Protein 5U97 (pdb70)

Foldseek 3Di:
DQDFDQAEDALCCFFLNPAPQDFFKDFQFDKDFFDPQPFFFKWKFWFFGANGHASEPPAFRLLGAIKMWIWGDHRRTTMIGIGTAPAPQNVVCVVVVGHFQHHDQQQLGGNDHDPFSDSLGFAWDFADQWIWRFDQQAATFTAHPPRRHTPGGDQLVVPNPFRGWAREWAQDQAQRKTWTKHACRVHQFAQWIWTWMAGNVSHIADTEIAGHPFSFDFRYWAAAPWKTKTWGFQWGADNVCSNVPHDRTAHDQPAFRWMWIFTPPDTYRVLIATAGEHHWGFAYWQAWYQDPVRKIWTWGWIKNFDPVLVRYHPVSDGDDPPDIFTFTWIFIGDSPDPHRYGDGTDGLDDFRWHQKYWQSLQHNHDGFKIKTFGDDPPPQLAPCVQAVVNPRDNDDWGQWMWMAGNVVRDIAIAGPGRQKTWARKEDDACDLPGDTQFHKIWIKMQGSVLSWIWIFIAGSVHRHDTSMIRTGNHRDRHGHYMYIQGPVDPRRHHHHD/DQDFDQAEDALCCFFLNPAPQDFFKDFQFDKDFFDPQPFFFKWKFWFFGANGHASEPPAFRLLGAIKMWIWGDHRRTTMIGIGTAPAPQNVVCVVVVGHFQHHDQQQLGGNDHDPFSDSLGFAWDFFDQWIWRFDQQAATWTAHPPRRHTPGGDQLVVPNPFRGWAREWAQDQPQRKTWTKHACRVHQFAQWIWTWIAGNVSHIADTEIAGHPFRFDFRYWAAAPWKTKTWGFQWGADNVCSNVPHHRTAHDQPAFGWMWIFTRPDTYRVLIATAGEGHWGFAYWQAWYADPVRKIWTWGWIWNFDQQLVRYHPVSDGDDPPPIFTFTWIFIGDSPDPHRYGDHTDGLDDFRWHQKYWQSLQHNHDGFKIKTFGDDPPPQLAPCVQAVVNPRDNDDWGQWMWMAGNVVRDIAIAGPGRQKTWARKEDDACDLVGDTQFHKIWIKMQGSVLSWIWIFIAGSVHRHDTSMIRTGNHRDRHGHYMYIQGPVDPRRHHHHD/DPDDQDFDQAEDALCCFFLNPAPLDFFKDFFFDKDFWDPQPFFFKWKFWFFGANGHASEPCAFRLLGAIKMWIWGDHRRTTMIGIGTAPAPQNVVCVVVVGHFQHHDQQQLGGNDHDPFSDSLGFAWDFAQQWIWRFDQQAATFTAHNPRRHTPGGDQLVVPNPFRGWAREWAQDQPQRKTWTKHACRPHQFAQKIWTWMAGNVSHIADTEIAGHPFSFDFRYWAAAPWKTKTWGFQWGADNVCSNVVHHRTAHDQPAFGWMWIFTPPDTYRVLIATAGEHHWGFAYWQAWYADPVRKIWTWGWIKNFDQQLVRYHPVSDGDDPPPIFTFTWIFIGDSPDPHRYGYGTDGLDDFRWHQKYWQSLQHNHDGFKIKTFGDDPPPQLAPCVQAVVNPRDNDHWGQWMWMAGNVVRDIAIAGVGRQKTWARKEDDACDLVGDTQFHKIWIWMQGSVLSWIWIFIAGSVHRHDTSMIRTGNHRDRHGHYMYIQGPVDPRRHHHHD/DQDFDQAEDALCCFFLNPAPLDFFKDFQFDKDFFDPQPFFFKWKFWFFGANGHASEPCAFRLLGAIKMWIWGDHRRTTMIGIGTAPAPQNVVCVVVVGHFQHHDPQQLGGNDHDPFSDSLGFEWDFFQQWIWRFDQQAATFTAHPPRRHTPGGDQLVVPNQFRGWAREWAQDQPQRKTWTKHACRPHQFAQWIWTWIAGNVSHIADTEIAGHPFSFDFRYWAAAPFKTKTWGFQWGADNVCSNVPHDRTAHDQPAFGWMWIFTPPDTYRVLIATAGEHHWGFAYWQAWYADPVRKIWTWGWIKNFDPPLVRYHPVSDGDDPPPIFTFTWIFIGDSPDPHRYGDGTDGLDDFRWHQKYWQSLQHNHDGFKIKTFGDDPPPFLAPCVQAVVNPRDNDDWGQWMWMAGNVVSDIAIAGPGHQKTWARKEDDACDLVGDTQFHKIWIKMQGSVLSFIWIFIAGSVHRHDTSMIRTGNHRDRHGHDMYIQGPVDPRRGHHHD

Secondary structure (DSSP, 8-state):
-----SS--SGGGSGGGS----EEEE-S-EEEE---TT--EEEEEEEE--SS--SSTT--GGGSPEEEEEEEEETTEEEEEEEE---HHHHHHHHHTS----STT-GGG-SS--S------SEEEEETTEEEEE-TTS--EEE-TTT--EEEE--TTTT--SS---S--EE-TTT-PEEEEEESTTSTT--EEEEEEE-TTS-EEEEEEEE-SS-EE----EE-SSEEEEEPEEEE--HHHHHTT--S-EE-TTS-EEEEEEESSS--GGG-EEEEEPS-EEEEEEEEEE-TTS-EEEEEEEESS-S-TTS--TTS--PPTT---EEEEEEEE-TT----B-PPPEES--S-EEEEE--GGGTTS---EEEEEE---STTSS-HHHHHHHH-SSS----EEEEEETTT--EEEE---TTEEE---EEEESSTTPPTT-EEEEEEEEETTTTEEEEEEEETTEEEEEEEEEE-SS-------EEEEETT-TTSSPPP-/-----SS--SGGGSGGGS----EEEE-S-EEEE---TT--EEEEEEEE--SS--SSTT--GGGSPEEEEEEEEETTEEEEEEEE---HHHHHHHHHTS----STT-GGG-SS--S------SEEEEETTEEEEE-TTSPPEEE-TTT--EEEE--TTTT--SS---S--EE-TTT-PEEEEEESTTSTT--EEEEEEE-TTS-EEEEEEEE-SS-EE----EE-SSEEEEEPEEEE--HHHHHTT--S-EE-TTS-EEEEEEESSS--GGG-EEEEEPS-EEEEEEEEEE-TTS-EEEEEEEESS-S-TTS--TTS--PPTT---EEEEEEEE-TT----B-PPPEES--S-EEEEE--GGGTTS---EEEEEE---STTSS-HHHHHHHH-SSS----EEEEEETTT--EEEE---TTEEE---EEEESSTTPPTT-EEEEEEEEETTTTEEEEEEEETTEEEEEEEEEE-SS-------EEEEETT-TTSSPPP-/--PPSP--SS--SGGGSGGGS----EEEE-S-EEEE---TT--EEEEEEEE--SS--SSTT--GGGSPEEEEEEEEETTEEEEEEEE---HHHHHHHHHTS----STT-GGG-SS--S------SEEEEETTEEEEE-TTSPPEEE-TTT--EEEE--TTTT--SS---S--EE-TTT-PEEEEEESTTSTT--EEEEEEE-TTS-EEEEEEEE-SS-EE----EE-SSEEEEEPEEEE--HHHHHTT--S-EE-TTS-EEEEEEESSS--GGG-EEEEEPS-EEEEEEEEEE-TTS-EEEEEEEESS-S-TTS--TTS--PPTT---EEEEEEEE-TT----B-PPPEES--S-EEEEE--GGGTTS---EEEEEE---STTSS-HHHHHHHH-SSS----EEEEEETTT--EEEE---TTEEE---EEEESSTTPPTT-EEEEEEEEETTTTEEEEEEEETTEEEEEEEEEE-SS-------EEEEETT-TTSSPPP-/-----SS--SGGGSGGGS----EEEE-S-EEEE---TT--EEEEEEEE--SS--SSTT--GGGSPEEEEEEEEETTEEEEEEEE---HHHHHHHHHTS----STT-GGG-SS--S------SEEEEETTEEEEE-TTSPPEEE-TTT--EEEE--TTTT--SS---S--EE-TTT-PEEEEEESTTSTT--EEEEEEE-TTS-EEEEEEEE-SS-EE----EE-SSEEEEEPEEEE--HHHHHTT--S-EE-TTS-EEEEEEESSS--GGG-EEEEEPS-EEEEEEEEEE-TTS-EEEEEEEESS-S-TTS--TTS--PPTT---EEEEEEEE-TT----B-PPPEES--S-EEEEE--GGGTTS---EEEEEE---STTSS-HHHHHHHH-SSS----EEEEEETTT--EEEE---TTEEE---EEEESSTTPPTT-EEEEEEEEETTTTEEEEEEEETTEEEEEEEEEE-SS-------EEEEETT-TTSSPPP-

Radius of gyration: 38.87 Å; Cα contacts (8 Å, |Δi|>4): 5636; chains: 4; bounding box: 102×114×96 Å

Structure (mmCIF, N/CA/C/O backbone):
data_5U97
#
_entry.id   5U97
#
_cell.length_a   101.050
_cell.length_b   101.050
_cell.length_c   448.184
_cell.angle_alpha   90.00
_cell.angle_beta   90.00
_cell.angle_gamma   120.00
#
_symmetry.space_group_name_H-M   'P 32 2 1'
#
loop_
_entity.id
_entity.type
_entity.pdbx_description
1 polymer 'Carotenoid oxygenase 1'
2 non-polymer 'COBALT (II) ION'
3 non-polymer PICEATANNOL
4 non-polymer 'BENZOIC ACID'
5 non-polymer 'DIMETHYL SULFOXIDE'
6 water water
#
loop_
_atom_site.group_PDB
_atom_site.id
_atom_site.type_symbol
_atom_site.label_atom_id
_atom_site.label_alt_id
_atom_site.label_comp_id
_atom_site.label_asym_id
_atom_site.label_entity_id
_atom_site.label_seq_id
_atom_site.pdbx_PDB_ins_code
_atom_site.Cartn_x
_atom_site.Cartn_y
_atom_site.Cartn_z
_atom_site.occupancy
_atom_site.B_iso_or_equiv
_atom_site.auth_seq_id
_atom_site.auth_comp_id
_atom_site.auth_asym_id
_atom_site.auth_atom_id
_atom_site.pdbx_PDB_model_num
ATOM 1 N N . LEU A 1 30 ? 9.239 63.756 15.062 1.00 70.01 30 LEU A N 1
ATOM 2 C CA . LEU A 1 30 ? 8.602 64.764 15.955 1.00 67.63 30 LEU A CA 1
ATOM 3 C C . LEU A 1 30 ? 9.654 65.329 16.910 1.00 65.06 30 LEU A C 1
ATOM 4 O O . LEU A 1 30 ? 10.672 64.683 17.151 1.00 60.61 30 LEU A O 1
ATOM 9 N N . PRO A 1 31 ? 9.458 66.546 17.478 1.00 66.69 31 PRO A N 1
ATOM 10 C CA . PRO A 1 31 ? 10.305 67.026 18.575 1.00 68.86 31 PRO A CA 1
ATOM 11 C C . PRO A 1 31 ? 10.331 66.001 19.709 1.00 68.78 31 PRO A C 1
ATOM 12 O O . PRO A 1 31 ? 9.295 65.427 20.047 1.00 65.49 31 PRO A O 1
ATOM 16 N N . PRO A 1 32 ? 11.502 65.730 20.335 1.00 70.81 32 PRO A N 1
ATOM 17 C CA . PRO A 1 32 ? 11.603 64.658 21.327 1.00 67.94 32 PRO A CA 1
ATOM 18 C C . PRO A 1 32 ? 10.698 64.941 22.528 1.00 61.68 32 PRO A C 1
ATOM 19 O O . PRO A 1 32 ? 10.547 66.093 22.939 1.00 57.40 32 PRO A O 1
ATOM 23 N N . ALA A 1 33 ? 10.073 63.877 23.051 1.00 54.48 33 ALA A N 1
ATOM 24 C CA . ALA A 1 33 ? 9.228 63.963 24.233 1.00 51.16 33 ALA A CA 1
ATOM 25 C C . ALA A 1 33 ? 10.075 63.690 25.473 1.00 40.78 33 ALA A C 1
ATOM 26 O O . ALA A 1 33 ? 10.500 62.557 25.679 1.00 39.67 33 ALA A O 1
ATOM 28 N N . PRO A 1 34 ? 10.374 64.697 26.328 1.00 36.51 34 PRO A N 1
ATOM 29 C CA . PRO A 1 34 ? 11.179 64.457 27.529 1.00 34.94 34 PRO A CA 1
ATOM 30 C C . PRO A 1 34 ? 10.384 63.599 28.518 1.00 29.24 34 PRO A C 1
ATOM 31 O O . PRO A 1 34 ? 9.146 63.606 28.499 1.00 27.38 34 PRO A O 1
ATOM 35 N N . ARG A 1 35 ? 11.100 62.828 29.347 1.00 26.59 35 ARG A N 1
ATOM 36 C CA . ARG A 1 35 ? 10.457 61.853 30.221 1.00 26.80 35 ARG A CA 1
ATOM 37 C C . ARG A 1 35 ? 10.482 62.315 31.683 1.00 24.80 35 ARG A C 1
ATOM 38 O O . ARG A 1 35 ? 9.964 61.626 32.560 1.00 24.28 35 ARG A O 1
ATOM 46 N N . TYR A 1 36 ? 11.065 63.489 31.947 1.00 24.11 36 TYR A N 1
ATOM 47 C CA . TYR A 1 36 ? 10.946 64.135 33.244 1.00 25.51 36 TYR A CA 1
ATOM 48 C C . TYR A 1 36 ? 10.954 65.641 33.021 1.00 26.11 36 TYR A C 1
ATOM 49 O O . TYR A 1 36 ? 11.354 66.104 31.952 1.00 25.61 36 TYR A O 1
ATOM 58 N N . PHE A 1 37 ? 10.458 66.382 34.022 1.00 26.35 37 PHE A N 1
ATOM 59 C CA . PHE A 1 37 ? 10.329 67.829 33.921 1.00 25.49 37 PHE A CA 1
ATOM 60 C C . PHE A 1 37 ? 11.694 68.484 34.124 1.00 26.95 37 PHE A C 1
ATOM 61 O O . PHE A 1 37 ? 12.460 68.068 34.989 1.00 27.30 37 PHE A O 1
ATOM 69 N N . GLN A 1 38 ? 11.962 69.522 33.324 1.00 30.20 38 GLN A N 1
ATOM 70 C CA . GLN A 1 38 ? 13.194 70.294 33.382 1.00 34.47 38 GLN A CA 1
ATOM 71 C C . GLN A 1 38 ? 12.870 71.772 33.184 1.00 31.30 38 GLN A C 1
ATOM 72 O O . GLN A 1 38 ? 11.894 72.106 32.516 1.00 31.51 38 GLN A O 1
ATOM 78 N N . GLY A 1 39 ? 13.713 72.636 33.763 1.00 30.79 39 GLY A N 1
ATOM 79 C CA . GLY A 1 39 ? 13.558 74.076 33.658 1.00 31.15 39 GLY A CA 1
ATOM 80 C C . GLY A 1 39 ? 12.911 74.665 34.913 1.00 33.30 39 GLY A C 1
ATOM 81 O O . GLY A 1 39 ? 12.271 73.949 35.690 1.00 30.87 39 GLY A O 1
ATOM 82 N N . GLU A 1 40 ? 13.065 75.985 35.076 1.00 32.43 40 GLU A N 1
ATOM 83 C CA . GLU A 1 40 ? 12.647 76.690 36.279 1.00 33.00 40 GLU A CA 1
ATOM 84 C C . GLU A 1 40 ? 11.131 76.622 36.480 1.00 29.57 40 GLU A C 1
ATOM 85 O O . GLU A 1 40 ? 10.664 76.570 37.618 1.00 27.01 40 GLU A O 1
ATOM 91 N N . ASN A 1 41 ? 10.364 76.611 35.384 1.00 27.62 41 ASN A N 1
ATOM 92 C CA . ASN A 1 41 ? 8.911 76.672 35.477 1.00 29.35 41 ASN A CA 1
ATOM 93 C C . ASN A 1 41 ? 8.309 75.370 36.017 1.00 26.29 41 ASN A C 1
ATOM 94 O O . ASN A 1 41 ? 7.112 75.342 36.298 1.00 25.28 41 ASN A O 1
ATOM 99 N N . THR A 1 42 ? 9.120 74.308 36.146 1.00 24.93 42 THR A N 1
ATOM 100 C CA . THR A 1 42 ? 8.659 73.053 36.723 1.00 25.12 42 THR A CA 1
ATOM 101 C C . THR A 1 42 ? 9.623 72.556 37.802 1.00 25.11 42 THR A C 1
ATOM 102 O O . THR A 1 42 ? 9.639 71.365 38.108 1.00 26.71 42 THR A O 1
ATOM 106 N N . ALA A 1 43 ? 10.395 73.470 38.415 1.00 25.77 43 ALA A N 1
ATOM 107 C CA . ALA A 1 43 ? 11.337 73.114 39.470 1.00 25.08 43 ALA A CA 1
ATOM 108 C C . ALA A 1 43 ? 10.767 73.458 40.846 1.00 24.02 43 ALA A C 1
ATOM 109 O O . ALA A 1 43 ? 9.937 74.363 40.979 1.00 24.79 43 ALA A O 1
ATOM 111 N N . GLY A 1 44 ? 11.255 72.756 41.872 1.00 23.88 44 GLY A N 1
ATOM 112 C CA . GLY A 1 44 ? 10.893 73.074 43.247 1.00 24.90 44 GLY A CA 1
ATOM 113 C C . GLY A 1 44 ? 9.386 72.946 43.479 1.00 23.42 44 GLY A C 1
ATOM 114 O O . GLY A 1 44 ? 8.772 71.965 43.075 1.00 22.07 44 GLY A O 1
ATOM 115 N N . PHE A 1 45 ? 8.788 73.973 44.081 1.00 24.07 45 PHE A N 1
ATOM 116 C CA . PHE A 1 45 ? 7.372 73.953 44.418 1.00 23.21 45 PHE A CA 1
ATOM 117 C C . PHE A 1 45 ? 6.523 73.960 43.142 1.00 23.26 45 PHE A C 1
ATOM 118 O O . PHE A 1 45 ? 5.345 73.619 43.182 1.00 23.25 45 PHE A O 1
ATOM 126 N N . MET A 1 46 ? 7.134 74.323 42.007 1.00 22.84 46 MET A N 1
ATOM 127 C CA . MET A 1 46 ? 6.439 74.343 40.725 1.00 23.52 46 MET A CA 1
ATOM 128 C C . MET A 1 46 ? 6.492 72.976 40.036 1.00 22.29 46 MET A C 1
ATOM 129 O O . MET A 1 46 ? 5.900 72.811 38.978 1.00 21.09 46 MET A O 1
ATOM 134 N N . ARG A 1 47 ? 7.184 71.991 40.618 1.00 21.28 47 ARG A N 1
ATOM 135 C CA . ARG A 1 47 ? 7.225 70.663 40.033 1.00 21.27 47 ARG A CA 1
ATOM 136 C C . ARG A 1 47 ? 5.826 70.058 40.024 1.00 20.66 47 ARG A C 1
ATOM 137 O O . ARG A 1 47 ? 5.176 69.957 41.067 1.00 19.84 47 ARG A O 1
ATOM 145 N N . PRO A 1 48 ? 5.300 69.663 38.843 1.00 20.72 48 PRO A N 1
ATOM 146 C CA . PRO A 1 48 ? 3.993 69.011 38.772 1.00 20.17 48 PRO A CA 1
ATOM 147 C C . PRO A 1 48 ? 3.960 67.729 39.594 1.00 20.43 48 PRO A C 1
ATOM 148 O O . PRO A 1 48 ? 4.931 66.983 39.635 1.00 20.31 48 PRO A O 1
ATOM 152 N N . VAL A 1 49 ? 2.825 67.507 40.253 1.00 21.65 49 VAL A N 1
ATOM 153 C CA . VAL A 1 49 ? 2.564 66.301 41.016 1.00 21.36 49 VAL A CA 1
ATOM 154 C C . VAL A 1 49 ? 1.709 65.375 40.153 1.00 21.28 49 VAL A C 1
ATOM 155 O O . VAL A 1 49 ? 2.034 64.194 39.991 1.00 18.71 49 VAL A O 1
ATOM 159 N N . ARG A 1 50 ? 0.613 65.933 39.616 1.00 19.58 50 ARG A N 1
ATOM 160 C CA . ARG A 1 50 ? -0.207 65.298 38.582 1.00 20.07 50 ARG A CA 1
ATOM 161 C C . ARG A 1 50 ? -1.084 64.188 39.159 1.00 18.76 50 ARG A C 1
ATOM 162 O O . ARG A 1 50 ? -1.478 63.262 38.444 1.00 18.80 50 ARG A O 1
ATOM 170 N N . PHE A 1 51 ? -1.436 64.319 40.442 1.00 19.01 51 PHE A N 1
ATOM 171 C CA A PHE A 1 51 ? -2.288 63.337 41.094 0.50 20.02 51 PHE A CA 1
ATOM 172 C CA B PHE A 1 51 ? -2.287 63.350 41.107 0.50 19.51 51 PHE A CA 1
ATOM 173 C C . PHE A 1 51 ? -3.750 63.698 40.845 1.00 19.73 51 PHE A C 1
ATOM 174 O O . PHE A 1 51 ? -4.104 64.872 40.757 1.00 20.61 51 PHE A O 1
ATOM 189 N N . GLU A 1 52 ? -4.573 62.659 40.688 1.00 18.08 52 GLU A N 1
ATOM 190 C CA . GLU A 1 52 ? -6.016 62.771 40.686 1.00 20.16 52 GLU A CA 1
ATOM 191 C C . GLU A 1 52 ? -6.557 61.744 41.672 1.00 20.20 52 GLU A C 1
ATOM 192 O O . GLU A 1 52 ? -6.122 60.592 41.656 1.00 19.90 52 GLU A O 1
ATOM 198 N N . GLY A 1 53 ? -7.545 62.128 42.471 1.00 20.85 53 GLY A N 1
ATOM 199 C CA . GLY A 1 53 ? -8.143 61.195 43.415 1.00 21.45 53 GLY A CA 1
ATOM 200 C C . GLY A 1 53 ? -8.691 61.907 44.643 1.00 21.22 53 GLY A C 1
ATOM 201 O O . GLY A 1 53 ? -9.191 63.022 44.542 1.00 20.84 53 GLY A O 1
ATOM 202 N N . ASP A 1 54 ? -8.596 61.235 45.791 1.00 20.80 54 ASP A N 1
ATOM 203 C CA . ASP A 1 54 ? -9.239 61.679 47.012 1.00 20.86 54 ASP A CA 1
ATOM 204 C C . ASP A 1 54 ? -8.262 61.585 48.178 1.00 20.78 54 ASP A C 1
ATOM 205 O O . ASP A 1 54 ? -7.434 60.677 48.219 1.00 20.82 54 ASP A O 1
ATOM 210 N N . ILE A 1 55 ? -8.338 62.586 49.065 1.00 18.72 55 ILE A N 1
ATOM 211 C CA . ILE A 1 55 ? -7.787 62.519 50.405 1.00 18.53 55 ILE A CA 1
ATOM 212 C C . ILE A 1 55 ? -8.873 63.013 51.356 1.00 19.58 55 ILE A C 1
ATOM 213 O O . ILE A 1 55 ? -9.156 64.204 51.401 1.00 19.27 55 ILE A O 1
ATOM 218 N N . THR A 1 56 ? -9.485 62.092 52.115 1.00 19.88 56 THR A N 1
ATOM 219 C CA . THR A 1 56 ? -10.579 62.443 53.006 1.00 20.62 56 THR A CA 1
ATOM 220 C C . THR A 1 56 ? -10.037 62.761 54.393 1.00 20.79 56 THR A C 1
ATOM 221 O O . THR A 1 56 ? -8.906 62.408 54.720 1.00 21.94 56 THR A O 1
ATOM 225 N N . ASN A 1 57 ? -10.860 63.447 55.194 1.00 21.43 57 ASN A N 1
ATOM 226 C CA . ASN A 1 57 ? -10.556 63.690 56.594 1.00 20.46 57 ASN A CA 1
ATOM 227 C C . ASN A 1 57 ? -9.176 64.331 56.742 1.00 20.95 57 ASN A C 1
ATOM 228 O O . ASN A 1 57 ? -8.323 63.819 57.466 1.00 19.52 57 ASN A O 1
ATOM 233 N N . LEU A 1 58 ? -8.980 65.483 56.089 1.00 21.01 58 LEU A N 1
ATOM 234 C CA . LEU A 1 58 ? -7.703 66.183 56.131 1.00 19.99 58 LEU A CA 1
ATOM 235 C C . LEU A 1 58 ? -7.363 66.546 57.571 1.00 21.70 58 LEU A C 1
ATOM 236 O O . LEU A 1 58 ? -8.237 66.847 58.376 1.00 23.18 58 LEU A O 1
ATOM 241 N N . GLU A 1 59 ? -6.064 66.520 57.868 1.00 21.37 59 GLU A N 1
ATOM 242 C CA . GLU A 1 59 ? -5.546 66.919 59.163 1.00 21.49 59 GLU A CA 1
ATOM 243 C C . GLU A 1 59 ? -5.834 68.398 59.372 1.00 21.25 59 GLU A C 1
ATOM 244 O O . GLU A 1 59 ? -5.692 69.205 58.458 1.00 23.46 59 GLU A O 1
ATOM 250 N N . VAL A 1 60 ? -6.216 68.744 60.602 1.00 20.68 60 VAL A N 1
ATOM 251 C CA . VAL A 1 60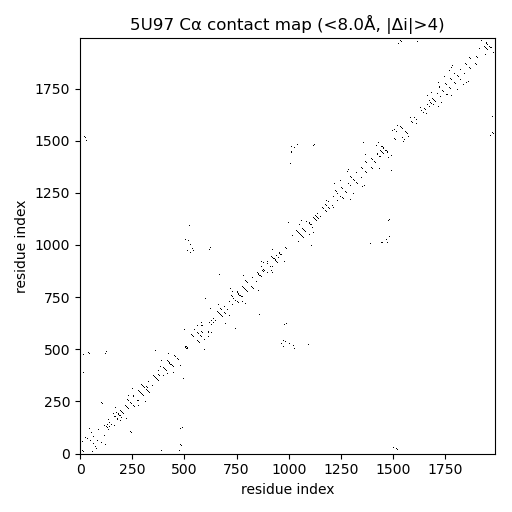 ? -6.594 70.096 60.963 1.00 21.36 60 VAL A CA 1
ATOM 252 C C . VAL A 1 60 ? -5.902 70.472 62.267 1.00 23.09 60 VAL A C 1
ATOM 253 O O . VAL A 1 60 ? -6.044 69.764 63.258 1.00 23.51 60 VAL A O 1
ATOM 257 N N . VAL A 1 61 ? -5.161 71.579 62.237 1.00 24.53 61 VAL A N 1
ATOM 258 C CA . VAL A 1 61 ? -4.720 72.284 63.428 1.00 26.49 61 VAL A CA 1
ATOM 259 C C . VAL A 1 61 ? -5.715 73.412 63.698 1.00 27.06 61 VAL A C 1
ATOM 260 O O . VAL A 1 61 ? -6.132 74.114 62.774 1.00 25.96 61 VAL A O 1
ATOM 264 N N . GLY A 1 62 ? -6.096 73.581 64.973 1.00 25.80 62 GLY A N 1
ATOM 265 C CA . GLY A 1 62 ? -7.164 74.508 65.317 1.00 26.24 62 GLY A CA 1
ATOM 266 C C . GLY A 1 62 ? -8.521 73.849 65.096 1.00 25.80 62 GLY A C 1
ATOM 267 O O . GLY A 1 62 ? -8.663 72.644 65.285 1.00 27.13 62 GLY A O 1
ATOM 268 N N . GLU A 1 63 ? -9.503 74.634 64.662 1.00 26.82 63 GLU A N 1
ATOM 269 C CA . GLU A 1 63 ? -10.871 74.153 64.585 1.00 30.83 63 GLU A CA 1
ATOM 270 C C . GLU A 1 63 ? -11.605 74.886 63.462 1.00 28.29 63 GLU A C 1
ATOM 271 O O . GLU A 1 63 ? -11.714 76.106 63.480 1.00 26.11 63 GLU A O 1
ATOM 277 N N . ILE A 1 64 ? -12.089 74.127 62.478 1.00 27.88 64 ILE A N 1
ATOM 278 C CA . ILE A 1 64 ? -12.901 74.680 61.406 1.00 26.99 64 ILE A CA 1
ATOM 279 C C . ILE A 1 64 ? -14.287 74.959 61.977 1.00 26.44 64 ILE A C 1
ATOM 280 O O . ILE A 1 64 ? -14.939 74.025 62.448 1.00 25.52 64 ILE A O 1
ATOM 285 N N . PRO A 1 65 ? -14.807 76.205 61.895 1.00 27.53 65 PRO A N 1
ATOM 286 C CA . PRO A 1 65 ? -16.157 76.499 62.371 1.00 28.78 65 PRO A CA 1
ATOM 287 C C . PRO A 1 65 ? -17.156 75.488 61.811 1.00 27.76 65 PRO A C 1
ATOM 288 O O . PRO A 1 65 ? -17.204 75.265 60.601 1.00 26.21 65 PRO A O 1
ATOM 292 N N . LYS A 1 66 ? -17.962 74.906 62.706 1.00 27.77 66 LYS A N 1
ATOM 293 C CA . LYS A 1 66 ? -18.830 73.792 62.362 1.00 30.75 66 LYS A CA 1
ATOM 294 C C . LYS A 1 66 ? -19.996 74.231 61.479 1.00 27.84 66 LYS A C 1
ATOM 295 O O . LYS A 1 66 ? -20.631 73.386 60.848 1.00 28.75 66 LYS A O 1
ATOM 301 N N . SER A 1 67 ? -20.283 75.537 61.442 1.00 27.97 67 SER A N 1
ATOM 302 C CA . SER A 1 67 ? -21.385 76.053 60.644 1.00 29.54 67 SER A CA 1
ATOM 303 C C . SER A 1 67 ? -21.010 76.222 59.168 1.00 28.06 67 SER A C 1
ATOM 304 O O . SER A 1 67 ? -21.896 76.430 58.344 1.00 27.71 67 SER A O 1
ATOM 307 N N . ILE A 1 68 ? -19.713 76.150 58.830 1.00 26.05 68 ILE A N 1
ATOM 308 C CA . ILE A 1 68 ? -19.301 76.249 57.436 1.00 23.37 68 ILE A CA 1
ATOM 309 C C . ILE A 1 68 ? -19.736 74.981 56.711 1.00 23.47 68 ILE A C 1
ATOM 310 O O . ILE A 1 68 ? -19.395 73.880 57.124 1.00 24.41 68 ILE A O 1
ATOM 315 N N . GLU A 1 69 ? -20.482 75.152 55.618 1.00 22.70 69 GLU A N 1
ATOM 316 C CA . GLU A 1 69 ? -20.924 74.030 54.812 1.00 24.60 69 GLU A CA 1
ATOM 317 C C . GLU A 1 69 ? -20.923 74.436 53.341 1.00 23.00 69 GLU A C 1
ATOM 318 O O . GLU A 1 69 ? -21.626 75.365 52.950 1.00 21.81 69 GLU A O 1
ATOM 324 N N . GLY A 1 70 ? -20.137 73.707 52.540 1.00 22.36 70 GLY A N 1
ATOM 325 C CA . GLY A 1 70 ? -20.007 73.990 51.121 1.00 22.19 70 GLY A CA 1
ATOM 326 C C . GLY A 1 70 ? -18.651 73.534 50.595 1.00 22.11 70 GLY A C 1
ATOM 327 O O . GLY A 1 70 ? -17.978 72.751 51.259 1.00 21.87 70 GLY A O 1
ATOM 328 N N . THR A 1 71 ? -18.273 74.047 49.414 1.00 21.06 71 THR A N 1
ATOM 329 C CA . THR A 1 71 ? -17.105 73.555 48.700 1.00 21.30 71 THR A CA 1
ATOM 330 C C . THR A 1 71 ? -16.295 74.719 48.148 1.00 21.25 71 THR A C 1
ATOM 331 O O . THR A 1 71 ? -16.848 75.624 47.527 1.00 21.67 71 THR A O 1
ATOM 335 N N . PHE A 1 72 ? -14.985 74.674 48.414 1.00 20.24 72 PHE A N 1
ATOM 336 C CA . PHE A 1 72 ? -14.011 75.542 47.780 1.00 19.77 72 PHE A CA 1
ATOM 337 C C . PHE A 1 72 ? -13.436 74.804 46.575 1.00 20.74 72 PHE A C 1
ATOM 338 O O . PHE A 1 72 ? -12.774 73.778 46.736 1.00 20.05 72 PHE A O 1
ATOM 346 N N . TYR A 1 73 ? -13.729 75.311 45.371 1.00 19.90 73 TYR A N 1
ATOM 347 C CA . TYR A 1 73 ? -13.146 74.784 44.151 1.00 19.78 73 TYR A CA 1
ATOM 348 C C . TYR A 1 73 ? -12.043 75.728 43.685 1.00 20.58 73 TYR A C 1
ATOM 349 O O . TYR A 1 73 ? -12.238 76.943 43.712 1.00 19.24 73 TYR A O 1
ATOM 358 N N . ARG A 1 74 ? -10.896 75.166 43.276 1.00 19.65 74 ARG A N 1
ATOM 359 C CA . ARG A 1 74 ? -9.860 75.964 42.638 1.00 21.43 74 ARG A CA 1
ATOM 360 C C . ARG A 1 74 ? -9.222 75.168 41.506 1.00 20.42 74 ARG A C 1
ATOM 361 O O . ARG A 1 74 ? -9.285 73.939 41.478 1.00 18.31 74 ARG A O 1
ATOM 369 N N . VAL A 1 75 ? -8.638 75.902 40.553 1.00 19.67 75 VAL A N 1
ATOM 370 C CA . VAL A 1 75 ? -7.980 75.292 39.411 1.00 19.51 75 VAL A CA 1
ATOM 371 C C . VAL A 1 75 ? -6.520 75.746 39.389 1.00 19.78 75 VAL A C 1
ATOM 372 O O . VAL A 1 75 ? -6.200 76.912 39.639 1.00 20.08 75 VAL A O 1
ATOM 376 N N . MET A 1 76 ? -5.640 74.798 39.072 1.00 19.43 76 MET A N 1
ATOM 377 C CA . MET A 1 76 ? -4.245 75.114 38.815 1.00 20.04 76 MET A CA 1
ATOM 378 C C . MET A 1 76 ? -3.862 74.613 37.426 1.00 19.45 76 MET A C 1
ATOM 379 O O . MET A 1 76 ? -4.284 73.545 36.996 1.00 18.72 76 MET A O 1
ATOM 384 N N . PRO A 1 77 ? -3.002 75.352 36.701 1.00 18.94 77 PRO A N 1
ATOM 385 C CA . PRO A 1 77 ? -2.265 74.765 35.588 1.00 19.65 77 PRO A CA 1
ATOM 386 C C . PRO A 1 77 ? -1.313 73.718 36.154 1.00 19.14 77 PRO A C 1
ATOM 387 O O . PRO A 1 77 ? -0.585 74.000 37.102 1.00 20.58 77 PRO A O 1
ATOM 391 N N . GLU A 1 78 ? -1.315 72.527 35.558 1.00 18.75 78 GLU A N 1
ATOM 392 C CA . GLU A 1 78 ? -0.420 71.464 35.996 1.00 20.18 78 GLU A CA 1
ATOM 393 C C . GLU A 1 78 ? -0.140 70.531 34.827 1.00 19.35 78 GLU A C 1
ATOM 394 O O . GLU A 1 78 ? -0.904 69.598 34.593 1.00 18.66 78 GLU A O 1
ATOM 400 N N . PRO A 1 79 ? 0.951 70.750 34.063 1.00 18.27 79 PRO A N 1
ATOM 401 C CA . PRO A 1 79 ? 1.243 69.925 32.891 1.00 19.12 79 PRO A CA 1
ATOM 402 C C . PRO A 1 79 ? 1.198 68.434 33.217 1.00 19.35 79 PRO A C 1
ATOM 403 O O . PRO A 1 79 ? 1.869 67.983 34.140 1.00 16.91 79 PRO A O 1
ATOM 407 N N . HIS A 1 80 ? 0.392 67.690 32.456 1.00 19.67 80 HIS A N 1
ATOM 408 C CA . HIS A 1 80 ? 0.251 66.259 32.661 1.00 21.58 80 HIS A CA 1
ATOM 409 C C . HIS A 1 80 ? 1.448 65.503 32.081 1.00 22.87 80 HIS A C 1
ATOM 410 O O . HIS A 1 80 ? 1.788 64.426 32.550 1.00 22.15 80 HIS A O 1
ATOM 417 N N . LEU A 1 81 ? 2.067 66.074 31.044 1.00 25.04 81 LEU A N 1
ATOM 418 C CA . LEU A 1 81 ? 3.227 65.497 30.378 1.00 25.96 81 LEU A CA 1
ATOM 419 C C . LEU A 1 81 ? 4.270 66.589 30.144 1.00 25.56 81 LEU A C 1
ATOM 420 O O . LEU A 1 81 ? 3.921 67.740 29.919 1.00 24.81 81 LEU A O 1
ATOM 425 N N . PRO A 1 82 ? 5.581 66.280 30.194 1.00 25.08 82 PRO A N 1
ATOM 426 C CA . PRO A 1 82 ? 6.602 67.281 29.889 1.00 24.59 82 PRO A CA 1
ATOM 427 C C . PRO A 1 82 ? 6.413 67.868 28.490 1.00 23.94 82 PRO A C 1
ATOM 428 O O . PRO A 1 82 ? 6.200 67.139 27.524 1.00 24.95 82 PRO A O 1
ATOM 432 N N . SER A 1 83 ? 6.458 69.200 28.418 1.00 24.58 83 SER A N 1
ATOM 433 C CA . SER A 1 83 ? 6.284 69.957 27.190 1.00 26.26 83 SER A CA 1
ATOM 434 C C . SER A 1 83 ? 7.492 69.759 26.275 1.00 25.06 83 SER A C 1
ATOM 435 O O . SER A 1 83 ? 8.609 69.594 26.764 1.00 25.70 83 SER A O 1
ATOM 438 N N . PHE A 1 84 ? 7.260 69.808 24.956 1.00 25.66 84 PHE A N 1
ATOM 439 C CA . PHE A 1 84 ? 8.349 69.889 23.994 1.00 28.67 84 PHE A CA 1
ATOM 440 C C . PHE A 1 84 ? 8.734 71.346 23.741 1.00 28.85 84 PHE A C 1
ATOM 441 O O . PHE A 1 84 ? 9.698 71.607 23.040 1.00 31.13 84 PHE A O 1
ATOM 449 N N . ILE A 1 85 ? 8.001 72.294 24.333 1.00 29.83 85 ILE A N 1
ATOM 450 C CA . ILE A 1 85 ? 8.342 73.709 24.288 1.00 29.90 85 ILE A CA 1
ATOM 451 C C . ILE A 1 85 ? 9.181 74.063 25.515 1.00 33.82 85 ILE A C 1
ATOM 452 O O . ILE A 1 85 ? 8.694 73.968 26.638 1.00 34.99 85 ILE A O 1
ATOM 457 N N . PRO A 1 86 ? 10.433 74.550 25.378 1.00 35.44 86 PRO A N 1
ATOM 458 C CA . PRO A 1 86 ? 11.219 74.933 26.554 1.00 35.07 86 PRO A CA 1
ATOM 459 C C . PRO A 1 86 ? 10.647 76.184 27.223 1.00 34.01 86 PRO A C 1
ATOM 460 O O . PRO A 1 86 ? 10.142 77.084 26.556 1.00 32.60 86 PRO A O 1
ATOM 464 N N . ASN A 1 87 ? 10.698 76.215 28.558 1.00 34.70 87 ASN A N 1
ATOM 465 C CA . ASN A 1 87 ? 10.204 77.339 29.347 1.00 37.08 87 ASN A CA 1
ATOM 466 C C . ASN A 1 87 ? 8.765 77.690 28.959 1.00 32.35 87 ASN A C 1
ATOM 467 O O . ASN A 1 87 ? 8.406 78.863 28.877 1.00 28.34 87 ASN A O 1
ATOM 472 N N . ASP A 1 88 ? 7.942 76.653 28.751 1.00 29.77 88 ASP A N 1
ATOM 473 C CA . ASP A 1 88 ? 6.535 76.826 28.435 1.00 27.56 88 ASP A CA 1
ATOM 474 C C . ASP A 1 88 ? 5.907 77.628 29.572 1.00 26.27 88 ASP A C 1
ATOM 475 O O . ASP A 1 88 ? 6.094 77.280 30.731 1.00 25.04 88 ASP A O 1
ATOM 480 N N . PRO A 1 89 ? 5.196 78.743 29.300 1.00 26.45 89 PRO A N 1
ATOM 481 C CA . PRO A 1 89 ? 4.579 79.525 30.367 1.00 26.49 89 PRO A CA 1
ATOM 482 C C . PRO A 1 89 ? 3.583 78.738 31.223 1.00 24.53 89 PRO A C 1
ATOM 483 O O . PRO A 1 89 ? 2.889 77.825 30.757 1.00 22.32 89 PRO A O 1
ATOM 487 N N . TRP A 1 90 ? 3.511 79.160 32.483 1.00 23.25 90 TRP A N 1
ATOM 488 C CA . TRP A 1 90 ? 2.610 78.613 33.482 1.00 24.05 90 TRP A CA 1
ATOM 489 C C . TRP A 1 90 ? 1.181 78.524 32.957 1.00 22.04 90 TRP A C 1
ATOM 490 O O . TRP A 1 90 ? 0.512 77.522 33.197 1.00 20.15 90 TRP A O 1
ATOM 501 N N . PHE A 1 91 ? 0.742 79.537 32.193 1.00 21.98 91 PHE A N 1
ATOM 502 C CA . PHE A 1 91 ? -0.632 79.605 31.705 1.00 21.42 91 PHE A CA 1
ATOM 503 C C . PHE A 1 91 ? -0.956 78.493 30.708 1.00 19.68 91 PHE A C 1
ATOM 504 O O . PHE A 1 91 ? -2.118 78.339 30.345 1.00 18.38 91 PHE A O 1
ATOM 512 N N . ASN A 1 92 ? 0.038 77.736 30.235 1.00 19.11 92 ASN A N 1
ATOM 513 C CA . ASN A 1 92 ? -0.231 76.744 29.210 1.00 19.43 92 ASN A CA 1
ATOM 514 C C . ASN A 1 92 ? -0.404 75.336 29.795 1.00 20.05 92 ASN A C 1
ATOM 515 O O . ASN A 1 92 ? -0.461 74.377 29.031 1.00 19.25 92 ASN A O 1
ATOM 520 N N . GLY A 1 93 ? -0.514 75.208 31.127 1.00 20.19 93 GLY A N 1
ATOM 521 C CA . GLY A 1 93 ? -0.584 73.907 31.780 1.00 19.37 93 GLY A CA 1
ATOM 522 C C . GLY A 1 93 ? -2.015 73.380 31.909 1.00 19.02 93 GLY A C 1
ATOM 523 O O . GLY A 1 93 ? -2.956 74.136 32.169 1.00 19.47 93 GLY A O 1
ATOM 524 N N . ASP A 1 94 ? -2.159 72.060 31.748 1.00 19.14 94 ASP A N 1
ATOM 525 C CA . ASP A 1 94 ? -3.442 71.375 31.867 1.00 18.11 94 ASP A CA 1
ATOM 526 C C . ASP A 1 94 ? -4.124 71.742 33.181 1.00 17.38 94 ASP A C 1
ATOM 527 O O . ASP A 1 94 ? -3.509 71.707 34.242 1.00 14.94 94 ASP A O 1
ATOM 532 N N . GLY A 1 95 ? -5.415 72.070 33.095 1.00 17.63 95 GLY A N 1
ATOM 533 C CA . GLY A 1 95 ? -6.189 72.439 34.263 1.00 17.48 95 GLY A CA 1
ATOM 534 C C . GLY A 1 95 ? -6.516 71.222 35.133 1.00 17.48 95 GLY A C 1
ATOM 535 O O . GLY A 1 95 ? -7.058 70.223 34.644 1.00 17.34 95 GLY A O 1
ATOM 536 N N . ASN A 1 96 ? -6.164 71.332 36.421 1.00 17.39 96 ASN A N 1
ATOM 537 C CA . ASN A 1 96 ? -6.488 70.328 37.425 1.00 18.00 96 ASN A CA 1
ATOM 538 C C . ASN A 1 96 ? -7.344 70.991 38.506 1.00 17.89 96 ASN A C 1
ATOM 539 O O . ASN A 1 96 ? -6.957 72.032 39.043 1.00 18.19 96 ASN A O 1
ATOM 544 N N . ILE A 1 97 ? -8.506 70.384 38.800 1.00 17.97 97 ILE A N 1
ATOM 545 C CA . ILE A 1 97 ? -9.504 70.953 39.695 1.00 18.43 97 ILE A CA 1
ATOM 546 C C . ILE A 1 97 ? -9.376 70.330 41.087 1.00 19.58 97 ILE A C 1
ATOM 547 O O . ILE A 1 97 ? -9.391 69.110 41.206 1.00 17.81 97 ILE A O 1
ATOM 552 N N . SER A 1 98 ? -9.275 71.182 42.114 1.00 18.36 98 SER A N 1
ATOM 553 C CA . SER A 1 98 ? -9.368 70.771 43.514 1.00 20.24 98 SER A CA 1
ATOM 554 C C . SER A 1 98 ? -10.732 71.171 44.064 1.00 20.69 98 SER A C 1
ATOM 555 O O . SER A 1 98 ? -11.183 72.285 43.830 1.00 22.57 98 SER A O 1
ATOM 558 N N . GLY A 1 99 ? -11.372 70.265 44.809 1.00 20.28 99 GLY A N 1
ATOM 559 C CA . GLY A 1 99 ? -12.539 70.602 45.610 1.00 20.48 99 GLY A CA 1
ATOM 560 C C . GLY A 1 99 ? -12.299 70.259 47.081 1.00 19.10 99 GLY A C 1
ATOM 561 O O . GLY A 1 99 ? -11.921 69.129 47.390 1.00 17.24 99 GLY A O 1
ATOM 562 N N . PHE A 1 100 ? -12.481 71.255 47.951 1.00 18.12 100 PHE A N 1
ATOM 563 C CA . PHE A 1 100 ? -12.436 71.055 49.393 1.00 19.42 100 PHE A CA 1
ATOM 564 C C . PHE A 1 100 ? -13.860 71.120 49.935 1.00 19.78 100 PHE A C 1
ATOM 565 O O . PHE A 1 100 ? -14.460 72.189 49.936 1.00 20.02 100 PHE A O 1
ATOM 573 N N . TYR A 1 101 ? -14.379 69.955 50.353 1.00 18.22 101 TYR A N 1
ATOM 574 C CA . TYR A 1 101 ? -15.772 69.784 50.739 1.00 18.44 101 TYR A CA 1
ATOM 575 C C . TYR A 1 101 ? -15.861 69.854 52.266 1.00 20.11 101 TYR A C 1
ATOM 576 O O . TYR A 1 101 ? -15.289 68.999 52.949 1.00 18.42 101 TYR A O 1
ATOM 585 N N . PHE A 1 102 ? -16.557 70.879 52.784 1.00 20.71 102 PHE A N 1
ATOM 586 C CA . PHE A 1 102 ? -16.624 71.155 54.210 1.00 21.37 102 PHE A CA 1
ATOM 587 C C . PHE A 1 102 ? -17.997 70.821 54.784 1.00 22.64 102 PHE A C 1
ATOM 588 O O . PHE A 1 102 ? -19.016 71.200 54.223 1.00 22.50 102 PHE A O 1
ATOM 596 N N . LYS A 1 103 ? -18.010 70.140 55.932 1.00 24.05 103 LYS A N 1
ATOM 597 C CA . LYS A 1 103 ? -19.236 69.928 56.688 1.00 26.85 103 LYS A CA 1
ATOM 598 C C . LYS A 1 103 ? -18.907 69.544 58.130 1.00 24.94 103 LYS A C 1
ATOM 599 O O . LYS A 1 103 ? -18.068 68.677 58.367 1.00 19.36 103 LYS A O 1
ATOM 605 N N . ASP A 1 104 ? -19.598 70.207 59.074 1.00 24.78 104 ASP A N 1
ATOM 606 C CA . ASP A 1 104 ? -19.510 69.911 60.501 1.00 26.65 104 ASP A CA 1
ATOM 607 C C . ASP A 1 104 ? -18.058 69.880 60.979 1.00 25.89 104 ASP A C 1
ATOM 608 O O . ASP A 1 104 ? -17.693 69.064 61.822 1.00 27.32 104 ASP A O 1
ATOM 613 N N . GLY A 1 105 ? -17.229 70.791 60.463 1.00 23.49 105 GLY A N 1
ATOM 614 C CA . GLY A 1 105 ? -15.861 70.920 60.930 1.00 22.67 105 GLY A CA 1
ATOM 615 C C . GLY A 1 105 ? -14.904 69.894 60.321 1.00 22.39 105 GLY A C 1
ATOM 616 O O . GLY A 1 105 ? -13.735 69.862 60.703 1.00 21.66 105 GLY A O 1
ATOM 617 N N . HIS A 1 106 ? -15.392 69.088 59.366 1.00 22.40 106 HIS A N 1
ATOM 618 C CA . HIS A 1 106 ? -14.578 68.099 58.667 1.00 23.82 106 HIS A CA 1
ATOM 619 C C . HIS A 1 106 ? -14.389 68.566 57.220 1.00 21.07 106 HIS A C 1
ATOM 620 O O . HIS A 1 106 ? -15.240 69.279 56.692 1.00 19.64 106 HIS A O 1
ATOM 627 N N . VAL A 1 107 ? -13.277 68.160 56.591 1.00 20.86 107 VAL A N 1
ATOM 628 C CA . VAL A 1 107 ? -13.015 68.546 55.206 1.00 19.78 107 VAL A CA 1
ATOM 629 C C . VAL A 1 107 ? -12.334 67.409 54.445 1.00 19.96 107 VAL A C 1
ATOM 630 O O . VAL A 1 107 ? -11.430 66.758 54.963 1.00 21.18 107 VAL A O 1
ATOM 634 N N . ASP A 1 108 ? -12.810 67.181 53.216 1.00 20.47 108 ASP A N 1
ATOM 635 C CA . ASP A 1 108 ? -12.281 66.196 52.291 1.00 20.97 108 ASP A CA 1
ATOM 636 C C . ASP A 1 108 ? -11.799 66.901 51.023 1.00 20.05 108 ASP A C 1
ATOM 637 O O . ASP A 1 108 ? -12.412 67.879 50.605 1.00 20.60 108 ASP A O 1
ATOM 642 N N . LEU A 1 109 ? -10.726 66.375 50.419 1.00 21.17 109 LEU A N 1
ATOM 643 C CA . LEU A 1 109 ? -10.224 66.842 49.130 1.00 21.05 109 LEU A CA 1
ATOM 644 C C . LEU A 1 109 ? -10.548 65.821 48.038 1.00 21.05 109 LEU A C 1
ATOM 645 O O . LEU A 1 109 ? -10.323 64.618 48.199 1.00 19.55 109 LEU A O 1
ATOM 650 N N . LYS A 1 110 ? -11.090 66.336 46.927 1.00 19.90 110 LYS A N 1
ATOM 651 C CA . LYS A 1 110 ? -11.195 65.604 45.685 1.00 19.89 110 LYS A CA 1
ATOM 652 C C . LYS A 1 110 ? -10.465 66.403 44.610 1.00 19.74 110 LYS A C 1
ATOM 653 O O . LYS A 1 110 ? -10.582 67.624 44.560 1.00 18.66 110 LYS A O 1
ATOM 659 N N A GLN A 1 111 ? -9.731 65.695 43.744 0.50 19.43 111 GLN A N 1
ATOM 660 N N B GLN A 1 111 ? -9.732 65.693 43.744 0.50 19.52 111 GLN A N 1
ATOM 661 C CA A GLN A 1 111 ? -8.875 66.319 42.751 0.50 20.10 111 GLN A CA 1
ATOM 662 C CA B GLN A 1 111 ? -8.877 66.316 42.750 0.50 20.25 111 GLN A CA 1
ATOM 663 C C A GLN A 1 111 ? -9.002 65.565 41.428 0.50 19.36 111 GLN A C 1
ATOM 664 C C B GLN A 1 111 ? -9.003 65.563 41.428 0.50 19.44 111 GLN A C 1
ATOM 665 O O A GLN A 1 111 ? -8.903 64.342 41.404 0.50 18.48 111 GLN A O 1
ATOM 666 O O B GLN A 1 111 ? -8.904 64.341 41.403 0.50 18.56 111 GLN A O 1
ATOM 677 N N . ARG A 1 112 ? -9.181 66.299 40.324 1.00 19.49 112 ARG A N 1
ATOM 678 C CA . ARG A 1 112 ? -9.278 65.675 39.019 1.00 19.67 112 ARG A CA 1
ATOM 679 C C . ARG A 1 112 ? -8.980 66.656 37.887 1.00 19.04 112 ARG A C 1
ATOM 680 O O . ARG A 1 112 ? -9.463 67.784 37.865 1.00 17.93 112 ARG A O 1
ATOM 688 N N . TYR A 1 113 ? -8.234 66.161 36.899 1.00 17.74 113 TYR A N 1
ATOM 689 C CA . TYR A 1 113 ? -7.958 66.904 35.685 1.00 17.85 113 TYR A CA 1
ATOM 690 C C . TYR A 1 113 ? -9.221 67.072 34.848 1.00 18.39 113 TYR A C 1
ATOM 691 O O . TYR A 1 113 ? -10.039 66.155 34.747 1.00 17.52 113 TYR A O 1
ATOM 700 N N . VAL A 1 114 ? -9.348 68.241 34.205 1.00 18.51 114 VAL A N 1
ATOM 701 C CA . VAL A 1 114 ? -10.379 68.445 33.198 1.00 19.10 114 VAL A CA 1
ATOM 702 C C . VAL A 1 114 ? -10.028 67.592 31.983 1.00 18.60 114 VAL A C 1
ATOM 703 O O . VAL A 1 114 ? -8.896 67.653 31.506 1.00 18.92 114 VAL A O 1
ATOM 707 N N . ARG A 1 115 ? -11.008 66.842 31.466 1.00 18.65 115 ARG A N 1
ATOM 708 C CA . ARG A 1 115 ? -10.796 66.027 30.281 1.00 20.61 115 ARG A CA 1
ATOM 709 C C . ARG A 1 115 ? -10.998 66.872 29.027 1.00 19.96 115 ARG A C 1
ATOM 710 O O . ARG A 1 115 ? -11.970 66.690 28.301 1.00 20.12 115 ARG A O 1
ATOM 718 N N . THR A 1 116 ? -10.059 67.793 28.789 1.00 20.48 116 THR A N 1
ATOM 719 C CA . THR A 1 116 ? -10.026 68.554 27.555 1.00 19.66 116 THR A CA 1
ATOM 720 C C . THR A 1 116 ? -9.605 67.649 26.403 1.00 20.00 116 THR A C 1
ATOM 721 O O . THR A 1 116 ? -9.065 66.552 26.597 1.00 20.41 116 THR A O 1
ATOM 725 N N . GLU A 1 117 ? -9.818 68.147 25.179 1.00 20.05 117 GLU A N 1
ATOM 726 C CA . GLU A 1 117 ? -9.335 67.456 23.999 1.00 20.59 117 GLU A CA 1
ATOM 727 C C . GLU A 1 117 ? -7.822 67.248 24.123 1.00 18.79 117 GLU A C 1
ATOM 728 O O . GLU A 1 117 ? -7.306 66.176 23.825 1.00 19.42 117 GLU A O 1
ATOM 734 N N . LYS A 1 118 ? -7.116 68.290 24.554 1.00 19.87 118 LYS A N 1
ATOM 735 C CA . LYS A 1 118 ? -5.672 68.251 24.724 1.00 20.62 118 LYS A CA 1
ATOM 736 C C . LYS A 1 118 ? -5.280 67.140 25.704 1.00 21.08 118 LYS A C 1
ATOM 737 O O . LYS A 1 118 ? -4.406 66.322 25.414 1.00 19.25 118 LYS A O 1
ATOM 743 N N . PHE A 1 119 ? -5.915 67.137 26.882 1.00 20.87 119 PHE A N 1
ATOM 744 C CA . PHE A 1 119 ? -5.586 66.169 27.914 1.00 22.00 119 PHE A CA 1
ATOM 745 C C . PHE A 1 119 ? -5.760 64.740 27.396 1.00 20.58 119 PHE A C 1
ATOM 746 O O . PHE A 1 119 ? -4.878 63.900 27.551 1.00 19.93 119 PHE A O 1
ATOM 754 N N . VAL A 1 120 ? -6.905 64.478 26.761 1.00 20.55 120 VAL A N 1
ATOM 755 C CA . VAL A 1 120 ? -7.259 63.137 26.327 1.00 20.96 120 VAL A CA 1
ATOM 756 C C . VAL A 1 120 ? -6.322 62.659 25.217 1.00 21.81 120 VAL A C 1
ATOM 757 O O . VAL A 1 120 ? -5.826 61.536 25.267 1.00 20.75 120 VAL A O 1
ATOM 761 N N . ARG A 1 121 ? -6.058 63.505 24.219 1.00 21.61 121 ARG A N 1
ATOM 762 C CA . ARG A 1 121 ? -5.234 63.081 23.096 1.00 22.54 121 ARG A CA 1
ATOM 763 C C . ARG A 1 121 ? -3.794 62.863 23.539 1.00 21.62 121 ARG A C 1
ATOM 764 O O . ARG A 1 121 ? -3.147 61.907 23.118 1.00 21.43 121 ARG A O 1
ATOM 772 N N . GLU A 1 122 ? -3.300 63.720 24.432 1.00 21.18 122 GLU A N 1
ATOM 773 C CA . GLU A 1 122 ? -1.950 63.570 24.947 1.00 22.44 122 GLU A CA 1
ATOM 774 C C . GLU A 1 122 ? -1.852 62.335 25.849 1.00 22.92 122 GLU A C 1
ATOM 775 O O . GLU A 1 122 ? -0.837 61.638 25.841 1.00 22.06 122 GLU A O 1
ATOM 781 N N . ALA A 1 123 ? -2.911 62.044 26.600 1.00 22.18 123 ALA A N 1
ATOM 782 C CA . ALA A 1 123 ? -2.927 60.864 27.449 1.00 24.40 123 ALA A CA 1
ATOM 783 C C . ALA A 1 123 ? -2.866 59.594 26.591 1.00 26.24 123 ALA A C 1
ATOM 784 O O . ALA A 1 123 ? -2.163 58.652 26.940 1.00 22.97 123 ALA A O 1
ATOM 786 N N . GLU A 1 124 ? -3.618 59.575 25.482 1.00 28.15 124 GLU A N 1
ATOM 787 C CA . GLU A 1 124 ? -3.621 58.454 24.552 1.00 30.59 124 GLU A CA 1
ATOM 788 C C . GLU A 1 124 ? -2.231 58.262 23.946 1.00 27.08 124 GLU A C 1
ATOM 789 O O . GLU A 1 124 ? -1.783 57.139 23.782 1.00 26.37 124 GLU A O 1
ATOM 795 N N . ALA A 1 125 ? -1.556 59.360 23.597 1.00 23.88 125 ALA A N 1
ATOM 796 C CA . ALA A 1 125 ? -0.268 59.306 22.916 1.00 23.51 125 ALA A CA 1
ATOM 797 C C . ALA A 1 125 ? 0.877 59.121 23.904 1.00 22.42 125 ALA A C 1
ATOM 798 O O . ALA A 1 125 ? 1.984 58.753 23.509 1.00 22.30 125 ALA A O 1
ATOM 800 N N . ARG A 1 126 ? 0.610 59.421 25.185 1.00 22.64 126 ARG A N 1
ATOM 801 C CA . ARG A 1 126 ? 1.604 59.414 26.247 1.00 21.89 126 ARG A CA 1
ATOM 802 C C . ARG A 1 126 ? 2.736 60.387 25.913 1.00 22.18 126 ARG A C 1
ATOM 803 O O . ARG A 1 126 ? 3.890 60.135 26.251 1.00 21.86 126 ARG A O 1
ATOM 811 N N . ARG A 1 127 ? 2.400 61.527 25.294 1.00 22.96 127 ARG A N 1
ATOM 812 C CA . ARG A 1 127 ? 3.381 62.568 25.050 1.00 23.62 127 ARG A CA 1
ATOM 813 C C . ARG A 1 127 ? 2.663 63.872 24.700 1.00 22.03 127 ARG A C 1
ATOM 814 O O . ARG A 1 127 ? 1.484 63.857 24.338 1.00 19.56 127 ARG A O 1
ATOM 822 N N A SER A 1 128 ? 3.391 64.990 24.812 0.50 21.92 128 SER A N 1
ATOM 823 N N B SER A 1 128 ? 3.390 64.988 24.808 0.50 21.95 128 SER A N 1
ATOM 824 C CA A SER A 1 128 ? 2.847 66.300 24.491 0.50 22.70 128 SER A CA 1
ATOM 825 C CA B SER A 1 128 ? 2.850 66.299 24.485 0.50 22.76 128 SER A CA 1
ATOM 826 C C A SER A 1 128 ? 2.655 66.439 22.981 0.50 22.75 128 SER A C 1
ATOM 827 C C B SER A 1 128 ? 2.653 66.437 22.978 0.50 22.78 128 SER A C 1
ATOM 828 O O A SER A 1 128 ? 3.495 66.000 22.201 0.50 23.92 128 SER A O 1
ATOM 829 O O B SER A 1 128 ? 3.494 66.000 22.199 0.50 23.95 128 SER A O 1
ATOM 834 N N . LEU A 1 129 ? 1.538 67.071 22.595 1.00 22.62 129 LEU A N 1
ATOM 835 C CA . LEU A 1 129 ? 1.170 67.267 21.201 1.00 22.63 129 LEU A CA 1
ATOM 836 C C . LEU A 1 129 ? 0.874 68.749 20.937 1.00 23.15 129 LEU A C 1
ATOM 837 O O . LEU A 1 129 ? 1.215 69.275 19.877 1.00 23.22 129 LEU A O 1
ATOM 842 N N . LEU A 1 130 ? 0.211 69.411 21.887 1.00 21.96 130 LEU A N 1
ATOM 843 C CA . LEU A 1 130 ? -0.055 70.833 21.788 1.00 22.00 130 LEU A CA 1
ATOM 844 C C . LEU A 1 130 ? 1.239 71.596 22.055 1.00 22.80 130 LEU A C 1
ATOM 845 O O . LEU A 1 130 ? 1.995 71.254 22.961 1.00 21.28 130 LEU A O 1
ATOM 850 N N . GLY A 1 131 ? 1.469 72.651 21.262 1.00 23.20 131 GLY A N 1
ATOM 851 C CA . GLY A 1 131 ? 2.732 73.380 21.275 1.00 22.99 131 GLY A CA 1
ATOM 852 C C . GLY A 1 131 ? 2.675 74.655 22.112 1.00 22.80 131 GLY A C 1
ATOM 853 O O . GLY A 1 131 ? 2.297 74.621 23.281 1.00 21.75 131 GLY A O 1
ATOM 854 N N . LYS A 1 132 ? 3.071 75.776 21.495 1.00 23.35 132 LYS A N 1
ATOM 855 C CA . LYS A 1 132 ? 3.214 77.046 22.192 1.00 23.24 132 LYS A CA 1
ATOM 856 C C . LYS A 1 132 ? 1.843 77.576 22.579 1.00 21.63 132 LYS A C 1
ATOM 857 O O . LYS A 1 132 ? 0.847 77.302 21.912 1.00 22.31 132 LYS A O 1
ATOM 863 N N . TYR A 1 133 ? 1.833 78.359 23.657 1.00 23.07 133 TYR A N 1
ATOM 864 C CA . TYR A 1 133 ? 0.643 79.019 24.158 1.00 22.87 133 TYR A CA 1
ATOM 865 C C . TYR A 1 133 ? -0.069 79.734 23.010 1.00 24.77 133 TYR A C 1
ATOM 866 O O . TYR A 1 133 ? 0.514 80.602 22.359 1.00 26.25 133 TYR A O 1
ATOM 875 N N . ARG A 1 134 ? -1.328 79.346 22.775 1.00 22.70 134 ARG A N 1
ATOM 876 C CA . ARG A 1 134 ? -2.210 79.984 21.807 1.00 24.80 134 ARG A CA 1
ATOM 877 C C . ARG A 1 134 ? -1.559 80.143 20.434 1.00 24.92 134 ARG A C 1
ATOM 878 O O . ARG A 1 134 ? -1.835 81.120 19.743 1.00 25.07 134 ARG A O 1
ATOM 886 N N . ASN A 1 135 ? -0.765 79.153 20.014 1.00 24.85 135 ASN A N 1
ATOM 887 C CA . ASN A 1 135 ? -0.214 79.150 18.665 1.00 23.38 135 ASN A CA 1
ATOM 888 C C . ASN A 1 135 ? -0.393 77.776 18.028 1.00 22.35 135 ASN A C 1
ATOM 889 O O . ASN A 1 135 ? 0.512 76.945 18.083 1.00 22.96 135 ASN A O 1
ATOM 894 N N . ARG A 1 136 ? -1.526 77.598 17.342 1.00 21.78 136 ARG A N 1
ATOM 895 C CA . ARG A 1 136 ? -1.880 76.319 16.740 1.00 23.98 136 ARG A CA 1
ATOM 896 C C . ARG A 1 136 ? -0.892 75.894 15.650 1.00 24.56 136 ARG A C 1
ATOM 897 O O . ARG A 1 136 ? -0.820 74.720 15.319 1.00 20.54 136 ARG A O 1
ATOM 905 N N . TYR A 1 137 ? -0.100 76.826 15.107 1.00 26.60 137 TYR A N 1
ATOM 906 C CA . TYR A 1 137 ? 0.832 76.489 14.029 1.00 26.13 137 TYR A CA 1
ATOM 907 C C . TYR A 1 137 ? 2.028 75.702 14.567 1.00 27.56 137 TYR A C 1
ATOM 908 O O . TYR A 1 137 ? 2.808 75.179 13.776 1.00 24.89 137 TYR A O 1
ATOM 917 N N . THR A 1 138 ? 2.158 75.593 15.903 1.00 24.71 138 THR A N 1
ATOM 918 C CA . THR A 1 138 ? 3.233 74.821 16.503 1.00 24.16 138 THR A CA 1
ATOM 919 C C . THR A 1 138 ? 2.750 73.471 17.050 1.00 24.21 138 THR A C 1
ATOM 920 O O . THR A 1 138 ? 3.548 72.733 17.613 1.00 22.87 138 THR A O 1
ATOM 924 N N . ASP A 1 139 ? 1.467 73.139 16.870 1.00 21.40 139 ASP A N 1
ATOM 925 C CA . ASP A 1 139 ? 0.907 71.881 17.351 1.00 22.56 139 ASP A CA 1
ATOM 926 C C . ASP A 1 139 ? 1.328 70.725 16.442 1.00 24.66 139 ASP A C 1
ATOM 927 O O . ASP A 1 139 ? 1.514 70.902 15.240 1.00 26.35 139 ASP A O 1
ATOM 932 N N . LEU A 1 140 ? 1.461 69.527 17.017 1.00 24.85 140 LEU A N 1
ATOM 933 C CA . LEU A 1 140 ? 1.915 68.360 16.273 1.00 26.35 140 LEU A CA 1
ATOM 934 C C . LEU A 1 140 ? 0.745 67.639 15.615 1.00 26.97 140 LEU A C 1
ATOM 935 O O . LEU A 1 140 ? 0.961 66.834 14.719 1.00 27.85 140 LEU A O 1
ATOM 940 N N . VAL A 1 141 ? -0.478 67.903 16.088 1.00 25.62 141 VAL A N 1
ATOM 941 C CA . VAL A 1 141 ? -1.699 67.423 15.463 1.00 26.75 141 VAL A CA 1
ATOM 942 C C . VAL A 1 141 ? -2.661 68.606 15.443 1.00 25.65 141 VAL A C 1
ATOM 943 O O . VAL A 1 141 ? -2.466 69.578 16.166 1.00 27.25 141 VAL A O 1
ATOM 947 N N . GLU A 1 142 ? -3.719 68.495 14.644 1.00 26.25 142 GLU A N 1
ATOM 948 C CA . GLU A 1 142 ? -4.712 69.548 14.538 1.00 28.39 142 GLU A CA 1
ATOM 949 C C . GLU A 1 142 ? -5.761 69.350 15.632 1.00 26.71 142 GLU A C 1
ATOM 950 O O . GLU A 1 142 ? -6.492 68.360 15.632 1.00 24.94 142 GLU A O 1
ATOM 956 N N . PHE A 1 143 ? -5.834 70.326 16.539 1.00 24.54 143 PHE A N 1
ATOM 957 C CA . PHE A 1 143 ? -6.827 70.334 17.596 1.00 26.90 143 PHE A CA 1
ATOM 958 C C . PHE A 1 143 ? -8.051 71.119 17.140 1.00 27.56 143 PHE A C 1
ATOM 959 O O . PHE A 1 143 ? -7.908 72.165 16.499 1.00 26.83 143 PHE A O 1
ATOM 967 N N . LYS A 1 144 ? -9.238 70.629 17.514 1.00 25.24 144 LYS A N 1
ATOM 968 C CA . LYS A 1 144 ? -10.469 71.387 17.379 1.00 28.92 144 LYS A CA 1
ATOM 969 C C . LYS A 1 144 ? -10.571 72.401 18.524 1.00 27.37 144 LYS A C 1
ATOM 970 O O . LYS A 1 144 ? -10.856 73.575 18.300 1.00 27.86 144 LYS A O 1
ATOM 976 N N . ILE A 1 145 ? -10.329 71.943 19.760 1.00 24.53 145 ILE A N 1
ATOM 977 C CA . ILE A 1 145 ? -10.349 72.793 20.945 1.00 23.26 145 ILE A CA 1
ATOM 978 C C . ILE A 1 145 ? -8.968 72.722 21.594 1.00 22.25 145 ILE A C 1
ATOM 979 O O . ILE A 1 145 ? -8.472 71.623 21.852 1.00 20.32 145 ILE A O 1
ATOM 984 N N . ARG A 1 146 ? -8.365 73.885 21.885 1.00 20.72 146 ARG A N 1
ATOM 985 C CA . ARG A 1 146 ? -7.017 73.923 22.438 1.00 21.87 146 ARG A CA 1
ATOM 986 C C . ARG A 1 146 ? -7.025 74.246 23.939 1.00 21.11 146 ARG A C 1
ATOM 987 O O . ARG A 1 146 ? -5.957 74.410 24.530 1.00 21.48 146 ARG A O 1
ATOM 995 N N . SER A 1 147 ? -8.216 74.321 24.548 1.00 20.47 147 SER A N 1
ATOM 996 C CA . SER A 1 147 ? -8.367 74.675 25.955 1.00 20.35 147 SER A CA 1
ATOM 997 C C . SER A 1 147 ? -7.552 73.769 26.878 1.00 18.46 147 SER A C 1
ATOM 998 O O . SER A 1 147 ? -7.548 72.555 26.726 1.00 18.93 147 SER A O 1
ATOM 1001 N N . THR A 1 148 ? -6.891 74.395 27.860 1.00 18.85 148 THR A N 1
ATOM 1002 C CA . THR A 1 148 ? -6.385 73.718 29.047 1.00 18.38 148 THR A CA 1
ATOM 1003 C C . THR A 1 148 ? -7.359 73.843 30.224 1.00 18.49 148 THR A C 1
ATOM 1004 O O . THR A 1 148 ? -7.098 73.280 31.292 1.00 16.82 148 THR A O 1
ATOM 1008 N N . ALA A 1 149 ? -8.442 74.618 30.048 1.00 18.13 149 ALA A N 1
ATOM 1009 C CA . ALA A 1 149 ? -9.483 74.788 31.059 1.00 19.38 149 ALA A CA 1
ATOM 1010 C C . ALA A 1 149 ? -8.889 75.054 32.440 1.00 19.64 149 ALA A C 1
ATOM 1011 O O . ALA A 1 149 ? -9.330 74.457 33.431 1.00 20.05 149 ALA A O 1
ATOM 1013 N N . ASN A 1 150 ? -7.914 75.984 32.514 1.00 17.86 150 ASN A N 1
ATOM 1014 C CA . ASN A 1 150 ? -7.022 76.018 33.660 1.00 18.15 150 ASN A CA 1
ATOM 1015 C C . ASN A 1 150 ? -7.085 77.318 34.450 1.00 17.65 150 ASN A C 1
ATOM 1016 O O . ASN A 1 150 ? -6.263 77.509 35.337 1.00 18.87 150 ASN A O 1
ATOM 1021 N N . THR A 1 151 ? -8.054 78.198 34.176 1.00 17.71 151 THR A N 1
ATOM 1022 C CA . THR A 1 151 ? -7.957 79.569 34.657 1.00 17.33 151 THR A CA 1
ATOM 1023 C C . THR A 1 151 ? -8.981 79.870 35.747 1.00 17.17 151 THR A C 1
ATOM 1024 O O . THR A 1 151 ? -8.636 80.533 36.721 1.00 17.20 151 THR A O 1
ATOM 1028 N N . ASN A 1 152 ? -10.232 79.433 35.566 1.00 16.82 152 ASN A N 1
ATOM 1029 C CA . ASN A 1 152 ? -11.253 79.618 36.579 1.00 18.88 152 ASN A CA 1
ATOM 1030 C C . ASN A 1 152 ? -12.194 78.409 36.571 1.00 19.13 152 ASN A C 1
ATOM 1031 O O . ASN A 1 152 ? -12.244 77.640 35.600 1.00 20.15 152 ASN A O 1
ATOM 1036 N N . ILE A 1 153 ? -12.899 78.247 37.695 1.00 18.57 153 ILE A N 1
ATOM 1037 C CA . ILE A 1 153 ? -13.829 77.145 37.882 1.00 19.43 153 ILE A CA 1
ATOM 1038 C C . ILE A 1 153 ? -15.028 77.702 38.649 1.00 19.85 153 ILE A C 1
ATOM 1039 O O . ILE A 1 153 ? -14.921 78.086 39.813 1.00 21.11 153 ILE A O 1
ATOM 1044 N N . VAL A 1 154 ? -16.150 77.843 37.939 1.00 20.09 154 VAL A N 1
ATOM 1045 C CA . VAL A 1 154 ? -17.311 78.532 38.469 1.00 20.20 154 VAL A CA 1
ATOM 1046 C C . VAL A 1 154 ? -18.483 77.556 38.498 1.00 20.38 154 VAL A C 1
ATOM 1047 O O . VAL A 1 154 ? -18.478 76.543 37.811 1.00 21.31 154 VAL A O 1
ATOM 1051 N N . TYR A 1 155 ? -19.502 77.904 39.278 1.00 20.90 155 TYR A N 1
ATOM 1052 C CA . TYR A 1 155 ? -20.720 77.114 39.384 1.00 21.48 155 TYR A CA 1
ATOM 1053 C C . TYR A 1 155 ? -21.838 77.771 38.578 1.00 19.62 155 TYR A C 1
ATOM 1054 O O . TYR A 1 155 ? -22.088 78.957 38.740 1.00 21.32 155 TYR A O 1
ATOM 1063 N N . TRP A 1 156 ? -22.545 76.978 37.762 1.00 20.81 156 TRP A N 1
ATOM 1064 C CA . TRP A 1 156 ? -23.679 77.478 36.997 1.00 22.74 156 TRP A CA 1
ATOM 1065 C C . TRP A 1 156 ? -24.684 76.363 36.739 1.00 22.22 156 TRP A C 1
ATOM 1066 O O . TRP A 1 156 ? -24.344 75.363 36.108 1.00 19.81 156 TRP A O 1
ATOM 1077 N N . ARG A 1 157 ? -25.928 76.581 37.203 1.00 22.66 157 ARG A N 1
ATOM 1078 C CA . ARG A 1 157 ? -27.055 75.696 36.935 1.00 23.46 157 ARG A CA 1
ATOM 1079 C C . ARG A 1 157 ? -26.655 74.230 37.093 1.00 22.16 157 ARG A C 1
ATOM 1080 O O . ARG A 1 157 ? -26.863 73.423 36.190 1.00 22.06 157 ARG A O 1
ATOM 1088 N N . GLY A 1 158 ? -26.098 73.891 38.267 1.00 23.45 158 GLY A N 1
ATOM 1089 C CA . GLY A 1 158 ? -25.910 72.501 38.654 1.00 24.30 158 GLY A CA 1
ATOM 1090 C C . GLY A 1 158 ? -24.637 71.859 38.105 1.00 24.68 158 GLY A C 1
ATOM 1091 O O . GLY A 1 158 ? -24.442 70.662 38.301 1.00 26.14 158 GLY A O 1
ATOM 1092 N N . GLN A 1 159 ? -23.787 72.650 37.416 1.00 24.50 159 GLN A N 1
ATOM 1093 C CA . GLN A 1 159 ? -22.538 72.162 36.855 1.00 22.48 159 GLN A CA 1
ATOM 1094 C C . GLN A 1 159 ? -21.409 73.092 37.273 1.00 19.78 159 GLN A C 1
ATOM 1095 O O . GLN A 1 159 ? -21.643 74.247 37.602 1.00 19.97 159 GLN A O 1
ATOM 1101 N N . LEU A 1 160 ? -20.180 72.575 37.250 1.00 19.55 160 LEU A N 1
ATOM 1102 C CA . LEU A 1 160 ? -19.003 73.426 37.232 1.00 21.27 160 LEU A CA 1
ATOM 1103 C C . LEU A 1 160 ? -18.684 73.745 35.777 1.00 21.73 160 LEU A C 1
ATOM 1104 O O . LEU A 1 160 ? -18.891 72.910 34.897 1.00 21.41 160 LEU A O 1
ATOM 1109 N N . LEU A 1 161 ? -18.145 74.946 35.558 1.00 21.24 161 LEU A N 1
ATOM 1110 C CA . LEU A 1 161 ? -17.627 75.339 34.261 1.00 20.43 161 LEU A CA 1
ATOM 1111 C C . LEU A 1 161 ? -16.155 75.686 34.437 1.00 18.96 161 LEU A C 1
ATOM 1112 O O . LEU A 1 161 ? -15.826 76.592 35.203 1.00 18.61 161 LEU A O 1
ATOM 1117 N N . ALA A 1 162 ? -15.295 74.923 33.753 1.00 18.24 162 ALA A N 1
ATOM 1118 C CA . ALA A 1 162 ? -13.859 75.129 33.788 1.00 19.12 162 ALA A CA 1
ATOM 1119 C C . ALA A 1 162 ? -13.474 76.001 32.596 1.00 18.47 162 ALA A C 1
ATOM 1120 O O . ALA A 1 162 ? -13.691 75.606 31.443 1.00 17.88 162 ALA A O 1
ATOM 1122 N N . LEU A 1 163 ? -12.914 77.178 32.906 1.00 18.22 163 LEU A N 1
ATOM 1123 C CA . LEU A 1 163 ? -12.841 78.286 31.957 1.00 18.93 163 LEU A CA 1
ATOM 1124 C C . LEU A 1 163 ? -11.415 78.533 31.483 1.00 18.74 163 LEU A C 1
ATOM 1125 O O . LEU A 1 163 ? -10.453 78.417 32.249 1.00 16.43 163 LEU A O 1
ATOM 1130 N N . LYS A 1 164 ? -11.324 78.937 30.208 1.00 19.87 164 LYS A N 1
ATOM 1131 C CA . LYS A 1 164 ? -10.083 79.318 29.548 1.00 21.92 164 LYS A CA 1
ATOM 1132 C C . LYS A 1 164 ? -10.442 80.240 28.375 1.00 20.64 164 LYS A C 1
ATOM 1133 O O . LYS A 1 164 ? -11.239 79.871 27.525 1.00 19.66 164 LYS A O 1
ATOM 1139 N N . GLU A 1 165 ? -9.861 81.445 28.344 1.00 21.39 165 GLU A N 1
ATOM 1140 C CA . GLU A 1 165 ? -10.383 82.558 27.559 1.00 20.99 165 GLU A CA 1
ATOM 1141 C C . GLU A 1 165 ? -10.216 82.381 26.044 1.00 20.08 165 GLU A C 1
ATOM 1142 O O . GLU A 1 165 ? -10.719 83.217 25.296 1.00 20.02 165 GLU A O 1
ATOM 1148 N N . ASP A 1 166 ? -9.521 81.328 25.584 1.00 21.41 166 ASP A N 1
ATOM 1149 C CA . ASP A 1 166 ? -9.380 81.040 24.160 1.00 21.21 166 ASP A CA 1
ATOM 1150 C C . ASP A 1 166 ? -10.425 80.021 23.696 1.00 21.01 166 ASP A C 1
ATOM 1151 O O . ASP A 1 166 ? -10.376 79.553 22.563 1.00 20.16 166 ASP A O 1
ATOM 1156 N N . SER A 1 167 ? -11.379 79.656 24.564 1.00 21.82 167 SER A N 1
ATOM 1157 C CA . SER A 1 167 ? -12.175 78.456 24.341 1.00 20.86 167 SER A CA 1
ATOM 1158 C C . SER A 1 167 ? -13.563 78.596 24.951 1.00 20.08 167 SER A C 1
ATOM 1159 O O . SER A 1 167 ? -13.796 79.443 25.814 1.00 19.81 167 SER A O 1
ATOM 1162 N N . PRO A 1 168 ? -14.520 77.725 24.569 1.00 20.86 168 PRO A N 1
ATOM 1163 C CA . PRO A 1 168 ? -15.738 77.556 25.357 1.00 22.17 168 PRO A CA 1
ATOM 1164 C C . PRO A 1 168 ? -15.415 76.890 26.693 1.00 21.59 168 PRO A C 1
ATOM 1165 O O . PRO A 1 168 ? -14.333 76.322 26.855 1.00 20.32 168 PRO A O 1
ATOM 1169 N N . PRO A 1 169 ? -16.341 76.929 27.677 1.00 22.38 169 PRO A N 1
ATOM 1170 C CA . PRO A 1 169 ? -16.145 76.224 28.941 1.00 22.65 169 PRO A CA 1
ATOM 1171 C C . PRO A 1 169 ? -16.186 74.708 28.755 1.00 21.21 169 PRO A C 1
ATOM 1172 O O . PRO A 1 169 ? -16.764 74.214 27.781 1.00 20.28 169 PRO A O 1
ATOM 1176 N N . TYR A 1 170 ? -15.568 73.989 29.703 1.00 20.82 170 TYR A N 1
ATOM 1177 C CA . TYR A 1 170 ? -15.808 72.565 29.873 1.00 20.67 170 TYR A CA 1
ATOM 1178 C C . TYR A 1 170 ? -16.701 72.372 31.098 1.00 21.41 170 TYR A C 1
ATOM 1179 O O . TYR A 1 170 ? -16.429 72.942 32.161 1.00 19.72 170 TYR A O 1
ATOM 1188 N N . ALA A 1 171 ? -17.796 71.616 30.925 1.00 20.87 171 ALA A N 1
ATOM 1189 C CA . ALA A 1 171 ? -18.736 71.372 32.012 1.00 20.58 171 ALA A CA 1
ATOM 1190 C C . ALA A 1 171 ? -18.291 70.141 32.804 1.00 19.90 171 ALA A C 1
ATOM 1191 O O . ALA A 1 171 ? -17.812 69.170 32.223 1.00 21.48 171 ALA A O 1
ATOM 1193 N N . MET A 1 172 ? -18.454 70.206 34.133 1.00 20.92 172 MET A N 1
ATOM 1194 C CA . MET A 1 172 ? -18.002 69.164 35.044 1.00 21.86 172 MET A CA 1
ATOM 1195 C C . MET A 1 172 ? -19.041 68.951 36.146 1.00 21.31 172 MET A C 1
ATOM 1196 O O . MET A 1 172 ? -19.821 69.843 36.457 1.00 21.10 172 MET A O 1
ATOM 1201 N N . ASP A 1 173 ? -19.014 67.759 36.756 1.00 22.59 173 ASP A N 1
ATOM 1202 C CA . ASP A 1 173 ? -19.904 67.410 37.853 1.00 22.23 173 ASP A CA 1
ATOM 1203 C C . ASP A 1 173 ? -19.344 67.968 39.166 1.00 21.62 173 ASP A C 1
ATOM 1204 O O . ASP A 1 173 ? -18.217 67.658 39.537 1.00 22.30 173 ASP A O 1
ATOM 1209 N N . PRO A 1 174 ? -20.088 68.792 39.935 1.00 20.65 174 PRO A N 1
ATOM 1210 C CA . PRO A 1 174 ? -19.578 69.346 41.187 1.00 21.03 174 PRO A CA 1
ATOM 1211 C C . PRO A 1 174 ? -19.232 68.333 42.285 1.00 21.49 174 PRO A C 1
ATOM 1212 O O . PRO A 1 174 ? -18.396 68.629 43.139 1.00 22.38 174 PRO A O 1
ATOM 1216 N N A GLU A 1 175 ? -19.864 67.152 42.244 0.50 22.77 175 GLU A N 1
ATOM 1217 N N B GLU A 1 175 ? -19.867 67.151 42.245 0.50 22.78 175 GLU A N 1
ATOM 1218 C CA A GLU A 1 175 ? -19.692 66.146 43.282 0.50 23.72 175 GLU A CA 1
ATOM 1219 C CA B GLU A 1 175 ? -19.694 66.138 43.279 0.50 23.77 175 GLU A CA 1
ATOM 1220 C C A GLU A 1 175 ? -18.517 65.224 42.943 0.50 22.58 175 GLU A C 1
ATOM 1221 C C B GLU A 1 175 ? -18.515 65.224 42.942 0.50 22.61 175 GLU A C 1
ATOM 1222 O O A GLU A 1 175 ? -17.718 64.918 43.823 0.50 21.87 175 GLU A O 1
ATOM 1223 O O B GLU A 1 175 ? -17.716 64.918 43.823 0.50 21.89 175 GLU A O 1
ATOM 1234 N N . THR A 1 176 ? -18.412 64.785 41.678 1.00 23.44 176 THR A N 1
ATOM 1235 C CA . THR A 1 176 ? -17.422 63.787 41.282 1.00 22.61 176 THR A CA 1
ATOM 1236 C C . THR A 1 176 ? -16.237 64.384 40.526 1.00 21.75 176 THR A C 1
ATOM 1237 O O . THR A 1 176 ? -15.226 63.708 40.368 1.00 20.94 176 THR A O 1
ATOM 1241 N N . LEU A 1 177 ? -16.392 65.612 40.011 1.00 21.36 177 LEU A N 1
ATOM 1242 C CA . LEU A 1 177 ? -15.421 66.274 39.146 1.00 20.73 177 LEU A CA 1
ATOM 1243 C C . LEU A 1 177 ? -15.204 65.518 37.833 1.00 20.41 177 LEU A C 1
ATOM 1244 O O . LEU A 1 177 ? -14.207 65.744 37.160 1.00 23.18 177 LEU A O 1
ATOM 1249 N N . GLU A 1 178 ? -16.160 64.674 37.443 1.00 23.14 178 GLU A N 1
ATOM 1250 C CA . GLU A 1 178 ? -16.196 64.091 36.107 1.00 25.14 178 GLU A CA 1
ATOM 1251 C C . GLU A 1 178 ? -16.372 65.224 35.092 1.00 21.48 178 GLU A C 1
ATOM 1252 O O . GLU A 1 178 ? -17.084 66.177 35.360 1.00 21.35 178 GLU A O 1
ATOM 1258 N N . THR A 1 179 ? -15.731 65.097 33.930 1.00 20.55 179 THR A N 1
ATOM 1259 C CA . THR A 1 179 ? -15.909 66.041 32.842 1.00 20.69 179 THR A CA 1
ATOM 1260 C C . THR A 1 179 ? -17.035 65.561 31.924 1.00 20.81 179 THR A C 1
ATOM 1261 O O . THR A 1 179 ? -16.965 64.447 31.415 1.00 19.98 179 THR A O 1
ATOM 1265 N N . PHE A 1 180 ? -18.035 66.417 31.677 1.00 20.82 180 PHE A N 1
ATOM 1266 C CA . PHE A 1 180 ? -19.109 66.099 30.750 1.00 23.63 180 PHE A CA 1
ATOM 1267 C C . PHE A 1 180 ? -18.672 66.397 29.315 1.00 23.10 180 PHE A C 1
ATOM 1268 O O . PHE A 1 180 ? -18.980 65.638 28.404 1.00 23.28 180 PHE A O 1
ATOM 1276 N N . GLY A 1 181 ? -17.953 67.511 29.123 1.00 23.61 181 GLY A N 1
ATOM 1277 C CA . GLY A 1 181 ? -17.429 67.869 27.815 1.00 24.93 181 GLY A CA 1
ATOM 1278 C C . GLY A 1 181 ? -17.536 69.367 27.559 1.00 23.76 181 GLY A C 1
ATOM 1279 O O . GLY A 1 181 ? -17.911 70.127 28.448 1.00 20.85 181 GLY A O 1
ATOM 1280 N N . VAL A 1 182 ? -17.218 69.767 26.326 1.00 24.22 182 VAL A N 1
ATOM 1281 C CA . VAL A 1 182 ? -17.372 71.150 25.906 1.00 25.35 182 VAL A CA 1
ATOM 1282 C C . VAL A 1 182 ? -18.823 71.563 26.113 1.00 26.40 182 VAL A C 1
ATOM 1283 O O . VAL A 1 182 ? -19.730 70.815 25.768 1.00 24.23 182 VAL A O 1
ATOM 1287 N N . TYR A 1 183 ? -19.021 72.761 26.671 1.00 26.70 183 TYR A N 1
ATOM 1288 C CA . TYR A 1 183 ? -20.350 73.249 26.994 1.00 28.22 183 TYR A CA 1
ATOM 1289 C C . TYR A 1 183 ? -20.702 74.431 26.095 1.00 30.01 183 TYR A C 1
ATOM 1290 O O . TYR A 1 183 ? -19.973 75.424 26.072 1.00 27.63 183 TYR A O 1
ATOM 1299 N N . ASP A 1 184 ? -21.851 74.340 25.409 1.00 29.10 184 ASP A N 1
ATOM 1300 C CA . ASP A 1 184 ? -22.269 75.387 24.491 1.00 29.96 184 ASP A CA 1
ATOM 1301 C C . ASP A 1 184 ? -23.642 75.950 24.861 1.00 29.81 184 ASP A C 1
ATOM 1302 O O . ASP A 1 184 ? -24.300 76.558 24.014 1.00 28.89 184 ASP A O 1
ATOM 1307 N N . PHE A 1 185 ? -24.058 75.784 26.125 1.00 28.23 185 PHE A N 1
ATOM 1308 C CA . PHE A 1 185 ? -25.286 76.380 26.631 1.00 27.14 185 PHE A CA 1
ATOM 1309 C C . PHE A 1 185 ? -26.476 75.999 25.740 1.00 28.29 185 PHE A C 1
ATOM 1310 O O . PHE A 1 185 ? -27.201 76.871 25.256 1.00 28.31 185 PHE A O 1
ATOM 1318 N N . ASP A 1 186 ? -26.663 74.689 25.529 1.00 29.17 186 ASP A N 1
ATOM 1319 C CA . ASP A 1 186 ? -27.781 74.146 24.764 1.00 34.09 186 ASP A CA 1
ATOM 1320 C C . ASP A 1 186 ? -27.807 74.756 23.364 1.00 35.55 186 ASP A C 1
ATOM 1321 O O . ASP A 1 186 ? -28.865 75.140 22.869 1.00 32.36 186 ASP A O 1
ATOM 1326 N N . GLY A 1 187 ? -26.624 74.885 22.757 1.00 33.03 187 GLY A N 1
ATOM 1327 C CA . GLY A 1 187 ? -26.501 75.387 21.399 1.00 32.35 187 GLY A CA 1
ATOM 1328 C C . GLY A 1 187 ? -26.621 76.910 21.277 1.00 30.22 187 GLY A C 1
ATOM 1329 O O . GLY A 1 187 ? -26.650 77.416 20.165 1.00 30.27 187 GLY A O 1
ATOM 1330 N N . GLN A 1 188 ? -26.645 77.650 22.392 1.00 28.18 188 GLN A N 1
ATOM 1331 C CA . GLN A 1 188 ? -26.876 79.085 22.338 1.00 28.74 188 GLN A CA 1
ATOM 1332 C C . GLN A 1 188 ? -25.571 79.882 22.304 1.00 28.04 188 GLN A C 1
ATOM 1333 O O . GLN A 1 188 ? -25.589 81.071 21.998 1.00 28.81 188 GLN A O 1
ATOM 1339 N N . LEU A 1 189 ? -24.448 79.260 22.677 1.00 26.42 189 LEU A N 1
ATOM 1340 C CA . LEU A 1 189 ? -23.200 80.000 22.822 1.00 25.42 189 LEU A CA 1
ATOM 1341 C C . LEU A 1 189 ? -22.870 80.664 21.488 1.00 24.64 189 LEU A C 1
ATOM 1342 O O . LEU A 1 189 ? -22.721 79.978 20.479 1.00 24.89 189 LEU A O 1
ATOM 1347 N N . PRO A 1 190 ? -22.810 82.009 21.413 1.00 25.44 190 PRO A N 1
ATOM 1348 C CA . PRO A 1 190 ? -22.601 82.682 20.128 1.00 27.93 190 PRO A CA 1
ATOM 1349 C C . PRO A 1 190 ? -21.144 82.904 19.721 1.00 30.80 190 PRO A C 1
ATOM 1350 O O . PRO A 1 190 ? -20.883 83.290 18.590 1.00 35.73 190 PRO A O 1
ATOM 1354 N N . SER A 1 191 ? -20.215 82.605 20.631 1.00 29.29 191 SER A N 1
ATOM 1355 C CA . SER A 1 191 ? -18.820 83.004 20.546 1.00 28.44 191 SER A CA 1
ATOM 1356 C C . SER A 1 191 ? -17.937 81.756 20.560 1.00 28.66 191 SER A C 1
ATOM 1357 O O . SER A 1 191 ? -18.289 80.743 21.149 1.00 27.66 191 SER A O 1
ATOM 1360 N N . LEU A 1 192 ? -16.777 81.815 19.912 1.00 28.25 192 LEU A N 1
ATOM 1361 C CA . LEU A 1 192 ? -15.804 80.736 20.016 1.00 27.28 192 LEU A CA 1
ATOM 1362 C C . LEU A 1 192 ? -15.126 80.766 21.384 1.00 25.05 192 LEU A C 1
ATOM 1363 O O . LEU A 1 192 ? -14.467 79.794 21.736 1.00 25.46 192 LEU A O 1
ATOM 1368 N N . THR A 1 193 ? -15.235 81.897 22.091 1.00 23.85 193 THR A N 1
ATOM 1369 C CA . THR A 1 193 ? -14.475 82.124 23.308 1.00 24.00 193 THR A CA 1
ATOM 1370 C C . THR A 1 193 ? -15.398 82.541 24.450 1.00 23.23 193 THR A C 1
ATOM 1371 O O . THR A 1 193 ? -16.396 83.227 24.242 1.00 22.59 193 THR A O 1
ATOM 1375 N N . PHE A 1 194 ? -15.033 82.098 25.657 1.00 21.90 194 PHE A N 1
ATOM 1376 C CA . PHE A 1 194 ? -15.751 82.420 26.872 1.00 21.44 194 PHE A CA 1
ATOM 1377 C C . PHE A 1 194 ? -14.732 82.841 27.930 1.00 21.18 194 PHE A C 1
ATOM 1378 O O . PHE A 1 194 ? -13.815 82.075 28.261 1.00 19.79 194 PHE A O 1
ATOM 1386 N N . THR A 1 195 ? -14.916 84.060 28.454 1.00 19.16 195 THR A N 1
ATOM 1387 C CA . THR A 1 195 ? -14.005 84.663 29.408 1.00 20.31 195 THR A CA 1
ATOM 1388 C C . THR A 1 195 ? -13.831 83.774 30.637 1.00 21.93 195 THR A C 1
ATOM 1389 O O . THR A 1 195 ? -14.753 83.065 31.029 1.00 21.42 195 THR A O 1
ATOM 1393 N N . ALA A 1 196 ? -12.670 83.897 31.286 1.00 22.04 196 ALA A N 1
ATOM 1394 C CA . ALA A 1 196 ? -12.452 83.266 32.573 1.00 22.18 196 ALA A CA 1
ATOM 1395 C C . ALA A 1 196 ? -13.114 84.055 33.702 1.00 22.53 196 ALA A C 1
ATOM 1396 O O . ALA A 1 196 ? -13.094 83.601 34.839 1.00 20.72 196 ALA A O 1
ATOM 1398 N N . HIS A 1 197 ? -13.698 85.227 33.415 1.00 21.40 197 HIS A N 1
ATOM 1399 C CA . HIS A 1 197 ? -14.206 86.099 34.466 1.00 21.80 197 HIS A CA 1
ATOM 1400 C C . HIS A 1 197 ? -15.637 86.556 34.194 1.00 22.01 197 HIS A C 1
ATOM 1401 O O . HIS A 1 197 ? -15.925 87.754 34.188 1.00 24.38 197 HIS A O 1
ATOM 1408 N N . PRO A 1 198 ? -16.613 85.634 34.074 1.00 21.64 198 PRO A N 1
ATOM 1409 C CA . PRO A 1 198 ? -18.017 86.044 34.036 1.00 23.24 198 PRO A CA 1
ATOM 1410 C C . PRO A 1 198 ? -18.389 86.643 35.392 1.00 24.29 198 PRO A C 1
ATOM 1411 O O . PRO A 1 198 ? -17.743 86.355 36.392 1.00 23.61 198 PRO A O 1
ATOM 1415 N N . LYS A 1 199 ? -19.406 87.502 35.417 1.00 25.06 199 LYS A N 1
ATOM 1416 C CA . LYS A 1 199 ? -19.894 88.066 36.665 1.00 24.42 199 LYS A CA 1
ATOM 1417 C C . LYS A 1 199 ? -21.308 87.551 36.935 1.00 22.93 199 LYS A C 1
ATOM 1418 O O . LYS A 1 199 ? -22.104 87.351 36.013 1.00 23.46 199 LYS A O 1
ATOM 1424 N N . PHE A 1 200 ? -21.595 87.321 38.219 1.00 22.38 200 PHE A N 1
ATOM 1425 C CA . PHE A 1 200 ? -22.899 86.843 38.645 1.00 23.91 200 PHE A CA 1
ATOM 1426 C C . PHE A 1 200 ? -23.635 87.992 39.323 1.00 24.93 200 PHE A C 1
ATOM 1427 O O . PHE A 1 200 ? -23.219 88.468 40.375 1.00 26.68 200 PHE A O 1
ATOM 1435 N N . ASP A 1 201 ? -24.708 88.458 38.677 1.00 28.21 201 ASP A N 1
ATOM 1436 C CA . ASP A 1 201 ? -25.511 89.539 39.218 1.00 27.76 201 ASP A CA 1
ATOM 1437 C C . ASP A 1 201 ? -26.354 88.961 40.349 1.00 24.97 201 ASP A C 1
ATOM 1438 O O . ASP A 1 201 ? -27.197 88.104 40.099 1.00 24.97 201 ASP A O 1
ATOM 1443 N N . PRO A 1 202 ? -26.152 89.397 41.612 1.00 25.33 202 PRO A N 1
ATOM 1444 C CA . PRO A 1 202 ? -26.854 88.793 42.741 1.00 27.37 202 PRO A CA 1
ATOM 1445 C C . PRO A 1 202 ? -28.347 89.140 42.776 1.00 29.68 202 PRO A C 1
ATOM 1446 O O . PRO A 1 202 ? -29.113 88.451 43.436 1.00 27.93 202 PRO A O 1
ATOM 1450 N N . VAL A 1 203 ? -28.763 90.186 42.053 1.00 30.24 203 VAL A N 1
ATOM 1451 C CA . VAL A 1 203 ? -30.159 90.604 42.043 1.00 30.88 203 VAL A CA 1
ATOM 1452 C C . VAL A 1 203 ? -30.895 89.898 40.909 1.00 31.22 203 VAL A C 1
ATOM 1453 O O . VAL A 1 203 ? -31.935 89.284 41.133 1.00 30.20 203 VAL A O 1
ATOM 1457 N N . THR A 1 204 ? -30.363 89.972 39.686 1.00 31.61 204 THR A N 1
ATOM 1458 C CA . THR A 1 204 ? -31.056 89.424 38.530 1.00 32.14 204 THR A CA 1
ATOM 1459 C C . THR A 1 204 ? -30.789 87.926 38.376 1.00 30.52 204 THR A C 1
ATOM 1460 O O . THR A 1 204 ? -31.526 87.243 37.659 1.00 30.79 204 THR A O 1
ATOM 1464 N N . ARG A 1 205 ? -29.721 87.433 39.025 1.00 28.76 205 ARG A N 1
ATOM 1465 C CA . ARG A 1 205 ? -29.294 86.042 38.944 1.00 29.63 205 ARG A CA 1
ATOM 1466 C C . ARG A 1 205 ? -28.773 85.709 37.542 1.00 29.60 205 ARG A C 1
ATOM 1467 O O . ARG A 1 205 ? -28.639 84.534 37.194 1.00 32.32 205 ARG A O 1
ATOM 1475 N N . GLU A 1 206 ? -28.431 86.740 36.751 1.00 29.07 206 GLU A N 1
ATOM 1476 C CA . GLU A 1 206 ? -27.839 86.546 35.440 1.00 27.27 206 GLU A CA 1
ATOM 1477 C C . GLU A 1 206 ? -26.349 86.211 35.558 1.00 24.70 206 GLU A C 1
ATOM 1478 O O . GLU A 1 206 ? -25.657 86.706 36.452 1.00 25.06 206 GLU A O 1
ATOM 1484 N N . MET A 1 207 ? -25.864 85.378 34.628 1.00 23.74 207 MET A N 1
ATOM 1485 C CA . MET A 1 207 ? -24.435 85.253 34.381 1.00 25.54 207 MET A CA 1
ATOM 1486 C C . MET A 1 207 ? -24.076 86.128 33.177 1.00 23.19 207 MET A C 1
ATOM 1487 O O . MET A 1 207 ? -24.579 85.905 32.077 1.00 23.25 207 MET A O 1
ATOM 1492 N N . VAL A 1 208 ? -23.227 87.129 33.418 1.00 23.02 208 VAL A N 1
ATOM 1493 C CA . VAL A 1 208 ? -22.860 88.121 32.420 1.00 23.92 208 VAL A CA 1
ATOM 1494 C C . VAL A 1 208 ? -21.463 87.782 31.899 1.00 22.78 208 VAL A C 1
ATOM 1495 O O . VAL A 1 208 ? -20.530 87.637 32.683 1.00 20.57 208 VAL A O 1
ATOM 1499 N N . CYS A 1 209 ? -21.346 87.666 30.569 1.00 24.59 209 CYS A N 1
ATOM 1500 C CA . CYS A 1 209 ? -20.216 87.009 29.928 1.00 26.50 209 CYS A CA 1
ATOM 1501 C C . CYS A 1 209 ? -19.702 87.828 28.742 1.00 26.77 209 CYS A C 1
ATOM 1502 O O . CYS A 1 209 ? -20.374 88.721 28.234 1.00 25.67 209 CYS A O 1
ATOM 1505 N N . PHE A 1 210 ? -18.511 87.459 28.275 1.00 25.86 210 PHE A N 1
ATOM 1506 C CA . PHE A 1 210 ? -18.046 87.874 26.967 1.00 25.44 210 PHE A CA 1
ATOM 1507 C C . PHE A 1 210 ? -16.961 86.918 26.502 1.00 25.03 210 PHE A C 1
ATOM 1508 O O . PHE A 1 210 ? -16.516 86.056 27.263 1.00 21.43 210 PHE A O 1
ATOM 1516 N N . GLY A 1 211 ? -16.559 87.082 25.241 1.00 23.85 211 GLY A N 1
ATOM 1517 C CA . GLY A 1 211 ? -15.322 86.512 24.741 1.00 24.63 211 GLY A CA 1
ATOM 1518 C C . GLY A 1 211 ? -14.642 87.490 23.785 1.00 25.05 211 GLY A C 1
ATOM 1519 O O . GLY A 1 211 ? -15.337 88.177 23.039 1.00 24.71 211 GLY A O 1
ATOM 1520 N N . TYR A 1 212 ? -13.300 87.577 23.846 1.00 24.15 212 TYR A N 1
ATOM 1521 C CA . TYR A 1 212 ? -12.541 88.331 22.857 1.00 23.32 212 TYR A CA 1
ATOM 1522 C C . TYR A 1 212 ? -11.863 87.338 21.912 1.00 24.89 212 TYR A C 1
ATOM 1523 O O . TYR A 1 212 ? -11.857 86.125 22.168 1.00 24.13 212 TYR A O 1
ATOM 1532 N N . GLU A 1 213 ? -11.316 87.857 20.799 1.00 23.47 213 GLU A N 1
ATOM 1533 C CA . GLU A 1 213 ? -10.935 87.021 19.676 1.00 21.79 213 GLU A CA 1
ATOM 1534 C C . GLU A 1 213 ? -12.080 86.055 19.381 1.00 21.18 213 GLU A C 1
ATOM 1535 O O . GLU A 1 213 ? -11.865 84.876 19.103 1.00 21.61 213 GLU A O 1
ATOM 1541 N N . ALA A 1 214 ? -13.306 86.586 19.393 1.00 23.56 214 ALA A N 1
ATOM 1542 C CA . ALA A 1 214 ? -14.512 85.772 19.431 1.00 24.60 214 ALA A CA 1
ATOM 1543 C C . ALA A 1 214 ? -14.775 85.068 18.102 1.00 26.78 214 ALA A C 1
ATOM 1544 O O . ALA A 1 214 ? -15.610 84.161 18.051 1.00 26.73 214 ALA A O 1
ATOM 1546 N N . LYS A 1 215 ? -14.063 85.459 17.026 1.00 29.06 215 LYS A N 1
ATOM 1547 C CA . LYS A 1 215 ? -14.184 84.763 15.749 1.00 29.29 215 LYS A CA 1
ATOM 1548 C C . LYS A 1 215 ? -12.884 84.053 15.372 1.00 28.88 215 LYS A C 1
ATOM 1549 O O . LYS A 1 215 ? -12.718 83.630 14.237 1.00 28.85 215 LYS A O 1
ATOM 1555 N N . GLY A 1 216 ? -11.965 83.889 16.334 1.00 27.78 216 GLY A N 1
ATOM 1556 C CA . GLY A 1 216 ? -10.750 83.124 16.116 1.00 24.33 216 GLY A CA 1
ATOM 1557 C C . GLY A 1 216 ? -9.493 83.978 16.255 1.00 22.55 216 GLY A C 1
ATOM 1558 O O . GLY A 1 216 ? -9.570 85.163 16.564 1.00 21.86 216 GLY A O 1
ATOM 1559 N N . ASP A 1 217 ? -8.349 83.331 16.014 1.00 23.78 217 ASP A N 1
ATOM 1560 C CA . ASP A 1 217 ? -7.030 83.913 16.221 1.00 23.67 217 ASP A CA 1
ATOM 1561 C C . ASP A 1 217 ? -6.922 85.266 15.524 1.00 25.24 217 ASP A C 1
ATOM 1562 O O . ASP A 1 217 ? -7.164 85.370 14.319 1.00 25.24 217 ASP A O 1
ATOM 1567 N N . GLY A 1 218 ? -6.538 86.287 16.304 1.00 25.33 218 GLY A N 1
ATOM 1568 C CA . GLY A 1 218 ? -6.183 87.585 15.758 1.00 26.10 218 GLY A CA 1
ATOM 1569 C C . GLY A 1 218 ? -7.388 88.466 15.431 1.00 27.71 218 GLY A C 1
ATOM 1570 O O . GLY A 1 218 ? -7.194 89.597 14.995 1.00 30.32 218 GLY A O 1
ATOM 1571 N N . THR A 1 219 ? -8.617 87.966 15.638 1.00 26.14 219 THR A N 1
ATOM 1572 C CA . THR A 1 219 ? -9.812 88.740 15.347 1.00 24.93 219 THR A CA 1
ATOM 1573 C C . THR A 1 219 ? -10.025 89.782 16.436 1.00 25.46 219 THR A C 1
ATOM 1574 O O . THR A 1 219 ? -9.696 89.548 17.598 1.00 24.04 219 THR A O 1
ATOM 1578 N N . ARG A 1 220 ? -10.571 90.939 16.038 1.00 25.97 220 ARG A N 1
ATOM 1579 C CA . ARG A 1 220 ? -10.818 92.050 16.945 1.00 26.11 220 ARG A CA 1
ATOM 1580 C C . ARG A 1 220 ? -12.263 91.996 17.447 1.00 24.66 220 ARG A C 1
ATOM 1581 O O . ARG A 1 220 ? -12.727 92.897 18.144 1.00 24.45 220 ARG A O 1
ATOM 1589 N N . ASP A 1 221 ? -12.960 90.900 17.124 1.00 27.81 221 ASP A N 1
ATOM 1590 C CA . ASP A 1 221 ? -14.348 90.718 17.511 1.00 28.24 221 ASP A CA 1
ATOM 1591 C C . ASP A 1 221 ? -14.454 90.397 19.000 1.00 29.18 221 ASP A C 1
ATOM 1592 O O . ASP A 1 221 ? -13.774 89.501 19.503 1.00 28.15 221 ASP A O 1
ATOM 1597 N N . ILE A 1 222 ? -15.321 91.149 19.679 1.00 28.18 222 ILE A N 1
ATOM 1598 C CA . ILE A 1 222 ? -15.745 90.871 21.039 1.00 29.45 222 ILE A CA 1
ATOM 1599 C C . ILE A 1 222 ? -17.223 90.526 20.981 1.00 31.34 222 ILE A C 1
ATOM 1600 O O . ILE A 1 222 ? -18.010 91.296 20.431 1.00 35.15 222 ILE A O 1
ATOM 1605 N N . CYS A 1 223 ? -17.591 89.367 21.542 1.00 29.04 223 CYS A N 1
ATOM 1606 C CA . CYS A 1 223 ? -18.993 89.041 21.716 1.00 27.83 223 CYS A CA 1
ATOM 1607 C C . CYS A 1 223 ? -19.354 89.203 23.189 1.00 27.43 223 CYS A C 1
ATOM 1608 O O . CYS A 1 223 ? -18.774 88.527 24.030 1.00 27.51 223 CYS A O 1
ATOM 1611 N N . TYR A 1 224 ? -20.277 90.129 23.477 1.00 25.90 224 TYR A N 1
ATOM 1612 C CA . TYR A 1 224 ? -20.850 90.313 24.799 1.00 24.91 224 TYR A CA 1
ATOM 1613 C C . TYR A 1 224 ? -22.170 89.549 24.855 1.00 26.58 224 TYR A C 1
ATOM 1614 O O . TYR A 1 224 ? -23.033 89.717 23.989 1.00 25.29 224 TYR A O 1
ATOM 1623 N N . TYR A 1 225 ? -22.325 88.700 25.881 1.00 27.66 225 TYR A N 1
ATOM 1624 C CA . TYR A 1 225 ? -23.540 87.902 26.000 1.00 26.83 225 TYR A CA 1
ATOM 1625 C C . TYR A 1 225 ? -23.814 87.570 27.462 1.00 26.91 225 TYR A C 1
ATOM 1626 O O . TYR A 1 225 ? -22.916 87.615 28.313 1.00 22.90 225 TYR A O 1
ATOM 1635 N N . SER A 1 226 ? -25.086 87.247 27.735 1.00 25.34 226 SER A N 1
ATOM 1636 C CA . SER A 1 226 ? -25.522 86.989 29.095 1.00 26.78 226 SER A CA 1
ATOM 1637 C C . SER A 1 226 ? -26.569 85.880 29.084 1.00 26.96 226 SER A C 1
ATOM 1638 O O . SER A 1 226 ? -27.212 85.633 28.067 1.00 26.22 226 SER A O 1
ATOM 1641 N N . PHE A 1 227 ? -26.724 85.221 30.235 1.00 26.95 227 PHE A N 1
ATOM 1642 C CA . PHE A 1 227 ? -27.705 84.164 30.397 1.00 26.90 227 PHE A CA 1
ATOM 1643 C C . PHE A 1 227 ? -28.545 84.467 31.630 1.00 26.52 227 PHE A C 1
ATOM 1644 O O . PHE A 1 227 ? -28.008 84.845 32.669 1.00 27.40 227 PHE A O 1
ATOM 1652 N N . GLY A 1 228 ? -29.867 84.324 31.483 1.00 27.20 228 GLY A N 1
ATOM 1653 C CA . GLY A 1 228 ? -30.769 84.446 32.608 1.00 27.73 228 GLY A CA 1
ATOM 1654 C C . GLY A 1 228 ? -30.630 83.222 33.507 1.00 28.01 228 GLY A C 1
ATOM 1655 O O . GLY A 1 228 ? -30.054 82.218 33.093 1.00 27.29 228 GLY A O 1
ATOM 1656 N N . PRO A 1 229 ? -31.184 83.246 34.738 1.00 30.69 229 PRO A N 1
ATOM 1657 C CA . PRO A 1 229 ? -31.056 82.113 35.659 1.00 31.72 229 PRO A CA 1
ATOM 1658 C C . PRO A 1 229 ? -31.682 80.809 35.160 1.00 32.42 229 PRO A C 1
ATOM 1659 O O . PRO A 1 229 ? -31.326 79.732 35.642 1.00 32.60 229 PRO A O 1
ATOM 1663 N N . ASP A 1 230 ? -32.577 80.910 34.166 1.00 30.03 230 ASP A N 1
ATOM 1664 C CA . ASP A 1 230 ? -33.223 79.748 33.582 1.00 31.05 230 ASP A CA 1
ATOM 1665 C C . ASP A 1 230 ? -32.370 79.127 32.475 1.00 29.16 230 ASP A C 1
ATOM 1666 O O . ASP A 1 230 ? -32.783 78.153 31.843 1.00 27.90 230 ASP A O 1
ATOM 1671 N N . GLY A 1 231 ? -31.213 79.735 32.175 1.00 32.24 231 GLY A N 1
ATOM 1672 C CA . GLY A 1 231 ? -30.304 79.190 31.179 1.00 31.03 231 GLY A CA 1
ATOM 1673 C C . GLY A 1 231 ? -30.502 79.784 29.783 1.00 31.10 231 GLY A C 1
ATOM 1674 O O . GLY A 1 231 ? -29.736 79.460 28.884 1.00 30.47 231 GLY A O 1
ATOM 1675 N N . LYS A 1 232 ? -31.514 80.646 29.595 1.00 29.74 232 LYS A N 1
ATOM 1676 C CA . LYS A 1 232 ? -31.777 81.207 28.276 1.00 33.01 232 LYS A CA 1
ATOM 1677 C C . LYS A 1 232 ? -30.856 82.399 28.031 1.00 28.18 232 LYS A C 1
ATOM 1678 O O . LYS A 1 232 ? -30.663 83.236 28.917 1.00 26.79 232 LYS A O 1
ATOM 1684 N N . ILE A 1 233 ? -30.299 82.470 26.817 1.00 30.53 233 ILE A N 1
ATOM 1685 C CA . ILE A 1 233 ? -29.444 83.591 26.460 1.00 32.88 233 ILE A CA 1
ATOM 1686 C C . ILE A 1 233 ? -30.312 84.847 26.434 1.00 31.47 233 ILE A C 1
ATOM 1687 O O . ILE A 1 233 ? -31.471 84.789 26.031 1.00 30.84 233 ILE A O 1
ATOM 1692 N N . ALA A 1 234 ? -29.744 85.960 26.905 1.00 31.38 234 ALA A N 1
ATOM 1693 C CA . ALA A 1 234 ? -30.439 87.232 26.953 1.00 34.32 234 ALA A CA 1
ATOM 1694 C C . ALA A 1 234 ? -29.754 88.206 25.991 1.00 32.64 234 ALA A C 1
ATOM 1695 O O . ALA A 1 234 ? -30.156 88.305 24.839 1.00 32.98 234 ALA A O 1
ATOM 1697 N N . GLU A 1 235 ? -28.684 88.873 26.435 1.00 32.34 235 GLU A N 1
ATOM 1698 C CA . GLU A 1 235 ? -27.925 89.757 25.561 1.00 32.88 235 GLU A CA 1
ATOM 1699 C C . GLU A 1 235 ? -27.055 88.955 24.590 1.00 32.89 235 GLU A C 1
ATOM 1700 O O . GLU A 1 235 ? -26.579 87.873 24.914 1.00 32.53 235 GLU A O 1
ATOM 1706 N N . THR A 1 236 ? -26.890 89.494 23.378 1.00 30.66 236 THR A N 1
ATOM 1707 C CA . THR A 1 236 ? -25.805 89.126 22.486 1.00 33.85 236 THR A CA 1
ATOM 1708 C C . THR A 1 236 ? -25.472 90.330 21.601 1.00 35.42 236 THR A C 1
ATOM 1709 O O . THR A 1 236 ? -26.280 90.726 20.769 1.00 34.73 236 THR A O 1
ATOM 1713 N N . VAL A 1 237 ? -24.293 90.921 21.821 1.00 33.69 237 VAL A N 1
ATOM 1714 C CA . VAL A 1 237 ? -23.858 92.084 21.068 1.00 32.82 237 VAL A CA 1
ATOM 1715 C C . VAL A 1 237 ? -22.446 91.825 20.549 1.00 31.54 237 VAL A C 1
ATOM 1716 O O . VAL A 1 237 ? -21.562 91.455 21.321 1.00 30.03 237 VAL A O 1
ATOM 1720 N N . TRP A 1 238 ? -22.262 92.021 19.238 1.00 31.01 238 TRP A N 1
ATOM 1721 C CA . TRP A 1 238 ? -20.957 91.952 18.599 1.00 30.30 238 TRP A CA 1
ATOM 1722 C C . TRP A 1 238 ? -20.356 93.351 18.492 1.00 32.46 238 TRP A C 1
ATOM 1723 O O . TRP A 1 238 ? -21.000 94.261 17.978 1.00 31.91 238 TRP A O 1
ATOM 1734 N N . LEU A 1 239 ? -19.137 93.523 19.007 1.00 31.87 239 LEU A N 1
ATOM 1735 C CA . LEU A 1 239 ? -18.437 94.788 18.875 1.00 33.46 239 LEU A CA 1
ATOM 1736 C C . LEU A 1 239 ? -16.995 94.523 18.456 1.00 34.64 239 LEU A C 1
ATOM 1737 O O . LEU A 1 239 ? -16.587 93.377 18.253 1.00 28.66 239 LEU A O 1
ATOM 1742 N N . VAL A 1 240 ? -16.274 95.622 18.226 1.00 33.98 240 VAL A N 1
ATOM 1743 C CA . VAL A 1 240 ? -14.982 95.582 17.574 1.00 32.80 240 VAL A CA 1
ATOM 1744 C C . VAL A 1 240 ? -14.000 96.331 18.465 1.00 31.19 240 VAL A C 1
ATOM 1745 O O . VAL A 1 240 ? -14.236 97.479 18.859 1.00 35.81 240 VAL A O 1
ATOM 1749 N N A SER A 1 241 ? -12.897 95.646 18.774 0.50 30.32 241 SER A N 1
ATOM 1750 N N B SER A 1 241 ? -12.898 95.648 18.773 0.50 29.28 241 SER A N 1
ATOM 1751 C CA A SER A 1 241 ? -11.822 96.191 19.578 0.50 30.11 241 SER A CA 1
ATOM 1752 C CA B SER A 1 241 ? -11.817 96.184 19.573 0.50 28.32 241 SER A CA 1
ATOM 1753 C C A SER A 1 241 ? -10.919 97.034 18.670 0.50 29.55 241 SER A C 1
ATOM 1754 C C B SER A 1 241 ? -10.920 97.035 18.669 0.50 28.56 241 SER A C 1
ATOM 1755 O O A SER A 1 241 ? -10.717 96.676 17.514 0.50 28.45 241 SER A O 1
ATOM 1756 O O B SER A 1 241 ? -10.717 96.678 17.513 0.50 27.60 241 SER A O 1
ATOM 1761 N N . PRO A 1 242 ? -10.359 98.181 19.124 1.00 29.29 242 PRO A N 1
ATOM 1762 C CA . PRO A 1 242 ? -9.461 98.970 18.271 1.00 32.89 242 PRO A CA 1
ATOM 1763 C C . PRO A 1 242 ? -8.188 98.218 17.871 1.00 34.03 242 PRO A C 1
ATOM 1764 O O . PRO A 1 242 ? -7.646 98.427 16.786 1.00 34.90 242 PRO A O 1
ATOM 1768 N N . VAL A 1 243 ? -7.717 97.327 18.752 1.00 32.35 243 VAL A N 1
ATOM 1769 C CA . VAL A 1 243 ? -6.612 96.431 18.457 1.00 31.79 243 VAL A CA 1
ATOM 1770 C C . VAL A 1 243 ? -7.025 95.030 18.895 1.00 32.20 243 VAL A C 1
ATOM 1771 O O . VAL A 1 243 ? -7.943 94.881 19.703 1.00 30.16 243 VAL A O 1
ATOM 1775 N N . CYS A 1 244 ? -6.332 94.011 18.371 1.00 29.03 244 CYS A N 1
ATOM 1776 C CA . CYS A 1 244 ? -6.507 92.663 18.888 1.00 29.35 244 CYS A CA 1
ATOM 1777 C C . CYS A 1 244 ? -5.674 92.508 20.152 1.00 26.28 244 CYS A C 1
ATOM 1778 O O . CYS A 1 244 ? -4.530 92.058 20.093 1.00 25.62 244 CYS A O 1
ATOM 1781 N N . GLY A 1 245 ? -6.258 92.938 21.273 1.00 24.33 245 GLY A N 1
ATOM 1782 C CA . GLY A 1 245 ? -5.565 93.000 22.551 1.00 24.18 245 GLY A CA 1
ATOM 1783 C C . GLY A 1 245 ? -6.182 92.032 23.560 1.00 24.90 245 GLY A C 1
ATOM 1784 O O . GLY A 1 245 ? -7.348 91.670 23.428 1.00 24.45 245 GLY A O 1
ATOM 1785 N N . MET A 1 246 ? -5.403 91.651 24.576 1.00 25.76 246 MET A N 1
ATOM 1786 C CA . MET A 1 246 ? -5.860 90.702 25.580 1.00 26.45 246 MET A CA 1
ATOM 1787 C C . MET A 1 246 ? -6.845 91.388 26.531 1.00 26.03 246 MET A C 1
ATOM 1788 O O . MET A 1 246 ? -6.502 92.377 27.173 1.00 28.25 246 MET A O 1
ATOM 1793 N N . ILE A 1 247 ? -8.065 90.855 26.622 1.00 24.23 247 ILE A N 1
ATOM 1794 C CA . ILE A 1 247 ? -9.074 91.308 27.575 1.00 24.14 247 ILE A CA 1
ATOM 1795 C C . ILE A 1 247 ? -9.326 90.186 28.583 1.00 23.19 247 ILE A C 1
ATOM 1796 O O . ILE A 1 247 ? -10.242 89.376 28.405 1.00 21.61 247 ILE A O 1
ATOM 1801 N N . HIS A 1 248 ? -8.491 90.136 29.622 1.00 23.87 248 HIS A N 1
ATOM 1802 C CA . HIS A 1 248 ? -8.511 89.029 30.569 1.00 23.84 248 HIS A CA 1
ATOM 1803 C C . HIS A 1 248 ? -9.732 89.090 31.490 1.00 24.09 248 HIS A C 1
ATOM 1804 O O . HIS A 1 248 ? -10.335 88.062 31.808 1.00 23.11 248 HIS A O 1
ATOM 1811 N N . ASP A 1 249 ? -10.073 90.300 31.947 1.00 25.92 249 ASP A N 1
ATOM 1812 C CA . ASP A 1 249 ? -11.152 90.495 32.905 1.00 25.01 249 ASP A CA 1
ATOM 1813 C C . ASP A 1 249 ? -12.052 91.599 32.362 1.00 26.84 249 ASP A C 1
ATOM 1814 O O . ASP A 1 249 ? -11.684 92.285 31.410 1.00 27.16 249 ASP A O 1
ATOM 1819 N N . PHE A 1 250 ? -13.257 91.734 32.932 1.00 28.18 250 PHE A N 1
ATOM 1820 C CA . PHE A 1 250 ? -14.132 92.844 32.597 1.00 26.52 250 PHE A CA 1
ATOM 1821 C C . PHE A 1 250 ? -14.929 93.218 33.837 1.00 28.70 250 PHE A C 1
ATOM 1822 O O . PHE A 1 250 ? -14.740 92.626 34.901 1.00 27.65 250 PHE A O 1
ATOM 1830 N N . ALA A 1 251 ? -15.754 94.262 33.699 1.00 29.33 251 ALA A N 1
ATOM 1831 C CA . ALA A 1 251 ? -16.544 94.769 34.800 1.00 29.15 251 ALA A CA 1
ATOM 1832 C C . ALA A 1 251 ? -17.989 94.938 34.352 1.00 30.10 251 ALA A C 1
ATOM 1833 O O . ALA A 1 251 ? -18.264 95.152 33.168 1.00 30.53 251 ALA A O 1
ATOM 1835 N N . VAL A 1 252 ? -18.897 94.828 35.327 1.00 27.89 252 VAL A N 1
ATOM 1836 C CA . VAL A 1 252 ? -20.323 94.918 35.080 1.00 26.86 252 VAL A CA 1
ATOM 1837 C C . VAL A 1 252 ? -20.931 95.784 36.177 1.00 27.59 252 VAL A C 1
ATOM 1838 O O . VAL A 1 252 ? -20.647 95.581 37.355 1.00 24.92 252 VAL A O 1
ATOM 1842 N N . THR A 1 253 ? -21.731 96.770 35.754 1.00 28.47 253 THR A N 1
ATOM 1843 C CA . THR A 1 253 ? -22.523 97.597 36.652 1.00 28.96 253 THR A CA 1
ATOM 1844 C C . THR A 1 253 ? -23.994 97.393 36.312 1.00 29.33 253 THR A C 1
ATOM 1845 O O . THR A 1 253 ? -24.334 96.577 35.453 1.00 31.31 253 THR A O 1
ATOM 1849 N N . GLU A 1 254 ? -24.863 98.156 36.981 1.00 33.84 254 GLU A N 1
ATOM 1850 C CA . GLU A 1 254 ? -26.292 98.030 36.765 1.00 35.30 254 GLU A CA 1
ATOM 1851 C C . GLU A 1 254 ? -26.617 98.232 35.285 1.00 34.32 254 GLU A C 1
ATOM 1852 O O . GLU A 1 254 ? -27.420 97.481 34.739 1.00 30.51 254 GLU A O 1
ATOM 1858 N N . ASN A 1 255 ? -25.990 99.234 34.642 1.00 36.11 255 ASN A N 1
ATOM 1859 C CA . ASN A 1 255 ? -26.400 99.661 33.307 1.00 36.38 255 ASN A CA 1
ATOM 1860 C C . ASN A 1 255 ? -25.278 99.583 32.265 1.00 36.92 255 ASN A C 1
ATOM 1861 O O . ASN A 1 255 ? -25.523 99.886 31.099 1.00 37.75 255 ASN A O 1
ATOM 1866 N N . PHE A 1 256 ? -24.066 99.152 32.649 1.00 34.93 256 PHE A N 1
ATOM 1867 C CA . PHE A 1 256 ? -22.949 99.139 31.714 1.00 36.49 256 PHE A CA 1
ATOM 1868 C C . PHE A 1 256 ? -22.117 97.860 31.855 1.00 34.78 256 PHE A C 1
ATOM 1869 O O . PHE A 1 256 ? -22.104 97.229 32.910 1.00 34.59 256 PHE A O 1
ATOM 1877 N N . VAL A 1 257 ? -21.435 97.488 30.766 1.00 33.23 257 VAL A N 1
ATOM 1878 C CA . VAL A 1 257 ? -20.343 96.524 30.824 1.00 32.48 257 VAL A CA 1
ATOM 1879 C C . VAL A 1 257 ? -19.081 97.207 30.299 1.00 31.63 257 VAL A C 1
ATOM 1880 O O . VAL A 1 257 ? -19.159 98.047 29.400 1.00 32.95 257 VAL A O 1
ATOM 1884 N N . ILE A 1 258 ? -17.930 96.849 30.886 1.00 30.32 258 ILE A N 1
ATOM 1885 C CA . ILE A 1 258 ? -16.692 97.591 30.716 1.00 29.97 258 ILE A CA 1
ATOM 1886 C C . ILE A 1 258 ? -15.552 96.621 30.391 1.00 31.04 258 ILE A C 1
ATOM 1887 O O . ILE A 1 258 ? -15.365 95.646 31.114 1.00 30.40 258 ILE A O 1
ATOM 1892 N N . PHE A 1 259 ? -14.774 96.927 29.333 1.00 28.53 259 PHE A N 1
ATOM 1893 C CA . PHE A 1 259 ? -13.754 96.035 28.795 1.00 29.17 259 PHE A CA 1
ATOM 1894 C C . PHE A 1 259 ? -12.382 96.708 28.808 1.00 28.26 259 PHE A C 1
ATOM 1895 O O . PHE A 1 259 ? -12.036 97.460 27.891 1.00 27.87 259 PHE A O 1
ATOM 1903 N N . PRO A 1 260 ? -11.543 96.444 29.832 1.00 27.27 260 PRO A N 1
ATOM 1904 C CA . PRO A 1 260 ? -10.181 96.972 29.863 1.00 29.43 260 PRO A CA 1
ATOM 1905 C C . PRO A 1 260 ? -9.220 96.076 29.083 1.00 30.87 260 PRO A C 1
ATOM 1906 O O . PRO A 1 260 ? -9.165 94.871 29.326 1.00 29.66 260 PRO A O 1
ATOM 1910 N N . ILE A 1 261 ? -8.465 96.680 28.149 1.00 29.15 261 ILE A N 1
ATOM 1911 C CA . ILE A 1 261 ? -7.594 95.939 27.254 1.00 27.92 261 ILE A CA 1
ATOM 1912 C C . ILE A 1 261 ? -6.144 96.058 27.720 1.00 27.37 261 ILE A C 1
ATOM 1913 O O . ILE A 1 261 ? -5.599 97.149 27.804 1.00 28.61 261 ILE A O 1
ATOM 1918 N N . ILE A 1 262 ? -5.516 94.902 27.973 1.00 25.88 262 ILE A N 1
ATOM 1919 C CA . ILE A 1 262 ? -4.094 94.818 28.240 1.00 24.98 262 ILE A CA 1
ATOM 1920 C C . ILE A 1 262 ? -3.359 95.077 26.927 1.00 24.50 262 ILE A C 1
ATOM 1921 O O . ILE A 1 262 ? -3.686 94.459 25.915 1.00 23.86 262 ILE A O 1
ATOM 1926 N N . PRO A 1 263 ? -2.365 95.999 26.898 1.00 25.95 263 PRO A N 1
ATOM 1927 C CA . PRO A 1 263 ? -1.582 96.256 25.681 1.00 28.43 263 PRO A CA 1
ATOM 1928 C C . PRO A 1 263 ? -0.696 95.126 25.146 1.00 27.34 263 PRO A C 1
ATOM 1929 O O . PRO A 1 263 ? 0.355 95.403 24.575 1.00 26.08 263 PRO A O 1
ATOM 1933 N N . LEU A 1 264 ? -1.127 93.869 25.303 1.00 24.41 264 LEU A N 1
ATOM 1934 C CA . LEU A 1 264 ? -0.569 92.749 24.563 1.00 24.57 264 LEU A CA 1
ATOM 1935 C C . LEU A 1 264 ? -1.396 92.579 23.297 1.00 24.87 264 LEU A C 1
ATOM 1936 O O . LEU A 1 264 ? -2.622 92.519 23.364 1.00 24.21 264 LEU A O 1
ATOM 1941 N N . VAL A 1 265 ? -0.724 92.491 22.150 1.00 25.57 265 VAL A N 1
ATOM 1942 C CA . VAL A 1 265 ? -1.414 92.495 20.872 1.00 26.98 265 VAL A CA 1
ATOM 1943 C C . VAL A 1 265 ? -0.990 91.274 20.061 1.00 25.50 265 VAL A C 1
ATOM 1944 O O . VAL A 1 265 ? 0.160 90.834 20.135 1.00 24.71 265 VAL A O 1
ATOM 1948 N N . CYS A 1 266 ? -1.950 90.750 19.287 1.00 24.08 266 CYS A N 1
ATOM 1949 C CA . CYS A 1 266 ? -1.778 89.527 18.523 1.00 26.04 266 CYS A CA 1
ATOM 1950 C C . CYS A 1 266 ? -1.656 89.823 17.029 1.00 27.44 266 CYS A C 1
ATOM 1951 O O . CYS A 1 266 ? -2.487 90.547 16.482 1.00 28.33 266 CYS A O 1
ATOM 1954 N N . ASP A 1 267 ? -0.637 89.214 16.399 1.00 27.21 267 ASP A N 1
ATOM 1955 C CA . ASP A 1 267 ? -0.441 89.240 14.954 1.00 26.42 267 ASP A CA 1
ATOM 1956 C C . ASP A 1 267 ? -0.315 87.802 14.465 1.00 25.63 267 ASP A C 1
ATOM 1957 O O . ASP A 1 267 ? 0.635 87.102 14.813 1.00 25.93 267 ASP A O 1
ATOM 1962 N N . VAL A 1 268 ? -1.264 87.364 13.632 1.00 25.10 268 VAL A N 1
ATOM 1963 C CA . VAL A 1 268 ? -1.297 85.973 13.213 1.00 25.39 268 VAL A CA 1
ATOM 1964 C C . VAL A 1 268 ? -0.117 85.660 12.289 1.00 26.51 268 VAL A C 1
ATOM 1965 O O . VAL A 1 268 ? 0.356 84.528 12.253 1.00 23.34 268 VAL A O 1
ATOM 1969 N N . GLU A 1 269 ? 0.373 86.651 11.542 1.00 26.11 269 GLU A N 1
ATOM 1970 C CA . GLU A 1 269 ? 1.507 86.420 10.651 1.00 27.41 269 GLU A CA 1
ATOM 1971 C C . GLU A 1 269 ? 2.747 86.062 11.469 1.00 25.40 269 GLU A C 1
ATOM 1972 O O . GLU A 1 269 ? 3.518 85.193 11.070 1.00 27.04 269 GLU A O 1
ATOM 1978 N N . ARG A 1 270 ? 2.923 86.715 12.618 1.00 24.64 270 ARG A N 1
ATOM 1979 C CA . ARG A 1 270 ? 4.005 86.385 13.531 1.00 26.31 270 ARG A CA 1
ATOM 1980 C C . ARG A 1 270 ? 3.865 84.932 14.003 1.00 26.43 270 ARG A C 1
ATOM 1981 O O . ARG A 1 270 ? 4.843 84.190 14.037 1.00 25.34 270 ARG A O 1
ATOM 1989 N N . MET A 1 271 ? 2.637 84.534 14.354 1.00 26.41 271 MET A N 1
ATOM 1990 C CA . MET A 1 271 ? 2.341 83.194 14.837 1.00 26.01 271 MET A CA 1
ATOM 1991 C C . MET A 1 271 ? 2.681 82.138 13.779 1.00 25.96 271 MET A C 1
ATOM 1992 O O . MET A 1 271 ? 3.270 81.108 14.100 1.00 22.70 271 MET A O 1
ATOM 1997 N N . LYS A 1 272 ? 2.330 82.391 12.513 1.00 27.09 272 LYS A N 1
ATOM 1998 C CA . LYS A 1 272 ? 2.587 81.439 11.438 1.00 28.23 272 LYS A CA 1
ATOM 1999 C C . LYS A 1 272 ? 4.086 81.180 11.263 1.00 27.95 272 LYS A C 1
ATOM 2000 O O . LYS A 1 272 ? 4.460 80.108 10.809 1.00 30.52 272 LYS A O 1
ATOM 2006 N N . GLN A 1 273 ? 4.943 82.129 11.658 1.00 28.02 273 GLN A N 1
ATOM 2007 C CA . GLN A 1 273 ? 6.383 81.935 11.604 1.00 32.63 273 GLN A CA 1
ATOM 2008 C C . GLN A 1 273 ? 6.932 81.373 12.916 1.00 32.10 273 GLN A C 1
ATOM 2009 O O . GLN A 1 273 ? 8.148 81.330 13.100 1.00 28.29 273 GLN A O 1
ATOM 2015 N N . GLY A 1 274 ? 6.044 80.971 13.836 1.00 30.34 274 GLY A N 1
ATOM 2016 C CA . GLY A 1 274 ? 6.455 80.297 15.058 1.00 27.91 274 GLY A CA 1
ATOM 2017 C C . GLY A 1 274 ? 6.571 81.233 16.264 1.00 26.12 274 GLY A C 1
ATOM 2018 O O . GLY A 1 274 ? 7.013 80.809 17.332 1.00 25.38 274 GLY A O 1
ATOM 2019 N N . GLY A 1 275 ? 6.126 82.487 16.118 1.00 27.87 275 GLY A N 1
ATOM 2020 C CA . GLY A 1 275 ? 6.271 83.487 17.166 1.00 27.36 275 GLY A CA 1
ATOM 2021 C C . GLY A 1 275 ? 5.113 83.449 18.168 1.00 26.74 275 GLY A C 1
ATOM 2022 O O . GLY A 1 275 ? 4.207 82.622 18.076 1.00 24.43 275 GLY A O 1
ATOM 2023 N N . ASP A 1 276 ? 5.173 84.376 19.126 1.00 25.87 276 ASP A N 1
ATOM 2024 C CA . ASP A 1 276 ? 4.271 84.424 20.263 1.00 26.71 276 ASP A CA 1
ATOM 2025 C C . ASP A 1 276 ? 2.918 84.977 19.834 1.00 25.99 276 ASP A C 1
ATOM 2026 O O . ASP A 1 276 ? 2.836 85.860 18.977 1.00 25.39 276 ASP A O 1
ATOM 2031 N N . HIS A 1 277 ? 1.850 84.446 20.455 1.00 25.44 277 HIS A N 1
ATOM 2032 C CA . HIS A 1 277 ? 0.510 84.983 20.268 1.00 24.30 277 HIS A CA 1
ATOM 2033 C C . HIS A 1 277 ? 0.463 86.446 20.709 1.00 23.99 277 HIS A C 1
ATOM 2034 O O . HIS A 1 277 ? -0.196 87.256 20.062 1.00 24.55 277 HIS A O 1
ATOM 2041 N N . TRP A 1 278 ? 1.171 86.776 21.805 1.00 22.99 278 TRP A N 1
ATOM 2042 C CA . TRP A 1 278 ? 1.072 88.086 22.433 1.00 22.84 278 TRP A CA 1
ATOM 2043 C C . TRP A 1 278 ? 2.416 88.814 22.356 1.00 25.21 278 TRP A C 1
ATOM 2044 O O . TRP A 1 278 ? 3.470 88.211 22.556 1.00 24.07 278 TRP A O 1
ATOM 2055 N N . GLN A 1 279 ? 2.348 90.124 22.090 1.00 25.69 279 GLN A N 1
ATOM 2056 C CA . GLN A 1 279 ? 3.512 91.001 22.054 1.00 27.09 279 GLN A CA 1
ATOM 2057 C C . GLN A 1 279 ? 3.103 92.365 22.603 1.00 23.38 279 GLN A C 1
ATOM 2058 O O . GLN A 1 279 ? 2.149 92.964 22.120 1.00 23.78 279 GLN A O 1
ATOM 2064 N N . TRP A 1 280 ? 3.835 92.866 23.595 1.00 25.08 280 TRP A N 1
ATOM 2065 C CA . TRP A 1 280 ? 3.520 94.156 24.193 1.00 26.34 280 TRP A CA 1
ATOM 2066 C C . TRP A 1 280 ? 3.652 95.266 23.148 1.00 26.40 280 TRP A C 1
ATOM 2067 O O . TRP A 1 280 ? 4.480 95.166 22.246 1.00 22.54 280 TRP A O 1
ATOM 2078 N N . ASP A 1 281 ? 2.824 96.305 23.281 1.00 27.18 281 ASP A N 1
ATOM 2079 C CA . ASP A 1 281 ? 2.887 97.486 22.435 1.00 29.15 281 ASP A CA 1
ATOM 2080 C C . ASP A 1 281 ? 2.902 98.724 23.327 1.00 29.37 281 ASP A C 1
ATOM 2081 O O . ASP A 1 281 ? 1.875 99.079 23.890 1.00 28.83 281 ASP A O 1
ATOM 2086 N N . TYR A 1 282 ? 4.074 99.368 23.441 1.00 28.12 282 TYR A N 1
ATOM 2087 C CA . TYR A 1 282 ? 4.258 100.523 24.309 1.00 28.86 282 TYR A CA 1
ATOM 2088 C C . TYR A 1 282 ? 3.586 101.778 23.740 1.00 29.16 282 TYR A C 1
ATOM 2089 O O . TYR A 1 282 ? 3.468 102.764 24.454 1.00 28.60 282 TYR A O 1
ATOM 2098 N N . SER A 1 283 ? 3.129 101.740 22.478 1.00 31.10 283 SER A N 1
ATOM 2099 C CA . SER A 1 283 ? 2.661 102.943 21.805 1.00 33.47 283 SER A CA 1
ATOM 2100 C C . SER A 1 283 ? 1.169 103.186 22.031 1.00 34.50 283 SER A C 1
ATOM 2101 O O . SER A 1 283 ? 0.675 104.245 21.674 1.00 34.68 283 SER A O 1
ATOM 2104 N N . ILE A 1 284 ? 0.441 102.235 22.630 1.00 33.37 284 ILE A N 1
ATOM 2105 C CA . ILE A 1 284 ? -1.006 102.359 22.735 1.00 32.98 284 ILE A CA 1
ATOM 2106 C C . ILE A 1 284 ? -1.407 102.657 24.174 1.00 32.60 284 ILE A C 1
ATOM 2107 O O . ILE A 1 284 ? -0.675 102.374 25.120 1.00 35.46 284 ILE A O 1
ATOM 2112 N N . PRO A 1 285 ? -2.597 103.258 24.382 1.00 32.87 285 PRO A N 1
ATOM 2113 C CA . PRO A 1 285 ? -3.148 103.413 25.725 1.00 33.23 285 PRO A CA 1
ATOM 2114 C C . PRO A 1 285 ? -3.621 102.074 26.283 1.00 30.97 285 PRO A C 1
ATOM 2115 O O . PRO A 1 285 ? -3.599 101.057 25.578 1.00 28.83 285 PRO A O 1
ATOM 2119 N N . MET A 1 286 ? -4.047 102.092 27.552 1.00 29.45 286 MET A N 1
ATOM 2120 C CA . MET A 1 286 ? -4.880 101.016 28.065 1.00 29.14 286 MET A CA 1
ATOM 2121 C C . MET A 1 286 ? -6.332 101.372 27.750 1.00 28.93 286 MET A C 1
ATOM 2122 O O . MET A 1 286 ? -6.947 102.159 28.459 1.00 30.94 286 MET A O 1
ATOM 2127 N N . TYR A 1 287 ? -6.855 100.825 26.653 1.00 29.39 287 TYR A N 1
ATOM 2128 C CA . TYR A 1 287 ? -8.237 101.056 26.265 1.00 32.12 287 TYR A CA 1
ATOM 2129 C C . TYR A 1 287 ? -9.190 100.513 27.334 1.00 35.40 287 TYR A C 1
ATOM 2130 O O . TYR A 1 287 ? -8.932 99.477 27.949 1.00 32.81 287 TYR A O 1
ATOM 2139 N N . ILE A 1 288 ? -10.284 101.246 27.563 1.00 33.07 288 ILE A N 1
ATOM 2140 C CA . ILE A 1 288 ? -11.374 100.805 28.418 1.00 34.49 288 ILE A CA 1
ATOM 2141 C C . ILE A 1 288 ? -12.680 101.054 27.669 1.00 34.13 288 ILE A C 1
ATOM 2142 O O . ILE A 1 288 ? -13.149 102.190 27.602 1.00 36.86 288 ILE A O 1
ATOM 2147 N N . GLY A 1 289 ? -13.248 99.988 27.099 1.00 31.70 289 GLY A N 1
ATOM 2148 C CA . GLY A 1 289 ? -14.512 100.076 26.387 1.00 32.21 289 GLY A CA 1
ATOM 2149 C C . GLY A 1 289 ? -15.693 100.091 27.359 1.00 35.09 289 GLY A C 1
ATOM 2150 O O . GLY A 1 289 ? -15.717 99.330 28.333 1.00 32.02 289 GLY A O 1
ATOM 2151 N N . VAL A 1 290 ? -16.672 100.969 27.088 1.00 34.73 290 VAL A N 1
ATOM 2152 C CA . VAL A 1 290 ? -17.909 100.995 27.847 1.00 33.72 290 VAL A CA 1
ATOM 2153 C C . VAL A 1 290 ? -19.068 100.800 26.873 1.00 34.15 290 VAL A C 1
ATOM 2154 O O . VAL A 1 290 ? -19.171 101.502 25.868 1.00 35.86 290 VAL A O 1
ATOM 2158 N N . LEU A 1 291 ? -19.930 99.830 27.193 1.00 32.07 291 LEU A N 1
ATOM 2159 C CA . LEU A 1 291 ? -21.094 99.500 26.393 1.00 32.92 291 LEU A CA 1
ATOM 2160 C C . LEU A 1 291 ? -22.321 99.478 27.305 1.00 35.22 291 LEU A C 1
ATOM 2161 O O . LEU A 1 291 ? -22.241 98.988 28.426 1.00 33.52 291 LEU A O 1
ATOM 2166 N N . PRO A 1 292 ? -23.484 100.014 26.873 1.00 35.52 292 PRO A N 1
ATOM 2167 C CA . PRO A 1 292 ? -24.731 99.808 27.609 1.00 36.67 292 PRO A CA 1
ATOM 2168 C C . PRO A 1 292 ? -24.992 98.314 27.790 1.00 32.34 292 PRO A C 1
ATOM 2169 O O . PRO A 1 292 ? -24.835 97.532 26.858 1.00 31.10 292 PRO A O 1
ATOM 2173 N N . ARG A 1 293 ? -25.415 97.944 28.999 1.00 34.81 293 ARG A N 1
ATOM 2174 C CA . ARG A 1 293 ? -25.546 96.548 29.384 1.00 33.57 293 ARG A CA 1
ATOM 2175 C C . ARG A 1 293 ? -26.734 95.886 28.681 1.00 33.39 293 ARG A C 1
ATOM 2176 O O . ARG A 1 293 ? -26.687 94.688 28.409 1.00 29.60 293 ARG A O 1
ATOM 2184 N N . ARG A 1 294 ? -27.791 96.656 28.376 1.00 32.17 294 ARG A N 1
ATOM 2185 C CA . ARG A 1 294 ? -28.992 96.076 27.790 1.00 35.14 294 ARG A CA 1
ATOM 2186 C C . ARG A 1 294 ? -29.382 96.812 26.509 1.00 36.98 294 ARG A C 1
ATOM 2187 O O . ARG A 1 294 ? -29.424 98.034 26.483 1.00 39.18 294 ARG A O 1
ATOM 2195 N N . GLY A 1 295 ? -29.638 96.045 25.445 1.00 39.38 295 GLY A N 1
ATOM 2196 C CA . GLY A 1 295 ? -30.292 96.551 24.250 1.00 42.34 295 GLY A CA 1
ATOM 2197 C C . GLY A 1 295 ? -29.361 97.317 23.308 1.00 45.64 295 GLY A C 1
ATOM 2198 O O . GLY A 1 295 ? -29.842 97.965 22.382 1.00 47.11 295 GLY A O 1
ATOM 2199 N N . ALA A 1 296 ? -28.038 97.219 23.508 1.00 42.53 296 ALA A N 1
ATOM 2200 C CA . ALA A 1 296 ? -27.088 98.008 22.737 1.00 41.43 296 ALA A CA 1
ATOM 2201 C C . ALA A 1 296 ? -26.821 97.381 21.370 1.00 39.21 296 ALA A C 1
ATOM 2202 O O . ALA A 1 296 ? -27.060 96.193 21.151 1.00 35.09 296 ALA A O 1
ATOM 2204 N N . GLN A 1 297 ? -26.287 98.215 20.469 1.00 39.76 297 GLN A N 1
ATOM 2205 C CA . GLN A 1 297 ? -25.629 97.769 19.253 1.00 39.75 297 GLN A CA 1
ATOM 2206 C C . GLN A 1 297 ? -24.124 97.876 19.449 1.00 34.41 297 GLN A C 1
ATOM 2207 O O . GLN A 1 297 ? -23.669 98.628 20.310 1.00 28.68 297 GLN A O 1
ATOM 2213 N N . GLY A 1 298 ? -23.369 97.176 18.587 1.00 37.00 298 GLY A N 1
ATOM 2214 C CA . GLY A 1 298 ? -21.910 97.200 18.623 1.00 36.52 298 GLY A CA 1
ATOM 2215 C C . GLY A 1 298 ? -21.323 98.612 18.565 1.00 37.68 298 GLY A C 1
ATOM 2216 O O . GLY A 1 298 ? -20.309 98.889 19.203 1.00 36.44 298 GLY A O 1
ATOM 2217 N N . SER A 1 299 ? -21.966 99.506 17.802 1.00 40.35 299 SER A N 1
ATOM 2218 C CA . SER A 1 299 ? -21.428 100.842 17.577 1.00 41.63 299 SER A CA 1
ATOM 2219 C C . SER A 1 299 ? -21.657 101.752 18.782 1.00 39.43 299 SER A C 1
ATOM 2220 O O . SER A 1 299 ? -21.186 102.879 18.774 1.00 40.38 299 SER A O 1
ATOM 2223 N N . ASP A 1 300 ? -22.341 101.264 19.827 1.00 39.98 300 ASP A N 1
ATOM 2224 C CA . ASP A 1 300 ? -22.604 102.066 21.015 1.00 38.33 300 ASP A CA 1
ATOM 2225 C C . ASP A 1 300 ? -21.412 102.053 21.971 1.00 36.77 300 ASP A C 1
ATOM 2226 O O . ASP A 1 300 ? -21.376 102.837 22.926 1.00 34.81 300 ASP A O 1
ATOM 2231 N N . VAL A 1 301 ? -20.437 101.164 21.733 1.00 34.68 301 VAL A N 1
ATOM 2232 C CA . VAL A 1 301 ? -19.271 101.102 22.593 1.00 35.79 301 VAL A CA 1
ATOM 2233 C C . VAL A 1 301 ? -18.484 102.405 22.448 1.00 35.72 301 VAL A C 1
ATOM 2234 O O . VAL A 1 301 ? -18.381 102.949 21.351 1.00 37.46 301 VAL A O 1
ATOM 2238 N N . LYS A 1 302 ? -17.926 102.882 23.567 1.00 36.23 302 LYS A N 1
ATOM 2239 C CA . LYS A 1 302 ? -16.969 103.975 23.569 1.00 39.10 302 LYS A CA 1
ATOM 2240 C C . LYS A 1 302 ? -15.638 103.469 24.107 1.00 35.64 302 LYS A C 1
ATOM 2241 O O . LYS A 1 302 ? -15.589 102.932 25.209 1.00 35.70 302 LYS A O 1
ATOM 2247 N N . TRP A 1 303 ? -14.572 103.676 23.325 1.00 34.81 303 TRP A N 1
ATOM 2248 C CA . TRP A 1 303 ? -13.236 103.245 23.693 1.00 34.40 303 TRP A CA 1
ATOM 2249 C C . TRP A 1 303 ? -12.481 104.393 24.356 1.00 35.92 303 TRP A C 1
ATOM 2250 O O . TRP A 1 303 ? -11.752 105.129 23.695 1.00 42.05 303 TRP A O 1
ATOM 2261 N N . PHE A 1 304 ? -12.668 104.519 25.674 1.00 33.16 304 PHE A N 1
ATOM 2262 C CA . PHE A 1 304 ? -11.880 105.422 26.494 1.00 33.88 304 PHE A CA 1
ATOM 2263 C C . PHE A 1 304 ? -10.428 104.958 26.499 1.00 35.32 304 PHE A C 1
ATOM 2264 O O . PHE A 1 304 ? -10.133 103.794 26.237 1.00 35.92 304 PHE A O 1
ATOM 2272 N N . GLU A 1 305 ? -9.527 105.900 26.781 1.00 35.18 305 GLU A N 1
ATOM 2273 C CA . GLU A 1 305 ? -8.096 105.689 26.657 1.00 34.65 305 GLU A CA 1
ATOM 2274 C C . GLU A 1 305 ? -7.441 106.061 27.978 1.00 34.13 305 GLU A C 1
ATOM 2275 O O . GLU A 1 305 ? -7.230 107.237 28.262 1.00 37.36 305 GLU A O 1
ATOM 2281 N N . ALA A 1 306 ? -7.179 105.048 28.808 1.00 30.99 306 ALA A N 1
ATOM 2282 C CA . ALA A 1 306 ? -6.483 105.263 30.061 1.00 30.22 306 ALA A CA 1
ATOM 2283 C C . ALA A 1 306 ? -4.993 105.352 29.768 1.00 28.18 306 ALA A C 1
ATOM 2284 O O . ALA A 1 306 ? -4.532 104.862 28.737 1.00 31.63 306 ALA A O 1
ATOM 2286 N N . PRO A 1 307 ? -4.199 105.985 30.653 1.00 30.00 307 PRO A N 1
ATOM 2287 C CA . PRO A 1 307 ? -2.748 105.991 30.506 1.00 30.59 307 PRO A CA 1
ATOM 2288 C C . PRO A 1 307 ? -2.218 104.568 30.338 1.00 31.91 307 PRO A C 1
ATOM 2289 O O . PRO A 1 307 ? -2.716 103.624 30.959 1.00 32.58 307 PRO A O 1
ATOM 2293 N N . HIS A 1 308 ? -1.194 104.450 29.494 1.00 31.59 308 HIS A N 1
ATOM 2294 C CA . HIS A 1 308 ? -0.581 103.179 29.180 1.00 29.58 308 HIS A CA 1
ATOM 2295 C C . HIS A 1 308 ? -0.281 102.409 30.464 1.00 30.21 308 HIS A C 1
ATOM 2296 O O . HIS A 1 308 ? 0.282 102.944 31.420 1.00 28.07 308 HIS A O 1
ATOM 2303 N N . GLY A 1 309 ? -0.642 101.126 30.456 1.00 29.63 309 GLY A N 1
ATOM 2304 C CA . GLY A 1 309 ? -0.452 100.279 31.624 1.00 31.22 309 GLY A CA 1
ATOM 2305 C C . GLY A 1 309 ? -1.139 98.922 31.462 1.00 28.94 309 GLY A C 1
ATOM 2306 O O . GLY A 1 309 ? -1.785 98.661 30.446 1.00 27.87 309 GLY A O 1
ATOM 2307 N N . PHE A 1 310 ? -0.978 98.087 32.494 1.00 28.40 310 PHE A N 1
ATOM 2308 C CA . PHE A 1 310 ? -1.479 96.722 32.490 1.00 26.89 310 PHE A CA 1
ATOM 2309 C C . PHE A 1 310 ? -2.824 96.667 33.222 1.00 25.10 310 PHE A C 1
ATOM 2310 O O . PHE A 1 310 ? -2.909 97.059 34.379 1.00 24.20 310 PHE A O 1
ATOM 2318 N N . ALA A 1 311 ? -3.863 96.178 32.530 1.00 26.29 311 ALA A N 1
ATOM 2319 C CA . ALA A 1 311 ? -5.170 95.957 33.135 1.00 27.08 311 ALA A CA 1
ATOM 2320 C C . ALA A 1 311 ? -5.152 94.660 33.945 1.00 26.97 311 ALA A C 1
ATOM 2321 O O . ALA A 1 311 ? -5.288 93.584 33.379 1.00 28.24 311 ALA A O 1
ATOM 2323 N N . GLY A 1 312 ? -4.959 94.789 35.264 1.00 25.37 312 GLY A N 1
ATOM 2324 C CA . GLY A 1 312 ? -5.051 93.663 36.185 1.00 25.79 312 GLY A CA 1
ATOM 2325 C C . GLY A 1 312 ? -6.508 93.319 36.519 1.00 24.37 312 GLY A C 1
ATOM 2326 O O . GLY A 1 312 ? -7.426 93.824 35.896 1.00 22.51 312 GLY A O 1
ATOM 2327 N N . HIS A 1 313 ? -6.706 92.458 37.525 1.00 25.05 313 HIS A N 1
ATOM 2328 C CA . HIS A 1 313 ? -8.023 91.938 37.850 1.00 23.95 313 HIS A CA 1
ATOM 2329 C C . HIS A 1 313 ? -8.931 93.032 38.405 1.00 25.66 313 HIS A C 1
ATOM 2330 O O . HIS A 1 313 ? -8.495 93.917 39.144 1.00 23.93 313 HIS A O 1
ATOM 2337 N N . VAL A 1 314 ? -10.210 92.922 38.055 1.00 25.98 314 VAL A N 1
ATOM 2338 C CA . VAL A 1 314 ? -11.243 93.827 38.525 1.00 26.74 314 VAL A CA 1
ATOM 2339 C C . VAL A 1 314 ? -11.738 93.361 39.894 1.00 26.13 314 VAL A C 1
ATOM 2340 O O . VAL A 1 314 ? -12.156 92.215 40.047 1.00 27.11 314 VAL A O 1
ATOM 2344 N N . ALA A 1 315 ? -11.697 94.255 40.885 1.00 24.53 315 ALA A N 1
ATOM 2345 C CA . ALA A 1 315 ? -12.329 93.988 42.167 1.00 26.39 315 ALA A CA 1
ATOM 2346 C C . ALA A 1 315 ? -13.844 93.977 41.975 1.00 26.97 315 ALA A C 1
ATOM 2347 O O . ALA A 1 315 ? -14.514 92.970 42.236 1.00 25.68 315 ALA A O 1
ATOM 2349 N N . ASN A 1 316 ? -14.349 95.101 41.452 1.00 26.47 316 ASN A N 1
ATOM 2350 C CA . ASN A 1 316 ? -15.767 95.311 41.207 1.00 26.27 316 ASN A CA 1
ATOM 2351 C C . ASN A 1 316 ? -15.931 96.690 40.570 1.00 28.46 316 ASN A C 1
ATOM 2352 O O . ASN A 1 316 ? -15.053 97.543 40.709 1.00 30.98 316 ASN A O 1
ATOM 2357 N N . ALA A 1 317 ? -17.033 96.885 39.845 1.00 29.54 317 ALA A N 1
ATOM 2358 C CA . ALA A 1 317 ? -17.418 98.206 39.374 1.00 31.37 317 ALA A CA 1
ATOM 2359 C C . ALA A 1 317 ? -18.866 98.478 39.762 1.00 34.30 317 ALA A C 1
ATOM 23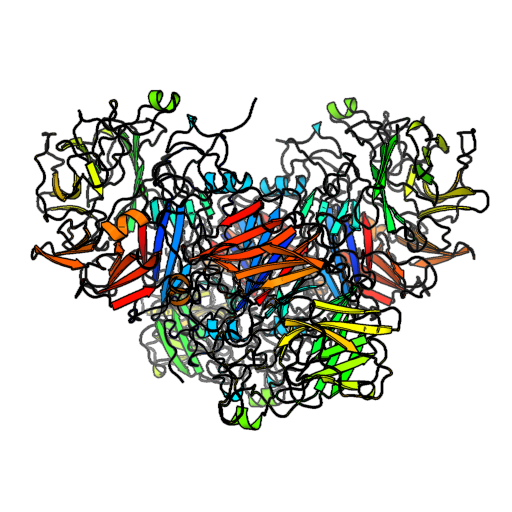60 O O . ALA A 1 317 ? -19.661 97.550 39.934 1.00 33.34 317 ALA A O 1
ATOM 2362 N N . PHE A 1 318 ? -19.189 99.768 39.886 1.00 34.74 318 PHE A N 1
ATOM 2363 C CA . PHE A 1 318 ? -20.539 100.197 40.215 1.00 34.60 318 PHE A CA 1
ATOM 2364 C C . PHE A 1 318 ? -20.739 101.633 39.732 1.00 35.19 318 PHE A C 1
ATOM 2365 O O . PHE A 1 318 ? -19.765 102.369 39.568 1.00 33.79 318 PHE A O 1
ATOM 2373 N N . GLU A 1 319 ? -22.010 102.008 39.528 1.00 36.66 319 GLU A N 1
ATOM 2374 C CA . GLU A 1 319 ? -22.386 103.382 39.228 1.00 38.46 319 GLU A CA 1
ATOM 2375 C C . GLU A 1 319 ? -22.673 104.122 40.531 1.00 40.25 319 GLU A C 1
ATOM 2376 O O . GLU A 1 319 ? -23.364 103.597 41.404 1.00 40.29 319 GLU A O 1
ATOM 2382 N N . ASP A 1 320 ? -22.100 105.328 40.665 1.00 42.51 320 ASP A N 1
ATOM 2383 C CA . ASP A 1 320 ? -22.298 106.161 41.843 1.00 47.63 320 ASP A CA 1
ATOM 2384 C C . ASP A 1 320 ? -23.567 106.996 41.644 1.00 51.75 320 ASP A C 1
ATOM 2385 O O . ASP A 1 320 ? -24.349 106.742 40.722 1.00 46.24 320 ASP A O 1
ATOM 2390 N N . ASP A 1 321 ? -23.742 108.002 42.510 1.00 59.13 321 ASP A N 1
ATOM 2391 C CA . ASP A 1 321 ? -24.929 108.848 42.533 1.00 64.93 321 ASP A CA 1
ATOM 2392 C C . ASP A 1 321 ? -25.088 109.641 41.236 1.00 64.39 321 ASP A C 1
ATOM 2393 O O . ASP A 1 321 ? -26.214 109.902 40.826 1.00 68.45 321 ASP A O 1
ATOM 2398 N N . LYS A 1 322 ? -23.971 110.026 40.602 1.00 59.00 322 LYS A N 1
ATOM 2399 C CA . LYS A 1 322 ? -23.986 110.845 39.394 1.00 56.01 322 LYS A CA 1
ATOM 2400 C C . LYS A 1 322 ? -24.118 109.982 38.138 1.00 53.13 322 LYS A C 1
ATOM 2401 O O . LYS A 1 322 ? -24.156 110.518 37.032 1.00 51.16 322 LYS A O 1
ATOM 2407 N N . GLY A 1 323 ? -24.154 108.647 38.293 1.00 52.02 323 GLY A N 1
ATOM 2408 C CA . GLY A 1 323 ? -24.222 107.743 37.156 1.00 48.63 323 GLY A CA 1
ATOM 2409 C C . GLY A 1 323 ? -22.853 107.486 36.527 1.00 45.27 323 GLY A C 1
ATOM 2410 O O . GLY A 1 323 ? -22.771 106.912 35.450 1.00 47.92 323 GLY A O 1
ATOM 2411 N N . HIS A 1 324 ? -21.781 107.912 37.206 1.00 46.43 324 HIS A N 1
ATOM 2412 C CA . HIS A 1 324 ? -20.418 107.654 36.769 1.00 48.36 324 HIS A CA 1
ATOM 2413 C C . HIS A 1 324 ? -19.986 106.264 37.233 1.00 43.44 324 HIS A C 1
ATOM 2414 O O . HIS A 1 324 ? -20.323 105.846 38.342 1.00 38.41 324 HIS A O 1
ATOM 2421 N N . ILE A 1 325 ? -19.207 105.577 36.389 1.00 37.80 325 ILE A N 1
ATOM 2422 C CA . ILE A 1 325 ? -18.699 104.252 36.711 1.00 35.28 325 ILE A CA 1
ATOM 2423 C C . ILE A 1 325 ? -17.435 104.396 37.552 1.00 35.22 325 ILE A C 1
ATOM 2424 O O . ILE A 1 325 ? -16.476 105.050 37.133 1.00 33.50 325 ILE A O 1
ATOM 2429 N N . GLN A 1 326 ? -17.462 103.781 38.739 1.00 35.26 326 GLN A N 1
ATOM 2430 C CA . GLN A 1 326 ? -16.281 103.608 39.562 1.00 37.20 326 GLN A CA 1
ATOM 2431 C C . GLN A 1 326 ? -15.745 102.203 39.289 1.00 37.61 326 GLN A C 1
ATOM 2432 O O . GLN A 1 326 ? -16.379 101.219 39.658 1.00 35.37 326 GLN A O 1
ATOM 2438 N N . LEU A 1 327 ? -14.584 102.126 38.626 1.00 31.55 327 LEU A N 1
ATOM 2439 C CA . LEU A 1 327 ? -13.970 100.861 38.263 1.00 28.88 327 LEU A CA 1
ATOM 2440 C C . LEU A 1 327 ? -12.755 100.651 39.154 1.00 29.98 327 LEU A C 1
ATOM 2441 O O . LEU A 1 327 ? -11.785 101.397 39.056 1.00 29.49 327 LEU A O 1
ATOM 2446 N N . GLN A 1 328 ? -12.828 99.642 40.039 1.00 30.17 328 GLN A N 1
ATOM 2447 C CA . GLN A 1 328 ? -11.739 99.359 40.955 1.00 33.02 328 GLN A CA 1
ATOM 2448 C C . GLN A 1 328 ? -11.051 98.071 40.507 1.00 32.66 328 GLN A C 1
ATOM 2449 O O . GLN A 1 328 ? -11.702 97.034 40.376 1.00 28.76 328 GLN A O 1
ATOM 2455 N N . MET A 1 329 ? -9.739 98.172 40.253 1.00 31.56 329 MET A N 1
ATOM 2456 C CA . MET A 1 329 ? -8.977 97.108 39.622 1.00 30.18 329 MET A CA 1
ATOM 2457 C C . MET A 1 329 ? -7.496 97.284 39.937 1.00 30.33 329 MET A C 1
ATOM 2458 O O . MET A 1 329 ? -7.031 98.386 40.238 1.00 29.48 329 MET A O 1
ATOM 2463 N N . ALA A 1 330 ? -6.760 96.172 39.842 1.00 28.09 330 ALA A N 1
ATOM 2464 C CA . ALA A 1 330 ? -5.315 96.215 39.897 1.00 27.84 330 ALA A CA 1
ATOM 2465 C C . ALA A 1 330 ? -4.804 96.811 38.585 1.00 26.80 330 ALA A C 1
ATOM 2466 O O . ALA A 1 330 ? -5.331 96.507 37.516 1.00 26.46 330 ALA A O 1
ATOM 2468 N N . TYR A 1 331 ? -3.762 97.645 38.686 1.00 26.59 331 TYR A N 1
ATOM 2469 C CA . TYR A 1 331 ? -3.272 98.418 37.556 1.00 26.81 331 TYR A CA 1
ATOM 2470 C C . TYR A 1 331 ? -1.772 98.636 37.723 1.00 26.81 331 TYR A C 1
ATOM 2471 O O . TYR A 1 331 ? -1.331 99.097 38.775 1.00 26.20 331 TYR A O 1
ATOM 2480 N N . ALA A 1 332 ? -0.996 98.257 36.699 1.00 26.76 332 ALA A N 1
ATOM 2481 C CA . ALA A 1 332 ? 0.438 98.466 36.715 1.00 28.19 332 ALA A CA 1
ATOM 2482 C C . ALA A 1 332 ? 0.819 99.398 35.564 1.00 29.38 332 ALA A C 1
ATOM 2483 O O . ALA A 1 332 ? 0.064 99.536 34.604 1.00 29.29 332 ALA A O 1
ATOM 2485 N N . LYS A 1 333 ? 2.026 99.978 35.664 1.00 30.51 333 LYS A N 1
ATOM 2486 C CA . LYS A 1 333 ? 2.530 100.911 34.667 1.00 31.99 333 LYS A CA 1
ATOM 2487 C C . LYS A 1 333 ? 3.427 100.221 33.642 1.00 31.10 333 LYS A C 1
ATOM 2488 O O . LYS A 1 333 ? 3.943 100.892 32.749 1.00 32.38 333 LYS A O 1
ATOM 2494 N N . ASP A 1 334 ? 3.611 98.896 33.760 1.00 28.81 334 ASP A N 1
ATOM 2495 C CA . ASP A 1 334 ? 4.409 98.162 32.793 1.00 28.23 334 ASP A CA 1
ATOM 2496 C C . ASP A 1 334 ? 3.867 96.739 32.659 1.00 30.24 334 ASP A C 1
ATOM 2497 O O . ASP A 1 334 ? 2.892 96.370 33.317 1.00 27.34 334 ASP A O 1
ATOM 2502 N N . ASN A 1 335 ? 4.512 95.958 31.782 1.00 27.37 335 ASN A N 1
ATOM 2503 C CA . ASN A 1 335 ? 4.040 94.656 31.347 1.00 24.95 335 ASN A CA 1
ATOM 2504 C C . ASN A 1 335 ? 4.298 93.603 32.425 1.00 26.27 335 ASN A C 1
ATOM 2505 O O . ASN A 1 335 ? 5.419 93.148 32.615 1.00 23.64 335 ASN A O 1
ATOM 2510 N N . VAL A 1 336 ? 3.228 93.193 33.106 1.00 26.16 336 VAL A N 1
ATOM 2511 C CA . VAL A 1 336 ? 3.300 92.175 34.140 1.00 26.82 336 VAL A CA 1
ATOM 2512 C C . VAL A 1 336 ? 3.697 90.833 33.522 1.00 24.33 336 VAL A C 1
ATOM 2513 O O . VAL A 1 336 ? 4.400 90.047 34.161 1.00 25.50 336 VAL A O 1
ATOM 2517 N N . PHE A 1 337 ? 3.260 90.582 32.278 1.00 24.39 337 PHE A N 1
ATOM 2518 C CA . PHE A 1 337 ? 3.613 89.362 31.567 1.00 24.77 337 PHE A CA 1
ATOM 2519 C C . PHE A 1 337 ? 4.894 89.600 30.760 1.00 25.61 337 PHE A C 1
ATOM 2520 O O . PHE A 1 337 ? 4.886 89.610 29.527 1.00 24.79 337 PHE A O 1
ATOM 2528 N N . PHE A 1 338 ? 6.002 89.724 31.498 1.00 27.67 338 PHE A N 1
ATOM 2529 C CA . PHE A 1 338 ? 7.284 90.198 30.991 1.00 29.02 338 PHE A CA 1
ATOM 2530 C C . PHE A 1 338 ? 7.942 89.216 30.019 1.00 27.14 338 PHE A C 1
ATOM 2531 O O . PHE A 1 338 ? 8.857 89.603 29.296 1.00 27.75 338 PHE A O 1
ATOM 2539 N N . TRP A 1 339 ? 7.495 87.956 30.013 1.00 24.53 339 TRP A N 1
ATOM 2540 C CA . TRP A 1 339 ? 7.986 86.947 29.086 1.00 25.74 339 TRP A CA 1
ATOM 2541 C C . TRP A 1 339 ? 7.422 87.171 27.681 1.00 24.56 339 TRP A C 1
ATOM 2542 O O . TRP A 1 339 ? 7.848 86.507 26.743 1.00 23.54 339 TRP A O 1
ATOM 2553 N N . TRP A 1 340 ? 6.449 88.081 27.534 1.00 25.38 340 TRP A N 1
ATOM 2554 C CA . TRP A 1 340 ? 5.959 88.487 26.222 1.00 24.04 340 TRP A CA 1
ATOM 2555 C C . TRP A 1 340 ? 6.265 89.970 25.990 1.00 24.81 340 TRP A C 1
ATOM 2556 O O . TRP A 1 340 ? 5.374 90.814 26.077 1.00 22.76 340 TRP A O 1
ATOM 2567 N N . PRO A 1 341 ? 7.536 90.325 25.690 1.00 24.27 341 PRO A N 1
ATOM 2568 C CA . PRO A 1 341 ? 7.943 91.734 25.568 1.00 25.11 341 PRO A CA 1
ATOM 2569 C C . PRO A 1 341 ? 7.499 92.353 24.243 1.00 26.63 341 PRO A C 1
ATOM 2570 O O . PRO A 1 341 ? 6.718 91.753 23.501 1.00 26.79 341 PRO A O 1
ATOM 2574 N N . ASP A 1 342 ? 7.980 93.573 23.958 1.00 27.15 342 ASP A N 1
ATOM 2575 C CA . ASP A 1 342 ? 7.596 94.251 22.735 1.00 25.82 342 ASP A CA 1
ATOM 2576 C C . ASP A 1 342 ? 8.427 93.698 21.576 1.00 25.60 342 ASP A C 1
ATOM 2577 O O . ASP A 1 342 ? 9.214 92.767 21.748 1.00 23.90 342 ASP A O 1
ATOM 2582 N N . ALA A 1 343 ? 8.237 94.287 20.391 1.00 25.79 343 ALA A N 1
ATOM 2583 C CA . ALA A 1 343 ? 8.826 93.783 19.162 1.00 28.56 343 ALA A CA 1
ATOM 2584 C C . ALA A 1 343 ? 10.358 93.826 19.222 1.00 29.31 343 ALA A C 1
ATOM 2585 O O . ALA A 1 343 ? 11.014 93.034 18.562 1.00 31.97 343 ALA A O 1
ATOM 2587 N N . ASN A 1 344 ? 10.934 94.727 20.028 1.00 28.28 344 ASN A N 1
ATOM 2588 C CA . ASN A 1 344 ? 12.382 94.850 20.147 1.00 27.69 344 ASN A CA 1
ATOM 2589 C C . ASN A 1 344 ? 12.894 94.158 21.407 1.00 29.25 344 ASN A C 1
ATOM 2590 O O . ASN A 1 344 ? 14.050 94.353 21.790 1.00 29.52 344 ASN A O 1
ATOM 2595 N N . GLY A 1 345 ? 12.039 93.349 22.051 1.00 27.99 345 GLY A N 1
ATOM 2596 C CA . GLY A 1 345 ? 12.435 92.602 23.232 1.00 27.08 345 GLY A CA 1
ATOM 2597 C C . GLY A 1 345 ? 12.466 93.463 24.492 1.00 28.83 345 GLY A C 1
ATOM 2598 O O . GLY A 1 345 ? 13.049 93.062 25.498 1.00 28.13 345 GLY A O 1
ATOM 2599 N N . LYS A 1 346 ? 11.822 94.641 24.443 1.00 29.92 346 LYS A N 1
ATOM 2600 C CA . LYS A 1 346 ? 11.822 95.585 25.555 1.00 29.13 346 LYS A CA 1
ATOM 2601 C C . LYS A 1 346 ? 10.715 95.231 26.545 1.00 28.91 346 LYS A C 1
ATOM 2602 O O . LYS A 1 346 ? 9.578 94.979 26.156 1.00 25.39 346 LYS A O 1
ATOM 2608 N N . GLY A 1 347 ? 11.080 95.249 27.833 1.00 29.76 347 GLY A N 1
ATOM 2609 C CA . GLY A 1 347 ? 10.179 94.836 28.883 1.00 28.58 347 GLY A CA 1
ATOM 2610 C C . GLY A 1 347 ? 10.885 94.697 30.223 1.00 28.86 347 GLY A C 1
ATOM 2611 O O . GLY A 1 347 ? 12.108 94.688 30.301 1.00 28.44 347 GLY A O 1
ATOM 2612 N N . PRO A 1 348 ? 10.107 94.566 31.319 1.00 30.93 348 PRO A N 1
ATOM 2613 C CA . PRO A 1 348 ? 10.664 94.470 32.665 1.00 32.09 348 PRO A CA 1
ATOM 2614 C C . PRO A 1 348 ? 11.298 93.111 32.965 1.00 32.17 348 PRO A C 1
ATOM 2615 O O . PRO A 1 348 ? 11.186 92.160 32.190 1.00 27.92 348 PRO A O 1
ATOM 2619 N N . ARG A 1 349 ? 11.950 93.051 34.130 1.00 38.90 349 ARG A N 1
ATOM 2620 C CA . ARG A 1 349 ? 12.570 91.835 34.627 1.00 41.06 349 ARG A CA 1
ATOM 2621 C C . ARG A 1 349 ? 11.617 91.159 35.604 1.00 40.29 349 ARG A C 1
ATOM 2622 O O . ARG A 1 349 ? 10.668 91.780 36.076 1.00 38.57 349 ARG A O 1
ATOM 2630 N N . PRO A 1 350 ? 11.847 89.872 35.947 1.00 38.02 350 PRO A N 1
ATOM 2631 C CA . PRO A 1 350 ? 11.030 89.190 36.950 1.00 39.13 350 PRO A CA 1
ATOM 2632 C C . PRO A 1 350 ? 11.032 89.951 38.272 1.00 36.15 350 PRO A C 1
ATOM 2633 O O . PRO A 1 350 ? 12.086 90.380 38.727 1.00 34.39 350 PRO A O 1
ATOM 2637 N N . GLY A 1 351 ? 9.838 90.153 38.845 1.00 37.46 351 GLY A N 1
ATOM 2638 C CA . GLY A 1 351 ? 9.697 90.704 40.186 1.00 37.54 351 GLY A CA 1
ATOM 2639 C C . GLY A 1 351 ? 9.758 92.233 40.237 1.00 36.46 351 GLY A C 1
ATOM 2640 O O . GLY A 1 351 ? 9.751 92.806 41.320 1.00 37.31 351 GLY A O 1
ATOM 2641 N N . GLU A 1 352 ? 9.788 92.895 39.077 1.00 36.50 352 GLU A N 1
ATOM 2642 C CA . GLU A 1 352 ? 10.021 94.330 39.013 1.00 39.07 352 GLU A CA 1
ATOM 2643 C C . GLU A 1 352 ? 8.701 95.103 39.079 1.00 35.02 352 GLU A C 1
ATOM 2644 O O . GLU A 1 352 ? 8.620 96.125 39.752 1.00 36.27 352 GLU A O 1
ATOM 2650 N N . VAL A 1 353 ? 7.678 94.631 38.364 1.00 30.66 353 VAL A N 1
ATOM 2651 C CA . VAL A 1 353 ? 6.465 95.405 38.157 1.00 29.91 353 VAL A CA 1
ATOM 2652 C C . VAL A 1 353 ? 5.532 95.217 39.346 1.00 31.61 353 VAL A C 1
ATOM 2653 O O . VAL A 1 353 ? 5.190 94.087 39.680 1.00 29.75 353 VAL A O 1
ATOM 2657 N N . GLU A 1 354 ? 5.104 96.334 39.949 1.00 31.55 354 GLU A N 1
ATOM 2658 C CA . GLU A 1 354 ? 4.080 96.321 40.982 1.00 32.06 354 GLU A CA 1
ATOM 2659 C C . GLU A 1 354 ? 2.747 96.719 40.358 1.00 32.25 354 GLU A C 1
ATOM 2660 O O . GLU A 1 354 ? 2.705 97.566 39.469 1.00 30.12 354 GLU A O 1
ATOM 2666 N N . ALA A 1 355 ? 1.660 96.101 40.837 1.00 30.25 355 ALA A N 1
ATOM 2667 C CA . ALA A 1 355 ? 0.323 96.555 40.496 1.00 27.76 355 ALA A CA 1
ATOM 2668 C C . ALA A 1 355 ? -0.320 97.144 41.749 1.00 27.29 355 ALA A C 1
ATOM 2669 O O . ALA A 1 355 ? -0.082 96.682 42.865 1.00 28.01 355 ALA A O 1
ATOM 2671 N N . HIS A 1 356 ? -1.144 98.168 41.548 1.00 28.46 356 HIS A N 1
ATOM 2672 C CA . HIS A 1 356 ? -1.713 98.932 42.640 1.00 26.98 356 HIS A CA 1
ATOM 2673 C C . HIS A 1 356 ? -3.224 98.971 42.452 1.00 29.33 356 HIS A C 1
ATOM 2674 O O . HIS A 1 356 ? -3.735 98.834 41.333 1.00 29.40 356 HIS A O 1
ATOM 2681 N N . PHE A 1 357 ? -3.922 99.165 43.577 1.00 30.36 357 PHE A N 1
ATOM 2682 C CA . PHE A 1 357 ? -5.371 99.100 43.599 1.00 30.79 357 PHE A CA 1
ATOM 2683 C C . PHE A 1 357 ? -5.928 100.445 43.146 1.00 32.01 357 PHE A C 1
ATOM 2684 O O . PHE A 1 357 ? -5.983 101.387 43.929 1.00 32.16 357 PHE A O 1
ATOM 2692 N N . ALA A 1 358 ? -6.366 100.501 41.882 1.00 31.75 358 ALA A N 1
ATOM 2693 C CA . ALA A 1 358 ? -6.700 101.752 41.227 1.00 31.72 358 ALA A CA 1
ATOM 2694 C C . ALA A 1 358 ? -8.209 101.943 41.162 1.00 33.23 358 ALA A C 1
ATOM 2695 O O . ALA A 1 358 ? -8.968 100.977 41.094 1.00 30.37 358 ALA A O 1
ATOM 2697 N N . ASN A 1 359 ? -8.615 103.222 41.162 1.00 33.64 359 ASN A N 1
ATOM 2698 C CA . ASN A 1 359 ? -9.988 103.605 40.904 1.00 33.89 359 ASN A CA 1
ATOM 2699 C C . ASN A 1 359 ? -10.016 104.479 39.651 1.00 34.42 359 ASN A C 1
ATOM 2700 O O . ASN A 1 359 ? -9.426 105.557 39.638 1.00 31.85 359 ASN A O 1
ATOM 2705 N N . PHE A 1 360 ? -10.682 103.985 38.601 1.00 34.69 360 PHE A N 1
ATOM 2706 C CA . PHE A 1 360 ? -10.923 104.748 37.388 1.00 37.30 360 PHE A CA 1
ATOM 2707 C C . PHE A 1 360 ? -12.362 105.248 37.392 1.00 38.05 360 PHE A C 1
ATOM 2708 O O . PHE A 1 360 ? -13.272 104.498 37.726 1.00 37.44 360 PHE A O 1
ATOM 2716 N N . VAL A 1 361 ? -12.548 106.518 37.011 1.00 38.69 361 VAL A N 1
ATOM 2717 C CA . VAL A 1 361 ? -13.870 107.105 36.876 1.00 38.88 361 VAL A CA 1
ATOM 2718 C C . VAL A 1 361 ? -14.171 107.226 35.387 1.00 38.87 361 VAL A C 1
ATOM 2719 O O . VAL A 1 361 ? -13.389 107.814 34.642 1.00 42.57 361 VAL A O 1
ATOM 2723 N N . LEU A 1 362 ? -15.313 106.672 34.964 1.00 37.05 362 LEU A N 1
ATOM 2724 C CA . LEU A 1 362 ? -15.728 106.755 33.576 1.00 38.63 362 LEU A CA 1
ATOM 2725 C C . LEU A 1 362 ? -17.139 107.325 33.503 1.00 40.32 362 LEU A C 1
ATOM 2726 O O . LEU A 1 362 ? -17.994 106.997 34.327 1.00 42.55 362 LEU A O 1
ATOM 2731 N N . ASP A 1 363 ? -17.357 108.180 32.501 1.00 40.29 363 ASP A N 1
ATOM 2732 C CA . ASP A 1 363 ? -18.659 108.751 32.219 1.00 43.23 363 ASP A CA 1
ATOM 2733 C C . ASP A 1 363 ? -19.026 108.383 30.787 1.00 39.98 363 ASP A C 1
ATOM 2734 O O . ASP A 1 363 ? -18.424 108.905 29.849 1.00 37.74 363 ASP A O 1
ATOM 2739 N N . TYR A 1 364 ? -20.016 107.496 30.623 1.00 40.17 364 TYR A N 1
ATOM 2740 C CA . TYR A 1 364 ? -20.408 107.027 29.304 1.00 39.90 364 TYR A CA 1
ATOM 2741 C C . TYR A 1 364 ? -20.848 108.196 28.421 1.00 43.33 364 TYR A C 1
ATOM 2742 O O . TYR A 1 364 ? -20.671 108.131 27.204 1.00 40.83 364 TYR A O 1
ATOM 2751 N N . GLN A 1 365 ? -21.414 109.252 29.032 1.00 46.00 365 GLN A N 1
ATOM 2752 C CA . GLN A 1 365 ? -21.939 110.393 28.291 1.00 49.14 365 GLN A CA 1
ATOM 2753 C C . GLN A 1 365 ? -20.819 111.308 27.796 1.00 48.78 365 GLN A C 1
ATOM 2754 O O . GLN A 1 365 ? -21.056 112.109 26.896 1.00 54.22 365 GLN A O 1
ATOM 2760 N N . SER A 1 366 ? -19.618 111.207 28.382 1.00 50.94 366 SER A N 1
ATOM 2761 C CA . SER A 1 366 ? -18.499 112.050 27.984 1.00 55.37 366 SER A CA 1
ATOM 2762 C C . SER A 1 366 ? -18.036 111.703 26.569 1.00 55.97 366 SER A C 1
ATOM 2763 O O . SER A 1 366 ? -18.027 110.535 26.190 1.00 61.15 366 SER A O 1
ATOM 2766 N N . ASP A 1 367 ? -17.666 112.730 25.794 1.00 55.45 367 ASP A N 1
ATOM 2767 C CA . ASP A 1 367 ? -17.103 112.547 24.466 1.00 59.64 367 ASP A CA 1
ATOM 2768 C C . ASP A 1 367 ? -15.585 112.690 24.514 1.00 54.46 367 ASP A C 1
ATOM 2769 O O . ASP A 1 367 ? -14.925 112.556 23.487 1.00 55.53 367 ASP A O 1
ATOM 2774 N N . LYS A 1 368 ? -15.035 112.942 25.705 1.00 50.53 368 LYS A N 1
ATOM 2775 C CA . LYS A 1 368 ? -13.594 112.966 25.893 1.00 56.19 368 LYS A CA 1
ATOM 2776 C C . LYS A 1 368 ? -13.087 111.543 26.149 1.00 54.68 368 LYS A C 1
ATOM 2777 O O . LYS A 1 368 ? -13.437 110.924 27.154 1.00 51.07 368 LYS A O 1
ATOM 2783 N N . LEU A 1 369 ? -12.242 111.027 25.242 1.00 54.61 369 LEU A N 1
ATOM 2784 C CA . LEU A 1 369 ? -11.795 109.642 25.306 1.00 52.10 369 LEU A CA 1
ATOM 2785 C C . LEU A 1 369 ? -10.637 109.472 26.294 1.00 51.92 369 LEU A C 1
ATOM 2786 O O . LEU A 1 369 ? -10.643 108.518 27.071 1.00 55.38 369 LEU A O 1
ATOM 2791 N N . PRO A 1 370 ? -9.600 110.343 26.313 1.00 48.77 370 PRO A N 1
ATOM 2792 C CA . PRO A 1 370 ? -8.522 110.214 27.298 1.00 48.02 370 PRO A CA 1
ATOM 2793 C C . PRO A 1 370 ? -9.020 110.326 28.737 1.00 45.93 370 PRO A C 1
ATOM 2794 O O . PRO A 1 370 ? -9.833 111.188 29.041 1.00 47.57 370 PRO A O 1
ATOM 2798 N N . LEU A 1 371 ? -8.527 109.434 29.607 1.00 44.63 371 LEU A N 1
ATOM 2799 C CA . LEU A 1 371 ? -8.866 109.423 31.024 1.00 42.19 371 LEU A CA 1
ATOM 2800 C C . LEU A 1 371 ? -7.675 109.921 31.838 1.00 41.53 371 LEU A C 1
ATOM 2801 O O . LEU A 1 371 ? -6.533 109.763 31.421 1.00 40.69 371 LEU A O 1
ATOM 2806 N N . ALA A 1 372 ? -7.951 110.495 33.012 1.00 39.05 372 ALA A N 1
ATOM 2807 C CA . ALA A 1 372 ? -6.894 110.889 33.933 1.00 42.89 372 ALA A CA 1
ATOM 2808 C C . ALA A 1 372 ? -6.269 109.650 34.572 1.00 44.19 372 ALA A C 1
ATOM 2809 O O . ALA A 1 372 ? -6.877 108.584 34.595 1.00 46.91 372 ALA A O 1
ATOM 2811 N N . GLU A 1 373 ? -5.051 109.816 35.099 1.00 41.93 373 GLU A N 1
ATOM 2812 C CA . GLU A 1 373 ? -4.443 108.835 35.977 1.00 43.25 373 GLU A CA 1
ATOM 2813 C C . GLU A 1 373 ? -5.473 108.457 37.043 1.00 43.55 373 GLU A C 1
ATOM 2814 O O . GLU A 1 373 ? -6.252 109.296 37.479 1.00 43.91 373 GLU A O 1
ATOM 2820 N N . PRO A 1 374 ? -5.551 107.180 37.475 1.00 41.79 374 PRO A N 1
ATOM 2821 C CA . PRO A 1 374 ? -6.488 106.793 38.528 1.00 38.50 374 PRO A CA 1
ATOM 2822 C C . PRO A 1 374 ? -6.005 107.252 39.898 1.00 36.71 374 PRO A C 1
ATOM 2823 O O . PRO A 1 374 ? -4.836 107.579 40.064 1.00 35.91 374 PRO A O 1
ATOM 2827 N N . THR A 1 375 ? -6.912 107.269 40.876 1.00 34.49 375 THR A N 1
ATOM 2828 C CA . THR A 1 375 ? -6.529 107.340 42.277 1.00 37.76 375 THR A CA 1
ATOM 2829 C C . THR A 1 375 ? -6.251 105.919 42.767 1.00 37.96 375 THR A C 1
ATOM 2830 O O . THR A 1 375 ? -6.691 104.958 42.139 1.00 36.50 375 THR A O 1
ATOM 2834 N N . TYR A 1 376 ? -5.514 105.809 43.879 1.00 37.82 376 TYR A N 1
ATOM 2835 C CA . TYR A 1 376 ? -5.113 104.528 44.441 1.00 38.54 376 TYR A CA 1
ATOM 2836 C C . TYR A 1 376 ? -5.681 104.387 45.852 1.00 40.81 376 TYR A C 1
ATOM 2837 O O . TYR A 1 376 ? -5.620 105.320 46.644 1.00 41.33 376 TYR A O 1
ATOM 2846 N N . LEU A 1 377 ? -6.207 103.197 46.168 1.00 40.29 377 LEU A N 1
ATOM 2847 C CA . LEU A 1 377 ? -6.958 102.979 47.392 1.00 37.95 377 LEU A CA 1
ATOM 2848 C C . LEU A 1 377 ? -6.034 102.555 48.528 1.00 37.51 377 LEU A C 1
ATOM 2849 O O . LEU A 1 377 ? -6.363 102.776 49.689 1.00 40.56 377 LEU A O 1
ATOM 2854 N N . VAL A 1 378 ? -4.904 101.921 48.199 1.00 36.40 378 VAL A N 1
ATOM 2855 C CA . VAL A 1 378 ? -3.895 101.516 49.172 1.00 35.43 378 VAL A CA 1
ATOM 2856 C C . VAL A 1 378 ? -2.540 101.604 48.480 1.00 32.41 378 VAL A C 1
ATOM 2857 O O . VAL A 1 378 ? -2.503 101.757 47.263 1.00 34.89 378 VAL A O 1
ATOM 2861 N N . ASP A 1 379 ? -1.451 101.464 49.246 1.00 33.70 379 ASP A N 1
ATOM 2862 C CA . ASP A 1 379 ? -0.099 101.548 48.715 1.00 38.65 379 ASP A CA 1
ATOM 2863 C C . ASP A 1 379 ? 0.457 100.180 48.309 1.00 37.09 379 ASP A C 1
ATOM 2864 O O . ASP A 1 379 ? 1.443 100.118 47.583 1.00 38.20 379 ASP A O 1
ATOM 2869 N N . ASP A 1 380 ? -0.148 99.091 48.796 1.00 35.26 380 ASP A N 1
ATOM 2870 C CA . ASP A 1 380 ? 0.446 97.768 48.668 1.00 34.64 380 ASP A CA 1
ATOM 2871 C C . ASP A 1 380 ? 0.570 97.369 47.200 1.00 31.75 380 ASP A C 1
ATOM 2872 O O . ASP A 1 380 ? -0.285 97.689 46.382 1.00 31.06 380 ASP A O 1
ATOM 2877 N N . ASP A 1 381 ? 1.649 96.645 46.882 1.00 31.49 381 ASP A N 1
ATOM 2878 C CA . ASP A 1 381 ? 1.711 95.848 45.665 1.00 29.50 381 ASP A CA 1
ATOM 2879 C C . ASP A 1 381 ? 0.713 94.699 45.815 1.00 27.50 381 ASP A C 1
ATOM 2880 O O . ASP A 1 381 ? 0.857 93.876 46.722 1.00 27.17 381 ASP A O 1
ATOM 2885 N N . MET A 1 382 ? -0.310 94.663 44.952 1.00 26.20 382 MET A N 1
ATOM 2886 C CA . MET A 1 382 ? -1.445 93.786 45.198 1.00 27.31 382 MET A CA 1
ATOM 2887 C C . MET A 1 382 ? -1.963 93.179 43.896 1.00 26.11 382 MET A C 1
ATOM 2888 O O . MET A 1 382 ? -1.570 93.590 42.808 1.00 25.39 382 MET A O 1
ATOM 2893 N N . GLU A 1 383 ? -2.842 92.183 44.049 1.00 24.21 383 GLU A N 1
ATOM 2894 C CA . GLU A 1 383 ? -3.574 91.565 42.949 1.00 23.63 383 GLU A CA 1
ATOM 2895 C C . GLU A 1 383 ? -4.633 90.613 43.520 1.00 22.05 383 GLU A C 1
ATOM 2896 O O . GLU A 1 383 ? -4.770 90.480 44.740 1.00 22.29 383 GLU A O 1
ATOM 2902 N N A PHE A 1 384 ? -5.398 89.993 42.613 0.50 22.90 384 PHE A N 1
ATOM 2903 N N B PHE A 1 384 ? -5.397 89.993 42.612 0.50 22.69 384 PHE A N 1
ATOM 2904 C CA A PHE A 1 384 ? -6.366 88.954 42.936 0.50 24.14 384 PHE A CA 1
ATOM 2905 C CA B PHE A 1 384 ? -6.361 88.951 42.935 0.50 23.76 384 PHE A CA 1
ATOM 2906 C C A PHE A 1 384 ? -7.387 89.463 43.951 0.50 25.04 384 PHE A C 1
ATOM 2907 C C B PHE A 1 384 ? -7.385 89.462 43.950 0.50 24.82 384 PHE A C 1
ATOM 2908 O O A PHE A 1 384 ? -7.606 88.835 44.989 0.50 26.42 384 PHE A O 1
ATOM 2909 O O B PHE A 1 384 ? -7.606 88.835 44.988 0.50 26.21 384 PHE A O 1
ATOM 2924 N N . PRO A 1 385 ? -8.062 90.602 43.680 1.00 25.27 385 PRO A N 1
ATOM 2925 C CA . PRO A 1 385 ? -9.047 91.145 44.613 1.00 26.02 385 PRO A CA 1
ATOM 2926 C C . PRO A 1 385 ? -10.368 90.384 44.583 1.00 23.39 385 PRO A C 1
ATOM 2927 O O . PRO A 1 385 ? -10.852 90.014 43.507 1.00 21.43 385 PRO A O 1
ATOM 2931 N N . ARG A 1 386 ? -10.929 90.171 45.778 1.00 23.88 386 ARG A N 1
ATOM 2932 C CA . ARG A 1 386 ? -12.259 89.610 45.942 1.00 23.39 386 ARG A CA 1
ATOM 2933 C C . ARG A 1 386 ? -13.115 90.557 46.771 1.00 23.45 386 ARG A C 1
ATOM 2934 O O . ARG A 1 386 ? -12.616 91.223 47.676 1.00 26.02 386 ARG A O 1
ATOM 2942 N N . ILE A 1 387 ? -14.407 90.578 46.462 1.00 25.40 387 ILE A N 1
ATOM 2943 C CA . ILE A 1 387 ? -15.394 91.281 47.263 1.00 27.42 387 ILE A CA 1
ATOM 2944 C C . ILE A 1 387 ? -16.409 90.270 47.786 1.00 26.03 387 ILE A C 1
ATOM 2945 O O . ILE A 1 387 ? -16.366 89.091 47.445 1.00 26.26 387 ILE A O 1
ATOM 2950 N N . ASP A 1 388 ? -17.339 90.769 48.594 1.00 26.81 388 ASP A N 1
ATOM 2951 C CA . ASP A 1 388 ? -18.543 90.039 48.945 1.00 26.76 388 ASP A CA 1
ATOM 2952 C C . ASP A 1 388 ? -19.461 90.053 47.727 1.00 26.83 388 ASP A C 1
ATOM 2953 O O . ASP A 1 388 ? -20.040 91.082 47.394 1.00 27.29 388 ASP A O 1
ATOM 2958 N N . ASP A 1 389 ? -19.599 88.902 47.060 1.00 25.93 389 ASP A N 1
ATOM 2959 C CA . ASP A 1 389 ? -20.236 88.870 45.751 1.00 26.55 389 ASP A CA 1
ATOM 2960 C C . ASP A 1 389 ? -21.751 89.076 45.865 1.00 25.14 389 ASP A C 1
ATOM 2961 O O . ASP A 1 389 ? -22.444 89.175 44.857 1.00 23.06 389 ASP A O 1
ATOM 2966 N N . ARG A 1 390 ? -22.257 89.201 47.094 1.00 26.75 390 ARG A N 1
ATOM 2967 C CA . ARG A 1 390 ? -23.637 89.613 47.299 1.00 30.03 390 ARG A CA 1
ATOM 2968 C C . ARG A 1 390 ? -23.865 91.073 46.885 1.00 29.21 390 ARG A C 1
ATOM 2969 O O . ARG A 1 390 ? -25.015 91.489 46.794 1.00 26.64 390 ARG A O 1
ATOM 2977 N N . VAL A 1 391 ? -22.795 91.857 46.650 1.00 31.21 391 VAL A N 1
ATOM 2978 C CA . VAL A 1 391 ? -22.958 93.225 46.164 1.00 33.66 391 VAL A CA 1
ATOM 2979 C C . VAL A 1 391 ? -22.265 93.428 44.814 1.00 32.50 391 VAL A C 1
ATOM 2980 O O . VAL A 1 391 ? -22.091 94.572 44.390 1.00 31.48 391 VAL A O 1
ATOM 2984 N N . ALA A 1 392 ? -21.895 92.338 44.125 1.00 30.36 392 ALA A N 1
ATOM 2985 C CA . ALA A 1 392 ? -21.269 92.446 42.810 1.00 31.09 392 ALA A CA 1
ATOM 2986 C C . ALA A 1 392 ? -22.154 93.270 41.872 1.00 32.00 392 ALA A C 1
ATOM 2987 O O . ALA A 1 392 ? -23.372 93.075 41.833 1.00 31.26 392 ALA A O 1
ATOM 2989 N N . THR A 1 393 ? -21.515 94.202 41.144 1.00 31.34 393 THR A N 1
ATOM 2990 C CA . THR A 1 393 ? -22.152 95.117 40.199 1.00 32.75 393 THR A CA 1
ATOM 2991 C C . THR A 1 393 ? -22.797 96.318 40.895 1.00 35.25 393 THR A C 1
ATOM 2992 O O . THR A 1 393 ? -23.296 97.211 40.203 1.00 35.34 393 THR A O 1
ATOM 2996 N N . ARG A 1 394 ? -22.777 96.343 42.238 1.00 36.43 394 ARG A N 1
ATOM 2997 C CA . ARG A 1 394 ? -23.290 97.458 43.016 1.00 39.52 394 ARG A CA 1
ATOM 2998 C C . ARG A 1 394 ? -22.167 97.978 43.903 1.00 36.28 394 ARG A C 1
ATOM 2999 O O . ARG A 1 394 ? -21.068 97.433 43.902 1.00 35.04 394 ARG A O 1
ATOM 3007 N N . LYS A 1 395 ? -22.452 99.035 44.667 1.00 35.04 395 LYS A N 1
ATOM 3008 C CA . LYS A 1 395 ? -21.471 99.621 45.562 1.00 37.12 395 LYS A CA 1
ATOM 3009 C C . LYS A 1 395 ? -21.011 98.562 46.568 1.00 37.33 395 LYS A C 1
ATOM 3010 O O . LYS A 1 395 ? -21.830 97.976 47.269 1.00 41.97 395 LYS A O 1
ATOM 3016 N N . HIS A 1 396 ? -19.692 98.362 46.653 1.00 33.78 396 HIS A N 1
ATOM 3017 C CA . HIS A 1 396 ? -19.085 97.490 47.646 1.00 33.57 396 HIS A CA 1
ATOM 3018 C C . HIS A 1 396 ? -18.234 98.352 48.570 1.00 33.58 396 HIS A C 1
ATOM 3019 O O . HIS A 1 396 ? -17.785 99.415 48.150 1.00 35.66 396 HIS A O 1
ATOM 3026 N N . LYS A 1 397 ? -17.994 97.883 49.805 1.00 31.06 397 LYS A N 1
ATOM 3027 C CA . LYS A 1 397 ? -17.176 98.637 50.743 1.00 34.61 397 LYS A CA 1
ATOM 3028 C C . LYS A 1 397 ? -16.148 97.743 51.434 1.00 33.89 397 LYS A C 1
ATOM 3029 O O . LYS A 1 397 ? -15.486 98.178 52.378 1.00 34.16 397 LYS A O 1
ATOM 3035 N N . HIS A 1 398 ? -15.989 96.507 50.940 1.00 29.95 398 HIS A N 1
ATOM 3036 C CA . HIS A 1 398 ? -14.976 95.593 51.447 1.00 29.65 398 HIS A CA 1
ATOM 3037 C C . HIS A 1 398 ? -14.265 94.939 50.262 1.00 27.50 398 HIS A C 1
ATOM 3038 O O . HIS A 1 398 ? -14.925 94.463 49.349 1.00 27.74 398 HIS A O 1
ATOM 3045 N N . THR A 1 399 ? -12.927 94.935 50.290 1.00 29.32 399 THR A N 1
ATOM 3046 C CA . THR A 1 399 ? -12.130 94.169 49.344 1.00 28.45 399 THR A CA 1
ATOM 3047 C C . THR A 1 399 ? -11.073 93.365 50.094 1.00 27.32 399 THR A C 1
ATOM 3048 O O . THR A 1 399 ? -10.439 93.876 51.014 1.00 30.60 399 THR A O 1
ATOM 3052 N N . PHE A 1 400 ? -10.908 92.104 49.675 1.00 25.51 400 PHE A N 1
ATOM 3053 C CA . PHE A 1 400 ? -9.850 91.224 50.143 1.00 26.05 400 PHE A CA 1
ATOM 3054 C C . PHE A 1 400 ? -8.906 90.957 48.967 1.00 25.98 400 PHE A C 1
ATOM 3055 O O . PHE A 1 400 ? -9.375 90.717 47.854 1.00 26.39 400 PHE A O 1
ATOM 3063 N N . PHE A 1 401 ? -7.585 91.017 49.198 1.00 23.79 401 PHE A N 1
ATOM 3064 C CA . PHE A 1 401 ? -6.665 90.866 48.085 1.00 24.08 401 PHE A CA 1
ATOM 3065 C C . PHE A 1 401 ? -5.309 90.330 48.546 1.00 23.81 401 PHE A C 1
ATOM 3066 O O . PHE A 1 401 ? -4.948 90.398 49.728 1.00 23.77 401 PHE A O 1
ATOM 3074 N N . CYS A 1 402 ? -4.585 89.754 47.584 1.00 23.46 402 CYS A N 1
ATOM 3075 C CA . CYS A 1 402 ? -3.202 89.348 47.785 1.00 24.16 402 CYS A CA 1
ATOM 3076 C C . CYS A 1 402 ? -2.299 90.575 47.818 1.00 23.14 402 CYS A C 1
ATOM 3077 O O . CYS A 1 402 ? -2.557 91.538 47.109 1.00 24.09 402 CYS A O 1
ATOM 3080 N N . ILE A 1 403 ? -1.248 90.506 48.641 1.00 24.22 403 ILE A N 1
ATOM 3081 C CA . ILE A 1 403 ? -0.220 91.534 48.689 1.00 26.93 403 ILE A CA 1
ATOM 3082 C C . ILE A 1 403 ? 1.149 90.867 48.595 1.00 27.30 403 ILE A C 1
ATOM 3083 O O . ILE A 1 403 ? 1.310 89.698 48.972 1.00 25.57 403 ILE A O 1
ATOM 3088 N N . PHE A 1 404 ? 2.112 91.629 48.063 1.00 28.26 404 PHE A N 1
ATOM 3089 C CA . PHE A 1 404 ? 3.514 91.253 48.089 1.00 31.06 404 PHE A CA 1
ATOM 3090 C C . PHE A 1 404 ? 4.305 92.386 48.731 1.00 34.18 404 PHE A C 1
ATOM 3091 O O . PHE A 1 404 ? 4.476 93.460 48.139 1.00 30.77 404 PHE A O 1
ATOM 3099 N N . ASP A 1 405 ? 4.776 92.122 49.954 1.00 35.59 405 ASP A N 1
ATOM 3100 C CA . ASP A 1 405 ? 5.490 93.103 50.746 1.00 38.35 405 ASP A CA 1
ATOM 3101 C C . ASP A 1 405 ? 6.984 92.789 50.691 1.00 38.66 405 ASP A C 1
ATOM 3102 O O . ASP A 1 405 ? 7.400 91.718 51.130 1.00 33.21 405 ASP A O 1
ATOM 3107 N N . ARG A 1 406 ? 7.777 93.734 50.156 1.00 41.88 406 ARG A N 1
ATOM 3108 C CA . ARG A 1 406 ? 9.213 93.544 49.985 1.00 43.33 406 ARG A CA 1
ATOM 3109 C C . ARG A 1 406 ? 9.993 93.969 51.231 1.00 41.06 406 ARG A C 1
ATOM 3110 O O . ARG A 1 406 ? 11.196 93.735 51.300 1.00 41.50 406 ARG A O 1
ATOM 3118 N N . LYS A 1 407 ? 9.310 94.570 52.210 1.00 45.47 407 LYS A N 1
ATOM 3119 C CA . LYS A 1 407 ? 9.922 94.951 53.475 1.00 48.79 407 LYS A CA 1
ATOM 3120 C C . LYS A 1 407 ? 10.781 93.799 54.006 1.00 48.82 407 LYS A C 1
ATOM 3121 O O . LYS A 1 407 ? 10.313 92.661 54.097 1.00 44.58 407 LYS A O 1
ATOM 3127 N N . PRO A 1 408 ? 12.063 94.044 54.374 1.00 49.17 408 PRO A N 1
ATOM 3128 C CA . PRO A 1 408 ? 12.946 92.985 54.862 1.00 49.72 408 PRO A CA 1
ATOM 3129 C C . PRO A 1 408 ? 12.321 92.144 55.978 1.00 47.75 408 PRO A C 1
ATOM 3130 O O . PRO A 1 408 ? 11.773 92.682 56.937 1.00 46.75 408 PRO A O 1
ATOM 3134 N N . GLY A 1 409 ? 12.367 90.818 55.807 1.00 47.66 409 GLY A N 1
ATOM 3135 C CA . GLY A 1 409 ? 11.951 89.890 56.846 1.00 46.64 409 GLY A CA 1
ATOM 3136 C C . GLY A 1 409 ? 10.588 89.253 56.577 1.00 44.97 409 GLY A C 1
ATOM 3137 O O . GLY A 1 409 ? 10.327 88.149 57.060 1.00 43.10 409 GLY A O 1
ATOM 3138 N N . VAL A 1 410 ? 9.715 89.933 55.826 1.00 42.44 410 VAL A N 1
ATOM 3139 C CA . VAL A 1 410 ? 8.356 89.438 55.646 1.00 40.91 410 VAL A CA 1
ATOM 3140 C C . VAL A 1 410 ? 8.390 88.085 54.925 1.00 38.93 410 VAL A C 1
ATOM 3141 O O . VAL A 1 410 ? 7.705 87.142 55.336 1.00 39.48 410 VAL A O 1
ATOM 3145 N N . THR A 1 411 ? 9.194 87.998 53.854 1.00 35.22 411 THR A N 1
ATOM 3146 C CA . THR A 1 411 ? 9.533 86.733 53.229 1.00 32.97 411 THR A CA 1
ATOM 3147 C C . THR A 1 411 ? 11.036 86.489 53.362 1.00 33.43 411 THR A C 1
ATOM 3148 O O . THR A 1 411 ? 11.847 87.370 53.081 1.00 36.33 411 THR A O 1
ATOM 3152 N N . ASP A 1 412 ? 11.384 85.264 53.764 1.00 32.16 412 ASP A N 1
ATOM 3153 C CA . ASP A 1 412 ? 12.756 84.798 53.832 1.00 31.03 412 ASP A CA 1
ATOM 3154 C C . ASP A 1 412 ? 13.189 84.324 52.442 1.00 32.40 412 ASP A C 1
ATOM 3155 O O . ASP A 1 412 ? 13.193 83.128 52.165 1.00 31.03 412 ASP A O 1
ATOM 3160 N N . PHE A 1 413 ? 13.589 85.271 51.582 1.00 33.71 413 PHE A N 1
ATOM 3161 C CA . PHE A 1 413 ? 13.899 84.986 50.186 1.00 33.84 413 PHE A CA 1
ATOM 3162 C C . PHE A 1 413 ? 15.049 83.992 50.041 1.00 35.26 413 PHE A C 1
ATOM 3163 O O . PHE A 1 413 ? 15.013 83.144 49.150 1.00 37.30 413 PHE A O 1
ATOM 3171 N N . GLU A 1 414 ? 16.076 84.118 50.892 1.00 35.55 414 GLU A N 1
ATOM 3172 C CA . GLU A 1 414 ? 17.223 83.219 50.875 1.00 36.56 414 GLU A CA 1
ATOM 3173 C C . GLU A 1 414 ? 16.765 81.762 50.958 1.00 34.47 414 GLU A C 1
ATOM 3174 O O . GLU A 1 414 ? 17.331 80.894 50.295 1.00 32.09 414 GLU A O 1
ATOM 3180 N N . PHE A 1 415 ? 15.754 81.498 51.795 1.00 32.91 415 PHE A N 1
ATOM 3181 C CA . PHE A 1 415 ? 15.231 80.153 51.973 1.00 32.55 415 PHE A CA 1
ATOM 3182 C C . PHE A 1 415 ? 14.234 79.795 50.864 1.00 30.00 415 PHE A C 1
ATOM 3183 O O . PHE A 1 415 ? 14.280 78.687 50.336 1.00 31.10 415 PHE A O 1
ATOM 3191 N N . VAL A 1 416 ? 13.318 80.718 50.536 1.00 28.90 416 VAL A N 1
ATOM 3192 C CA . VAL A 1 416 ? 12.171 80.407 49.690 1.00 29.24 416 VAL A CA 1
ATOM 3193 C C . VAL A 1 416 ? 12.576 80.297 48.220 1.00 29.96 416 VAL A C 1
ATOM 3194 O O . VAL A 1 416 ? 12.203 79.330 47.563 1.00 26.37 416 VAL A O 1
ATOM 3198 N N . MET A 1 417 ? 13.330 81.275 47.696 1.00 32.46 417 MET A N 1
ATOM 3199 C CA . MET A 1 417 ? 13.521 81.389 46.254 1.00 33.73 417 MET A CA 1
ATOM 3200 C C . MET A 1 417 ? 14.203 80.148 45.663 1.00 32.81 417 MET A C 1
ATOM 3201 O O . MET A 1 417 ? 13.791 79.686 44.605 1.00 33.79 417 MET A O 1
ATOM 3206 N N . PRO A 1 418 ? 15.245 79.550 46.281 1.00 33.28 418 PRO A N 1
ATOM 3207 C CA . PRO A 1 418 ? 15.828 78.320 45.743 1.00 34.19 418 PRO A CA 1
ATOM 3208 C C . PRO A 1 418 ? 14.859 77.134 45.665 1.00 33.84 418 PRO A C 1
ATOM 3209 O O . PRO A 1 418 ? 15.115 76.185 44.933 1.00 32.95 418 PRO A O 1
ATOM 3213 N N . ARG A 1 419 ? 13.754 77.185 46.423 1.00 33.35 419 ARG A N 1
ATOM 3214 C CA . ARG A 1 419 ? 12.783 76.099 46.468 1.00 32.72 419 ARG A CA 1
ATOM 3215 C C . ARG A 1 419 ? 11.533 76.404 45.647 1.00 30.90 419 ARG A C 1
ATOM 3216 O O . ARG A 1 419 ? 10.647 75.554 45.555 1.00 31.48 419 ARG A O 1
ATOM 3224 N N . ALA A 1 420 ? 11.450 77.614 45.076 1.00 28.59 420 ALA A N 1
ATOM 3225 C CA . ALA A 1 420 ? 10.182 78.148 44.606 1.00 29.56 420 ALA A CA 1
ATOM 3226 C C . ALA A 1 420 ? 9.902 77.764 43.155 1.00 30.96 420 ALA A C 1
ATOM 3227 O O . ALA A 1 420 ? 8.740 77.651 42.766 1.00 32.17 420 ALA A O 1
ATOM 3229 N N . GLY A 1 421 ? 10.956 77.591 42.349 1.00 30.08 421 GLY A N 1
ATOM 3230 C CA . GLY A 1 421 ? 10.801 77.530 40.904 1.00 31.37 421 GLY A CA 1
ATOM 3231 C C . GLY A 1 421 ? 10.352 78.881 40.355 1.00 30.81 421 GLY A C 1
ATOM 3232 O O . GLY A 1 421 ? 10.410 79.877 41.063 1.00 36.16 421 GLY A O 1
ATOM 3233 N N . GLY A 1 422 ? 9.909 78.914 39.099 1.00 29.06 422 GLY A N 1
ATOM 3234 C CA . GLY A 1 422 ? 9.541 80.173 38.471 1.00 28.83 422 GLY A CA 1
ATOM 3235 C C . GLY A 1 422 ? 8.229 80.085 37.703 1.00 29.23 422 GLY A C 1
ATOM 3236 O O . GLY A 1 422 ? 7.643 79.009 37.580 1.00 29.66 422 GLY A O 1
ATOM 3237 N N . GLY A 1 423 ? 7.770 81.248 37.228 1.00 27.64 423 GLY A N 1
ATOM 3238 C CA . GLY A 1 423 ? 6.707 81.319 36.238 1.00 27.48 423 GLY A CA 1
ATOM 3239 C C . GLY A 1 423 ? 5.353 81.739 36.805 1.00 27.94 423 GLY A C 1
ATOM 3240 O O . GLY A 1 423 ? 4.431 81.954 36.035 1.00 28.47 423 GLY A O 1
ATOM 3241 N N . ALA A 1 424 ? 5.258 81.876 38.136 1.00 27.89 424 ALA A N 1
ATOM 3242 C CA . ALA A 1 424 ? 4.015 82.257 38.792 1.00 29.24 424 ALA A CA 1
ATOM 3243 C C . ALA A 1 424 ? 4.231 83.474 39.692 1.00 27.57 424 ALA A C 1
ATOM 3244 O O . ALA A 1 424 ? 5.322 83.695 40.212 1.00 28.79 424 ALA A O 1
ATOM 3246 N N . PRO A 1 425 ? 3.179 84.284 39.943 1.00 27.02 425 PRO A N 1
ATOM 3247 C CA . PRO A 1 425 ? 3.294 85.467 40.792 1.00 28.26 425 PRO A CA 1
ATOM 3248 C C . PRO A 1 425 ? 3.396 85.074 42.258 1.00 29.24 425 PRO A C 1
ATOM 3249 O O . PRO A 1 425 ? 2.972 83.986 42.629 1.00 28.11 425 PRO A O 1
ATOM 3253 N N . MET A 1 426 ? 3.972 85.964 43.070 1.00 27.36 426 MET A N 1
ATOM 3254 C CA . MET A 1 426 ? 4.171 85.696 44.479 1.00 28.46 426 MET A CA 1
ATOM 3255 C C . MET A 1 426 ? 3.321 86.642 45.329 1.00 28.62 426 MET A C 1
ATOM 3256 O O . MET A 1 426 ? 3.200 87.842 45.038 1.00 28.36 426 MET A O 1
ATOM 3261 N N . SER A 1 427 ? 2.732 86.051 46.375 1.00 27.16 427 SER A N 1
ATOM 3262 C CA . SER A 1 427 ? 1.914 86.745 47.351 1.00 27.79 427 SER A CA 1
ATOM 3263 C C . SER A 1 427 ? 2.340 86.288 48.743 1.00 27.97 427 SER A C 1
ATOM 3264 O O . SER A 1 427 ? 2.361 85.086 49.006 1.00 27.43 427 SER A O 1
ATOM 3267 N N . ASN A 1 428 ? 2.733 87.235 49.613 1.00 25.53 428 ASN A N 1
ATOM 3268 C CA . ASN A 1 428 ? 3.167 86.864 50.953 1.00 26.86 428 ASN A CA 1
ATOM 3269 C C . ASN A 1 428 ? 2.187 87.374 52.009 1.00 26.32 428 ASN A C 1
ATOM 3270 O O . ASN A 1 428 ? 2.495 87.346 53.199 1.00 28.94 428 ASN A O 1
ATOM 3275 N N . GLY A 1 429 ? 0.976 87.736 51.586 1.00 25.68 429 GLY A N 1
ATOM 3276 C CA . GLY A 1 429 ? -0.081 88.021 52.534 1.00 27.34 429 GLY A CA 1
ATOM 3277 C C . GLY A 1 429 ? -1.423 88.262 51.855 1.00 26.16 429 GLY A C 1
ATOM 3278 O O . GLY A 1 429 ? -1.513 88.270 50.623 1.00 29.24 429 GLY A O 1
ATOM 3279 N N . LEU A 1 430 ? -2.455 88.412 52.694 1.00 26.29 430 LEU A N 1
ATOM 3280 C CA . LEU A 1 430 ? -3.743 88.948 52.282 1.00 26.94 430 LEU A CA 1
ATOM 3281 C C . LEU A 1 430 ? -3.987 90.257 53.020 1.00 27.74 430 LEU A C 1
ATOM 3282 O O . LEU A 1 430 ? -3.505 90.437 54.140 1.00 25.86 430 LEU A O 1
ATOM 3287 N N . ALA A 1 431 ? -4.800 91.122 52.401 1.00 28.64 431 ALA A N 1
ATOM 3288 C CA . ALA A 1 431 ? -5.247 92.342 53.048 1.00 27.31 431 ALA A CA 1
ATOM 3289 C C . ALA A 1 431 ? -6.760 92.459 52.928 1.00 28.03 431 ALA A C 1
ATOM 3290 O O . ALA A 1 431 ? -7.336 92.009 51.941 1.00 26.64 431 ALA A O 1
ATOM 3292 N N . HIS A 1 432 ? -7.373 93.055 53.957 1.00 29.01 432 HIS A N 1
ATOM 3293 C CA . HIS A 1 432 ? -8.772 93.442 53.934 1.00 30.37 432 HIS A CA 1
ATOM 3294 C C . HIS A 1 432 ? -8.845 94.957 54.078 1.00 31.70 432 HIS A C 1
ATOM 3295 O O . HIS A 1 432 ? -8.402 95.495 55.088 1.00 32.31 432 HIS A O 1
ATOM 3302 N N . LEU A 1 433 ? -9.374 95.624 53.049 1.00 33.46 433 LEU A N 1
ATOM 3303 C CA . LEU A 1 433 ? -9.660 97.050 53.094 1.00 33.04 433 LEU A CA 1
ATOM 3304 C C . LEU A 1 433 ? -11.144 97.259 53.372 1.00 30.62 433 LEU A C 1
ATOM 3305 O O . LEU A 1 433 ? -11.990 96.733 52.659 1.00 26.02 433 LEU A O 1
ATOM 3310 N N . ASN A 1 434 ? -11.428 98.028 54.426 1.00 31.88 434 ASN A N 1
ATOM 3311 C CA . ASN A 1 434 ? -12.739 98.614 54.655 1.00 34.51 434 ASN A CA 1
ATOM 3312 C C . ASN A 1 434 ? -12.743 99.978 53.966 1.00 34.21 434 ASN A C 1
ATOM 3313 O O . ASN A 1 434 ? -11.958 100.845 54.347 1.00 33.77 434 ASN A O 1
ATOM 3318 N N . HIS A 1 435 ? -13.599 100.146 52.947 1.00 35.71 435 HIS A N 1
ATOM 3319 C CA . HIS A 1 435 ? -13.561 101.321 52.087 1.00 38.50 435 HIS A CA 1
ATOM 3320 C C . HIS A 1 435 ? -14.165 102.549 52.776 1.00 42.79 435 HIS A C 1
ATOM 3321 O O . HIS A 1 435 ? -13.826 103.669 52.411 1.00 44.86 435 HIS A O 1
ATOM 3328 N N . GLU A 1 436 ? -15.070 102.349 53.746 1.00 47.75 436 GLU A N 1
ATOM 3329 C CA . GLU A 1 436 ? -15.658 103.454 54.491 1.00 50.40 436 GLU A CA 1
ATOM 3330 C C . GLU A 1 436 ? -14.646 104.021 55.484 1.00 51.08 436 GLU A C 1
ATOM 3331 O O . GLU A 1 436 ? -14.391 105.218 55.475 1.00 51.15 436 GLU A O 1
ATOM 3337 N N . THR A 1 437 ? -14.084 103.158 56.338 1.00 49.33 437 THR A N 1
ATOM 3338 C CA . THR A 1 437 ? -13.227 103.596 57.430 1.00 48.65 437 THR A CA 1
ATOM 3339 C C . THR A 1 437 ? -11.781 103.784 56.970 1.00 47.61 437 THR A C 1
ATOM 3340 O O . THR A 1 437 ? -11.029 104.527 57.595 1.00 47.54 437 THR A O 1
ATOM 3344 N N . GLY A 1 438 ? -11.375 103.077 55.908 1.00 44.47 438 GLY A N 1
ATOM 3345 C CA . GLY A 1 438 ? -9.993 103.096 55.454 1.00 40.89 438 GLY A CA 1
ATOM 3346 C C . GLY A 1 438 ? -9.093 102.133 56.232 1.00 39.53 438 GLY A C 1
ATOM 3347 O O . GLY A 1 438 ? -7.896 102.061 55.962 1.00 39.88 438 GLY A O 1
ATOM 3348 N N . ASP A 1 439 ? -9.661 101.381 57.183 1.00 40.31 439 ASP A N 1
ATOM 3349 C CA . ASP A 1 439 ? -8.890 100.421 57.960 1.00 44.24 439 ASP A CA 1
ATOM 3350 C C . ASP A 1 439 ? -8.455 99.248 57.080 1.00 43.86 439 ASP A C 1
ATOM 3351 O O . ASP A 1 439 ? -9.217 98.773 56.236 1.00 37.97 439 ASP A O 1
ATOM 3356 N N . ILE A 1 440 ? -7.217 98.790 57.314 1.00 42.81 440 ILE A N 1
ATOM 3357 C CA . ILE A 1 440 ? -6.651 97.649 56.618 1.00 42.45 440 ILE A CA 1
ATOM 3358 C C . ILE A 1 440 ? -6.171 96.654 57.671 1.00 41.68 440 ILE A C 1
ATOM 3359 O O . ILE A 1 440 ? -5.478 97.050 58.606 1.00 40.93 440 ILE A O 1
ATOM 3364 N N . GLN A 1 441 ? -6.560 95.383 57.522 1.00 37.66 441 GLN A N 1
ATOM 3365 C CA . GLN A 1 441 ? -5.933 94.295 58.251 1.00 40.16 441 GLN A CA 1
ATOM 3366 C C . GLN A 1 441 ? -5.105 93.455 57.288 1.00 36.86 441 GLN A C 1
ATOM 3367 O O . GLN A 1 441 ? -5.535 93.213 56.167 1.00 37.51 441 GLN A O 1
ATOM 3373 N N . ARG A 1 442 ? -3.956 92.973 57.758 1.00 35.84 442 ARG A N 1
ATOM 3374 C CA . ARG A 1 442 ? -3.055 92.193 56.929 1.00 35.71 442 ARG A CA 1
ATOM 3375 C C . ARG A 1 442 ? -2.808 90.837 57.582 1.00 35.10 442 ARG A C 1
ATOM 3376 O O . ARG A 1 442 ? -2.430 90.763 58.747 1.00 40.00 442 ARG A O 1
ATOM 3384 N N . TYR A 1 443 ? -3.028 89.768 56.806 1.00 30.57 443 TYR A N 1
ATOM 3385 C CA . TYR A 1 443 ? -2.696 88.413 57.210 1.00 28.48 443 TYR A CA 1
ATOM 3386 C C . TYR A 1 443 ? -1.345 88.037 56.615 1.00 28.52 443 TYR A C 1
ATOM 3387 O O . TYR A 1 443 ? -1.189 88.065 55.397 1.00 29.14 443 TYR A O 1
ATOM 3396 N N . LEU A 1 444 ? -0.375 87.717 57.488 1.00 28.49 444 LEU A N 1
ATOM 3397 C CA . LEU A 1 444 ? 0.928 87.230 57.072 1.00 32.72 444 LEU A CA 1
ATOM 3398 C C . LEU A 1 444 ? 1.053 85.771 57.502 1.00 33.10 444 LEU A C 1
ATOM 3399 O O . LEU A 1 444 ? 1.230 85.498 58.688 1.00 32.58 444 LEU A O 1
ATOM 3404 N N . PRO A 1 445 ? 0.978 84.786 56.577 1.00 29.88 445 PRO A N 1
ATOM 3405 C CA . PRO A 1 445 ? 1.100 83.381 56.960 1.00 28.07 445 PRO A CA 1
ATOM 3406 C C . PRO A 1 445 ? 2.452 83.010 57.557 1.00 27.48 445 PRO A C 1
ATOM 3407 O O . PRO A 1 445 ? 2.536 82.048 58.307 1.00 28.22 445 PRO A O 1
ATOM 3411 N N . GLY A 1 446 ? 3.503 83.764 57.212 1.00 30.14 446 GLY A N 1
ATOM 3412 C CA . GLY A 1 446 ? 4.813 83.557 57.812 1.00 30.63 446 GLY A CA 1
ATOM 3413 C C . GLY A 1 446 ? 5.945 83.726 56.803 1.00 30.43 446 GLY A C 1
ATOM 3414 O O . GLY A 1 446 ? 5.702 83.798 55.597 1.00 31.28 446 GLY A O 1
ATOM 3415 N N . PRO A 1 447 ? 7.214 83.786 57.270 1.00 31.99 447 PRO A N 1
ATOM 3416 C CA . PRO A 1 447 ? 8.343 84.110 56.397 1.00 32.29 447 PRO A CA 1
ATOM 3417 C C . PRO A 1 447 ? 8.653 83.073 55.317 1.00 30.86 447 PRO A C 1
ATOM 3418 O O . PRO A 1 447 ? 9.329 83.409 54.348 1.00 30.80 447 PRO A O 1
ATOM 3422 N N . ARG A 1 448 ? 8.186 81.828 55.489 1.00 29.62 448 ARG A N 1
ATOM 3423 C CA . ARG A 1 448 ? 8.509 80.760 54.553 1.00 29.04 448 ARG A CA 1
ATOM 3424 C C . ARG A 1 448 ? 7.237 80.167 53.945 1.00 27.05 448 ARG A C 1
ATOM 3425 O O . ARG A 1 448 ? 7.230 79.016 53.508 1.00 23.90 448 ARG A O 1
ATOM 3433 N N . LYS A 1 449 ? 6.187 80.993 53.866 1.00 24.41 449 LYS A N 1
ATOM 3434 C CA . LYS A 1 449 ? 4.933 80.618 53.232 1.00 25.61 449 LYS A CA 1
ATOM 3435 C C . LYS A 1 449 ? 4.476 81.724 52.284 1.00 23.36 449 LYS A C 1
ATOM 3436 O O . LYS A 1 449 ? 4.718 82.893 52.542 1.00 25.74 449 LYS A O 1
ATOM 3442 N N . LEU A 1 450 ? 3.801 81.337 51.197 1.00 23.81 450 LEU A N 1
ATOM 3443 C CA . LEU A 1 450 ? 3.171 82.268 50.274 1.00 22.78 450 LEU A CA 1
ATOM 3444 C C . LEU A 1 450 ? 1.716 81.834 50.072 1.00 23.38 450 LEU A C 1
ATOM 3445 O O . LEU A 1 450 ? 1.341 80.733 50.480 1.00 24.18 450 LEU A O 1
ATOM 3450 N N . THR A 1 451 ? 0.897 82.710 49.479 1.00 22.60 451 THR A N 1
ATOM 3451 C CA . THR A 1 451 ? -0.538 82.484 49.376 1.00 24.06 451 THR A CA 1
ATOM 3452 C C . THR A 1 451 ? -0.984 82.436 47.919 1.00 25.42 451 THR A C 1
ATOM 3453 O O . THR A 1 451 ? -0.315 82.962 47.033 1.00 26.69 451 THR A O 1
ATOM 3457 N N . GLY A 1 452 ? -2.148 81.808 47.703 1.00 24.86 452 GLY A N 1
ATOM 3458 C CA . GLY A 1 452 ? -2.906 81.960 46.476 1.00 23.70 452 GLY A CA 1
ATOM 3459 C C . GLY A 1 452 ? -4.004 83.011 46.632 1.00 24.29 452 GLY A C 1
ATOM 3460 O O . GLY A 1 452 ? -3.995 83.802 47.572 1.00 24.47 452 GLY A O 1
ATOM 3461 N N . GLU A 1 453 ? -4.958 82.989 45.697 1.00 24.15 453 GLU A N 1
ATOM 3462 C CA . GLU A 1 453 ? -6.131 83.845 45.738 1.00 24.40 453 GLU A CA 1
ATOM 3463 C C . GLU A 1 453 ? -7.068 83.343 46.835 1.00 23.78 453 GLU A C 1
ATOM 3464 O O . GLU A 1 453 ? -7.307 82.142 46.956 1.00 21.17 453 GLU A O 1
ATOM 3470 N N . CYS A 1 454 ? -7.628 84.276 47.610 1.00 23.57 454 CYS A N 1
ATOM 3471 C CA . CYS A 1 454 ? -8.540 83.920 48.684 1.00 22.59 454 CYS A CA 1
ATOM 3472 C C . CYS A 1 454 ? -9.968 83.798 48.145 1.00 22.24 454 CYS A C 1
ATOM 3473 O O . CYS A 1 454 ? -10.258 84.174 47.001 1.00 21.72 454 CYS A O 1
ATOM 3476 N N . ILE A 1 455 ? -10.833 83.198 48.974 1.00 21.96 455 ILE A N 1
ATOM 3477 C CA . ILE A 1 455 ? -12.280 83.263 48.815 1.00 22.28 455 ILE A CA 1
ATOM 3478 C C . ILE A 1 455 ? -12.879 83.866 50.083 1.00 24.20 455 ILE A C 1
ATOM 3479 O O . ILE A 1 455 ? -12.312 83.750 51.179 1.00 23.38 455 ILE A O 1
ATOM 3484 N N . PHE A 1 456 ? -14.053 84.484 49.900 1.00 25.90 456 PHE A N 1
ATOM 3485 C CA . PHE A 1 456 ? -14.843 84.999 51.004 1.00 26.58 456 PHE A CA 1
ATOM 3486 C C . PHE A 1 456 ? -16.116 84.172 51.152 1.00 24.95 456 PHE A C 1
ATOM 3487 O O . PHE A 1 456 ? -16.780 83.876 50.162 1.00 25.48 456 PHE A O 1
ATOM 3495 N N . ILE A 1 457 ? -16.451 83.853 52.411 1.00 24.51 457 ILE A N 1
ATOM 3496 C CA . ILE A 1 457 ? -17.640 83.085 52.744 1.00 24.02 457 ILE A CA 1
ATOM 3497 C C . ILE A 1 457 ? -18.487 83.901 53.715 1.00 23.69 457 ILE A C 1
ATOM 3498 O O . ILE A 1 457 ? -18.047 84.177 54.827 1.00 24.04 457 ILE A O 1
ATOM 3503 N N . PRO A 1 458 ? -19.730 84.289 53.355 1.00 26.39 458 PRO A N 1
ATOM 3504 C CA . PRO A 1 458 ? -20.629 84.936 54.319 1.00 27.64 458 PRO A CA 1
ATOM 3505 C C . PRO A 1 458 ? -20.807 84.065 55.561 1.00 27.36 458 PRO A C 1
ATOM 3506 O O . PRO A 1 458 ? -20.964 82.850 55.437 1.00 28.05 458 PRO A O 1
ATOM 3510 N N . ARG A 1 459 ? -20.777 84.686 56.749 1.00 29.48 459 ARG A N 1
ATOM 3511 C CA . ARG A 1 459 ? -20.949 83.962 58.004 1.00 30.71 459 ARG A CA 1
ATOM 3512 C C . ARG A 1 459 ? -22.239 83.138 57.982 1.00 30.97 459 ARG A C 1
ATOM 3513 O O . ARG A 1 459 ? -22.256 81.999 58.433 1.00 32.46 459 ARG A O 1
ATOM 3521 N N . ASN A 1 460 ? -23.307 83.738 57.457 1.00 30.93 460 ASN A N 1
ATOM 3522 C CA . ASN A 1 460 ? -24.610 83.110 57.311 1.00 33.16 460 ASN A CA 1
ATOM 3523 C C . ASN A 1 460 ? -25.412 84.012 56.384 1.00 33.54 460 ASN A C 1
ATOM 3524 O O . ASN A 1 460 ? -24.897 85.040 55.959 1.00 33.11 460 ASN A O 1
ATOM 3529 N N . SER A 1 461 ? -26.666 83.661 56.093 1.00 37.21 461 SER A N 1
ATOM 3530 C CA . SER A 1 461 ? -27.440 84.425 55.124 1.00 40.55 461 SER A CA 1
ATOM 3531 C C . SER A 1 461 ? -27.829 85.810 55.654 1.00 39.52 461 SER A C 1
ATOM 3532 O O . SER A 1 461 ? -28.237 86.658 54.869 1.00 40.33 461 SER A O 1
ATOM 3535 N N . GLU A 1 462 ? -27.684 86.061 56.965 1.00 45.94 462 GLU A N 1
ATOM 3536 C CA . GLU A 1 462 ? -28.033 87.352 57.541 1.00 49.35 462 GLU A CA 1
ATOM 3537 C C . GLU A 1 462 ? -26.805 88.225 57.756 1.00 45.96 462 GLU A C 1
ATOM 3538 O O . GLU A 1 462 ? -26.930 89.347 58.244 1.00 43.15 462 GLU A O 1
ATOM 3544 N N . ALA A 1 463 ? -25.619 87.717 57.398 1.00 38.59 463 ALA A N 1
ATOM 3545 C CA . ALA A 1 463 ? -24.377 88.413 57.680 1.00 35.42 463 ALA A CA 1
ATOM 3546 C C . ALA A 1 463 ? -24.308 89.737 56.915 1.00 30.55 463 ALA A C 1
ATOM 3547 O O . ALA A 1 463 ? -24.718 89.841 55.759 1.00 31.18 463 ALA A O 1
ATOM 3549 N N . ALA A 1 464 ? -23.747 90.744 57.581 1.00 30.40 464 ALA A N 1
ATOM 3550 C CA . ALA A 1 464 ? -23.443 92.018 56.953 1.00 30.89 464 ALA A CA 1
ATOM 3551 C C . ALA A 1 464 ? -22.363 91.810 55.890 1.00 29.62 464 ALA A C 1
ATOM 3552 O O . ALA A 1 464 ? -21.660 90.800 55.883 1.00 27.12 464 ALA A O 1
ATOM 3554 N N . GLU A 1 465 ? -22.252 92.782 54.985 1.00 29.75 465 GLU A N 1
ATOM 3555 C CA . GLU A 1 465 ? -21.282 92.723 53.906 1.00 31.80 465 GLU A CA 1
ATOM 3556 C C . GLU A 1 465 ? -19.884 92.515 54.482 1.00 30.93 465 GLU A C 1
ATOM 3557 O O . GLU A 1 465 ? -19.472 93.211 55.403 1.00 29.06 465 GLU A O 1
ATOM 3563 N N . GLY A 1 466 ? -19.160 91.537 53.934 1.00 31.40 466 GLY A N 1
ATOM 3564 C CA . GLY A 1 466 ? -17.769 91.337 54.306 1.00 30.54 466 GLY A CA 1
ATOM 3565 C C . GLY A 1 466 ? -17.587 90.668 55.666 1.00 30.24 466 GLY A C 1
ATOM 3566 O O . GLY A 1 466 ? -16.463 90.576 56.159 1.00 33.34 466 GLY A O 1
ATOM 3567 N N . ASP A 1 467 ? -18.678 90.175 56.261 1.00 30.02 467 ASP A N 1
ATOM 3568 C CA . ASP A 1 467 ? -18.596 89.516 57.553 1.00 29.20 467 ASP A CA 1
ATOM 3569 C C . ASP A 1 467 ? -18.710 88.005 57.370 1.00 27.68 467 ASP A C 1
ATOM 3570 O O . ASP A 1 467 ? -19.725 87.506 56.890 1.00 29.14 467 ASP A O 1
ATOM 3575 N N . GLY A 1 468 ? -17.668 87.282 57.790 1.00 28.02 468 GLY A N 1
ATOM 3576 C CA . GLY A 1 468 ? -17.656 85.833 57.679 1.00 26.96 468 GLY A CA 1
ATOM 3577 C C . GLY A 1 468 ? -16.238 85.269 57.732 1.00 25.77 468 GLY A C 1
ATOM 3578 O O . GLY A 1 468 ? -15.461 85.614 58.623 1.00 23.59 468 GLY A O 1
ATOM 3579 N N . TYR A 1 469 ? -15.924 84.396 56.765 1.00 25.12 469 TYR A N 1
ATOM 3580 C CA . TYR A 1 469 ? -14.651 83.693 56.758 1.00 25.22 469 TYR A CA 1
ATOM 3581 C C . TYR A 1 469 ? -13.915 83.945 55.451 1.00 22.98 469 TYR A C 1
ATOM 3582 O O . TYR A 1 469 ? -14.536 84.151 54.415 1.00 23.42 469 TYR A O 1
ATOM 3591 N N . VAL A 1 470 ? -12.583 83.922 55.536 1.00 23.76 470 VAL A N 1
ATOM 3592 C CA . VAL A 1 470 ? -11.731 83.913 54.360 1.00 24.16 470 VAL A CA 1
ATOM 3593 C C . VAL A 1 470 ? -10.908 82.624 54.383 1.00 22.17 470 VAL A C 1
ATOM 3594 O O . VAL A 1 470 ? -10.414 82.225 55.438 1.00 22.62 470 VAL A O 1
ATOM 3598 N N . MET A 1 471 ? -10.802 81.970 53.220 1.00 21.00 471 MET A N 1
ATOM 3599 C CA . MET A 1 471 ? -9.924 80.826 53.067 1.00 21.80 471 MET A CA 1
ATOM 3600 C C . MET A 1 471 ? -8.885 81.125 51.993 1.00 21.27 471 MET A C 1
ATOM 3601 O O . MET A 1 471 ? -9.165 81.842 51.033 1.00 20.40 471 MET A O 1
ATOM 3606 N N . VAL A 1 472 ? -7.692 80.548 52.162 1.00 23.64 472 VAL A N 1
ATOM 3607 C CA . VAL A 1 472 ? -6.624 80.739 51.199 1.00 22.70 472 VAL A CA 1
ATOM 3608 C C . VAL A 1 472 ? -5.661 79.557 51.276 1.00 24.03 472 VAL A C 1
ATOM 3609 O O . VAL A 1 472 ? -5.327 79.072 52.357 1.00 22.85 472 VAL A O 1
ATOM 3613 N N . LEU A 1 473 ? -5.221 79.102 50.105 1.00 22.34 473 LEU A N 1
ATOM 3614 C CA . LEU A 1 473 ? -4.243 78.034 50.032 1.00 22.50 473 LEU A CA 1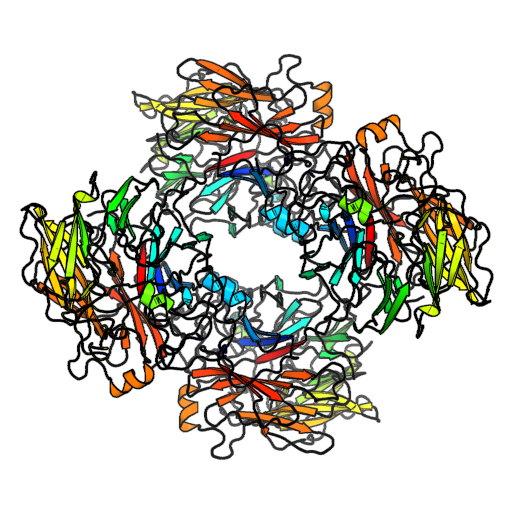
ATOM 3615 C C . LEU A 1 473 ? -2.849 78.617 50.234 1.00 21.36 473 LEU A C 1
ATOM 3616 O O . LEU A 1 473 ? -2.509 79.637 49.632 1.00 22.78 473 LEU A O 1
ATOM 3621 N N . LEU A 1 474 ? -2.062 77.958 51.091 1.00 20.49 474 LEU A N 1
ATOM 3622 C CA . LEU A 1 474 ? -0.695 78.360 51.374 1.00 21.24 474 LEU A CA 1
ATOM 3623 C C . LEU A 1 474 ? 0.276 77.367 50.753 1.00 21.44 474 LEU A C 1
ATOM 3624 O O . LEU A 1 474 ? 0.046 76.157 50.784 1.00 20.96 474 LEU A O 1
ATOM 3629 N N . ALA A 1 475 ? 1.389 77.907 50.248 1.00 21.70 475 ALA A N 1
ATOM 3630 C CA . ALA A 1 475 ? 2.555 77.102 49.923 1.00 21.87 475 ALA A CA 1
ATOM 3631 C C . ALA A 1 475 ? 3.523 77.205 51.092 1.00 21.43 475 ALA A C 1
ATOM 3632 O O . ALA A 1 475 ? 3.969 78.298 51.428 1.00 21.69 475 ALA A O 1
ATOM 3634 N N . ASN A 1 476 ? 3.818 76.061 51.729 1.00 21.85 476 ASN A N 1
ATOM 3635 C CA . ASN A 1 476 ? 4.747 76.023 52.845 1.00 23.53 476 ASN A CA 1
ATOM 3636 C C . ASN A 1 476 ? 6.083 75.482 52.346 1.00 25.15 476 ASN A C 1
ATOM 3637 O O . ASN A 1 476 ? 6.214 74.288 52.089 1.00 26.14 476 ASN A O 1
ATOM 3642 N N . TYR A 1 477 ? 7.074 76.373 52.221 1.00 26.61 477 TYR A N 1
ATOM 3643 C CA . TYR A 1 477 ? 8.337 76.014 51.594 1.00 28.12 477 TYR A CA 1
ATOM 3644 C C . TYR A 1 477 ? 9.225 75.230 52.559 1.00 29.25 477 TYR A C 1
ATOM 3645 O O . TYR A 1 477 ? 10.140 74.551 52.104 1.00 29.54 477 TYR A O 1
ATOM 3654 N N . GLU A 1 478 ? 8.942 75.285 53.870 1.00 30.22 478 GLU A N 1
ATOM 3655 C CA . GLU A 1 478 ? 9.693 74.492 54.834 1.00 32.42 478 GLU A CA 1
ATOM 3656 C C . GLU A 1 478 ? 9.374 73.012 54.669 1.00 32.22 478 GLU A C 1
ATOM 3657 O O . GLU A 1 478 ? 10.290 72.192 54.633 1.00 30.96 478 GLU A O 1
ATOM 3663 N N . ASP A 1 479 ? 8.071 72.698 54.580 1.00 31.66 479 ASP A N 1
ATOM 3664 C CA . ASP A 1 479 ? 7.575 71.330 54.499 1.00 30.69 479 ASP A CA 1
ATOM 3665 C C . ASP A 1 479 ? 7.470 70.873 53.046 1.00 29.50 479 ASP A C 1
ATOM 3666 O O . ASP A 1 479 ? 7.307 69.685 52.797 1.00 28.69 479 ASP A O 1
ATOM 3671 N N . MET A 1 480 ? 7.506 71.831 52.107 1.00 27.94 480 MET A N 1
ATOM 3672 C CA . MET A 1 480 ? 7.185 71.596 50.706 1.00 27.56 480 MET A CA 1
ATOM 3673 C C . MET A 1 480 ? 5.833 70.882 50.618 1.00 27.64 480 MET A C 1
ATOM 3674 O O . MET A 1 480 ? 5.674 69.918 49.879 1.00 28.96 480 MET A O 1
ATOM 3679 N N . CYS A 1 481 ? 4.869 71.410 51.379 1.00 26.26 481 CYS A N 1
ATOM 3680 C CA . CYS A 1 481 ? 3.495 70.941 51.408 1.00 26.17 481 CYS A CA 1
ATOM 3681 C C . CYS A 1 481 ? 2.575 72.145 51.248 1.00 23.34 481 CYS A C 1
ATOM 3682 O O . CYS A 1 481 ? 3.004 73.283 51.442 1.00 26.50 481 CYS A O 1
ATOM 3685 N N . SER A 1 482 ? 1.315 71.876 50.905 1.00 21.04 482 SER A N 1
ATOM 3686 C CA . SER A 1 482 ? 0.293 72.904 50.861 1.00 21.41 482 SER A CA 1
ATOM 3687 C C . SER A 1 482 ? -0.544 72.864 52.140 1.00 21.95 482 SER A C 1
ATOM 3688 O O . SER A 1 482 ? -0.618 71.835 52.806 1.00 21.34 482 SER A O 1
ATOM 3691 N N . GLU A 1 483 ? -1.154 74.005 52.467 1.00 22.03 483 GLU A N 1
ATOM 3692 C CA . GLU A 1 483 ? -2.022 74.140 53.623 1.00 21.88 483 GLU A CA 1
ATOM 3693 C C . GLU A 1 483 ? -3.220 74.983 53.207 1.00 23.09 483 GLU A C 1
ATOM 3694 O O . GLU A 1 483 ? -3.092 75.821 52.319 1.00 23.67 483 GLU A O 1
ATOM 3700 N N . LEU A 1 484 ? -4.375 74.779 53.851 1.00 21.51 484 LEU A N 1
ATOM 3701 C CA . LEU A 1 484 ? -5.520 75.635 53.605 1.00 21.87 484 LEU A CA 1
ATOM 3702 C C . LEU A 1 484 ? -5.870 76.361 54.903 1.00 23.42 484 LEU A C 1
ATOM 3703 O O . LEU A 1 484 ? -6.243 75.725 55.895 1.00 24.85 484 LEU A O 1
ATOM 3708 N N . ALA A 1 485 ? -5.698 77.690 54.892 1.00 22.83 485 ALA A N 1
ATOM 3709 C CA . ALA A 1 485 ? -5.935 78.518 56.066 1.00 22.81 485 ALA A CA 1
ATOM 3710 C C . ALA A 1 485 ? -7.375 79.015 56.076 1.00 21.24 485 ALA A C 1
ATOM 3711 O O . ALA A 1 485 ? -7.906 79.401 55.044 1.00 23.02 485 ALA A O 1
ATOM 3713 N N . VAL A 1 486 ? -7.974 79.017 57.273 1.00 23.32 486 VAL A N 1
ATOM 3714 C CA . VAL A 1 486 ? -9.302 79.559 57.500 1.00 22.41 486 VAL A CA 1
ATOM 3715 C C . VAL A 1 486 ? -9.195 80.715 58.488 1.00 24.37 486 VAL A C 1
ATOM 3716 O O . VAL A 1 486 ? -8.688 80.535 59.593 1.00 24.15 486 VAL A O 1
ATOM 3720 N N . LEU A 1 487 ? -9.692 81.880 58.060 1.00 25.50 487 LEU A N 1
ATOM 3721 C CA . LEU A 1 487 ? -9.620 83.116 58.815 1.00 25.78 487 LEU A CA 1
ATOM 3722 C C . LEU A 1 487 ? -11.039 83.620 59.071 1.00 25.11 487 LEU A C 1
ATOM 3723 O O . LEU A 1 487 ? -11.936 83.418 58.248 1.00 22.65 487 LEU A O 1
ATOM 3728 N N . ASP A 1 488 ? -11.206 84.290 60.217 1.00 25.92 488 ASP A N 1
ATOM 3729 C CA . ASP A 1 488 ? -12.419 85.033 60.522 1.00 26.49 488 ASP A CA 1
ATOM 3730 C C . ASP A 1 488 ? -12.175 86.506 60.202 1.00 26.10 488 ASP A C 1
ATOM 3731 O O . ASP A 1 488 ? -11.149 87.072 60.601 1.00 26.82 488 ASP A O 1
ATOM 3736 N N . THR A 1 489 ? -13.124 87.132 59.497 1.00 27.13 489 THR A N 1
ATOM 3737 C CA . THR A 1 489 ? -12.955 88.511 59.071 1.00 30.08 489 THR A CA 1
ATOM 3738 C C . THR A 1 489 ? -12.894 89.473 60.259 1.00 32.82 489 THR A C 1
ATOM 3739 O O . THR A 1 489 ? -12.430 90.595 60.093 1.00 33.08 489 THR A O 1
ATOM 3743 N N . LYS A 1 490 ? -13.352 89.043 61.445 1.00 35.33 490 LYS A N 1
ATOM 3744 C CA . LYS A 1 490 ? -13.241 89.850 62.649 1.00 38.51 490 LYS A CA 1
ATOM 3745 C C . LYS A 1 490 ? -11.781 90.043 63.046 1.00 38.18 490 LYS A C 1
ATOM 3746 O O . LYS A 1 490 ? -11.460 91.028 63.704 1.00 36.68 490 LYS A O 1
ATOM 3752 N N . ASP A 1 491 ? -10.901 89.103 62.675 1.00 36.78 491 ASP A N 1
ATOM 3753 C CA . ASP A 1 491 ? -9.474 89.273 62.916 1.00 34.54 491 ASP A CA 1
ATOM 3754 C C . ASP A 1 491 ? -8.682 88.480 61.884 1.00 32.56 491 ASP A C 1
ATOM 3755 O O . ASP A 1 491 ? -8.345 87.326 62.112 1.00 29.30 491 ASP A O 1
ATOM 3760 N N . LEU A 1 492 ? -8.331 89.146 60.784 1.00 32.72 492 LEU A N 1
ATOM 3761 C CA . LEU A 1 492 ? -7.714 88.485 59.647 1.00 33.19 492 LEU A CA 1
ATOM 3762 C C . LEU A 1 492 ? -6.295 88.028 59.985 1.00 34.12 492 LEU A C 1
ATOM 3763 O O . LEU A 1 492 ? -5.780 87.159 59.291 1.00 34.76 492 LEU A O 1
ATOM 3768 N N . THR A 1 493 ? -5.686 88.560 61.061 1.00 32.70 493 THR A N 1
ATOM 3769 C CA . THR A 1 493 ? -4.315 88.214 61.414 1.00 33.23 493 THR A CA 1
ATOM 3770 C C . THR A 1 493 ? -4.225 86.808 62.011 1.00 35.29 493 THR A C 1
ATOM 3771 O O . THR A 1 493 ? -3.133 86.253 62.093 1.00 37.79 493 THR A O 1
ATOM 3775 N N . ASN A 1 494 ? -5.361 86.228 62.420 1.00 34.19 494 ASN A N 1
ATOM 3776 C CA . ASN A 1 494 ? -5.363 84.980 63.169 1.00 36.81 494 ASN A CA 1
ATOM 3777 C C . ASN A 1 494 ? -5.976 83.840 62.351 1.00 33.83 494 ASN A C 1
ATOM 3778 O O . ASN A 1 494 ? -7.094 83.949 61.857 1.00 36.38 494 ASN A O 1
ATOM 3783 N N . GLU A 1 495 ? -5.254 82.718 62.266 1.00 32.16 495 GLU A N 1
ATOM 3784 C CA . GLU A 1 495 ? -5.795 81.498 61.684 1.00 29.22 495 GLU A CA 1
ATOM 3785 C C . GLU A 1 495 ? -6.685 80.797 62.708 1.00 29.12 495 GLU A C 1
ATOM 3786 O O . GLU A 1 495 ? -6.229 80.414 63.775 1.00 28.42 495 GLU A O 1
ATOM 3792 N N . VAL A 1 496 ? -7.957 80.620 62.357 1.00 28.07 496 VAL A N 1
ATOM 3793 C CA . VAL A 1 496 ? -8.877 79.838 63.168 1.00 29.48 496 VAL A CA 1
ATOM 3794 C C . VAL A 1 496 ? -8.600 78.345 62.964 1.00 28.39 496 VAL A C 1
ATOM 3795 O O . VAL A 1 496 ? -8.714 77.541 63.888 1.00 26.23 496 VAL A O 1
ATOM 3799 N N . ALA A 1 497 ? -8.218 77.979 61.737 1.00 25.41 497 ALA A N 1
ATOM 3800 C CA . ALA A 1 497 ? -7.842 76.609 61.433 1.00 24.85 497 ALA A CA 1
ATOM 3801 C C . ALA A 1 497 ? -6.770 76.610 60.350 1.00 24.76 497 ALA A C 1
ATOM 3802 O O . ALA A 1 497 ? -6.731 77.506 59.507 1.00 24.68 497 ALA A O 1
ATOM 3804 N N . LEU A 1 498 ? -5.916 75.590 60.391 1.00 23.71 498 LEU A N 1
ATOM 3805 C CA . LEU A 1 498 ? -4.922 75.384 59.357 1.00 23.32 498 LEU A CA 1
ATOM 3806 C C . LEU A 1 498 ? -4.983 73.921 58.940 1.00 23.01 498 LEU A C 1
ATOM 3807 O O . LEU A 1 498 ? -4.685 73.027 59.735 1.00 25.12 498 LEU A O 1
ATOM 3812 N N . ILE A 1 499 ? -5.462 73.690 57.715 1.00 21.03 499 ILE A N 1
ATOM 3813 C CA . ILE A 1 499 ? -5.641 72.356 57.171 1.00 21.27 499 ILE A CA 1
ATOM 3814 C C . ILE A 1 499 ? -4.347 71.965 56.466 1.00 23.22 499 ILE A C 1
ATOM 3815 O O . ILE A 1 499 ? -3.892 72.675 55.571 1.00 24.33 499 ILE A O 1
ATOM 3820 N N . LYS A 1 500 ? -3.775 70.835 56.881 1.00 24.96 500 LYS A N 1
ATOM 3821 C CA . LYS A 1 500 ? -2.410 70.469 56.538 1.00 26.35 500 LYS A CA 1
ATOM 3822 C C . LYS A 1 500 ? -2.439 69.339 55.516 1.00 26.09 500 LYS A C 1
ATOM 3823 O O . LYS A 1 500 ? -2.675 68.187 55.889 1.00 27.97 500 LYS A O 1
ATOM 3829 N N . LEU A 1 501 ? -2.160 69.673 54.245 1.00 24.71 501 LEU A N 1
ATOM 3830 C CA . LEU A 1 501 ? -2.109 68.684 53.183 1.00 27.52 501 LEU A CA 1
ATOM 3831 C C . LEU A 1 501 ? -0.731 68.027 53.180 1.00 28.65 501 LEU A C 1
ATOM 3832 O O . LEU A 1 501 ? 0.283 68.680 53.420 1.00 31.07 501 LEU A O 1
ATOM 3837 N N . PRO A 1 502 ? -0.641 66.703 52.935 1.00 27.31 502 PRO A N 1
ATOM 3838 C CA . PRO A 1 502 ? 0.652 66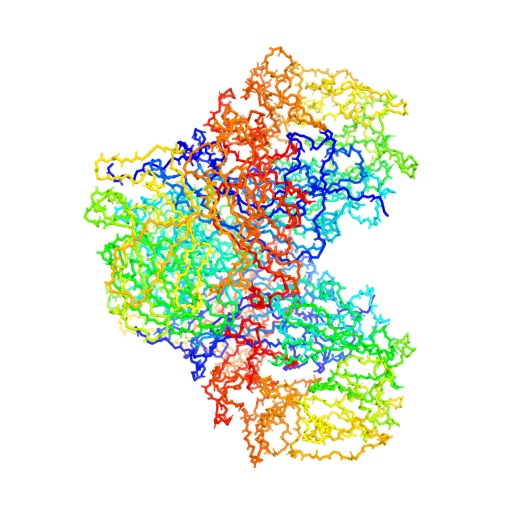.024 52.850 1.00 27.94 502 PRO A CA 1
ATOM 3839 C C . PRO A 1 502 ? 1.216 65.948 51.429 1.00 28.40 502 PRO A C 1
ATOM 3840 O O . PRO A 1 502 ? 2.173 65.221 51.177 1.00 27.67 502 PRO A O 1
ATOM 3844 N N . VAL A 1 503 ? 0.573 66.666 50.508 1.00 27.22 503 VAL A N 1
ATOM 3845 C CA . VAL A 1 503 ? 1.026 66.806 49.137 1.00 29.25 503 VAL A CA 1
ATOM 3846 C C . VAL A 1 503 ? 1.164 68.298 48.840 1.00 28.14 503 VAL A C 1
ATOM 3847 O O . VAL A 1 503 ? 0.721 69.138 49.630 1.00 26.61 503 VAL A O 1
ATOM 3851 N N . ARG A 1 504 ? 1.767 68.602 47.686 1.00 24.15 504 ARG A N 1
ATOM 3852 C CA . ARG A 1 504 ? 1.782 69.947 47.145 1.00 24.14 504 ARG A CA 1
ATOM 3853 C C . ARG A 1 504 ? 0.647 70.115 46.153 1.00 21.81 504 ARG A C 1
ATOM 3854 O O . ARG A 1 504 ? 0.453 69.268 45.297 1.00 23.08 504 ARG A O 1
ATOM 3862 N N . LEU A 1 505 ? -0.081 71.217 46.300 1.00 22.90 505 LEU A N 1
ATOM 3863 C CA . LEU A 1 505 ? -0.907 71.763 45.243 1.00 23.31 505 LEU A CA 1
ATOM 3864 C C . LEU A 1 505 ? -0.123 72.922 44.629 1.00 24.96 505 LEU A C 1
ATOM 3865 O O . LEU A 1 505 ? 0.128 73.934 45.281 1.00 25.20 505 LEU A O 1
ATOM 3870 N N . ARG A 1 506 ? 0.312 72.716 43.386 1.00 22.79 506 ARG A N 1
ATOM 3871 C CA . ARG A 1 506 ? 1.083 73.691 42.630 1.00 23.61 506 ARG A CA 1
ATOM 3872 C C . ARG A 1 506 ? 0.365 75.040 42.627 1.00 22.45 506 ARG A C 1
ATOM 3873 O O . ARG A 1 506 ? -0.864 75.084 42.603 1.00 18.24 506 ARG A O 1
ATOM 3881 N N . PRO A 1 507 ? 1.089 76.182 42.639 1.00 22.93 507 PRO A N 1
ATOM 3882 C CA . PRO A 1 507 ? 0.450 77.494 42.531 1.00 23.47 507 PRO A CA 1
ATOM 3883 C C . PRO A 1 507 ? -0.569 77.525 41.396 1.00 23.67 507 PRO A C 1
ATOM 3884 O O . PRO A 1 507 ? -0.302 77.039 40.292 1.00 23.24 507 PRO A O 1
ATOM 3888 N N . GLY A 1 508 ? -1.750 78.075 41.711 1.00 21.32 508 GLY A N 1
ATOM 3889 C CA . GLY A 1 508 ? -2.900 77.984 40.834 1.00 20.57 508 GLY A CA 1
ATOM 3890 C C . GLY A 1 508 ? -3.432 79.360 40.458 1.00 19.85 508 GLY A C 1
ATOM 3891 O O . GLY A 1 508 ? -2.808 80.378 40.730 1.00 20.03 508 GLY A O 1
ATOM 3892 N N . LEU A 1 509 ? -4.582 79.354 39.796 1.00 18.69 509 LEU A N 1
ATOM 3893 C CA . LEU A 1 509 ? -5.236 80.574 39.379 1.00 18.54 509 LEU A CA 1
ATOM 3894 C C . LEU A 1 509 ? -6.478 80.747 40.244 1.00 17.35 509 LEU A C 1
ATOM 3895 O O . LEU A 1 509 ? -6.344 80.809 41.469 1.00 19.52 509 LEU A O 1
ATOM 3900 N N . HIS A 1 510 ? -7.671 80.770 39.653 1.00 17.87 510 HIS A N 1
ATOM 3901 C CA . HIS A 1 510 ? -8.847 81.264 40.358 1.00 18.75 510 HIS A CA 1
ATOM 3902 C C . HIS A 1 510 ? -9.590 80.128 41.064 1.00 19.09 510 HIS A C 1
ATOM 3903 O O . HIS A 1 510 ? -9.419 78.951 40.740 1.00 17.26 510 HIS A O 1
ATOM 3910 N N . GLY A 1 511 ? -10.403 80.516 42.053 1.00 20.36 511 GLY A N 1
ATOM 3911 C CA . GLY A 1 511 ? -11.246 79.586 42.783 1.00 20.24 511 GLY A CA 1
ATOM 3912 C C . GLY A 1 511 ? -12.492 80.274 43.328 1.00 21.86 511 GLY A C 1
ATOM 3913 O O . GLY A 1 511 ? -12.569 81.506 43.348 1.00 20.71 511 GLY A O 1
ATOM 3914 N N . ASN A 1 512 ? -13.465 79.460 43.751 1.00 21.66 512 ASN A N 1
ATOM 3915 C CA . ASN A 1 512 ? -14.772 79.955 44.140 1.00 22.17 512 ASN A CA 1
ATOM 3916 C C . ASN A 1 512 ? -15.361 79.088 45.251 1.00 22.05 512 ASN A C 1
ATOM 3917 O O . ASN A 1 512 ? -15.106 77.886 45.322 1.00 19.97 512 ASN A O 1
ATOM 3922 N N . TRP A 1 513 ? -16.147 79.750 46.108 1.00 22.00 513 TRP A N 1
ATOM 3923 C CA . TRP A 1 513 ? -16.920 79.095 47.148 1.00 22.48 513 TRP A CA 1
ATOM 3924 C C . TRP A 1 513 ? -18.333 78.852 46.643 1.00 22.89 513 TRP A C 1
ATOM 3925 O O . TRP A 1 513 ? -18.946 79.755 46.072 1.00 20.82 513 TRP A O 1
ATOM 3936 N N . VAL A 1 514 ? -18.822 77.624 46.873 1.00 21.31 514 VAL A N 1
ATOM 3937 C CA . VAL A 1 514 ? -20.195 77.246 46.582 1.00 20.80 514 VAL A CA 1
ATOM 3938 C C . VAL A 1 514 ? -20.822 76.798 47.904 1.00 21.76 514 VAL A C 1
ATOM 3939 O O . VAL A 1 514 ? -20.499 75.731 48.418 1.00 20.46 514 VAL A O 1
ATOM 3943 N N . ASP A 1 515 ? -21.677 77.649 48.474 1.00 22.61 515 ASP A N 1
ATOM 3944 C CA . ASP A 1 515 ? -22.228 77.414 49.798 1.00 23.95 515 ASP A CA 1
ATOM 3945 C C . ASP A 1 515 ? -23.381 76.420 49.701 1.00 22.60 515 ASP A C 1
ATOM 3946 O O . ASP A 1 515 ? -24.193 76.496 48.794 1.00 21.34 515 ASP A O 1
ATOM 3951 N N . LYS A 1 516 ? -23.467 75.500 50.656 1.00 24.29 516 LYS A N 1
ATOM 3952 C CA . LYS A 1 516 ? -24.508 74.481 50.636 1.00 28.21 516 LYS A CA 1
ATOM 3953 C C . LYS A 1 516 ? -25.898 75.101 50.789 1.00 27.21 516 LYS A C 1
ATOM 3954 O O . LYS A 1 516 ? -26.874 74.534 50.313 1.00 26.79 516 LYS A O 1
ATOM 3960 N N . SER A 1 517 ? -25.993 76.275 51.427 1.00 26.17 517 SER A N 1
ATOM 3961 C CA . SER A 1 517 ? -27.288 76.895 51.671 1.00 28.26 517 SER A CA 1
ATOM 3962 C C . SER A 1 517 ? -27.813 77.663 50.450 1.00 27.06 517 SER A C 1
ATOM 3963 O O . SER A 1 517 ? -28.953 78.124 50.460 1.00 25.01 517 SER A O 1
ATOM 3966 N N . ASP A 1 518 ? -27.004 77.793 49.387 1.00 24.44 518 ASP A N 1
ATOM 3967 C CA . ASP A 1 518 ? -27.416 78.498 48.178 1.00 24.22 518 ASP A CA 1
ATOM 3968 C C . ASP A 1 518 ? -27.826 77.480 47.116 1.00 24.38 518 ASP A C 1
ATOM 3969 O O . ASP A 1 518 ? -26.980 76.772 46.551 1.00 23.78 518 ASP A O 1
ATOM 3974 N N . VAL A 1 519 ? -29.130 77.424 46.816 1.00 25.10 519 VAL A N 1
ATOM 3975 C CA . VAL A 1 519 ? -29.651 76.388 45.938 1.00 26.33 519 VAL A CA 1
ATOM 3976 C C . VAL A 1 519 ? -28.989 76.474 44.562 1.00 26.72 519 VAL A C 1
ATOM 3977 O O . VAL A 1 519 ? -28.635 75.442 43.990 1.00 27.27 519 VAL A O 1
ATOM 3981 N N . ASP A 1 520 ? -28.804 77.693 44.037 1.00 24.64 520 ASP A N 1
ATOM 3982 C CA . ASP A 1 520 ? -28.233 77.858 42.705 1.00 25.28 520 ASP A CA 1
ATOM 3983 C C . ASP A 1 520 ? -26.714 78.071 42.759 1.00 24.47 520 ASP A C 1
ATOM 3984 O O . ASP A 1 520 ? -26.107 78.421 41.747 1.00 23.76 520 ASP A O 1
ATOM 3989 N N . GLY A 1 521 ? -26.111 77.903 43.945 1.00 24.47 521 GLY A N 1
ATOM 3990 C CA . GLY A 1 521 ? -24.666 77.938 44.094 1.00 23.06 521 GLY A CA 1
ATOM 3991 C C . GLY A 1 521 ? -24.113 79.335 44.361 1.00 22.10 521 GLY A C 1
ATOM 3992 O O . GLY A 1 521 ? -22.935 79.471 44.679 1.00 23.45 521 GLY A O 1
ATOM 3993 N N . HIS A 1 522 ? -24.967 80.363 44.262 1.00 22.23 522 HIS A N 1
ATOM 3994 C CA . HIS A 1 522 ? -24.536 81.751 44.380 1.00 23.64 522 HIS A CA 1
ATOM 3995 C C . HIS A 1 522 ? -25.261 82.426 45.536 1.00 25.86 522 HIS A C 1
ATOM 3996 O O . HIS A 1 522 ? -26.443 82.171 45.765 1.00 25.67 522 HIS A O 1
ATOM 4003 N N . PRO A 1 523 ? -24.589 83.326 46.286 1.00 27.91 523 PRO A N 1
ATOM 4004 C CA . PRO A 1 523 ? -25.203 83.941 47.466 1.00 31.16 523 PRO A CA 1
ATOM 4005 C C . PRO A 1 523 ? -26.313 84.931 47.122 1.00 30.68 523 PRO A C 1
ATOM 4006 O O . PRO A 1 523 ? -26.363 85.459 46.013 1.00 31.12 523 PRO A O 1
ATOM 4010 N N . ALA A 1 524 ? -27.213 85.147 48.085 1.00 32.99 524 ALA A N 1
ATOM 4011 C CA . ALA A 1 524 ? -28.375 86.007 47.904 1.00 34.57 524 ALA A CA 1
ATOM 4012 C C . ALA A 1 524 ? -27.956 87.468 48.024 1.00 34.24 524 ALA A C 1
ATOM 4013 O O . ALA A 1 524 ? -27.012 87.787 48.740 1.00 34.71 524 ALA A O 1
ATOM 4015 N N . PRO A 1 525 ? -28.680 88.408 47.372 1.00 37.17 525 PRO A N 1
ATOM 4016 C CA . PRO A 1 525 ? -28.315 89.821 47.416 1.00 37.75 525 PRO A CA 1
ATOM 4017 C C . PRO A 1 525 ? -28.476 90.412 48.810 1.00 37.77 525 PRO A C 1
ATOM 4018 O O . PRO A 1 525 ? -29.263 89.914 49.604 1.00 37.74 525 PRO A O 1
ATOM 4022 N N . LEU A 1 526 ? -27.682 91.452 49.094 1.00 43.71 526 LEU A N 1
ATOM 4023 C CA . LEU A 1 526 ? -27.837 92.272 50.287 1.00 48.19 526 LEU A CA 1
ATOM 4024 C C . LEU A 1 526 ? -28.903 93.344 50.015 1.00 51.65 526 LEU A C 1
ATOM 4025 O O . LEU A 1 526 ? -29.525 93.762 50.992 1.00 57.06 526 LEU A O 1
ATOM 4031 N N . LEU B 1 30 ? -35.941 24.762 56.751 1.00 66.46 30 LEU B N 1
ATOM 4032 C CA . LEU B 1 30 ? -36.600 25.991 56.228 1.00 62.54 30 LEU B CA 1
ATOM 4033 C C . LEU B 1 30 ? -37.741 25.594 55.294 1.00 58.51 30 LEU B C 1
ATOM 4034 O O . LEU B 1 30 ? -37.735 24.492 54.751 1.00 57.76 30 LEU B O 1
ATOM 4039 N N . PRO B 1 31 ? -38.760 26.464 55.075 1.00 57.44 31 PRO B N 1
ATOM 4040 C CA . PRO B 1 31 ? -39.740 26.250 54.007 1.00 58.27 31 PRO B CA 1
ATOM 4041 C C . PRO B 1 31 ? -39.031 26.048 52.670 1.00 58.79 31 PRO B C 1
ATOM 4042 O O . PRO B 1 31 ? -38.070 26.756 52.373 1.00 55.76 31 PRO B O 1
ATOM 4046 N N . PRO B 1 32 ? -39.473 25.086 51.821 1.00 64.66 32 PRO B N 1
ATOM 4047 C CA . PRO B 1 32 ? -38.745 24.772 50.589 1.00 63.95 32 PRO B CA 1
ATOM 4048 C C . PRO B 1 32 ? -38.706 25.984 49.655 1.00 58.28 32 PRO B C 1
ATOM 4049 O O . PRO B 1 32 ? -39.678 26.736 49.572 1.00 51.36 32 PRO B O 1
ATOM 4053 N N . ALA B 1 33 ? -37.557 26.177 48.993 1.00 51.18 33 ALA B N 1
ATOM 4054 C CA . ALA B 1 33 ? -37.384 27.243 48.016 1.00 50.32 33 ALA B CA 1
ATOM 4055 C C . ALA B 1 33 ? -37.746 26.716 46.627 1.00 41.84 33 ALA B C 1
ATOM 4056 O O . ALA B 1 33 ? -37.013 25.897 46.083 1.00 44.96 33 ALA B O 1
ATOM 4058 N N . PRO B 1 34 ? -38.877 27.136 46.012 1.00 37.19 34 PRO B N 1
ATOM 4059 C CA . PRO B 1 34 ? -39.238 26.652 44.674 1.00 34.83 34 PRO B CA 1
ATOM 4060 C C . PRO B 1 34 ? -38.243 27.197 43.648 1.00 30.95 34 PRO B C 1
ATOM 4061 O O . PRO B 1 34 ? -37.648 28.258 43.860 1.00 29.39 34 PRO B O 1
ATOM 4065 N N . ARG B 1 35 ? -38.044 26.447 42.555 1.00 29.79 35 ARG B N 1
ATOM 4066 C CA . ARG B 1 35 ? -37.017 26.786 41.580 1.00 29.31 35 ARG B CA 1
ATOM 4067 C C . ARG B 1 35 ? -37.626 27.349 40.294 1.00 27.68 35 ARG B C 1
ATOM 4068 O O . ARG B 1 35 ? -36.882 27.752 39.400 1.00 26.49 35 ARG B O 1
ATOM 4076 N N . TYR B 1 36 ? -38.961 27.438 40.229 1.00 27.05 36 TYR B N 1
ATOM 4077 C CA . TYR B 1 36 ? -39.628 28.179 39.169 1.00 28.03 36 TYR B CA 1
ATOM 4078 C C . TYR B 1 36 ? -40.894 28.805 39.745 1.00 27.95 36 TYR B C 1
ATOM 4079 O O . TYR B 1 36 ? -41.346 28.395 40.814 1.00 24.97 36 TYR B O 1
ATOM 4088 N N . PHE B 1 37 ? -41.415 29.821 39.044 1.00 24.47 37 PHE B N 1
ATOM 4089 C CA . PHE B 1 37 ? -42.576 30.564 39.506 1.00 27.74 37 PHE B CA 1
ATOM 4090 C C . PHE B 1 37 ? -43.848 29.757 39.256 1.00 30.41 37 PHE B C 1
ATOM 4091 O O . PHE B 1 37 ? -43.981 29.135 38.204 1.00 28.50 37 PHE B O 1
ATOM 4099 N N . GLN B 1 38 ? -44.769 29.802 40.227 1.00 32.74 38 GLN B N 1
ATOM 4100 C CA . GLN B 1 38 ? -46.052 29.111 40.154 1.00 35.92 38 GLN B CA 1
ATOM 4101 C C . GLN B 1 38 ? -47.147 30.004 40.727 1.00 32.36 38 GLN B C 1
ATOM 4102 O O . GLN B 1 38 ? -46.875 30.810 41.615 1.00 29.76 38 GLN B O 1
ATOM 4108 N N . GLY B 1 39 ? -48.378 29.827 40.231 1.00 31.41 39 GLY B N 1
ATOM 4109 C CA . GLY B 1 39 ? -49.530 30.571 40.716 1.00 31.03 39 GLY B CA 1
ATOM 4110 C C . GLY B 1 39 ? -49.891 31.734 39.796 1.00 31.96 39 GLY B C 1
ATOM 4111 O O . GLY B 1 39 ? -49.074 32.161 38.989 1.00 30.44 39 GLY B O 1
ATOM 4112 N N . GLU B 1 40 ? -51.116 32.247 39.948 1.00 33.34 40 GLU B N 1
ATOM 4113 C CA . GLU B 1 40 ? -51.678 33.233 39.032 1.00 37.25 40 GLU B CA 1
ATOM 4114 C C . GLU B 1 40 ? -50.901 34.554 39.078 1.00 32.33 40 GLU B C 1
ATOM 4115 O O . GLU B 1 40 ? -50.784 35.230 38.061 1.00 28.86 40 GLU B O 1
ATOM 4121 N N . ASN B 1 41 ? -50.355 34.914 40.244 1.00 28.32 41 ASN B N 1
ATOM 4122 C CA . ASN B 1 41 ? -49.698 36.201 40.410 1.00 29.79 41 ASN B CA 1
ATOM 4123 C C . ASN B 1 41 ? -48.356 36.262 39.674 1.00 28.06 41 ASN B C 1
ATOM 4124 O O . ASN B 1 41 ? -47.779 37.343 39.581 1.00 26.24 41 ASN B O 1
ATOM 4129 N N . THR B 1 42 ? -47.864 35.121 39.162 1.00 27.73 42 THR B N 1
ATOM 4130 C CA . THR B 1 42 ? -46.643 35.088 38.371 1.00 27.83 42 THR B CA 1
ATOM 4131 C C . THR B 1 42 ? -46.851 34.328 37.059 1.00 28.48 42 THR B C 1
ATOM 4132 O O . THR B 1 42 ? -45.881 33.853 36.466 1.00 30.67 42 THR B O 1
ATOM 4136 N N . ALA B 1 43 ? -48.102 34.247 36.578 1.00 28.31 43 ALA B N 1
ATOM 4137 C CA . ALA B 1 43 ? -48.409 33.567 35.322 1.00 27.89 43 ALA B CA 1
ATOM 4138 C C . ALA B 1 43 ? -48.622 34.575 34.192 1.00 26.82 43 ALA B C 1
ATOM 4139 O O . ALA B 1 43 ? -48.999 35.723 34.427 1.00 25.09 43 ALA B O 1
ATOM 4141 N N . GLY B 1 44 ? -48.424 34.111 32.949 1.00 24.16 44 GLY B N 1
ATOM 4142 C CA . GLY B 1 44 ? -48.669 34.918 31.772 1.00 24.34 44 GLY B CA 1
ATOM 4143 C C . GLY B 1 44 ? -47.841 36.200 31.778 1.00 26.38 44 GLY B C 1
ATOM 4144 O O . GLY B 1 44 ? -46.636 36.160 32.036 1.00 25.52 44 GLY B O 1
ATOM 4145 N N . PHE B 1 45 ? -48.512 37.339 31.553 1.00 25.38 45 PHE B N 1
ATOM 4146 C CA . PHE B 1 45 ? -47.838 38.620 31.455 1.00 25.62 45 PHE B CA 1
ATOM 4147 C C . PHE B 1 45 ? -47.246 39.012 32.814 1.00 27.30 45 PHE B C 1
ATOM 4148 O O . PHE B 1 45 ? -46.369 39.874 32.873 1.00 26.74 45 PHE B O 1
ATOM 4156 N N . MET B 1 46 ? -47.706 38.356 33.894 1.00 24.14 46 MET B N 1
ATOM 4157 C CA . MET B 1 46 ? -47.199 38.620 35.232 1.00 24.56 46 MET B CA 1
ATOM 4158 C C . MET B 1 46 ? -45.955 37.778 35.543 1.00 23.23 46 MET B C 1
ATOM 4159 O O . MET B 1 46 ? -45.379 37.917 36.617 1.00 26.67 46 MET B O 1
ATOM 4164 N N . ARG B 1 47 ? -45.533 36.899 34.633 1.00 24.14 47 ARG B N 1
ATOM 4165 C CA . ARG B 1 47 ? -44.332 36.111 34.866 1.00 24.94 47 ARG B CA 1
ATOM 4166 C C . ARG B 1 47 ? -43.115 37.035 34.956 1.00 25.09 47 ARG B C 1
ATOM 4167 O O . ARG B 1 47 ? -42.850 37.816 34.045 1.00 22.99 47 ARG B O 1
ATOM 4175 N N . PRO B 1 48 ? -42.356 36.994 36.074 1.00 23.44 48 PRO B N 1
ATOM 4176 C CA . PRO B 1 48 ? -41.138 37.792 36.196 1.00 24.61 48 PRO B CA 1
ATOM 4177 C C . PRO B 1 48 ? -40.127 37.455 35.104 1.00 23.64 48 PRO B C 1
ATOM 4178 O O . PRO B 1 48 ? -39.969 36.296 34.730 1.00 23.39 48 PRO B O 1
ATOM 4182 N N . VAL B 1 49 ? -39.467 38.495 34.600 1.00 23.42 49 VAL B N 1
ATOM 4183 C CA . VAL B 1 49 ? -38.409 38.357 33.614 1.00 22.64 49 VAL B CA 1
ATOM 4184 C C . VAL B 1 49 ? -37.068 38.434 34.342 1.00 21.28 49 VAL B C 1
ATOM 4185 O O . VAL B 1 49 ? -36.218 37.574 34.153 1.00 22.18 49 VAL B O 1
ATOM 4189 N N . ARG B 1 50 ? -36.913 39.473 35.171 1.00 20.90 50 ARG B N 1
ATOM 4190 C CA . ARG B 1 50 ? -35.828 39.616 36.134 1.00 22.56 50 ARG B CA 1
ATOM 4191 C C . ARG B 1 50 ? -34.511 39.986 35.448 1.00 22.39 50 ARG B C 1
ATOM 4192 O O . ARG B 1 50 ? -33.424 39.696 35.958 1.00 21.75 50 ARG B O 1
ATOM 4200 N N A PHE B 1 51 ? -34.617 40.674 34.304 0.50 23.66 51 PHE B N 1
ATOM 4201 N N B PHE B 1 51 ? -34.616 40.667 34.306 0.50 24.00 51 PHE B N 1
ATOM 4202 C CA A PHE B 1 51 ? -33.443 41.120 33.573 0.50 22.76 51 PHE B CA 1
ATOM 4203 C CA B PHE B 1 51 ? -33.454 41.127 33.569 0.50 23.34 51 PHE B CA 1
ATOM 4204 C C A PHE B 1 51 ? -32.983 42.458 34.142 0.50 22.06 51 PHE B C 1
ATOM 4205 C C B PHE B 1 51 ? -32.982 42.456 34.148 0.50 22.34 51 PHE B C 1
ATOM 4206 O O A PHE B 1 51 ? -33.796 43.277 34.575 0.50 22.33 51 PHE B O 1
ATOM 4207 O O B PHE B 1 51 ? -33.795 43.277 34.574 0.50 22.60 51 PHE B O 1
ATOM 4222 N N . GLU B 1 52 ? -31.657 42.633 34.171 1.00 21.28 52 GLU B N 1
ATOM 4223 C CA . GLU B 1 52 ? -31.024 43.911 34.441 1.00 22.10 52 GLU B CA 1
ATOM 4224 C C . GLU B 1 52 ? -30.011 44.171 33.331 1.00 21.32 52 GLU B C 1
ATOM 4225 O O . GLU B 1 52 ? -29.265 43.272 32.975 1.00 20.65 52 GLU B O 1
ATOM 4231 N N . GLY B 1 53 ? -29.966 45.400 32.820 1.00 21.46 53 GLY B N 1
ATOM 4232 C CA . GLY B 1 53 ? -28.990 45.750 31.801 1.00 22.68 53 GLY B CA 1
ATOM 4233 C C . GLY B 1 53 ? -29.506 46.868 30.895 1.00 22.77 53 GLY B C 1
ATOM 4234 O O . GLY B 1 53 ? -30.179 47.779 31.362 1.00 24.78 53 GLY B O 1
ATOM 4235 N N . ASP B 1 54 ? -29.185 46.775 29.604 1.00 23.10 54 ASP B N 1
ATOM 4236 C CA . ASP B 1 54 ? -29.415 47.845 28.649 1.00 23.66 54 ASP B CA 1
ATOM 4237 C C . ASP B 1 54 ? -30.000 47.270 27.367 1.00 22.46 54 ASP B C 1
ATOM 4238 O O . ASP B 1 54 ? -29.631 46.166 26.950 1.00 22.14 54 ASP B O 1
ATOM 4243 N N . ILE B 1 55 ? -30.935 48.026 26.777 1.00 21.21 55 ILE B N 1
ATOM 4244 C CA . ILE B 1 55 ? -31.323 47.875 25.385 1.00 23.37 55 ILE B CA 1
ATOM 4245 C C . ILE B 1 55 ? -31.317 49.266 24.756 1.00 23.34 55 ILE B C 1
ATOM 4246 O O . ILE B 1 55 ? -32.192 50.074 25.056 1.00 23.13 55 ILE B O 1
ATOM 4251 N N . THR B 1 56 ? -30.322 49.547 23.906 1.00 23.01 56 THR B N 1
ATOM 4252 C CA . THR B 1 56 ? -30.199 50.873 23.307 1.00 23.40 56 THR B CA 1
ATOM 4253 C C . THR B 1 56 ? -30.939 50.916 21.976 1.00 23.03 56 THR B C 1
ATOM 4254 O O . THR B 1 56 ? -31.244 49.880 21.395 1.00 22.34 56 THR B O 1
ATOM 4258 N N . ASN B 1 57 ? -31.239 52.139 21.520 1.00 23.67 57 ASN B N 1
ATOM 4259 C CA . ASN B 1 57 ? -31.789 52.366 20.193 1.00 22.80 57 ASN B CA 1
ATOM 4260 C C . ASN B 1 57 ? -33.048 51.522 19.997 1.00 23.21 57 ASN B C 1
ATOM 4261 O O . ASN B 1 57 ? -33.149 50.762 19.039 1.00 21.78 57 ASN B O 1
ATOM 4266 N N . LEU B 1 58 ? -34.032 51.706 20.887 1.00 22.85 58 LEU B N 1
ATOM 4267 C CA . LEU B 1 58 ? -35.277 50.960 20.820 1.00 23.64 58 LEU B CA 1
ATOM 4268 C C . LEU B 1 58 ? -35.955 51.214 19.478 1.00 24.06 58 LEU B C 1
ATOM 4269 O O . LEU B 1 58 ? -35.886 52.319 18.938 1.00 26.30 58 LEU B O 1
ATOM 4274 N N . GLU B 1 59 ? -36.625 50.180 18.977 1.00 23.75 59 GLU B N 1
ATOM 4275 C CA . GLU B 1 59 ? -37.410 50.270 17.760 1.00 23.46 59 GLU B CA 1
ATOM 4276 C C . GLU B 1 59 ? -38.539 51.276 17.960 1.00 25.75 59 GLU B C 1
ATOM 4277 O O . GLU B 1 59 ? -39.178 51.302 19.016 1.00 26.96 59 GLU B O 1
ATOM 4283 N N . VAL B 1 60 ? -38.787 52.085 16.924 1.00 26.15 60 VAL B N 1
ATOM 4284 C CA . VAL B 1 60 ? -39.803 53.117 16.971 1.00 26.24 60 VAL B CA 1
ATOM 4285 C C . VAL B 1 60 ? -40.650 53.043 15.705 1.00 27.36 60 VAL B C 1
ATOM 4286 O O . VAL B 1 60 ? -40.104 53.113 14.610 1.00 24.91 60 VAL B O 1
ATOM 4290 N N . VAL B 1 61 ? -41.970 52.907 15.885 1.00 26.70 61 VAL B N 1
ATOM 4291 C CA . VAL B 1 61 ? -42.952 53.168 14.851 1.00 27.91 61 VAL B CA 1
ATOM 4292 C C . VAL B 1 61 ? -43.458 54.597 15.030 1.00 28.15 61 VAL B C 1
ATOM 4293 O O . VAL B 1 61 ? -43.726 55.027 16.145 1.00 28.26 61 VAL B O 1
ATOM 4297 N N . GLY B 1 62 ? -43.585 55.336 13.924 1.00 27.76 62 GLY B N 1
ATOM 4298 C CA . GLY B 1 62 ? -43.858 56.757 13.981 1.00 28.95 62 GLY B CA 1
ATOM 4299 C C . GLY B 1 62 ? -42.584 57.545 14.265 1.00 31.06 62 GLY B C 1
ATOM 4300 O O . GLY B 1 62 ? -41.493 57.153 13.846 1.00 33.44 62 GLY B O 1
ATOM 4301 N N . GLU B 1 63 ? -42.727 58.638 15.018 1.00 31.00 63 GLU B N 1
ATOM 4302 C CA . GLU B 1 63 ? -41.622 59.552 15.219 1.00 33.04 63 GLU B CA 1
ATOM 4303 C C . GLU B 1 63 ? -41.738 60.197 16.597 1.00 30.51 63 GLU B C 1
ATOM 4304 O O . GLU B 1 63 ? -42.735 60.848 16.891 1.00 28.10 63 GLU B O 1
ATOM 4310 N N . ILE B 1 64 ? -40.716 59.997 17.435 1.00 28.35 64 ILE B N 1
ATOM 4311 C CA . ILE B 1 64 ? -40.650 60.667 18.725 1.00 27.23 64 ILE B CA 1
ATOM 4312 C C . ILE B 1 64 ? -40.273 62.119 18.475 1.00 26.52 64 ILE B C 1
ATOM 4313 O O . ILE B 1 64 ? -39.212 62.369 17.919 1.00 29.22 64 ILE B O 1
ATOM 4318 N N . PRO B 1 65 ? -41.069 63.112 18.936 1.00 27.94 65 PRO B N 1
ATOM 4319 C CA . PRO B 1 65 ? -40.701 64.518 18.779 1.00 28.41 65 PRO B CA 1
ATOM 4320 C C . PRO B 1 65 ? -39.263 64.766 19.234 1.00 30.26 65 PRO B C 1
ATOM 4321 O O . PRO B 1 65 ? -38.878 64.385 20.334 1.00 26.76 65 PRO B O 1
ATOM 4325 N N . LYS B 1 66 ? -38.484 65.416 18.366 1.00 30.72 66 LYS B N 1
ATOM 4326 C CA . LYS B 1 66 ? -37.047 65.543 18.542 1.00 34.47 66 LYS B CA 1
ATOM 4327 C C . LYS B 1 66 ? -36.702 66.502 19.680 1.00 29.92 66 LYS B C 1
ATOM 4328 O O . LYS B 1 66 ? -35.574 66.488 20.166 1.00 28.95 66 LYS B O 1
ATOM 4334 N N . SER B 1 67 ? -37.657 67.349 20.084 1.00 27.77 67 SER B N 1
ATOM 4335 C CA . SER B 1 67 ? -37.422 68.315 21.143 1.00 29.64 67 SER B CA 1
ATOM 4336 C C . SER B 1 67 ? -37.558 67.689 22.536 1.00 28.78 67 SER B C 1
ATOM 4337 O O . SER B 1 67 ? -37.178 68.325 23.513 1.00 30.29 67 SER B O 1
ATOM 4340 N N . ILE B 1 68 ? -38.116 66.474 22.642 1.00 26.04 68 ILE B N 1
ATOM 4341 C CA . ILE B 1 68 ? -38.211 65.810 23.938 1.00 24.79 68 ILE B CA 1
ATOM 4342 C C . ILE B 1 68 ? -36.810 65.408 24.394 1.00 23.59 68 ILE B C 1
ATOM 4343 O O . ILE B 1 68 ? -36.092 64.723 23.670 1.00 24.81 68 ILE B O 1
ATOM 4348 N N . GLU B 1 69 ? -36.429 65.850 25.593 1.00 23.32 69 GLU B N 1
ATOM 4349 C CA . GLU B 1 69 ? -35.157 65.478 26.174 1.00 22.15 69 GLU B CA 1
ATOM 4350 C C . GLU B 1 69 ? -35.308 65.284 27.684 1.00 21.88 69 GLU B C 1
ATOM 4351 O O . GLU B 1 69 ? -35.692 66.200 28.407 1.00 22.10 69 GLU B O 1
ATOM 4357 N N . GLY B 1 70 ? -34.967 64.076 28.142 1.00 20.24 70 GLY B N 1
ATOM 4358 C CA . GLY B 1 70 ? -35.081 63.716 29.545 1.00 21.09 70 GLY B CA 1
ATOM 4359 C C . GLY B 1 70 ? -35.295 62.215 29.699 1.00 20.87 70 GLY B C 1
ATOM 4360 O O . GLY B 1 70 ? -35.056 61.458 28.753 1.00 20.49 70 GLY B O 1
ATOM 4361 N N . THR B 1 71 ? -35.770 61.817 30.891 1.00 20.93 71 THR B N 1
ATOM 4362 C CA . THR B 1 71 ? -35.842 60.415 31.252 1.00 20.25 71 THR B CA 1
ATOM 4363 C C . THR B 1 71 ? -37.170 60.107 31.933 1.00 19.63 71 THR B C 1
ATOM 4364 O O . THR B 1 71 ? -37.584 60.824 32.839 1.00 20.27 71 THR B O 1
ATOM 4368 N N . PHE B 1 72 ? -37.815 59.045 31.456 1.00 18.57 72 PHE B N 1
ATOM 4369 C CA . PHE B 1 72 ? -38.961 58.442 32.112 1.00 20.66 72 PHE B CA 1
ATOM 4370 C C . PHE B 1 72 ? -38.456 57.297 32.986 1.00 19.56 72 PHE B C 1
ATOM 4371 O O . PHE B 1 72 ? -37.928 56.307 32.476 1.00 18.50 72 PHE B O 1
ATOM 4379 N N . TYR B 1 73 ? -38.595 57.460 34.309 1.00 19.39 73 TYR B N 1
ATOM 4380 C CA . TYR B 1 73 ? -38.285 56.398 35.249 1.00 20.14 73 TYR B CA 1
ATOM 4381 C C . TYR B 1 73 ? -39.583 55.761 35.731 1.00 19.81 73 TYR B C 1
ATOM 4382 O O . TYR B 1 73 ? -40.532 56.485 36.036 1.00 18.97 73 TYR B O 1
ATOM 4391 N N . ARG B 1 74 ? -39.619 54.425 35.793 1.00 20.92 74 ARG B N 1
ATOM 4392 C CA . ARG B 1 74 ? -40.734 53.733 36.429 1.00 21.80 74 ARG B CA 1
ATOM 4393 C C . ARG B 1 74 ? -40.212 52.532 37.208 1.00 21.92 74 ARG B C 1
ATOM 4394 O O . ARG B 1 74 ? -39.139 52.007 36.931 1.00 20.25 74 ARG B O 1
ATOM 4402 N N . VAL B 1 75 ? -40.999 52.126 38.208 1.00 21.71 75 VAL B N 1
ATOM 4403 C CA . VAL B 1 75 ? -40.654 50.992 39.043 1.00 19.80 75 VAL B CA 1
ATOM 4404 C C . VAL B 1 75 ? -41.764 49.949 38.938 1.00 19.69 75 VAL B C 1
ATOM 4405 O O . VAL B 1 75 ? -42.954 50.277 38.904 1.00 19.76 75 VAL B O 1
ATOM 4409 N N . MET B 1 76 ? -41.343 48.684 38.872 1.00 19.98 76 MET B N 1
ATOM 4410 C CA . MET B 1 76 ? -42.267 47.572 38.963 1.00 19.37 76 MET B CA 1
ATOM 4411 C C . MET B 1 76 ? -41.839 46.656 40.105 1.00 19.40 76 MET B C 1
ATOM 4412 O O . MET B 1 76 ? -40.649 46.417 40.332 1.00 17.64 76 MET B O 1
ATOM 4417 N N . PRO B 1 77 ? -42.807 46.060 40.823 1.00 19.45 77 PRO B N 1
ATOM 4418 C CA . PRO B 1 77 ? -42.518 44.880 41.635 1.00 19.72 77 PRO B CA 1
ATOM 4419 C C . PRO B 1 77 ? -42.173 43.741 40.688 1.00 19.80 77 PRO B C 1
ATOM 4420 O O . PRO B 1 77 ? -42.897 43.501 39.718 1.00 21.90 77 PRO B O 1
ATOM 4424 N N . GLU B 1 78 ? -41.059 43.054 40.960 1.00 19.78 78 GLU B N 1
ATOM 4425 C CA . GLU B 1 78 ? -40.660 41.925 40.141 1.00 20.74 78 GLU B CA 1
ATOM 4426 C C . GLU B 1 78 ? -39.833 40.965 40.985 1.00 20.11 78 GLU B C 1
ATOM 4427 O O . GLU B 1 78 ? -38.624 41.131 41.098 1.00 21.45 78 GLU B O 1
ATOM 4433 N N . PRO B 1 79 ? -40.457 39.933 41.594 1.00 22.68 79 PRO B N 1
ATOM 4434 C CA . PRO B 1 79 ? -39.735 38.998 42.450 1.00 21.46 79 PRO B CA 1
ATOM 4435 C C . PRO B 1 79 ? -38.479 38.456 41.774 1.00 23.18 79 PRO B C 1
ATOM 4436 O O . PRO B 1 79 ? -38.555 37.905 40.684 1.00 20.62 79 PRO B O 1
ATOM 4440 N N . HIS B 1 80 ? -37.333 38.611 42.442 1.00 22.66 80 HIS B N 1
ATOM 4441 C CA . HIS B 1 80 ? -36.069 38.130 41.920 1.00 23.42 80 HIS B CA 1
ATOM 4442 C C . HIS B 1 80 ? -35.939 36.620 42.120 1.00 23.89 80 HIS B C 1
ATOM 4443 O O . HIS B 1 80 ? -35.248 35.955 41.351 1.00 23.84 80 HIS B O 1
ATOM 4450 N N . LEU B 1 81 ? -36.599 36.096 43.163 1.00 24.55 81 LEU B N 1
ATOM 4451 C CA . LEU B 1 81 ? -36.586 34.672 43.477 1.00 26.22 81 LEU B CA 1
ATOM 4452 C C . LEU B 1 81 ? -38.004 34.200 43.783 1.00 24.74 81 LEU B C 1
ATOM 4453 O O . LEU B 1 81 ? -38.797 34.951 44.329 1.00 24.83 81 LEU B O 1
ATOM 4458 N N . PRO B 1 82 ? -38.383 32.952 43.449 1.00 25.71 82 PRO B N 1
ATOM 4459 C CA . PRO B 1 82 ? -39.709 32.448 43.812 1.00 27.07 82 PRO B CA 1
ATOM 4460 C C . PRO B 1 82 ? -39.936 32.496 45.325 1.00 26.37 82 PRO B C 1
ATOM 4461 O O . PRO B 1 82 ? -39.073 32.108 46.110 1.00 27.84 82 PRO B O 1
ATOM 4465 N N . SER B 1 83 ? -41.100 33.022 45.710 1.00 27.14 83 SER B N 1
ATOM 4466 C CA . SER B 1 83 ? -41.474 33.203 47.105 1.00 28.56 83 SER B CA 1
ATOM 4467 C C . SER B 1 83 ? -41.785 31.854 47.743 1.00 27.38 83 SER B C 1
ATOM 4468 O O . SER B 1 83 ? -42.292 30.960 47.067 1.00 25.40 83 SER B O 1
ATOM 4471 N N . PHE B 1 84 ? -41.512 31.736 49.054 1.00 29.00 84 PHE B N 1
ATOM 4472 C CA . PHE B 1 84 ? -41.980 30.587 49.821 1.00 29.60 84 PHE B CA 1
ATOM 4473 C C . PHE B 1 84 ? -43.386 30.857 50.367 1.00 28.71 84 PHE B C 1
ATOM 4474 O O . PHE B 1 84 ? -43.991 29.971 50.950 1.00 31.92 84 PHE B O 1
ATOM 4482 N N . ILE B 1 85 ? -43.909 32.067 50.150 1.00 27.37 85 ILE B N 1
ATOM 4483 C CA . ILE B 1 85 ? -45.284 32.407 50.477 1.00 29.24 85 ILE B CA 1
ATOM 4484 C C . ILE B 1 85 ? -46.161 32.158 49.251 1.00 31.42 85 ILE B C 1
ATOM 4485 O O . ILE B 1 85 ? -45.986 32.818 48.229 1.00 30.10 85 ILE B O 1
ATOM 4490 N N . PRO B 1 86 ? -47.182 31.272 49.311 1.00 33.43 86 PRO B N 1
ATOM 4491 C CA . PRO B 1 86 ? -48.065 31.066 48.165 1.00 32.46 86 PRO B CA 1
ATOM 4492 C C . PRO B 1 86 ? -48.928 32.301 47.889 1.00 32.41 86 PRO B C 1
ATOM 4493 O O . PRO B 1 86 ? -49.364 32.976 48.814 1.00 30.32 86 PRO B O 1
ATOM 4497 N N . ASN B 1 87 ? -49.144 32.607 46.603 1.00 33.02 87 ASN B N 1
ATOM 4498 C CA . ASN B 1 87 ? -49.968 33.735 46.187 1.00 35.22 87 ASN B CA 1
ATOM 4499 C C . ASN B 1 87 ? -49.522 35.028 46.877 1.00 31.52 87 ASN B C 1
ATOM 4500 O O . ASN B 1 87 ? -50.350 35.837 47.302 1.00 31.92 87 ASN B O 1
ATOM 4505 N N . ASP B 1 88 ? -48.201 35.219 46.964 1.00 29.36 88 ASP B N 1
ATOM 4506 C CA . ASP B 1 88 ? -47.620 36.422 47.532 1.00 27.32 88 ASP B CA 1
ATOM 4507 C C . ASP B 1 88 ? -48.167 37.613 46.744 1.00 25.61 88 ASP B C 1
ATOM 4508 O O . ASP B 1 88 ? -48.131 37.601 45.519 1.00 25.94 88 ASP B O 1
ATOM 4513 N N . PRO B 1 89 ? -48.741 38.646 47.392 1.00 23.05 89 PRO B N 1
ATOM 4514 C CA . PRO B 1 89 ? -49.259 39.806 46.668 1.00 23.42 89 PRO B CA 1
ATOM 4515 C C . PRO B 1 89 ? -48.226 40.533 45.806 1.00 21.82 89 PRO B C 1
ATOM 4516 O O . PRO B 1 89 ? -47.045 40.608 46.134 1.00 19.39 89 PRO B O 1
ATOM 4520 N N . TRP B 1 90 ? -48.726 41.096 44.711 1.00 22.09 90 TRP B N 1
ATOM 4521 C CA . TRP B 1 90 ? -47.964 41.901 43.771 1.00 22.00 90 TRP B CA 1
ATOM 4522 C C . TRP B 1 90 ? -47.107 42.942 44.487 1.00 21.31 90 TRP B C 1
ATOM 4523 O O . TRP B 1 90 ? -45.955 43.135 44.123 1.00 22.11 90 TRP B O 1
ATOM 4534 N N . PHE B 1 91 ? -47.649 43.576 45.537 1.00 21.96 91 PHE B N 1
ATOM 4535 C CA . PHE B 1 91 ? -46.964 44.646 46.252 1.00 21.45 91 PHE B CA 1
ATOM 4536 C C . PHE B 1 91 ? -45.713 44.163 46.986 1.00 19.52 91 PHE B C 1
ATOM 4537 O O . PHE B 1 91 ? -44.954 44.990 47.482 1.00 19.31 91 PHE B O 1
ATOM 4545 N N . ASN B 1 92 ? -45.487 42.850 47.081 1.00 20.13 92 ASN B N 1
ATOM 4546 C CA . ASN B 1 92 ? -44.360 42.359 47.860 1.00 21.20 92 ASN B CA 1
ATOM 4547 C C . ASN B 1 92 ? -43.157 42.017 46.979 1.00 21.56 92 ASN B C 1
ATOM 4548 O O . ASN B 1 92 ? -42.211 41.403 47.464 1.00 22.22 92 ASN B O 1
ATOM 4553 N N . GLY B 1 93 ? -43.175 42.412 45.695 1.00 20.46 93 GLY B N 1
ATOM 4554 C CA . GLY B 1 93 ? -42.111 42.076 44.758 1.00 19.55 93 GLY B CA 1
ATOM 4555 C C . GLY B 1 93 ? -40.948 43.072 44.760 1.00 17.83 93 GLY B C 1
ATOM 4556 O O . GLY B 1 93 ? -41.164 44.277 44.854 1.00 17.82 93 GLY B O 1
ATOM 4557 N N . ASP B 1 94 ? -39.715 42.553 44.633 1.00 17.93 94 ASP B N 1
ATOM 4558 C CA . ASP B 1 94 ? -38.510 43.371 44.560 1.00 18.61 94 ASP B CA 1
ATOM 4559 C C . ASP B 1 94 ? -38.650 44.464 43.498 1.00 18.46 94 ASP B C 1
ATOM 4560 O O . ASP B 1 94 ? -39.074 44.206 42.370 1.00 18.49 94 ASP B O 1
ATOM 4565 N N . GLY B 1 95 ? -38.281 45.686 43.871 1.00 18.43 95 GLY B N 1
ATOM 4566 C CA . GLY B 1 95 ? -38.372 46.829 42.978 1.00 19.64 95 GLY B CA 1
ATOM 4567 C C . GLY B 1 95 ? -37.293 46.800 41.900 1.00 19.50 95 GLY B C 1
ATOM 4568 O O . GLY B 1 95 ? -36.101 46.674 42.205 1.00 17.98 95 GLY B O 1
ATOM 4569 N N . ASN B 1 96 ? -37.740 46.877 40.638 1.00 19.42 96 ASN B N 1
ATOM 4570 C CA . ASN B 1 96 ? -36.861 46.947 39.479 1.00 19.56 96 ASN B CA 1
ATOM 4571 C C . ASN B 1 96 ? -37.154 48.259 38.744 1.00 19.28 96 ASN B C 1
ATOM 4572 O O . ASN B 1 96 ? -38.310 48.546 38.439 1.00 20.08 96 ASN B O 1
ATOM 4577 N N . ILE B 1 97 ? -36.102 49.057 38.501 1.00 18.07 97 ILE B N 1
ATOM 4578 C CA . ILE B 1 97 ? -36.223 50.396 37.943 1.00 17.52 97 ILE B CA 1
ATOM 4579 C C . ILE B 1 97 ? -35.934 50.353 36.442 1.00 17.97 97 ILE B C 1
ATOM 4580 O O . ILE B 1 97 ? -34.887 49.843 36.029 1.00 15.58 97 ILE B O 1
ATOM 4585 N N . SER B 1 98 ? -36.862 50.912 35.647 1.00 19.19 98 SER B N 1
ATOM 4586 C CA . SER B 1 98 ? -36.648 51.175 34.225 1.00 18.96 98 SER B CA 1
ATOM 4587 C C . SER B 1 98 ? -36.390 52.664 34.021 1.00 19.43 98 SER B C 1
ATOM 4588 O O . SER B 1 98 ? -37.072 53.502 34.612 1.00 19.35 98 SER B O 1
ATOM 4591 N N . GLY B 1 99 ? -35.389 52.989 33.196 1.00 19.46 99 GLY B N 1
ATOM 4592 C CA . GLY B 1 99 ? -35.183 54.347 32.722 1.00 19.63 99 GLY B CA 1
ATOM 4593 C C . GLY B 1 99 ? -35.203 54.385 31.192 1.00 19.14 99 GLY B C 1
ATOM 4594 O O . GLY B 1 99 ? -34.469 53.623 30.551 1.00 18.14 99 GLY B O 1
ATOM 4595 N N . PHE B 1 100 ? -36.080 55.237 30.636 1.00 19.27 100 PHE B N 1
ATOM 4596 C CA . PHE B 1 100 ? -36.131 55.474 29.201 1.00 20.00 100 PHE B CA 1
ATOM 4597 C C . PHE B 1 100 ? -35.554 56.856 28.929 1.00 20.68 100 PHE B C 1
ATOM 4598 O O . PHE B 1 100 ? -36.162 57.863 29.296 1.00 20.28 100 PHE B O 1
ATOM 4606 N N . TYR B 1 101 ? -34.359 56.874 28.322 1.00 21.75 101 TYR B N 1
ATOM 4607 C CA . TYR B 1 101 ? -33.563 58.080 28.143 1.00 22.36 101 TYR B CA 1
ATOM 4608 C C . TYR B 1 101 ? -33.785 58.589 26.718 1.00 21.54 101 TYR B C 1
ATOM 4609 O O . TYR B 1 101 ? -33.452 57.884 25.765 1.00 20.29 101 TYR B O 1
ATOM 4618 N N . PHE B 1 102 ? -34.362 59.794 26.598 1.00 22.65 102 PHE B N 1
ATOM 4619 C CA . PHE B 1 102 ? -34.765 60.352 25.313 1.00 21.47 102 PHE B CA 1
ATOM 4620 C C . PHE B 1 102 ? -33.866 61.516 24.909 1.00 22.08 102 PHE B C 1
ATOM 4621 O O . PHE B 1 102 ? -33.605 62.412 25.708 1.00 23.15 102 PHE B O 1
ATOM 4629 N N . LYS B 1 103 ? -33.434 61.509 23.643 1.00 24.68 103 LYS B N 1
ATOM 4630 C CA . LYS B 1 103 ? -32.737 62.646 23.057 1.00 25.00 103 LYS B CA 1
ATOM 4631 C C . LYS B 1 103 ? -32.774 62.567 21.535 1.00 23.38 103 LYS B C 1
ATOM 4632 O O . LYS B 1 103 ? -32.499 61.514 20.946 1.00 21.97 103 LYS B O 1
ATOM 4638 N N . ASP B 1 104 ? -33.124 63.705 20.916 1.00 25.72 104 ASP B N 1
ATOM 4639 C CA . ASP B 1 104 ? -33.108 63.885 19.465 1.00 26.41 104 ASP B CA 1
ATOM 4640 C C . ASP B 1 104 ? -33.890 62.778 18.755 1.00 26.02 104 ASP B C 1
ATOM 4641 O O . ASP B 1 104 ? -33.487 62.296 17.693 1.00 28.43 104 ASP B O 1
ATOM 4646 N N . GLY B 1 105 ? -35.011 62.366 19.348 1.00 24.64 105 GLY B N 1
ATOM 4647 C CA . GLY B 1 105 ? -35.896 61.394 18.732 1.00 22.36 105 GLY B CA 1
ATOM 4648 C C . GLY B 1 105 ? -35.427 59.949 18.888 1.00 21.81 105 GLY B C 1
ATOM 4649 O O . GLY B 1 105 ? -36.054 59.061 18.317 1.00 22.68 105 GLY B O 1
ATOM 4650 N N . HIS B 1 106 ? -34.351 59.723 19.663 1.00 22.75 106 HIS B N 1
ATOM 4651 C CA . HIS B 1 106 ? -33.847 58.387 19.949 1.00 22.97 106 HIS B CA 1
ATOM 4652 C C . HIS B 1 106 ? -34.099 58.061 21.426 1.00 20.88 106 HIS B C 1
ATOM 4653 O O . HIS B 1 106 ? -34.185 58.966 22.248 1.00 21.61 106 HIS B O 1
ATOM 4660 N N . VAL B 1 107 ? -34.179 56.770 21.762 1.00 19.39 107 VAL B N 1
ATOM 4661 C CA . VAL B 1 107 ? -34.475 56.349 23.126 1.00 20.26 107 VAL B CA 1
ATOM 4662 C C . VAL B 1 107 ? -33.747 55.044 23.440 1.00 21.33 107 VAL B C 1
ATOM 4663 O O . VAL B 1 107 ? -33.735 54.114 22.633 1.00 21.52 107 VAL B O 1
ATOM 4667 N N . ASP B 1 108 ? -33.137 55.017 24.636 1.00 22.65 108 ASP B N 1
ATOM 4668 C CA . ASP B 1 108 ? -32.435 53.871 25.183 1.00 23.01 108 ASP B CA 1
ATOM 4669 C C . ASP B 1 108 ? -33.101 53.460 26.501 1.00 22.85 108 ASP B C 1
ATOM 4670 O O . ASP B 1 108 ? -33.581 54.321 27.242 1.00 23.09 108 ASP B O 1
ATOM 4675 N N . LEU B 1 109 ? -33.101 52.150 26.788 1.00 21.84 109 LEU B N 1
ATOM 4676 C CA . LEU B 1 109 ? -33.579 51.605 28.054 1.00 21.41 109 LEU B CA 1
ATOM 4677 C C . LEU B 1 109 ? -32.401 51.126 28.905 1.00 21.32 109 LEU B C 1
ATOM 4678 O O . LEU B 1 109 ? -31.526 50.418 28.420 1.00 23.02 109 LEU B O 1
ATOM 4683 N N . LYS B 1 110 ? -32.408 51.531 30.180 1.00 20.40 110 LYS B N 1
ATOM 4684 C CA . LYS B 1 110 ? -31.566 50.960 31.209 1.00 21.22 110 LYS B CA 1
ATOM 4685 C C . LYS B 1 110 ? -32.468 50.415 32.317 1.00 20.69 110 LYS B C 1
ATOM 4686 O O . LYS B 1 110 ? -33.465 51.051 32.670 1.00 20.10 110 LYS B O 1
ATOM 4692 N N A GLN B 1 111 ? -32.104 49.245 32.851 0.50 19.15 111 GLN B N 1
ATOM 4693 N N B GLN B 1 111 ? -32.100 49.245 32.853 0.50 19.37 111 GLN B N 1
ATOM 4694 C CA A GLN B 1 111 ? -32.950 48.529 33.792 0.50 20.58 111 GLN B CA 1
ATOM 4695 C CA B GLN B 1 111 ? -32.946 48.529 33.792 0.50 21.01 111 GLN B CA 1
ATOM 4696 C C A GLN B 1 111 ? -32.086 47.923 34.897 0.50 19.54 111 GLN B C 1
ATOM 4697 C C B GLN B 1 111 ? -32.085 47.922 34.898 0.50 19.75 111 GLN B C 1
ATOM 4698 O O A GLN B 1 111 ? -31.093 47.254 34.612 0.50 19.90 111 GLN B O 1
ATOM 4699 O O B GLN B 1 111 ? -31.097 47.247 34.612 0.50 20.10 111 GLN B O 1
ATOM 4710 N N . ARG B 1 112 ? -32.469 48.158 36.158 1.00 19.08 112 ARG B N 1
ATOM 4711 C CA . ARG B 1 112 ? -31.708 47.627 37.277 1.00 19.16 112 ARG B CA 1
ATOM 4712 C C . ARG B 1 112 ? -32.542 47.533 38.552 1.00 18.84 112 ARG B C 1
ATOM 4713 O O . ARG B 1 112 ? -33.275 48.456 38.926 1.00 16.05 112 ARG B O 1
ATOM 4721 N N . TYR B 1 113 ? -32.352 46.415 39.250 1.00 18.78 113 TYR B N 1
ATOM 4722 C CA . TYR B 1 113 ? -32.961 46.207 40.555 1.00 19.14 113 TYR B CA 1
ATOM 4723 C C . TYR B 1 113 ? -32.366 47.144 41.600 1.00 18.19 113 TYR B C 1
ATOM 4724 O O . TYR B 1 113 ? -31.169 47.399 41.604 1.00 19.65 113 TYR B O 1
ATOM 4733 N N . VAL B 1 114 ? -33.208 47.616 42.516 1.00 19.17 114 VAL B N 1
ATOM 4734 C CA . VAL B 1 114 ? -32.752 48.324 43.698 1.00 19.83 114 VAL B CA 1
ATOM 4735 C C . VAL B 1 114 ? -32.042 47.316 44.602 1.00 20.20 114 VAL B C 1
ATOM 4736 O O . VAL B 1 114 ? -32.590 46.266 44.896 1.00 19.39 114 VAL B O 1
ATOM 4740 N N . ARG B 1 115 ? -30.841 47.668 45.079 1.00 20.85 115 ARG B N 1
ATOM 4741 C CA . ARG B 1 115 ? -30.094 46.798 45.978 1.00 20.82 115 ARG B CA 1
ATOM 4742 C C . ARG B 1 115 ? -30.538 47.037 47.418 1.00 20.66 115 ARG B C 1
ATOM 4743 O O . ARG B 1 115 ? -29.797 47.592 48.230 1.00 20.48 115 ARG B O 1
ATOM 4751 N N . THR B 1 116 ? -31.753 46.596 47.726 1.00 20.96 116 THR B N 1
ATOM 4752 C CA . THR B 1 116 ? -32.260 46.613 49.091 1.00 20.83 116 THR B CA 1
ATOM 4753 C C . THR B 1 116 ? -31.547 45.556 49.927 1.00 20.52 116 THR B C 1
ATOM 4754 O O . THR B 1 116 ? -30.901 44.650 49.395 1.00 19.95 116 THR B O 1
ATOM 4758 N N . GLU B 1 117 ? -31.709 45.652 51.250 1.00 20.06 117 GLU B N 1
ATOM 4759 C CA . GLU B 1 117 ? -31.205 44.616 52.143 1.00 21.61 117 GLU B CA 1
ATOM 4760 C C . GLU B 1 117 ? -31.784 43.267 51.725 1.00 20.78 117 GLU B C 1
ATOM 4761 O O . GLU B 1 117 ? -31.066 42.279 51.655 1.00 21.69 117 GLU B O 1
ATOM 4767 N N . LYS B 1 118 ? -33.088 43.244 51.439 1.00 21.16 118 LYS B N 1
ATOM 4768 C CA . LYS B 1 118 ? -33.777 42.030 51.024 1.00 21.13 118 LYS B CA 1
ATOM 4769 C C . LYS B 1 118 ? -33.147 41.457 49.754 1.00 22.19 118 LYS B C 1
ATOM 4770 O O . LYS B 1 118 ? -32.835 40.271 49.671 1.00 20.67 118 LYS B O 1
ATOM 4776 N N . PHE B 1 119 ? -32.989 42.302 48.732 1.00 21.94 119 PHE B N 1
ATOM 4777 C CA . PHE B 1 119 ? -32.461 41.848 47.452 1.00 20.79 119 PHE B CA 1
ATOM 4778 C C . PHE B 1 119 ? -31.068 41.238 47.628 1.00 19.82 119 PHE B C 1
ATOM 4779 O O . PHE B 1 119 ? -30.787 40.155 47.127 1.00 20.33 119 PHE B O 1
ATOM 4787 N N . VAL B 1 120 ? -30.200 41.938 48.359 1.00 21.33 120 VAL B N 1
ATOM 4788 C CA . VAL B 1 120 ? -28.811 41.532 48.515 1.00 22.38 120 VAL B CA 1
ATOM 4789 C C . VAL B 1 120 ? -28.713 40.228 49.305 1.00 20.96 120 VAL B C 1
ATOM 4790 O O . VAL B 1 120 ? -28.008 39.314 48.888 1.00 20.95 120 VAL B O 1
ATOM 4794 N N . ARG B 1 121 ? -29.432 40.124 50.427 1.00 21.50 121 ARG B N 1
ATOM 4795 C CA . ARG B 1 121 ? -29.322 38.938 51.262 1.00 22.56 121 ARG B CA 1
ATOM 4796 C C . ARG B 1 121 ? -29.906 37.723 50.547 1.00 22.07 121 ARG B C 1
ATOM 4797 O O . ARG B 1 121 ? -29.344 36.630 50.621 1.00 22.46 121 ARG B O 1
ATOM 4805 N N . GLU B 1 122 ? -31.014 37.913 49.827 1.00 22.05 122 GLU B N 1
ATOM 4806 C CA . GLU B 1 122 ? -31.613 36.820 49.074 1.00 22.90 122 GLU B CA 1
ATOM 4807 C C . GLU B 1 122 ? -30.720 36.417 47.896 1.00 22.63 122 GLU B C 1
ATOM 4808 O O . GLU B 1 122 ? -30.619 35.241 47.566 1.00 22.89 122 GLU B O 1
ATOM 4814 N N . ALA B 1 123 ? -30.045 37.388 47.280 1.00 24.36 123 ALA B N 1
ATOM 4815 C CA . ALA B 1 123 ? -29.136 37.086 46.184 1.00 25.25 123 ALA B CA 1
ATOM 4816 C C . ALA B 1 123 ? -27.954 36.259 46.686 1.00 26.17 123 ALA B C 1
ATOM 4817 O O . ALA B 1 123 ? -27.518 35.334 46.002 1.00 25.52 123 ALA B O 1
ATOM 4819 N N . GLU B 1 124 ? -27.432 36.605 47.870 1.00 26.94 124 GLU B N 1
ATOM 4820 C CA . GLU B 1 124 ? -26.337 35.872 48.495 1.00 28.49 124 GLU B CA 1
ATOM 4821 C C . GLU B 1 124 ? -26.763 34.433 48.781 1.00 26.57 124 GLU B C 1
ATOM 4822 O O . GLU B 1 124 ? -25.982 33.511 48.570 1.00 26.74 124 GLU B O 1
ATOM 4828 N N . ALA B 1 125 ? -27.998 34.249 49.268 1.00 25.06 125 ALA B N 1
ATOM 4829 C CA . ALA B 1 125 ? -28.485 32.943 49.681 1.00 24.20 125 ALA B CA 1
ATOM 4830 C C . ALA B 1 125 ? -29.016 32.146 48.492 1.00 24.82 125 ALA B C 1
ATOM 4831 O O . ALA B 1 125 ? -29.187 30.933 48.592 1.00 22.35 125 ALA B O 1
ATOM 4833 N N . ARG B 1 126 ? -29.323 32.849 47.390 1.00 25.94 126 ARG B N 1
ATOM 4834 C CA . ARG B 1 126 ? -29.960 32.272 46.214 1.00 26.35 126 ARG B CA 1
ATOM 4835 C C . ARG B 1 126 ? -31.310 31.655 46.582 1.00 25.42 126 ARG B C 1
ATOM 4836 O O . ARG B 1 126 ? -31.705 30.644 46.011 1.00 25.27 126 ARG B O 1
ATOM 4844 N N . ARG B 1 127 ? -32.038 32.284 47.513 1.00 27.43 127 ARG B N 1
ATOM 4845 C CA . ARG B 1 127 ? -33.390 31.850 47.832 1.00 28.01 127 ARG B CA 1
ATOM 4846 C C . ARG B 1 127 ? -34.116 32.949 48.598 1.00 24.97 127 ARG B C 1
ATOM 4847 O O . ARG B 1 127 ? -33.481 33.848 49.134 1.00 25.61 127 ARG B O 1
ATOM 4855 N N . SER B 1 128 ? -35.451 32.855 48.644 1.00 24.40 128 SER B N 1
ATOM 4856 C CA . SER B 1 128 ? -36.272 33.818 49.367 1.00 26.41 128 SER B CA 1
ATOM 4857 C C . SER B 1 128 ? -36.087 33.655 50.874 1.00 24.01 128 SER B C 1
ATOM 4858 O O . SER B 1 128 ? -36.019 32.533 51.375 1.00 25.00 128 SER B O 1
ATOM 4861 N N . LEU B 1 129 ? -36.033 34.790 51.574 1.00 23.18 129 LEU B N 1
ATOM 4862 C CA . LEU B 1 129 ? -35.836 34.836 53.014 1.00 23.56 129 LEU B CA 1
ATOM 4863 C C . LEU B 1 129 ? -36.924 35.685 53.676 1.00 25.23 129 LEU B C 1
ATOM 4864 O O . LEU B 1 129 ? -37.402 35.352 54.764 1.00 23.30 129 LEU B O 1
ATOM 4869 N N . LEU B 1 130 ? -37.275 36.811 53.039 1.00 23.55 130 LEU B N 1
ATOM 4870 C CA . LEU B 1 130 ? -38.352 37.653 53.526 1.00 23.97 130 LEU B CA 1
ATOM 4871 C C . LEU B 1 130 ? -39.687 36.968 53.244 1.00 22.58 130 LEU B C 1
ATOM 4872 O O . LEU B 1 130 ? -39.888 36.406 52.173 1.00 24.89 130 LEU B O 1
ATOM 4877 N N . GLY B 1 131 ? -40.599 37.037 54.216 1.00 23.49 131 GLY B N 1
ATOM 4878 C CA . GLY B 1 131 ? -41.850 36.298 54.175 1.00 23.38 131 GLY B CA 1
ATOM 4879 C C . GLY B 1 131 ? -43.021 37.148 53.681 1.00 26.54 131 GLY B C 1
ATOM 4880 O O . GLY B 1 131 ? -42.950 37.769 52.610 1.00 22.74 131 GLY B O 1
ATOM 4881 N N . LYS B 1 132 ? -44.107 37.144 54.469 1.00 24.90 132 LYS B N 1
ATOM 4882 C CA . LYS B 1 132 ? -45.356 37.772 54.080 1.00 25.27 132 LYS B CA 1
ATOM 4883 C C . LYS B 1 132 ? -45.200 39.286 54.064 1.00 23.51 132 LYS B C 1
ATOM 4884 O O . LYS B 1 132 ? -44.378 39.845 54.791 1.00 22.60 132 LYS B O 1
ATOM 4890 N N . TYR B 1 133 ? -46.026 39.925 53.231 1.00 22.18 133 TYR B N 1
ATOM 4891 C CA . TYR B 1 133 ? -46.050 41.370 53.102 1.00 21.37 133 TYR B CA 1
ATOM 4892 C C . TYR B 1 133 ? -46.150 42.013 54.485 1.00 22.85 133 TYR B C 1
ATOM 4893 O O . TYR B 1 133 ? -47.095 41.749 55.219 1.00 24.32 133 TYR B O 1
ATOM 4902 N N . ARG B 1 134 ? -45.157 42.844 54.825 1.00 20.91 134 ARG B N 1
ATOM 4903 C CA . ARG B 1 134 ? -45.132 43.636 56.044 1.00 22.72 134 ARG B CA 1
ATOM 4904 C C . ARG B 1 134 ? -45.416 42.802 57.295 1.00 23.11 134 ARG B C 1
ATOM 4905 O O . ARG B 1 134 ? -46.041 43.301 58.235 1.00 21.64 134 ARG B O 1
ATOM 4913 N N . ASN B 1 135 ? -44.914 41.562 57.326 1.00 21.60 135 ASN B N 1
ATOM 4914 C CA . ASN B 1 135 ? -45.024 40.737 58.524 1.00 21.85 135 ASN B CA 1
ATOM 4915 C C . ASN B 1 135 ? -43.675 40.095 58.837 1.00 20.35 135 ASN B C 1
ATOM 4916 O O . ASN B 1 135 ? -43.403 38.965 58.424 1.00 22.31 135 ASN B O 1
ATOM 4921 N N . ARG B 1 136 ? -42.883 40.800 59.654 1.00 18.96 136 ARG B N 1
ATOM 4922 C CA . ARG B 1 136 ? -41.538 40.380 59.994 1.00 21.04 136 ARG B CA 1
ATOM 4923 C C . ARG B 1 136 ? -41.518 39.051 60.757 1.00 22.89 136 ARG B C 1
ATOM 4924 O O . ARG B 1 136 ? -40.485 38.378 60.779 1.00 22.37 136 ARG B O 1
ATOM 4932 N N . TYR B 1 137 ? -42.648 38.645 61.353 1.00 23.71 137 TYR B N 1
ATOM 4933 C CA . TYR B 1 137 ? -42.673 37.417 62.146 1.00 25.01 137 TYR B CA 1
ATOM 4934 C C . TYR B 1 137 ? -42.625 36.185 61.250 1.00 26.40 137 TYR B C 1
ATOM 4935 O O . TYR B 1 137 ? -42.450 35.081 61.750 1.00 27.08 137 TYR B O 1
ATOM 4944 N N . THR B 1 138 ? -42.768 36.370 59.930 1.00 27.10 138 THR B N 1
ATOM 4945 C CA . THR B 1 138 ? -42.714 35.265 58.986 1.00 25.96 138 THR B CA 1
ATOM 4946 C C . THR B 1 138 ? -41.384 35.217 58.226 1.00 23.88 138 THR B C 1
ATOM 4947 O O . THR B 1 138 ? -41.219 34.348 57.385 1.00 26.37 138 THR B O 1
ATOM 4951 N N . ASP B 1 139 ? -40.442 36.117 58.525 1.00 22.91 139 ASP B N 1
ATOM 4952 C CA . ASP B 1 139 ? -39.148 36.150 57.856 1.00 22.89 139 ASP B CA 1
ATOM 4953 C C . ASP B 1 139 ? -38.247 35.032 58.385 1.00 25.92 139 ASP B C 1
ATOM 4954 O O . ASP B 1 139 ? -38.305 34.688 59.564 1.00 24.03 139 ASP B O 1
ATOM 4959 N N . LEU B 1 140 ? -37.368 34.514 57.525 1.00 26.32 140 LEU B N 1
ATOM 4960 C CA . LEU B 1 140 ? -36.498 33.404 57.886 1.00 27.83 140 LEU B CA 1
ATOM 4961 C C . LEU B 1 140 ? -35.198 33.903 58.512 1.00 27.18 140 LEU B C 1
ATOM 4962 O O . LEU B 1 140 ? -34.489 33.120 59.126 1.00 27.14 140 LEU B O 1
ATOM 4967 N N . VAL B 1 141 ? -34.872 35.183 58.306 1.00 25.45 141 VAL B N 1
ATOM 4968 C CA . VAL B 1 141 ? -33.780 35.851 58.994 1.00 26.85 141 VAL B CA 1
ATOM 4969 C C . VAL B 1 141 ? -34.306 37.197 59.464 1.00 25.37 141 VAL B C 1
ATOM 4970 O O . VAL B 1 141 ? -35.340 37.649 58.987 1.00 26.17 141 VAL B O 1
ATOM 4974 N N . GLU B 1 142 ? -33.579 37.843 60.373 1.00 26.51 142 GLU B N 1
ATOM 4975 C CA . GLU B 1 142 ? -33.991 39.126 60.916 1.00 29.41 142 GLU B CA 1
ATOM 4976 C C . GLU B 1 142 ? -33.498 40.240 59.997 1.00 27.20 142 GLU B C 1
ATOM 4977 O O . GLU B 1 142 ? -32.290 40.433 59.854 1.00 26.68 142 GLU B O 1
ATOM 4983 N N . PHE B 1 143 ? -34.443 40.972 59.399 1.00 25.93 143 PHE B N 1
ATOM 4984 C CA . PHE B 1 143 ? -34.115 42.110 58.556 1.00 26.37 143 PHE B CA 1
ATOM 4985 C C . PHE B 1 143 ? -34.133 43.390 59.381 1.00 25.92 143 PHE B C 1
ATOM 4986 O O . PHE B 1 143 ? -34.991 43.560 60.235 1.00 28.55 143 PHE B O 1
ATOM 4994 N N . LYS B 1 144 ? -33.192 44.292 59.092 1.00 26.05 144 LYS B N 1
ATOM 4995 C CA . LYS B 1 144 ? -33.212 45.640 59.625 1.00 27.86 144 LYS B CA 1
ATOM 4996 C C . LYS B 1 144 ? -34.171 46.487 58.796 1.00 26.93 144 LYS B C 1
ATOM 4997 O O . LYS B 1 144 ? -35.015 47.184 59.346 1.00 26.26 144 LYS B O 1
ATOM 5003 N N . ILE B 1 145 ? -34.043 46.416 57.463 1.00 24.45 145 ILE B N 1
ATOM 5004 C CA . ILE B 1 145 ? -34.909 47.135 56.538 1.00 24.10 145 ILE B CA 1
ATOM 5005 C C . ILE B 1 145 ? -35.599 46.107 55.649 1.00 22.98 145 ILE B C 1
ATOM 5006 O O . ILE B 1 145 ? -34.921 45.269 55.057 1.00 21.66 145 ILE B O 1
ATOM 5011 N N . ARG B 1 146 ? -36.930 46.178 55.538 1.00 20.83 146 ARG B N 1
ATOM 5012 C CA . ARG B 1 146 ? -37.686 45.176 54.800 1.00 21.17 146 ARG B CA 1
ATOM 5013 C C . ARG B 1 146 ? -38.145 45.697 53.428 1.00 21.22 146 ARG B C 1
ATOM 5014 O O . ARG B 1 146 ? -38.867 44.996 52.721 1.00 21.19 146 ARG B O 1
ATOM 5022 N N . SER B 1 147 ? -37.709 46.905 53.048 1.00 21.18 147 SER B N 1
ATOM 5023 C CA . SER B 1 147 ? -38.119 47.552 51.809 1.00 20.84 147 SER B CA 1
ATOM 5024 C C . SER B 1 147 ? -37.867 46.683 50.582 1.00 21.89 147 SER B C 1
ATOM 5025 O O . SER B 1 147 ? -36.801 46.097 50.439 1.00 21.12 147 SER B O 1
ATOM 5028 N N . THR B 1 148 ? -38.858 46.656 49.683 1.00 22.74 148 THR B N 1
ATOM 5029 C CA . THR B 1 148 ? -38.684 46.223 48.303 1.00 20.94 148 THR B CA 1
ATOM 5030 C C . THR B 1 148 ? -38.474 47.416 47.365 1.00 21.26 148 THR B C 1
ATOM 5031 O O . THR B 1 148 ? -38.247 47.211 46.172 1.00 22.30 148 THR B O 1
ATOM 5035 N N . ALA B 1 149 ? -38.585 48.643 47.892 1.00 20.43 149 ALA B N 1
ATOM 5036 C CA . ALA B 1 149 ? -38.355 49.877 47.144 1.00 20.90 149 ALA B CA 1
ATOM 5037 C C . ALA B 1 149 ? -39.067 49.854 45.789 1.00 21.49 149 ALA B C 1
ATOM 5038 O O . ALA B 1 149 ? -38.473 50.214 44.766 1.00 22.99 149 ALA B O 1
ATOM 5040 N N . ASN B 1 150 ? -40.348 49.457 45.780 1.00 19.20 150 ASN B N 1
ATOM 5041 C CA . ASN B 1 150 ? -40.971 49.001 44.549 1.00 18.65 150 ASN B CA 1
ATOM 5042 C C . ASN B 1 150 ? -42.177 49.847 44.127 1.00 16.67 150 ASN B C 1
ATOM 5043 O O . ASN B 1 150 ? -42.869 49.465 43.188 1.00 17.22 150 ASN B O 1
ATOM 5048 N N . THR B 1 151 ? -42.426 50.987 44.773 1.00 18.51 151 THR B N 1
ATOM 5049 C CA . THR B 1 151 ? -43.713 51.660 44.622 1.00 18.22 151 THR B CA 1
ATOM 5050 C C . THR B 1 151 ? -43.605 52.958 43.820 1.00 18.37 151 THR B C 1
ATOM 5051 O O . THR B 1 151 ? -44.471 53.224 42.992 1.00 19.25 151 THR B O 1
ATOM 5055 N N . ASN B 1 152 ? -42.594 53.790 44.098 1.00 18.30 152 ASN B N 1
ATOM 5056 C CA . ASN B 1 152 ? -42.380 55.012 43.339 1.00 18.31 152 ASN B CA 1
ATOM 5057 C C . ASN B 1 152 ? -40.876 55.267 43.213 1.00 19.40 152 ASN B C 1
ATOM 5058 O O . ASN B 1 152 ? -40.068 54.720 43.959 1.00 18.93 152 ASN B O 1
ATOM 5063 N N . ILE B 1 153 ? -40.520 56.102 42.231 1.00 19.13 153 ILE B N 1
ATOM 5064 C CA . ILE B 1 153 ? -39.137 56.429 41.925 1.00 18.61 153 ILE B CA 1
ATOM 5065 C C . ILE B 1 153 ? -39.122 57.904 41.524 1.00 18.89 153 ILE B C 1
ATOM 5066 O O . ILE B 1 153 ? -39.659 58.282 40.487 1.00 21.35 153 ILE B O 1
ATOM 5071 N N . VAL B 1 154 ? -38.589 58.743 42.412 1.00 18.16 154 VAL B N 1
ATOM 5072 C CA . VAL B 1 154 ? -38.679 60.184 42.265 1.00 18.94 154 VAL B CA 1
ATOM 5073 C C . VAL B 1 154 ? -37.262 60.754 42.201 1.00 19.59 154 VAL B C 1
ATOM 5074 O O . VAL B 1 154 ? -36.300 60.099 42.598 1.00 19.50 154 VAL B O 1
ATOM 5078 N N . TYR B 1 155 ? -37.162 61.997 41.725 1.00 20.31 155 TYR B N 1
ATOM 5079 C CA . TYR B 1 155 ? -35.898 62.704 41.655 1.00 20.52 155 TYR B CA 1
ATOM 5080 C C . TYR B 1 155 ? -35.798 63.723 42.789 1.00 20.14 155 TYR B C 1
ATOM 5081 O O . TYR B 1 155 ? -36.709 64.522 42.972 1.00 20.53 155 TYR B O 1
ATOM 5090 N N . TRP B 1 156 ? -34.661 63.745 43.497 1.00 19.08 156 TRP B N 1
ATOM 5091 C CA . TRP B 1 156 ? -34.415 64.732 44.543 1.00 20.26 156 TRP B CA 1
ATOM 5092 C C . TRP B 1 156 ? -32.920 65.029 44.676 1.00 19.64 156 TRP B C 1
ATOM 5093 O O . TRP B 1 156 ? -32.126 64.142 44.981 1.00 20.11 156 TRP B O 1
ATOM 5104 N N . ARG B 1 157 ? -32.572 66.302 44.468 1.00 21.49 157 ARG B N 1
ATOM 5105 C CA . ARG B 1 157 ? -31.236 66.839 44.681 1.00 23.53 157 ARG B CA 1
ATOM 5106 C C . ARG B 1 157 ? -30.170 65.907 44.104 1.00 22.72 157 ARG B C 1
ATOM 5107 O O . ARG B 1 157 ? -29.235 65.532 44.793 1.00 22.33 157 ARG B O 1
ATOM 5115 N N . GLY B 1 158 ? -30.311 65.543 42.829 1.00 25.17 158 GLY B N 1
ATOM 5116 C CA . GLY B 1 158 ? -29.250 64.855 42.104 1.00 27.71 158 GLY B CA 1
ATOM 5117 C C . GLY B 1 158 ? -29.265 63.334 42.253 1.00 29.14 158 GLY B C 1
ATOM 5118 O O . GLY B 1 158 ? -28.375 62.675 41.711 1.00 31.97 158 GLY B O 1
ATOM 5119 N N . GLN B 1 159 ? -30.256 62.787 42.980 1.00 27.02 159 GLN B N 1
ATOM 5120 C CA . GLN B 1 159 ? -30.387 61.344 43.151 1.00 26.34 159 GLN B CA 1
ATOM 5121 C C . GLN B 1 159 ? -31.808 60.907 42.804 1.00 22.18 159 GLN B C 1
ATOM 5122 O O . GLN B 1 159 ? -32.731 61.718 42.832 1.00 23.22 159 GLN B O 1
ATOM 5128 N N . LEU B 1 160 ? -31.969 59.621 42.494 1.00 20.13 160 LEU B N 1
ATOM 5129 C CA . LEU B 1 160 ? -33.284 58.999 42.506 1.00 19.37 160 LEU B CA 1
ATOM 5130 C C . LEU B 1 160 ? -33.537 58.471 43.910 1.00 19.80 160 LEU B C 1
ATOM 5131 O O . LEU B 1 160 ? -32.606 58.030 44.585 1.00 20.45 160 LEU B O 1
ATOM 5136 N N . LEU B 1 161 ? -34.800 58.514 44.331 1.00 18.86 161 LEU B N 1
ATOM 5137 C CA . LEU B 1 161 ? -35.225 57.899 45.577 1.00 19.75 161 LEU B CA 1
ATOM 5138 C C . LEU B 1 161 ? -36.281 56.851 45.246 1.00 18.30 161 LEU B C 1
ATOM 5139 O O . LEU B 1 161 ? -37.317 57.187 44.684 1.00 19.02 161 LEU B O 1
ATOM 5144 N N . ALA B 1 162 ? -35.965 55.588 45.550 1.00 17.67 162 ALA B N 1
ATOM 5145 C CA . ALA B 1 162 ? -36.867 54.470 45.334 1.00 17.97 162 ALA B CA 1
ATOM 5146 C C . ALA B 1 162 ? -37.652 54.226 46.622 1.00 18.65 162 ALA B C 1
ATOM 5147 O O . ALA B 1 162 ? -37.055 53.940 47.662 1.00 18.41 162 ALA B O 1
ATOM 5149 N N . LEU B 1 163 ? -38.977 54.374 46.529 1.00 18.37 163 LEU B N 1
ATOM 5150 C CA . LEU B 1 163 ? -39.835 54.562 47.688 1.00 19.38 163 LEU B CA 1
ATOM 5151 C C . LEU B 1 163 ? -40.685 53.324 47.970 1.00 18.66 163 LEU B C 1
ATOM 5152 O O . LEU B 1 163 ? -41.164 52.649 47.054 1.00 18.18 163 LEU B O 1
ATOM 5157 N N . LYS B 1 164 ? -40.892 53.089 49.272 1.00 19.57 164 LYS B N 1
ATOM 5158 C CA . LYS B 1 164 ? -41.749 52.030 49.784 1.00 19.63 164 LYS B CA 1
ATOM 5159 C C . LYS B 1 164 ? -42.208 52.439 51.188 1.00 19.11 164 LYS B C 1
ATOM 5160 O O . LYS B 1 164 ? -41.379 52.729 52.050 1.00 19.47 164 LYS B O 1
ATOM 5166 N N . GLU B 1 165 ? -43.527 52.477 51.407 1.00 17.66 165 GLU B N 1
ATOM 5167 C CA . GLU B 1 165 ? -44.117 53.226 52.505 1.00 19.45 165 GLU B CA 1
ATOM 5168 C C . GLU B 1 165 ? -43.869 52.596 53.885 1.00 21.03 165 GLU B C 1
ATOM 5169 O O . GLU B 1 165 ? -44.227 53.221 54.885 1.00 21.52 165 GLU B O 1
ATOM 5175 N N . ASP B 1 166 ? -43.235 51.412 53.950 1.00 21.53 166 ASP B N 1
ATOM 5176 C CA . ASP B 1 166 ? -42.876 50.792 55.225 1.00 22.76 166 ASP B CA 1
ATOM 5177 C C . ASP B 1 166 ? -41.424 51.091 55.609 1.00 22.88 166 ASP B C 1
ATOM 5178 O O . ASP B 1 166 ? -40.910 50.535 56.579 1.00 20.88 166 ASP B O 1
ATOM 5183 N N . SER B 1 167 ? -40.752 51.973 54.858 1.00 20.59 167 SER B N 1
ATOM 5184 C CA . SER B 1 167 ? -39.300 52.055 54.929 1.00 20.35 167 SER B CA 1
ATOM 5185 C C . SER B 1 167 ? -38.824 53.472 54.614 1.00 20.41 167 SER B C 1
ATOM 5186 O O . SER B 1 167 ? -39.548 54.263 54.026 1.00 20.30 167 SER B O 1
ATOM 5189 N N . PRO B 1 168 ? -37.554 53.803 54.916 1.00 19.88 168 PRO B N 1
ATOM 5190 C CA . PRO B 1 168 ? -36.905 54.954 54.309 1.00 20.37 168 PRO B CA 1
ATOM 5191 C C . PRO B 1 168 ? -36.678 54.715 52.816 1.00 19.57 168 PRO B C 1
ATOM 5192 O O . PRO B 1 168 ? -36.751 53.576 52.347 1.00 19.97 168 PRO B O 1
ATOM 5196 N N . PRO B 1 169 ? -36.373 55.773 52.039 1.00 19.30 169 PRO B N 1
ATOM 5197 C CA . PRO B 1 169 ? -36.034 55.617 50.625 1.00 20.93 169 PRO B CA 1
ATOM 5198 C C . PRO B 1 169 ? -34.701 54.901 50.436 1.00 20.25 169 PRO B C 1
ATOM 5199 O O . PRO B 1 169 ? -33.864 54.910 51.342 1.00 20.12 169 PRO B O 1
ATOM 5203 N N . TYR B 1 170 ? -34.515 54.304 49.251 1.00 20.50 170 TYR B N 1
ATOM 5204 C CA . TYR B 1 170 ? -33.196 53.917 48.771 1.00 19.39 170 TYR B CA 1
ATOM 5205 C C . TYR B 1 170 ? -32.745 54.920 47.711 1.00 20.85 170 TYR B C 1
ATOM 5206 O O . TYR B 1 170 ? -33.505 55.224 46.802 1.00 20.62 170 TYR B O 1
ATOM 5215 N N . ALA B 1 171 ? -31.530 55.464 47.868 1.00 19.54 171 ALA B N 1
ATOM 5216 C CA . ALA B 1 171 ? -30.985 56.431 46.927 1.00 20.26 171 ALA B CA 1
ATOM 5217 C C . ALA B 1 171 ? -30.265 55.704 45.792 1.00 19.37 171 ALA B C 1
ATOM 5218 O O . ALA B 1 171 ? -29.587 54.698 46.032 1.00 19.34 171 ALA B O 1
ATOM 5220 N N . MET B 1 172 ? -30.412 56.239 44.571 1.00 17.85 172 MET B N 1
ATOM 5221 C CA . MET B 1 172 ? -29.876 55.630 43.363 1.00 18.78 172 MET B CA 1
ATOM 5222 C C . MET B 1 172 ? -29.314 56.704 42.427 1.00 19.69 172 MET B C 1
ATOM 5223 O O . MET B 1 172 ? -29.713 57.858 42.482 1.00 21.09 172 MET B O 1
ATOM 5228 N N . ASP B 1 173 ? -28.380 56.302 41.559 1.00 21.25 173 ASP B N 1
ATOM 5229 C CA . ASP B 1 173 ? -27.766 57.178 40.572 1.00 21.16 173 ASP B CA 1
ATOM 5230 C C . ASP B 1 173 ? -28.679 57.309 39.357 1.00 18.92 173 ASP B C 1
ATOM 5231 O O . ASP B 1 173 ? -29.021 56.310 38.743 1.00 18.07 173 ASP B O 1
ATOM 5236 N N . PRO B 1 174 ? -29.119 58.526 38.951 1.00 19.87 174 PRO B N 1
ATOM 5237 C CA . PRO B 1 174 ? -30.021 58.663 37.799 1.00 21.33 174 PRO B CA 1
ATOM 5238 C C . PRO B 1 174 ? -29.465 58.191 36.451 1.00 21.85 174 PRO B C 1
ATOM 5239 O O . PRO B 1 174 ? -30.247 57.840 35.564 1.00 22.63 174 PRO B O 1
ATOM 5243 N N . GLU B 1 175 ? -28.127 58.189 36.309 1.00 22.30 175 GLU B N 1
ATOM 5244 C CA . GLU B 1 175 ? -27.485 57.847 35.047 1.00 24.88 175 GLU B CA 1
ATOM 5245 C C . GLU B 1 175 ? -27.243 56.337 34.947 1.00 24.02 175 GLU B C 1
ATOM 5246 O O . GLU B 1 175 ? -27.493 55.745 33.899 1.00 26.34 175 GLU B O 1
ATOM 5252 N N . THR B 1 176 ? -26.746 55.713 36.026 1.00 22.29 176 THR B N 1
ATOM 5253 C CA . THR B 1 176 ? -26.343 54.311 35.998 1.00 23.01 176 THR B CA 1
ATOM 5254 C C . THR B 1 176 ? -27.341 53.382 36.684 1.00 22.36 176 THR B C 1
ATOM 5255 O O . THR B 1 176 ? -27.243 52.166 36.505 1.00 21.53 176 THR B O 1
ATOM 5259 N N . LEU B 1 177 ? -28.252 53.950 37.500 1.00 21.94 177 LEU B N 1
ATOM 5260 C CA . LEU B 1 177 ? -29.193 53.188 38.310 1.00 22.53 177 LEU B CA 1
ATOM 5261 C C . LEU B 1 177 ? -28.492 52.315 39.358 1.00 23.32 177 LEU B C 1
ATOM 5262 O O . LEU B 1 177 ? -29.106 51.385 39.888 1.00 22.67 177 LEU B O 1
ATOM 5267 N N A GLU B 1 178 ? -27.231 52.644 39.683 0.50 23.13 178 GLU B N 1
ATOM 5268 N N B GLU B 1 178 ? -27.235 52.646 39.686 0.50 23.42 178 GLU B N 1
ATOM 5269 C CA A GLU B 1 178 ? -26.535 52.085 40.831 0.50 23.28 178 GLU B CA 1
ATOM 5270 C CA B GLU B 1 178 ? -26.554 52.047 40.820 0.50 23.74 178 GLU B CA 1
ATOM 5271 C C A GLU B 1 178 ? -27.306 52.462 42.094 0.50 22.09 178 GLU B C 1
ATOM 5272 C C B GLU B 1 178 ? -27.298 52.459 42.092 0.50 22.33 178 GLU B C 1
ATOM 5273 O O A GLU B 1 178 ? -27.824 53.567 42.188 0.50 20.17 178 GLU B O 1
ATOM 5274 O O B GLU B 1 178 ? -27.818 53.566 42.182 0.50 20.35 178 GLU B O 1
ATOM 5285 N N . THR B 1 179 ? -27.353 51.548 43.068 1.00 21.57 179 THR B N 1
ATOM 5286 C CA . THR B 1 179 ? -27.923 51.844 44.373 1.00 21.50 179 THR B CA 1
ATOM 5287 C C . THR B 1 179 ? -26.832 52.354 45.311 1.00 23.31 179 THR B C 1
ATOM 5288 O O . THR B 1 179 ? -25.835 51.671 45.502 1.00 22.80 179 THR B O 1
ATOM 5292 N N . PHE B 1 180 ? -27.045 53.517 45.934 1.00 23.16 180 PHE B N 1
ATOM 5293 C CA . PHE B 1 180 ? -26.112 54.045 46.921 1.00 24.85 180 PHE B CA 1
ATOM 5294 C C . PHE B 1 180 ? -26.383 53.422 48.289 1.00 26.11 180 PHE B C 1
ATOM 5295 O O . PHE B 1 180 ? -25.447 53.110 49.024 1.00 24.98 180 PHE B O 1
ATOM 5303 N N . GLY B 1 181 ? -27.668 53.256 48.629 1.00 26.08 181 GLY B N 1
ATOM 5304 C CA . GLY B 1 181 ? -28.058 52.638 49.885 1.00 26.26 181 GLY B CA 1
ATOM 5305 C C . GLY B 1 181 ? -29.264 53.333 50.497 1.00 26.42 181 GLY B C 1
ATOM 5306 O O . GLY B 1 181 ? -29.860 54.217 49.882 1.00 22.35 181 GLY B O 1
ATOM 5307 N N . VAL B 1 182 ? -29.605 52.925 51.729 1.00 24.38 182 VAL B N 1
ATOM 5308 C CA . VAL B 1 182 ? -30.666 53.564 52.485 1.00 26.16 182 VAL B CA 1
ATOM 5309 C C . VAL B 1 182 ? -30.337 55.046 52.604 1.00 24.48 182 VAL B C 1
ATOM 5310 O O . VAL B 1 182 ? -29.191 55.410 52.887 1.00 23.52 182 VAL B O 1
ATOM 5314 N N . TYR B 1 183 ? -31.345 55.895 52.391 1.00 24.00 183 TYR B N 1
ATOM 5315 C CA . TYR B 1 183 ? -31.167 57.334 52.436 1.00 24.00 183 TYR B CA 1
ATOM 5316 C C . TYR B 1 183 ? -31.876 57.921 53.653 1.00 25.27 183 TYR B C 1
ATOM 5317 O O . TYR B 1 183 ? -33.082 57.737 53.814 1.00 22.88 183 TYR B O 1
ATOM 5326 N N . ASP B 1 184 ? -31.137 58.680 54.476 1.00 25.56 184 ASP B N 1
ATOM 5327 C CA . ASP B 1 184 ? -31.695 59.254 55.690 1.00 26.12 184 ASP B CA 1
ATOM 5328 C C . ASP B 1 184 ? -31.566 60.777 55.708 1.00 23.43 184 ASP B C 1
ATOM 5329 O O . ASP B 1 184 ? -31.654 61.380 56.778 1.00 20.56 184 ASP B O 1
ATOM 5334 N N . PHE B 1 185 ? -31.394 61.395 54.530 1.00 23.30 185 PHE B N 1
ATOM 5335 C CA . PHE B 1 185 ? -31.364 62.848 54.403 1.00 23.90 185 PHE B CA 1
ATOM 5336 C C . PHE B 1 185 ? -30.323 63.450 55.351 1.00 25.81 185 PHE B C 1
ATOM 5337 O O . PHE B 1 185 ? -30.637 64.333 56.155 1.00 24.64 185 PHE B O 1
ATOM 5345 N N . ASP B 1 186 ? -29.081 62.959 55.251 1.00 27.30 186 ASP B N 1
ATOM 5346 C CA . ASP B 1 186 ? -27.949 63.461 56.026 1.00 30.15 186 ASP B CA 1
ATOM 5347 C C . ASP B 1 186 ? -28.263 63.381 57.520 1.00 28.64 186 ASP B C 1
ATOM 5348 O O . ASP B 1 186 ? -28.008 64.320 58.266 1.00 30.88 186 ASP B O 1
ATOM 5353 N N . GLY B 1 187 ? -28.879 62.276 57.934 1.00 29.75 187 GLY B N 1
ATOM 5354 C CA . GLY B 1 187 ? -29.181 62.028 59.334 1.00 29.62 187 GLY B CA 1
ATOM 5355 C C . GLY B 1 187 ? -30.411 62.772 59.854 1.00 27.80 187 GLY B C 1
ATOM 5356 O O . GLY B 1 187 ? -30.670 62.735 61.048 1.00 25.52 187 GLY B O 1
ATOM 5357 N N . GLN B 1 188 ? -31.195 63.419 58.978 1.00 26.87 188 GLN B N 1
ATOM 5358 C CA . GLN B 1 188 ? -32.303 64.245 59.433 1.00 26.33 188 GLN B CA 1
ATOM 5359 C C . GLN B 1 188 ? -33.627 63.477 59.466 1.00 25.17 188 GLN B C 1
ATOM 5360 O O . GLN B 1 188 ? -34.593 63.952 60.052 1.00 23.93 188 GLN B O 1
ATOM 5366 N N . LEU B 1 189 ? -33.707 62.337 58.779 1.00 24.41 189 LEU B N 1
ATOM 5367 C CA . LEU B 1 189 ? -34.990 61.668 58.603 1.00 23.39 189 LEU B CA 1
ATOM 5368 C C . LEU B 1 189 ? -35.558 61.333 59.984 1.00 25.72 189 LEU B C 1
ATOM 5369 O O . LEU B 1 189 ? -34.927 60.610 60.743 1.00 23.51 189 LEU B O 1
ATOM 5374 N N . PRO B 1 190 ? -36.729 61.878 60.378 1.00 24.72 190 PRO B N 1
ATOM 5375 C CA . PRO B 1 190 ? -37.251 61.665 61.725 1.00 24.62 190 PRO B CA 1
ATOM 5376 C C . PRO B 1 190 ? -38.130 60.437 61.937 1.00 25.04 190 PRO B C 1
ATOM 5377 O O . PRO B 1 190 ? -38.483 60.119 63.079 1.00 25.67 190 PRO B O 1
ATOM 5381 N N . SER B 1 191 ? -38.454 59.741 60.842 1.00 24.45 191 SER B N 1
ATOM 5382 C CA . SER B 1 191 ? -39.479 58.711 60.806 1.00 24.58 191 SER B CA 1
ATOM 5383 C C . SER B 1 191 ? -38.863 57.379 60.369 1.00 25.06 191 SER B C 1
ATOM 5384 O O . SER B 1 191 ? -37.894 57.371 59.616 1.00 23.17 191 SER B O 1
ATOM 5387 N N . LEU B 1 192 ? -39.446 56.255 60.820 1.00 26.01 192 LEU B N 1
ATOM 5388 C CA . LEU B 1 192 ? -39.049 54.944 60.328 1.00 25.21 192 LEU B CA 1
ATOM 5389 C C . LEU B 1 192 ? -39.528 54.746 58.885 1.00 24.38 192 LEU B C 1
ATOM 5390 O O . LEU B 1 192 ? -39.034 53.861 58.177 1.00 23.88 192 LEU B O 1
ATOM 5395 N N . THR B 1 193 ? -40.523 55.553 58.470 1.00 22.46 193 THR B N 1
ATOM 5396 C CA . THR B 1 193 ? -41.240 55.324 57.228 1.00 21.04 193 THR B CA 1
ATOM 5397 C C . THR B 1 193 ? -41.290 56.598 56.390 1.00 19.05 193 THR B C 1
ATOM 5398 O O . THR B 1 193 ? -41.370 57.703 56.918 1.00 19.05 193 THR B O 1
ATOM 5402 N N . PHE B 1 194 ? -41.291 56.407 55.065 1.00 19.50 194 PHE B N 1
ATOM 5403 C CA . PHE B 1 194 ? -41.319 57.499 54.100 1.00 18.96 194 PHE B CA 1
ATOM 5404 C C . PHE B 1 194 ? -42.314 57.122 53.009 1.00 18.80 194 PHE B C 1
ATOM 5405 O O . PHE B 1 194 ? -42.159 56.095 52.364 1.00 18.10 194 PHE B O 1
ATOM 5413 N N . THR B 1 195 ? -43.341 57.961 52.829 1.00 17.87 195 THR B N 1
ATOM 5414 C CA . THR B 1 195 ? -44.424 57.716 51.900 1.00 17.17 195 THR B CA 1
ATOM 5415 C C . THR B 1 195 ? -43.894 57.510 50.486 1.00 18.08 195 THR B C 1
ATOM 5416 O O . THR B 1 195 ? -42.868 58.075 50.106 1.00 18.30 195 THR B O 1
ATOM 5420 N N . ALA B 1 196 ? -44.648 56.756 49.687 1.00 17.57 196 ALA B N 1
ATOM 5421 C CA . ALA B 1 196 ? -44.371 56.636 48.270 1.00 18.22 196 ALA B CA 1
ATOM 5422 C C . ALA B 1 196 ? -44.878 57.853 47.497 1.00 18.34 196 ALA B C 1
ATOM 5423 O O . ALA B 1 196 ? -44.651 57.931 46.290 1.00 19.11 196 ALA B O 1
ATOM 5425 N N . HIS B 1 197 ? -45.566 58.792 48.157 1.00 18.49 197 HIS B N 1
ATOM 5426 C CA . HIS B 1 197 ? -46.195 59.901 47.453 1.00 19.77 197 HIS B CA 1
ATOM 5427 C C . HIS B 1 197 ? -45.844 61.250 48.074 1.00 21.01 197 HIS B C 1
ATOM 5428 O O . HIS B 1 197 ? -46.719 62.039 48.417 1.00 21.79 197 HIS B O 1
ATOM 5435 N N . PRO B 1 198 ? -44.550 61.631 48.147 1.00 20.63 198 PRO B N 1
ATOM 5436 C CA . PRO B 1 198 ? -44.201 62.997 48.504 1.00 19.81 198 PRO B CA 1
ATOM 5437 C C . PRO B 1 198 ? -44.698 63.941 47.408 1.00 19.79 198 PRO B C 1
ATOM 5438 O O . PRO B 1 198 ? -44.904 63.521 46.274 1.00 20.83 198 PRO B O 1
ATOM 5442 N N . LYS B 1 199 ? -44.926 65.204 47.762 1.00 19.69 199 LYS B N 1
ATOM 5443 C CA . LYS B 1 199 ? -45.335 66.196 46.793 1.00 21.37 199 LYS B CA 1
ATOM 5444 C C . LYS B 1 199 ? -44.233 67.235 46.643 1.00 21.00 199 LYS B C 1
ATOM 5445 O O . LYS B 1 199 ? -43.575 67.600 47.614 1.00 21.45 199 LYS B O 1
ATOM 5451 N N . PHE B 1 200 ? -44.073 67.718 45.409 1.00 21.71 200 PHE B N 1
ATOM 5452 C CA . PHE B 1 200 ? -43.071 68.719 45.089 1.00 22.49 200 PHE B CA 1
ATOM 5453 C C . PHE B 1 200 ? -43.778 70.045 44.841 1.00 21.49 200 PHE B C 1
ATOM 5454 O O . PHE B 1 200 ? -44.539 70.180 43.895 1.00 22.66 200 PHE B O 1
ATOM 5462 N N . ASP B 1 201 ? -43.543 71.004 45.736 1.00 22.78 201 ASP B N 1
ATOM 5463 C CA . ASP B 1 201 ? -44.153 72.324 45.626 1.00 23.22 201 ASP B CA 1
ATOM 5464 C C . ASP B 1 201 ? -43.396 73.076 44.539 1.00 22.99 201 ASP B C 1
ATOM 5465 O O . ASP B 1 201 ? -42.208 73.336 44.691 1.00 24.73 201 ASP B O 1
ATOM 5470 N N . PRO B 1 202 ? -44.046 73.433 43.412 1.00 24.34 202 PRO B N 1
ATOM 5471 C CA . PRO B 1 202 ? -43.344 74.065 42.297 1.00 23.30 202 PRO B CA 1
ATOM 5472 C C . PRO B 1 202 ? -42.911 75.502 42.586 1.00 24.17 202 PRO B C 1
ATOM 5473 O O . PRO B 1 202 ? -42.034 76.016 41.903 1.00 25.43 202 PRO B O 1
ATOM 5477 N N . VAL B 1 203 ? -43.490 76.136 43.609 1.00 24.56 203 VAL B N 1
ATOM 5478 C CA . VAL B 1 203 ? -43.129 77.506 43.953 1.00 26.18 203 VAL B CA 1
ATOM 5479 C C . VAL B 1 203 ? -41.996 77.501 44.976 1.00 24.81 203 VAL B C 1
ATOM 5480 O O . VAL B 1 203 ? -40.980 78.153 44.776 1.00 23.76 203 VAL B O 1
ATOM 5484 N N . THR B 1 204 ? -42.164 76.765 46.077 1.00 25.41 204 THR B N 1
ATOM 5485 C CA . THR B 1 204 ? -41.194 76.798 47.163 1.00 24.90 204 THR B CA 1
ATOM 5486 C C . THR B 1 204 ? -40.032 75.839 46.899 1.00 24.21 204 THR B C 1
ATOM 5487 O O . THR B 1 204 ? -38.987 75.973 47.517 1.00 23.68 204 THR B O 1
ATOM 5491 N N . ARG B 1 205 ? -40.238 74.870 46.000 1.00 23.29 205 ARG B N 1
ATOM 5492 C CA . ARG B 1 205 ? -39.262 73.838 45.669 1.00 24.83 205 ARG B CA 1
ATOM 5493 C C . ARG B 1 205 ? -39.056 72.886 46.856 1.00 25.35 205 ARG B C 1
ATOM 5494 O O . ARG B 1 205 ? -38.071 72.148 46.902 1.00 25.26 205 ARG B O 1
ATOM 5502 N N . GLU B 1 206 ? -40.007 72.866 47.799 1.00 24.96 206 GLU B N 1
ATOM 5503 C CA . GLU B 1 206 ? -39.966 71.940 48.921 1.00 23.87 206 GLU B CA 1
ATOM 5504 C C . GLU B 1 206 ? -40.442 70.553 48.487 1.00 23.04 206 GLU B C 1
ATOM 5505 O O . GLU B 1 206 ? -41.321 70.427 47.633 1.00 21.63 206 GLU B O 1
ATOM 5511 N N . MET B 1 207 ? -39.853 69.515 49.107 1.00 20.97 207 MET B N 1
ATOM 5512 C CA . MET B 1 207 ? -40.418 68.182 49.060 1.00 20.66 207 MET B CA 1
ATOM 5513 C C . MET B 1 207 ? -41.183 67.951 50.362 1.00 20.65 207 MET B C 1
ATOM 5514 O O . MET B 1 207 ? -40.605 67.991 51.447 1.00 19.17 207 MET B O 1
ATOM 5519 N N . VAL B 1 208 ? -42.500 67.740 50.229 1.00 20.65 208 VAL B N 1
ATOM 5520 C CA . VAL B 1 208 ? -43.396 67.617 51.373 1.00 20.27 208 VAL B CA 1
ATOM 5521 C C . VAL B 1 208 ? -43.724 66.136 51.554 1.00 20.18 208 VAL B C 1
ATOM 5522 O O . VAL B 1 208 ? -44.152 65.477 50.610 1.00 18.44 208 VAL B O 1
ATOM 5526 N N . CYS B 1 209 ? -43.527 65.638 52.783 1.00 20.07 209 CYS B N 1
ATOM 5527 C CA . CYS B 1 209 ? -43.438 64.205 53.036 1.00 20.56 209 CYS B CA 1
ATOM 5528 C C . CYS B 1 209 ? -44.239 63.815 54.275 1.00 20.97 209 CYS B C 1
ATOM 5529 O O . CYS B 1 209 ? -44.598 64.657 55.089 1.00 18.29 209 CYS B O 1
ATOM 5532 N N . PHE B 1 210 ? -44.435 62.504 54.440 1.00 20.35 210 PHE B N 1
ATOM 5533 C CA . PHE B 1 210 ? -44.867 61.960 55.715 1.00 22.21 210 PHE B CA 1
ATOM 5534 C C . PHE B 1 210 ? -44.539 60.475 55.744 1.00 22.43 210 PHE B C 1
ATOM 5535 O O . PHE B 1 210 ? -44.136 59.897 54.739 1.00 23.09 210 PHE B O 1
ATOM 5543 N N . GLY B 1 211 ? -44.720 59.878 56.923 1.00 21.76 211 GLY B N 1
ATOM 5544 C CA . GLY B 1 211 ? -44.765 58.435 57.062 1.00 21.52 211 GLY B CA 1
ATOM 5545 C C . GLY B 1 211 ? -45.817 58.042 58.097 1.00 21.52 211 GLY B C 1
ATOM 5546 O O . GLY B 1 211 ? -45.968 58.745 59.092 1.00 21.99 211 GLY B O 1
ATOM 5547 N N . TYR B 1 212 ? -46.557 56.957 57.830 1.00 21.64 212 TYR B N 1
ATOM 5548 C CA . TYR B 1 212 ? -47.464 56.400 58.821 1.00 22.51 212 TYR B CA 1
ATOM 5549 C C . TYR B 1 212 ? -46.841 55.122 59.387 1.00 22.84 212 TYR B C 1
ATOM 5550 O O . TYR B 1 212 ? -45.827 54.629 58.884 1.00 21.75 212 TYR B O 1
ATOM 5559 N N . GLU B 1 213 ? -47.439 54.608 60.469 1.00 22.27 213 GLU B N 1
ATOM 5560 C CA . GLU B 1 213 ? -46.799 53.612 61.312 1.00 20.96 213 GLU B CA 1
ATOM 5561 C C . GLU B 1 213 ? -45.365 54.068 61.599 1.00 21.16 213 GLU B C 1
ATOM 5562 O O . GLU B 1 213 ? -44.426 53.271 61.589 1.00 21.85 213 GLU B O 1
ATOM 5568 N N . ALA B 1 214 ? -45.217 55.359 61.904 1.00 20.40 214 ALA B N 1
ATOM 5569 C CA . ALA B 1 214 ? -43.926 56.020 61.896 1.00 21.39 214 ALA B CA 1
ATOM 5570 C C . ALA B 1 214 ? -43.066 55.609 63.090 1.00 23.04 214 ALA B C 1
ATOM 5571 O O . ALA B 1 214 ? -41.864 55.880 63.062 1.00 22.94 214 ALA B O 1
ATOM 5573 N N . LYS B 1 215 ? -43.656 54.931 64.086 1.00 23.37 215 LYS B N 1
ATOM 5574 C CA . LYS B 1 215 ? -42.890 54.400 65.201 1.00 25.17 215 LYS B CA 1
ATOM 5575 C C . LYS B 1 215 ? -42.913 52.877 65.232 1.00 23.66 215 LYS B C 1
ATOM 5576 O O . LYS B 1 215 ? -42.548 52.280 66.240 1.00 24.42 215 LYS B O 1
ATOM 5582 N N . GLY B 1 216 ? -43.301 52.237 64.130 1.00 21.92 216 GLY B N 1
ATOM 5583 C CA . GLY B 1 216 ? -43.209 50.795 64.055 1.00 20.69 216 GLY B CA 1
ATOM 5584 C C . GLY B 1 216 ? -44.550 50.152 63.764 1.00 21.94 216 GLY B C 1
ATOM 5585 O O . GLY B 1 216 ? -45.572 50.838 63.684 1.00 21.35 216 GLY B O 1
ATOM 5586 N N . ASP B 1 217 ? -44.508 48.821 63.649 1.00 22.29 217 ASP B N 1
ATOM 5587 C CA . ASP B 1 217 ? -45.653 48.005 63.284 1.00 22.82 217 ASP B CA 1
ATOM 5588 C C . ASP B 1 217 ? -46.844 48.340 64.179 1.00 23.18 217 ASP B C 1
ATOM 5589 O O . ASP B 1 217 ? -46.745 48.290 65.403 1.00 22.10 217 ASP B O 1
ATOM 5594 N N . GLY B 1 218 ? -47.975 48.666 63.552 1.00 22.94 218 GLY B N 1
ATOM 5595 C CA . GLY B 1 218 ? -49.249 48.817 64.233 1.00 22.99 218 GLY B CA 1
ATOM 5596 C C . GLY B 1 218 ? -49.412 50.150 64.959 1.00 22.63 218 GLY B C 1
ATOM 5597 O O . GLY B 1 218 ? -50.438 50.360 65.597 1.00 23.84 218 GLY B O 1
ATOM 5598 N N . THR B 1 219 ? -48.412 51.038 64.886 1.00 22.81 219 THR B N 1
ATOM 5599 C CA . THR B 1 219 ? -48.485 52.315 65.577 1.00 23.65 219 THR B CA 1
ATOM 5600 C C . THR B 1 219 ? -49.396 53.260 64.803 1.00 23.39 219 THR B C 1
ATOM 5601 O O . THR B 1 219 ? -49.461 53.209 63.578 1.00 21.16 219 THR B O 1
ATOM 5605 N N . ARG B 1 220 ? -50.074 54.139 65.550 1.00 22.80 220 ARG B N 1
ATOM 5606 C CA . ARG B 1 220 ? -50.976 55.125 64.985 1.00 22.79 220 ARG B CA 1
ATOM 5607 C C . ARG B 1 220 ? -50.237 56.442 64.762 1.00 20.72 220 ARG B C 1
ATOM 5608 O O . ARG B 1 220 ? -50.834 57.415 64.341 1.00 21.98 220 ARG B O 1
ATOM 5616 N N . ASP B 1 221 ? -48.919 56.445 64.957 1.00 21.63 221 ASP B N 1
ATOM 5617 C CA . ASP B 1 221 ? -48.101 57.630 64.798 1.00 21.32 221 ASP B CA 1
ATOM 5618 C C . ASP B 1 221 ? -47.903 57.958 63.316 1.00 22.74 221 ASP B C 1
ATOM 5619 O O . ASP B 1 221 ? -47.526 57.096 62.517 1.00 22.85 221 ASP B O 1
ATOM 5624 N N . ILE B 1 222 ? -48.184 59.218 62.975 1.00 23.14 222 ILE B N 1
ATOM 5625 C CA . ILE B 1 222 ? -47.860 59.801 61.683 1.00 22.48 222 ILE B CA 1
ATOM 5626 C C . ILE B 1 222 ? -46.814 60.877 61.931 1.00 21.89 222 ILE B C 1
ATOM 5627 O O . ILE B 1 222 ? -47.024 61.756 62.765 1.00 21.47 222 ILE B O 1
ATOM 5632 N N . CYS B 1 223 ? -45.702 60.815 61.191 1.00 21.13 223 CYS B N 1
ATOM 5633 C CA . CYS B 1 223 ? -44.744 61.905 61.191 1.00 20.84 223 CYS B CA 1
ATOM 5634 C C . CYS B 1 223 ? -44.880 62.671 59.878 1.00 19.80 223 CYS B C 1
ATOM 5635 O O . CYS B 1 223 ? -44.697 62.088 58.813 1.00 19.79 223 CYS B O 1
ATOM 5638 N N . TYR B 1 224 ? -45.245 63.952 59.982 1.00 18.74 224 TYR B N 1
ATOM 5639 C CA . TYR B 1 224 ? -45.295 64.868 58.854 1.00 20.68 224 TYR B CA 1
ATOM 5640 C C . TYR B 1 224 ? -43.992 65.664 58.826 1.00 21.75 224 TYR B C 1
ATOM 5641 O O . TYR B 1 224 ? -43.600 66.241 59.835 1.00 20.94 224 TYR B O 1
ATOM 5650 N N . TYR B 1 225 ? -43.321 65.681 57.668 1.00 22.03 225 TYR B N 1
ATOM 5651 C CA . TYR B 1 225 ? -42.044 66.376 57.566 1.00 20.90 225 TYR B CA 1
ATOM 5652 C C . TYR B 1 225 ? -41.806 66.848 56.136 1.00 21.86 225 TYR B C 1
ATOM 5653 O O . TYR B 1 225 ? -42.390 66.335 55.188 1.00 23.74 225 TYR B O 1
ATOM 5662 N N . SER B 1 226 ? -40.934 67.843 55.999 1.00 23.11 226 SER B N 1
ATOM 5663 C CA . SER B 1 226 ? -40.672 68.465 54.714 1.00 24.70 226 SER B CA 1
ATOM 5664 C C . SER B 1 226 ? -39.199 68.855 54.631 1.00 23.12 226 SER B C 1
ATOM 5665 O O . SER B 1 226 ? -38.537 69.015 55.651 1.00 20.99 226 SER B O 1
ATOM 5668 N N . PHE B 1 227 ? -38.706 69.002 53.401 1.00 23.62 227 PHE B N 1
ATOM 5669 C CA . PHE B 1 227 ? -37.333 69.415 53.159 1.00 21.55 227 PHE B CA 1
ATOM 5670 C C . PHE B 1 227 ? -37.342 70.597 52.199 1.00 21.34 227 PHE B C 1
ATOM 5671 O O . PHE B 1 227 ? -38.054 70.575 51.198 1.00 21.07 227 PHE B O 1
ATOM 5679 N N . GLY B 1 228 ? -36.563 71.628 52.540 1.00 22.52 228 GLY B N 1
ATOM 5680 C CA . GLY B 1 228 ? -36.340 72.753 51.652 1.00 22.06 228 GLY B CA 1
ATOM 5681 C C . GLY B 1 228 ? -35.479 72.323 50.467 1.00 21.84 228 GLY B C 1
ATOM 5682 O O . GLY B 1 228 ? -34.848 71.269 50.504 1.00 21.16 228 GLY B O 1
ATOM 5683 N N . PRO B 1 229 ? -35.400 73.129 49.388 1.00 24.97 229 PRO B N 1
ATOM 5684 C CA . PRO B 1 229 ? -34.602 72.759 48.212 1.00 24.59 229 PRO B CA 1
ATOM 5685 C C . PRO B 1 229 ? -33.102 72.611 48.477 1.00 24.62 229 PRO B C 1
ATOM 5686 O O . PRO B 1 229 ? -32.396 71.998 47.685 1.00 26.65 229 PRO B O 1
ATOM 5690 N N . ASP B 1 230 ? -32.625 73.137 49.614 1.00 24.55 230 ASP B N 1
ATOM 5691 C CA . ASP B 1 230 ? -31.229 73.002 49.998 1.00 27.16 230 ASP B CA 1
ATOM 5692 C C . ASP B 1 230 ? -30.973 71.686 50.736 1.00 28.33 230 ASP B C 1
ATOM 5693 O O . ASP B 1 230 ? -29.844 71.425 51.147 1.00 26.13 230 ASP B O 1
ATOM 5698 N N . GLY B 1 231 ? -32.023 70.883 50.958 1.00 27.25 231 GLY B N 1
ATOM 5699 C CA . GLY B 1 231 ? -31.874 69.590 51.609 1.00 26.10 231 GLY B CA 1
ATOM 5700 C C . GLY B 1 231 ? -32.096 69.631 53.123 1.00 25.58 231 GLY B C 1
ATOM 5701 O O . GLY B 1 231 ? -32.108 68.582 53.763 1.00 25.38 231 GLY B O 1
ATOM 5702 N N . LYS B 1 232 ? -32.296 70.823 53.694 1.00 24.16 232 LYS B N 1
ATOM 5703 C CA . LYS B 1 232 ? -32.476 70.944 55.137 1.00 27.64 232 LYS B CA 1
ATOM 5704 C C . LYS B 1 232 ? -33.931 70.648 55.502 1.00 25.48 232 LYS B C 1
ATOM 5705 O O . LYS B 1 232 ? -34.855 71.098 54.828 1.00 24.80 232 LYS B O 1
ATOM 5711 N N . ILE B 1 233 ? -34.120 69.888 56.586 1.00 26.44 233 ILE B N 1
ATOM 5712 C CA . ILE B 1 233 ? -35.462 69.583 57.063 1.00 26.69 233 ILE B CA 1
ATOM 5713 C C . ILE B 1 233 ? -36.115 70.881 57.524 1.00 25.80 233 ILE B C 1
ATOM 5714 O O . ILE B 1 233 ? -35.447 71.747 58.076 1.00 23.19 233 ILE B O 1
ATOM 5719 N N . ALA B 1 234 ? -37.415 71.011 57.250 1.00 24.37 234 ALA B N 1
ATOM 5720 C CA . ALA B 1 234 ? -38.178 72.187 57.632 1.00 25.04 234 ALA B CA 1
ATOM 5721 C C . ALA B 1 234 ? -39.225 71.784 58.675 1.00 26.19 234 ALA B C 1
ATOM 5722 O O . ALA B 1 234 ? -38.981 71.899 59.865 1.00 27.66 234 ALA B O 1
ATOM 5724 N N . GLU B 1 235 ? -40.376 71.274 58.233 1.00 25.28 235 GLU B N 1
ATOM 5725 C CA . GLU B 1 235 ? -41.398 70.799 59.153 1.00 26.45 235 GLU B CA 1
ATOM 5726 C C . GLU B 1 235 ? -41.006 69.453 59.759 1.00 26.13 235 GLU B C 1
ATOM 5727 O O . GLU B 1 235 ? -40.354 68.635 59.112 1.00 23.50 235 GLU B O 1
ATOM 5733 N N . THR B 1 236 ? -41.401 69.248 61.025 1.00 23.71 236 THR B N 1
ATOM 5734 C CA . THR B 1 236 ? -41.532 67.922 61.602 1.00 23.39 236 THR B CA 1
ATOM 5735 C C . THR B 1 236 ? -42.620 67.972 62.673 1.00 25.02 236 THR B C 1
ATOM 5736 O O . THR B 1 236 ? -42.447 68.622 63.696 1.00 26.37 236 THR B O 1
ATOM 5740 N N . VAL B 1 237 ? -43.743 67.295 62.413 1.00 25.44 237 VAL B N 1
ATOM 5741 C CA . VAL B 1 237 ? -44.866 67.269 63.333 1.00 26.38 237 VAL B CA 1
ATOM 5742 C C . VAL B 1 237 ? -45.293 65.816 63.527 1.00 24.60 237 VAL B C 1
ATOM 5743 O O . VAL B 1 237 ? -45.499 65.094 62.559 1.00 23.55 237 VAL B O 1
ATOM 5747 N N . TRP B 1 238 ? -45.414 65.407 64.795 1.00 23.98 238 TRP B N 1
ATOM 5748 C CA . TRP B 1 238 ? -45.911 64.091 65.164 1.00 24.61 238 TRP B CA 1
ATOM 5749 C C . TRP B 1 238 ? -47.400 64.188 65.486 1.00 25.58 238 TRP B C 1
ATOM 5750 O O . TRP B 1 238 ? -47.791 65.005 66.311 1.00 26.63 238 TRP B O 1
ATOM 5761 N N . LEU B 1 239 ? -48.223 63.374 64.822 1.00 24.19 239 LEU B N 1
ATOM 5762 C CA . LEU B 1 239 ? -49.644 63.335 65.113 1.00 23.91 239 LEU B CA 1
ATOM 5763 C C . LEU B 1 239 ? -50.102 61.883 65.183 1.00 23.99 239 LEU B C 1
ATOM 5764 O O . LEU B 1 239 ? -49.306 60.957 65.029 1.00 23.08 239 LEU B O 1
ATOM 5769 N N . VAL B 1 240 ? -51.392 61.701 65.482 1.00 26.15 240 VAL B N 1
ATOM 5770 C CA . VAL B 1 240 ? -51.937 60.396 65.786 1.00 27.48 240 VAL B CA 1
ATOM 5771 C C . VAL B 1 240 ? -53.149 60.166 64.894 1.00 26.23 240 VAL B C 1
ATOM 5772 O O . VAL B 1 240 ? -54.048 60.984 64.841 1.00 29.33 240 VAL B O 1
ATOM 5776 N N . SER B 1 241 ? -53.139 59.030 64.205 1.00 23.85 241 SER B N 1
ATOM 5777 C CA . SER B 1 241 ? -54.235 58.534 63.395 1.00 26.08 241 SER B CA 1
ATOM 5778 C C . SER B 1 241 ? -55.328 57.941 64.295 1.00 25.11 241 SER B C 1
ATOM 5779 O O . SER B 1 241 ? -55.016 57.305 65.291 1.00 25.27 241 SER B O 1
ATOM 5782 N N . PRO B 1 242 ? -56.637 58.110 64.010 1.00 23.94 242 PRO B N 1
ATOM 5783 C CA . PRO B 1 242 ? -57.677 57.518 64.862 1.00 23.92 242 PRO B CA 1
ATOM 5784 C C . PRO B 1 242 ? -57.672 55.989 64.869 1.00 24.12 242 PRO B C 1
ATOM 5785 O O . PRO B 1 242 ? -58.011 55.374 65.886 1.00 21.22 242 PRO B O 1
ATOM 5789 N N . VAL B 1 243 ? -57.251 55.387 63.752 1.00 23.17 243 VAL B N 1
ATOM 5790 C CA . VAL B 1 243 ? -56.998 53.953 63.687 1.00 23.74 243 VAL B CA 1
ATOM 5791 C C . VAL B 1 243 ? -55.639 53.739 63.026 1.00 24.42 243 VAL B C 1
ATOM 5792 O O . VAL B 1 243 ? -55.131 54.656 62.377 1.00 24.37 243 VAL B O 1
ATOM 5796 N N . CYS B 1 244 ? -55.056 52.542 63.193 1.00 23.67 244 CYS B N 1
ATOM 5797 C CA . CYS B 1 244 ? -53.855 52.211 62.450 1.00 23.85 244 CYS B CA 1
ATOM 5798 C C . CYS B 1 244 ? -54.264 51.748 61.061 1.00 21.38 244 CYS B C 1
ATOM 5799 O O . CYS B 1 244 ? -54.384 50.546 60.811 1.00 21.91 244 CYS B O 1
ATOM 5802 N N . GLY B 1 245 ? -54.462 52.736 60.183 1.00 21.21 245 GLY B N 1
ATOM 5803 C CA . GLY B 1 245 ? -54.954 52.492 58.846 1.00 21.56 245 GLY B CA 1
ATOM 5804 C C . GLY B 1 245 ? -53.915 52.855 57.794 1.00 21.32 245 GLY B C 1
ATOM 5805 O O . GLY B 1 245 ? -53.014 53.643 58.057 1.00 21.53 245 GLY B O 1
ATOM 5806 N N . MET B 1 246 ? -54.069 52.278 56.599 1.00 21.28 246 MET B N 1
ATOM 5807 C CA . MET B 1 246 ? -53.129 52.521 55.511 1.00 21.51 246 MET B CA 1
ATOM 5808 C C . MET B 1 246 ? -53.374 53.922 54.941 1.00 21.24 246 MET B C 1
ATOM 5809 O O . MET B 1 246 ? -54.477 54.234 54.502 1.00 20.41 246 MET B O 1
ATOM 5814 N N . ILE B 1 247 ? -52.324 54.761 54.976 1.00 19.98 247 ILE B N 1
ATOM 5815 C CA . ILE B 1 247 ? -52.355 56.081 54.357 1.00 20.86 247 ILE B CA 1
ATOM 5816 C C . ILE B 1 247 ? -51.378 56.068 53.178 1.00 21.45 247 ILE B C 1
ATOM 5817 O O . ILE B 1 247 ? -50.208 56.436 53.319 1.00 22.39 247 ILE B O 1
ATOM 5822 N N . HIS B 1 248 ? -51.875 55.612 52.028 1.00 20.04 248 HIS B N 1
ATOM 5823 C CA . HIS B 1 248 ? -51.028 55.367 50.872 1.00 19.81 248 HIS B CA 1
ATOM 5824 C C . HIS B 1 248 ? -50.613 56.679 50.202 1.00 20.29 248 HIS B C 1
ATOM 5825 O O . HIS B 1 248 ? -49.470 56.813 49.770 1.00 19.43 248 HIS B O 1
ATOM 5832 N N . ASP B 1 249 ? -51.551 57.629 50.109 1.00 21.08 249 ASP B N 1
ATOM 5833 C CA . ASP B 1 249 ? -51.304 58.889 49.429 1.00 21.43 249 ASP B CA 1
ATOM 5834 C C . ASP B 1 249 ? -51.728 60.015 50.367 1.00 22.26 249 ASP B C 1
ATOM 5835 O O . ASP B 1 249 ? -52.358 59.771 51.388 1.00 24.49 249 ASP B O 1
ATOM 5840 N N . PHE B 1 250 ? -51.305 61.247 50.064 1.00 22.69 250 PHE B N 1
ATOM 5841 C CA . PHE B 1 250 ? -51.790 62.407 50.790 1.00 20.48 250 PHE B CA 1
ATOM 5842 C C . PHE B 1 250 ? -51.870 63.585 49.824 1.00 19.89 250 PHE B C 1
ATOM 5843 O O . PHE B 1 250 ? -51.580 63.435 48.644 1.00 18.64 250 PHE B O 1
ATOM 5851 N N . ALA B 1 251 ? -52.331 64.723 50.333 1.00 20.34 251 ALA B N 1
ATOM 5852 C CA . ALA B 1 251 ? -52.518 65.918 49.529 1.00 21.02 251 ALA B CA 1
ATOM 5853 C C . ALA B 1 251 ? -51.907 67.110 50.254 1.00 21.68 251 ALA B C 1
ATOM 5854 O O . ALA B 1 251 ? -51.807 67.128 51.485 1.00 19.57 251 ALA B O 1
ATOM 5856 N N . VAL B 1 252 ? -51.478 68.100 49.464 1.00 21.25 252 VAL B N 1
ATOM 5857 C CA . VAL B 1 252 ? -50.820 69.285 49.983 1.00 20.94 252 VAL B CA 1
ATOM 5858 C C . VAL B 1 252 ? -51.393 70.493 49.249 1.00 21.75 252 VAL B C 1
ATOM 5859 O O . VAL B 1 252 ? -51.517 70.469 48.027 1.00 23.92 252 VAL B O 1
ATOM 5863 N N . THR B 1 253 ? -51.774 71.515 50.023 1.00 22.83 253 THR B N 1
ATOM 5864 C CA . THR B 1 253 ? -52.207 72.801 49.499 1.00 23.92 253 THR B CA 1
ATOM 5865 C C . THR B 1 253 ? -51.258 73.870 50.023 1.00 24.64 253 THR B C 1
ATOM 5866 O O . THR B 1 253 ? -50.275 73.558 50.694 1.00 25.05 253 THR B O 1
ATOM 5870 N N . GLU B 1 254 ? -51.572 75.134 49.720 1.00 25.61 254 GLU B N 1
ATOM 5871 C CA . GLU B 1 254 ? -50.729 76.239 50.130 1.00 26.02 254 GLU B CA 1
ATOM 5872 C C . GLU B 1 254 ? -50.542 76.223 51.643 1.00 24.52 254 GLU B C 1
ATOM 5873 O O . GLU B 1 254 ? -49.429 76.428 52.100 1.00 24.04 254 GLU B O 1
ATOM 5879 N N . ASN B 1 255 ? -51.623 75.967 52.405 1.00 25.07 255 ASN B N 1
ATOM 5880 C CA . ASN B 1 255 ? -51.600 76.147 53.851 1.00 25.98 255 ASN B CA 1
ATOM 5881 C C . ASN B 1 255 ? -51.955 74.874 54.634 1.00 26.20 255 ASN B C 1
ATOM 5882 O O . ASN B 1 255 ? -51.954 74.910 55.870 1.00 26.06 255 ASN B O 1
ATOM 5887 N N . PHE B 1 256 ? -52.245 73.754 53.955 1.00 24.39 256 PHE B N 1
ATOM 5888 C CA . PHE B 1 256 ? -52.671 72.545 54.650 1.00 23.60 256 PHE B CA 1
ATOM 5889 C C . PHE B 1 256 ? -52.012 71.297 54.067 1.00 23.34 256 PHE B C 1
ATOM 5890 O O . PHE B 1 256 ? -51.610 71.278 52.908 1.00 24.52 256 PHE B O 1
ATOM 5898 N N . VAL B 1 257 ? -51.912 70.250 54.890 1.00 23.43 257 VAL B N 1
ATOM 5899 C CA . VAL B 1 257 ? -51.652 68.900 54.407 1.00 23.83 257 VAL B CA 1
ATOM 5900 C C . VAL B 1 257 ? -52.811 68.004 54.847 1.00 23.62 257 VAL B C 1
ATOM 5901 O O . VAL B 1 257 ? -53.385 68.219 55.915 1.00 23.94 257 VAL B O 1
ATOM 5905 N N . ILE B 1 258 ? -53.138 67.009 54.005 1.00 23.49 258 ILE B N 1
ATOM 5906 C CA . ILE B 1 258 ? -54.378 66.256 54.115 1.00 24.02 258 ILE B CA 1
ATOM 5907 C C . ILE B 1 258 ? -54.079 64.761 53.994 1.00 25.67 258 ILE B C 1
ATOM 5908 O O . ILE B 1 258 ? -53.414 64.351 53.050 1.00 25.98 258 ILE B O 1
ATOM 5913 N N . PHE B 1 259 ? -54.607 63.950 54.929 1.00 24.60 259 PHE B N 1
ATOM 5914 C CA . PHE B 1 259 ? -54.266 62.535 55.059 1.00 23.98 259 PHE B CA 1
ATOM 5915 C C . PHE B 1 259 ? -55.524 61.669 54.958 1.00 23.72 259 PHE B C 1
ATOM 5916 O O . PHE B 1 259 ? -56.249 61.495 55.933 1.00 21.42 259 PHE B O 1
ATOM 5924 N N . PRO B 1 260 ? -55.836 61.111 53.772 1.00 23.79 260 PRO B N 1
ATOM 5925 C CA . PRO B 1 260 ? -56.980 60.219 53.618 1.00 23.10 260 PRO B CA 1
ATOM 5926 C C . PRO B 1 260 ? -56.601 58.778 53.971 1.00 23.05 260 PRO B C 1
ATOM 5927 O O . PRO B 1 260 ? -55.601 58.259 53.460 1.00 25.50 260 PRO B O 1
ATOM 5931 N N . ILE B 1 261 ? -57.382 58.152 54.869 1.00 21.99 261 ILE B N 1
ATOM 5932 C CA . ILE B 1 261 ? -57.044 56.832 55.394 1.00 22.37 261 ILE B CA 1
ATOM 5933 C C . ILE B 1 261 ? -57.905 55.752 54.743 1.00 22.36 261 ILE B C 1
ATOM 5934 O O . ILE B 1 261 ? -59.131 55.800 54.832 1.00 23.10 261 ILE B O 1
ATOM 5939 N N . ILE B 1 262 ? -57.238 54.765 54.133 1.00 22.71 262 ILE B N 1
ATOM 5940 C CA . ILE B 1 262 ? -57.895 53.570 53.626 1.00 22.90 262 ILE B CA 1
ATOM 5941 C C . ILE B 1 262 ? -58.309 52.704 54.815 1.00 22.77 262 ILE B C 1
ATOM 5942 O O . ILE B 1 262 ? -57.485 52.431 55.676 1.00 21.53 262 ILE B O 1
ATOM 5947 N N . PRO B 1 263 ? -59.576 52.246 54.900 1.00 23.19 263 PRO B N 1
ATOM 5948 C CA . PRO B 1 263 ? -60.014 51.335 55.963 1.00 24.59 263 PRO B CA 1
ATOM 5949 C C . PRO B 1 263 ? -59.410 49.930 56.032 1.00 24.28 263 PRO B C 1
ATOM 5950 O O . PRO B 1 263 ? -60.088 48.983 56.423 1.00 25.02 263 PRO B O 1
ATOM 5954 N N . LEU B 1 264 ? -58.135 49.791 55.658 1.00 25.40 264 LEU B N 1
ATOM 5955 C CA . LEU B 1 264 ? -57.341 48.618 55.997 1.00 25.08 264 LEU B CA 1
ATOM 5956 C C . LEU B 1 264 ? -56.650 48.907 57.321 1.00 24.61 264 LEU B C 1
ATOM 5957 O O . LEU B 1 264 ? -56.030 49.961 57.472 1.00 22.78 264 LEU B O 1
ATOM 5962 N N . VAL B 1 265 ? -56.760 47.975 58.271 1.00 24.93 265 VAL B N 1
ATOM 5963 C CA . VAL B 1 265 ? -56.292 48.224 59.625 1.00 24.21 265 VAL B CA 1
ATOM 5964 C C . VAL B 1 265 ? -55.320 47.126 60.046 1.00 24.73 265 VAL B C 1
ATOM 5965 O O . VAL B 1 265 ? -55.484 45.964 59.665 1.00 23.09 265 VAL B O 1
ATOM 5969 N N . CYS B 1 266 ? -54.316 47.528 60.839 1.00 24.50 266 CYS B N 1
ATOM 5970 C CA . CYS B 1 266 ? -53.241 46.646 61.262 1.00 26.92 266 CYS B CA 1
ATOM 5971 C C . CYS B 1 266 ? -53.371 46.285 62.741 1.00 29.47 266 CYS B C 1
ATOM 5972 O O . CYS B 1 266 ? -53.517 47.181 63.572 1.00 30.57 266 CYS B O 1
ATOM 5975 N N . ASP B 1 267 ? -53.265 44.977 63.033 1.00 31.80 267 ASP B N 1
ATOM 5976 C CA . ASP B 1 267 ? -53.205 44.440 64.387 1.00 36.71 267 ASP B CA 1
ATOM 5977 C C . ASP B 1 267 ? -51.953 43.565 64.512 1.00 32.95 267 ASP B C 1
ATOM 5978 O O . ASP B 1 267 ? -51.846 42.535 63.852 1.00 31.10 267 ASP B O 1
ATOM 5983 N N . VAL B 1 268 ? -51.030 43.949 65.392 1.00 32.43 268 VAL B N 1
ATOM 5984 C CA . VAL B 1 268 ? -49.760 43.250 65.512 1.00 35.95 268 VAL B CA 1
ATOM 5985 C C . VAL B 1 268 ? -49.965 41.853 66.102 1.00 36.87 268 VAL B C 1
ATOM 5986 O O . VAL B 1 268 ? -49.196 40.945 65.783 1.00 32.84 268 VAL B O 1
ATOM 5990 N N . GLU B 1 269 ? -50.996 41.671 66.948 1.00 39.76 269 GLU B N 1
ATOM 5991 C CA . GLU B 1 269 ? -51.265 40.359 67.527 1.00 40.41 269 GLU B CA 1
ATOM 5992 C C . GLU B 1 269 ? -51.613 39.367 66.419 1.00 36.83 269 GLU B C 1
ATOM 5993 O O . GLU B 1 269 ? -51.194 38.213 66.473 1.00 38.22 269 GLU B O 1
ATOM 5999 N N . ARG B 1 270 ? -52.382 39.821 65.424 1.00 35.81 270 ARG B N 1
ATOM 6000 C CA . ARG B 1 270 ? -52.734 38.986 64.288 1.00 33.79 270 ARG B CA 1
ATOM 6001 C C . ARG B 1 270 ? -51.461 38.588 63.541 1.00 34.66 270 ARG B C 1
ATOM 6002 O O . ARG B 1 270 ? -51.299 37.430 63.159 1.00 34.02 270 ARG B O 1
ATOM 6010 N N . MET B 1 271 ? -50.551 39.555 63.355 1.00 32.80 271 MET B N 1
ATOM 6011 C CA . MET B 1 271 ? -49.307 39.332 62.635 1.00 32.39 271 MET B CA 1
ATOM 6012 C C . MET B 1 271 ? -48.447 38.284 63.349 1.00 33.70 271 MET B C 1
ATOM 6013 O O . MET B 1 271 ? -47.882 37.406 62.695 1.00 26.99 271 MET B O 1
ATOM 6018 N N . LYS B 1 272 ? -48.356 38.360 64.688 1.00 34.68 272 LYS B N 1
ATOM 6019 C CA . LYS B 1 272 ? -47.538 37.423 65.455 1.00 37.23 272 LYS B CA 1
ATOM 6020 C C . LYS B 1 272 ? -48.024 35.982 65.283 1.00 36.02 272 LYS B C 1
ATOM 6021 O O . LYS B 1 272 ? -47.234 35.057 65.409 1.00 40.62 272 LYS B O 1
ATOM 6027 N N . GLN B 1 273 ? -49.303 35.782 64.963 1.00 35.99 273 GLN B N 1
ATOM 6028 C CA . GLN B 1 273 ? -49.835 34.450 64.711 1.00 40.97 273 GLN B CA 1
ATOM 6029 C C . GLN B 1 273 ? -49.764 34.080 63.229 1.00 39.71 273 GLN B C 1
ATOM 6030 O O . GLN B 1 273 ? -50.353 33.076 62.823 1.00 35.68 273 GLN B O 1
ATOM 6036 N N . GLY B 1 274 ? -49.094 34.912 62.417 1.00 34.44 274 GLY B N 1
ATOM 6037 C CA . GLY B 1 274 ? -48.848 34.593 61.019 1.00 33.02 274 GLY B CA 1
ATOM 6038 C C . GLY B 1 274 ? -49.862 35.216 60.057 1.00 29.55 274 GLY B C 1
ATOM 6039 O O . GLY B 1 274 ? -49.878 34.874 58.876 1.00 27.20 274 GLY B O 1
ATOM 6040 N N . GLY B 1 275 ? -50.710 36.126 60.559 1.00 27.75 275 GLY B N 1
ATOM 6041 C CA . GLY B 1 275 ? -51.760 36.719 59.747 1.00 28.00 275 GLY B CA 1
ATOM 6042 C C . GLY B 1 275 ? -51.273 37.940 58.955 1.00 28.43 275 GLY B C 1
ATOM 6043 O O . GLY B 1 275 ? -50.098 38.314 59.029 1.00 27.01 275 GLY B O 1
ATOM 6044 N N . ASP B 1 276 ? -52.213 38.569 58.236 1.00 27.58 276 ASP B N 1
ATOM 6045 C CA . ASP B 1 276 ? -51.912 39.663 57.333 1.00 27.76 276 ASP B CA 1
ATOM 6046 C C . ASP B 1 276 ? -51.677 40.952 58.119 1.00 27.61 276 ASP B C 1
ATOM 6047 O O . ASP B 1 276 ? -52.301 41.186 59.153 1.00 28.79 276 ASP B O 1
ATOM 6052 N N . HIS B 1 277 ? -50.779 41.798 57.603 1.00 23.14 277 HIS B N 1
ATOM 6053 C CA . HIS B 1 277 ? -50.591 43.136 58.141 1.00 22.25 277 HIS B CA 1
ATOM 6054 C C . HIS B 1 277 ? -51.887 43.944 58.048 1.00 22.64 277 HIS B C 1
ATOM 6055 O O . HIS B 1 277 ? -52.204 44.690 58.974 1.00 23.75 277 HIS B O 1
ATOM 6062 N N . TRP B 1 278 ? -52.635 43.776 56.948 1.00 22.52 278 TRP B N 1
ATOM 6063 C CA . TRP B 1 278 ? -53.804 44.602 56.667 1.00 22.35 278 TRP B CA 1
ATOM 6064 C C . TRP B 1 278 ? -55.070 43.745 56.661 1.00 22.21 278 TRP B C 1
ATOM 6065 O O . TRP B 1 278 ? -55.067 42.642 56.110 1.00 21.85 278 TRP B O 1
ATOM 6076 N N . GLN B 1 279 ? -56.145 44.307 57.233 1.00 22.08 279 GLN B N 1
ATOM 6077 C CA . GLN B 1 279 ? -57.453 43.671 57.247 1.00 24.84 279 GLN B CA 1
ATOM 6078 C C . GLN B 1 279 ? -58.524 44.751 57.113 1.00 21.32 279 GLN B C 1
ATOM 6079 O O . GLN B 1 279 ? -58.538 45.703 57.883 1.00 22.69 279 GLN B O 1
ATOM 6085 N N . TRP B 1 280 ? -59.441 44.586 56.160 1.00 21.78 280 TRP B N 1
ATOM 6086 C CA . TRP B 1 280 ? -60.486 45.573 55.947 1.00 25.33 280 TRP B CA 1
ATOM 6087 C C . TRP B 1 280 ? -61.386 45.663 57.183 1.00 27.54 280 TRP B C 1
ATOM 6088 O O . TRP B 1 280 ? -61.612 44.659 57.854 1.00 24.86 280 TRP B O 1
ATOM 6099 N N . ASP B 1 281 ? -61.878 46.886 57.456 1.00 26.14 281 ASP B N 1
ATOM 6100 C CA . ASP B 1 281 ? -62.791 47.149 58.553 1.00 27.34 281 ASP B CA 1
ATOM 6101 C C . ASP B 1 281 ? -63.987 47.927 58.013 1.00 27.65 281 ASP B C 1
ATOM 6102 O O . ASP B 1 281 ? -63.883 49.125 57.736 1.00 25.74 281 ASP B O 1
ATOM 6107 N N . TYR B 1 282 ? -65.130 47.232 57.900 1.00 26.05 282 TYR B N 1
ATOM 6108 C CA . TYR B 1 282 ? -66.341 47.801 57.330 1.00 26.18 282 TYR B CA 1
ATOM 6109 C C . TYR B 1 282 ? -67.017 48.777 58.301 1.00 27.59 282 TYR B C 1
ATOM 6110 O O . TYR B 1 282 ? -67.933 49.472 57.897 1.00 30.83 282 TYR B O 1
ATOM 6119 N N . SER B 1 283 ? -66.560 48.871 59.560 1.00 27.98 283 SER B N 1
ATOM 6120 C CA . SER B 1 283 ? -67.263 49.644 60.573 1.00 27.68 283 SER B CA 1
ATOM 6121 C C . SER B 1 283 ? -66.800 51.102 60.636 1.00 28.20 283 SER B C 1
ATOM 6122 O O . SER B 1 283 ? -67.391 51.883 61.377 1.00 28.65 283 SER B O 1
ATOM 6125 N N . ILE B 1 284 ? -65.734 51.479 59.923 1.00 27.44 284 ILE B N 1
ATOM 6126 C CA . ILE B 1 284 ? -65.166 52.815 60.110 1.00 26.46 284 ILE B CA 1
ATOM 6127 C C . ILE B 1 284 ? -65.429 53.684 58.883 1.00 24.41 284 ILE B C 1
ATOM 6128 O O . ILE B 1 284 ? -65.623 53.185 57.781 1.00 26.19 284 ILE B O 1
ATOM 6133 N N . PRO B 1 285 ? -65.440 55.024 59.045 1.00 24.48 285 PRO B N 1
ATOM 6134 C CA . PRO B 1 285 ? -65.486 55.940 57.907 1.00 25.52 285 PRO B CA 1
ATOM 6135 C C . PRO B 1 285 ? -64.153 55.955 57.162 1.00 26.09 285 PRO B C 1
ATOM 6136 O O . PRO B 1 285 ? -63.198 55.295 57.568 1.00 23.48 285 PRO B O 1
ATOM 6140 N N . MET B 1 286 ? -64.112 56.690 56.052 1.00 26.10 286 MET B N 1
ATOM 6141 C CA . MET B 1 286 ? -62.853 57.044 55.424 1.00 25.60 286 MET B CA 1
ATOM 6142 C C . MET B 1 286 ? -62.413 58.362 56.048 1.00 24.06 286 MET B C 1
ATOM 6143 O O . MET B 1 286 ? -62.877 59.431 55.665 1.00 25.88 286 MET B O 1
ATOM 6148 N N . TYR B 1 287 ? -61.516 58.266 57.032 1.00 22.70 287 TYR B N 1
ATOM 6149 C CA . TYR B 1 287 ? -60.994 59.444 57.698 1.00 23.91 287 TYR B CA 1
ATOM 6150 C C . TYR B 1 287 ? -60.192 60.300 56.714 1.00 22.93 287 TYR B C 1
ATOM 6151 O O . TYR B 1 287 ? -59.509 59.770 55.844 1.00 22.45 287 TYR B O 1
ATOM 6160 N N . ILE B 1 288 ? -60.309 61.621 56.866 1.00 24.45 288 ILE B N 1
ATOM 6161 C CA . ILE B 1 288 ? -59.507 62.583 56.120 1.00 24.30 288 ILE B CA 1
ATOM 6162 C C . ILE B 1 288 ? -58.990 63.624 57.104 1.00 24.15 288 ILE B C 1
ATOM 6163 O O . ILE B 1 288 ? -59.722 64.521 57.526 1.00 23.91 288 ILE B O 1
ATOM 6168 N N . GLY B 1 289 ? -57.717 63.488 57.479 1.00 23.85 289 GLY B N 1
ATOM 6169 C CA . GLY B 1 289 ? -57.097 64.412 58.409 1.00 22.72 289 GLY B CA 1
ATOM 6170 C C . GLY B 1 289 ? -56.616 65.674 57.712 1.00 22.80 289 GLY B C 1
ATOM 6171 O O . GLY B 1 289 ? -56.066 65.603 56.621 1.00 23.88 289 GLY B O 1
ATOM 6172 N N . VAL B 1 290 ? -56.823 66.816 58.364 1.00 22.68 290 VAL B N 1
ATOM 6173 C CA . VAL B 1 290 ? -56.336 68.094 57.876 1.00 22.86 290 VAL B CA 1
ATOM 6174 C C . VAL B 1 290 ? -55.470 68.729 58.958 1.00 23.26 290 VAL B C 1
ATOM 6175 O O . VAL B 1 290 ? -55.901 68.867 60.103 1.00 25.53 290 VAL B O 1
ATOM 6179 N N . LEU B 1 291 ? -54.240 69.098 58.578 1.00 22.30 291 LEU B N 1
ATOM 6180 C CA . LEU B 1 291 ? -53.276 69.702 59.479 1.00 22.23 291 LEU B CA 1
ATOM 6181 C C . LEU B 1 291 ? -52.734 70.974 58.828 1.00 24.55 291 LEU B C 1
ATOM 6182 O O . LEU B 1 291 ? -52.471 70.984 57.624 1.00 24.55 291 LEU B O 1
ATOM 6187 N N . PRO B 1 292 ? -52.561 72.085 59.575 1.00 24.69 292 PRO B N 1
ATOM 6188 C CA . PRO B 1 292 ? -51.858 73.250 59.047 1.00 24.63 292 PRO B CA 1
ATOM 6189 C C . PRO B 1 292 ? -50.464 72.844 58.569 1.00 25.78 292 PRO B C 1
ATOM 6190 O O . PRO B 1 292 ? -49.757 72.091 59.251 1.00 21.99 292 PRO B O 1
ATOM 6194 N N . ARG B 1 293 ? -50.085 73.365 57.390 1.00 24.20 293 ARG B N 1
ATOM 6195 C CA . ARG B 1 293 ? -48.877 72.938 56.718 1.00 24.50 293 ARG B CA 1
ATOM 6196 C C . ARG B 1 293 ? -47.623 73.436 57.442 1.00 23.60 293 ARG B C 1
ATOM 6197 O O . ARG B 1 293 ? -46.594 72.765 57.394 1.00 22.41 293 ARG B O 1
ATOM 6205 N N . ARG B 1 294 ? -47.704 74.595 58.103 1.00 24.31 294 ARG B N 1
ATOM 6206 C CA . ARG B 1 294 ? -46.531 75.201 58.717 1.00 27.89 294 ARG B CA 1
ATOM 6207 C C . ARG B 1 294 ? -46.790 75.535 60.186 1.00 28.60 294 ARG B C 1
ATOM 6208 O O . ARG B 1 294 ? -47.795 76.149 60.518 1.00 27.85 294 ARG B O 1
ATOM 6216 N N . GLY B 1 295 ? -45.867 75.105 61.051 1.00 27.28 295 GLY B N 1
ATOM 6217 C CA . GLY B 1 295 ? -45.817 75.531 62.440 1.00 29.66 295 GLY B CA 1
ATOM 6218 C C . GLY B 1 295 ? -46.850 74.855 63.347 1.00 30.92 295 GLY B C 1
ATOM 6219 O O . GLY B 1 295 ? -47.049 75.311 64.466 1.00 30.06 295 GLY B O 1
ATOM 6220 N N . ALA B 1 296 ? -47.476 73.762 62.895 1.00 30.73 296 ALA B N 1
ATOM 6221 C CA . ALA B 1 296 ? -48.540 73.119 63.657 1.00 31.97 296 ALA B CA 1
ATOM 6222 C C . ALA B 1 296 ? -47.982 72.222 64.763 1.00 31.69 296 ALA B C 1
ATOM 6223 O O . ALA B 1 296 ? -46.821 71.828 64.743 1.00 29.06 296 ALA B O 1
ATOM 6225 N N . GLN B 1 297 ? -48.854 71.919 65.732 1.00 31.01 297 GLN B N 1
ATOM 6226 C CA . GLN B 1 297 ? -48.662 70.840 66.685 1.00 33.19 297 GLN B CA 1
ATOM 6227 C C . GLN B 1 297 ? -49.542 69.666 66.269 1.00 28.57 297 GLN B C 1
ATOM 6228 O O . GLN B 1 297 ? -50.514 69.851 65.548 1.00 24.74 297 GLN B O 1
ATOM 6234 N N . GLY B 1 298 ? -49.225 68.481 66.795 1.00 28.91 298 GLY B N 1
ATOM 6235 C CA . GLY B 1 298 ? -49.975 67.271 66.499 1.00 30.92 298 GLY B CA 1
ATOM 6236 C C . GLY B 1 298 ? -51.470 67.388 66.810 1.00 28.02 298 GLY B C 1
ATOM 6237 O O . GLY B 1 298 ? -52.296 66.821 66.101 1.00 29.67 298 GLY B O 1
ATOM 6238 N N . SER B 1 299 ? -51.818 68.137 67.862 1.00 30.34 299 SER B N 1
ATOM 6239 C CA . SER B 1 299 ? -53.208 68.243 68.292 1.00 30.76 299 SER B CA 1
ATOM 6240 C C . SER B 1 299 ? -54.006 69.186 67.392 1.00 30.48 299 SER B C 1
ATOM 6241 O O . SER B 1 299 ? -55.206 69.321 67.579 1.00 31.40 299 SER B O 1
ATOM 6244 N N . ASP B 1 300 ? -53.363 69.813 66.394 1.00 28.94 300 ASP B N 1
ATOM 6245 C CA . ASP B 1 300 ? -54.059 70.722 65.489 1.00 28.64 300 ASP B CA 1
ATOM 6246 C C . ASP B 1 300 ? -54.750 69.958 64.361 1.00 27.41 300 ASP B C 1
ATOM 6247 O O . ASP B 1 300 ? -55.550 70.532 63.620 1.00 28.99 300 ASP B O 1
ATOM 6252 N N . VAL B 1 301 ? -54.455 68.663 64.215 1.00 25.04 301 VAL B N 1
ATOM 6253 C CA . VAL B 1 301 ? -55.086 67.883 63.162 1.00 25.24 301 VAL B CA 1
ATOM 6254 C C . VAL B 1 301 ? -56.579 67.758 63.465 1.00 25.00 301 VAL B C 1
ATOM 6255 O O . VAL B 1 301 ? -56.968 67.628 64.626 1.00 25.37 301 VAL B O 1
ATOM 6259 N N . LYS B 1 302 ? -57.403 67.794 62.411 1.00 25.83 302 LYS B N 1
ATOM 6260 C CA . LYS B 1 302 ? -58.823 67.499 62.504 1.00 25.25 302 LYS B CA 1
ATOM 6261 C C . LYS B 1 302 ? -59.136 66.296 61.629 1.00 24.29 302 LYS B C 1
ATOM 6262 O O . LYS B 1 302 ? -58.835 66.303 60.437 1.00 24.75 302 LYS B O 1
ATOM 6268 N N . TRP B 1 303 ? -59.761 65.276 62.226 1.00 24.30 303 TRP B N 1
ATOM 6269 C CA . TRP B 1 303 ? -60.085 64.040 61.528 1.00 25.06 303 TRP B CA 1
ATOM 6270 C C . TRP B 1 303 ? -61.528 64.077 61.045 1.00 25.33 303 TRP B C 1
ATOM 6271 O O . TRP B 1 303 ? -62.437 63.599 61.727 1.00 27.04 303 TRP B O 1
ATOM 6282 N N . PHE B 1 304 ? -61.706 64.646 59.845 1.00 25.90 304 PHE B N 1
ATOM 6283 C CA . PHE B 1 304 ? -62.980 64.615 59.150 1.00 25.67 304 PHE B CA 1
ATOM 6284 C C . PHE B 1 304 ? -63.307 63.169 58.774 1.00 25.04 304 PHE B C 1
ATOM 6285 O O . PHE B 1 304 ? -62.421 62.314 58.689 1.00 23.89 304 PHE B O 1
ATOM 6293 N N . GLU B 1 305 ? -64.607 62.912 58.588 1.00 25.52 305 GLU B N 1
ATOM 6294 C CA . GLU B 1 305 ? -65.117 61.569 58.381 1.00 26.89 305 GLU B CA 1
ATOM 6295 C C . GLU B 1 305 ? -65.925 61.542 57.093 1.00 26.37 305 GLU B C 1
ATOM 6296 O O . GLU B 1 305 ? -67.065 61.998 57.051 1.00 25.78 305 GLU B O 1
ATOM 6302 N N . ALA B 1 306 ? -65.292 61.037 56.031 1.00 24.71 306 ALA B N 1
ATOM 6303 C CA . ALA B 1 306 ? -65.992 60.833 54.780 1.00 25.14 306 ALA B CA 1
ATOM 6304 C C . ALA B 1 306 ? -66.752 59.515 54.879 1.00 24.63 306 ALA B C 1
ATOM 6305 O O . ALA B 1 306 ? -66.421 58.649 55.680 1.00 25.29 306 ALA B O 1
ATOM 6307 N N . PRO B 1 307 ? -67.798 59.318 54.059 1.00 25.21 307 PRO B N 1
ATOM 6308 C CA . PRO B 1 307 ? -68.474 58.024 53.982 1.00 24.74 307 PRO B CA 1
ATOM 6309 C C . PRO B 1 307 ? -67.483 56.904 53.699 1.00 26.99 307 PRO B C 1
ATOM 6310 O O . PRO B 1 307 ? -66.517 57.087 52.959 1.00 28.16 307 PRO B O 1
ATOM 6314 N N . HIS B 1 308 ? -67.737 55.742 54.297 1.00 25.31 308 HIS B N 1
ATOM 6315 C CA . HIS B 1 308 ? -66.893 54.570 54.145 1.00 23.95 308 HIS B CA 1
ATOM 6316 C C . HIS B 1 308 ? -66.553 54.349 52.683 1.00 24.89 308 HIS B C 1
ATOM 6317 O O . HIS B 1 308 ? -67.420 54.374 51.803 1.00 24.82 308 HIS B O 1
ATOM 6324 N N . GLY B 1 309 ? -65.262 54.107 52.445 1.00 25.37 309 GLY B N 1
ATOM 6325 C CA . GLY B 1 309 ? -64.771 53.857 51.111 1.00 23.84 309 GLY B CA 1
ATOM 6326 C C . GLY B 1 309 ? -63.247 53.759 51.083 1.00 24.84 309 GLY B C 1
ATOM 6327 O O . GLY B 1 309 ? -62.572 53.925 52.101 1.00 20.99 309 GLY B O 1
ATOM 6328 N N . PHE B 1 310 ? -62.728 53.526 49.880 1.00 25.94 310 PHE B N 1
ATOM 6329 C CA . PHE B 1 310 ? -61.307 53.344 49.638 1.00 26.02 310 PHE B CA 1
ATOM 6330 C C . PHE B 1 310 ? -60.708 54.667 49.158 1.00 25.61 310 PHE B C 1
ATOM 6331 O O . PHE B 1 310 ? -61.159 55.229 48.161 1.00 23.83 310 PHE B O 1
ATOM 6339 N N . ALA B 1 311 ? -59.686 55.154 49.877 1.00 24.85 311 ALA B N 1
ATOM 6340 C CA . ALA B 1 311 ? -58.954 56.346 49.482 1.00 24.95 311 ALA B CA 1
ATOM 6341 C C . ALA B 1 311 ? -57.944 55.979 48.393 1.00 24.52 311 ALA B C 1
ATOM 6342 O O . ALA B 1 311 ? -56.863 55.467 48.692 1.00 26.33 311 ALA B O 1
ATOM 6344 N N . GLY B 1 312 ? -58.325 56.223 47.137 1.00 23.88 312 GLY B N 1
ATOM 6345 C CA . GLY B 1 312 ? -57.437 56.039 46.003 1.00 24.45 312 GLY B CA 1
ATOM 6346 C C . GLY B 1 312 ? -56.464 57.208 45.856 1.00 22.75 312 GLY B C 1
ATOM 6347 O O . GLY B 1 312 ? -56.376 58.069 46.730 1.00 23.43 312 GLY B O 1
ATOM 6348 N N . HIS B 1 313 ? -55.774 57.253 44.712 1.00 22.78 313 HIS B N 1
ATOM 6349 C CA . HIS B 1 313 ? -54.715 58.224 44.496 1.00 21.69 313 HIS B CA 1
ATOM 6350 C C . HIS B 1 313 ? -55.271 59.637 44.386 1.00 22.18 313 HIS B C 1
ATOM 6351 O O . HIS B 1 313 ? -56.349 59.866 43.839 1.00 24.46 313 HIS B O 1
ATOM 6358 N N . VAL B 1 314 ? -54.493 60.581 44.910 1.00 22.34 314 VAL B N 1
ATOM 6359 C CA . VAL B 1 314 ? -54.815 61.997 44.857 1.00 23.62 314 VAL B CA 1
ATOM 6360 C C . VAL B 1 314 ? -54.354 62.565 43.514 1.00 23.18 314 VAL B C 1
ATOM 6361 O O . VAL B 1 314 ? -53.181 62.422 43.144 1.00 21.18 314 VAL B O 1
ATOM 6365 N N . ALA B 1 315 ? -55.277 63.211 42.789 1.00 21.91 315 ALA B N 1
ATOM 6366 C CA . ALA B 1 315 ? -54.896 63.967 41.605 1.00 23.37 315 ALA B CA 1
ATOM 6367 C C . ALA B 1 315 ? -54.099 65.192 42.046 1.00 22.85 315 ALA B C 1
ATOM 6368 O O . ALA B 1 315 ? -52.938 65.361 41.661 1.00 23.19 315 ALA B O 1
ATOM 6370 N N . ASN B 1 316 ? -54.728 65.985 42.923 1.00 21.80 316 ASN B N 1
ATOM 6371 C CA . ASN B 1 316 ? -54.193 67.228 43.439 1.00 22.62 316 ASN B CA 1
ATOM 6372 C C . ASN B 1 316 ? -55.221 67.820 44.408 1.00 22.14 316 ASN B C 1
ATOM 6373 O O . ASN B 1 316 ? -56.407 67.501 44.335 1.00 21.68 316 ASN B O 1
ATOM 6378 N N . ALA B 1 317 ? -54.753 68.661 45.330 1.00 21.70 317 ALA B N 1
ATOM 6379 C CA . ALA B 1 317 ? -55.633 69.463 46.164 1.00 24.60 317 ALA B CA 1
ATOM 6380 C C . ALA B 1 317 ? -55.192 70.918 46.109 1.00 24.42 317 ALA B C 1
ATOM 6381 O O . ALA B 1 317 ? -54.027 71.210 45.850 1.00 27.82 317 ALA B O 1
ATOM 6383 N N . PHE B 1 318 ? -56.145 71.816 46.369 1.00 25.62 318 PHE B N 1
ATOM 6384 C CA . PHE B 1 318 ? -55.886 73.247 46.387 1.00 26.08 318 PHE B CA 1
ATOM 6385 C C . PHE B 1 318 ? -56.950 73.952 47.228 1.00 26.25 318 PHE B C 1
ATOM 6386 O O . PHE B 1 318 ? -58.040 73.419 47.409 1.00 27.30 318 PHE B O 1
ATOM 6394 N N . GLU B 1 319 ? -56.612 75.145 47.722 1.00 25.90 319 GLU B N 1
ATOM 6395 C CA . GLU B 1 319 ? -57.553 76.016 48.409 1.00 28.05 319 GLU B CA 1
ATOM 6396 C C . GLU B 1 319 ? -58.214 76.952 47.401 1.00 29.04 319 GLU B C 1
ATOM 6397 O O . GLU B 1 319 ? -57.536 77.540 46.563 1.00 28.57 319 GLU B O 1
ATOM 6403 N N . ASP B 1 320 ? -59.546 77.066 47.483 1.00 31.56 320 ASP B N 1
ATOM 6404 C CA . ASP B 1 320 ? -60.323 77.948 46.624 1.00 31.58 320 ASP B CA 1
ATOM 6405 C C . ASP B 1 320 ? -60.355 79.344 47.242 1.00 32.17 320 ASP B C 1
ATOM 6406 O O . ASP B 1 320 ? -59.610 79.629 48.175 1.00 29.13 320 ASP B O 1
ATOM 6411 N N . ASP B 1 321 ? -61.242 80.198 46.708 1.00 41.71 321 ASP B N 1
ATOM 6412 C CA . ASP B 1 321 ? -61.341 81.603 47.082 1.00 48.21 321 ASP B CA 1
ATOM 6413 C C . ASP B 1 321 ? -61.741 81.766 48.546 1.00 46.58 321 ASP B C 1
ATOM 6414 O O . ASP B 1 321 ? -61.326 82.730 49.177 1.00 45.19 321 ASP B O 1
ATOM 6419 N N . LYS B 1 322 ? -62.547 80.837 49.086 1.00 47.93 322 LYS B N 1
ATOM 6420 C CA . LYS B 1 322 ? -63.020 80.931 50.465 1.00 47.17 322 LYS B CA 1
ATOM 6421 C C . LYS B 1 322 ? -62.053 80.274 51.447 1.00 45.30 322 LYS B C 1
ATOM 6422 O O . LYS B 1 322 ? -62.321 80.255 52.644 1.00 47.08 322 LYS B O 1
ATOM 6428 N N . GLY B 1 323 ? -60.949 79.716 50.950 1.00 42.66 323 GLY B N 1
ATOM 6429 C CA . GLY B 1 323 ? -59.989 79.038 51.810 1.00 40.46 323 GLY B CA 1
ATOM 6430 C C . GLY B 1 323 ? -60.379 77.590 52.106 1.00 36.85 323 GLY B C 1
ATOM 6431 O O . GLY B 1 323 ? -59.758 76.955 52.953 1.00 34.25 323 GLY B O 1
ATOM 6432 N N . HIS B 1 324 ? -61.390 77.077 51.395 1.00 34.92 324 HIS B N 1
ATOM 6433 C CA . HIS B 1 324 ? -61.810 75.688 51.521 1.00 34.72 324 HIS B CA 1
ATOM 6434 C C . HIS B 1 324 ? -60.933 74.802 50.639 1.00 31.13 324 HIS B C 1
ATOM 6435 O O . HIS B 1 324 ? -60.556 75.190 49.543 1.00 30.86 324 HIS B O 1
ATOM 6442 N N . ILE B 1 325 ? -60.643 73.590 51.113 1.00 28.60 325 ILE B N 1
ATOM 6443 C CA . ILE B 1 325 ? -59.826 72.638 50.380 1.00 26.27 325 ILE B CA 1
ATOM 6444 C C . ILE B 1 325 ? -60.700 71.867 49.397 1.00 26.75 325 ILE B C 1
ATOM 6445 O O . ILE B 1 325 ? -61.690 71.249 49.786 1.00 26.07 325 ILE B O 1
ATOM 6450 N N . GLN B 1 326 ? -60.322 71.930 48.117 1.00 25.75 326 GLN B N 1
ATOM 6451 C CA . GLN B 1 326 ? -60.861 71.053 47.093 1.00 26.07 326 GLN B CA 1
ATOM 6452 C C . GLN B 1 326 ? -59.895 69.878 46.913 1.00 26.46 326 GLN B C 1
ATOM 6453 O O . GLN B 1 326 ? -58.777 70.061 46.431 1.00 28.72 326 GLN B O 1
ATOM 6459 N N . LEU B 1 327 ? -60.315 68.685 47.340 1.00 25.48 327 LEU B N 1
ATOM 6460 C CA . LEU B 1 327 ? -59.494 67.485 47.272 1.00 25.74 327 LEU B CA 1
ATOM 6461 C C . LEU B 1 327 ? -60.035 66.585 46.169 1.00 24.85 327 LEU B C 1
ATOM 6462 O O . LEU B 1 327 ? -61.144 66.077 46.292 1.00 24.76 327 LEU B O 1
ATOM 6467 N N . GLN B 1 328 ? -59.247 66.410 45.097 1.00 24.63 328 GLN B N 1
ATOM 6468 C CA . GLN B 1 328 ? -59.651 65.596 43.968 1.00 22.96 328 GLN B CA 1
ATOM 6469 C C . GLN B 1 328 ? -58.828 64.311 43.967 1.00 23.49 328 GLN B C 1
ATOM 6470 O O . GLN B 1 328 ? -57.594 64.360 43.941 1.00 22.19 328 GLN B O 1
ATOM 6476 N N . MET B 1 329 ? -59.534 63.172 44.007 1.00 22.06 329 MET B N 1
ATOM 6477 C CA . MET B 1 329 ? -58.907 61.871 44.206 1.00 24.07 329 MET B CA 1
ATOM 6478 C C . MET B 1 329 ? -59.835 60.772 43.701 1.00 24.44 329 MET B C 1
ATOM 6479 O O . MET B 1 329 ? -61.050 60.959 43.612 1.00 24.56 329 MET B O 1
ATOM 6484 N N . ALA B 1 330 ? -59.236 59.623 43.386 1.00 25.56 330 ALA B N 1
ATOM 6485 C CA . ALA B 1 330 ? -59.982 58.408 43.118 1.00 24.53 330 ALA B CA 1
ATOM 6486 C C . ALA B 1 330 ? -60.566 57.894 44.429 1.00 26.28 330 ALA B C 1
ATOM 6487 O O . ALA B 1 330 ? -59.902 57.929 45.462 1.00 23.66 330 ALA B O 1
ATOM 6489 N N . TYR B 1 331 ? -61.819 57.420 44.370 1.00 25.99 331 TYR B N 1
ATOM 6490 C CA . TYR B 1 331 ? -62.568 57.049 45.563 1.00 25.58 331 TYR B CA 1
ATOM 6491 C C . TYR B 1 331 ? -63.520 55.912 45.205 1.00 26.38 331 TYR B C 1
ATOM 6492 O O . TYR B 1 331 ? -64.286 56.027 44.254 1.00 24.55 331 TYR B O 1
ATOM 6501 N N . ALA B 1 332 ? -63.419 54.799 45.936 1.00 25.42 332 ALA B N 1
ATOM 6502 C CA . ALA B 1 332 ? -64.294 53.654 45.729 1.00 27.34 332 ALA B CA 1
ATOM 6503 C C . ALA B 1 332 ? -65.115 53.411 46.990 1.00 29.09 332 ALA B C 1
ATOM 6504 O O . ALA B 1 332 ? -64.766 53.918 48.049 1.00 31.37 332 ALA B O 1
ATOM 6506 N N . LYS B 1 333 ? -66.199 52.634 46.869 1.00 31.42 333 LYS B N 1
ATOM 6507 C CA . LYS B 1 333 ? -67.119 52.390 47.976 1.00 32.04 333 LYS B CA 1
ATOM 6508 C C . LYS B 1 333 ? -66.812 51.056 48.657 1.00 31.10 333 LYS B C 1
ATOM 6509 O O . LYS B 1 333 ? -67.498 50.704 49.604 1.00 30.05 333 LYS B O 1
ATOM 6515 N N . ASP B 1 334 ? -65.790 50.322 48.194 1.00 32.03 334 ASP B N 1
ATOM 6516 C CA . ASP B 1 334 ? -65.450 49.020 48.761 1.00 31.51 334 ASP B CA 1
ATOM 6517 C C . ASP B 1 334 ? -63.945 48.783 48.571 1.00 30.77 334 ASP B C 1
ATOM 6518 O O . ASP B 1 334 ? -63.236 49.632 48.024 1.00 29.06 334 ASP B O 1
ATOM 6523 N N . ASN B 1 335 ? -63.474 47.618 49.027 1.00 28.40 335 ASN B N 1
ATOM 6524 C CA . ASN B 1 335 ? -62.062 47.326 49.191 1.00 28.80 335 ASN B CA 1
ATOM 6525 C C . ASN B 1 335 ? -61.424 46.956 47.854 1.00 27.21 335 ASN B C 1
ATOM 6526 O O . ASN B 1 335 ? -61.591 45.846 47.356 1.00 26.82 335 ASN B O 1
ATOM 6531 N N . VAL B 1 336 ? -60.633 47.888 47.319 1.00 26.24 336 VAL B N 1
ATOM 6532 C CA . VAL B 1 336 ? -59.918 47.680 46.072 1.00 26.45 336 VAL B CA 1
ATOM 6533 C C . VAL B 1 336 ? -58.857 46.592 46.261 1.00 26.15 336 VAL B C 1
ATOM 6534 O O . VAL B 1 336 ? -58.576 45.837 45.333 1.00 25.73 336 VAL B O 1
ATOM 6538 N N . PHE B 1 337 ? -58.271 46.507 47.462 1.00 25.00 337 PHE B N 1
ATOM 6539 C CA . PHE B 1 337 ? -57.274 45.488 47.769 1.00 25.13 337 PHE B CA 1
ATOM 6540 C C . PHE B 1 337 ? -57.982 44.265 48.355 1.00 27.58 337 PHE B C 1
ATOM 6541 O O . PHE B 1 337 ? -57.815 43.934 49.533 1.00 27.13 337 PHE B O 1
ATOM 6549 N N . PHE B 1 338 ? -58.714 43.570 47.477 1.00 28.79 338 PHE B N 1
ATOM 6550 C CA . PHE B 1 338 ? -59.666 42.527 47.841 1.00 32.63 338 PHE B CA 1
ATOM 6551 C C . PHE B 1 338 ? -58.985 41.274 48.402 1.00 32.46 338 PHE B C 1
ATOM 6552 O O . PHE B 1 338 ? -59.650 40.451 49.023 1.00 31.83 338 PHE B O 1
ATOM 6560 N N . TRP B 1 339 ? -57.674 41.120 48.171 1.00 32.17 339 TRP B N 1
ATOM 6561 C CA . TRP B 1 339 ? -56.900 40.009 48.719 1.00 30.55 339 TRP B CA 1
ATOM 6562 C C . TRP B 1 339 ? -56.641 40.200 50.216 1.00 28.91 339 TRP B C 1
ATOM 6563 O O . TRP B 1 339 ? -56.137 39.289 50.864 1.00 30.66 339 TRP B O 1
ATOM 6574 N N . TRP B 1 340 ? -56.958 41.388 50.762 1.00 27.63 340 TRP B N 1
ATOM 6575 C CA . TRP B 1 340 ? -56.915 41.621 52.196 1.00 28.35 340 TRP B CA 1
ATOM 6576 C C . TRP B 1 340 ? -58.320 41.923 52.716 1.00 28.48 340 TRP B C 1
ATOM 6577 O O . TRP B 1 340 ? -58.660 43.073 53.003 1.00 26.91 340 TRP B O 1
ATOM 6588 N N . PRO B 1 341 ? -59.167 40.880 52.869 1.00 29.58 341 PRO B N 1
ATOM 6589 C CA . PRO B 1 341 ? -60.569 41.060 53.247 1.00 29.72 341 PRO B CA 1
ATOM 6590 C C . PRO B 1 341 ? -60.750 41.369 54.728 1.00 28.17 341 PRO B C 1
ATOM 6591 O O . PRO B 1 341 ? -59.781 41.623 55.441 1.00 24.38 341 PRO B O 1
ATOM 6595 N N . ASP B 1 342 ? -62.009 41.367 55.184 1.00 30.15 342 ASP B N 1
ATOM 6596 C CA . ASP B 1 342 ? -62.300 41.693 56.569 1.00 30.98 342 ASP B CA 1
ATOM 6597 C C . ASP B 1 342 ? -62.032 40.463 57.440 1.00 32.36 342 ASP B C 1
ATOM 6598 O O . ASP B 1 342 ? -61.534 39.447 56.961 1.00 32.21 342 ASP B O 1
ATOM 6603 N N . ALA B 1 343 ? -62.347 40.589 58.734 1.00 35.96 343 ALA B N 1
ATOM 6604 C CA . ALA B 1 343 ? -62.015 39.591 59.738 1.00 39.34 343 ALA B CA 1
ATOM 6605 C C . ALA B 1 343 ? -62.660 38.243 59.428 1.00 39.57 343 ALA B C 1
ATOM 6606 O O . ALA B 1 343 ? -62.114 37.213 59.803 1.00 42.84 343 ALA B O 1
ATOM 6608 N N . ASN B 1 344 ? -63.803 38.253 58.733 1.00 37.72 344 ASN B N 1
ATOM 6609 C CA . ASN B 1 344 ? -64.522 37.028 58.413 1.00 40.27 344 ASN B CA 1
ATOM 6610 C C . ASN B 1 344 ? -64.237 36.589 56.978 1.00 38.38 344 ASN B C 1
ATOM 6611 O O . ASN B 1 344 ? -64.921 35.711 56.462 1.00 40.29 344 ASN B O 1
ATOM 6616 N N . GLY B 1 345 ? -63.231 37.190 56.331 1.00 35.81 345 GLY B N 1
ATOM 6617 C CA . GLY B 1 345 ? -62.874 36.818 54.972 1.00 34.84 345 GLY B CA 1
ATOM 6618 C C . GLY B 1 345 ? -63.814 37.418 53.923 1.00 37.49 345 GLY B C 1
ATOM 6619 O O . GLY B 1 345 ? -63.792 36.985 52.774 1.00 36.52 345 GLY B O 1
ATOM 6620 N N . LYS B 1 346 ? -64.604 38.431 54.308 1.00 38.03 346 LYS B N 1
ATOM 6621 C CA . LYS B 1 346 ? -65.590 39.022 53.413 1.00 41.41 346 LYS B CA 1
ATOM 6622 C C . LYS B 1 346 ? -64.951 40.140 52.590 1.00 37.71 346 LYS B C 1
ATOM 6623 O O . LYS B 1 346 ? -64.244 40.993 53.120 1.00 35.11 346 LYS B O 1
ATOM 6629 N N . GLY B 1 347 ? -65.230 40.155 51.291 1.00 37.17 347 GLY B N 1
ATOM 6630 C CA . GLY B 1 347 ? -64.892 41.303 50.462 1.00 36.23 347 GLY B CA 1
ATOM 6631 C C . GLY B 1 347 ? -65.219 41.059 48.997 1.00 34.97 347 GLY B C 1
ATOM 6632 O O . GLY B 1 347 ? -65.802 40.033 48.645 1.00 33.39 347 GLY B O 1
ATOM 6633 N N . PRO B 1 348 ? -64.861 42.009 48.105 1.00 33.83 348 PRO B N 1
ATOM 6634 C CA . PRO B 1 348 ? -65.207 41.906 46.690 1.00 33.55 348 PRO B CA 1
ATOM 6635 C C . PRO B 1 348 ? -64.378 40.885 45.917 1.00 36.89 348 PRO B C 1
ATOM 6636 O O . PRO B 1 348 ? -63.392 40.353 46.436 1.00 36.40 348 PRO B O 1
ATOM 6640 N N A ARG B 1 349 ? -64.808 40.627 44.674 0.50 37.34 349 ARG B N 1
ATOM 6641 N N B ARG B 1 349 ? -64.800 40.635 44.673 0.50 37.98 349 ARG B N 1
ATOM 6642 C CA A ARG B 1 349 ? -64.111 39.769 43.734 0.50 38.81 349 ARG B CA 1
ATOM 6643 C CA B ARG B 1 349 ? -64.086 39.768 43.755 0.50 39.88 349 ARG B CA 1
ATOM 6644 C C A ARG B 1 349 ? -63.152 40.603 42.884 0.50 38.01 349 ARG B C 1
ATOM 6645 C C B ARG B 1 349 ? -63.158 40.601 42.877 0.50 38.62 349 ARG B C 1
ATOM 6646 O O A ARG B 1 349 ? -63.314 41.819 42.785 0.50 38.59 349 ARG B O 1
ATOM 6647 O O B ARG B 1 349 ? -63.322 41.815 42.781 0.50 39.11 349 ARG B O 1
ATOM 6662 N N . PRO B 1 350 ? -62.171 39.975 42.193 1.00 37.98 350 PRO B N 1
ATOM 6663 C CA . PRO B 1 350 ? -61.348 40.686 41.219 1.00 37.84 350 PRO B CA 1
ATOM 6664 C C . PRO B 1 350 ? -62.208 41.367 40.158 1.00 37.82 350 PRO B C 1
ATOM 6665 O O . PRO B 1 350 ? -63.127 40.752 39.634 1.00 38.22 350 PRO B O 1
ATOM 6669 N N . GLY B 1 351 ? -61.930 42.647 39.886 1.00 38.37 351 GLY B N 1
ATOM 6670 C CA . GLY B 1 351 ? -62.568 43.383 38.802 1.00 38.68 351 GLY B CA 1
ATOM 6671 C C . GLY B 1 351 ? -63.957 43.932 39.146 1.00 38.50 351 GLY B C 1
ATOM 6672 O O . GLY B 1 351 ? -64.646 44.442 38.273 1.00 38.45 351 GLY B O 1
ATOM 6673 N N . GLU B 1 352 ? -64.364 43.856 40.414 1.00 38.37 352 GLU B N 1
ATOM 6674 C CA . GLU B 1 352 ? -65.709 44.246 40.812 1.00 40.66 352 GLU B CA 1
ATOM 6675 C C . GLU B 1 352 ? -65.754 45.726 41.203 1.00 38.41 352 GLU B C 1
ATOM 6676 O O . GLU B 1 352 ? -66.698 46.432 40.853 1.00 38.96 352 GLU B O 1
ATOM 6682 N N . VAL B 1 353 ? -64.753 46.188 41.958 1.00 32.07 353 VAL B N 1
ATOM 6683 C CA . VAL B 1 353 ? -64.819 47.501 42.580 1.00 31.64 353 VAL B CA 1
ATOM 6684 C C . VAL B 1 353 ? -64.358 48.562 41.583 1.00 32.62 353 VAL B C 1
ATOM 6685 O O . VAL B 1 353 ? -63.262 48.458 41.037 1.00 32.02 353 VAL B O 1
ATOM 6689 N N . GLU B 1 354 ? -65.201 49.581 41.376 1.00 30.89 354 GLU B N 1
ATOM 6690 C CA . GLU B 1 354 ? -64.861 50.725 40.551 1.00 32.44 354 GLU B CA 1
ATOM 6691 C C . GLU B 1 354 ? -64.482 51.895 41.454 1.00 31.73 354 GLU B C 1
ATOM 6692 O O . GLU B 1 354 ? -65.067 52.064 42.518 1.00 34.41 354 GLU B O 1
ATOM 6698 N N . ALA B 1 355 ? -63.505 52.700 41.017 1.00 27.54 355 ALA B N 1
ATOM 6699 C CA . ALA B 1 355 ? -63.184 53.942 41.692 1.00 26.59 355 ALA B CA 1
ATOM 6700 C C . ALA B 1 355 ? -63.546 55.095 40.764 1.00 26.38 355 ALA B C 1
ATOM 6701 O O . ALA B 1 355 ? -63.413 54.987 39.546 1.00 23.98 355 ALA B O 1
ATOM 6703 N N . HIS B 1 356 ? -63.977 56.209 41.359 1.00 26.47 356 HIS B N 1
ATOM 6704 C CA . HIS B 1 356 ? -64.479 57.341 40.608 1.00 26.12 356 HIS B CA 1
ATOM 6705 C C . HIS B 1 356 ? -63.725 58.589 41.040 1.00 27.17 356 HIS B C 1
ATOM 6706 O O . HIS B 1 356 ? -63.207 58.662 42.154 1.00 26.52 356 HIS B O 1
ATOM 6713 N N . PHE B 1 357 ? -63.680 59.559 40.129 1.00 27.17 357 PHE B N 1
ATOM 6714 C CA . PHE B 1 357 ? -62.920 60.774 40.325 1.00 27.43 357 PHE B CA 1
ATOM 6715 C C . PHE B 1 357 ? -63.744 61.741 41.172 1.00 27.11 357 PHE B C 1
ATOM 6716 O O . PHE B 1 357 ? -64.621 62.429 40.662 1.00 26.83 357 PHE B O 1
ATOM 6724 N N . ALA B 1 358 ? -63.410 61.813 42.464 1.00 27.85 358 ALA B N 1
ATOM 6725 C CA . ALA B 1 358 ? -64.232 62.485 43.450 1.00 26.60 358 ALA B CA 1
ATOM 6726 C C . ALA B 1 358 ? -63.640 63.839 43.805 1.00 27.38 358 ALA B C 1
ATOM 6727 O O . ALA B 1 358 ? -62.422 64.023 43.776 1.00 25.71 358 ALA B O 1
ATOM 6729 N N . ASN B 1 359 ? -64.529 64.771 44.165 1.00 26.58 359 ASN B N 1
ATOM 6730 C CA . ASN B 1 359 ? -64.146 66.051 44.736 1.00 27.62 359 ASN B CA 1
ATOM 6731 C C . ASN B 1 359 ? -64.736 66.144 46.146 1.00 27.79 359 ASN B C 1
ATOM 6732 O O . ASN B 1 359 ? -65.947 66.126 46.308 1.00 26.34 359 ASN B O 1
ATOM 6737 N N . PHE B 1 360 ? -63.862 66.210 47.155 1.00 27.12 360 PHE B N 1
ATOM 6738 C CA . PHE B 1 360 ? -64.260 66.453 48.531 1.00 27.02 360 PHE B CA 1
ATOM 6739 C C . PHE B 1 360 ? -63.962 67.910 48.883 1.00 27.13 360 PHE B C 1
ATOM 6740 O O . PHE B 1 360 ? -62.896 68.426 48.539 1.00 27.97 360 PHE B O 1
ATOM 6748 N N . VAL B 1 361 ? -64.907 68.562 49.572 1.00 26.82 361 VAL B N 1
ATOM 6749 C CA . VAL B 1 361 ? -64.715 69.912 50.078 1.00 27.95 361 VAL B CA 1
ATOM 6750 C C . VAL B 1 361 ? -64.479 69.825 51.580 1.00 27.84 361 VAL B C 1
ATOM 6751 O O . VAL B 1 361 ? -65.280 69.230 52.292 1.00 26.15 361 VAL B O 1
ATOM 6755 N N . LEU B 1 362 ? -63.382 70.422 52.051 1.00 27.61 362 LEU B N 1
ATOM 6756 C CA . LEU B 1 362 ? -63.059 70.425 53.468 1.00 29.19 362 LEU B CA 1
ATOM 6757 C C . LEU B 1 362 ? -62.820 71.857 53.924 1.00 29.01 362 LEU B C 1
ATOM 6758 O O . LEU B 1 362 ? -62.172 72.638 53.231 1.00 30.72 362 LEU B O 1
ATOM 6763 N N . ASP B 1 363 ? -63.324 72.166 55.119 1.00 28.71 363 ASP B N 1
ATOM 6764 C CA . ASP B 1 363 ? -63.136 73.461 55.748 1.00 32.78 363 ASP B CA 1
ATOM 6765 C C . ASP B 1 363 ? -62.458 73.232 57.090 1.00 32.54 363 ASP B C 1
ATOM 6766 O O . ASP B 1 363 ? -63.076 72.698 58.002 1.00 32.34 363 ASP B O 1
ATOM 6771 N N . TYR B 1 364 ? -61.188 73.634 57.200 1.00 32.53 364 TYR B N 1
ATOM 6772 C CA . TYR B 1 364 ? -60.420 73.398 58.411 1.00 31.85 364 TYR B CA 1
ATOM 6773 C C . TYR B 1 364 ? -61.085 74.069 59.619 1.00 34.01 364 TYR B C 1
ATOM 6774 O O . TYR B 1 364 ? -60.967 73.567 60.733 1.00 31.65 364 TYR B O 1
ATOM 6783 N N . GLN B 1 365 ? -61.790 75.185 59.387 1.00 35.42 365 GLN B N 1
ATOM 6784 C CA . GLN B 1 365 ? -62.414 75.946 60.465 1.00 38.26 365 GLN B CA 1
ATOM 6785 C C . GLN B 1 365 ? -63.708 75.280 60.944 1.00 36.46 365 GLN B C 1
ATOM 6786 O O . GLN B 1 365 ? -64.196 75.609 62.021 1.00 38.43 365 GLN B O 1
ATOM 6792 N N . SER B 1 366 ? -64.281 74.367 60.151 1.00 36.20 366 SER B N 1
ATOM 6793 C CA . SER B 1 366 ? -65.517 73.687 60.515 1.00 39.84 366 SER B CA 1
ATOM 6794 C C . SER B 1 366 ? -65.275 72.756 61.703 1.00 43.61 366 SER B C 1
ATOM 6795 O O . SER B 1 366 ? -64.227 72.117 61.793 1.00 43.39 366 SER B O 1
ATOM 6798 N N . ASP B 1 367 ? -66.258 72.696 62.615 1.00 44.86 367 ASP B N 1
ATOM 6799 C CA . ASP B 1 367 ? -66.217 71.789 63.750 1.00 44.47 367 ASP B CA 1
ATOM 6800 C C . ASP B 1 367 ? -67.089 70.568 63.469 1.00 40.92 367 ASP B C 1
ATOM 6801 O O . ASP B 1 367 ? -67.176 69.671 64.303 1.00 41.35 367 ASP B O 1
ATOM 6806 N N . LYS B 1 368 ? -67.719 70.524 62.290 1.00 38.50 368 LYS B N 1
ATOM 6807 C CA . LYS B 1 368 ? -68.480 69.360 61.867 1.00 42.18 368 LYS B CA 1
ATOM 6808 C C . LYS B 1 368 ? -67.542 68.347 61.201 1.00 41.53 368 LYS B C 1
ATOM 6809 O O . LYS B 1 368 ? -66.962 68.631 60.160 1.00 40.52 368 LYS B O 1
ATOM 6815 N N . LEU B 1 369 ? -67.423 67.151 61.785 1.00 40.29 369 LEU B N 1
ATOM 6816 C CA . LEU B 1 369 ? -66.478 66.148 61.307 1.00 38.81 369 LEU B CA 1
ATOM 6817 C C . LEU B 1 369 ? -67.036 65.362 60.120 1.00 37.66 369 LEU B C 1
ATOM 6818 O O . LEU B 1 369 ? -66.308 65.126 59.152 1.00 33.64 369 LEU B O 1
ATOM 6823 N N . PRO B 1 370 ? -68.309 64.896 60.125 1.00 37.31 370 PRO B N 1
ATOM 6824 C CA . PRO B 1 370 ? -68.852 64.184 58.964 1.00 35.71 370 PRO B CA 1
ATOM 6825 C C . PRO B 1 370 ? -68.870 65.060 57.711 1.00 38.17 370 PRO B C 1
ATOM 6826 O O . PRO B 1 370 ? -69.237 66.234 57.779 1.00 38.75 370 PRO B O 1
ATOM 6830 N N . LEU B 1 371 ? -68.456 64.475 56.578 1.00 37.45 371 LEU B N 1
ATOM 6831 C CA . LEU B 1 371 ? -68.460 65.158 55.294 1.00 37.29 371 LEU B CA 1
ATOM 6832 C C . LEU B 1 371 ? -69.588 64.587 54.437 1.00 36.35 371 LEU B C 1
ATOM 6833 O O . LEU B 1 371 ? -69.923 63.402 54.551 1.00 37.58 371 LEU B O 1
ATOM 6838 N N . ALA B 1 372 ? -70.112 65.434 53.544 1.00 39.39 372 ALA B N 1
ATOM 6839 C CA . ALA B 1 372 ? -71.082 65.016 52.544 1.00 42.36 372 ALA B CA 1
ATOM 6840 C C . ALA B 1 372 ? -70.432 64.084 51.529 1.00 41.65 372 ALA B C 1
ATOM 6841 O O . ALA B 1 372 ? -69.206 64.120 51.350 1.00 41.19 372 ALA B O 1
ATOM 6843 N N . GLU B 1 373 ? -71.272 63.281 50.854 1.00 39.32 373 GLU B N 1
ATOM 6844 C CA . GLU B 1 373 ? -70.824 62.487 49.719 1.00 43.05 373 GLU B CA 1
ATOM 6845 C C . GLU B 1 373 ? -70.087 63.444 48.780 1.00 38.21 373 GLU B C 1
ATOM 6846 O O . GLU B 1 373 ? -70.449 64.622 48.679 1.00 30.40 373 GLU B O 1
ATOM 6852 N N . PRO B 1 374 ? -68.998 63.007 48.106 1.00 36.63 374 PRO B N 1
ATOM 6853 C CA . PRO B 1 374 ? -68.306 63.892 47.171 1.00 33.78 374 PRO B CA 1
ATOM 6854 C C . PRO B 1 374 ? -69.112 64.056 45.887 1.00 32.51 374 PRO B C 1
ATOM 6855 O O . PRO B 1 374 ? -70.002 63.259 45.613 1.00 32.90 374 PRO B O 1
ATOM 6859 N N . THR B 1 375 ? -68.793 65.099 45.113 1.00 30.38 375 THR B N 1
ATOM 6860 C CA . THR B 1 375 ? -69.235 65.180 43.730 1.00 30.54 375 THR B CA 1
ATOM 6861 C C . THR B 1 375 ? -68.224 64.427 42.874 1.00 32.93 375 THR B C 1
ATOM 6862 O O . THR B 1 375 ? -67.097 64.194 43.316 1.00 34.31 375 THR B O 1
ATOM 6866 N N . TYR B 1 376 ? -68.647 64.043 41.662 1.00 33.32 376 TYR B N 1
ATOM 6867 C CA . TYR B 1 376 ? -67.820 63.265 40.752 1.00 33.27 376 TYR B CA 1
ATOM 6868 C C . TYR B 1 376 ? -67.584 64.060 39.468 1.00 34.06 376 TYR B C 1
ATOM 6869 O O . TYR B 1 376 ? -68.513 64.637 38.914 1.00 33.83 376 TYR B O 1
ATOM 6878 N N . LEU B 1 377 ? -66.332 64.066 38.998 1.00 34.16 377 LEU B N 1
ATOM 6879 C CA . LEU B 1 377 ? -65.912 64.933 37.909 1.00 36.21 377 LEU B CA 1
ATOM 6880 C C . LEU B 1 377 ? -66.142 64.272 36.551 1.00 34.72 377 LEU B C 1
ATOM 6881 O O . LEU B 1 377 ? -66.268 64.976 35.558 1.00 34.75 377 LEU B O 1
ATOM 6886 N N . VAL B 1 378 ? -66.147 62.932 36.514 1.00 32.13 378 VAL B N 1
ATOM 6887 C CA . VAL B 1 378 ? -66.451 62.152 35.323 1.00 30.93 378 VAL B CA 1
ATOM 6888 C C . VAL B 1 378 ? -67.120 60.863 35.790 1.00 30.15 378 VAL B C 1
ATOM 6889 O O . VAL B 1 378 ? -67.134 60.591 36.978 1.00 29.21 378 VAL B O 1
ATOM 6893 N N . ASP B 1 379 ? -67.630 60.066 34.851 1.00 31.28 379 ASP B N 1
ATOM 6894 C CA . ASP B 1 379 ? -68.328 58.821 35.147 1.00 35.17 379 ASP B CA 1
ATOM 6895 C C . ASP B 1 379 ? -67.378 57.618 35.144 1.00 32.75 379 ASP B C 1
ATOM 6896 O O . ASP B 1 379 ? -67.718 56.574 35.681 1.00 27.30 379 ASP B O 1
ATOM 6901 N N . ASP B 1 380 ? -66.209 57.752 34.501 1.00 32.33 380 ASP B N 1
ATOM 6902 C CA . ASP B 1 380 ? -65.367 56.604 34.198 1.00 32.92 380 ASP B CA 1
ATOM 6903 C C . ASP B 1 380 ? -64.895 55.922 35.484 1.00 32.67 380 ASP B C 1
ATOM 6904 O O . ASP B 1 380 ? -64.624 56.582 36.490 1.00 31.16 380 ASP B O 1
ATOM 6909 N N . ASP B 1 381 ? -64.784 54.591 35.422 1.00 29.27 381 ASP B N 1
ATOM 6910 C CA . ASP B 1 381 ? -63.965 53.844 36.359 1.00 30.63 381 ASP B CA 1
ATOM 6911 C C . ASP B 1 381 ? -62.500 54.217 36.107 1.00 29.80 381 ASP B C 1
ATOM 6912 O O . ASP B 1 381 ? -61.985 53.960 35.024 1.00 30.30 381 ASP B O 1
ATOM 6917 N N . MET B 1 382 ? -61.835 54.816 37.099 1.00 27.39 382 MET B N 1
ATOM 6918 C CA . MET B 1 382 ? -60.542 55.431 36.859 1.00 26.58 382 MET B CA 1
ATOM 6919 C C . MET B 1 382 ? -59.597 55.231 38.038 1.00 26.51 382 MET B C 1
ATOM 6920 O O . MET B 1 382 ? -60.003 54.795 39.104 1.00 26.53 382 MET B O 1
ATOM 6925 N N . GLU B 1 383 ? -58.321 55.569 37.803 1.00 26.36 383 GLU B N 1
ATOM 6926 C CA . GLU B 1 383 ? -57.283 55.614 38.829 1.00 25.46 383 GLU B CA 1
ATOM 6927 C C . GLU B 1 383 ? -56.011 56.231 38.230 1.00 25.43 383 GLU B C 1
ATOM 6928 O O . GLU B 1 383 ? -55.985 56.618 37.057 1.00 25.10 383 GLU B O 1
ATOM 6934 N N A PHE B 1 384 ? -54.984 56.364 39.077 0.50 25.06 384 PHE B N 1
ATOM 6935 N N B PHE B 1 384 ? -54.980 56.358 39.074 0.50 24.14 384 PHE B N 1
ATOM 6936 C CA A PHE B 1 384 ? -53.653 56.806 38.685 0.50 25.31 384 PHE B CA 1
ATOM 6937 C CA B PHE B 1 384 ? -53.652 56.805 38.680 0.50 23.74 384 PHE B CA 1
ATOM 6938 C C A PHE B 1 384 ? -53.715 58.173 38.004 0.50 23.76 384 PHE B C 1
ATOM 6939 C C B PHE B 1 384 ? -53.716 58.174 38.003 0.50 22.93 384 PHE B C 1
ATOM 6940 O O A PHE B 1 384 ? -53.193 58.344 36.903 0.50 23.76 384 PHE B O 1
ATOM 6941 O O B PHE B 1 384 ? -53.191 58.346 36.904 0.50 23.01 384 PHE B O 1
ATOM 6956 N N . PRO B 1 385 ? -54.329 59.195 38.642 1.00 22.32 385 PRO B N 1
ATOM 6957 C CA . PRO B 1 385 ? -54.416 60.523 38.047 1.00 22.15 385 PRO B CA 1
ATOM 6958 C C . PRO B 1 385 ? -53.105 61.295 38.116 1.00 21.97 385 PRO B C 1
ATOM 6959 O O . PRO B 1 385 ? -52.423 61.262 39.141 1.00 21.87 385 PRO B O 1
ATOM 6963 N N . ARG B 1 386 ? -52.779 61.977 37.008 1.00 20.59 386 ARG B N 1
ATOM 6964 C CA . ARG B 1 386 ? -51.654 62.893 36.939 1.00 21.48 386 ARG B CA 1
ATOM 6965 C C . ARG B 1 386 ? -52.144 64.275 36.522 1.00 22.01 386 ARG B C 1
ATOM 6966 O O . ARG B 1 386 ? -53.088 64.401 35.739 1.00 20.74 386 ARG B O 1
ATOM 6974 N N . ILE B 1 387 ? -51.483 65.300 37.062 1.00 21.52 387 ILE B N 1
ATOM 6975 C CA . ILE B 1 387 ? -51.698 66.668 36.637 1.00 22.91 387 ILE B CA 1
ATOM 6976 C C . ILE B 1 387 ? -50.405 67.215 36.046 1.00 23.23 387 ILE B C 1
ATOM 6977 O O . ILE B 1 387 ? -49.375 66.554 36.043 1.00 22.54 387 ILE B O 1
ATOM 6982 N N . ASP B 1 388 ? -50.485 68.456 35.574 1.00 24.20 388 ASP B N 1
ATOM 6983 C CA . ASP B 1 388 ? -49.305 69.235 35.256 1.00 23.90 388 ASP B CA 1
ATOM 6984 C C . ASP B 1 388 ? -48.700 69.697 36.575 1.00 22.30 388 ASP B C 1
ATOM 6985 O O . ASP B 1 388 ? -49.260 70.576 37.235 1.00 21.95 388 ASP B O 1
ATOM 6990 N N . ASP B 1 389 ? -47.559 69.109 36.957 1.00 22.10 389 ASP B N 1
ATOM 6991 C CA . ASP B 1 389 ? -47.053 69.285 38.313 1.00 23.17 389 ASP B CA 1
ATOM 6992 C C . ASP B 1 389 ? -46.488 70.691 38.511 1.00 22.72 389 ASP B C 1
ATOM 6993 O O . ASP B 1 389 ? -46.105 71.054 39.619 1.00 21.44 389 ASP B O 1
ATOM 6998 N N . ARG B 1 390 ? -46.493 71.502 37.451 1.00 23.34 390 ARG B N 1
ATOM 6999 C CA . ARG B 1 390 ? -46.185 72.916 37.576 1.00 23.99 390 ARG B CA 1
ATOM 7000 C C . ARG B 1 390 ? -47.269 73.666 38.363 1.00 23.58 390 ARG B C 1
ATOM 7001 O O . ARG B 1 390 ? -47.036 74.812 38.736 1.00 24.64 390 ARG B O 1
ATOM 7009 N N . VAL B 1 391 ? -48.448 73.061 38.590 1.00 23.77 391 VAL B N 1
ATOM 7010 C CA . VAL B 1 391 ? -49.469 73.694 39.422 1.00 26.23 391 VAL B CA 1
ATOM 7011 C C . VAL B 1 391 ? -49.816 72.839 40.647 1.00 25.70 391 VAL B C 1
ATOM 7012 O O . VAL B 1 391 ? -50.826 73.104 41.300 1.00 26.95 391 VAL B O 1
ATOM 7016 N N . ALA B 1 392 ? -48.983 71.847 40.981 1.00 24.02 392 ALA B N 1
ATOM 7017 C CA . ALA B 1 392 ? -49.214 71.016 42.157 1.00 23.84 392 ALA B CA 1
ATOM 7018 C C . ALA B 1 392 ? -49.368 71.894 43.399 1.00 24.52 392 ALA B C 1
ATOM 7019 O O . ALA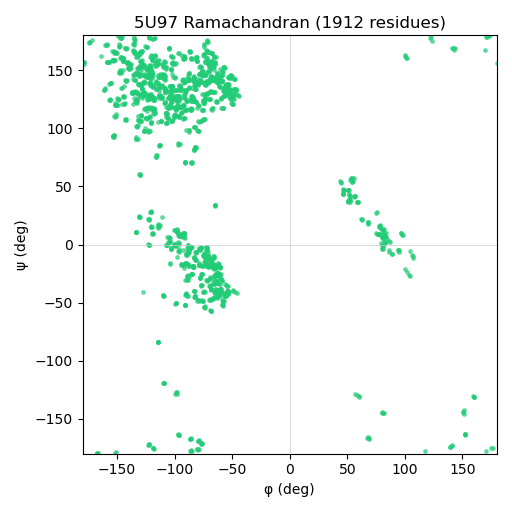 B 1 392 ? -48.598 72.828 43.599 1.00 23.48 392 ALA B O 1
ATOM 7021 N N . THR B 1 393 ? -50.385 71.584 44.213 1.00 25.20 393 THR B N 1
ATOM 7022 C CA . THR B 1 393 ? -50.732 72.286 45.447 1.00 26.08 393 THR B CA 1
ATOM 7023 C C . THR B 1 393 ? -51.528 73.567 45.179 1.00 27.76 393 THR B C 1
ATOM 7024 O O . THR B 1 393 ? -51.944 74.217 46.138 1.00 26.39 393 THR B O 1
ATOM 7028 N N . ARG B 1 394 ? -51.726 73.921 43.900 1.00 27.08 394 ARG B N 1
ATOM 7029 C CA . ARG B 1 394 ? -52.521 75.077 43.508 1.00 30.90 394 ARG B CA 1
ATOM 7030 C C . ARG B 1 394 ? -53.648 74.602 42.597 1.00 29.09 394 ARG B C 1
ATOM 7031 O O . ARG B 1 394 ? -53.729 73.418 42.270 1.00 27.20 394 ARG B O 1
ATOM 7039 N N . LYS B 1 395 ? -54.511 75.532 42.182 1.00 27.42 395 LYS B N 1
ATOM 7040 C CA . LYS B 1 395 ? -55.626 75.193 41.313 1.00 29.77 395 LYS B CA 1
ATOM 7041 C C . LYS B 1 395 ? -55.109 74.599 40.001 1.00 27.59 395 LYS B C 1
ATOM 7042 O O . LYS B 1 395 ? -54.295 75.224 39.323 1.00 28.33 395 LYS B O 1
ATOM 7048 N N . HIS B 1 396 ? -55.585 73.397 39.656 1.00 25.48 396 HIS B N 1
ATOM 7049 C CA . HIS B 1 396 ? -55.254 72.745 38.399 1.00 24.92 396 HIS B CA 1
ATOM 7050 C C . HIS B 1 396 ? -56.532 72.641 37.578 1.00 27.54 396 HIS B C 1
ATOM 7051 O O . HIS B 1 396 ? -57.616 72.610 38.160 1.00 27.95 396 HIS B O 1
ATOM 7058 N N . LYS B 1 397 ? -56.403 72.554 36.246 1.00 27.60 397 LYS B N 1
ATOM 7059 C CA . LYS B 1 397 ? -57.576 72.444 35.392 1.00 30.92 397 LYS B CA 1
ATOM 7060 C C . LYS B 1 397 ? -57.410 71.352 34.334 1.00 29.17 397 LYS B C 1
ATOM 7061 O O . LYS B 1 397 ? -58.231 71.240 33.424 1.00 26.23 397 LYS B O 1
ATOM 7067 N N . HIS B 1 398 ? -56.367 70.526 34.479 1.00 27.63 398 HIS B N 1
ATOM 7068 C CA . HIS B 1 398 ? -56.153 69.388 33.602 1.00 26.45 398 HIS B CA 1
ATOM 7069 C C . HIS B 1 398 ? -55.783 68.175 34.454 1.00 25.52 398 HIS B C 1
ATOM 7070 O O . HIS B 1 398 ? -54.906 68.275 35.311 1.00 26.34 398 HIS B O 1
ATOM 7077 N N . THR B 1 399 ? -56.450 67.046 34.201 1.00 23.41 399 THR B N 1
ATOM 7078 C CA . THR B 1 399 ? -56.061 65.770 34.780 1.00 23.96 399 THR B CA 1
ATOM 7079 C C . THR B 1 399 ? -56.013 64.699 33.697 1.00 24.87 399 THR B C 1
ATOM 7080 O O . THR B 1 399 ? -56.886 64.640 32.830 1.00 26.29 399 THR B O 1
ATOM 7084 N N . PHE B 1 400 ? -54.967 63.867 33.769 1.00 25.86 400 PHE B N 1
ATOM 7085 C CA . PHE B 1 400 ? -54.808 62.692 32.929 1.00 23.78 400 PHE B CA 1
ATOM 7086 C C . PHE B 1 400 ? -54.896 61.471 33.831 1.00 24.17 400 PHE B C 1
ATOM 7087 O O . PHE B 1 400 ? -54.303 61.463 34.909 1.00 25.70 400 PHE B O 1
ATOM 7095 N N . PHE B 1 401 ? -55.635 60.441 33.408 1.00 22.77 401 PHE B N 1
ATOM 7096 C CA . PHE B 1 401 ? -55.822 59.296 34.284 1.00 22.15 401 PHE B CA 1
ATOM 7097 C C . PHE B 1 401 ? -56.085 58.030 33.483 1.00 21.15 401 PHE B C 1
ATOM 7098 O O . PHE B 1 401 ? -56.473 58.075 32.309 1.00 21.69 401 PHE B O 1
ATOM 7106 N N . CYS B 1 402 ? -55.827 56.894 34.138 1.00 20.77 402 CYS B N 1
ATOM 7107 C CA . CYS B 1 402 ? -56.191 55.590 33.616 1.00 21.30 402 CYS B CA 1
ATOM 7108 C C . CYS B 1 402 ? -57.702 55.403 33.729 1.00 21.21 402 CYS B C 1
ATOM 7109 O O . CYS B 1 402 ? -58.301 55.869 34.692 1.00 20.15 402 CYS B O 1
ATOM 7112 N N . ILE B 1 403 ? -58.284 54.697 32.755 1.00 21.72 403 ILE B N 1
ATOM 7113 C CA . ILE B 1 403 ? -59.680 54.303 32.786 1.00 23.49 403 ILE B CA 1
ATOM 7114 C C . ILE B 1 403 ? -59.778 52.807 32.502 1.00 26.25 403 ILE B C 1
ATOM 7115 O O . ILE B 1 403 ? -58.904 52.228 31.850 1.00 26.34 403 ILE B O 1
ATOM 7120 N N . PHE B 1 404 ? -60.843 52.195 33.029 1.00 27.73 404 PHE B N 1
ATOM 7121 C CA . PHE B 1 404 ? -61.214 50.831 32.689 1.00 29.92 404 PHE B CA 1
ATOM 7122 C C . PHE B 1 404 ? -62.665 50.829 32.215 1.00 31.29 404 PHE B C 1
ATOM 7123 O O . PHE B 1 404 ? -63.583 51.036 32.999 1.00 30.57 404 PHE B O 1
ATOM 7131 N N . ASP B 1 405 ? -62.846 50.623 30.910 1.00 35.10 405 ASP B N 1
ATOM 7132 C CA . ASP B 1 405 ? -64.150 50.675 30.274 1.00 38.25 405 ASP B CA 1
ATOM 7133 C C . ASP B 1 405 ? -64.617 49.245 30.009 1.00 37.38 405 ASP B C 1
ATOM 7134 O O . ASP B 1 405 ? -63.975 48.524 29.250 1.00 37.33 405 ASP B O 1
ATOM 7139 N N . ARG B 1 406 ? -65.744 48.862 30.625 1.00 39.81 406 ARG B N 1
ATOM 7140 C CA . ARG B 1 406 ? -66.258 47.502 30.546 1.00 40.52 406 ARG B CA 1
ATOM 7141 C C . ARG B 1 406 ? -67.196 47.332 29.348 1.00 45.24 406 ARG B C 1
ATOM 7142 O O . ARG B 1 406 ? -67.620 46.213 29.065 1.00 42.36 406 ARG B O 1
ATOM 7150 N N . LYS B 1 407 ? -67.512 48.431 28.645 1.00 44.88 407 LYS B N 1
ATOM 7151 C CA . LYS B 1 407 ? -68.299 48.378 27.423 1.00 48.73 407 LYS B CA 1
ATOM 7152 C C . LYS B 1 407 ? -67.793 47.245 26.528 1.00 48.81 407 LYS B C 1
ATOM 7153 O O . LYS B 1 407 ? -66.595 47.161 26.246 1.00 45.97 407 LYS B O 1
ATOM 7159 N N . PRO B 1 408 ? -68.679 46.333 26.047 1.00 51.07 408 PRO B N 1
ATOM 7160 C CA . PRO B 1 408 ? -68.248 45.201 25.223 1.00 47.03 408 PRO B CA 1
ATOM 7161 C C . PRO B 1 408 ? -67.391 45.628 24.033 1.00 44.38 408 PRO B C 1
ATOM 7162 O O . PRO B 1 408 ? -67.743 46.560 23.309 1.00 41.29 408 PRO B O 1
ATOM 7166 N N . GLY B 1 409 ? -66.239 44.968 23.871 1.00 42.12 409 GLY B N 1
ATOM 7167 C CA . GLY B 1 409 ? -65.396 45.173 22.705 1.00 42.58 409 GLY B CA 1
ATOM 7168 C C . GLY B 1 409 ? -64.160 46.027 22.989 1.00 41.07 409 GLY B C 1
ATOM 7169 O O . GLY B 1 409 ? -63.150 45.892 22.302 1.00 38.03 409 GLY B O 1
ATOM 7170 N N . VAL B 1 410 ? -64.218 46.900 24.001 1.00 37.87 410 VAL B N 1
ATOM 7171 C CA . VAL B 1 410 ? -63.097 47.788 24.268 1.00 37.70 410 VAL B CA 1
ATOM 7172 C C . VAL B 1 410 ? -61.867 46.964 24.661 1.00 35.79 410 VAL B C 1
ATOM 7173 O O . VAL B 1 410 ? -60.768 47.224 24.167 1.00 36.28 410 VAL B O 1
ATOM 7177 N N . THR B 1 411 ? -62.059 45.970 25.539 1.00 34.51 411 THR B N 1
ATOM 7178 C CA . THR B 1 411 ? -61.059 44.941 25.776 1.00 33.71 411 THR B CA 1
ATOM 7179 C C . THR B 1 411 ? -61.606 43.582 25.343 1.00 34.22 411 THR B C 1
ATOM 7180 O O . THR B 1 411 ? -62.724 43.217 25.684 1.00 33.79 411 THR B O 1
ATOM 7184 N N . ASP B 1 412 ? -60.782 42.833 24.607 1.00 33.02 412 ASP B N 1
ATOM 7185 C CA . ASP B 1 412 ? -61.083 41.468 24.207 1.00 33.47 412 ASP B CA 1
ATOM 7186 C C . ASP B 1 412 ? -60.704 40.529 25.355 1.00 32.14 412 ASP B C 1
ATOM 7187 O O . ASP B 1 412 ? -59.641 39.910 25.334 1.00 32.76 412 ASP B O 1
ATOM 7192 N N . PHE B 1 413 ? -61.592 40.413 26.352 1.00 33.12 413 PHE B N 1
ATOM 7193 C CA . PHE B 1 413 ? -61.321 39.665 27.573 1.00 37.74 413 PHE B CA 1
ATOM 7194 C C . PHE B 1 413 ? -61.021 38.191 27.295 1.00 38.26 413 PHE B C 1
ATOM 7195 O O . PHE B 1 413 ? -60.159 37.612 27.945 1.00 36.07 413 PHE B O 1
ATOM 7203 N N . GLU B 1 414 ? -61.751 37.590 26.350 1.00 40.67 414 GLU B N 1
ATOM 7204 C CA . GLU B 1 414 ? -61.553 36.197 25.981 1.00 42.20 414 GLU B CA 1
ATOM 7205 C C . GLU B 1 414 ? -60.096 35.940 25.604 1.00 37.20 414 GLU B C 1
ATOM 7206 O O . GLU B 1 414 ? -59.553 34.896 25.939 1.00 35.40 414 GLU B O 1
ATOM 7212 N N . PHE B 1 415 ? -59.476 36.889 24.896 1.00 35.07 415 PHE B N 1
ATOM 7213 C CA . PHE B 1 415 ? -58.084 36.769 24.488 1.00 33.96 415 PHE B CA 1
ATOM 7214 C C . PHE B 1 415 ? -57.131 37.173 25.620 1.00 32.85 415 PHE B C 1
ATOM 7215 O O . PHE B 1 415 ? -56.137 36.492 25.857 1.00 32.39 415 PHE B O 1
ATOM 7223 N N . VAL B 1 416 ? -57.417 38.291 26.296 1.00 32.19 416 VAL B N 1
ATOM 7224 C CA . VAL B 1 416 ? -56.468 38.905 27.217 1.00 33.52 416 VAL B CA 1
ATOM 7225 C C . VAL B 1 416 ? -56.380 38.128 28.535 1.00 34.45 416 VAL B C 1
ATOM 7226 O O . VAL B 1 416 ? -55.279 37.830 28.996 1.00 34.07 416 VAL B O 1
ATOM 7230 N N . MET B 1 417 ? -57.523 37.791 29.146 1.00 34.40 417 MET B N 1
ATOM 7231 C CA . MET B 1 417 ? -57.524 37.322 30.527 1.00 36.35 417 MET B CA 1
ATOM 7232 C C . MET B 1 417 ? -56.745 36.015 30.683 1.00 34.16 417 MET B C 1
ATOM 7233 O O . MET B 1 417 ? -56.008 35.858 31.652 1.00 35.59 417 MET B O 1
ATOM 7238 N N . PRO B 1 418 ? -56.848 35.019 29.772 1.00 32.16 418 PRO B N 1
ATOM 7239 C CA . PRO B 1 418 ? -56.029 33.810 29.882 1.00 32.21 418 PRO B CA 1
ATOM 7240 C C . PRO B 1 418 ? -54.517 34.058 29.826 1.00 33.62 418 PRO B C 1
ATOM 7241 O O . PRO B 1 418 ? -53.747 33.200 30.243 1.00 28.70 418 PRO B O 1
ATOM 7245 N N . ARG B 1 419 ? -54.096 35.223 29.303 1.00 32.53 419 ARG B N 1
ATOM 7246 C CA . ARG B 1 419 ? -52.684 35.545 29.163 1.00 35.23 419 ARG B CA 1
ATOM 7247 C C . ARG B 1 419 ? -52.197 36.519 30.234 1.00 33.35 419 ARG B C 1
ATOM 7248 O O . ARG B 1 419 ? -51.012 36.857 30.257 1.00 32.51 419 ARG B O 1
ATOM 7256 N N . ALA B 1 420 ? -53.112 36.997 31.086 1.00 33.62 420 ALA B N 1
ATOM 7257 C CA . ALA B 1 420 ? -52.864 38.198 31.873 1.00 33.87 420 ALA B CA 1
ATOM 7258 C C . ALA B 1 420 ? -52.199 37.877 33.213 1.00 33.62 420 ALA B C 1
ATOM 7259 O O . ALA B 1 420 ? -51.461 38.706 33.746 1.00 36.19 420 ALA B O 1
ATOM 7261 N N . GLY B 1 421 ? -52.481 36.699 33.772 1.00 32.81 421 GLY B N 1
ATOM 7262 C CA . GLY B 1 421 ? -52.136 36.423 35.157 1.00 32.86 421 GLY B CA 1
ATOM 7263 C C . GLY B 1 421 ? -53.002 37.267 36.093 1.00 33.83 421 GLY B C 1
ATOM 7264 O O . GLY B 1 421 ? -53.984 37.861 35.655 1.00 36.52 421 GLY B O 1
ATOM 7265 N N . GLY B 1 422 ? -52.632 37.331 37.374 1.00 30.53 422 GLY B N 1
ATOM 7266 C CA . GLY B 1 422 ? -53.446 38.029 38.354 1.00 30.18 422 GLY B CA 1
ATOM 7267 C C . GLY B 1 422 ? -52.613 38.911 39.275 1.00 31.55 422 GLY B C 1
ATOM 7268 O O . GLY B 1 422 ? -51.383 38.900 39.218 1.00 32.71 422 GLY B O 1
ATOM 7269 N N . GLY B 1 423 ? -53.310 39.696 40.102 1.00 31.42 423 GLY B N 1
ATOM 7270 C CA . GLY B 1 423 ? -52.685 40.393 41.213 1.00 29.89 423 GLY B CA 1
ATOM 7271 C C . GLY B 1 423 ? -52.532 41.898 40.982 1.00 30.53 423 GLY B C 1
ATOM 7272 O O . GLY B 1 423 ? -52.172 42.611 41.917 1.00 29.15 423 GLY B O 1
ATOM 7273 N N . ALA B 1 424 ? -52.803 42.367 39.755 1.00 28.01 424 ALA B N 1
ATOM 7274 C CA . ALA B 1 424 ? -52.575 43.759 39.397 1.00 30.85 424 ALA B CA 1
ATOM 7275 C C . ALA B 1 424 ? -53.835 44.363 38.777 1.00 32.46 424 ALA B C 1
ATOM 7276 O O . ALA B 1 424 ? -54.597 43.673 38.106 1.00 33.35 424 ALA B O 1
ATOM 7278 N N . PRO B 1 425 ? -54.056 45.689 38.927 1.00 36.73 425 PRO B N 1
ATOM 7279 C CA . PRO B 1 425 ? -55.240 46.351 38.379 1.00 37.16 425 PRO B CA 1
ATOM 7280 C C . PRO B 1 425 ? -55.140 46.484 36.863 1.00 35.97 425 PRO B C 1
ATOM 7281 O O . PRO B 1 425 ? -54.043 46.452 36.308 1.00 35.86 425 PRO B O 1
ATOM 7285 N N . MET B 1 426 ? -56.294 46.629 36.206 1.00 31.92 426 MET B N 1
ATOM 7286 C CA . MET B 1 426 ? -56.348 46.717 34.757 1.00 32.90 426 MET B CA 1
ATOM 7287 C C . MET B 1 426 ? -56.842 48.099 34.328 1.00 31.59 426 MET B C 1
ATOM 7288 O O . MET B 1 426 ? -57.766 48.668 34.922 1.00 30.67 426 MET B O 1
ATOM 7293 N N . SER B 1 427 ? -56.198 48.615 33.276 1.00 27.54 427 SER B N 1
ATOM 7294 C CA . SER B 1 427 ? -56.526 49.881 32.646 1.00 26.32 427 SER B CA 1
ATOM 7295 C C . SER B 1 427 ? -56.512 49.661 31.134 1.00 26.30 427 SER B C 1
ATOM 7296 O O . SER B 1 427 ? -55.515 49.167 30.600 1.00 24.78 427 SER B O 1
ATOM 7299 N N . ASN B 1 428 ? -57.610 50.013 30.444 1.00 24.60 428 ASN B N 1
ATOM 7300 C CA . ASN B 1 428 ? -57.669 49.823 29.001 1.00 25.44 428 ASN B CA 1
ATOM 7301 C C . ASN B 1 428 ? -57.740 51.166 28.271 1.00 26.45 428 ASN B C 1
ATOM 7302 O O . ASN B 1 428 ? -58.052 51.213 27.083 1.00 26.92 428 ASN B O 1
ATOM 7307 N N . GLY B 1 429 ? -57.377 52.253 28.957 1.00 26.91 429 GLY B N 1
ATOM 7308 C CA . GLY B 1 429 ? -57.229 53.532 28.290 1.00 24.75 429 GLY B CA 1
ATOM 7309 C C . GLY B 1 429 ? -56.679 54.618 29.204 1.00 26.10 429 GLY B C 1
ATOM 7310 O O . GLY B 1 429 ? -56.478 54.380 30.393 1.00 26.29 429 GLY B O 1
ATOM 7311 N N . LEU B 1 430 ? -56.417 55.792 28.608 1.00 24.00 430 LEU B N 1
ATOM 7312 C CA . LEU B 1 430 ? -56.182 57.024 29.341 1.00 27.03 430 LEU B CA 1
ATOM 7313 C C . LEU B 1 430 ? -57.281 58.021 28.994 1.00 29.81 430 LEU B C 1
ATOM 7314 O O . LEU B 1 430 ? -57.835 57.972 27.894 1.00 30.07 430 LEU B O 1
ATOM 7319 N N . ALA B 1 431 ? -57.528 58.958 29.910 1.00 28.36 431 ALA B N 1
ATOM 7320 C CA . ALA B 1 431 ? -58.450 60.052 29.654 1.00 31.70 431 ALA B CA 1
ATOM 7321 C C . ALA B 1 431 ? -57.807 61.367 30.068 1.00 29.87 431 ALA B C 1
ATOM 7322 O O . ALA B 1 431 ? -57.005 61.402 30.999 1.00 31.20 431 ALA B O 1
ATOM 7324 N N . HIS B 1 432 ? -58.138 62.426 29.327 1.00 28.26 432 HIS B N 1
ATOM 7325 C CA . HIS B 1 432 ? -57.740 63.784 29.661 1.00 28.25 432 HIS B CA 1
ATOM 7326 C C . HIS B 1 432 ? -59.011 64.590 29.892 1.00 28.97 432 HIS B C 1
ATOM 7327 O O . HIS B 1 432 ? -59.823 64.736 28.975 1.00 28.76 432 HIS B O 1
ATOM 7334 N N . LEU B 1 433 ? -59.178 65.074 31.128 1.00 29.18 433 LEU B N 1
ATOM 7335 C CA . LEU B 1 433 ? -60.263 65.972 31.479 1.00 31.35 433 LEU B CA 1
ATOM 7336 C C . LEU B 1 433 ? -59.739 67.403 31.515 1.00 29.33 433 LEU B C 1
ATOM 7337 O O . LEU B 1 433 ? -58.770 67.692 32.210 1.00 27.94 433 LEU B O 1
ATOM 7342 N N . ASN B 1 434 ? -60.405 68.277 30.753 1.00 30.93 434 ASN B N 1
ATOM 7343 C CA . ASN B 1 434 ? -60.279 69.718 30.895 1.00 31.97 434 ASN B CA 1
ATOM 7344 C C . ASN B 1 434 ? -61.349 70.162 31.886 1.00 34.27 434 ASN B C 1
ATOM 7345 O O . ASN B 1 434 ? -62.534 69.994 31.608 1.00 34.76 434 ASN B O 1
ATOM 7350 N N . HIS B 1 435 ? -60.932 70.699 33.040 1.00 33.56 435 HIS B N 1
ATOM 7351 C CA . HIS B 1 435 ? -61.847 70.979 34.140 1.00 36.45 435 HIS B CA 1
ATOM 7352 C C . HIS B 1 435 ? -62.679 72.241 33.880 1.00 40.26 435 HIS B C 1
ATOM 7353 O O . HIS B 1 435 ? -63.763 72.378 34.443 1.00 38.41 435 HIS B O 1
ATOM 7360 N N . GLU B 1 436 ? -62.174 73.172 33.057 1.00 41.62 436 GLU B N 1
ATOM 7361 C CA . GLU B 1 436 ? -62.923 74.374 32.712 1.00 46.07 436 GLU B CA 1
ATOM 7362 C C . GLU B 1 436 ? -64.043 74.046 31.730 1.00 45.50 436 GLU B C 1
ATOM 7363 O O . GLU B 1 436 ? -65.188 74.380 31.990 1.00 45.93 436 GLU B O 1
ATOM 7369 N N . THR B 1 437 ? -63.702 73.393 30.615 1.00 46.85 437 THR B N 1
ATOM 7370 C CA . THR B 1 437 ? -64.658 73.145 29.544 1.00 45.77 437 THR B CA 1
ATOM 7371 C C . THR B 1 437 ? -65.483 71.883 29.802 1.00 44.90 437 THR B C 1
ATOM 7372 O O . THR B 1 437 ? -66.578 71.746 29.266 1.00 44.84 437 THR B O 1
ATOM 7376 N N . GLY B 1 438 ? -64.939 70.939 30.580 1.00 43.98 438 GLY B N 1
ATOM 7377 C CA . GLY B 1 438 ? -65.588 69.654 30.799 1.00 40.71 438 GLY B CA 1
ATOM 7378 C C . GLY B 1 438 ? -65.334 68.645 29.675 1.00 37.74 438 GLY B C 1
ATOM 7379 O O . GLY B 1 438 ? -65.837 67.522 29.728 1.00 37.56 438 GLY B O 1
ATOM 7380 N N . ASP B 1 439 ? -64.543 69.027 28.667 1.00 36.33 439 ASP B N 1
ATOM 7381 C CA . ASP B 1 439 ? -64.219 68.134 27.565 1.00 38.91 439 ASP B CA 1
ATOM 7382 C C . ASP B 1 439 ? -63.305 67.003 28.040 1.00 38.06 439 ASP B C 1
ATOM 7383 O O . ASP B 1 439 ? -62.398 67.214 28.846 1.00 30.62 439 ASP B O 1
ATOM 7388 N N . ILE B 1 440 ? -63.558 65.805 27.500 1.00 37.60 440 ILE B N 1
ATOM 7389 C CA . ILE B 1 440 ? -62.767 64.622 27.786 1.00 38.60 440 ILE B CA 1
ATOM 7390 C C . ILE B 1 440 ? -62.310 64.028 26.459 1.00 36.60 440 ILE B C 1
ATOM 7391 O O . ILE B 1 440 ? -63.115 63.892 25.550 1.00 35.69 440 ILE B O 1
ATOM 7396 N N . GLN B 1 441 ? -61.015 63.716 26.346 1.00 34.91 441 GLN B N 1
ATOM 7397 C CA . GLN B 1 441 ? -60.513 62.877 25.265 1.00 36.00 441 GLN B CA 1
ATOM 7398 C C . GLN B 1 441 ? -60.061 61.545 25.854 1.00 31.90 441 GLN B C 1
ATOM 7399 O O . GLN B 1 441 ? -59.468 61.523 26.932 1.00 31.14 441 GLN B O 1
ATOM 7405 N N . ARG B 1 442 ? -60.271 60.457 25.109 1.00 30.66 442 ARG B N 1
ATOM 7406 C CA . ARG B 1 442 ? -59.938 59.126 25.585 1.00 31.62 442 ARG B CA 1
ATOM 7407 C C . ARG B 1 442 ? -59.004 58.445 24.589 1.00 31.61 442 ARG B C 1
ATOM 7408 O O . ARG B 1 442 ? -59.292 58.385 23.396 1.00 32.72 442 ARG B O 1
ATOM 7416 N N . TYR B 1 443 ? -57.891 57.920 25.110 1.00 27.83 443 TYR B N 1
ATOM 7417 C CA . TYR B 1 443 ? -56.946 57.125 24.351 1.00 26.35 443 TYR B CA 1
ATOM 7418 C C . TYR B 1 443 ? -57.226 55.647 24.608 1.00 26.87 443 TYR B C 1
ATOM 7419 O O . TYR B 1 443 ? -57.175 55.212 25.753 1.00 28.34 443 TYR B O 1
ATOM 7428 N N . LEU B 1 444 ? -57.533 54.902 23.542 1.00 27.28 444 LEU B N 1
ATOM 7429 C CA . LEU B 1 444 ? -57.705 53.460 23.597 1.00 31.02 444 LEU B CA 1
ATOM 7430 C C . LEU B 1 444 ? -56.572 52.799 22.824 1.00 29.89 444 LEU B C 1
ATOM 7431 O O . LEU B 1 444 ? -56.557 52.848 21.599 1.00 32.20 444 LEU B O 1
ATOM 7436 N N . PRO B 1 445 ? -55.573 52.171 23.482 1.00 28.60 445 PRO B N 1
ATOM 7437 C CA . PRO B 1 445 ? -54.474 51.533 22.752 1.00 28.27 445 PRO B CA 1
ATOM 7438 C C . PRO B 1 445 ? -54.907 50.372 21.860 1.00 27.50 445 PRO B C 1
ATOM 7439 O O . PRO B 1 445 ? -54.231 50.045 20.888 1.00 26.51 445 PRO B O 1
ATOM 7443 N N . GLY B 1 446 ? -56.024 49.727 22.208 1.00 28.35 446 GLY B N 1
ATOM 7444 C CA . GLY B 1 446 ? -56.571 48.673 21.374 1.00 29.66 446 GLY B CA 1
ATOM 7445 C C . GLY B 1 446 ? -57.163 47.537 22.202 1.00 32.07 446 GLY B C 1
ATOM 7446 O O . GLY B 1 446 ? -56.949 47.467 23.412 1.00 31.78 446 GLY B O 1
ATOM 7447 N N . PRO B 1 447 ? -57.927 46.618 21.569 1.00 31.23 447 PRO B N 1
ATOM 7448 C CA . PRO B 1 447 ? -58.643 45.574 22.296 1.00 31.47 447 PRO B CA 1
ATOM 7449 C C . PRO B 1 447 ? -57.765 44.556 23.027 1.00 30.41 447 PRO B C 1
ATOM 7450 O O . PRO B 1 447 ? -58.257 43.882 23.927 1.00 32.26 447 PRO B O 1
ATOM 7454 N N . ARG B 1 448 ? -56.488 44.426 22.633 1.00 27.60 448 ARG B N 1
ATOM 7455 C CA . ARG B 1 448 ? -55.617 43.422 23.225 1.00 28.01 448 ARG B CA 1
ATOM 7456 C C . ARG B 1 448 ? -54.402 44.069 23.890 1.00 26.79 448 ARG B C 1
ATOM 7457 O O . ARG B 1 448 ? -53.349 43.440 24.013 1.00 27.69 448 ARG B O 1
ATOM 7465 N N . LYS B 1 449 ? -54.581 45.313 24.347 1.00 26.90 449 LYS B N 1
ATOM 7466 C CA . LYS B 1 449 ? -53.540 46.056 25.043 1.00 27.53 449 LYS B CA 1
ATOM 7467 C C . LYS B 1 449 ? -54.123 46.713 26.291 1.00 26.78 449 LYS B C 1
ATOM 7468 O O . LYS B 1 449 ? -55.286 47.117 26.285 1.00 27.37 449 LYS B O 1
ATOM 7474 N N . LEU B 1 450 ? -53.300 46.822 27.346 1.00 24.67 450 LEU B N 1
ATOM 7475 C CA . LEU B 1 450 ? -53.665 47.534 28.561 1.00 24.25 450 LEU B CA 1
ATOM 7476 C C . LEU B 1 450 ? -52.543 48.518 28.902 1.00 25.15 450 LEU B C 1
ATOM 7477 O O . LEU B 1 450 ? -51.461 48.440 28.313 1.00 24.45 450 LEU B O 1
ATOM 7482 N N . THR B 1 451 ? -52.820 49.464 29.816 1.00 25.38 451 THR B N 1
ATOM 7483 C CA . THR B 1 451 ? -51.894 50.549 30.102 1.00 26.41 451 THR B CA 1
ATOM 7484 C C . THR B 1 451 ? -51.437 50.526 31.560 1.00 25.97 451 THR B C 1
ATOM 7485 O O . THR B 1 451 ? -52.114 49.975 32.435 1.00 25.44 451 THR B O 1
ATOM 7489 N N . GLY B 1 452 ? -50.285 51.166 31.796 1.00 23.87 452 GLY B N 1
ATOM 7490 C CA . GLY B 1 452 ? -49.875 51.571 33.130 1.00 22.81 452 GLY B CA 1
ATOM 7491 C C . GLY B 1 452 ? -50.220 53.031 33.399 1.00 23.18 452 GLY B C 1
ATOM 7492 O O . GLY B 1 452 ? -51.034 53.632 32.699 1.00 23.14 452 GLY B O 1
ATOM 7493 N N . GLU B 1 453 ? -49.584 53.590 34.429 1.00 22.47 453 GLU B N 1
ATOM 7494 C CA . GLU B 1 453 ? -49.735 54.986 34.797 1.00 22.62 453 GLU B CA 1
ATOM 7495 C C . GLU B 1 453 ? -48.991 55.848 33.780 1.00 21.69 453 GLU B C 1
ATOM 7496 O O . GLU B 1 453 ? -47.860 55.537 33.421 1.00 21.93 453 GLU B O 1
ATOM 7502 N N . CYS B 1 454 ? -49.614 56.955 33.363 1.00 21.12 454 CYS B N 1
ATOM 7503 C CA . CYS B 1 454 ? -49.003 57.848 32.393 1.00 21.75 454 CYS B CA 1
ATOM 7504 C C . CYS B 1 454 ? -48.116 58.864 33.103 1.00 22.02 454 CYS B C 1
ATOM 7505 O O . CYS B 1 454 ? -48.154 58.994 34.331 1.00 22.83 454 CYS B O 1
ATOM 7508 N N . ILE B 1 455 ? -47.276 59.536 32.305 1.00 22.08 455 ILE B N 1
ATOM 7509 C CA . ILE B 1 455 ? -46.600 60.764 32.698 1.00 22.47 455 ILE B CA 1
ATOM 7510 C C . ILE B 1 455 ? -46.989 61.874 31.724 1.00 22.70 455 ILE B C 1
ATOM 7511 O O . ILE B 1 455 ? -47.325 61.619 30.566 1.00 23.65 455 ILE B O 1
ATOM 7516 N N . PHE B 1 456 ? -46.916 63.107 32.229 1.00 23.47 456 PHE B N 1
ATOM 7517 C CA . PHE B 1 456 ? -47.103 64.308 31.432 1.00 24.68 456 PHE B CA 1
ATOM 7518 C C . PHE B 1 456 ? -45.779 65.051 31.313 1.00 23.81 456 PHE B C 1
ATOM 7519 O O . PHE B 1 456 ? -45.061 65.225 32.305 1.00 24.22 456 PHE B O 1
ATOM 7527 N N . ILE B 1 457 ? -45.497 65.520 30.091 1.00 24.41 457 ILE B N 1
ATOM 7528 C CA . ILE B 1 457 ? -44.286 66.265 29.778 1.00 23.54 457 ILE B CA 1
ATOM 7529 C C . ILE B 1 457 ? -44.689 67.613 29.187 1.00 23.64 457 ILE B C 1
ATOM 7530 O O . ILE B 1 457 ? -45.303 67.655 28.130 1.00 22.50 457 ILE B O 1
ATOM 7535 N N . PRO B 1 458 ? -44.341 68.755 29.819 1.00 24.75 458 PRO B N 1
ATOM 7536 C CA . PRO B 1 458 ? -44.574 70.059 29.198 1.00 24.78 458 PRO B CA 1
ATOM 7537 C C . PRO B 1 458 ? -43.908 70.130 27.823 1.00 25.68 458 PRO B C 1
ATOM 7538 O O . PRO B 1 458 ? -42.776 69.677 27.664 1.00 25.02 458 PRO B O 1
ATOM 7542 N N . ARG B 1 459 ? -44.614 70.699 26.839 1.00 25.10 459 ARG B N 1
ATOM 7543 C CA . ARG B 1 459 ? -44.086 70.851 25.486 1.00 27.36 459 ARG B CA 1
ATOM 7544 C C . ARG B 1 459 ? -42.739 71.571 25.517 1.00 27.48 459 ARG B C 1
ATOM 7545 O O . ARG B 1 459 ? -41.820 71.180 24.809 1.00 29.44 459 ARG B O 1
ATOM 7553 N N . ASN B 1 460 ? -42.650 72.613 26.345 1.00 27.48 460 ASN B N 1
ATOM 7554 C CA . ASN B 1 460 ? -41.439 73.400 26.541 1.00 31.23 460 ASN B CA 1
ATOM 7555 C C . ASN B 1 460 ? -41.685 74.260 27.775 1.00 30.70 460 ASN B C 1
ATOM 7556 O O . ASN B 1 460 ? -42.765 74.188 28.354 1.00 32.38 460 ASN B O 1
ATOM 7561 N N . SER B 1 461 ? -40.719 75.087 28.165 1.00 31.47 461 SER B N 1
ATOM 7562 C CA . SER B 1 461 ? -40.855 75.861 29.389 1.00 34.60 461 SER B CA 1
ATOM 7563 C C . SER B 1 461 ? -41.894 76.980 29.259 1.00 36.54 461 SER B C 1
ATOM 7564 O O . SER B 1 461 ? -42.290 77.550 30.269 1.00 35.53 461 SER B O 1
ATOM 7567 N N . GLU B 1 462 ? -42.370 77.285 28.042 1.00 38.61 462 GLU B N 1
ATOM 7568 C CA . GLU B 1 462 ? -43.381 78.322 27.854 1.00 41.98 462 GLU B CA 1
ATOM 7569 C C . GLU B 1 462 ? -44.780 77.716 27.712 1.00 37.46 462 GLU B C 1
ATOM 7570 O O . GLU B 1 462 ? -45.750 78.453 27.541 1.00 31.66 462 GLU B O 1
ATOM 7576 N N . ALA B 1 463 ? -44.884 76.385 27.763 1.00 31.38 463 ALA B N 1
ATOM 7577 C CA . ALA B 1 463 ? -46.136 75.714 27.459 1.00 30.90 463 ALA B CA 1
ATOM 7578 C C . ALA B 1 463 ? -47.199 76.062 28.499 1.00 29.94 463 ALA B C 1
ATOM 7579 O O . ALA B 1 463 ? -46.928 76.168 29.702 1.00 27.74 463 ALA B O 1
ATOM 7581 N N . ALA B 1 464 ? -48.433 76.219 28.007 1.00 28.70 464 ALA B N 1
ATOM 7582 C CA . ALA B 1 464 ? -49.588 76.391 28.866 1.00 29.23 464 ALA B CA 1
ATOM 7583 C C . ALA B 1 464 ? -49.806 75.108 29.672 1.00 29.97 464 ALA B C 1
ATOM 7584 O O . ALA B 1 464 ? -49.296 74.043 29.318 1.00 29.56 464 ALA B O 1
ATOM 7586 N N . GLU B 1 465 ? -50.573 75.225 30.759 1.00 31.06 465 GLU B N 1
ATOM 7587 C CA . GLU B 1 465 ? -50.877 74.093 31.618 1.00 29.41 465 GLU B CA 1
ATOM 7588 C C . GLU B 1 465 ? -51.466 72.959 30.785 1.00 27.77 465 GLU B C 1
ATOM 7589 O O . GLU B 1 465 ? -52.396 73.166 30.011 1.00 26.88 465 GLU B O 1
ATOM 7595 N N . GLY B 1 466 ? -50.912 71.757 30.948 1.00 25.13 466 GLY B N 1
ATOM 7596 C CA . GLY B 1 466 ? -51.489 70.578 30.330 1.00 24.41 466 GLY B CA 1
ATOM 7597 C C . GLY B 1 466 ? -51.189 70.467 28.840 1.00 23.90 466 GLY B C 1
ATOM 7598 O O . GLY B 1 466 ? -51.730 69.591 28.175 1.00 26.41 466 GLY B O 1
ATOM 7599 N N . ASP B 1 467 ? -50.300 71.326 28.325 1.00 25.01 467 ASP B N 1
ATOM 7600 C CA . ASP B 1 467 ? -49.945 71.281 26.915 1.00 24.81 467 ASP B CA 1
ATOM 7601 C C . ASP B 1 467 ? -48.572 70.638 26.747 1.00 23.00 467 ASP B C 1
ATOM 7602 O O . ASP B 1 467 ? -47.569 71.153 27.240 1.00 24.13 467 ASP B O 1
ATOM 7607 N N . GLY B 1 468 ? -48.533 69.528 26.014 1.00 23.21 468 GLY B N 1
ATOM 7608 C CA . GLY B 1 468 ? -47.287 68.827 25.759 1.00 23.25 468 GLY B CA 1
ATOM 7609 C C . GLY B 1 468 ? -47.524 67.383 25.339 1.00 24.72 468 GLY B C 1
ATOM 7610 O O . GLY B 1 468 ? -48.341 67.107 24.453 1.00 25.92 468 GLY B O 1
ATOM 7611 N N . TYR B 1 469 ? -46.798 66.462 25.989 1.00 23.89 469 TYR B N 1
ATOM 7612 C CA . TYR B 1 469 ? -46.835 65.061 25.609 1.00 23.36 469 TYR B CA 1
ATOM 7613 C C . TYR B 1 469 ? -47.239 64.199 26.796 1.00 23.55 469 TYR B C 1
ATOM 7614 O O . TYR B 1 469 ? -46.990 64.555 27.943 1.00 23.48 469 TYR B O 1
ATOM 7623 N N . VAL B 1 470 ? -47.856 63.062 26.486 1.00 23.54 470 VAL B N 1
ATOM 7624 C CA . VAL B 1 470 ? -48.131 62.031 27.465 1.00 24.00 470 VAL B CA 1
ATOM 7625 C C . VAL B 1 470 ? -47.430 60.761 26.996 1.00 24.40 470 VAL B C 1
ATOM 7626 O O . VAL B 1 470 ? -47.473 60.438 25.806 1.00 21.42 470 VAL B O 1
ATOM 7630 N N . MET B 1 471 ? -46.779 60.062 27.941 1.00 23.28 471 MET B N 1
ATOM 7631 C CA . MET B 1 471 ? -46.226 58.747 27.668 1.00 23.81 471 MET B CA 1
ATOM 7632 C C . MET B 1 471 ? -46.877 57.727 28.601 1.00 23.38 471 MET B C 1
ATOM 7633 O O . MET B 1 471 ? -47.232 58.049 29.734 1.00 21.00 471 MET B O 1
ATOM 7638 N N . VAL B 1 472 ? -47.010 56.492 28.112 1.00 22.27 472 VAL B N 1
ATOM 7639 C CA . VAL B 1 472 ? -47.578 55.420 28.909 1.00 23.07 472 VAL B CA 1
ATOM 7640 C C . VAL B 1 472 ? -47.064 54.081 28.389 1.00 23.59 472 VAL B C 1
ATOM 7641 O O . VAL B 1 472 ? -46.964 53.858 27.183 1.00 24.05 472 VAL B O 1
ATOM 7645 N N . LEU B 1 473 ? -46.741 53.184 29.319 1.00 23.33 473 LEU B N 1
ATOM 7646 C CA . LEU B 1 473 ? -46.309 51.849 28.966 1.00 23.42 473 LEU B CA 1
ATOM 7647 C C . LEU B 1 473 ? -47.544 50.987 28.688 1.00 22.89 473 LEU B C 1
ATOM 7648 O O . LEU B 1 473 ? -48.512 51.018 29.452 1.00 21.13 473 LEU B O 1
ATOM 7653 N N . LEU B 1 474 ? -47.480 50.236 27.582 1.00 21.44 474 LEU B N 1
ATOM 7654 C CA . LEU B 1 474 ? -48.548 49.333 27.189 1.00 21.91 474 LEU B CA 1
ATOM 7655 C C . LEU B 1 474 ? -48.100 47.889 27.382 1.00 22.40 474 LEU B C 1
ATOM 7656 O O . LEU B 1 474 ? -46.950 47.535 27.093 1.00 21.87 474 LEU B O 1
ATOM 7661 N N . ALA B 1 475 ? -49.046 47.052 27.814 1.00 23.62 475 ALA B N 1
ATOM 7662 C CA . ALA B 1 475 ? -48.898 45.611 27.726 1.00 23.62 475 ALA B CA 1
ATOM 7663 C C . ALA B 1 475 ? -49.624 45.136 26.473 1.00 24.56 475 ALA B C 1
ATOM 7664 O O . ALA B 1 475 ? -50.828 45.346 26.344 1.00 26.45 475 ALA B O 1
ATOM 7666 N N . ASN B 1 476 ? -48.882 44.519 25.548 1.00 25.10 476 ASN B N 1
ATOM 7667 C CA . ASN B 1 476 ? -49.457 44.006 24.314 1.00 25.60 476 ASN B CA 1
ATOM 7668 C C . ASN B 1 476 ? -49.598 42.494 24.432 1.00 26.00 476 ASN B C 1
ATOM 7669 O O . ASN B 1 476 ? -48.602 41.768 24.371 1.00 26.82 476 ASN B O 1
ATOM 7674 N N . TYR B 1 477 ? -50.841 42.023 24.604 1.00 26.29 477 TYR B N 1
ATOM 7675 C CA . TYR B 1 477 ? -51.074 40.617 24.909 1.00 27.31 477 TYR B CA 1
ATOM 7676 C C . TYR B 1 477 ? -50.970 39.755 23.653 1.00 27.27 477 TYR B C 1
ATOM 7677 O O . TYR B 1 477 ? -50.784 38.551 23.772 1.00 27.83 477 TYR B O 1
ATOM 7686 N N . GLU B 1 478 ? -51.053 40.365 22.460 1.00 30.15 478 GLU B N 1
ATOM 7687 C CA . GLU B 1 478 ? -50.870 39.621 21.218 1.00 31.50 478 GLU B CA 1
ATOM 7688 C C . GLU B 1 478 ? -49.419 39.180 21.069 1.00 31.40 478 GLU B C 1
ATOM 7689 O O . GLU B 1 478 ? -49.165 38.024 20.746 1.00 30.17 478 GLU B O 1
ATOM 7695 N N . ASP B 1 479 ? -48.486 40.117 21.300 1.00 32.24 479 ASP B N 1
ATOM 7696 C CA . ASP B 1 479 ? -47.055 39.888 21.138 1.00 33.89 479 ASP B CA 1
ATOM 7697 C C . ASP B 1 479 ? -46.427 39.395 22.440 1.00 32.76 479 ASP B C 1
ATOM 7698 O O . ASP B 1 479 ? -45.296 38.926 22.427 1.00 30.44 479 ASP B O 1
ATOM 7703 N N . MET B 1 480 ? -47.149 39.554 23.559 1.00 30.66 480 MET B N 1
ATOM 7704 C CA . MET B 1 480 ? -46.608 39.361 24.897 1.00 29.87 480 MET B CA 1
ATOM 7705 C C . MET B 1 480 ? -45.309 40.158 25.035 1.00 29.83 480 MET B C 1
ATOM 7706 O O . MET B 1 480 ? -44.304 39.661 25.541 1.00 28.06 480 MET B O 1
ATOM 7711 N N . CYS B 1 481 ? -45.377 41.418 24.592 1.00 29.93 481 CYS B N 1
ATOM 7712 C CA . CYS B 1 481 ? -44.289 42.377 24.687 1.00 28.44 481 CYS B CA 1
ATOM 7713 C C . CYS B 1 481 ? -44.841 43.670 25.273 1.00 26.94 481 CYS B C 1
ATOM 7714 O O . CYS B 1 481 ? -46.057 43.884 25.284 1.00 28.06 481 CYS B O 1
ATOM 7717 N N . SER B 1 482 ? -43.936 44.533 25.729 1.00 25.33 482 SER B N 1
ATOM 7718 C CA . SER B 1 482 ? -44.305 45.857 26.189 1.00 24.30 482 SER B CA 1
ATOM 7719 C C . SER B 1 482 ? -44.023 46.884 25.090 1.00 23.48 482 SER B C 1
ATOM 7720 O O . SER B 1 482 ? -43.193 46.659 24.214 1.00 21.41 482 SER B O 1
ATOM 7723 N N . GLU B 1 483 ? -44.747 48.005 25.149 1.00 24.63 483 GLU B N 1
ATOM 7724 C CA . GLU B 1 483 ? -44.576 49.115 24.227 1.00 23.46 483 GLU B CA 1
ATOM 7725 C C . GLU B 1 483 ? -44.632 50.406 25.028 1.00 22.72 483 GLU B C 1
ATOM 7726 O O . GLU B 1 483 ? -45.292 50.442 26.057 1.00 25.36 483 GLU B O 1
ATOM 7732 N N . LEU B 1 484 ? -43.963 51.463 24.557 1.00 21.89 484 LEU B N 1
ATOM 7733 C CA . LEU B 1 484 ? -44.094 52.769 25.193 1.00 22.89 484 LEU B CA 1
ATOM 7734 C C . LEU B 1 484 ? -44.714 53.742 24.186 1.00 23.71 484 LEU B C 1
ATOM 7735 O O . LEU B 1 484 ? -44.109 54.043 23.154 1.00 23.59 484 LEU B O 1
ATOM 7740 N N . ALA B 1 485 ? -45.947 54.182 24.475 1.00 23.13 485 ALA B N 1
ATOM 7741 C CA . ALA B 1 485 ? -46.690 55.069 23.590 1.00 23.70 485 ALA B CA 1
ATOM 7742 C C . ALA B 1 485 ? -46.422 56.527 23.947 1.00 24.32 485 ALA B C 1
ATOM 7743 O O . ALA B 1 485 ? -46.340 56.882 25.118 1.00 23.66 485 ALA B O 1
ATOM 7745 N N . VAL B 1 486 ? -46.279 57.352 22.903 1.00 24.37 486 VAL B N 1
ATOM 7746 C CA . VAL B 1 486 ? -46.096 58.786 23.027 1.00 23.77 486 VAL B CA 1
ATOM 7747 C C . VAL B 1 486 ? -47.274 59.483 22.351 1.00 23.41 486 VAL B C 1
ATOM 7748 O O . VAL B 1 486 ? -47.528 59.252 21.168 1.00 25.78 486 VAL B O 1
ATOM 7752 N N . LEU B 1 487 ? -47.955 60.339 23.120 1.00 22.14 487 LEU B N 1
ATOM 7753 C CA . LEU B 1 487 ? -49.147 61.051 22.701 1.00 23.60 487 LEU B CA 1
ATOM 7754 C C . LEU B 1 487 ? -48.895 62.555 22.792 1.00 25.42 487 LEU B C 1
ATOM 7755 O O . LEU B 1 487 ? -48.146 63.020 23.656 1.00 23.56 487 LEU B O 1
ATOM 7760 N N . ASP B 1 488 ? -49.557 63.306 21.899 1.00 26.49 488 ASP B N 1
ATOM 7761 C CA . ASP B 1 488 ? -49.616 64.759 21.985 1.00 27.98 488 ASP B CA 1
ATOM 7762 C C . ASP B 1 488 ? -50.957 65.141 22.612 1.00 27.04 488 ASP B C 1
ATOM 7763 O O . ASP B 1 488 ? -52.008 64.636 22.202 1.00 28.56 488 ASP B O 1
ATOM 7768 N N . THR B 1 489 ? -50.923 66.043 23.597 1.00 27.07 489 THR B N 1
ATOM 7769 C CA . THR B 1 489 ? -52.132 66.406 24.324 1.00 29.97 489 THR B CA 1
ATOM 7770 C C . THR B 1 489 ? -53.139 67.123 23.421 1.00 32.25 489 THR B C 1
ATOM 7771 O O . THR B 1 489 ? -54.304 67.218 23.780 1.00 33.38 489 THR B O 1
ATOM 7775 N N . LYS B 1 490 ? -52.704 67.634 22.263 1.00 33.97 490 LYS B N 1
ATOM 7776 C CA . LYS B 1 490 ? -53.609 68.231 21.293 1.00 36.45 490 LYS B CA 1
ATOM 7777 C C . LYS B 1 490 ? -54.564 67.186 20.724 1.00 34.70 490 LYS B C 1
ATOM 7778 O O . LYS B 1 490 ? -55.652 67.544 20.286 1.00 34.45 490 LYS B O 1
ATOM 7784 N N . ASP B 1 491 ? -54.154 65.910 20.696 1.00 31.97 491 ASP B N 1
ATOM 7785 C CA . ASP B 1 491 ? -55.048 64.842 20.267 1.00 31.32 491 ASP B CA 1
ATOM 7786 C C . ASP B 1 491 ? -54.632 63.528 20.926 1.00 30.40 491 ASP B C 1
ATOM 7787 O O . ASP B 1 491 ? -53.832 62.776 20.377 1.00 25.61 491 ASP B O 1
ATOM 7792 N N . LEU B 1 492 ? -55.251 63.239 22.076 1.00 31.77 492 LEU B N 1
ATOM 7793 C CA . LEU B 1 492 ? -54.836 62.115 22.895 1.00 33.43 492 LEU B CA 1
ATOM 7794 C C . LEU B 1 492 ? -55.183 60.783 22.229 1.00 33.13 492 LEU B C 1
ATOM 7795 O O . LEU B 1 492 ? -54.608 59.765 22.601 1.00 34.19 492 LEU B O 1
ATOM 7800 N N . THR B 1 493 ? -56.079 60.791 21.230 1.00 30.54 493 THR B N 1
ATOM 7801 C CA . THR B 1 493 ? -56.515 59.563 20.578 1.00 32.76 493 THR B CA 1
ATOM 7802 C C . THR B 1 493 ? -55.433 59.009 19.649 1.00 34.93 493 THR B C 1
ATOM 7803 O O . THR B 1 493 ? -55.523 57.853 19.247 1.00 35.16 493 THR B O 1
ATOM 7807 N N . ASN B 1 494 ? -54.420 59.818 19.310 1.00 36.01 494 ASN B N 1
ATOM 7808 C CA . ASN B 1 494 ? -53.452 59.452 18.285 1.00 36.91 494 ASN B CA 1
ATOM 7809 C C . ASN B 1 494 ? -52.063 59.242 18.892 1.00 32.54 494 ASN B C 1
ATOM 7810 O O . ASN B 1 494 ? -51.528 60.117 19.574 1.00 30.22 494 ASN B O 1
ATOM 7815 N N . GLU B 1 495 ? -51.462 58.087 18.590 1.00 29.31 495 GLU B N 1
ATOM 7816 C CA . GLU B 1 495 ? -50.077 57.827 18.937 1.00 31.21 495 GLU B CA 1
ATOM 7817 C C . GLU B 1 495 ? -49.162 58.512 17.927 1.00 31.00 495 GLU B C 1
ATOM 7818 O O . GLU B 1 495 ? -49.208 58.216 16.741 1.00 32.84 495 GLU B O 1
ATOM 7824 N N . VAL B 1 496 ? -48.320 59.414 18.422 1.00 28.83 496 VAL B N 1
ATOM 7825 C CA . VAL B 1 496 ? -47.302 60.051 17.608 1.00 31.55 496 VAL B CA 1
ATOM 7826 C C . VAL B 1 496 ? -46.142 59.078 17.387 1.00 29.85 496 VAL B C 1
ATOM 7827 O O . VAL B 1 496 ? -45.519 59.065 16.327 1.00 28.52 496 VAL B O 1
ATOM 7831 N N . ALA B 1 497 ? -45.852 58.263 18.403 1.00 25.99 497 ALA B N 1
ATOM 7832 C CA . ALA B 1 497 ? -44.819 57.249 18.306 1.00 25.17 497 ALA B CA 1
ATOM 7833 C C . ALA B 1 497 ? -45.205 56.053 19.177 1.00 25.00 497 ALA B C 1
ATOM 7834 O O . ALA B 1 497 ? -45.887 56.197 20.193 1.00 25.16 497 ALA B O 1
ATOM 7836 N N . LEU B 1 498 ? -44.792 54.869 18.737 1.00 24.01 498 LEU B N 1
ATOM 7837 C CA . LEU B 1 498 ? -44.951 53.660 19.516 1.00 25.66 498 LEU B CA 1
ATOM 7838 C C . LEU B 1 498 ? -43.599 52.952 19.576 1.00 26.33 498 LEU B C 1
ATOM 7839 O O . LEU B 1 498 ? -43.086 52.495 18.552 1.00 24.94 498 LEU B O 1
ATOM 7844 N N . ILE B 1 499 ? -43.012 52.930 20.777 1.00 24.00 499 ILE B N 1
ATOM 7845 C CA . ILE B 1 499 ? -41.715 52.320 21.012 1.00 24.00 499 ILE B CA 1
ATOM 7846 C C . ILE B 1 499 ? -41.941 50.856 21.360 1.00 25.97 499 ILE B C 1
ATOM 7847 O O . ILE B 1 499 ? -42.672 50.556 22.303 1.00 25.82 499 ILE B O 1
ATOM 7852 N N . LYS B 1 500 ? -41.308 49.963 20.596 1.00 26.08 500 LYS B N 1
ATOM 7853 C CA . LYS B 1 500 ? -41.627 48.545 20.618 1.00 28.78 500 LYS B CA 1
ATOM 7854 C C . LYS B 1 500 ? -40.508 47.790 21.326 1.00 30.40 500 LYS B C 1
ATOM 7855 O O . LYS B 1 500 ? -39.451 47.573 20.743 1.00 31.14 500 LYS B O 1
ATOM 7861 N N . LEU B 1 501 ? -40.761 47.369 22.573 1.00 31.08 501 LEU B N 1
ATOM 7862 C CA . LEU B 1 501 ? -39.807 46.571 23.331 1.00 32.55 501 LEU B CA 1
ATOM 7863 C C . LEU B 1 501 ? -39.949 45.104 22.931 1.00 33.68 501 LEU B C 1
ATOM 7864 O O . LEU B 1 501 ? -41.047 44.615 22.693 1.00 35.72 501 LEU B O 1
ATOM 7869 N N . PRO B 1 502 ? -38.839 44.350 22.815 1.00 31.90 502 PRO B N 1
ATOM 7870 C CA . PRO B 1 502 ? -38.906 42.920 22.513 1.00 30.70 502 PRO B CA 1
ATOM 7871 C C . PRO B 1 502 ? -38.924 42.034 23.759 1.00 30.43 502 PRO B C 1
ATOM 7872 O O . PRO B 1 502 ? -38.756 40.825 23.667 1.00 29.43 502 PRO B O 1
ATOM 7876 N N . VAL B 1 503 ? -39.083 42.667 24.923 1.00 31.70 503 VAL B N 1
ATOM 7877 C CA . VAL B 1 503 ? -39.223 41.986 26.199 1.00 32.21 503 VAL B CA 1
ATOM 7878 C C . VAL B 1 503 ? -40.519 42.476 26.839 1.00 32.91 503 VAL B C 1
ATOM 7879 O O . VAL B 1 503 ? -41.121 43.451 26.369 1.00 32.38 503 VAL B O 1
ATOM 7883 N N . ARG B 1 504 ? -40.921 41.803 27.925 1.00 30.25 504 ARG B N 1
ATOM 7884 C CA . ARG B 1 504 ? -42.006 42.278 28.765 1.00 28.79 504 ARG B CA 1
ATOM 7885 C C . ARG B 1 504 ? -41.432 43.057 29.936 1.00 26.70 504 ARG B C 1
ATOM 7886 O O . ARG B 1 504 ? -40.487 42.604 30.583 1.00 25.91 504 ARG B O 1
ATOM 7894 N N . LEU B 1 505 ? -42.030 44.223 30.186 1.00 26.02 505 LEU B N 1
ATOM 7895 C CA . LEU B 1 505 ? -41.946 44.882 31.474 1.00 24.90 505 LEU B CA 1
ATOM 7896 C C . LEU B 1 505 ? -43.242 44.564 32.214 1.00 24.51 505 LEU B C 1
ATOM 7897 O O . LEU B 1 505 ? -44.324 44.997 31.816 1.00 22.88 505 LEU B O 1
ATOM 7902 N N . ARG B 1 506 ? -43.104 43.760 33.269 1.00 22.67 506 ARG B N 1
ATOM 7903 C CA . ARG B 1 506 ? -44.202 43.354 34.125 1.00 22.64 506 ARG B CA 1
ATOM 7904 C C . ARG B 1 506 ? -45.007 44.568 34.582 1.00 20.51 506 ARG B C 1
ATOM 7905 O O . ARG B 1 506 ? -44.439 45.634 34.800 1.00 21.18 506 ARG B O 1
ATOM 7913 N N . PRO B 1 507 ? -46.347 44.472 34.742 1.00 22.51 507 PRO B N 1
ATOM 7914 C CA . PRO B 1 507 ? -47.138 45.582 35.272 1.00 23.98 507 PRO B CA 1
ATOM 7915 C C . PRO B 1 507 ? -46.487 46.178 36.514 1.00 22.80 507 PRO B C 1
ATOM 7916 O O . PRO B 1 507 ? -46.050 45.445 37.402 1.00 22.05 507 PRO B O 1
ATOM 7920 N N . GLY B 1 508 ? -46.416 47.509 36.532 1.00 22.59 508 GLY B N 1
ATOM 7921 C CA . GLY B 1 508 ? -45.660 48.239 37.523 1.00 21.63 508 GLY B CA 1
ATOM 7922 C C . GLY B 1 508 ? -46.542 49.215 38.290 1.00 21.04 508 GLY B C 1
ATOM 7923 O O . GLY B 1 508 ? -47.765 49.217 38.165 1.00 19.56 508 GLY B O 1
ATOM 7924 N N . LEU B 1 509 ? -45.881 50.032 39.103 1.00 19.01 509 LEU B N 1
ATOM 7925 C CA . LEU B 1 509 ? -46.548 51.032 39.898 1.00 20.11 509 LEU B CA 1
ATOM 7926 C C . LEU B 1 509 ? -46.183 52.395 39.316 1.00 20.90 509 LEU B C 1
ATOM 7927 O O . LEU B 1 509 ? -46.450 52.619 38.138 1.00 24.08 509 LEU B O 1
ATOM 7932 N N . HIS B 1 510 ? -45.540 53.272 40.088 1.00 20.03 510 HIS B N 1
ATOM 7933 C CA . HIS B 1 510 ? -45.487 54.681 39.727 1.00 19.76 510 HIS B CA 1
ATOM 7934 C C . HIS B 1 510 ? -44.229 54.998 38.915 1.00 18.68 510 HIS B C 1
ATOM 7935 O O . HIS B 1 510 ? -43.254 54.246 38.919 1.00 20.58 510 HIS B O 1
ATOM 7942 N N . GLY B 1 511 ? -44.283 56.123 38.191 1.00 19.17 511 GLY B N 1
ATOM 7943 C CA . GLY B 1 511 ? -43.163 56.602 37.399 1.00 18.86 511 GLY B CA 1
ATOM 7944 C C . GLY B 1 511 ? -43.205 58.118 37.240 1.00 19.35 511 GLY B C 1
ATOM 7945 O O . GLY B 1 511 ? -44.224 58.750 37.530 1.00 18.23 511 GLY B O 1
ATOM 7946 N N . ASN B 1 512 ? -42.073 58.685 36.804 1.00 19.30 512 ASN B N 1
ATOM 7947 C CA . ASN B 1 512 ? -41.904 60.128 36.762 1.00 20.00 512 ASN B CA 1
ATOM 7948 C C . ASN B 1 512 ? -41.020 60.524 35.579 1.00 19.57 512 ASN B C 1
ATOM 7949 O O . ASN B 1 512 ? -40.110 59.788 35.186 1.00 19.30 512 ASN B O 1
ATOM 7954 N N . TRP B 1 513 ? -41.306 61.717 35.055 1.00 19.13 513 TRP B N 1
ATOM 7955 C CA . TRP B 1 513 ? -40.497 62.359 34.042 1.00 20.16 513 TRP B CA 1
ATOM 7956 C C . TRP B 1 513 ? -39.513 63.312 34.705 1.00 19.09 513 TRP B C 1
ATOM 7957 O O . TRP B 1 513 ? -39.907 64.093 35.563 1.00 20.25 513 TRP B O 1
ATOM 7968 N N . VAL B 1 514 ? -38.248 63.233 34.272 1.00 20.30 514 VAL B N 1
ATOM 7969 C CA . VAL B 1 514 ? -37.196 64.141 34.693 1.00 20.65 514 VAL B CA 1
ATOM 7970 C C . VAL B 1 514 ? -36.676 64.830 33.430 1.00 21.96 514 VAL B C 1
ATOM 7971 O O . VAL B 1 514 ? -35.971 64.211 32.629 1.00 20.30 514 VAL B O 1
ATOM 7975 N N . ASP B 1 515 ? -37.060 66.094 33.239 1.00 21.95 515 ASP B N 1
ATOM 7976 C CA . ASP B 1 515 ? -36.757 66.816 32.014 1.00 21.78 515 ASP B CA 1
ATOM 7977 C C . ASP B 1 515 ? -35.320 67.323 32.076 1.00 22.79 515 ASP B C 1
ATOM 7978 O O . ASP B 1 515 ? -34.882 67.817 33.108 1.00 19.82 515 ASP B O 1
ATOM 7983 N N . LYS B 1 516 ? -34.597 67.222 30.947 1.00 26.33 516 LYS B N 1
ATOM 7984 C CA . LYS B 1 516 ? -33.199 67.628 30.899 1.00 28.21 516 LYS B CA 1
ATOM 7985 C C . LYS B 1 516 ? -33.046 69.124 31.178 1.00 25.88 516 LYS B C 1
ATOM 7986 O O . LYS B 1 516 ? -32.005 69.546 31.658 1.00 28.11 516 LYS B O 1
ATOM 7992 N N . SER B 1 517 ? -34.081 69.925 30.908 1.00 26.78 517 SER B N 1
ATOM 7993 C CA . SER B 1 517 ? -33.976 71.371 31.051 1.00 30.27 517 SER B CA 1
ATOM 7994 C C . SER B 1 517 ? -34.161 71.839 32.500 1.00 28.60 517 SER B C 1
ATOM 7995 O O . SER B 1 517 ? -33.973 73.019 32.788 1.00 26.73 517 SER B O 1
ATOM 7998 N N . ASP B 1 518 ? -34.531 70.926 33.416 1.00 27.27 518 ASP B N 1
ATOM 7999 C CA . ASP B 1 518 ? -34.794 71.284 34.805 1.00 25.24 518 ASP B CA 1
ATOM 8000 C C . ASP B 1 518 ? -33.587 70.923 35.672 1.00 23.76 518 ASP B C 1
ATOM 8001 O O . ASP B 1 518 ? -33.336 69.747 35.926 1.00 23.69 518 ASP B O 1
ATOM 8006 N N . VAL B 1 519 ? -32.875 71.940 36.174 1.00 21.74 519 VAL B N 1
ATOM 8007 C CA . VAL B 1 519 ? -31.663 71.725 36.944 1.00 24.16 519 VAL B CA 1
ATOM 8008 C C . VAL B 1 519 ? -31.938 70.829 38.158 1.00 25.70 519 VAL B C 1
ATOM 8009 O O . VAL B 1 519 ? -31.146 69.941 38.452 1.00 26.28 519 VAL B O 1
ATOM 8013 N N . ASP B 1 520 ? -33.054 71.041 38.859 1.00 25.63 520 ASP B N 1
ATOM 8014 C CA . ASP B 1 520 ? -33.335 70.263 40.063 1.00 25.74 520 ASP B CA 1
ATOM 8015 C C . ASP B 1 520 ? -34.263 69.082 39.760 1.00 24.73 520 ASP B C 1
ATOM 8016 O O . ASP B 1 520 ? -34.759 68.436 40.684 1.00 23.69 520 ASP B O 1
ATOM 8021 N N . GLY B 1 521 ? -34.511 68.804 38.472 1.00 22.27 521 GLY B N 1
ATOM 8022 C CA . GLY B 1 521 ? -35.263 67.633 38.048 1.00 20.10 521 GLY B CA 1
ATOM 8023 C C . GLY B 1 521 ? -36.777 67.832 38.023 1.00 20.15 521 GLY B C 1
ATOM 8024 O O . GLY B 1 521 ? -37.491 66.950 37.558 1.00 19.89 521 GLY B O 1
ATOM 8025 N N . HIS B 1 522 ? -37.254 68.984 38.514 1.00 21.87 522 HIS B N 1
ATOM 8026 C CA . HIS B 1 522 ? -38.676 69.266 38.628 1.00 23.33 522 HIS B CA 1
ATOM 8027 C C . HIS B 1 522 ? -39.026 70.503 37.798 1.00 24.58 522 HIS B C 1
ATOM 8028 O O . HIS B 1 522 ? -38.262 71.460 37.756 1.00 23.76 522 HIS B O 1
ATOM 8035 N N . PRO B 1 523 ? -40.210 70.539 37.152 1.00 24.57 523 PRO B N 1
ATOM 8036 C CA . PRO B 1 523 ? -40.569 71.651 36.275 1.00 26.00 523 PRO B CA 1
ATOM 8037 C C . PRO B 1 523 ? -40.853 72.955 37.023 1.00 26.30 523 PRO B C 1
ATOM 8038 O O . PRO B 1 523 ? -41.162 72.941 38.216 1.00 24.69 523 PRO B O 1
ATOM 8042 N N . ALA B 1 524 ? -40.699 74.080 36.309 1.00 26.31 524 ALA B N 1
ATOM 8043 C CA . ALA B 1 524 ? -40.821 75.410 36.887 1.00 28.56 524 ALA B CA 1
ATOM 8044 C C . ALA B 1 524 ? -42.294 75.762 37.080 1.00 27.62 524 ALA B C 1
ATOM 8045 O O . ALA B 1 524 ? -43.136 75.308 36.318 1.00 27.77 524 ALA B O 1
ATOM 8047 N N . PRO B 1 525 ? -42.642 76.637 38.049 1.00 29.92 525 PRO B N 1
ATOM 8048 C CA . PRO B 1 525 ? -44.038 77.006 38.283 1.00 33.01 525 PRO B CA 1
ATOM 8049 C C . PRO B 1 525 ? -44.629 77.783 37.108 1.00 37.71 525 PRO B C 1
ATOM 8050 O O . PRO B 1 525 ? -43.891 78.419 36.352 1.00 41.61 525 PRO B O 1
ATOM 8054 N N . LEU B 1 526 ? -45.955 77.677 36.944 1.00 43.96 526 LEU B N 1
ATOM 8055 C CA . LEU B 1 526 ? -46.696 78.462 35.965 1.00 47.66 526 LEU B CA 1
ATOM 8056 C C . LEU B 1 526 ? -46.991 79.875 36.500 1.00 55.17 526 LEU B C 1
ATOM 8057 O O . LEU B 1 526 ? -47.375 79.989 37.693 1.00 54.52 526 LEU B O 1
ATOM 8063 N N . PRO C 1 27 ? -29.603 65.585 -1.841 1.00 70.79 27 PRO C N 1
ATOM 8064 C CA . PRO C 1 27 ? -28.333 65.641 -2.590 1.00 72.30 27 PRO C CA 1
ATOM 8065 C C . PRO C 1 27 ? -27.283 64.615 -2.146 1.00 71.51 27 PRO C C 1
ATOM 8066 O O . PRO C 1 27 ? -26.946 63.716 -2.915 1.00 73.54 27 PRO C O 1
ATOM 8070 N N . GLU C 1 28 ? -26.787 64.737 -0.904 1.00 71.17 28 GLU C N 1
ATOM 8071 C CA . GLU C 1 28 ? -25.641 63.967 -0.429 1.00 71.08 28 GLU C CA 1
ATOM 8072 C C . GLU C 1 28 ? -26.055 62.944 0.636 1.00 70.83 28 GLU C C 1
ATOM 8073 O O . GLU C 1 28 ? -25.221 62.494 1.420 1.00 68.99 28 GLU C O 1
ATOM 8079 N N . GLU C 1 29 ? -27.333 62.544 0.645 1.00 67.55 29 GLU C N 1
ATOM 8080 C CA . GLU C 1 29 ? -27.890 61.802 1.766 1.00 62.74 29 GLU C CA 1
ATOM 8081 C C . GLU C 1 29 ? -27.552 60.315 1.632 1.00 57.33 29 GLU C C 1
ATOM 8082 O O . GLU C 1 29 ? -27.497 59.780 0.524 1.00 54.74 29 GLU C O 1
ATOM 8088 N N . LEU C 1 30 ? -27.320 59.667 2.786 1.00 49.98 30 LEU C N 1
ATOM 8089 C CA . LEU C 1 30 ? -27.035 58.241 2.880 1.00 46.12 30 LEU C CA 1
ATOM 8090 C C . LEU C 1 30 ? -28.307 57.425 2.622 1.00 41.75 30 LEU C C 1
ATOM 8091 O O . LEU C 1 30 ? -29.405 57.968 2.718 1.00 37.51 30 LEU C O 1
ATOM 8096 N N . PRO C 1 31 ? -28.213 56.110 2.293 1.00 41.20 31 PRO C N 1
ATOM 8097 C CA . PRO C 1 31 ? -29.390 55.237 2.267 1.00 43.36 31 PRO C CA 1
ATOM 8098 C C . PRO C 1 31 ? -30.158 55.311 3.586 1.00 44.05 31 PRO C C 1
ATOM 8099 O O . PRO C 1 31 ? -29.545 55.347 4.651 1.00 41.83 31 PRO C O 1
ATOM 8103 N N . PRO C 1 32 ? -31.509 55.375 3.567 1.00 50.20 32 PRO C N 1
ATOM 8104 C CA . PRO C 1 32 ? -32.276 55.689 4.777 1.00 50.34 32 PRO C CA 1
ATOM 8105 C C . PRO C 1 32 ? -32.082 54.610 5.841 1.00 49.91 32 PRO C C 1
ATOM 8106 O O . PRO C 1 32 ? -32.002 53.426 5.515 1.00 42.74 32 PRO C O 1
ATOM 8110 N N . ALA C 1 33 ? -31.971 55.051 7.103 1.00 49.43 33 ALA C N 1
ATOM 8111 C CA . ALA C 1 33 ? -31.821 54.155 8.240 1.00 46.92 33 ALA C CA 1
ATOM 8112 C C . ALA C 1 33 ? -33.207 53.848 8.806 1.00 39.00 33 ALA C C 1
ATOM 8113 O O . ALA C 1 33 ? -33.832 54.726 9.399 1.00 41.52 33 ALA C O 1
ATOM 8115 N N . PRO C 1 34 ? -33.744 52.616 8.652 1.00 35.43 34 PRO C N 1
ATOM 8116 C CA . PRO C 1 34 ? -35.059 52.291 9.207 1.00 33.86 34 PRO C CA 1
ATOM 8117 C C . PRO C 1 34 ? -34.976 52.269 10.738 1.00 28.92 34 PRO C C 1
ATOM 8118 O O . PRO C 1 34 ? -33.909 52.037 11.307 1.00 26.79 34 PRO C O 1
ATOM 8122 N N . ARG C 1 35 ? -36.102 52.559 11.393 1.00 27.38 35 ARG C N 1
ATOM 8123 C CA . ARG C 1 35 ? -36.127 52.724 12.841 1.00 27.53 35 ARG C CA 1
ATOM 8124 C C . ARG C 1 35 ? -36.792 51.529 13.535 1.00 24.95 35 ARG C C 1
ATOM 8125 O O . ARG C 1 35 ? -36.867 51.494 14.760 1.00 24.45 35 ARG C O 1
ATOM 8133 N N . TYR C 1 36 ? -37.249 50.548 12.751 1.00 25.26 36 TYR C N 1
ATOM 8134 C CA . TYR C 1 36 ? -37.668 49.259 13.275 1.00 26.88 36 TYR C CA 1
ATOM 8135 C C . TYR C 1 36 ? -37.310 48.198 12.241 1.00 25.76 36 TYR C C 1
ATOM 8136 O O . TYR C 1 36 ? -37.056 48.522 11.080 1.00 23.83 36 TYR C O 1
ATOM 8145 N N . PHE C 1 37 ? -37.233 46.947 12.698 1.00 24.13 37 PHE C N 1
ATOM 8146 C CA . PHE C 1 37 ? -36.840 45.827 11.859 1.00 24.88 37 PHE C CA 1
ATOM 8147 C C . PHE C 1 37 ? -38.003 45.425 10.954 1.00 26.73 37 PHE C C 1
ATOM 8148 O O . PHE C 1 37 ? -39.158 45.398 11.388 1.00 25.69 37 PHE C O 1
ATOM 8156 N N . GLN C 1 38 ? -37.662 45.106 9.701 1.00 28.19 38 GLN C N 1
ATOM 8157 C CA . GLN C 1 38 ? -38.603 44.689 8.676 1.00 33.29 38 GLN C CA 1
ATOM 8158 C C . GLN C 1 38 ? -37.971 43.564 7.858 1.00 32.33 38 GLN C C 1
ATOM 8159 O O . GLN C 1 38 ? -36.747 43.514 7.706 1.00 31.55 38 GLN C O 1
ATOM 8165 N N . GLY C 1 39 ? -38.821 42.694 7.301 1.00 30.97 39 GLY C N 1
ATOM 8166 C CA . GLY C 1 39 ? -38.374 41.586 6.471 1.00 29.94 39 GLY C CA 1
ATOM 8167 C C . GLY C 1 39 ? -38.359 40.270 7.244 1.00 31.94 39 GLY C C 1
ATOM 8168 O O . GLY C 1 39 ? -38.315 40.276 8.475 1.00 31.71 39 GLY C O 1
ATOM 8169 N N . GLU C 1 40 ? -38.369 39.150 6.507 1.00 33.11 40 GLU C N 1
ATOM 8170 C CA . GLU C 1 40 ? -38.504 37.827 7.100 1.00 34.47 40 GLU C CA 1
ATOM 8171 C C . GLU C 1 40 ? -37.319 37.477 8.000 1.00 30.75 40 GLU C C 1
ATOM 8172 O O . GLU C 1 40 ? -37.495 36.775 8.993 1.00 28.51 40 GLU C O 1
ATOM 8178 N N . ASN C 1 41 ? -36.121 37.981 7.675 1.00 28.28 41 ASN C N 1
ATOM 8179 C CA . ASN C 1 41 ? -34.921 37.615 8.406 1.00 30.12 41 ASN C CA 1
ATOM 8180 C C . ASN C 1 41 ? -34.894 38.218 9.812 1.00 28.03 41 ASN C C 1
ATOM 8181 O O . ASN C 1 41 ? -34.025 37.850 10.599 1.00 29.28 41 ASN C O 1
ATOM 8186 N N . THR C 1 42 ? -35.821 39.139 10.120 1.00 29.53 42 THR C N 1
ATOM 8187 C CA . THR C 1 42 ? -35.927 39.729 11.444 1.00 29.80 42 THR C CA 1
ATOM 8188 C C . THR C 1 42 ? -37.368 39.680 11.957 1.00 28.32 42 THR C C 1
ATOM 8189 O O . THR C 1 42 ? -37.728 40.454 12.841 1.00 29.53 42 THR C O 1
ATOM 8193 N N . ALA C 1 43 ? -38.178 38.739 11.441 1.00 27.27 43 ALA C N 1
ATOM 8194 C CA . ALA C 1 43 ? -39.563 38.581 11.870 1.00 25.38 43 ALA C CA 1
ATOM 8195 C C . ALA C 1 43 ? -39.706 37.402 12.831 1.00 24.12 43 ALA C C 1
ATOM 8196 O O . ALA C 1 43 ? -38.921 36.463 12.804 1.00 23.57 43 ALA C O 1
ATOM 8198 N N . GLY C 1 44 ? -40.755 37.446 13.657 1.00 23.63 44 GLY C N 1
ATOM 8199 C CA . GLY C 1 44 ? -41.069 36.372 14.588 1.00 23.18 44 GLY C CA 1
ATOM 8200 C C . GLY C 1 44 ? -39.910 36.068 15.529 1.00 22.53 44 GLY C C 1
ATOM 8201 O O . GLY C 1 44 ? -39.351 36.985 16.125 1.00 22.88 44 GLY C O 1
ATOM 8202 N N . PHE C 1 45 ? -39.527 34.790 15.618 1.00 23.00 45 PHE C N 1
ATOM 8203 C CA . PHE C 1 45 ? -38.493 34.356 16.543 1.00 25.08 45 PHE C CA 1
ATOM 8204 C C . PHE C 1 45 ? -37.136 34.929 16.122 1.00 25.59 45 PHE C C 1
ATOM 8205 O O . PHE C 1 45 ? -36.205 34.963 16.927 1.00 26.36 45 PHE C O 1
ATOM 8213 N N . MET C 1 46 ? -37.037 35.406 14.873 1.00 23.77 46 MET C N 1
ATOM 8214 C CA . MET C 1 46 ? -35.809 36.001 14.369 1.00 23.91 46 MET C CA 1
ATOM 8215 C C . MET C 1 46 ? -35.735 37.494 14.696 1.00 23.98 46 MET C C 1
ATOM 8216 O O . MET C 1 46 ? -34.734 38.132 14.392 1.00 25.69 46 MET C O 1
ATOM 8221 N N . ARG C 1 47 ? -36.773 38.071 15.309 1.00 23.80 47 ARG C N 1
ATOM 8222 C CA . ARG C 1 47 ? -36.730 39.476 15.681 1.00 22.87 47 ARG C CA 1
ATOM 8223 C C . ARG C 1 47 ? -35.628 39.705 16.715 1.00 23.89 47 ARG C C 1
ATOM 8224 O O . ARG C 1 47 ? -35.612 39.074 17.771 1.00 22.21 47 ARG C O 1
ATOM 8232 N N . PRO C 1 48 ? -34.663 40.611 16.435 1.00 23.68 48 PRO C N 1
ATOM 8233 C CA . PRO C 1 48 ? -33.623 40.942 17.407 1.00 22.69 48 PRO C CA 1
ATOM 8234 C C . PRO C 1 48 ? -34.211 41.480 18.703 1.00 21.89 48 PRO C C 1
ATOM 8235 O O . PRO C 1 48 ? -35.184 42.235 18.685 1.00 22.89 48 PRO C O 1
ATOM 8239 N N . VAL C 1 49 ? -33.609 41.055 19.818 1.00 21.73 49 VAL C N 1
ATOM 8240 C CA . VAL C 1 49 ? -33.974 41.540 21.140 1.00 22.32 49 VAL C CA 1
ATOM 8241 C C . VAL C 1 49 ? -32.980 42.628 21.539 1.00 20.03 49 VAL C C 1
ATOM 8242 O O . VAL C 1 49 ? -33.390 43.714 21.947 1.00 21.71 49 VAL C O 1
ATOM 8246 N N . ARG C 1 50 ? -31.689 42.312 21.402 1.00 19.92 50 ARG C N 1
ATOM 8247 C CA . ARG C 1 50 ? -30.587 43.267 21.507 1.00 21.56 50 ARG C CA 1
ATOM 8248 C C . ARG C 1 50 ? -30.314 43.660 22.959 1.00 20.87 50 ARG C C 1
ATOM 8249 O O . ARG C 1 50 ? -29.775 44.735 23.224 1.00 20.93 50 ARG C O 1
ATOM 8257 N N A PHE C 1 51 ? -30.649 42.760 23.892 0.50 21.65 51 PHE C N 1
ATOM 8258 N N B PHE C 1 51 ? -30.655 42.765 23.889 0.50 21.48 51 PHE C N 1
ATOM 8259 C CA A PHE C 1 51 ? -30.414 43.010 25.304 0.50 22.26 51 PHE C CA 1
ATOM 8260 C CA B PHE C 1 51 ? -30.414 42.988 25.304 0.50 21.97 51 PHE C CA 1
ATOM 8261 C C A PHE C 1 51 ? -28.986 42.598 25.657 0.50 22.60 51 PHE C C 1
ATOM 8262 C C B PHE C 1 51 ? -28.978 42.598 25.649 0.50 22.45 51 PHE C C 1
ATOM 8263 O O A PHE C 1 51 ? -28.443 41.646 25.092 0.50 23.08 51 PHE C O 1
ATOM 8264 O O B PHE C 1 51 ? -28.433 41.646 25.087 0.50 22.90 51 PHE C O 1
ATOM 8279 N N . GLU C 1 52 ? -28.372 43.379 26.552 1.00 21.28 52 GLU C N 1
ATOM 8280 C CA . GLU C 1 52 ? -27.109 43.041 27.177 1.00 21.86 52 GLU C CA 1
ATOM 8281 C C . GLU C 1 52 ? -27.281 43.218 28.681 1.00 20.22 52 GLU C C 1
ATOM 8282 O O . GLU C 1 52 ? -27.842 44.223 29.113 1.00 20.95 52 GLU C O 1
ATOM 8288 N N . GLY C 1 53 ? -26.760 42.276 29.467 1.00 19.29 53 GLY C N 1
ATOM 8289 C CA . GLY C 1 53 ? -26.849 42.379 30.915 1.00 19.37 53 GLY C CA 1
ATOM 8290 C C . GLY C 1 53 ? -26.887 41.006 31.569 1.00 20.12 53 GLY C C 1
ATOM 8291 O O . GLY C 1 53 ? -26.209 40.085 31.103 1.00 21.45 53 GLY C O 1
ATOM 8292 N N . ASP C 1 54 ? -27.670 40.897 32.654 1.00 21.87 54 ASP C N 1
ATOM 8293 C CA . ASP C 1 54 ? -27.647 39.717 33.504 1.00 23.08 54 ASP C CA 1
ATOM 8294 C C . ASP C 1 54 ? -29.072 39.290 33.823 1.00 23.87 54 ASP C C 1
ATOM 8295 O O . ASP C 1 54 ? -29.954 40.137 34.008 1.00 21.83 54 ASP C O 1
ATOM 8300 N N . ILE C 1 55 ? -29.278 37.966 33.844 1.00 23.43 55 ILE C N 1
ATOM 8301 C CA . ILE C 1 55 ? -30.424 37.345 34.486 1.00 23.73 55 ILE C CA 1
ATOM 8302 C C . ILE C 1 55 ? -29.890 36.221 35.369 1.00 22.36 55 ILE C C 1
ATOM 8303 O O . ILE C 1 55 ? -29.468 35.185 34.860 1.00 20.95 55 ILE C O 1
ATOM 8308 N N . THR C 1 56 ? -29.911 36.438 36.689 1.00 23.16 56 THR C N 1
ATOM 8309 C CA . THR C 1 56 ? -29.378 35.463 37.618 1.00 21.15 56 THR C CA 1
ATOM 8310 C C . THR C 1 56 ? -30.476 34.506 38.060 1.00 22.30 56 THR C C 1
ATOM 8311 O O . THR C 1 56 ? -31.662 34.790 37.914 1.00 21.57 56 THR C O 1
ATOM 8315 N N . ASN C 1 57 ? -30.046 33.348 38.578 1.00 23.24 57 ASN C N 1
ATOM 8316 C CA . ASN C 1 57 ? -30.942 32.395 39.211 1.00 21.61 57 ASN C CA 1
ATOM 8317 C C . ASN C 1 57 ? -32.066 32.012 38.259 1.00 21.90 57 ASN C C 1
ATOM 8318 O O . ASN C 1 57 ? -33.239 32.156 38.593 1.00 20.64 57 ASN C O 1
ATOM 8323 N N . LEU C 1 58 ? -31.696 31.502 37.076 1.00 21.17 58 LEU C N 1
ATOM 8324 C CA . LEU C 1 58 ? -32.686 31.132 36.068 1.00 22.12 58 LEU C CA 1
ATOM 8325 C C . LEU C 1 58 ? -33.642 30.083 36.628 1.00 21.34 58 LEU C C 1
ATOM 8326 O O . LEU C 1 58 ? -33.249 29.233 37.418 1.00 20.90 58 LEU C O 1
ATOM 8331 N N . GLU C 1 59 ? -34.900 30.154 36.196 1.00 22.23 59 GLU C N 1
ATOM 8332 C CA . GLU C 1 59 ? -35.903 29.166 36.557 1.00 23.39 59 GLU C CA 1
ATOM 8333 C C . GLU C 1 59 ? -35.488 27.803 36.012 1.00 25.29 59 GLU C C 1
ATOM 8334 O O . GLU C 1 59 ? -35.018 27.696 34.877 1.00 23.50 59 GLU C O 1
ATOM 8340 N N . VAL C 1 60 ? -35.687 26.763 36.830 1.00 23.21 60 VAL C N 1
ATOM 8341 C CA . VAL C 1 60 ? -35.306 25.411 36.470 1.00 25.41 60 VAL C CA 1
ATOM 8342 C C . VAL C 1 60 ? -36.474 24.483 36.781 1.00 26.26 60 VAL C C 1
ATOM 8343 O O . VAL C 1 60 ? -36.947 24.458 37.916 1.00 27.40 60 VAL C O 1
ATOM 8347 N N . VAL C 1 61 ? -36.917 23.745 35.758 1.00 26.61 61 VAL C N 1
ATOM 8348 C CA . VAL C 1 61 ? -37.775 22.586 35.926 1.00 26.94 61 VAL C CA 1
ATOM 8349 C C . VAL C 1 61 ? -36.875 21.356 35.929 1.00 28.94 61 VAL C C 1
ATOM 8350 O O . VAL C 1 61 ? -35.955 21.261 35.127 1.00 30.73 61 VAL C O 1
ATOM 8354 N N . GLY C 1 62 ? -37.145 20.415 36.842 1.00 28.32 62 GLY C N 1
ATOM 8355 C CA . GLY C 1 62 ? -36.242 19.305 37.070 1.00 27.89 62 GLY C CA 1
ATOM 8356 C C . GLY C 1 62 ? -35.094 19.735 37.980 1.00 29.36 62 GLY C C 1
ATOM 8357 O O . GLY C 1 62 ? -35.269 20.567 38.863 1.00 28.08 62 GLY C O 1
ATOM 8358 N N . GLU C 1 63 ? -33.906 19.186 37.728 1.00 29.38 63 GLU C N 1
ATOM 8359 C CA . GLU C 1 63 ? -32.785 19.373 38.627 1.00 32.92 63 GLU C CA 1
ATOM 8360 C C . GLU C 1 63 ? -31.489 19.314 37.823 1.00 30.25 63 GLU C C 1
ATOM 8361 O O . GLU C 1 63 ? -31.205 18.312 37.181 1.00 26.39 63 GLU C O 1
ATOM 8367 N N . ILE C 1 64 ? -30.713 20.398 37.853 1.00 29.08 64 ILE C N 1
ATOM 8368 C CA . ILE C 1 64 ? -29.400 20.413 37.232 1.00 29.09 64 ILE C CA 1
ATOM 8369 C C . ILE C 1 64 ? -28.448 19.610 38.110 1.00 28.56 64 ILE C C 1
ATOM 8370 O O . ILE C 1 64 ? -28.270 19.956 39.274 1.00 27.48 64 ILE C O 1
ATOM 8375 N N . PRO C 1 65 ? -27.766 18.565 37.584 1.00 28.60 65 PRO C N 1
ATOM 8376 C CA . PRO C 1 65 ? -26.792 17.816 38.374 1.00 28.08 65 PRO C CA 1
ATOM 8377 C C . PRO C 1 65 ? -25.817 18.761 39.075 1.00 28.96 65 PRO C C 1
ATOM 8378 O O . PRO C 1 65 ? -25.228 19.635 38.445 1.00 24.20 65 PRO C O 1
ATOM 8382 N N . LYS C 1 66 ? -25.656 18.564 40.391 1.00 29.30 66 LYS C N 1
ATOM 8383 C CA . LYS C 1 66 ? -24.938 19.501 41.244 1.00 30.70 66 LYS C CA 1
ATOM 8384 C C . LYS C 1 66 ? -23.437 19.468 40.967 1.00 28.21 66 LYS C C 1
ATOM 8385 O O . LYS C 1 66 ? -22.732 20.390 41.361 1.00 29.47 66 LYS C O 1
ATOM 8391 N N . SER C 1 67 ? -22.952 18.407 40.317 1.00 27.40 67 SER C N 1
ATOM 8392 C CA . SER C 1 67 ? -21.533 18.263 40.037 1.00 30.64 67 SER C CA 1
ATOM 8393 C C . SER C 1 67 ? -21.111 19.048 38.791 1.00 30.91 67 SER C C 1
ATOM 8394 O O . SER C 1 67 ? -19.918 19.214 38.562 1.00 29.89 67 SER C O 1
ATOM 8397 N N . ILE C 1 68 ? -22.071 19.520 37.979 1.00 28.74 68 ILE C N 1
ATOM 8398 C CA . ILE C 1 68 ? -21.729 20.313 36.808 1.00 25.66 68 ILE C CA 1
ATOM 8399 C C . ILE C 1 68 ? -21.228 21.672 37.277 1.00 25.20 68 ILE C C 1
ATOM 8400 O O . ILE C 1 68 ? -21.911 22.376 38.032 1.00 24.21 68 ILE C O 1
ATOM 8405 N N . GLU C 1 69 ? -20.024 22.030 36.823 1.00 22.29 69 GLU C N 1
ATOM 8406 C CA . GLU C 1 69 ? -19.443 23.311 37.168 1.00 23.28 69 GLU C CA 1
ATOM 8407 C C . GLU C 1 69 ? -18.631 23.829 35.988 1.00 22.65 69 GLU C C 1
ATOM 8408 O O . GLU C 1 69 ? -17.686 23.181 35.538 1.00 20.78 69 GLU C O 1
ATOM 8414 N N . GLY C 1 70 ? -19.019 25.011 35.505 1.00 23.95 70 GLY C N 1
ATOM 8415 C CA . GLY C 1 70 ? -18.390 25.622 34.352 1.00 23.76 70 GLY C CA 1
ATOM 8416 C C . GLY C 1 70 ? -19.374 26.520 33.615 1.00 23.65 70 GLY C C 1
ATOM 8417 O O . GLY C 1 70 ? -20.423 26.872 34.162 1.00 21.57 70 GLY C O 1
ATOM 8418 N N . THR C 1 71 ? -19.021 26.853 32.369 1.00 21.22 71 THR C N 1
ATOM 8419 C CA . THR C 1 71 ? -19.743 27.866 31.620 1.00 22.08 71 THR C CA 1
ATOM 8420 C C . THR C 1 71 ? -19.963 27.397 30.183 1.00 21.14 71 THR C C 1
ATOM 8421 O O . THR C 1 71 ? -19.037 26.930 29.528 1.00 20.41 71 THR C O 1
ATOM 8425 N N . PHE C 1 72 ? -21.216 27.511 29.742 1.00 21.03 72 PHE C N 1
ATOM 8426 C CA . PHE C 1 72 ? -21.589 27.360 28.348 1.00 20.76 72 PHE C CA 1
ATOM 8427 C C . PHE C 1 72 ? -21.604 28.744 27.705 1.00 21.54 72 PHE C C 1
ATOM 8428 O O . PHE C 1 72 ? -22.412 29.595 28.087 1.00 19.14 72 PHE C O 1
ATOM 8436 N N . TYR C 1 73 ? -20.684 28.970 26.755 1.00 19.36 73 TYR C N 1
ATOM 8437 C CA . TYR C 1 73 ? -20.671 30.196 25.977 1.00 19.59 73 TYR C CA 1
ATOM 8438 C C . TYR C 1 73 ? -21.233 29.905 24.591 1.00 19.48 73 TYR C C 1
ATOM 8439 O O . TYR C 1 73 ? -20.874 28.888 24.005 1.00 20.41 73 TYR C O 1
ATOM 8448 N N . ARG C 1 74 ? -22.116 30.780 24.089 1.00 18.46 74 ARG C N 1
ATOM 8449 C CA . ARG C 1 74 ? -22.553 30.689 22.705 1.00 20.28 74 ARG C CA 1
ATOM 8450 C C . ARG C 1 74 ? -22.682 32.087 22.112 1.00 19.85 74 ARG C C 1
ATOM 8451 O O . ARG C 1 74 ? -22.844 33.069 22.833 1.00 20.71 74 ARG C O 1
ATOM 8459 N N . VAL C 1 75 ? -22.585 32.151 20.780 1.00 18.11 75 VAL C N 1
ATOM 8460 C CA . VAL C 1 75 ? -22.701 33.410 20.067 1.00 18.54 75 VAL C CA 1
ATOM 8461 C C . VAL C 1 75 ? -23.854 33.322 19.078 1.00 19.58 75 VAL C C 1
ATOM 8462 O O . VAL C 1 75 ? -24.054 32.298 18.425 1.00 19.61 75 VAL C O 1
ATOM 8466 N N . MET C 1 76 ? -24.607 34.420 18.987 1.00 20.18 76 MET C N 1
ATOM 8467 C CA . MET C 1 76 ? -25.616 34.569 17.957 1.00 20.08 76 MET C CA 1
ATOM 8468 C C . MET C 1 76 ? -25.335 35.838 17.154 1.00 19.89 76 MET C C 1
ATOM 8469 O O . MET C 1 76 ? -24.934 36.867 17.693 1.00 19.03 76 MET C O 1
ATOM 8474 N N . PRO C 1 77 ? -25.592 35.822 15.834 1.00 20.34 77 PRO C N 1
ATOM 8475 C CA . PRO C 1 77 ? -25.782 37.060 15.090 1.00 20.45 77 PRO C CA 1
ATOM 8476 C C . PRO C 1 77 ? -27.045 37.737 15.610 1.00 19.60 77 PRO C C 1
ATOM 8477 O O . PRO C 1 77 ? -28.092 37.098 15.725 1.00 19.75 77 PRO C O 1
ATOM 8481 N N . GLU C 1 78 ? -26.941 39.032 15.916 1.00 18.61 78 GLU C N 1
ATOM 8482 C CA . GLU C 1 78 ? -28.091 39.792 16.362 1.00 20.25 78 GLU C CA 1
ATOM 8483 C C . GLU C 1 78 ? -27.897 41.258 16.002 1.00 20.68 78 GLU C C 1
ATOM 8484 O O . GLU C 1 78 ? -27.287 42.008 16.759 1.00 21.94 78 GLU C O 1
ATOM 8490 N N . PRO C 1 79 ? -28.422 41.718 14.845 1.00 20.96 79 PRO C N 1
ATOM 8491 C CA . PRO C 1 79 ? -28.240 43.102 14.422 1.00 20.60 79 PRO C CA 1
ATOM 8492 C C . PRO C 1 79 ? -28.606 44.093 15.524 1.00 20.53 79 PRO C C 1
ATOM 8493 O O . PRO C 1 79 ? -29.703 44.047 16.057 1.00 19.47 79 PRO C O 1
ATOM 8497 N N . HIS C 1 80 ? -27.668 44.985 15.857 1.00 20.73 80 HIS C N 1
ATOM 8498 C CA . HIS C 1 80 ? -27.892 45.993 16.878 1.00 21.52 80 HIS C CA 1
ATOM 8499 C C . HIS C 1 80 ? -28.744 47.137 16.336 1.00 22.55 80 HIS C C 1
ATOM 8500 O O . HIS C 1 80 ? -29.453 47.793 17.100 1.00 21.54 80 HIS C O 1
ATOM 8507 N N . LEU C 1 81 ? -28.655 47.378 15.022 1.00 26.13 81 LEU C N 1
ATOM 8508 C CA . LEU C 1 81 ? -29.418 48.429 14.356 1.00 26.21 81 LEU C CA 1
ATOM 8509 C C . LEU C 1 81 ? -30.019 47.893 13.063 1.00 25.24 81 LEU C C 1
ATOM 8510 O O . LEU C 1 81 ? -29.407 47.062 12.408 1.00 26.96 81 LEU C O 1
ATOM 8515 N N . PRO C 1 82 ? -31.218 48.341 12.643 1.00 23.50 82 PRO C N 1
ATOM 8516 C CA . PRO C 1 82 ? -31.774 47.905 11.364 1.00 25.08 82 PRO C CA 1
ATOM 8517 C C . PRO C 1 82 ? -30.828 48.241 10.207 1.00 25.45 82 PRO C C 1
ATOM 8518 O O . PRO C 1 82 ? -30.307 49.355 10.109 1.00 24.83 82 PRO C O 1
ATOM 8522 N N . SER C 1 83 ? -30.605 47.231 9.358 1.00 26.56 83 SER C N 1
ATOM 8523 C CA . SER C 1 83 ? -29.730 47.322 8.203 1.00 28.63 83 SER C CA 1
ATOM 8524 C C . SER C 1 83 ? -30.349 48.221 7.133 1.00 26.61 83 SER C C 1
ATOM 8525 O O . SER C 1 83 ? -31.564 48.262 6.989 1.00 26.00 83 SER C O 1
ATOM 8528 N N . PHE C 1 84 ? -29.496 48.905 6.362 1.00 27.38 84 PHE C N 1
ATOM 8529 C CA . PHE C 1 84 ? -29.928 49.588 5.148 1.00 28.31 84 PHE C CA 1
ATOM 8530 C C . PHE C 1 84 ? -29.883 48.632 3.959 1.00 28.09 84 PHE C C 1
ATOM 8531 O O . PHE C 1 84 ? -30.339 48.998 2.885 1.00 31.17 84 PHE C O 1
ATOM 8539 N N . ILE C 1 85 ? -29.388 47.406 4.164 1.00 27.71 85 ILE C N 1
ATOM 8540 C CA . ILE C 1 85 ? -29.417 46.362 3.153 1.00 31.03 85 ILE C CA 1
ATOM 8541 C C . ILE C 1 85 ? -30.684 45.529 3.341 1.00 33.25 85 ILE C C 1
ATOM 8542 O O . ILE C 1 85 ? -30.847 44.888 4.374 1.00 33.93 85 ILE C O 1
ATOM 8547 N N . PRO C 1 86 ? -31.599 45.443 2.349 1.00 34.72 86 PRO C N 1
ATOM 8548 C CA . PRO C 1 86 ? -32.798 44.616 2.517 1.00 36.90 86 PRO C CA 1
ATOM 8549 C C . PRO C 1 86 ? -32.445 43.127 2.508 1.00 33.94 86 PRO C C 1
ATOM 8550 O O . PRO C 1 86 ? -31.545 42.701 1.795 1.00 32.89 86 PRO C O 1
ATOM 8554 N N . ASN C 1 87 ? -33.125 42.343 3.353 1.00 35.41 87 ASN C N 1
ATOM 8555 C CA . ASN C 1 87 ? -32.891 40.905 3.458 1.00 36.01 87 ASN C CA 1
ATOM 8556 C C . ASN C 1 87 ? -31.404 40.604 3.667 1.00 31.52 87 ASN C C 1
ATOM 8557 O O . ASN C 1 87 ? -30.858 39.655 3.100 1.00 29.13 87 ASN C O 1
ATOM 8562 N N . ASP C 1 88 ? -30.768 41.403 4.529 1.00 28.75 88 ASP C N 1
ATOM 8563 C CA . ASP C 1 88 ? -29.389 41.189 4.929 1.00 27.71 88 ASP C CA 1
ATOM 8564 C C . ASP C 1 88 ? -29.297 39.779 5.511 1.00 24.36 88 ASP C C 1
ATOM 8565 O O . ASP C 1 88 ? -30.109 39.407 6.351 1.00 24.15 88 ASP C O 1
ATOM 8570 N N . PRO C 1 89 ? -28.368 38.919 5.043 1.00 23.28 89 PRO C N 1
ATOM 8571 C CA . PRO C 1 89 ? -28.264 37.557 5.569 1.00 23.29 89 PRO C CA 1
ATOM 8572 C C . PRO C 1 89 ? -27.995 37.475 7.074 1.00 22.76 89 PRO C C 1
ATOM 8573 O O . PRO C 1 89 ? -27.323 38.324 7.649 1.00 21.33 89 PRO C O 1
ATOM 8577 N N . TRP C 1 90 ? -28.517 36.402 7.671 1.00 22.74 90 TRP C N 1
ATOM 8578 C CA . TRP C 1 90 ? -28.336 36.060 9.074 1.00 22.83 90 TRP C CA 1
ATOM 8579 C C . TRP C 1 90 ? -26.869 36.192 9.497 1.00 22.24 90 TRP C C 1
ATOM 8580 O O . TRP C 1 90 ? -26.585 36.729 10.571 1.00 23.82 90 TRP C O 1
ATOM 8591 N N . PHE C 1 91 ? -25.944 35.742 8.638 1.00 21.15 91 PHE C N 1
ATOM 8592 C CA . PHE C 1 91 ? -24.521 35.722 8.958 1.00 20.67 91 PHE C CA 1
ATOM 8593 C C . PHE C 1 91 ? -23.920 37.117 9.128 1.00 19.97 91 PHE C C 1
ATOM 8594 O O . PHE C 1 91 ? -22.772 37.232 9.544 1.00 19.63 91 PHE C O 1
ATOM 8602 N N . ASN C 1 92 ? -24.650 38.175 8.773 1.00 21.36 92 ASN C N 1
ATOM 8603 C CA . ASN C 1 92 ? -24.073 39.509 8.811 1.00 21.45 92 ASN C CA 1
ATOM 8604 C C . ASN C 1 92 ? -24.453 40.262 10.091 1.00 21.69 92 ASN C C 1
ATOM 8605 O O . ASN C 1 92 ? -24.221 41.458 10.172 1.00 21.64 92 ASN C O 1
ATOM 8610 N N . GLY C 1 93 ? -25.029 39.573 11.087 1.00 21.12 93 GLY C N 1
ATOM 8611 C CA . GLY C 1 93 ? -25.488 40.203 12.313 1.00 20.59 93 GLY C CA 1
ATOM 8612 C C . GLY C 1 93 ? -24.405 40.317 13.388 1.00 19.01 93 GLY C C 1
ATOM 8613 O O . GLY C 1 93 ? -23.609 39.403 13.576 1.00 18.34 93 GLY C O 1
ATOM 8614 N N . ASP C 1 94 ? -24.412 41.442 14.109 1.00 20.26 94 ASP C N 1
ATOM 8615 C CA . ASP C 1 94 ? -23.487 41.700 15.210 1.00 20.31 94 ASP C CA 1
ATOM 8616 C C . ASP C 1 94 ? -23.495 40.539 16.203 1.00 18.65 94 ASP C C 1
ATOM 8617 O O . ASP C 1 94 ? -24.551 40.058 16.609 1.00 19.26 94 ASP C O 1
ATOM 8622 N N . GLY C 1 95 ? -22.296 40.095 16.585 1.00 18.58 95 GLY C N 1
ATOM 8623 C CA . GLY C 1 95 ? -22.133 38.984 17.502 1.00 18.73 95 GLY C CA 1
ATOM 8624 C C . GLY C 1 95 ? -22.485 39.377 18.940 1.00 19.18 95 GLY C C 1
ATOM 8625 O O . GLY C 1 95 ? -21.978 40.373 19.461 1.00 18.83 95 GLY C O 1
ATOM 8626 N N . ASN C 1 96 ? -23.404 38.612 19.536 1.00 17.40 96 ASN C N 1
ATOM 8627 C CA . ASN C 1 96 ? -23.813 38.785 20.924 1.00 18.69 96 ASN C CA 1
ATOM 8628 C C . ASN C 1 96 ? -23.506 37.481 21.662 1.00 18.52 96 ASN C C 1
ATOM 8629 O O . ASN C 1 96 ? -23.922 36.409 21.218 1.00 19.04 96 ASN C O 1
ATOM 8634 N N . ILE C 1 97 ? -22.751 37.588 22.767 1.00 18.36 97 ILE C N 1
ATOM 8635 C CA . ILE C 1 97 ? -22.254 36.440 23.515 1.00 19.16 97 ILE C CA 1
ATOM 8636 C C . ILE C 1 97 ? -23.149 36.170 24.720 1.00 19.74 97 ILE C C 1
ATOM 8637 O O . ILE C 1 97 ? -23.417 37.078 25.501 1.00 19.57 97 ILE C O 1
ATOM 8642 N N . SER C 1 98 ? -23.599 34.914 24.847 1.00 21.60 98 SER C N 1
ATOM 8643 C CA . SER C 1 98 ? -24.282 34.414 26.034 1.00 23.61 98 SER C CA 1
ATOM 8644 C C . SER C 1 98 ? -23.322 33.544 26.832 1.00 22.17 98 SER C C 1
ATOM 8645 O O . SER C 1 98 ? -22.630 32.715 26.258 1.00 23.02 98 SER C O 1
ATOM 8648 N N . GLY C 1 99 ? -23.314 33.728 28.156 1.00 21.55 99 GLY C N 1
ATOM 8649 C CA . GLY C 1 99 ? -22.623 32.822 29.060 1.00 20.81 99 GLY C CA 1
ATOM 8650 C C . GLY C 1 99 ? -23.593 32.281 30.104 1.00 20.25 99 GLY C C 1
ATOM 8651 O O . GLY C 1 99 ? -24.267 33.068 30.770 1.00 20.08 99 GLY C O 1
ATOM 8652 N N . PHE C 1 100 ? -23.694 30.948 30.191 1.00 20.57 100 PHE C N 1
ATOM 8653 C CA . PHE C 1 100 ? -24.496 30.288 31.209 1.00 21.22 100 PHE C CA 1
ATOM 8654 C C . PHE C 1 100 ? -23.540 29.671 32.225 1.00 21.99 100 PHE C C 1
ATOM 8655 O O . PHE C 1 100 ? -22.840 28.711 31.906 1.00 23.29 100 PHE C O 1
ATOM 8663 N N . TYR C 1 101 ? -23.510 30.261 33.426 1.00 22.59 101 TYR C N 1
ATOM 8664 C CA . TYR C 1 101 ? -22.537 29.936 34.461 1.00 21.99 101 TYR C CA 1
ATOM 8665 C C . TYR C 1 101 ? -23.205 28.992 35.462 1.00 22.02 101 TYR C C 1
ATOM 8666 O O . TYR C 1 101 ? -24.186 29.376 36.108 1.00 22.61 101 TYR C O 1
ATOM 8675 N N . PHE C 1 102 ? -22.682 27.761 35.555 1.00 22.56 102 PHE C N 1
ATOM 8676 C CA . PHE C 1 102 ? -23.283 26.708 36.366 1.00 24.56 102 PHE C CA 1
ATOM 8677 C C . PHE C 1 102 ? -22.437 26.424 37.608 1.00 24.52 102 PHE C C 1
ATOM 8678 O O . PHE C 1 102 ? -21.217 26.275 37.519 1.00 22.54 102 PHE C O 1
ATOM 8686 N N . LYS C 1 103 ? -23.112 26.307 38.757 1.00 24.73 103 LYS C N 1
ATOM 8687 C CA . LYS C 1 103 ? -22.488 25.795 39.966 1.00 25.37 103 LYS C CA 1
ATOM 8688 C C . LYS C 1 103 ? -23.554 25.311 40.951 1.00 24.07 103 LYS C C 1
ATOM 8689 O O . LYS C 1 103 ? -24.536 26.011 41.196 1.00 23.17 103 LYS C O 1
ATOM 8695 N N . ASP C 1 104 ? -23.326 24.123 41.520 1.00 24.91 104 ASP C N 1
ATOM 8696 C CA . ASP C 1 104 ? -24.142 23.558 42.588 1.00 26.10 104 ASP C CA 1
ATOM 8697 C C . ASP C 1 104 ? -25.624 23.552 42.221 1.00 24.52 104 ASP C C 1
ATOM 8698 O O . ASP C 1 104 ? -26.485 23.788 43.068 1.00 24.34 104 ASP C O 1
ATOM 8703 N N . GLY C 1 105 ? -25.929 23.262 40.953 1.00 23.67 105 GLY C N 1
ATOM 8704 C CA . GLY C 1 105 ? -27.316 23.149 40.531 1.00 23.61 105 GLY C CA 1
ATOM 8705 C C . GLY C 1 105 ? -28.004 24.486 40.254 1.00 22.77 105 GLY C C 1
ATOM 8706 O O . GLY C 1 105 ? -29.200 24.483 39.959 1.00 22.89 105 GLY C O 1
ATOM 8707 N N A HIS C 1 106 ? -27.251 25.593 40.330 0.50 22.28 106 HIS C N 1
ATOM 8708 N N B HIS C 1 106 ? -27.267 25.606 40.360 0.50 23.58 106 HIS C N 1
ATOM 8709 C CA A HIS C 1 106 ? -27.765 26.926 40.030 0.50 21.91 106 HIS C CA 1
ATOM 8710 C CA B HIS C 1 106 ? -27.793 26.926 40.014 0.50 24.13 106 HIS C CA 1
ATOM 8711 C C A HIS C 1 106 ? -27.119 27.425 38.735 0.50 22.42 106 HIS C C 1
ATOM 8712 C C B HIS C 1 106 ? -27.115 27.432 38.739 0.50 23.62 106 HIS C C 1
ATOM 8713 O O A HIS C 1 106 ? -26.013 27.007 38.396 0.50 21.77 106 HIS C O 1
ATOM 8714 O O B HIS C 1 106 ? -26.012 27.006 38.404 0.50 22.84 106 HIS C O 1
ATOM 8727 N N . VAL C 1 107 ? -27.796 28.338 38.025 1.00 24.04 107 VAL C N 1
ATOM 8728 C CA . VAL C 1 107 ? -27.289 28.852 36.757 1.00 23.78 107 VAL C CA 1
ATOM 8729 C C . VAL C 1 107 ? -27.696 30.317 36.584 1.00 21.89 107 VAL C C 1
ATOM 8730 O O . VAL C 1 107 ? -28.837 30.690 36.843 1.00 21.52 107 VAL C O 1
ATOM 8734 N N . ASP C 1 108 ? -26.724 31.128 36.142 1.00 21.76 108 ASP C N 1
ATOM 8735 C CA . ASP C 1 108 ? -26.900 32.538 35.831 1.00 21.45 108 ASP C CA 1
ATOM 8736 C C . ASP C 1 108 ? -26.570 32.774 34.359 1.00 20.63 108 ASP C C 1
ATOM 8737 O O . ASP C 1 108 ? -25.664 32.130 33.828 1.00 22.75 108 ASP C O 1
ATOM 8742 N N . LEU C 1 109 ? -27.278 33.730 33.737 1.00 21.40 109 LEU C N 1
ATOM 8743 C CA . LEU C 1 109 ? -26.988 34.186 32.384 1.00 22.14 109 LEU C CA 1
ATOM 8744 C C . LEU C 1 109 ? -26.345 35.572 32.413 1.00 21.18 109 LEU C C 1
ATOM 8745 O O . LEU C 1 109 ? -26.817 36.483 33.104 1.00 21.70 109 LEU C O 1
ATOM 8750 N N . LYS C 1 110 ? -25.243 35.702 31.661 1.00 20.34 110 LYS C N 1
ATOM 8751 C CA . LYS C 1 110 ? -24.661 36.988 31.328 1.00 20.95 110 LYS C CA 1
ATOM 8752 C C . LYS C 1 110 ? -24.632 37.101 29.806 1.00 21.61 110 LYS C C 1
ATOM 8753 O O . LYS C 1 110 ? -24.322 36.125 29.117 1.00 22.87 110 LYS C O 1
ATOM 8759 N N A GLN C 1 111 ? -24.934 38.303 29.297 0.50 20.75 111 GLN C N 1
ATOM 8760 N N B GLN C 1 111 ? -24.924 38.306 29.301 0.50 21.41 111 GLN C N 1
ATOM 8761 C CA A GLN C 1 111 ? -25.088 38.519 27.869 0.50 19.63 111 GLN C CA 1
ATOM 8762 C CA B GLN C 1 111 ? -25.080 38.523 27.874 0.50 20.71 111 GLN C CA 1
ATOM 8763 C C A GLN C 1 111 ? -24.459 39.858 27.491 0.50 18.93 111 GLN C C 1
ATOM 8764 C C B GLN C 1 111 ? -24.463 39.864 27.490 0.50 19.48 111 GLN C C 1
ATOM 8765 O O A GLN C 1 111 ? -24.737 40.869 28.128 0.50 18.11 111 GLN C O 1
ATOM 8766 O O B GLN C 1 111 ? -24.735 40.876 28.130 0.50 18.60 111 GLN C O 1
ATOM 8777 N N . ARG C 1 112 ? -23.628 39.868 26.445 1.00 18.33 112 ARG C N 1
ATOM 8778 C CA . ARG C 1 112 ? -22.995 41.097 26.009 1.00 19.50 112 ARG C CA 1
ATOM 8779 C C . ARG C 1 112 ? -22.523 41.015 24.559 1.00 18.53 112 ARG C C 1
ATOM 8780 O O . ARG C 1 112 ? -21.901 40.036 24.129 1.00 16.92 112 ARG C O 1
ATOM 8788 N N . TYR C 1 113 ? -22.770 42.110 23.836 1.00 18.93 113 TYR C N 1
ATOM 8789 C CA . TYR C 1 113 ? -22.280 42.263 22.478 1.00 18.80 113 TYR C CA 1
ATOM 8790 C C . TYR C 1 113 ? -20.757 42.382 22.452 1.00 20.13 113 TYR C C 1
ATOM 8791 O O . TYR C 1 113 ? -20.170 43.036 23.307 1.00 19.90 113 TYR C O 1
ATOM 8800 N N . VAL C 1 114 ? -20.140 41.793 21.422 1.00 20.39 114 VAL C N 1
ATOM 8801 C CA . VAL C 1 114 ? -18.734 42.024 21.143 1.00 21.69 114 VAL C CA 1
ATOM 8802 C C . VAL C 1 114 ? -18.585 43.463 20.658 1.00 20.27 114 VAL C C 1
ATOM 8803 O O . VAL C 1 114 ? -19.305 43.876 19.749 1.00 18.96 114 VAL C O 1
ATOM 8807 N N . ARG C 1 115 ? -17.620 44.196 21.230 1.00 19.75 115 ARG C N 1
ATOM 8808 C CA . ARG C 1 115 ? -17.358 45.566 20.826 1.00 20.71 115 ARG C CA 1
ATOM 8809 C C . ARG C 1 115 ? -16.423 45.578 19.621 1.00 22.61 115 ARG C C 1
ATOM 8810 O O . ARG C 1 115 ? -15.254 45.980 19.720 1.00 21.76 115 ARG C O 1
ATOM 8818 N N . THR C 1 116 ? -16.959 45.152 18.478 1.00 20.62 116 THR C N 1
ATOM 8819 C CA . THR C 1 116 ? -16.238 45.245 17.220 1.00 21.52 116 THR C CA 1
ATOM 8820 C C . THR C 1 116 ? -16.174 46.704 16.770 1.00 20.29 116 THR C C 1
ATOM 8821 O O . THR C 1 116 ? -16.912 47.565 17.256 1.00 20.40 116 THR C O 1
ATOM 8825 N N . GLU C 1 117 ? -15.309 46.961 15.781 1.00 21.42 117 GLU C N 1
ATOM 8826 C CA . GLU C 1 117 ? -15.251 48.285 15.176 1.00 22.16 117 GLU C CA 1
ATOM 8827 C C . GLU C 1 117 ? -16.637 48.646 14.634 1.00 21.91 117 GLU C C 1
ATOM 8828 O O . GLU C 1 117 ? -17.113 49.763 14.805 1.00 22.09 117 GLU C O 1
ATOM 8834 N N . LYS C 1 118 ? -17.286 47.685 13.975 1.00 23.61 118 LYS C N 1
ATOM 8835 C CA . LYS C 1 118 ? -18.610 47.880 13.404 1.00 22.49 118 LYS C CA 1
ATOM 8836 C C . LYS C 1 118 ? -19.610 48.273 14.493 1.00 22.94 118 LYS C C 1
ATOM 8837 O O . LYS C 1 118 ? -20.356 49.247 14.349 1.00 24.18 118 LYS C O 1
ATOM 8843 N N . PHE C 1 119 ? -19.656 47.476 15.572 1.00 21.91 119 PHE C N 1
ATOM 8844 C CA . PHE C 1 119 ? -20.605 47.726 16.648 1.00 21.21 119 PHE C CA 1
ATOM 8845 C C . PHE C 1 119 ? -20.429 49.139 17.219 1.00 20.64 119 PHE C C 1
ATOM 8846 O O . PHE C 1 119 ? -21.401 49.875 17.373 1.00 20.57 119 PHE C O 1
ATOM 8854 N N . VAL C 1 120 ? -19.181 49.507 17.519 1.00 20.18 120 VAL C N 1
ATOM 8855 C CA . VAL C 1 120 ? -18.876 50.763 18.181 1.00 21.38 120 VAL C CA 1
ATOM 8856 C C . VAL C 1 120 ? -19.209 51.948 17.276 1.00 20.86 120 VAL C C 1
ATOM 8857 O O . VAL C 1 120 ? -19.845 52.901 17.720 1.00 21.51 120 VAL C O 1
ATOM 8861 N N . ARG C 1 121 ? -18.809 51.891 16.001 1.00 20.66 121 ARG C N 1
ATOM 8862 C CA . ARG C 1 121 ? -19.021 53.024 15.113 1.00 22.36 121 ARG C CA 1
ATOM 8863 C C . ARG C 1 121 ? -20.506 53.205 14.824 1.00 22.71 121 ARG C C 1
ATOM 8864 O O . ARG C 1 121 ? -21.003 54.334 14.784 1.00 21.94 121 ARG C O 1
ATOM 8872 N N . GLU C 1 122 ? -21.232 52.092 14.669 1.00 22.13 122 GLU C N 1
ATOM 8873 C CA . GLU C 1 122 ? -22.660 52.168 14.426 1.00 22.61 122 GLU C CA 1
ATOM 8874 C C . GLU C 1 122 ? -23.390 52.658 15.681 1.00 23.18 122 GLU C C 1
ATOM 8875 O O . GLU C 1 122 ? -24.364 53.405 15.583 1.00 22.62 122 GLU C O 1
ATOM 8881 N N . ALA C 1 123 ? -22.908 52.259 16.864 1.00 24.08 123 ALA C N 1
ATOM 8882 C CA . ALA C 1 123 ? -23.512 52.715 18.105 1.00 23.84 123 ALA C CA 1
ATOM 8883 C C . ALA C 1 123 ? -23.339 54.229 18.256 1.00 25.36 123 ALA C C 1
ATOM 8884 O O . ALA C 1 123 ? -24.265 54.915 18.690 1.00 23.59 123 ALA C O 1
ATOM 8886 N N . GLU C 1 124 ? -22.150 54.740 17.899 1.00 26.91 124 GLU C N 1
ATOM 8887 C CA . GLU C 1 124 ? -21.877 56.170 17.957 1.00 29.19 124 GLU C CA 1
ATOM 8888 C C . GLU C 1 124 ? -22.791 56.932 17.001 1.00 25.29 124 GLU C C 1
ATOM 8889 O O . GLU C 1 124 ? -23.290 57.996 17.344 1.00 24.22 124 GLU C O 1
ATOM 8895 N N . ALA C 1 125 ? -23.008 56.384 15.799 1.00 24.07 125 ALA C N 1
ATOM 8896 C CA . ALA C 1 125 ? -23.789 57.057 14.770 1.00 23.13 125 ALA C CA 1
ATOM 8897 C C . ALA C 1 125 ? -25.289 56.840 14.972 1.00 22.86 125 ALA C C 1
ATOM 8898 O O . ALA C 1 125 ? -26.096 57.558 14.382 1.00 21.24 125 ALA C O 1
ATOM 8900 N N . ARG C 1 126 ? -25.644 55.800 15.746 1.00 23.01 126 ARG C N 1
ATOM 8901 C CA . ARG C 1 126 ? -27.024 55.378 15.943 1.00 22.96 126 ARG C CA 1
ATOM 8902 C C . ARG C 1 126 ? -27.661 55.006 14.603 1.00 23.23 126 ARG C C 1
ATOM 8903 O O . ARG C 1 126 ? -28.851 55.229 14.400 1.00 22.08 126 ARG C O 1
ATOM 8911 N N . ARG C 1 127 ? -26.878 54.394 13.706 1.00 23.62 127 ARG C N 1
ATOM 8912 C CA . ARG C 1 127 ? -27.429 53.858 12.471 1.00 25.60 127 ARG C CA 1
ATOM 8913 C C . ARG C 1 127 ? -26.432 52.882 11.844 1.00 24.09 127 ARG C C 1
ATOM 8914 O O . ARG C 1 127 ? -25.259 52.897 12.185 1.00 22.38 127 ARG C O 1
ATOM 8922 N N A SER C 1 128 ? -26.926 52.050 10.918 0.50 22.62 128 SER C N 1
ATOM 8923 N N B SER C 1 128 ? -26.922 52.051 10.915 0.50 22.99 128 SER C N 1
ATOM 8924 C CA A SER C 1 128 ? -26.091 51.091 10.212 0.50 23.87 128 SER C CA 1
ATOM 8925 C CA B SER C 1 128 ? -26.086 51.090 10.214 0.50 24.55 128 SER C CA 1
ATOM 8926 C C A SER C 1 128 ? -25.157 51.808 9.241 0.50 22.94 128 SER C C 1
ATOM 8927 C C B SER C 1 128 ? -25.157 51.806 9.240 0.50 23.28 128 SER C C 1
ATOM 8928 O O A SER C 1 128 ? -25.564 52.751 8.568 0.50 22.58 128 SER C O 1
ATOM 8929 O O B SER C 1 128 ? -25.564 52.747 8.567 0.50 22.89 128 SER C O 1
ATOM 8934 N N . LEU C 1 129 ? -23.912 51.324 9.171 1.00 24.47 129 LEU C N 1
ATOM 8935 C CA . LEU C 1 129 ? -22.874 51.903 8.328 1.00 24.02 129 LEU C CA 1
ATOM 8936 C C . LEU C 1 129 ? -22.236 50.814 7.461 1.00 23.34 129 LEU C C 1
ATOM 8937 O O . LEU C 1 129 ? -21.901 51.051 6.296 1.00 24.55 129 LEU C O 1
ATOM 8942 N N . LEU C 1 130 ? -22.011 49.634 8.035 1.00 21.34 130 LEU C N 1
ATOM 8943 C CA . LEU C 1 130 ? -21.494 48.504 7.278 1.00 21.32 130 LEU C CA 1
ATOM 8944 C C . LEU C 1 130 ? -22.604 47.962 6.379 1.00 22.37 130 LEU C C 1
ATOM 8945 O O . LEU C 1 130 ? -23.758 47.844 6.804 1.00 23.26 130 LEU C O 1
ATOM 8950 N N . GLY C 1 131 ? -22.238 47.621 5.139 1.00 22.50 131 GLY C N 1
ATOM 8951 C CA . GLY C 1 131 ? -23.202 47.251 4.119 1.00 21.27 131 GLY C CA 1
ATOM 8952 C C . GLY C 1 131 ? -23.351 45.738 3.970 1.00 22.23 131 GLY C C 1
ATOM 8953 O O . GLY C 1 131 ? -23.612 45.019 4.943 1.00 20.58 131 GLY C O 1
ATOM 8954 N N . LYS C 1 132 ? -23.204 45.264 2.729 1.00 22.88 132 LYS C N 1
ATOM 8955 C CA . LYS C 1 132 ? -23.467 43.875 2.389 1.00 23.21 132 LYS C CA 1
ATOM 8956 C C . LYS C 1 132 ? -22.405 42.981 3.003 1.00 22.30 132 LYS C C 1
ATOM 8957 O O . LYS C 1 132 ? -21.264 43.406 3.219 1.00 20.97 132 LYS C O 1
ATOM 8963 N N . TYR C 1 133 ? -22.803 41.727 3.250 1.00 21.03 133 TYR C N 1
ATOM 8964 C CA . TYR C 1 133 ? -21.913 40.724 3.801 1.00 20.20 133 TYR C CA 1
ATOM 8965 C C . TYR C 1 133 ? -20.621 40.677 2.989 1.00 21.51 133 TYR C C 1
ATOM 8966 O O . TYR C 1 133 ? -20.658 40.448 1.779 1.00 22.84 133 TYR C O 1
ATOM 8975 N N . ARG C 1 134 ? -19.486 40.898 3.665 1.00 21.67 134 ARG C N 1
ATOM 8976 C CA . ARG C 1 134 ? -18.152 40.785 3.091 1.00 21.87 134 ARG C CA 1
ATOM 8977 C C . ARG C 1 134 ? -18.011 41.558 1.781 1.00 21.44 134 ARG C C 1
ATOM 8978 O O . ARG C 1 134 ? -17.271 41.126 0.900 1.00 23.14 134 ARG C O 1
ATOM 8986 N N . ASN C 1 135 ? -18.660 42.723 1.676 1.00 20.66 135 ASN C N 1
ATOM 8987 C CA . ASN C 1 135 ? -18.473 43.585 0.519 1.00 21.14 135 ASN C CA 1
ATOM 8988 C C . ASN C 1 135 ? -18.225 45.022 0.967 1.00 20.54 135 ASN C C 1
ATOM 8989 O O . ASN C 1 135 ? -19.161 45.819 1.059 1.00 19.98 135 ASN C O 1
ATOM 8994 N N . ARG C 1 136 ? -16.945 45.361 1.148 1.00 22.06 136 ARG C N 1
ATOM 8995 C CA . ARG C 1 136 ? -16.552 46.661 1.666 1.00 24.56 136 ARG C CA 1
ATOM 8996 C C . ARG C 1 136 ? -16.931 47.791 0.705 1.00 25.13 136 ARG C C 1
ATOM 8997 O O . ARG C 1 136 ? -17.025 48.938 1.147 1.00 24.95 136 ARG C O 1
ATOM 9005 N N . TYR C 1 137 ? -17.188 47.483 -0.580 1.00 26.83 137 TYR C N 1
ATOM 9006 C CA . TYR C 1 137 ? -17.528 48.523 -1.544 1.00 27.17 137 TYR C CA 1
ATOM 9007 C C . TYR C 1 137 ? -18.929 49.082 -1.296 1.00 27.73 137 TYR C C 1
ATOM 9008 O O . TYR C 1 137 ? -19.290 50.095 -1.892 1.00 28.80 137 TYR C O 1
ATOM 9017 N N . THR C 1 138 ? -19.710 48.444 -0.416 1.00 24.38 138 THR C N 1
ATOM 9018 C CA . THR C 1 138 ? -21.048 48.908 -0.097 1.00 25.28 138 THR C CA 1
ATOM 9019 C C . THR C 1 138 ? -21.115 49.591 1.275 1.00 23.33 138 THR C C 1
ATOM 9020 O O . THR C 1 138 ? -22.192 50.004 1.681 1.00 25.49 138 THR C O 1
ATOM 9024 N N . ASP C 1 139 ? -19.984 49.728 1.975 1.00 23.86 139 ASP C N 1
ATOM 9025 C CA . ASP C 1 139 ? -19.953 50.364 3.292 1.00 24.84 139 ASP C CA 1
ATOM 9026 C C . ASP C 1 139 ? -20.066 51.887 3.159 1.00 25.81 139 ASP C C 1
ATOM 9027 O O . ASP C 1 139 ? -19.592 52.471 2.188 1.00 24.74 139 ASP C O 1
ATOM 9032 N N . LEU C 1 140 ? -20.673 52.533 4.162 1.00 25.89 140 LEU C N 1
ATOM 9033 C CA . LEU C 1 140 ? -20.891 53.972 4.136 1.00 26.41 140 LEU C CA 1
ATOM 9034 C C . LEU C 1 140 ? -19.696 54.723 4.715 1.00 24.96 140 LEU C C 1
ATOM 9035 O O . LEU C 1 140 ? -19.580 55.918 4.492 1.00 24.40 140 LEU C O 1
ATOM 9040 N N . VAL C 1 141 ? -18.830 54.025 5.454 1.00 24.89 141 VAL C N 1
ATOM 9041 C CA . VAL C 1 141 ? -17.557 54.560 5.914 1.00 25.09 141 VAL C CA 1
ATOM 9042 C C . VAL C 1 141 ? -16.518 53.475 5.678 1.00 25.97 141 VAL C C 1
ATOM 9043 O O . VAL C 1 141 ? -16.880 52.316 5.476 1.00 26.55 141 VAL C O 1
ATOM 9047 N N . GLU C 1 142 ? -15.233 53.846 5.750 1.00 27.43 142 GLU C N 1
ATOM 9048 C CA . GLU C 1 142 ? -14.165 52.885 5.561 1.00 28.08 142 GLU C CA 1
ATOM 9049 C C . GLU C 1 142 ? -13.845 52.206 6.888 1.00 27.02 142 GLU C C 1
ATOM 9050 O O . GLU C 1 142 ? -13.374 52.859 7.818 1.00 25.91 142 GLU C O 1
ATOM 9056 N N . PHE C 1 143 ? -14.074 50.890 6.945 1.00 25.59 143 PHE C N 1
ATOM 9057 C CA . PHE C 1 143 ? -13.744 50.091 8.112 1.00 26.05 143 PHE C CA 1
ATOM 9058 C C . PHE C 1 143 ? -12.351 49.494 7.950 1.00 27.98 143 PHE C C 1
ATOM 9059 O O . PHE C 1 143 ? -11.986 49.064 6.866 1.00 28.46 143 PHE C O 1
ATOM 9067 N N . LYS C 1 144 ? -11.600 49.450 9.052 1.00 28.86 144 LYS C N 1
ATOM 9068 C CA . LYS C 1 144 ? -10.350 48.716 9.119 1.00 30.26 144 LYS C CA 1
ATOM 9069 C C . LYS C 1 144 ? -10.647 47.234 9.335 1.00 26.70 144 LYS C C 1
ATOM 9070 O O . LYS C 1 144 ? -10.103 46.391 8.642 1.00 23.61 144 LYS C O 1
ATOM 9076 N N . ILE C 1 145 ? -11.523 46.928 10.303 1.00 26.23 145 ILE C N 1
ATOM 9077 C CA . ILE C 1 145 ? -11.939 45.566 10.608 1.00 25.02 145 ILE C CA 1
ATOM 9078 C C . ILE C 1 145 ? -13.452 45.482 10.422 1.00 23.20 145 ILE C C 1
ATOM 9079 O O . ILE C 1 145 ? -14.183 46.305 10.988 1.00 21.76 145 ILE C O 1
ATOM 9084 N N . ARG C 1 146 ? -13.920 44.496 9.637 1.00 21.77 146 ARG C N 1
ATOM 9085 C CA . ARG C 1 146 ? -15.340 44.404 9.315 1.00 21.17 146 ARG C CA 1
ATOM 9086 C C . ARG C 1 146 ? -16.028 43.285 10.107 1.00 21.38 146 ARG C C 1
ATOM 9087 O O . ARG C 1 146 ? -17.208 43.023 9.892 1.00 21.27 146 ARG C O 1
ATOM 9095 N N . SER C 1 147 ? -15.309 42.660 11.047 1.00 21.79 147 SER C N 1
ATOM 9096 C CA . SER C 1 147 ? -15.816 41.545 11.838 1.00 22.57 147 SER C CA 1
ATOM 9097 C C . SER C 1 147 ? -17.111 41.894 12.568 1.00 21.26 147 SER C C 1
ATOM 9098 O O . SER C 1 147 ? -17.222 42.962 13.170 1.00 21.80 147 SER C O 1
ATOM 9101 N N . THR C 1 148 ? -18.066 40.954 12.523 1.00 19.12 148 THR C N 1
ATOM 9102 C CA . THR C 1 148 ? -19.192 40.917 13.446 1.00 19.90 148 THR C CA 1
ATOM 9103 C C . THR C 1 148 ? -18.932 39.962 14.617 1.00 18.78 148 THR C C 1
ATOM 9104 O O . THR C 1 148 ? -19.768 39.854 15.513 1.00 17.82 148 THR C O 1
ATOM 9108 N N . ALA C 1 149 ? -17.792 39.251 14.589 1.00 19.56 149 ALA C N 1
ATOM 9109 C CA . ALA C 1 149 ? -17.369 38.340 15.645 1.00 19.43 149 ALA C CA 1
ATOM 9110 C C . ALA C 1 149 ? -18.518 37.430 16.095 1.00 19.36 149 ALA C C 1
ATOM 9111 O O . ALA C 1 149 ? -18.736 37.255 17.302 1.00 19.47 149 ALA C O 1
ATOM 9113 N N . ASN C 1 150 ? -19.235 36.828 15.130 1.00 18.05 150 ASN C N 1
ATOM 9114 C CA . ASN C 1 150 ? -20.560 36.310 15.426 1.00 18.47 150 ASN C CA 1
ATOM 9115 C C . ASN C 1 150 ? -20.691 34.801 15.204 1.00 18.14 150 ASN C C 1
ATOM 9116 O O . ASN C 1 150 ? -21.799 34.287 15.284 1.00 19.09 150 ASN C O 1
ATOM 9121 N N . THR C 1 151 ? -19.588 34.083 14.975 1.00 18.87 151 THR C N 1
ATOM 9122 C CA . THR C 1 151 ? -19.690 32.726 14.458 1.00 19.98 151 THR C CA 1
ATOM 9123 C C . THR C 1 151 ? -19.288 31.679 15.495 1.00 20.95 151 THR C C 1
ATOM 9124 O O . THR C 1 151 ? -19.949 30.643 15.590 1.00 20.21 151 THR C O 1
ATOM 9128 N N . ASN C 1 152 ? -18.193 31.914 16.235 1.00 20.39 152 ASN C N 1
ATOM 9129 C CA . ASN C 1 152 ? -17.785 31.004 17.296 1.00 19.35 152 ASN C CA 1
ATOM 9130 C C . ASN C 1 152 ? -17.181 31.809 18.447 1.00 19.80 152 ASN C C 1
ATOM 9131 O O . ASN C 1 152 ? -16.802 32.974 18.285 1.00 19.24 152 ASN C O 1
ATOM 9136 N N . ILE C 1 153 ? -17.145 31.176 19.620 1.00 19.62 153 ILE C N 1
ATOM 9137 C CA . ILE C 1 153 ? -16.631 31.775 20.838 1.00 19.38 153 ILE C CA 1
ATOM 9138 C C . ILE C 1 153 ? -15.895 30.672 21.595 1.00 19.76 153 ILE C C 1
ATOM 9139 O O . ILE C 1 153 ? -16.504 29.723 22.088 1.00 21.86 153 ILE C O 1
ATOM 9144 N N . VAL C 1 154 ? -14.565 30.759 21.600 1.00 19.00 154 VAL C N 1
ATOM 9145 C CA . VAL C 1 154 ? -13.723 29.688 22.112 1.00 19.41 154 VAL C CA 1
ATOM 9146 C C . VAL C 1 154 ? -12.889 30.225 23.271 1.00 20.92 154 VAL C C 1
ATOM 9147 O O . VAL C 1 154 ? -12.726 31.438 23.412 1.00 21.41 154 VAL C O 1
ATOM 9151 N N . TYR C 1 155 ? -12.369 29.298 24.084 1.00 20.28 155 TYR C N 1
ATOM 9152 C CA . TYR C 1 155 ? -11.497 29.652 25.193 1.00 21.99 155 TYR C CA 1
ATOM 9153 C C . TYR C 1 155 ? -10.034 29.404 24.834 1.00 21.81 155 TYR C C 1
ATOM 9154 O O . TYR C 1 155 ? -9.692 28.318 24.368 1.00 23.40 155 TYR C O 1
ATOM 9163 N N . TRP C 1 156 ? -9.164 30.384 25.108 1.00 20.82 156 TRP C N 1
ATOM 9164 C CA . TRP C 1 156 ? -7.736 30.227 24.852 1.00 21.31 156 TRP C CA 1
ATOM 9165 C C . TRP C 1 156 ? -6.926 31.089 25.816 1.00 22.64 156 TRP C C 1
ATOM 9166 O O . TRP C 1 156 ? -7.065 32.315 25.824 1.00 19.92 156 TRP C O 1
ATOM 9177 N N . ARG C 1 157 ? -6.068 30.418 26.600 1.00 24.11 157 ARG C N 1
ATOM 9178 C CA . ARG C 1 157 ? -5.110 31.059 27.489 1.00 25.84 157 ARG C CA 1
ATOM 9179 C C . ARG C 1 157 ? -5.747 32.209 28.266 1.00 23.82 157 ARG C C 1
ATOM 9180 O O . ARG C 1 157 ? -5.232 33.323 28.265 1.00 24.39 157 ARG C O 1
ATOM 9188 N N . GLY C 1 158 ? -6.861 31.928 28.951 1.00 24.40 158 GLY C N 1
ATOM 9189 C CA . GLY C 1 158 ? -7.421 32.867 29.917 1.00 23.59 158 GLY C CA 1
ATOM 9190 C C . GLY C 1 158 ? -8.353 33.912 29.308 1.00 23.28 158 GLY C C 1
ATOM 9191 O O . GLY C 1 158 ? -8.845 34.764 30.041 1.00 22.79 158 GLY C O 1
ATOM 9192 N N . GLN C 1 159 ? -8.609 33.827 27.986 1.00 21.90 159 GLN C N 1
ATOM 9193 C CA . GLN C 1 159 ? -9.492 34.762 27.307 1.00 22.91 159 GLN C CA 1
ATOM 9194 C C . GLN C 1 159 ? -10.514 33.984 26.483 1.00 21.32 159 GLN C C 1
ATOM 9195 O O . GLN C 1 159 ? -10.280 32.829 26.128 1.00 23.58 159 GLN C O 1
ATOM 9201 N N . LEU C 1 160 ? -11.637 34.628 26.177 1.00 20.78 160 LEU C N 1
ATOM 9202 C CA . LEU C 1 160 ? -12.499 34.169 25.097 1.00 21.59 160 LEU C CA 1
ATOM 9203 C C . LEU C 1 160 ? -12.014 34.808 23.803 1.00 21.79 160 LEU C C 1
ATOM 9204 O O . LEU C 1 160 ? -11.537 35.948 23.812 1.00 21.37 160 LEU C O 1
ATOM 9209 N N . LEU C 1 161 ? -12.163 34.066 22.704 1.00 20.38 161 LEU C N 1
ATOM 9210 C CA . LEU C 1 161 ? -11.905 34.597 21.376 1.00 20.43 161 LEU C CA 1
ATOM 9211 C C . LEU C 1 161 ? -13.189 34.480 20.561 1.00 20.39 161 LEU C C 1
ATOM 9212 O O . LEU C 1 161 ? -13.698 33.373 20.373 1.00 18.89 161 LEU C O 1
ATOM 9217 N N . ALA C 1 162 ? -13.728 35.635 20.150 1.00 19.44 162 ALA C N 1
ATOM 9218 C CA . ALA C 1 162 ? -14.933 35.712 19.347 1.00 19.75 162 ALA C CA 1
ATOM 9219 C C . ALA C 1 162 ? -14.533 35.763 17.870 1.00 20.58 162 ALA C C 1
ATOM 9220 O O . ALA C 1 162 ? -13.849 36.700 17.443 1.00 20.50 162 ALA C O 1
ATOM 9222 N N . LEU C 1 163 ? -14.966 34.741 17.114 1.00 20.38 163 LEU C N 1
ATOM 9223 C CA . LEU C 1 163 ? -14.386 34.419 15.821 1.00 19.93 163 LEU C CA 1
ATOM 9224 C C . LEU C 1 163 ? -15.335 34.775 14.672 1.00 21.35 163 LEU C C 1
ATOM 9225 O O . LEU C 1 163 ? -16.555 34.592 14.755 1.00 18.69 163 LEU C O 1
ATOM 9230 N N . LYS C 1 164 ? -14.713 35.204 13.570 1.00 21.52 164 LYS C N 1
ATOM 9231 C CA . LYS C 1 164 ? -15.379 35.501 12.315 1.00 21.39 164 LYS C CA 1
ATOM 9232 C C . LYS C 1 164 ? -14.351 35.366 11.193 1.00 20.96 164 LYS C C 1
ATOM 9233 O O . LYS C 1 164 ? -13.302 35.999 11.240 1.00 21.40 164 LYS C O 1
ATOM 9239 N N . GLU C 1 165 ? -14.646 34.536 10.186 1.00 20.28 165 GLU C N 1
ATOM 9240 C CA . GLU C 1 165 ? -13.629 33.990 9.292 1.00 20.71 165 GLU C CA 1
ATOM 9241 C C . GLU C 1 165 ? -13.064 35.021 8.310 1.00 20.10 165 GLU C C 1
ATOM 9242 O O . GLU C 1 165 ? -12.130 34.688 7.590 1.00 20.19 165 GLU C O 1
ATOM 9248 N N . ASP C 1 166 ? -13.593 36.257 8.291 1.00 20.40 166 ASP C N 1
ATOM 9249 C CA . ASP C 1 166 ? -13.060 37.326 7.456 1.00 22.25 166 ASP C CA 1
ATOM 9250 C C . ASP C 1 166 ? -12.093 38.216 8.240 1.00 21.03 166 ASP C C 1
ATOM 9251 O O . ASP C 1 166 ? -11.654 39.245 7.736 1.00 20.24 166 ASP C O 1
ATOM 9256 N N . SER C 1 167 ? -11.760 37.835 9.479 1.00 21.59 167 SER C N 1
ATOM 9257 C CA . SER C 1 167 ? -11.150 38.774 10.411 1.00 22.34 167 SER C CA 1
ATOM 9258 C C . SER C 1 167 ? -10.245 38.048 11.398 1.00 21.64 167 SER C C 1
ATOM 9259 O O . SER C 1 167 ? -10.338 36.840 11.573 1.00 20.89 167 SER C O 1
ATOM 9262 N N . PRO C 1 168 ? -9.367 38.777 12.116 1.00 22.84 168 PRO C N 1
ATOM 9263 C CA . PRO C 1 168 ? -8.762 38.249 13.332 1.00 22.75 168 PRO C CA 1
ATOM 9264 C C . PRO C 1 168 ? -9.813 38.090 14.427 1.00 21.71 168 PRO C C 1
ATOM 9265 O O . PRO C 1 168 ? -10.907 38.633 14.327 1.00 20.13 168 PRO C O 1
ATOM 9269 N N . PRO C 1 169 ? -9.513 37.332 15.502 1.00 23.53 169 PRO C N 1
ATOM 9270 C CA . PRO C 1 169 ? -10.423 37.208 16.638 1.00 22.75 169 PRO C CA 1
ATOM 9271 C C . PRO C 1 169 ? -10.553 38.520 17.405 1.00 23.91 169 PRO C C 1
ATOM 9272 O O . PRO C 1 169 ? -9.665 39.372 17.327 1.00 25.17 169 PRO C O 1
ATOM 9276 N N . TYR C 1 170 ? -11.664 38.668 18.141 1.00 21.58 170 TYR C N 1
ATOM 9277 C CA . TYR C 1 170 ? -11.770 39.648 19.204 1.00 21.35 170 TYR C CA 1
ATOM 9278 C C . TYR C 1 170 ? -11.621 38.941 20.550 1.00 21.47 170 TYR C C 1
ATOM 9279 O O . TYR C 1 170 ? -12.274 37.923 20.788 1.00 20.81 170 TYR C O 1
ATOM 9288 N N . ALA C 1 171 ? -10.722 39.455 21.405 1.00 20.13 171 ALA C N 1
ATOM 9289 C CA . ALA C 1 171 ? -10.496 38.867 22.724 1.00 20.38 171 ALA C CA 1
ATOM 9290 C C . ALA C 1 171 ? -11.475 39.466 23.737 1.00 19.70 171 ALA C C 1
ATOM 9291 O O . ALA C 1 171 ? -11.771 40.658 23.677 1.00 19.78 171 ALA C O 1
ATOM 9293 N N . MET C 1 172 ? -11.960 38.622 24.656 1.00 18.97 172 MET C N 1
ATOM 9294 C CA . MET C 1 172 ? -12.979 39.000 25.630 1.00 21.19 172 MET C CA 1
ATOM 9295 C C . MET C 1 172 ? -12.674 38.361 26.989 1.00 20.31 172 MET C C 1
ATOM 9296 O O . MET C 1 172 ? -12.006 37.335 27.065 1.00 18.71 172 MET C O 1
ATOM 9301 N N . ASP C 1 173 ? -13.197 38.977 28.055 1.00 21.92 173 ASP C N 1
ATOM 9302 C CA . ASP C 1 173 ? -13.044 38.489 29.420 1.00 23.49 173 ASP C CA 1
ATOM 9303 C C . ASP C 1 173 ? -14.076 37.389 29.687 1.00 21.21 173 ASP C C 1
ATOM 9304 O O . ASP C 1 173 ? -15.267 37.624 29.558 1.00 22.12 173 ASP C O 1
ATOM 9309 N N . PRO C 1 174 ? -13.680 36.157 30.075 1.00 23.24 174 PRO C N 1
ATOM 9310 C CA . PRO C 1 174 ? -14.649 35.082 30.324 1.00 22.79 174 PRO C CA 1
ATOM 9311 C C . PRO C 1 174 ? -15.652 35.329 31.455 1.00 23.93 174 PRO C C 1
ATOM 9312 O O . PRO C 1 174 ? -16.728 34.734 31.465 1.00 20.77 174 PRO C O 1
ATOM 9316 N N . GLU C 1 175 ? -15.289 36.191 32.417 1.00 25.48 175 GLU C N 1
ATOM 9317 C CA . GLU C 1 175 ? -16.106 36.437 33.600 1.00 26.52 175 GLU C CA 1
ATOM 9318 C C . GLU C 1 175 ? -17.101 37.565 33.332 1.00 24.89 175 GLU C C 1
ATOM 9319 O O . GLU C 1 175 ? -18.269 37.443 33.703 1.00 25.88 175 GLU C O 1
ATOM 9325 N N . THR C 1 176 ? -16.650 38.663 32.708 1.00 22.65 176 THR C N 1
ATOM 9326 C CA . THR C 1 176 ? -17.478 39.855 32.542 1.00 21.86 176 THR C CA 1
ATOM 9327 C C . THR C 1 176 ? -18.013 40.015 31.116 1.00 21.71 176 THR C C 1
ATOM 9328 O O . THR C 1 176 ? -18.924 40.810 30.904 1.00 20.17 176 THR C O 1
ATOM 9332 N N . LEU C 1 177 ? -17.412 39.303 30.150 1.00 22.17 177 LEU C N 1
ATOM 9333 C CA . LEU C 1 177 ? -17.708 39.434 28.723 1.00 22.14 177 LEU C CA 1
ATOM 9334 C C . LEU C 1 177 ? -17.383 40.841 28.204 1.00 22.75 177 LEU C C 1
ATOM 9335 O O . LEU C 1 177 ? -17.865 41.223 27.135 1.00 24.31 177 LEU C O 1
ATOM 9340 N N . GLU C 1 178 ? -16.504 41.567 28.905 1.00 22.48 178 GLU C N 1
ATOM 9341 C CA . GLU C 1 178 ? -15.885 42.778 28.383 1.00 24.14 178 GLU C CA 1
ATOM 9342 C C . GLU C 1 178 ? -15.073 42.413 27.142 1.00 20.76 178 GLU C C 1
ATOM 9343 O O . GLU C 1 178 ? -14.451 41.362 27.101 1.00 19.80 178 GLU C O 1
ATOM 9349 N N . THR C 1 179 ? -15.071 43.295 26.143 1.00 20.27 179 THR C N 1
ATOM 9350 C CA . THR C 1 179 ? -14.230 43.132 24.967 1.00 20.99 179 THR C CA 1
ATOM 9351 C C . THR C 1 179 ? -12.891 43.840 25.191 1.00 21.36 179 THR C C 1
ATOM 9352 O O . THR C 1 179 ? -12.890 45.028 25.467 1.00 23.19 179 THR C O 1
ATOM 9356 N N . PHE C 1 180 ? -11.775 43.133 25.018 1.00 23.03 180 PHE C N 1
ATOM 9357 C CA . PHE C 1 180 ? -10.448 43.732 25.104 1.00 26.03 180 PHE C CA 1
ATOM 9358 C C . PHE C 1 180 ? -10.079 44.401 23.782 1.00 26.23 180 PHE C C 1
ATOM 9359 O O . PHE C 1 180 ? -9.488 45.470 23.786 1.00 24.95 180 PHE C O 1
ATOM 9367 N N . GLY C 1 181 ? -10.422 43.752 22.658 1.00 25.50 181 GLY C N 1
ATOM 9368 C CA . GLY C 1 181 ? -10.160 44.300 21.343 1.00 24.88 181 GLY C CA 1
ATOM 9369 C C . GLY C 1 181 ? -9.670 43.232 20.368 1.00 24.55 181 GLY C C 1
ATOM 9370 O O . GLY C 1 181 ? -9.652 42.049 20.692 1.00 23.06 181 GLY C O 1
ATOM 9371 N N . VAL C 1 182 ? -9.285 43.673 19.170 1.00 25.91 182 VAL C N 1
ATOM 9372 C CA . VAL C 1 182 ? -8.726 42.785 18.162 1.00 29.13 182 VAL C CA 1
ATOM 9373 C C . VAL C 1 182 ? -7.508 42.079 18.747 1.00 27.92 182 VAL C C 1
ATOM 9374 O O . VAL C 1 182 ? -6.681 42.719 19.385 1.00 27.78 182 VAL C O 1
ATOM 9378 N N . TYR C 1 183 ? -7.414 40.769 18.522 1.00 25.82 183 TYR C N 1
ATOM 9379 C CA . TYR C 1 183 ? -6.355 39.956 19.094 1.00 27.74 183 TYR C CA 1
ATOM 9380 C C . TYR C 1 183 ? -5.415 39.457 17.997 1.00 27.69 183 TYR C C 1
ATOM 9381 O O . TYR C 1 183 ? -5.864 38.803 17.059 1.00 26.52 183 TYR C O 1
ATOM 9390 N N . ASP C 1 184 ? -4.108 39.702 18.157 1.00 27.27 184 ASP C N 1
ATOM 9391 C CA . ASP C 1 184 ? -3.131 39.314 17.149 1.00 28.62 184 ASP C CA 1
ATOM 9392 C C . ASP C 1 184 ? -2.043 38.400 17.719 1.00 27.78 184 ASP C C 1
ATOM 9393 O O . ASP C 1 184 ? -0.963 38.287 17.127 1.00 27.35 184 ASP C O 1
ATOM 9398 N N . PHE C 1 185 ? -2.337 37.733 18.845 1.00 26.65 185 PHE C N 1
ATOM 9399 C CA . PHE C 1 185 ? -1.436 36.752 19.435 1.00 26.44 185 PHE C CA 1
ATOM 9400 C C . PHE C 1 185 ? -0.033 37.353 19.630 1.00 28.95 185 PHE C C 1
ATOM 9401 O O . PHE C 1 185 ? 0.966 36.808 19.141 1.00 28.28 185 PHE C O 1
ATOM 9409 N N . ASP C 1 186 ? 0.023 38.478 20.357 1.00 30.08 186 ASP C N 1
ATOM 9410 C CA . ASP C 1 186 ? 1.271 39.150 20.698 1.00 34.27 186 ASP C CA 1
ATOM 9411 C C . ASP C 1 186 ? 2.064 39.473 19.435 1.00 34.02 186 ASP C C 1
ATOM 9412 O O . ASP C 1 186 ? 3.272 39.270 19.394 1.00 35.43 186 ASP C O 1
ATOM 9417 N N . GLY C 1 187 ? 1.366 39.929 18.394 1.00 35.33 187 GLY C N 1
ATOM 9418 C CA . GLY C 1 187 ? 2.003 40.347 17.158 1.00 34.78 187 GLY C CA 1
ATOM 9419 C C . GLY C 1 187 ? 2.421 39.193 16.242 1.00 34.20 187 GLY C C 1
ATOM 9420 O O . GLY C 1 187 ? 3.066 39.443 15.224 1.00 31.63 187 GLY C O 1
ATOM 9421 N N . GLN C 1 188 ? 2.026 37.949 16.555 1.00 31.19 188 GLN C N 1
ATOM 9422 C CA . GLN C 1 188 ? 2.490 36.802 15.793 1.00 31.31 188 GLN C CA 1
ATOM 9423 C C . GLN C 1 188 ? 1.517 36.428 14.670 1.00 30.69 188 GLN C C 1
ATOM 9424 O O . GLN C 1 188 ? 1.877 35.654 13.785 1.00 30.77 188 GLN C O 1
ATOM 9430 N N . LEU C 1 189 ? 0.272 36.912 14.728 1.00 28.56 189 LEU C N 1
ATOM 9431 C CA . LEU C 1 189 ? -0.740 36.456 13.787 1.00 27.84 189 LEU C CA 1
ATOM 9432 C C . LEU C 1 189 ? -0.266 36.742 12.364 1.00 27.70 189 LEU C C 1
ATOM 9433 O O . LEU C 1 189 ? -0.035 37.890 12.011 1.00 26.38 189 LEU C O 1
ATOM 9438 N N . PRO C 1 190 ? -0.057 35.716 11.512 1.00 30.65 190 PRO C N 1
ATOM 9439 C CA . PRO C 1 190 ? 0.488 35.946 10.169 1.00 29.50 190 PRO C CA 1
ATOM 9440 C C . PRO C 1 190 ? -0.528 36.244 9.069 1.00 30.50 190 PRO C C 1
ATOM 9441 O O . PRO C 1 190 ? -0.142 36.602 7.962 1.00 29.51 190 PRO C O 1
ATOM 9445 N N . SER C 1 191 ? -1.820 36.127 9.401 1.00 29.45 191 SER C N 1
ATOM 9446 C CA . SER C 1 191 ? -2.913 36.103 8.444 1.00 26.83 191 SER C CA 1
ATOM 9447 C C . SER C 1 191 ? -3.878 37.255 8.733 1.00 27.96 191 SER C C 1
ATOM 9448 O O . SER C 1 191 ? -4.019 37.678 9.873 1.00 29.16 191 SER C O 1
ATOM 9451 N N . LEU C 1 192 ? -4.548 37.769 7.697 1.00 26.93 192 LEU C N 1
ATOM 9452 C CA . LEU C 1 192 ? -5.599 38.756 7.884 1.00 26.56 192 LEU C CA 1
ATOM 9453 C C . LEU C 1 192 ? -6.846 38.092 8.467 1.00 22.90 192 LEU C C 1
ATOM 9454 O O . LEU C 1 192 ? -7.725 38.786 8.967 1.00 22.99 192 LEU C O 1
ATOM 9459 N N . THR C 1 193 ? -6.920 36.760 8.367 1.00 23.03 193 THR C N 1
ATOM 9460 C CA . THR C 1 193 ? -8.139 36.021 8.659 1.00 23.20 193 THR C CA 1
ATOM 9461 C C . THR C 1 193 ? -7.833 34.860 9.601 1.00 23.08 193 THR C C 1
ATOM 9462 O O . THR C 1 193 ? -6.774 34.244 9.539 1.00 24.15 193 THR C O 1
ATOM 9466 N N . PHE C 1 194 ? -8.799 34.585 10.482 1.00 23.52 194 PHE C N 1
ATOM 9467 C CA . PHE C 1 194 ? -8.723 33.509 11.455 1.00 22.58 194 PHE C CA 1
ATOM 9468 C C . PHE C 1 194 ? -10.045 32.745 11.424 1.00 21.03 194 PHE C C 1
ATOM 9469 O O . PHE C 1 194 ? -11.106 33.330 11.625 1.00 22.44 194 PHE C O 1
ATOM 9477 N N . THR C 1 195 ? -9.955 31.441 11.162 1.00 21.05 195 THR C N 1
ATOM 9478 C CA . THR C 1 195 ? -11.115 30.579 10.987 1.00 21.24 195 THR C CA 1
ATOM 9479 C C . THR C 1 195 ? -12.005 30.621 12.225 1.00 22.73 195 THR C C 1
ATOM 9480 O O . THR C 1 195 ? -11.524 30.801 13.343 1.00 23.12 195 THR C O 1
ATOM 9484 N N . ALA C 1 196 ? -13.301 30.363 12.019 1.00 22.13 196 ALA C N 1
ATOM 9485 C CA . ALA C 1 196 ? -14.211 30.168 13.132 1.00 22.15 196 ALA C CA 1
ATOM 9486 C C . ALA C 1 196 ? -14.083 28.759 13.719 1.00 21.60 196 ALA C C 1
ATOM 9487 O O . ALA C 1 196 ? -14.730 28.473 14.720 1.00 21.14 196 ALA C O 1
ATOM 9489 N N . HIS C 1 197 ? -13.256 27.887 13.125 1.00 20.87 197 HIS C N 1
ATOM 9490 C CA . HIS C 1 197 ? -13.190 26.500 13.570 1.00 22.12 197 HIS C CA 1
ATOM 9491 C C . HIS C 1 197 ? -11.749 26.035 13.817 1.00 24.52 197 HIS C C 1
ATOM 9492 O O . HIS C 1 197 ? -11.306 25.024 13.271 1.00 23.08 197 HIS C O 1
ATOM 9499 N N . PRO C 1 198 ? -11.005 26.671 14.743 1.00 21.82 198 PRO C N 1
ATOM 9500 C CA . PRO C 1 198 ? -9.722 26.122 15.169 1.00 23.29 198 PRO C CA 1
ATOM 9501 C C . PRO C 1 198 ? -9.968 24.801 15.898 1.00 23.05 198 PRO C C 1
ATOM 9502 O O . PRO C 1 198 ? -11.056 24.575 16.404 1.00 23.12 198 PRO C O 1
ATOM 9506 N N . LYS C 1 199 ? -8.959 23.930 15.920 1.00 22.87 199 LYS C N 1
ATOM 9507 C CA . LYS C 1 199 ? -9.061 22.674 16.641 1.00 24.84 199 LYS C CA 1
ATOM 9508 C C . LYS C 1 199 ? -8.093 22.684 17.818 1.00 24.10 199 LYS C C 1
ATOM 9509 O O . LYS C 1 199 ? -6.988 23.205 17.707 1.00 27.52 199 LYS C O 1
ATOM 9515 N N . PHE C 1 200 ? -8.522 22.067 18.919 1.00 24.41 200 PHE C N 1
ATOM 9516 C CA . PHE C 1 200 ? -7.702 21.948 20.109 1.00 24.66 200 PHE C CA 1
ATOM 9517 C C . PHE C 1 200 ? -7.210 20.507 20.231 1.00 25.32 200 PHE C C 1
ATOM 9518 O O . PHE C 1 200 ? -7.992 19.584 20.421 1.00 26.66 200 PHE C O 1
ATOM 9526 N N . ASP C 1 201 ? -5.898 20.329 20.091 1.00 26.14 201 ASP C N 1
ATOM 9527 C CA . ASP C 1 201 ? -5.291 19.015 20.212 1.00 28.69 201 ASP C CA 1
ATOM 9528 C C . ASP C 1 201 ? -5.226 18.672 21.694 1.00 29.03 201 ASP C C 1
ATOM 9529 O O . ASP C 1 201 ? -4.536 19.354 22.445 1.00 28.01 201 ASP C O 1
ATOM 9534 N N . PRO C 1 202 ? -5.939 17.623 22.164 1.00 28.02 202 PRO C N 1
ATOM 9535 C CA . PRO C 1 202 ? -5.983 17.324 23.596 1.00 27.50 202 PRO C CA 1
ATOM 9536 C C . PRO C 1 202 ? -4.666 16.768 24.139 1.00 29.13 202 PRO C C 1
ATOM 9537 O O . PRO C 1 202 ? -4.445 16.802 25.347 1.00 28.41 202 PRO C O 1
ATOM 9541 N N . VAL C 1 203 ? -3.782 16.282 23.250 1.00 29.81 203 VAL C N 1
ATOM 9542 C CA . VAL C 1 203 ? -2.512 15.719 23.682 1.00 31.11 203 VAL C CA 1
ATOM 9543 C C . VAL C 1 203 ? -1.452 16.816 23.705 1.00 30.92 203 VAL C C 1
ATOM 9544 O O . VAL C 1 203 ? -0.783 17.004 24.719 1.00 33.00 203 VAL C O 1
ATOM 9548 N N . THR C 1 204 ? -1.299 17.548 22.599 1.00 29.59 204 THR C N 1
ATOM 9549 C CA . THR C 1 204 ? -0.225 18.526 22.488 1.00 29.89 204 THR C CA 1
ATOM 9550 C C . THR C 1 204 ? -0.627 19.858 23.121 1.00 29.83 204 THR C C 1
ATOM 9551 O O . THR C 1 204 ? 0.236 20.683 23.406 1.00 29.10 204 THR C O 1
ATOM 9555 N N . ARG C 1 205 ? -1.941 20.068 23.303 1.00 30.58 205 ARG C N 1
ATOM 9556 C CA . ARG C 1 205 ? -2.507 21.299 23.843 1.00 29.88 205 ARG C CA 1
ATOM 9557 C C . ARG C 1 205 ? -2.314 22.458 22.863 1.00 29.17 205 ARG C C 1
ATOM 9558 O O . ARG C 1 205 ? -2.451 23.616 23.254 1.00 29.61 205 ARG C O 1
ATOM 9566 N N . GLU C 1 206 ? -2.055 22.141 21.584 1.00 28.22 206 GLU C N 1
ATOM 9567 C CA . GLU C 1 206 ? -1.951 23.151 20.542 1.00 28.62 206 GLU C CA 1
ATOM 9568 C C . GLU C 1 206 ? -3.336 23.619 20.102 1.00 25.28 206 GLU C C 1
ATOM 9569 O O . GLU C 1 206 ? -4.280 22.834 20.065 1.00 24.90 206 GLU C O 1
ATOM 9575 N N . MET C 1 207 ? -3.431 24.902 19.736 1.00 26.00 207 MET C N 1
ATOM 9576 C CA . MET C 1 207 ? -4.548 25.398 18.954 1.00 25.30 207 MET C CA 1
ATOM 9577 C C . MET C 1 207 ? -4.112 25.453 17.489 1.00 26.30 207 MET C C 1
ATOM 9578 O O . MET C 1 207 ? -3.179 26.173 17.143 1.00 26.01 207 MET C O 1
ATOM 9583 N N . VAL C 1 208 ? -4.793 24.661 16.650 1.00 24.85 208 VAL C N 1
ATOM 9584 C CA . VAL C 1 208 ? -4.445 24.514 15.242 1.00 25.29 208 VAL C CA 1
ATOM 9585 C C . VAL C 1 208 ? -5.436 25.338 14.422 1.00 23.64 208 VAL C C 1
ATOM 9586 O O . VAL C 1 208 ? -6.648 25.177 14.578 1.00 22.16 208 VAL C O 1
ATOM 9590 N N . CYS C 1 209 ? -4.901 26.207 13.555 1.00 22.76 209 CYS C N 1
ATOM 9591 C CA . CYS C 1 209 ? -5.660 27.296 12.962 1.00 24.27 209 CYS C CA 1
ATOM 9592 C C . CYS C 1 209 ? -5.387 27.410 11.465 1.00 25.01 209 CYS C C 1
ATOM 9593 O O . CYS C 1 209 ? -4.417 26.865 10.950 1.00 26.89 209 CYS C O 1
ATOM 9596 N N . PHE C 1 210 ? -6.240 28.179 10.791 1.00 24.48 210 PHE C N 1
ATOM 9597 C CA . PHE C 1 210 ? -5.927 28.675 9.465 1.00 23.93 210 PHE C CA 1
ATOM 9598 C C . PHE C 1 210 ? -6.785 29.902 9.187 1.00 24.00 210 PHE C C 1
ATOM 9599 O O . PHE C 1 210 ? -7.684 30.238 9.964 1.00 23.97 210 PHE C O 1
ATOM 9607 N N . GLY C 1 211 ? -6.486 30.556 8.063 1.00 22.69 211 GLY C N 1
ATOM 9608 C CA . GLY C 1 211 ? -7.390 31.526 7.469 1.00 23.14 211 GLY C CA 1
ATOM 9609 C C . GLY C 1 211 ? -7.335 31.421 5.948 1.00 23.40 211 GLY C C 1
ATOM 9610 O O . GLY C 1 211 ? -6.263 31.174 5.395 1.00 22.63 211 GLY C O 1
ATOM 9611 N N . TYR C 1 212 ? -8.489 31.565 5.285 1.00 23.06 212 TYR C N 1
ATOM 9612 C CA . TYR C 1 212 ? -8.528 31.662 3.833 1.00 23.45 212 TYR C CA 1
ATOM 9613 C C . TYR C 1 212 ? -8.796 33.122 3.453 1.00 23.30 212 TYR C C 1
ATOM 9614 O O . TYR C 1 212 ? -9.115 33.952 4.312 1.00 22.59 212 TYR C O 1
ATOM 9623 N N . GLU C 1 213 ? -8.647 33.431 2.162 1.00 20.62 213 GLU C N 1
ATOM 9624 C CA . GLU C 1 213 ? -8.558 34.807 1.698 1.00 21.96 213 GLU C CA 1
ATOM 9625 C C . GLU C 1 213 ? -7.572 35.563 2.597 1.00 21.67 213 GLU C C 1
ATOM 9626 O O . GLU C 1 213 ? -7.797 36.715 2.953 1.00 21.54 213 GLU C O 1
ATOM 9632 N N . ALA C 1 214 ? -6.450 34.905 2.901 1.00 22.88 214 ALA C N 1
ATOM 9633 C CA . ALA C 1 214 ? -5.568 35.319 3.977 1.00 23.66 214 ALA C CA 1
ATOM 9634 C C . ALA C 1 214 ? -4.780 36.578 3.612 1.00 26.73 214 ALA C C 1
ATOM 9635 O O . ALA C 1 214 ? -4.177 37.179 4.498 1.00 25.61 214 ALA C O 1
ATOM 9637 N N . LYS C 1 215 ? -4.794 36.983 2.330 1.00 27.16 215 LYS C N 1
ATOM 9638 C CA . LYS C 1 215 ? -4.145 38.214 1.909 1.00 29.47 215 LYS C CA 1
ATOM 9639 C C . LYS C 1 215 ? -5.165 39.231 1.405 1.00 30.46 215 LYS C C 1
ATOM 9640 O O . LYS C 1 215 ? -4.783 40.226 0.801 1.00 33.60 215 LYS C O 1
ATOM 9646 N N . GLY C 1 216 ? -6.455 39.023 1.677 1.00 29.80 216 GLY C N 1
ATOM 9647 C CA . GLY C 1 216 ? -7.445 40.025 1.315 1.00 28.21 216 GLY C CA 1
ATOM 9648 C C . GLY C 1 216 ? -8.519 39.473 0.392 1.00 26.90 216 GLY C C 1
ATOM 9649 O O . GLY C 1 216 ? -8.464 38.304 0.001 1.00 27.98 216 GLY C O 1
ATOM 9650 N N . ASP C 1 217 ? -9.483 40.345 0.073 1.00 26.88 217 ASP C N 1
ATOM 9651 C CA . ASP C 1 217 ? -10.656 39.999 -0.718 1.00 28.24 217 ASP C CA 1
ATOM 9652 C C . ASP C 1 217 ? -10.249 39.288 -2.006 1.00 28.83 217 ASP C C 1
ATOM 9653 O O . ASP C 1 217 ? -9.441 39.814 -2.773 1.00 27.16 217 ASP C O 1
ATOM 9658 N N . GLY C 1 218 ? -10.823 38.095 -2.219 1.00 28.59 218 GLY C N 1
ATOM 9659 C CA . GLY C 1 218 ? -10.697 37.397 -3.485 1.00 29.23 218 GLY C CA 1
ATOM 9660 C C . GLY C 1 218 ? -9.377 36.639 -3.645 1.00 29.14 218 GLY C C 1
ATOM 9661 O O . GLY C 1 218 ? -9.178 36.002 -4.674 1.00 27.79 218 GLY C O 1
ATOM 9662 N N . THR C 1 219 ? -8.479 36.709 -2.650 1.00 29.69 219 THR C N 1
ATOM 9663 C CA . THR C 1 219 ? -7.196 36.028 -2.731 1.00 29.15 219 THR C CA 1
ATOM 9664 C C . THR C 1 219 ? -7.393 34.536 -2.490 1.00 28.61 219 THR C C 1
ATOM 9665 O O . THR C 1 219 ? -8.268 34.134 -1.729 1.00 25.92 219 THR C O 1
ATOM 9669 N N . ARG C 1 220 ? -6.551 33.731 -3.152 1.00 30.23 220 ARG C N 1
ATOM 9670 C CA . ARG C 1 220 ? -6.598 32.279 -3.058 1.00 32.23 220 ARG C CA 1
ATOM 9671 C C . ARG C 1 220 ? -5.617 31.794 -1.989 1.00 30.97 220 ARG C C 1
ATOM 9672 O O . ARG C 1 220 ? -5.398 30.602 -1.824 1.00 31.71 220 ARG C O 1
ATOM 9680 N N . ASP C 1 221 ? -5.032 32.729 -1.244 1.00 28.07 221 ASP C N 1
ATOM 9681 C CA . ASP C 1 221 ? -4.040 32.400 -0.233 1.00 29.02 221 ASP C CA 1
ATOM 9682 C C . ASP C 1 221 ? -4.707 31.820 1.008 1.00 29.11 221 ASP C C 1
ATOM 9683 O O . ASP C 1 221 ? -5.654 32.397 1.533 1.00 29.00 221 ASP C O 1
ATOM 9688 N N . ILE C 1 222 ? -4.186 30.672 1.448 1.00 28.95 222 ILE C N 1
ATOM 9689 C CA . ILE C 1 222 ? -4.527 30.067 2.719 1.00 30.20 222 ILE C CA 1
ATOM 9690 C C . ILE C 1 222 ? -3.278 30.118 3.591 1.00 29.79 222 ILE C C 1
ATOM 9691 O O . ILE C 1 222 ? -2.214 29.662 3.170 1.00 28.95 222 ILE C O 1
ATOM 9696 N N . CYS C 1 223 ? -3.419 30.653 4.807 1.00 27.55 223 CYS C N 1
ATOM 9697 C CA . CYS C 1 223 ? -2.353 30.566 5.786 1.00 26.73 223 CYS C CA 1
ATOM 9698 C C . CYS C 1 223 ? -2.738 29.538 6.842 1.00 26.69 223 CYS C C 1
ATOM 9699 O O . CYS C 1 223 ? -3.758 29.706 7.506 1.00 27.20 223 CYS C O 1
ATOM 9702 N N . TYR C 1 224 ? -1.938 28.466 6.944 1.00 25.06 224 TYR C N 1
ATOM 9703 C CA . TYR C 1 224 ? -2.076 27.461 7.984 1.00 26.45 224 TYR C CA 1
ATOM 9704 C C . TYR C 1 224 ? -1.100 27.798 9.110 1.00 27.97 224 TYR C C 1
ATOM 9705 O O . TYR C 1 224 ? 0.085 28.003 8.858 1.00 28.31 224 TYR C O 1
ATOM 9714 N N . TYR C 1 225 ? -1.601 27.864 10.349 1.00 27.92 225 TYR C N 1
ATOM 9715 C CA . TYR C 1 225 ? -0.751 28.230 11.475 1.00 28.54 225 TYR C CA 1
ATOM 9716 C C . TYR C 1 225 ? -1.284 27.619 12.770 1.00 29.75 225 TYR C C 1
ATOM 9717 O O . TYR C 1 225 ? -2.454 27.268 12.874 1.00 29.35 225 TYR C O 1
ATOM 9726 N N . SER C 1 226 ? -0.396 27.502 13.759 1.00 30.46 226 SER C N 1
ATOM 9727 C CA . SER C 1 226 ? -0.730 26.851 15.016 1.00 30.65 226 SER C CA 1
ATOM 9728 C C . SER C 1 226 ? -0.009 27.553 16.164 1.00 30.89 226 SER C C 1
ATOM 9729 O O . SER C 1 226 ? 1.001 28.225 15.948 1.00 29.23 226 SER C O 1
ATOM 9732 N N . PHE C 1 227 ? -0.548 27.388 17.376 1.00 28.53 227 PHE C N 1
ATOM 9733 C CA . PHE C 1 227 ? 0.042 27.964 18.573 1.00 28.32 227 PHE C CA 1
ATOM 9734 C C . PHE C 1 227 ? 0.204 26.866 19.614 1.00 27.34 227 PHE C C 1
ATOM 9735 O O . PHE C 1 227 ? -0.701 26.059 19.813 1.00 27.22 227 PHE C O 1
ATOM 9743 N N . GLY C 1 228 ? 1.382 26.832 20.245 1.00 28.33 228 GLY C N 1
ATOM 9744 C CA . GLY C 1 228 ? 1.627 25.943 21.363 1.00 28.81 228 GLY C CA 1
ATOM 9745 C C . GLY C 1 228 ? 0.857 26.430 22.586 1.00 28.29 228 GLY C C 1
ATOM 9746 O O . GLY C 1 228 ? 0.394 27.564 22.609 1.00 27.01 228 GLY C O 1
ATOM 9747 N N . PRO C 1 229 ? 0.715 25.610 23.646 1.00 29.27 229 PRO C N 1
ATOM 9748 C CA . PRO C 1 229 ? -0.039 26.020 24.836 1.00 30.10 229 PRO C CA 1
ATOM 9749 C C . PRO C 1 229 ? 0.541 27.234 25.567 1.00 30.12 229 PRO C C 1
ATOM 9750 O O . PRO C 1 229 ? -0.157 27.877 26.344 1.00 29.67 229 PRO C O 1
ATOM 9754 N N . ASP C 1 230 ? 1.809 27.569 25.292 1.00 30.53 230 ASP C N 1
ATOM 9755 C CA . ASP C 1 230 ? 2.455 28.725 25.894 1.00 29.71 230 ASP C CA 1
ATOM 9756 C C . ASP C 1 230 ? 2.161 30.000 25.102 1.00 29.23 230 ASP C C 1
ATOM 9757 O O . ASP C 1 230 ? 2.650 31.068 25.455 1.00 27.06 230 ASP C O 1
ATOM 9762 N N . GLY C 1 231 ? 1.418 29.884 23.989 1.00 29.29 231 GLY C N 1
ATOM 9763 C CA . GLY C 1 231 ? 1.042 31.052 23.207 1.00 28.77 231 GLY C CA 1
ATOM 9764 C C . GLY C 1 231 ? 1.995 31.331 22.039 1.00 31.16 231 GLY C C 1
ATOM 9765 O O . GLY C 1 231 ? 1.746 32.245 21.257 1.00 30.16 231 GLY C O 1
ATOM 9766 N N . LYS C 1 232 ? 3.091 30.567 21.916 1.00 32.69 232 LYS C N 1
ATOM 9767 C CA . LYS C 1 232 ? 4.068 30.829 20.865 1.00 34.70 232 LYS C CA 1
ATOM 9768 C C . LYS C 1 232 ? 3.611 30.173 19.565 1.00 31.48 232 LYS C C 1
ATOM 9769 O O . LYS C 1 232 ? 3.147 29.034 19.569 1.00 27.70 232 LYS C O 1
ATOM 9775 N N . ILE C 1 233 ? 3.755 30.903 18.453 1.00 32.01 233 ILE C N 1
ATOM 9776 C CA . ILE C 1 233 ? 3.378 30.370 17.156 1.00 31.85 233 ILE C CA 1
ATOM 9777 C C . ILE C 1 233 ? 4.329 29.224 16.828 1.00 33.67 233 ILE C C 1
ATOM 9778 O O . ILE C 1 233 ? 5.508 29.286 17.164 1.00 31.65 233 ILE C O 1
ATOM 9783 N N . ALA C 1 234 ? 3.789 28.169 16.209 1.00 33.47 234 ALA C N 1
ATOM 9784 C CA . ALA C 1 234 ? 4.568 26.996 15.838 1.00 35.09 234 ALA C CA 1
ATOM 9785 C C . ALA C 1 234 ? 4.605 26.883 14.314 1.00 33.34 234 ALA C C 1
ATOM 9786 O O . ALA C 1 234 ? 5.539 27.379 13.695 1.00 33.95 234 ALA C O 1
ATOM 9788 N N . GLU C 1 235 ? 3.571 26.289 13.701 1.00 33.45 235 GLU C N 1
ATOM 9789 C CA . GLU C 1 235 ? 3.492 26.202 12.247 1.00 32.40 235 GLU C CA 1
ATOM 9790 C C . GLU C 1 235 ? 3.108 27.559 11.649 1.00 32.88 235 GLU C C 1
ATOM 9791 O O . GLU C 1 235 ? 2.376 28.343 12.262 1.00 31.27 235 GLU C O 1
ATOM 9797 N N . THR C 1 236 ? 3.642 27.836 10.453 1.00 31.95 236 THR C N 1
ATOM 9798 C CA . THR C 1 236 ? 3.095 28.841 9.555 1.00 32.78 236 THR C CA 1
ATOM 9799 C C . THR C 1 236 ? 3.446 28.441 8.121 1.00 36.07 236 THR C C 1
ATOM 9800 O O . THR C 1 236 ? 4.619 28.470 7.735 1.00 35.67 236 THR C O 1
ATOM 9804 N N . VAL C 1 237 ? 2.424 28.048 7.347 1.00 32.85 237 VAL C N 1
ATOM 9805 C CA . VAL C 1 237 ? 2.616 27.609 5.976 1.00 31.23 237 VAL C CA 1
ATOM 9806 C C . VAL C 1 237 ? 1.623 28.352 5.089 1.00 32.42 237 VAL C C 1
ATOM 9807 O O . VAL C 1 237 ? 0.427 28.389 5.388 1.00 28.71 237 VAL C O 1
ATOM 9811 N N . TRP C 1 238 ? 2.142 28.947 4.007 1.00 31.51 238 TRP C N 1
ATOM 9812 C CA . TRP C 1 238 ? 1.326 29.616 3.008 1.00 32.16 238 TRP C CA 1
ATOM 9813 C C . TRP C 1 238 ? 1.074 28.671 1.842 1.00 32.18 238 TRP C C 1
ATOM 9814 O O . TRP C 1 238 ? 2.025 28.129 1.283 1.00 31.43 238 TRP C O 1
ATOM 9825 N N . LEU C 1 239 ? -0.198 28.459 1.498 1.00 31.55 239 LEU C N 1
ATOM 9826 C CA . LEU C 1 239 ? -0.540 27.636 0.352 1.00 33.75 239 LEU C CA 1
ATOM 9827 C C . LEU C 1 239 ? -1.621 28.332 -0.468 1.00 33.49 239 LEU C C 1
ATOM 9828 O O . LEU C 1 239 ? -2.063 29.431 -0.135 1.00 34.02 239 LEU C O 1
ATOM 9833 N N . VAL C 1 240 ? -1.982 27.698 -1.589 1.00 34.08 240 VAL C N 1
ATOM 9834 C CA . VAL C 1 240 ? -2.823 28.323 -2.589 1.00 33.93 240 VAL C CA 1
ATOM 9835 C C . VAL C 1 240 ? -3.993 27.389 -2.873 1.00 32.81 240 VAL C C 1
ATOM 9836 O O . VAL C 1 240 ? -3.811 26.209 -3.151 1.00 33.13 240 VAL C O 1
ATOM 9840 N N . SER C 1 241 ? -5.194 27.957 -2.775 1.00 31.87 241 SER C N 1
ATOM 9841 C CA . SER C 1 241 ? -6.444 27.280 -3.067 1.00 31.65 241 SER C CA 1
ATOM 9842 C C . SER C 1 241 ? -6.654 27.245 -4.584 1.00 31.41 241 SER C C 1
ATOM 9843 O O . SER C 1 241 ? -6.325 28.222 -5.260 1.00 28.47 241 SER C O 1
ATOM 9846 N N . PRO C 1 242 ? -7.196 26.162 -5.188 1.00 31.83 242 PRO C N 1
ATOM 9847 C CA . PRO C 1 242 ? -7.429 26.143 -6.636 1.00 33.41 242 PRO C CA 1
ATOM 9848 C C . PRO C 1 242 ? -8.433 27.199 -7.106 1.00 32.26 242 PRO C C 1
ATOM 9849 O O . PRO C 1 242 ? -8.330 27.703 -8.222 1.00 34.49 242 PRO C O 1
ATOM 9853 N N . VAL C 1 243 ? -9.399 27.532 -6.245 1.00 31.27 243 VAL C N 1
ATOM 9854 C CA . VAL C 1 243 ? -10.330 28.622 -6.478 1.00 32.03 243 VAL C CA 1
ATOM 9855 C C . VAL C 1 243 ? -10.404 29.446 -5.196 1.00 31.61 243 VAL C C 1
ATOM 9856 O O . VAL C 1 243 ? -10.028 28.968 -4.128 1.00 29.80 243 VAL C O 1
ATOM 9860 N N . CYS C 1 244 ? -10.898 30.685 -5.305 1.00 30.91 244 CYS C N 1
ATOM 9861 C CA . CYS C 1 244 ? -11.202 31.462 -4.115 1.00 29.98 244 CYS C CA 1
ATOM 9862 C C . CYS C 1 244 ? -12.566 31.029 -3.592 1.00 28.19 244 CYS C C 1
ATOM 9863 O O . CYS C 1 244 ? -13.586 31.633 -3.911 1.00 25.95 244 CYS C O 1
ATOM 9866 N N . GLY C 1 245 ? -12.555 29.942 -2.821 1.00 26.97 245 GLY C N 1
ATOM 9867 C CA . GLY C 1 245 ? -13.757 29.288 -2.336 1.00 25.55 245 GLY C CA 1
ATOM 9868 C C . GLY C 1 245 ? -13.845 29.380 -0.815 1.00 25.15 245 GLY C C 1
ATOM 9869 O O . GLY C 1 245 ? -12.830 29.542 -0.136 1.00 25.81 245 GLY C O 1
ATOM 9870 N N . MET C 1 246 ? -15.067 29.259 -0.286 1.00 23.79 246 MET C N 1
ATOM 9871 C CA . MET C 1 246 ? -15.289 29.377 1.145 1.00 23.25 246 MET C CA 1
ATOM 9872 C C . MET C 1 246 ? -14.813 28.091 1.833 1.00 24.16 246 MET C C 1
ATOM 9873 O O . MET C 1 246 ? -15.283 26.998 1.517 1.00 23.07 246 MET C O 1
ATOM 9878 N N . ILE C 1 247 ? -13.866 28.249 2.773 1.00 23.71 247 ILE C N 1
ATOM 9879 C CA . ILE C 1 247 ? -13.389 27.153 3.606 1.00 23.13 247 ILE C CA 1
ATOM 9880 C C . ILE C 1 247 ? -13.824 27.441 5.042 1.00 24.24 247 ILE C C 1
ATOM 9881 O O . ILE C 1 247 ? -13.080 28.037 5.823 1.00 23.37 247 ILE C O 1
ATOM 9886 N N . HIS C 1 248 ? -15.053 27.026 5.363 1.00 24.05 248 HIS C N 1
ATOM 9887 C CA . HIS C 1 248 ? -15.671 27.374 6.628 1.00 24.11 248 HIS C CA 1
ATOM 9888 C C . HIS C 1 248 ? -15.073 26.563 7.773 1.00 23.85 248 HIS C C 1
ATOM 9889 O O . HIS C 1 248 ? -14.877 27.086 8.858 1.00 24.41 248 HIS C O 1
ATOM 9896 N N . ASP C 1 249 ? -14.821 25.278 7.531 1.00 24.87 249 ASP C N 1
ATOM 9897 C CA . ASP C 1 249 ? -14.352 24.369 8.565 1.00 24.49 249 ASP C CA 1
ATOM 9898 C C . ASP C 1 249 ? -13.139 23.629 8.005 1.00 24.77 249 ASP C C 1
ATOM 9899 O O . ASP C 1 249 ? -12.870 23.690 6.806 1.00 25.65 249 ASP C O 1
ATOM 9904 N N . PHE C 1 250 ? -12.360 22.999 8.885 1.00 24.47 250 PHE C N 1
ATOM 9905 C CA . PHE C 1 250 ? -11.272 22.143 8.448 1.00 24.79 250 PHE C CA 1
ATOM 9906 C C . PHE C 1 250 ? -11.135 20.995 9.441 1.00 26.21 250 PHE C C 1
ATOM 9907 O O . PHE C 1 250 ? -11.900 20.899 10.399 1.00 25.88 250 PHE C O 1
ATOM 9915 N N . ALA C 1 251 ? -10.200 20.095 9.147 1.00 26.39 251 ALA C N 1
ATOM 9916 C CA . ALA C 1 251 ? -9.983 18.917 9.966 1.00 29.33 251 ALA C CA 1
ATOM 9917 C C . ALA C 1 251 ? -8.496 18.782 10.259 1.00 28.79 251 ALA C C 1
ATOM 9918 O O . ALA C 1 251 ? -7.652 19.223 9.483 1.00 29.19 251 ALA C O 1
ATOM 9920 N N . VAL C 1 252 ? -8.203 18.157 11.401 1.00 31.08 252 VAL C N 1
ATOM 9921 C CA . VAL C 1 252 ? -6.841 17.964 11.864 1.00 28.42 252 VAL C CA 1
ATOM 9922 C C . VAL C 1 252 ? -6.726 16.533 12.380 1.00 28.58 252 VAL C C 1
ATOM 9923 O O . VAL C 1 252 ? -7.591 16.071 13.136 1.00 28.70 252 VAL C O 1
ATOM 9927 N N . THR C 1 253 ? -5.671 15.843 11.932 1.00 29.34 253 THR C N 1
ATOM 9928 C CA . THR C 1 253 ? -5.297 14.529 12.428 1.00 28.78 253 THR C CA 1
ATOM 9929 C C . THR C 1 253 ? -3.898 14.627 13.030 1.00 28.67 253 THR C C 1
ATOM 9930 O O . THR C 1 253 ? -3.318 15.709 13.099 1.00 26.96 253 THR C O 1
ATOM 9934 N N . GLU C 1 254 ? -3.351 13.480 13.445 1.00 30.98 254 GLU C N 1
ATOM 9935 C CA . GLU C 1 254 ? -2.041 13.443 14.059 1.00 34.06 254 GLU C CA 1
ATOM 9936 C C . GLU C 1 254 ? -1.007 14.065 13.125 1.00 32.32 254 GLU C C 1
ATOM 9937 O O . GLU C 1 254 ? -0.175 14.837 13.589 1.00 29.69 254 GLU C O 1
ATOM 9943 N N . ASN C 1 255 ? -1.072 13.745 11.822 1.00 32.59 255 ASN C N 1
ATOM 9944 C CA . ASN C 1 255 ? -0.002 14.091 10.891 1.00 33.90 255 ASN C CA 1
ATOM 9945 C C . ASN C 1 255 ? -0.478 14.938 9.704 1.00 34.86 255 ASN C C 1
ATOM 9946 O O . ASN C 1 255 ? 0.350 15.306 8.869 1.00 33.01 255 ASN C O 1
ATOM 9951 N N . PHE C 1 256 ? -1.774 15.284 9.629 1.00 32.68 256 PHE C N 1
ATOM 9952 C CA . PHE C 1 256 ? -2.283 16.028 8.483 1.00 33.55 256 PHE C CA 1
ATOM 9953 C C . PHE C 1 256 ? -3.265 17.120 8.916 1.00 32.68 256 PHE C C 1
ATOM 9954 O O . PHE C 1 256 ? -3.890 17.024 9.968 1.00 30.57 256 PHE C O 1
ATOM 9962 N N . VAL C 1 257 ? -3.396 18.155 8.074 1.00 31.77 257 VAL C N 1
ATOM 9963 C CA . VAL C 1 257 ? -4.515 19.080 8.141 1.00 30.62 257 VAL C CA 1
ATOM 9964 C C . VAL C 1 257 ? -5.237 19.042 6.795 1.00 29.04 257 VAL C C 1
ATOM 9965 O O . VAL C 1 257 ? -4.607 18.859 5.752 1.00 27.18 257 VAL C O 1
ATOM 9969 N N . ILE C 1 258 ? -6.564 19.211 6.836 1.00 28.46 258 ILE C N 1
ATOM 9970 C CA . ILE C 1 258 ? -7.434 18.922 5.705 1.00 28.19 258 ILE C CA 1
ATOM 9971 C C . ILE C 1 258 ? -8.400 20.091 5.504 1.00 28.22 258 ILE C C 1
ATOM 9972 O O . ILE C 1 258 ? -9.060 20.498 6.460 1.00 27.82 258 ILE C O 1
ATOM 9977 N N . PHE C 1 259 ? -8.505 20.589 4.255 1.00 27.48 259 PHE C N 1
ATOM 9978 C CA . PHE C 1 259 ? -9.274 21.785 3.928 1.00 25.88 259 PHE C CA 1
ATOM 9979 C C . PHE C 1 259 ? -10.364 21.469 2.901 1.00 27.17 259 PHE C C 1
ATOM 9980 O O . PHE C 1 259 ? -10.107 21.427 1.699 1.00 26.61 259 PHE C O 1
ATOM 9988 N N . PRO C 1 260 ? -11.620 21.250 3.329 1.00 27.23 260 PRO C N 1
ATOM 9989 C CA . PRO C 1 260 ? -12.732 21.063 2.406 1.00 25.91 260 PRO C CA 1
ATOM 9990 C C . PRO C 1 260 ? -13.316 22.396 1.952 1.00 27.54 260 PRO C C 1
ATOM 9991 O O . PRO C 1 260 ? -13.653 23.239 2.787 1.00 30.14 260 PRO C O 1
ATOM 9995 N N . ILE C 1 261 ? -13.421 22.588 0.625 1.00 26.28 261 ILE C N 1
ATOM 9996 C CA . ILE C 1 261 ? -13.840 23.864 0.054 1.00 25.95 261 ILE C CA 1
ATOM 9997 C C . ILE C 1 261 ? -15.294 23.774 -0.403 1.00 26.77 261 ILE C C 1
ATOM 9998 O O . ILE C 1 261 ? -15.645 22.938 -1.238 1.00 27.37 261 ILE C O 1
ATOM 10003 N N . ILE C 1 262 ? -16.130 24.675 0.137 1.00 24.22 262 ILE C N 1
ATOM 10004 C CA . ILE C 1 262 ? -17.493 24.846 -0.328 1.00 24.24 262 ILE C CA 1
ATOM 10005 C C . ILE C 1 262 ? -17.441 25.514 -1.702 1.00 24.00 262 ILE C C 1
ATOM 10006 O O . ILE C 1 262 ? -16.753 26.519 -1.869 1.00 24.10 262 ILE C O 1
ATOM 10011 N N . PRO C 1 263 ? -18.154 24.982 -2.726 1.00 25.63 263 PRO C N 1
ATOM 10012 C CA . PRO C 1 263 ? -18.222 25.629 -4.044 1.00 25.07 263 PRO C CA 1
ATOM 10013 C C . PRO C 1 263 ? -18.908 27.000 -4.133 1.00 25.23 263 PRO C C 1
ATOM 10014 O O . PRO C 1 263 ? -19.529 27.311 -5.145 1.00 25.29 263 PRO C O 1
ATOM 10018 N N . LEU C 1 264 ? -18.775 27.827 -3.088 1.00 22.86 264 LEU C N 1
ATOM 10019 C CA . LEU C 1 264 ? -19.061 29.252 -3.166 1.00 23.77 264 LEU C CA 1
ATOM 10020 C C . LEU C 1 264 ? -17.769 29.962 -3.528 1.00 22.99 264 LEU C C 1
ATOM 10021 O O . LEU C 1 264 ? -16.755 29.746 -2.875 1.00 23.78 264 LEU C O 1
ATOM 10026 N N . VAL C 1 265 ? -17.815 30.813 -4.561 1.00 23.74 265 VAL C N 1
ATOM 10027 C CA . VAL C 1 265 ? -16.601 31.399 -5.097 1.00 22.77 265 VAL C CA 1
ATOM 10028 C C . VAL C 1 265 ? -16.744 32.915 -5.139 1.00 22.15 265 VAL C C 1
ATOM 10029 O O . VAL C 1 265 ? -17.837 33.439 -5.362 1.00 20.43 265 VAL C O 1
ATOM 10033 N N . CYS C 1 266 ? -15.614 33.601 -4.919 1.00 22.77 266 CYS C N 1
ATOM 10034 C CA . CYS C 1 266 ? -15.562 35.047 -4.825 1.00 23.64 266 CYS C CA 1
ATOM 10035 C C . CYS C 1 266 ? -14.880 35.636 -6.059 1.00 25.28 266 CYS C C 1
ATOM 10036 O O . CYS C 1 266 ? -13.785 35.223 -6.417 1.00 25.85 266 CYS C O 1
ATOM 10039 N N . ASP C 1 267 ? -15.525 36.646 -6.643 1.00 27.72 267 ASP C N 1
ATOM 10040 C CA . ASP C 1 267 ? -14.988 37.483 -7.706 1.00 28.69 267 ASP C CA 1
ATOM 10041 C C . ASP C 1 267 ? -15.088 38.944 -7.270 1.00 27.90 267 ASP C C 1
ATOM 10042 O O . ASP C 1 267 ? -16.192 39.470 -7.082 1.00 27.64 267 ASP C O 1
ATOM 10047 N N . VAL C 1 268 ? -13.935 39.612 -7.116 1.00 26.17 268 VAL C N 1
ATOM 10048 C CA . VAL C 1 268 ? -13.913 40.976 -6.607 1.00 29.75 268 VAL C CA 1
ATOM 10049 C C . VAL C 1 268 ? -14.566 41.937 -7.605 1.00 28.32 268 VAL C C 1
ATOM 10050 O O . VAL C 1 268 ? -15.125 42.949 -7.189 1.00 27.34 268 VAL C O 1
ATOM 10054 N N . GLU C 1 269 ? -14.496 41.635 -8.916 1.00 28.04 269 GLU C N 1
ATOM 10055 C CA . GLU C 1 269 ? -15.112 42.498 -9.911 1.00 30.38 269 GLU C CA 1
ATOM 10056 C C . GLU C 1 269 ? -16.622 42.539 -9.715 1.00 26.56 269 GLU C C 1
ATOM 10057 O O . GLU C 1 269 ? -17.227 43.603 -9.844 1.00 30.16 269 GLU C O 1
ATOM 10063 N N . ARG C 1 270 ? -17.220 41.392 -9.385 1.00 25.30 270 ARG C N 1
ATOM 10064 C CA . ARG C 1 270 ? -18.642 41.354 -9.081 1.00 24.21 270 ARG C CA 1
ATOM 10065 C C . ARG C 1 270 ? -18.950 42.230 -7.860 1.00 24.95 270 ARG C C 1
ATOM 10066 O O . ARG C 1 270 ? -19.928 42.976 -7.854 1.00 24.77 270 ARG C O 1
ATOM 10074 N N . MET C 1 271 ? -18.099 42.148 -6.834 1.00 24.56 271 MET C N 1
ATOM 10075 C CA . MET C 1 271 ? -18.277 42.908 -5.604 1.00 25.44 271 MET C CA 1
ATOM 10076 C C . MET C 1 271 ? -18.222 44.418 -5.876 1.00 27.23 271 MET C C 1
ATOM 10077 O O . MET C 1 271 ? -19.031 45.178 -5.334 1.00 27.09 271 MET C O 1
ATOM 10082 N N . LYS C 1 272 ? -17.289 44.862 -6.731 1.00 28.81 272 LYS C N 1
ATOM 10083 C CA . LYS C 1 272 ? -17.152 46.283 -7.026 1.00 29.67 272 LYS C CA 1
ATOM 10084 C C . LYS C 1 272 ? -18.408 46.839 -7.698 1.00 28.56 272 LYS C C 1
ATOM 10085 O O . LYS C 1 272 ? -18.674 48.030 -7.593 1.00 26.60 272 LYS C O 1
ATOM 10091 N N . GLN C 1 273 ? -19.211 45.986 -8.346 1.00 29.86 273 GLN C N 1
ATOM 10092 C CA . GLN C 1 273 ? -20.462 46.424 -8.943 1.00 30.87 273 GLN C CA 1
ATOM 10093 C C . GLN C 1 273 ? -21.626 46.295 -7.959 1.00 30.47 273 GLN C C 1
ATOM 10094 O O . GLN C 1 273 ? -22.771 46.540 -8.336 1.00 29.84 273 GLN C O 1
ATOM 10100 N N . GLY C 1 274 ? -21.341 45.925 -6.701 1.00 26.77 274 GLY C N 1
ATOM 10101 C CA . GLY C 1 274 ? -22.368 45.853 -5.676 1.00 26.12 274 GLY C CA 1
ATOM 10102 C C . GLY C 1 274 ? -22.917 44.438 -5.477 1.00 25.96 274 GLY C C 1
ATOM 10103 O O . GLY C 1 274 ? -23.901 44.267 -4.766 1.00 28.27 274 GLY C O 1
ATOM 10104 N N . GLY C 1 275 ? -22.274 43.429 -6.079 1.00 25.83 275 GLY C N 1
ATOM 10105 C CA . GLY C 1 275 ? -22.753 42.053 -6.009 1.00 25.59 275 GLY C CA 1
ATOM 10106 C C . GLY C 1 275 ? -22.271 41.324 -4.756 1.00 25.84 275 GLY C C 1
ATOM 10107 O O . GLY C 1 275 ? -21.562 41.894 -3.913 1.00 25.72 275 GLY C O 1
ATOM 10108 N N . ASP C 1 276 ? -22.647 40.041 -4.665 1.00 25.10 276 ASP C N 1
ATOM 10109 C CA . ASP C 1 276 ? -22.382 39.234 -3.484 1.00 24.25 276 ASP C CA 1
ATOM 10110 C C . ASP C 1 276 ? -20.923 38.791 -3.471 1.00 22.89 276 ASP C C 1
ATOM 10111 O O . ASP C 1 276 ? -20.324 38.546 -4.520 1.00 20.86 276 ASP C O 1
ATOM 10116 N N . HIS C 1 277 ? -20.354 38.687 -2.258 1.00 21.35 277 HIS C N 1
ATOM 10117 C CA . HIS C 1 277 ? -19.021 38.128 -2.078 1.00 20.99 277 HIS C CA 1
ATOM 10118 C C . HIS C 1 277 ? -18.986 36.688 -2.582 1.00 20.24 277 HIS C C 1
ATOM 10119 O O . HIS C 1 277 ? -17.997 36.279 -3.177 1.00 20.06 277 HIS C O 1
ATOM 10126 N N . TRP C 1 278 ? -20.069 35.933 -2.352 1.00 21.33 278 TRP C N 1
ATOM 10127 C CA . TRP C 1 278 ? -20.108 34.507 -2.636 1.00 20.99 278 TRP C CA 1
ATOM 10128 C C . TRP C 1 278 ? -21.143 34.217 -3.719 1.00 21.96 278 TRP C C 1
ATOM 10129 O O . TRP C 1 278 ? -22.253 34.737 -3.666 1.00 21.24 278 TRP C O 1
ATOM 10140 N N . GLN C 1 279 ? -20.772 33.319 -4.641 1.00 22.19 279 GLN C N 1
ATOM 10141 C CA . GLN C 1 279 ? -21.656 32.857 -5.696 1.00 23.57 279 GLN C CA 1
ATOM 10142 C C . GLN C 1 279 ? -21.387 31.378 -5.956 1.00 22.74 279 GLN C C 1
ATOM 10143 O O . GLN C 1 279 ? -20.239 30.991 -6.168 1.00 23.46 279 GLN C O 1
ATOM 10149 N N . TRP C 1 280 ? -22.446 30.556 -5.942 1.00 24.93 280 TRP C N 1
ATOM 10150 C CA . TRP C 1 280 ? -22.274 29.127 -6.165 1.00 26.18 280 TRP C CA 1
ATOM 10151 C C . TRP C 1 280 ? -21.726 28.872 -7.570 1.00 27.45 280 TRP C C 1
ATOM 10152 O O . TRP C 1 280 ? -22.038 29.618 -8.493 1.00 26.22 280 TRP C O 1
ATOM 10163 N N . ASP C 1 281 ? -20.904 27.818 -7.699 1.00 28.89 281 ASP C N 1
ATOM 10164 C CA . ASP C 1 281 ? -20.346 27.379 -8.970 1.00 28.61 281 ASP C CA 1
ATOM 10165 C C . ASP C 1 281 ? -20.610 25.877 -9.110 1.00 28.59 281 ASP C C 1
ATOM 10166 O O . ASP C 1 281 ? -19.954 25.062 -8.460 1.00 27.14 281 ASP C O 1
ATOM 10171 N N . TYR C 1 282 ? -21.559 25.527 -9.992 1.00 30.04 282 TYR C N 1
ATOM 10172 C CA . TYR C 1 282 ? -21.974 24.142 -10.182 1.00 32.71 282 TYR C CA 1
ATOM 10173 C C . TYR C 1 282 ? -20.931 23.334 -10.962 1.00 33.24 282 TYR C C 1
ATOM 10174 O O . TYR C 1 282 ? -21.049 22.114 -11.029 1.00 33.18 282 TYR C O 1
ATOM 10183 N N . SER C 1 283 ? -19.901 23.987 -11.521 1.00 33.63 283 SER C N 1
ATOM 10184 C CA . SER C 1 283 ? -18.995 23.323 -12.448 1.00 33.09 283 SER C CA 1
ATOM 10185 C C . SER C 1 283 ? -17.809 22.675 -11.736 1.00 33.33 283 SER C C 1
ATOM 10186 O O . SER C 1 283 ? -17.062 21.944 -12.374 1.00 32.79 283 SER C O 1
ATOM 10189 N N . ILE C 1 284 ? -17.614 22.929 -10.433 1.00 33.10 284 ILE C N 1
ATOM 10190 C CA . ILE C 1 284 ? -16.384 22.492 -9.781 1.00 30.54 284 ILE C CA 1
ATOM 10191 C C . ILE C 1 284 ? -16.681 21.348 -8.819 1.00 28.41 284 ILE C C 1
ATOM 10192 O O . ILE C 1 284 ? -17.806 21.181 -8.360 1.00 29.40 284 ILE C O 1
ATOM 10197 N N . PRO C 1 285 ? -15.657 20.536 -8.479 1.00 29.22 285 PRO C N 1
ATOM 10198 C CA . PRO C 1 285 ? -15.796 19.544 -7.419 1.00 29.63 285 PRO C CA 1
ATOM 10199 C C . PRO C 1 285 ? -15.848 20.209 -6.045 1.00 28.65 285 PRO C C 1
ATOM 10200 O O . PRO C 1 285 ? -15.695 21.425 -5.925 1.00 26.73 285 PRO C O 1
ATOM 10204 N N . MET C 1 286 ? -16.086 19.396 -5.018 1.00 28.02 286 MET C N 1
ATOM 10205 C CA . MET C 1 286 ? -15.796 19.811 -3.656 1.00 28.86 286 MET C CA 1
ATOM 10206 C C . MET C 1 286 ? -14.342 19.439 -3.376 1.00 28.64 286 MET C C 1
ATOM 10207 O O . MET C 1 286 ? -14.030 18.285 -3.087 1.00 30.00 286 MET C O 1
ATOM 10212 N N . TYR C 1 287 ? -13.450 20.425 -3.502 1.00 27.49 287 TYR C N 1
ATOM 10213 C CA . TYR C 1 287 ? -12.035 20.203 -3.251 1.00 29.42 287 TYR C CA 1
ATOM 10214 C C . TYR C 1 287 ? -11.810 19.846 -1.784 1.00 28.82 287 TYR C C 1
ATOM 10215 O O . TYR C 1 287 ? -12.487 20.376 -0.908 1.00 28.35 287 TYR C O 1
ATOM 10224 N N . ILE C 1 288 ? -10.871 18.920 -1.544 1.00 28.47 288 ILE C N 1
ATOM 10225 C CA . ILE C 1 288 ? -10.416 18.587 -0.204 1.00 28.38 288 ILE C CA 1
ATOM 10226 C C . ILE C 1 288 ? -8.890 18.568 -0.212 1.00 28.54 288 ILE C C 1
ATOM 10227 O O . ILE C 1 288 ? -8.279 17.613 -0.691 1.00 29.02 288 ILE C O 1
ATOM 10232 N N . GLY C 1 289 ? -8.285 19.643 0.295 1.00 28.71 289 GLY C N 1
ATOM 10233 C CA . GLY C 1 289 ? -6.836 19.748 0.378 1.00 27.88 289 GLY C CA 1
ATOM 10234 C C . GLY C 1 289 ? -6.281 18.988 1.575 1.00 29.88 289 GLY C C 1
ATOM 10235 O O . GLY C 1 289 ? -6.840 19.054 2.665 1.00 28.76 289 GLY C O 1
ATOM 10236 N N . VAL C 1 290 ? -5.169 18.279 1.362 1.00 31.53 290 VAL C N 1
ATOM 10237 C CA . VAL C 1 290 ? -4.463 17.597 2.435 1.00 30.83 290 VAL C CA 1
ATOM 10238 C C . VAL C 1 290 ? -3.024 18.105 2.464 1.00 31.53 290 VAL C C 1
ATOM 10239 O O . VAL C 1 290 ? -2.342 18.104 1.439 1.00 32.70 290 VAL C O 1
ATOM 10243 N N . LEU C 1 291 ? -2.590 18.547 3.651 1.00 30.41 291 LEU C N 1
ATOM 10244 C CA . LEU C 1 291 ? -1.256 19.081 3.867 1.00 29.97 291 LEU C CA 1
ATOM 10245 C C . LEU C 1 291 ? -0.643 18.373 5.070 1.00 32.50 291 LEU C C 1
ATOM 10246 O O . LEU C 1 291 ? -1.330 18.152 6.064 1.00 30.20 291 LEU C O 1
ATOM 10251 N N . PRO C 1 292 ? 0.653 17.983 5.031 1.00 33.13 292 PRO C N 1
ATOM 10252 C CA . PRO C 1 292 ? 1.337 17.509 6.232 1.00 32.92 292 PRO C CA 1
ATOM 10253 C C . PRO C 1 292 ? 1.246 18.554 7.343 1.00 32.47 292 PRO C C 1
ATOM 10254 O O . PRO C 1 292 ? 1.427 19.746 7.101 1.00 31.94 292 PRO C O 1
ATOM 10258 N N . ARG C 1 293 ? 0.984 18.081 8.563 1.00 31.63 293 ARG C N 1
ATOM 10259 C CA . ARG C 1 293 ? 0.681 18.956 9.686 1.00 32.57 293 ARG C CA 1
ATOM 10260 C C . ARG C 1 293 ? 1.923 19.706 10.165 1.00 33.42 293 ARG C C 1
ATOM 10261 O O . ARG C 1 293 ? 1.814 20.830 10.648 1.00 31.58 293 ARG C O 1
ATOM 10269 N N . ARG C 1 294 ? 3.103 19.086 10.039 1.00 34.74 294 ARG C N 1
ATOM 10270 C CA . ARG C 1 294 ? 4.320 19.662 10.594 1.00 35.95 294 ARG C CA 1
ATOM 10271 C C . ARG C 1 294 ? 5.411 19.735 9.528 1.00 36.36 294 ARG C C 1
ATOM 10272 O O . ARG C 1 294 ? 5.665 18.753 8.838 1.00 36.16 294 ARG C O 1
ATOM 10280 N N . GLY C 1 295 ? 6.026 20.916 9.391 1.00 37.74 295 GLY C N 1
ATOM 10281 C CA . GLY C 1 295 ? 7.242 21.073 8.607 1.00 39.23 295 GLY C CA 1
ATOM 10282 C C . GLY C 1 295 ? 7.011 21.136 7.095 1.00 40.52 295 GLY C C 1
ATOM 10283 O O . GLY C 1 295 ? 7.968 21.031 6.331 1.00 41.07 295 GLY C O 1
ATOM 10284 N N . ALA C 1 296 ? 5.762 21.347 6.658 1.00 39.21 296 ALA C N 1
ATOM 10285 C CA . ALA C 1 296 ? 5.435 21.312 5.239 1.00 40.79 296 ALA C CA 1
ATOM 10286 C C . ALA C 1 296 ? 5.776 22.632 4.554 1.00 38.25 296 ALA C C 1
ATOM 10287 O O . ALA C 1 296 ? 5.913 23.667 5.200 1.00 36.94 296 ALA C O 1
ATOM 10289 N N . GLN C 1 297 ? 5.888 22.558 3.222 1.00 39.65 297 GLN C N 1
ATOM 10290 C CA . GLN C 1 297 ? 5.860 23.715 2.345 1.00 40.25 297 GLN C CA 1
ATOM 10291 C C . GLN C 1 297 ? 4.486 23.794 1.693 1.00 36.56 297 GLN C C 1
ATOM 10292 O O . GLN C 1 297 ? 3.789 22.790 1.611 1.00 33.11 297 GLN C O 1
ATOM 10298 N N . GLY C 1 298 ? 4.151 24.974 1.165 1.00 35.89 298 GLY C N 1
ATOM 10299 C CA . GLY C 1 298 ? 2.890 25.203 0.483 1.00 36.23 298 GLY C CA 1
ATOM 10300 C C . GLY C 1 298 ? 2.628 24.223 -0.661 1.00 39.78 298 GLY C C 1
ATOM 10301 O O . GLY C 1 298 ? 1.486 23.824 -0.890 1.00 36.85 298 GLY C O 1
ATOM 10302 N N . SER C 1 299 ? 3.693 23.830 -1.376 1.00 40.44 299 SER C N 1
ATOM 10303 C CA . SER C 1 299 ? 3.549 22.987 -2.552 1.00 39.91 299 SER C CA 1
ATOM 10304 C C . SER C 1 299 ? 3.293 21.529 -2.172 1.00 38.72 299 SER C C 1
ATOM 10305 O O . SER C 1 299 ? 3.056 20.720 -3.061 1.00 35.07 299 SER C O 1
ATOM 10308 N N . ASP C 1 300 ? 3.290 21.203 -0.869 1.00 37.18 300 ASP C N 1
ATOM 10309 C CA . ASP C 1 300 ? 3.054 19.838 -0.426 1.00 37.05 300 ASP C CA 1
ATOM 10310 C C . ASP C 1 300 ? 1.559 19.520 -0.364 1.00 35.73 300 ASP C C 1
ATOM 10311 O O . ASP C 1 300 ? 1.184 18.355 -0.210 1.00 34.49 300 ASP C O 1
ATOM 10316 N N . VAL C 1 301 ? 0.703 20.543 -0.481 1.00 34.67 301 VAL C N 1
ATOM 10317 C CA . VAL C 1 301 ? -0.733 20.309 -0.431 1.00 33.63 301 VAL C CA 1
ATOM 10318 C C . VAL C 1 301 ? -1.145 19.501 -1.659 1.00 32.51 301 VAL C C 1
ATOM 10319 O O . VAL C 1 301 ? -0.614 19.714 -2.741 1.00 32.45 301 VAL C O 1
ATOM 10323 N N . LYS C 1 302 ? -2.088 18.571 -1.469 1.00 34.15 302 LYS C N 1
ATOM 10324 C CA . LYS C 1 302 ? -2.733 17.861 -2.560 1.00 34.83 302 LYS C CA 1
ATOM 10325 C C . LYS C 1 302 ? -4.224 18.177 -2.549 1.00 34.46 302 LYS C C 1
ATOM 10326 O O . LYS C 1 302 ? -4.887 17.969 -1.535 1.00 34.10 302 LYS C O 1
ATOM 10332 N N . TRP C 1 303 ? -4.740 18.648 -3.687 1.00 33.20 303 TRP C N 1
ATOM 10333 C CA . TRP C 1 303 ? -6.138 19.019 -3.824 1.00 32.40 303 TRP C CA 1
ATOM 10334 C C . TRP C 1 303 ? -6.934 17.861 -4.425 1.00 33.20 303 TRP C C 1
ATOM 10335 O O . TRP C 1 303 ? -7.120 17.780 -5.641 1.00 33.39 303 TRP C O 1
ATOM 10346 N N . PHE C 1 304 ? -7.389 16.960 -3.546 1.00 32.18 304 PHE C N 1
ATOM 10347 C CA . PHE C 1 304 ? -8.323 15.907 -3.914 1.00 32.57 304 PHE C CA 1
ATOM 10348 C C . PHE C 1 304 ? -9.652 16.533 -4.331 1.00 32.06 304 PHE C C 1
ATOM 10349 O O . PHE C 1 304 ? -9.965 17.661 -3.959 1.00 31.83 304 PHE C O 1
ATOM 10357 N N . GLU C 1 305 ? -10.415 15.787 -5.133 1.00 32.76 305 GLU C N 1
ATOM 10358 C CA . GLU C 1 305 ? -11.616 16.290 -5.777 1.00 32.23 305 GLU C CA 1
ATOM 10359 C C . GLU C 1 305 ? -12.774 15.361 -5.446 1.00 35.52 305 GLU C C 1
ATOM 10360 O O . GLU C 1 305 ? -12.910 14.305 -6.050 1.00 37.95 305 GLU C O 1
ATOM 10366 N N . ALA C 1 306 ? -13.565 15.737 -4.437 1.00 32.57 306 ALA C N 1
ATOM 10367 C CA . ALA C 1 306 ? -14.746 14.977 -4.079 1.00 31.12 306 ALA C CA 1
ATOM 10368 C C . ALA C 1 306 ? -15.867 15.354 -5.035 1.00 30.02 306 ALA C C 1
ATOM 10369 O O . ALA C 1 306 ? -15.833 16.424 -5.638 1.00 30.31 306 ALA C O 1
ATOM 10371 N N . PRO C 1 307 ? -16.890 14.491 -5.209 1.00 31.82 307 PRO C N 1
ATOM 10372 C CA . PRO C 1 307 ? -18.056 14.850 -6.012 1.00 30.39 307 PRO C CA 1
ATOM 10373 C C . PRO C 1 307 ? -18.645 16.182 -5.546 1.00 32.35 307 PRO C C 1
ATOM 10374 O O . PRO C 1 307 ? -18.669 16.481 -4.348 1.00 31.63 307 PRO C O 1
ATOM 10378 N N . HIS C 1 308 ? -19.129 16.962 -6.513 1.00 32.41 308 HIS C N 1
ATOM 10379 C CA . HIS C 1 308 ? -19.720 18.259 -6.253 1.00 31.28 308 HIS C CA 1
ATOM 10380 C C . HIS C 1 308 ? -20.711 18.173 -5.098 1.00 32.22 308 HIS C C 1
ATOM 10381 O O . HIS C 1 308 ? -21.568 17.291 -5.054 1.00 31.62 308 HIS C O 1
ATOM 10388 N N . GLY C 1 309 ? -20.584 19.128 -4.176 1.00 29.97 309 GLY C N 1
ATOM 10389 C CA . GLY C 1 309 ? -21.454 19.193 -3.020 1.00 30.28 309 GLY C CA 1
ATOM 10390 C C . GLY C 1 309 ? -20.995 20.263 -2.029 1.00 29.56 309 GLY C C 1
ATOM 10391 O O . GLY C 1 309 ? -19.970 20.924 -2.232 1.00 27.77 309 GLY C O 1
ATOM 10392 N N . PHE C 1 310 ? -21.765 20.377 -0.940 1.00 28.19 310 PHE C N 1
ATOM 10393 C CA . PHE C 1 310 ? -21.527 21.361 0.101 1.00 27.60 310 PHE C CA 1
ATOM 10394 C C . PHE C 1 310 ? -20.720 20.743 1.244 1.00 26.03 310 PHE C C 1
ATOM 10395 O O . PHE C 1 310 ? -21.134 19.737 1.807 1.00 25.04 310 PHE C O 1
ATOM 10403 N N . ALA C 1 311 ? -19.565 21.344 1.560 1.00 26.16 311 ALA C N 1
ATOM 10404 C CA . ALA C 1 311 ? -18.749 20.923 2.692 1.00 28.02 311 ALA C CA 1
ATOM 10405 C C . ALA C 1 311 ? -19.337 21.491 3.981 1.00 28.09 311 ALA C C 1
ATOM 10406 O O . ALA C 1 311 ? -19.105 22.654 4.310 1.00 29.39 311 ALA C O 1
ATOM 10408 N N . GLY C 1 312 ? -20.115 20.659 4.685 1.00 26.30 312 GLY C N 1
ATOM 10409 C CA . GLY C 1 312 ? -20.666 21.017 5.981 1.00 23.92 312 GLY C CA 1
ATOM 10410 C C . GLY C 1 312 ? -19.645 20.854 7.093 1.00 22.73 312 GLY C C 1
ATOM 10411 O O . GLY C 1 312 ? -18.467 20.622 6.824 1.00 22.90 312 GLY C O 1
ATOM 10412 N N . HIS C 1 313 ? -20.124 20.932 8.346 1.00 22.62 313 HIS C N 1
ATOM 10413 C CA . HIS C 1 313 ? -19.237 20.930 9.498 1.00 22.63 313 HIS C CA 1
ATOM 10414 C C . HIS C 1 313 ? -18.554 19.576 9.671 1.00 24.71 313 HIS C C 1
ATOM 10415 O O . HIS C 1 313 ? -19.147 18.524 9.432 1.00 26.20 313 HIS C O 1
ATOM 10422 N N . VAL C 1 314 ? -17.304 19.639 10.127 1.00 24.16 314 VAL C N 1
ATOM 10423 C CA . VAL C 1 314 ? -16.498 18.465 10.397 1.00 25.36 314 VAL C CA 1
ATOM 10424 C C . VAL C 1 314 ? -16.813 17.966 11.802 1.00 27.22 314 VAL C C 1
ATOM 10425 O O . VAL C 1 314 ? -16.720 18.723 12.765 1.00 29.28 314 VAL C O 1
ATOM 10429 N N . ALA C 1 315 ? -17.178 16.685 11.921 1.00 28.91 315 ALA C N 1
ATOM 10430 C CA . ALA C 1 315 ? -17.294 16.058 13.226 1.00 28.50 315 ALA C CA 1
ATOM 10431 C C . ALA C 1 315 ? -15.895 15.930 13.829 1.00 27.58 315 ALA C C 1
ATOM 10432 O O . ALA C 1 315 ? -15.608 16.476 14.896 1.00 27.34 315 ALA C O 1
ATOM 10434 N N . ASN C 1 316 ? -15.030 15.242 13.080 1.00 26.77 316 ASN C N 1
ATOM 10435 C CA . ASN C 1 316 ? -13.666 14.946 13.476 1.00 27.95 316 ASN C CA 1
ATOM 10436 C C . ASN C 1 316 ? -13.003 14.172 12.337 1.00 28.39 316 ASN C C 1
ATOM 10437 O O . ASN C 1 316 ? -13.689 13.568 11.512 1.00 29.39 316 ASN C O 1
ATOM 10442 N N . ALA C 1 317 ? -11.668 14.225 12.283 1.00 27.27 317 ALA C N 1
ATOM 10443 C CA . ALA C 1 317 ? -10.907 13.364 11.393 1.00 29.33 317 ALA C CA 1
ATOM 10444 C C . ALA C 1 317 ? -9.816 12.656 12.185 1.00 30.17 317 ALA C C 1
ATOM 10445 O O . ALA C 1 317 ? -9.371 13.149 13.223 1.00 29.55 317 ALA C O 1
ATOM 10447 N N . PHE C 1 318 ? -9.393 11.500 11.665 1.00 28.99 318 PHE C N 1
ATOM 10448 C CA . PHE C 1 318 ? -8.334 10.720 12.285 1.00 32.40 318 PHE C CA 1
ATOM 10449 C C . PHE C 1 318 ? -7.692 9.804 11.248 1.00 31.43 318 PHE C C 1
ATOM 10450 O O . PHE C 1 318 ? -8.316 9.487 10.238 1.00 29.27 318 PHE C O 1
ATOM 10458 N N . GLU C 1 319 ? -6.450 9.396 11.529 1.00 31.95 319 GLU C N 1
ATOM 10459 C CA . GLU C 1 319 ? -5.740 8.417 10.725 1.00 35.63 319 GLU C CA 1
ATOM 10460 C C . GLU C 1 319 ? -6.005 7.014 11.268 1.00 37.40 319 GLU C C 1
ATOM 10461 O O . GLU C 1 319 ? -5.932 6.797 12.471 1.00 37.70 319 GLU C O 1
ATOM 10467 N N . ASP C 1 320 ? -6.325 6.076 10.366 1.00 40.27 320 ASP C N 1
ATOM 10468 C CA . ASP C 1 320 ? -6.552 4.682 10.724 1.00 42.54 320 ASP C CA 1
ATOM 10469 C C . ASP C 1 320 ? -5.213 3.941 10.729 1.00 43.45 320 ASP C C 1
ATOM 10470 O O . ASP C 1 320 ? -4.160 4.573 10.683 1.00 41.67 320 ASP C O 1
ATOM 10475 N N . ASP C 1 321 ? -5.278 2.600 10.772 1.00 51.79 321 ASP C N 1
ATOM 10476 C CA . ASP C 1 321 ? -4.110 1.731 10.873 1.00 59.64 321 ASP C CA 1
ATOM 10477 C C . ASP C 1 321 ? -3.171 1.895 9.675 1.00 58.64 321 ASP C C 1
ATOM 10478 O O . ASP C 1 321 ? -1.958 1.777 9.837 1.00 59.31 321 ASP C O 1
ATOM 10483 N N . LYS C 1 322 ? -3.727 2.156 8.481 1.00 56.49 322 LYS C N 1
ATOM 10484 C CA . LYS C 1 322 ? -2.928 2.255 7.268 1.00 58.62 322 LYS C CA 1
ATOM 10485 C C . LYS C 1 322 ? -2.416 3.676 7.038 1.00 53.35 322 LYS C C 1
ATOM 10486 O O . LYS C 1 322 ? -1.734 3.917 6.046 1.00 51.40 322 LYS C O 1
ATOM 10492 N N . GLY C 1 323 ? -2.760 4.614 7.929 1.00 49.70 323 GLY C N 1
ATOM 10493 C CA . GLY C 1 323 ? -2.362 6.003 7.763 1.00 44.94 323 GLY C CA 1
ATOM 10494 C C . GLY C 1 323 ? -3.282 6.769 6.808 1.00 42.86 323 GLY C C 1
ATOM 10495 O O . GLY C 1 323 ? -2.959 7.880 6.393 1.00 41.56 323 GLY C O 1
ATOM 10496 N N . HIS C 1 324 ? -4.438 6.176 6.480 1.00 43.29 324 HIS C N 1
ATOM 10497 C CA . HIS C 1 324 ? -5.457 6.837 5.677 1.00 42.74 324 HIS C CA 1
ATOM 10498 C C . HIS C 1 324 ? -6.319 7.720 6.577 1.00 36.97 324 HIS C C 1
ATOM 10499 O O . HIS C 1 324 ? -6.624 7.350 7.704 1.00 35.93 324 HIS C O 1
ATOM 10506 N N . ILE C 1 325 ? -6.727 8.877 6.052 1.00 32.54 325 ILE C N 1
ATOM 10507 C CA . ILE C 1 325 ? -7.543 9.823 6.790 1.00 31.31 325 ILE C CA 1
ATOM 10508 C C . ILE C 1 325 ? -9.009 9.430 6.636 1.00 32.38 325 ILE C C 1
ATOM 10509 O O . ILE C 1 325 ? -9.519 9.327 5.519 1.00 30.89 325 ILE C O 1
ATOM 10514 N N . GLN C 1 326 ? -9.669 9.224 7.775 1.00 32.86 326 GLN C N 1
ATOM 10515 C CA . GLN C 1 326 ? -11.114 9.107 7.844 1.00 33.36 326 GLN C CA 1
ATOM 10516 C C . GLN C 1 326 ? -11.674 10.480 8.228 1.00 33.11 326 GLN C C 1
ATOM 10517 O O . GLN C 1 326 ? -11.468 10.945 9.348 1.00 35.56 326 GLN C O 1
ATOM 10523 N N . LEU C 1 327 ? -12.346 11.141 7.282 1.00 30.96 327 LEU C N 1
ATOM 10524 C CA . LEU C 1 327 ? -12.884 12.480 7.477 1.00 29.02 327 LEU C CA 1
ATOM 10525 C C . LEU C 1 327 ? -14.402 12.373 7.588 1.00 29.60 327 LEU C C 1
ATOM 10526 O O . LEU C 1 327 ? -15.066 12.004 6.620 1.00 28.44 327 LEU C O 1
ATOM 10531 N N . GLN C 1 328 ? -14.934 12.668 8.782 1.00 28.05 328 GLN C N 1
ATOM 10532 C CA . GLN C 1 328 ? -16.362 12.545 9.031 1.00 30.00 328 GLN C CA 1
ATOM 10533 C C . GLN C 1 328 ? -16.953 13.945 9.162 1.00 30.00 328 GLN C C 1
ATOM 10534 O O . GLN C 1 328 ? -16.505 14.733 9.994 1.00 30.59 328 GLN C O 1
ATOM 10540 N N . MET C 1 329 ? -17.936 14.245 8.305 1.00 28.93 329 MET C N 1
ATOM 10541 C CA . MET C 1 329 ? -18.452 15.597 8.139 1.00 29.25 329 MET C CA 1
ATOM 10542 C C . MET C 1 329 ? -19.851 15.539 7.535 1.00 28.92 329 MET C C 1
ATOM 10543 O O . MET C 1 329 ? -20.219 14.566 6.873 1.00 29.13 329 MET C O 1
ATOM 10548 N N . ALA C 1 330 ? -20.611 16.610 7.767 1.00 27.93 330 ALA C N 1
ATOM 10549 C CA . ALA C 1 330 ? -21.871 16.814 7.081 1.00 26.35 330 ALA C CA 1
ATOM 10550 C C . ALA C 1 330 ? -21.571 17.182 5.630 1.00 26.81 330 ALA C C 1
ATOM 10551 O O . ALA C 1 330 ? -20.643 17.942 5.352 1.00 25.19 330 ALA C O 1
ATOM 10553 N N . TYR C 1 331 ? -22.383 16.646 4.713 1.00 26.54 331 TYR C N 1
ATOM 10554 C CA . TYR C 1 331 ? -22.137 16.771 3.286 1.00 26.41 331 TYR C CA 1
ATOM 10555 C C . TYR C 1 331 ? -23.476 16.782 2.560 1.00 26.39 331 TYR C C 1
ATOM 10556 O O . TYR C 1 331 ? -24.287 15.888 2.768 1.00 26.22 331 TYR C O 1
ATOM 10565 N N . ALA C 1 332 ? -23.717 17.819 1.751 1.00 26.71 332 ALA C N 1
ATOM 10566 C CA . ALA C 1 332 ? -24.932 17.905 0.958 1.00 27.48 332 ALA C CA 1
ATOM 10567 C C . ALA C 1 332 ? -24.571 17.903 -0.525 1.00 26.32 332 ALA C C 1
ATOM 10568 O O . ALA C 1 332 ? -23.425 18.159 -0.886 1.00 28.41 332 ALA C O 1
ATOM 10570 N N . LYS C 1 333 ? -25.566 17.601 -1.368 1.00 27.19 333 LYS C N 1
ATOM 10571 C CA . LYS C 1 333 ? -25.383 17.511 -2.810 1.00 28.46 333 LYS C CA 1
ATOM 10572 C C . LYS C 1 333 ? -25.767 18.812 -3.508 1.00 28.64 333 LYS C C 1
ATOM 10573 O O . LYS C 1 333 ? -25.655 18.898 -4.730 1.00 29.56 333 LYS C O 1
ATOM 10579 N N . ASP C 1 334 ? -26.197 19.827 -2.745 1.00 27.47 334 ASP C N 1
ATOM 10580 C CA . ASP C 1 334 ? -26.543 21.115 -3.324 1.00 28.65 334 ASP C CA 1
ATOM 10581 C C . ASP C 1 334 ? -26.249 22.219 -2.307 1.00 26.24 334 ASP C C 1
ATOM 10582 O O . ASP C 1 334 ? -25.792 21.947 -1.200 1.00 26.32 334 ASP C O 1
ATOM 10587 N N . ASN C 1 335 ? -26.510 23.466 -2.713 1.00 25.91 335 ASN C N 1
ATOM 10588 C CA . ASN C 1 335 ? -26.088 24.659 -1.997 1.00 26.80 335 ASN C CA 1
ATOM 10589 C C . ASN C 1 335 ? -26.997 24.910 -0.785 1.00 26.69 335 ASN C C 1
ATOM 10590 O O . ASN C 1 335 ? -28.125 25.384 -0.909 1.00 27.39 335 ASN C O 1
ATOM 10595 N N . VAL C 1 336 ? -26.453 24.644 0.403 1.00 29.05 336 VAL C N 1
ATOM 10596 C CA . VAL C 1 336 ? -27.144 24.870 1.663 1.00 29.33 336 VAL C CA 1
ATOM 10597 C C . VAL C 1 336 ? -27.377 26.368 1.869 1.00 28.44 336 VAL C C 1
ATOM 10598 O O . VAL C 1 336 ? -28.394 26.751 2.439 1.00 30.27 336 VAL C O 1
ATOM 10602 N N . PHE C 1 337 ? -26.448 27.205 1.397 1.00 28.01 337 PHE C N 1
ATOM 10603 C CA . PHE C 1 337 ? -26.581 28.652 1.500 1.00 27.23 337 PHE C CA 1
ATOM 10604 C C . PHE C 1 337 ? -27.281 29.177 0.247 1.00 27.35 337 PHE C C 1
ATOM 10605 O O . PHE C 1 337 ? -26.690 29.877 -0.571 1.00 25.70 337 PHE C O 1
ATOM 10613 N N . PHE C 1 338 ? -28.576 28.869 0.157 1.00 27.82 338 PHE C N 1
ATOM 10614 C CA . PHE C 1 338 ? -29.389 29.055 -1.038 1.00 28.98 338 PHE C CA 1
ATOM 10615 C C . PHE C 1 338 ? -29.624 30.536 -1.365 1.00 29.55 338 PHE C C 1
ATOM 10616 O O . PHE C 1 338 ? -30.040 30.851 -2.474 1.00 30.87 338 PHE C O 1
ATOM 10624 N N . TRP C 1 339 ? -29.396 31.441 -0.404 1.00 29.39 339 TRP C N 1
ATOM 10625 C CA . TRP C 1 339 ? -29.510 32.880 -0.634 1.00 26.88 339 TRP C CA 1
ATOM 10626 C C . TRP C 1 339 ? -28.314 33.403 -1.435 1.00 26.53 339 TRP C C 1
ATOM 10627 O O . TRP C 1 339 ? -28.326 34.558 -1.853 1.00 27.63 339 TRP C O 1
ATOM 10638 N N . TRP C 1 340 ? -27.274 32.575 -1.624 1.00 24.65 340 TRP C N 1
ATOM 10639 C CA . TRP C 1 340 ? -26.169 32.908 -2.511 1.00 26.05 340 TRP C CA 1
ATOM 10640 C C . TRP C 1 340 ? -26.117 31.921 -3.677 1.00 27.33 340 TRP C C 1
ATOM 10641 O O . TRP C 1 340 ? -25.265 31.025 -3.724 1.00 28.37 340 TRP C O 1
ATOM 10652 N N . PRO C 1 341 ? -27.037 32.061 -4.658 1.00 27.48 341 PRO C N 1
ATOM 10653 C CA . PRO C 1 341 ? -27.147 31.098 -5.754 1.00 27.11 341 PRO C CA 1
ATOM 10654 C C . PRO C 1 341 ? -26.038 31.277 -6.793 1.00 27.41 341 PRO C C 1
ATOM 10655 O O . PRO C 1 341 ? -25.069 32.030 -6.582 1.00 24.27 341 PRO C O 1
ATOM 10659 N N . ASP C 1 342 ? -26.173 30.563 -7.922 1.00 26.88 342 ASP C N 1
ATOM 10660 C CA . ASP C 1 342 ? -25.165 30.649 -8.966 1.00 26.14 342 ASP C CA 1
ATOM 10661 C C . ASP C 1 342 ? -25.383 31.937 -9.767 1.00 25.62 342 ASP C C 1
ATOM 10662 O O . ASP C 1 342 ? -26.246 32.748 -9.438 1.00 24.10 342 ASP C O 1
ATOM 10667 N N . ALA C 1 343 ? -24.576 32.118 -10.815 1.00 25.55 343 ALA C N 1
ATOM 10668 C CA . ALA C 1 343 ? -24.563 33.359 -11.578 1.00 26.63 343 ALA C CA 1
ATOM 10669 C C . ALA C 1 343 ? -25.915 33.623 -12.245 1.00 27.78 343 ALA C C 1
ATOM 10670 O O . ALA C 1 343 ? -26.256 34.778 -12.492 1.00 26.66 343 ALA C O 1
ATOM 10672 N N . ASN C 1 344 ? -26.686 32.563 -12.524 1.00 27.68 344 ASN C N 1
ATOM 10673 C CA . ASN C 1 344 ? -27.982 32.716 -13.171 1.00 29.95 344 ASN C CA 1
ATOM 10674 C C . ASN C 1 344 ? -29.118 32.685 -12.150 1.00 30.46 344 ASN C C 1
ATOM 10675 O O . ASN C 1 344 ? -30.280 32.563 -12.529 1.00 30.73 344 ASN C O 1
ATOM 10680 N N . GLY C 1 345 ? -28.780 32.795 -10.855 1.00 30.89 345 GLY C N 1
ATOM 10681 C CA . GLY C 1 345 ? -29.782 32.816 -9.807 1.00 31.47 345 GLY C CA 1
ATOM 10682 C C . GLY C 1 345 ? -30.342 31.426 -9.500 1.00 33.00 345 GLY C C 1
ATOM 10683 O O . GLY C 1 345 ? -31.358 31.330 -8.814 1.00 33.45 345 GLY C O 1
ATOM 10684 N N . LYS C 1 346 ? -29.645 30.370 -9.955 1.00 32.42 346 LYS C N 1
ATOM 10685 C CA . LYS C 1 346 ? -30.122 29.004 -9.810 1.00 34.75 346 LYS C CA 1
ATOM 10686 C C . LYS C 1 346 ? -29.664 28.444 -8.464 1.00 32.01 346 LYS C C 1
ATOM 10687 O O . LYS C 1 346 ? -28.508 28.584 -8.068 1.00 28.07 346 LYS C O 1
ATOM 10693 N N . GLY C 1 347 ? -30.598 27.779 -7.790 1.00 30.48 347 GLY C N 1
ATOM 10694 C CA . GLY C 1 347 ? -30.291 27.035 -6.594 1.00 31.32 347 GLY C CA 1
ATOM 10695 C C . GLY C 1 347 ? -31.557 26.568 -5.889 1.00 33.03 347 GLY C C 1
ATOM 10696 O O . GLY C 1 347 ? -32.675 26.779 -6.363 1.00 35.60 347 GLY C O 1
ATOM 10697 N N . PRO C 1 348 ? -31.390 25.909 -4.725 1.00 32.77 348 PRO C N 1
ATOM 10698 C CA . PRO C 1 348 ? -32.513 25.329 -4.004 1.00 32.90 348 PRO C CA 1
ATOM 10699 C C . PRO C 1 348 ? -33.386 26.344 -3.279 1.00 34.43 348 PRO C C 1
ATOM 10700 O O . PRO C 1 348 ? -33.042 27.514 -3.174 1.00 33.68 348 PRO C O 1
ATOM 10704 N N . ARG C 1 349 ? -34.530 25.853 -2.790 1.00 37.19 349 ARG C N 1
ATOM 10705 C CA . ARG C 1 349 ? -35.465 26.631 -1.996 1.00 39.37 349 ARG C CA 1
ATOM 10706 C C . ARG C 1 349 ? -35.163 26.394 -0.515 1.00 37.15 349 ARG C C 1
ATOM 10707 O O . ARG C 1 349 ? -34.483 25.432 -0.162 1.00 33.91 349 ARG C O 1
ATOM 10715 N N . PRO C 1 350 ? -35.663 27.254 0.403 1.00 36.06 350 PRO C N 1
ATOM 10716 C CA . PRO C 1 350 ? -35.514 27.013 1.838 1.00 35.92 350 PRO C CA 1
ATOM 10717 C C . PRO C 1 350 ? -36.079 25.644 2.223 1.00 38.30 350 PRO C C 1
ATOM 10718 O O . PRO C 1 350 ? -37.170 25.280 1.784 1.00 37.66 350 PRO C O 1
ATOM 10722 N N . GLY C 1 351 ? -35.304 24.873 2.995 1.00 40.75 351 GLY C N 1
ATOM 10723 C CA . GLY C 1 351 ? -35.765 23.613 3.558 1.00 42.33 351 GLY C CA 1
ATOM 10724 C C . GLY C 1 351 ? -35.660 22.425 2.600 1.00 43.35 351 GLY C C 1
ATOM 10725 O O . GLY C 1 351 ? -36.116 21.336 2.933 1.00 46.44 351 GLY C O 1
ATOM 10726 N N . GLU C 1 352 ? -35.037 22.610 1.435 1.00 42.31 352 GLU C N 1
ATOM 10727 C CA . GLU C 1 352 ? -34.995 21.573 0.409 1.00 41.91 352 GLU C CA 1
ATOM 10728 C C . GLU C 1 352 ? -33.766 20.678 0.584 1.00 41.02 352 GLU C C 1
ATOM 10729 O O . GLU C 1 352 ? -33.850 19.465 0.422 1.00 44.06 352 GLU C O 1
ATOM 10735 N N . VAL C 1 353 ? -32.612 21.279 0.888 1.00 36.61 353 VAL C N 1
ATOM 10736 C CA . VAL C 1 353 ? -31.346 20.569 0.852 1.00 36.47 353 VAL C CA 1
ATOM 10737 C C . VAL C 1 353 ? -31.140 19.836 2.172 1.00 35.79 353 VAL C C 1
ATOM 10738 O O . VAL C 1 353 ? -31.185 20.461 3.231 1.00 34.62 353 VAL C O 1
ATOM 10742 N N . GLU C 1 354 ? -30.882 18.522 2.084 1.00 34.97 354 GLU C N 1
ATOM 10743 C CA . GLU C 1 354 ? -30.476 17.744 3.242 1.00 33.09 354 GLU C CA 1
ATOM 10744 C C . GLU C 1 354 ? -28.963 17.558 3.226 1.00 31.34 354 GLU C C 1
ATOM 10745 O O . GLU C 1 354 ? -28.374 17.391 2.169 1.00 30.28 354 GLU C O 1
ATOM 10751 N N . ALA C 1 355 ? -28.349 17.589 4.415 1.00 27.54 355 ALA C N 1
ATOM 10752 C CA . ALA C 1 355 ? -26.962 17.190 4.566 1.00 27.53 355 ALA C CA 1
ATOM 10753 C C . ALA C 1 355 ? -26.904 15.886 5.349 1.00 26.43 355 ALA C C 1
ATOM 10754 O O . ALA C 1 355 ? -27.720 15.650 6.230 1.00 28.39 355 ALA C O 1
ATOM 10756 N N . HIS C 1 356 ? -25.928 15.049 5.019 1.00 28.61 356 HIS C N 1
ATOM 10757 C CA . HIS C 1 356 ? -25.839 13.699 5.552 1.00 29.70 356 HIS C CA 1
ATOM 10758 C C . HIS C 1 356 ? -24.449 13.504 6.141 1.00 28.85 356 HIS C C 1
ATOM 10759 O O . HIS C 1 356 ? -23.494 14.171 5.744 1.00 26.77 356 HIS C O 1
ATOM 10766 N N . PHE C 1 357 ? -24.371 12.582 7.105 1.00 28.97 357 PHE C N 1
ATOM 10767 C CA . PHE C 1 357 ? -23.162 12.356 7.867 1.00 29.24 357 PHE C CA 1
ATOM 10768 C C . PHE C 1 357 ? -22.244 11.440 7.061 1.00 29.94 357 PHE C C 1
ATOM 10769 O O . PHE C 1 357 ? -22.427 10.226 7.053 1.00 30.94 357 PHE C O 1
ATOM 10777 N N . ALA C 1 358 ? -21.243 12.040 6.414 1.00 28.76 358 ALA C N 1
ATOM 10778 C CA . ALA C 1 358 ? -20.434 11.361 5.422 1.00 27.46 358 ALA C CA 1
ATOM 10779 C C . ALA C 1 358 ? -19.078 10.975 6.002 1.00 29.31 358 ALA C C 1
ATOM 10780 O O . ALA C 1 358 ? -18.555 11.648 6.884 1.00 26.39 358 ALA C O 1
ATOM 10782 N N . ASN C 1 359 ? -18.520 9.883 5.464 1.00 29.66 359 ASN C N 1
ATOM 10783 C CA . ASN C 1 359 ? -17.149 9.488 5.729 1.00 32.18 359 ASN C CA 1
ATOM 10784 C C . ASN C 1 359 ? -16.384 9.499 4.405 1.00 33.64 359 ASN C C 1
ATOM 10785 O O . ASN C 1 359 ? -16.724 8.755 3.489 1.00 33.88 359 ASN C O 1
ATOM 10790 N N . PHE C 1 360 ? -15.380 10.380 4.301 1.00 33.98 360 PHE C N 1
ATOM 10791 C CA . PHE C 1 360 ? -14.465 10.408 3.170 1.00 34.06 360 PHE C CA 1
ATOM 10792 C C . PHE C 1 360 ? -13.148 9.754 3.579 1.00 36.32 360 PHE C C 1
ATOM 10793 O O . PHE C 1 360 ? -12.649 10.014 4.670 1.00 36.53 360 PHE C O 1
ATOM 10801 N N . VAL C 1 361 ? -12.600 8.906 2.697 1.00 39.41 361 VAL C N 1
ATOM 10802 C CA . VAL C 1 361 ? -11.293 8.297 2.906 1.00 38.54 361 VAL C CA 1
ATOM 10803 C C . VAL C 1 361 ? -10.285 9.002 2.002 1.00 36.80 361 VAL C C 1
ATOM 10804 O O . VAL C 1 361 ? -10.501 9.102 0.793 1.00 33.71 361 VAL C O 1
ATOM 10808 N N . LEU C 1 362 ? -9.194 9.496 2.601 1.00 34.99 362 LEU C N 1
ATOM 10809 C CA . LEU C 1 362 ? -8.147 10.161 1.846 1.00 37.17 362 LEU C CA 1
ATOM 10810 C C . LEU C 1 362 ? -6.811 9.501 2.153 1.00 37.77 362 LEU C C 1
ATOM 10811 O O . LEU C 1 362 ? -6.517 9.179 3.297 1.00 37.89 362 LEU C O 1
ATOM 10816 N N . ASP C 1 363 ? -6.010 9.322 1.101 1.00 39.23 363 ASP C N 1
ATOM 10817 C CA . ASP C 1 363 ? -4.664 8.788 1.203 1.00 37.95 363 ASP C CA 1
ATOM 10818 C C . ASP C 1 363 ? -3.717 9.834 0.629 1.00 38.22 363 ASP C C 1
ATOM 10819 O O . ASP C 1 363 ? -3.716 10.067 -0.581 1.00 40.10 363 ASP C O 1
ATOM 10824 N N . TYR C 1 364 ? -2.918 10.457 1.504 1.00 37.30 364 TYR C N 1
ATOM 10825 C CA . TYR C 1 364 ? -2.026 11.526 1.094 1.00 37.91 364 TYR C CA 1
ATOM 10826 C C . TYR C 1 364 ? -1.048 11.038 0.023 1.00 42.32 364 TYR C C 1
ATOM 10827 O O . TYR C 1 364 ? -0.625 11.824 -0.830 1.00 40.16 364 TYR C O 1
ATOM 10836 N N . GLN C 1 365 ? -0.683 9.745 0.074 1.00 45.58 365 GLN C N 1
ATOM 10837 C CA . GLN C 1 365 ? 0.302 9.192 -0.845 1.00 48.64 365 GLN C CA 1
ATOM 10838 C C . GLN C 1 365 ? -0.299 8.898 -2.215 1.00 47.85 365 GLN C C 1
ATOM 10839 O O . GLN C 1 365 ? 0.454 8.712 -3.160 1.00 48.54 365 GLN C O 1
ATOM 10845 N N . SER C 1 366 ? -1.631 8.853 -2.322 1.00 46.32 366 SER C N 1
ATOM 10846 C CA . SER C 1 366 ? -2.289 8.584 -3.593 1.00 43.06 366 SER C CA 1
ATOM 10847 C C . SER C 1 366 ? -2.067 9.745 -4.559 1.00 46.33 366 SER C C 1
ATOM 10848 O O . SER C 1 366 ? -2.062 10.909 -4.152 1.00 45.66 366 SER C O 1
ATOM 10851 N N . ASP C 1 367 ? -1.869 9.405 -5.842 1.00 47.53 367 ASP C N 1
ATOM 10852 C CA . ASP C 1 367 ? -1.726 10.394 -6.897 1.00 50.49 367 ASP C CA 1
ATOM 10853 C C . ASP C 1 367 ? -3.043 10.537 -7.654 1.00 48.95 367 ASP C C 1
ATOM 10854 O O . ASP C 1 367 ? -3.132 11.348 -8.568 1.00 52.64 367 ASP C O 1
ATOM 10859 N N . LYS C 1 368 ? -4.063 9.764 -7.263 1.00 48.67 368 LYS C N 1
ATOM 10860 C CA . LYS C 1 368 ? -5.389 9.889 -7.843 1.00 50.88 368 LYS C CA 1
ATOM 10861 C C . LYS C 1 368 ? -6.170 10.986 -7.107 1.00 48.74 368 LYS C C 1
ATOM 10862 O O . LYS C 1 368 ? -6.459 10.850 -5.918 1.00 41.12 368 LYS C O 1
ATOM 10868 N N . LEU C 1 369 ? -6.536 12.061 -7.823 1.00 45.53 369 LEU C N 1
ATOM 10869 C CA . LEU C 1 369 ? -7.159 13.220 -7.192 1.00 43.09 369 LEU C CA 1
ATOM 10870 C C . LEU C 1 369 ? -8.663 13.011 -7.000 1.00 40.39 369 LEU C C 1
ATOM 10871 O O . LEU C 1 369 ? -9.188 13.334 -5.935 1.00 39.27 369 LEU C O 1
ATOM 10876 N N . PRO C 1 370 ? -9.427 12.506 -7.997 1.00 34.90 370 PRO C N 1
ATOM 10877 C CA . PRO C 1 370 ? -10.856 12.253 -7.800 1.00 37.30 370 PRO C CA 1
ATOM 10878 C C . PRO C 1 370 ? -11.117 11.237 -6.688 1.00 39.20 370 PRO C C 1
ATOM 10879 O O . PRO C 1 370 ? -10.434 10.216 -6.607 1.00 41.43 370 PRO C O 1
ATOM 10883 N N . LEU C 1 371 ? -12.099 11.547 -5.829 1.00 35.81 371 LEU C N 1
ATOM 10884 C CA . LEU C 1 371 ? -12.495 10.682 -4.730 1.00 37.26 371 LEU C CA 1
ATOM 10885 C C . LEU C 1 371 ? -13.850 10.065 -5.055 1.00 36.65 371 LEU C C 1
ATOM 10886 O O . LEU C 1 371 ? -14.658 10.668 -5.753 1.00 37.03 371 LEU C O 1
ATOM 10891 N N . ALA C 1 372 ? -14.101 8.875 -4.505 1.00 37.44 372 ALA C N 1
ATOM 10892 C CA . ALA C 1 372 ? -15.400 8.233 -4.629 1.00 39.22 372 ALA C CA 1
ATOM 10893 C C . ALA C 1 372 ? -16.423 8.973 -3.768 1.00 40.83 372 ALA C C 1
ATOM 10894 O O . ALA C 1 372 ? -16.065 9.694 -2.833 1.00 39.22 372 ALA C O 1
ATOM 10896 N N . GLU C 1 373 ? -17.703 8.763 -4.089 1.00 40.32 373 GLU C N 1
ATOM 10897 C CA . GLU C 1 373 ? -18.797 9.142 -3.214 1.00 40.82 373 GLU C CA 1
ATOM 10898 C C . GLU C 1 373 ? -18.463 8.641 -1.807 1.00 37.48 373 GLU C C 1
ATOM 10899 O O . GLU C 1 373 ? -17.869 7.580 -1.645 1.00 35.76 373 GLU C O 1
ATOM 10905 N N . PRO C 1 374 ? -18.787 9.394 -0.737 1.00 35.82 374 PRO C N 1
ATOM 10906 C CA . PRO C 1 374 ? -18.521 8.930 0.624 1.00 35.49 374 PRO C CA 1
ATOM 10907 C C . PRO C 1 374 ? -19.517 7.852 1.036 1.00 33.79 374 PRO C C 1
ATOM 10908 O O . PRO C 1 374 ? -20.561 7.696 0.405 1.00 33.84 374 PRO C O 1
ATOM 10912 N N . THR C 1 375 ? -19.190 7.124 2.105 1.00 34.63 375 THR C N 1
ATOM 10913 C CA . THR C 1 375 ? -20.181 6.324 2.805 1.00 36.05 375 THR C CA 1
ATOM 10914 C C . THR C 1 375 ? -20.893 7.228 3.807 1.00 35.71 375 THR C C 1
ATOM 10915 O O . THR C 1 375 ? -20.364 8.274 4.174 1.00 32.79 375 THR C O 1
ATOM 10919 N N . TYR C 1 376 ? -22.088 6.804 4.230 1.00 34.01 376 TYR C N 1
ATOM 10920 C CA . TYR C 1 376 ? -22.910 7.569 5.156 1.00 35.75 376 TYR C CA 1
ATOM 10921 C C . TYR C 1 376 ? -23.125 6.769 6.441 1.00 37.59 376 TYR C C 1
ATOM 10922 O O . TYR C 1 376 ? -23.395 5.572 6.397 1.00 38.87 376 TYR C O 1
ATOM 10931 N N . LEU C 1 377 ? -23.018 7.453 7.586 1.00 38.64 377 LEU C N 1
ATOM 10932 C CA . LEU C 1 377 ? -23.007 6.800 8.884 1.00 38.59 377 LEU C CA 1
ATOM 10933 C C . LEU C 1 377 ? -24.426 6.644 9.422 1.00 38.31 377 LEU C C 1
ATOM 10934 O O . LEU C 1 377 ? -24.669 5.746 10.221 1.00 39.20 377 LEU C O 1
ATOM 10939 N N . VAL C 1 378 ? -25.339 7.537 9.015 1.00 38.44 378 VAL C N 1
ATOM 10940 C CA . VAL C 1 378 ? -26.748 7.470 9.386 1.00 37.46 378 VAL C CA 1
ATOM 10941 C C . VAL C 1 378 ? -27.546 8.042 8.221 1.00 36.41 378 VAL C C 1
ATOM 10942 O O . VAL C 1 378 ? -26.951 8.627 7.325 1.00 37.54 378 VAL C O 1
ATOM 10946 N N . ASP C 1 379 ? -28.880 7.908 8.259 1.00 37.13 379 ASP C N 1
ATOM 10947 C CA . ASP C 1 379 ? -29.745 8.403 7.197 1.00 39.44 379 ASP C CA 1
ATOM 10948 C C . ASP C 1 379 ? -30.245 9.823 7.466 1.00 33.96 379 ASP C C 1
ATOM 10949 O O . ASP C 1 379 ? -30.722 10.477 6.549 1.00 30.26 379 ASP C O 1
ATOM 10954 N N . ASP C 1 380 ? -30.160 10.285 8.723 1.00 31.20 380 ASP C N 1
ATOM 10955 C CA . ASP C 1 380 ? -30.801 11.523 9.141 1.00 29.08 380 ASP C CA 1
ATOM 10956 C C . ASP C 1 380 ? -30.260 12.715 8.352 1.00 25.60 380 ASP C C 1
ATOM 10957 O O . ASP C 1 380 ? -29.075 12.782 8.035 1.00 26.11 380 ASP C O 1
ATOM 10962 N N . ASP C 1 381 ? -31.148 13.662 8.054 1.00 26.14 381 ASP C N 1
ATOM 10963 C CA . ASP C 1 381 ? -30.748 15.014 7.703 1.00 26.20 381 ASP C CA 1
ATOM 10964 C C . ASP C 1 381 ? -30.139 15.661 8.946 1.00 25.84 381 ASP C C 1
ATOM 10965 O O . ASP C 1 381 ? -30.827 15.813 9.951 1.00 26.34 381 ASP C O 1
ATOM 10970 N N . MET C 1 382 ? -28.853 16.022 8.887 1.00 26.52 382 MET C N 1
ATOM 10971 C CA . MET C 1 382 ? -28.133 16.395 10.093 1.00 25.46 382 MET C CA 1
ATOM 10972 C C . MET C 1 382 ? -27.159 17.539 9.828 1.00 25.42 382 MET C C 1
ATOM 10973 O O . MET C 1 382 ? -26.918 17.907 8.690 1.00 24.90 382 MET C O 1
ATOM 10978 N N . GLU C 1 383 ? -26.619 18.092 10.922 1.00 23.67 383 GLU C N 1
ATOM 10979 C CA . GLU C 1 383 ? -25.561 19.094 10.899 1.00 23.77 383 GLU C CA 1
ATOM 10980 C C . GLU C 1 383 ? -25.077 19.349 12.331 1.00 23.01 383 GLU C C 1
ATOM 10981 O O . GLU C 1 383 ? -25.565 18.728 13.277 1.00 21.41 383 GLU C O 1
ATOM 10987 N N A PHE C 1 384 ? -24.074 20.231 12.456 0.50 24.24 384 PHE C N 1
ATOM 10988 N N B PHE C 1 384 ? -24.074 20.233 12.456 0.50 23.61 384 PHE C N 1
ATOM 10989 C CA A PHE C 1 384 ? -23.566 20.707 13.737 0.50 24.93 384 PHE C CA 1
ATOM 10990 C CA B PHE C 1 384 ? -23.564 20.706 13.737 0.50 23.83 384 PHE C CA 1
ATOM 10991 C C A PHE C 1 384 ? -23.113 19.540 14.615 0.50 23.60 384 PHE C C 1
ATOM 10992 C C B PHE C 1 384 ? -23.108 19.539 14.617 0.50 22.97 384 PHE C C 1
ATOM 10993 O O A PHE C 1 384 ? -23.530 19.423 15.768 0.50 24.50 384 PHE C O 1
ATOM 10994 O O B PHE C 1 384 ? -23.513 19.428 15.776 0.50 23.79 384 PHE C O 1
ATOM 11009 N N . PRO C 1 385 ? -22.232 18.645 14.110 1.00 23.40 385 PRO C N 1
ATOM 11010 C CA . PRO C 1 385 ? -21.760 17.508 14.894 1.00 23.06 385 PRO C CA 1
ATOM 11011 C C . PRO C 1 385 ? -20.731 17.911 15.951 1.00 23.55 385 PRO C C 1
ATOM 11012 O O . PRO C 1 385 ? -19.846 18.723 15.688 1.00 22.45 385 PRO C O 1
ATOM 11016 N N . ARG C 1 386 ? -20.874 17.310 17.138 1.00 23.02 386 ARG C N 1
ATOM 11017 C CA . ARG C 1 386 ? -19.917 17.441 18.220 1.00 22.91 386 ARG C CA 1
ATOM 11018 C C . ARG C 1 386 ? -19.427 16.056 18.623 1.00 23.60 386 ARG C C 1
ATOM 11019 O O . ARG C 1 386 ? -20.190 15.087 18.585 1.00 24.20 386 ARG C O 1
ATOM 11027 N N . ILE C 1 387 ? -18.153 15.989 19.012 1.00 23.91 387 ILE C N 1
ATOM 11028 C CA . ILE C 1 387 ? -17.591 14.782 19.594 1.00 23.51 387 ILE C CA 1
ATOM 11029 C C . ILE C 1 387 ? -17.140 15.095 21.016 1.00 24.23 387 ILE C C 1
ATOM 11030 O O . ILE C 1 387 ? -17.190 16.241 21.464 1.00 23.83 387 ILE C O 1
ATOM 11035 N N . ASP C 1 388 ? -16.647 14.054 21.692 1.00 23.66 388 ASP C N 1
ATOM 11036 C CA . ASP C 1 388 ? -15.905 14.224 22.926 1.00 24.16 388 ASP C CA 1
ATOM 11037 C C . ASP C 1 388 ? -14.518 14.739 22.559 1.00 24.37 388 ASP C C 1
ATOM 11038 O O . ASP C 1 388 ? -13.700 13.997 22.021 1.00 24.46 388 ASP C O 1
ATOM 11043 N N . ASP C 1 389 ? -14.256 16.020 22.831 1.00 25.30 389 ASP C N 1
ATOM 11044 C CA . ASP C 1 389 ? -13.075 16.680 22.294 1.00 25.26 389 ASP C CA 1
ATOM 11045 C C . ASP C 1 389 ? -11.806 16.181 22.988 1.00 25.17 389 ASP C C 1
ATOM 11046 O O . ASP C 1 389 ? -10.704 16.563 22.612 1.00 25.62 389 ASP C O 1
ATOM 11051 N N . ARG C 1 390 ? -11.953 15.293 23.975 1.00 26.98 390 ARG C N 1
ATOM 11052 C CA . ARG C 1 390 ? -10.808 14.604 24.550 1.00 27.67 390 ARG C CA 1
ATOM 11053 C C . ARG C 1 390 ? -10.174 13.629 23.547 1.00 29.30 390 ARG C C 1
ATOM 11054 O O . ARG C 1 390 ? -9.079 13.135 23.812 1.00 30.79 390 ARG C O 1
ATOM 11062 N N . VAL C 1 391 ? -10.848 13.321 22.421 1.00 28.90 391 VAL C N 1
ATOM 11063 C CA . VAL C 1 391 ? -10.254 12.470 21.396 1.00 29.96 391 VAL C CA 1
ATOM 11064 C C . VAL C 1 391 ? -10.153 13.198 20.054 1.00 31.11 391 VAL C C 1
ATOM 11065 O O . VAL C 1 391 ? -9.912 12.552 19.033 1.00 30.98 391 VAL C O 1
ATOM 11069 N N . ALA C 1 392 ? -10.299 14.529 20.050 1.00 29.19 392 ALA C N 1
ATOM 11070 C CA . ALA C 1 392 ? -10.173 15.312 18.826 1.00 29.69 392 ALA C CA 1
ATOM 11071 C C . ALA C 1 392 ? -8.827 15.026 18.161 1.00 28.39 392 ALA C C 1
ATOM 11072 O O . ALA C 1 392 ? -7.798 14.978 18.833 1.00 26.56 392 ALA C O 1
ATOM 11074 N N . THR C 1 393 ? -8.874 14.813 16.835 1.00 27.75 393 THR C N 1
ATOM 11075 C CA . THR C 1 393 ? -7.725 14.506 15.986 1.00 30.68 393 THR C CA 1
ATOM 11076 C C . THR C 1 393 ? -7.320 13.030 16.068 1.00 32.58 393 THR C C 1
ATOM 11077 O O . THR C 1 393 ? -6.422 12.618 15.333 1.00 33.68 393 THR C O 1
ATOM 11081 N N . ARG C 1 394 ? -7.993 12.247 16.926 1.00 33.35 394 ARG C N 1
ATOM 11082 C CA . ARG C 1 394 ? -7.764 10.813 17.035 1.00 37.10 394 ARG C CA 1
ATOM 11083 C C . ARG C 1 394 ? -9.083 10.096 16.767 1.00 34.86 394 ARG C C 1
ATOM 11084 O O . ARG C 1 394 ? -10.111 10.737 16.554 1.00 32.07 394 ARG C O 1
ATOM 11092 N N . LYS C 1 395 ? -9.048 8.763 16.791 1.00 32.30 395 LYS C N 1
ATOM 11093 C CA . LYS C 1 395 ? -10.245 7.974 16.559 1.00 35.31 395 LYS C CA 1
ATOM 11094 C C . LYS C 1 395 ? -11.304 8.308 17.611 1.00 30.23 395 LYS C C 1
ATOM 11095 O O . LYS C 1 395 ? -11.037 8.224 18.803 1.00 28.66 395 LYS C O 1
ATOM 11101 N N . HIS C 1 396 ? -12.504 8.678 17.152 1.00 28.83 396 HIS C N 1
ATOM 11102 C CA . HIS C 1 396 ? -13.646 8.918 18.025 1.00 29.82 396 HIS C CA 1
ATOM 11103 C C . HIS C 1 396 ? -14.703 7.862 17.730 1.00 29.80 396 HIS C C 1
ATOM 11104 O O . HIS C 1 396 ? -14.727 7.340 16.624 1.00 30.29 396 HIS C O 1
ATOM 11111 N N . LYS C 1 397 ? -15.572 7.566 18.703 1.00 32.53 397 LYS C N 1
ATOM 11112 C CA . LYS C 1 397 ? -16.617 6.571 18.498 1.00 34.64 397 LYS C CA 1
ATOM 11113 C C . LYS C 1 397 ? -17.976 7.072 18.988 1.00 32.70 397 LYS C C 1
ATOM 11114 O O . LYS C 1 397 ? -18.932 6.301 19.037 1.00 31.74 397 LYS C O 1
ATOM 11120 N N . HIS C 1 398 ? -18.067 8.367 19.311 1.00 29.57 398 HIS C N 1
ATOM 11121 C CA . HIS C 1 398 ? -19.327 8.995 19.669 1.00 29.10 398 HIS C CA 1
ATOM 11122 C C . HIS C 1 398 ? -19.446 10.329 18.932 1.00 26.93 398 HIS C C 1
ATOM 11123 O O . HIS C 1 398 ? -18.501 11.116 18.935 1.00 27.96 398 HIS C O 1
ATOM 11130 N N . THR C 1 399 ? -20.611 10.563 18.313 1.00 24.45 399 THR C N 1
ATOM 11131 C CA . THR C 1 399 ? -20.948 11.864 17.756 1.00 25.85 399 THR C CA 1
ATOM 11132 C C . THR C 1 399 ? -22.354 12.264 18.196 1.00 27.03 399 THR C C 1
ATOM 11133 O O . THR C 1 399 ? -23.273 11.439 18.209 1.00 29.36 399 THR C O 1
ATOM 11137 N N . PHE C 1 400 ? -22.492 13.545 18.561 1.00 24.49 400 PHE C N 1
ATOM 11138 C CA . PHE C 1 400 ? -23.772 14.168 18.860 1.00 25.22 400 PHE C CA 1
ATOM 11139 C C . PHE C 1 400 ? -24.042 15.215 17.785 1.00 26.97 400 PHE C C 1
ATOM 11140 O O . PHE C 1 400 ? -23.131 15.956 17.419 1.00 28.83 400 PHE C O 1
ATOM 11148 N N . PHE C 1 401 ? -25.269 15.267 17.259 1.00 23.75 401 PHE C N 1
ATOM 11149 C CA . PHE C 1 401 ? -25.531 16.179 16.157 1.00 24.55 401 PHE C CA 1
ATOM 11150 C C . PHE C 1 401 ? -26.998 16.592 16.120 1.00 23.92 401 PHE C C 1
ATOM 11151 O O . PHE C 1 401 ? -27.869 15.931 16.685 1.00 23.86 401 PHE C O 1
ATOM 11159 N N . CYS C 1 402 ? -27.237 17.731 15.468 1.00 23.21 402 CYS C N 1
ATOM 11160 C CA . CYS C 1 402 ? -28.578 18.196 15.164 1.00 23.98 402 CYS C CA 1
ATOM 11161 C C . CYS C 1 402 ? -29.175 17.332 14.056 1.00 23.46 402 CYS C C 1
ATOM 11162 O O . CYS C 1 402 ? -28.453 16.919 13.165 1.00 22.57 402 CYS C O 1
ATOM 11165 N N . ILE C 1 403 ? -30.491 17.121 14.120 1.00 24.03 403 ILE C N 1
ATOM 11166 C CA . ILE C 1 403 ? -31.235 16.443 13.074 1.00 26.08 403 ILE C CA 1
ATOM 11167 C C . ILE C 1 403 ? -32.461 17.275 12.723 1.00 26.68 403 ILE C C 1
ATOM 11168 O O . ILE C 1 403 ? -32.953 18.044 13.542 1.00 26.97 403 ILE C O 1
ATOM 11173 N N . PHE C 1 404 ? -32.925 17.110 11.479 1.00 27.76 404 PHE C N 1
ATOM 11174 C CA . PHE C 1 404 ? -34.207 17.627 11.047 1.00 32.51 404 PHE C CA 1
ATOM 11175 C C . PHE C 1 404 ? -35.018 16.477 10.469 1.00 33.73 404 PHE C C 1
ATOM 11176 O O . PHE C 1 404 ? -34.704 15.967 9.408 1.00 30.14 404 PHE C O 1
ATOM 11184 N N . ASP C 1 405 ? -36.052 16.076 11.214 1.00 37.76 405 ASP C N 1
ATOM 11185 C CA . ASP C 1 405 ? -36.879 14.924 10.896 1.00 39.77 405 ASP C CA 1
ATOM 11186 C C . ASP C 1 405 ? -38.183 15.428 10.276 1.00 37.91 405 ASP C C 1
ATOM 11187 O O . ASP C 1 405 ? -38.939 16.180 10.901 1.00 32.78 405 ASP C O 1
ATOM 11192 N N . ARG C 1 406 ? -38.404 15.014 9.019 1.00 38.78 406 ARG C N 1
ATOM 11193 C CA . ARG C 1 406 ? -39.496 15.522 8.214 1.00 41.46 406 ARG C CA 1
ATOM 11194 C C . ARG C 1 406 ? -40.729 14.632 8.355 1.00 41.51 406 ARG C C 1
ATOM 11195 O O . ARG C 1 406 ? -41.779 14.973 7.808 1.00 37.89 406 ARG C O 1
ATOM 11203 N N . LYS C 1 407 ? -40.609 13.513 9.081 1.00 42.36 407 LYS C N 1
ATOM 11204 C CA . LYS C 1 407 ? -41.755 12.645 9.336 1.00 47.03 407 LYS C CA 1
ATOM 11205 C C . LYS C 1 407 ? -42.946 13.485 9.803 1.00 45.68 407 LYS C C 1
ATOM 11206 O O . LYS C 1 407 ? -42.806 14.306 10.702 1.00 42.68 407 LYS C O 1
ATOM 11212 N N . PRO C 1 408 ? -44.153 13.336 9.207 1.00 45.92 408 PRO C N 1
ATOM 11213 C CA . PRO C 1 408 ? -45.300 14.174 9.576 1.00 47.01 408 PRO C CA 1
ATOM 11214 C C . PRO C 1 408 ? -45.578 14.178 11.079 1.00 46.40 408 PRO C C 1
ATOM 11215 O O . PRO C 1 408 ? -45.617 13.122 11.706 1.00 49.71 408 PRO C O 1
ATOM 11219 N N . GLY C 1 409 ? -45.710 15.377 11.658 1.00 44.33 409 GLY C N 1
ATOM 11220 C CA . GLY C 1 409 ? -46.086 15.529 13.055 1.00 44.04 409 GLY C CA 1
ATOM 11221 C C . GLY C 1 409 ? -44.916 15.861 13.986 1.00 41.78 409 GLY C C 1
ATOM 11222 O O . GLY C 1 409 ? -45.124 16.431 15.054 1.00 40.45 409 GLY C O 1
ATOM 11223 N N . VAL C 1 410 ? -43.684 15.518 13.592 1.00 38.66 410 VAL C N 1
ATOM 11224 C CA . VAL C 1 410 ? -42.543 15.723 14.474 1.00 35.62 410 VAL C CA 1
ATOM 11225 C C . VAL C 1 410 ? -42.341 17.218 14.720 1.00 32.46 410 VAL C C 1
ATOM 11226 O O . VAL C 1 410 ? -42.109 17.610 15.852 1.00 32.05 410 VAL C O 1
ATOM 11230 N N . THR C 1 411 ? -42.444 18.036 13.668 1.00 32.99 411 THR C N 1
ATOM 11231 C CA . THR C 1 411 ? -42.604 19.479 13.816 1.00 32.35 411 THR C CA 1
ATOM 11232 C C . THR C 1 411 ? -43.986 19.903 13.315 1.00 31.26 411 THR C C 1
ATOM 11233 O O . THR C 1 411 ? -44.424 19.496 12.243 1.00 30.74 411 THR C O 1
ATOM 11237 N N . ASP C 1 412 ? -44.667 20.710 14.128 1.00 30.80 412 ASP C N 1
ATOM 11238 C CA . ASP C 1 412 ? -45.949 21.296 13.780 1.00 31.31 412 ASP C CA 1
ATOM 11239 C C . ASP C 1 412 ? -45.705 22.551 12.940 1.00 31.16 412 ASP C C 1
ATOM 11240 O O . ASP C 1 412 ? -45.769 23.668 13.448 1.00 29.63 412 ASP C O 1
ATOM 11245 N N . PHE C 1 413 ? -45.471 22.355 11.637 1.00 32.45 413 PHE C N 1
ATOM 11246 C CA . PHE C 1 413 ? -45.086 23.434 10.735 1.00 34.88 413 PHE C CA 1
ATOM 11247 C C . PHE C 1 413 ? -46.156 24.524 10.652 1.00 34.25 413 PHE C C 1
ATOM 11248 O O . PHE C 1 413 ? -45.826 25.706 10.587 1.00 31.70 413 PHE C O 1
ATOM 11256 N N . GLU C 1 414 ? -47.430 24.119 10.630 1.00 33.09 414 GLU C N 1
ATOM 11257 C CA . GLU C 1 414 ? -48.545 25.050 10.574 1.00 36.55 414 GLU C CA 1
ATOM 11258 C C . GLU C 1 414 ? -48.449 26.079 11.701 1.00 32.51 414 GLU C C 1
ATOM 11259 O O . GLU C 1 414 ? -48.753 27.249 11.492 1.00 30.73 414 GLU C O 1
ATOM 11265 N N . PHE C 1 415 ? -48.040 25.636 12.894 1.00 31.56 415 PHE C N 1
ATOM 11266 C CA . PHE C 1 415 ? -47.896 26.519 14.041 1.00 29.94 415 PHE C CA 1
ATOM 11267 C C . PHE C 1 415 ? -46.558 27.262 14.017 1.00 29.43 415 PHE C C 1
ATOM 11268 O O . PHE C 1 415 ? -46.518 28.460 14.286 1.00 31.51 415 PHE C O 1
ATOM 11276 N N . VAL C 1 416 ? -45.465 26.551 13.719 1.00 28.03 416 VAL C N 1
ATOM 11277 C CA . VAL C 1 416 ? -44.121 27.078 13.905 1.00 28.48 416 VAL C CA 1
ATOM 11278 C C . VAL C 1 416 ? -43.761 28.082 12.802 1.00 30.01 416 VAL C C 1
ATOM 11279 O O . VAL C 1 416 ? -43.278 29.164 13.105 1.00 30.49 416 VAL C O 1
ATOM 11283 N N . MET C 1 417 ? -43.996 27.745 11.530 1.00 31.40 417 MET C N 1
ATOM 11284 C CA . MET C 1 417 ? -43.427 28.506 10.424 1.00 33.81 417 MET C CA 1
ATOM 11285 C C . MET C 1 417 ? -43.929 29.955 10.412 1.00 34.47 417 MET C C 1
ATOM 11286 O O . MET C 1 417 ? -43.139 30.865 10.184 1.00 38.00 417 MET C O 1
ATOM 11291 N N . PRO C 1 418 ? -45.222 30.259 10.661 1.00 34.55 418 PRO C N 1
ATOM 11292 C CA . PRO C 1 418 ? -45.665 31.653 10.745 1.00 35.62 418 PRO C CA 1
ATOM 11293 C C . PRO C 1 418 ? -44.989 32.476 11.845 1.00 35.62 418 PRO C C 1
ATOM 11294 O O . PRO C 1 418 ? -45.010 33.704 11.791 1.00 34.03 418 PRO C O 1
ATOM 11298 N N . ARG C 1 419 ? -44.404 31.804 12.848 1.00 33.34 419 ARG C N 1
ATOM 11299 C CA . ARG C 1 419 ? -43.764 32.480 13.971 1.00 31.86 419 ARG C CA 1
ATOM 11300 C C . ARG C 1 419 ? -42.242 32.473 13.856 1.00 30.04 419 ARG C C 1
ATOM 11301 O O . ARG C 1 419 ? -41.569 33.022 14.724 1.00 28.92 419 ARG C O 1
ATOM 11309 N N . ALA C 1 420 ? -41.698 31.827 12.819 1.00 30.78 420 ALA C N 1
ATOM 11310 C CA . ALA C 1 420 ? -40.296 31.419 12.829 1.00 33.02 420 ALA C CA 1
ATOM 11311 C C . ALA C 1 420 ? -39.391 32.500 12.237 1.00 33.86 420 ALA C C 1
ATOM 11312 O O . ALA C 1 420 ? -38.228 32.602 12.621 1.00 37.58 420 ALA C O 1
ATOM 11314 N N . GLY C 1 421 ? -39.915 33.284 11.292 1.00 31.79 421 GLY C N 1
ATOM 11315 C CA . GLY C 1 421 ? -39.081 34.141 10.468 1.00 30.47 421 GLY C CA 1
ATOM 11316 C C . GLY C 1 421 ? -38.216 33.299 9.535 1.00 31.90 421 GLY C C 1
ATOM 11317 O O . GLY C 1 421 ? -38.466 32.108 9.384 1.00 36.67 421 GLY C O 1
ATOM 11318 N N . GLY C 1 422 ? -37.193 33.910 8.932 1.00 29.13 422 GLY C N 1
ATOM 11319 C CA . GLY C 1 422 ? -36.368 33.219 7.957 1.00 28.43 422 GLY C CA 1
ATOM 11320 C C . GLY C 1 422 ? -34.879 33.487 8.156 1.00 27.52 422 GLY C C 1
ATOM 11321 O O . GLY C 1 422 ? -34.493 34.302 8.997 1.00 27.37 422 GLY C O 1
ATOM 11322 N N . GLY C 1 423 ? -34.051 32.761 7.398 1.00 27.19 423 GLY C N 1
ATOM 11323 C CA . GLY C 1 423 ? -32.639 33.078 7.279 1.00 27.76 423 GLY C CA 1
ATOM 11324 C C . GLY C 1 423 ? -31.722 32.099 8.016 1.00 27.16 423 GLY C C 1
ATOM 11325 O O . GLY C 1 423 ? -30.502 32.151 7.820 1.00 24.48 423 GLY C O 1
ATOM 11326 N N . ALA C 1 424 ? -32.297 31.222 8.860 1.00 27.88 424 ALA C N 1
ATOM 11327 C CA . ALA C 1 424 ? -31.500 30.316 9.675 1.00 28.41 424 ALA C CA 1
ATOM 11328 C C . ALA C 1 424 ? -31.916 28.859 9.449 1.00 31.92 424 ALA C C 1
ATOM 11329 O O . ALA C 1 424 ? -33.075 28.577 9.171 1.00 29.06 424 ALA C O 1
ATOM 11331 N N . PRO C 1 425 ? -30.991 27.887 9.617 1.00 36.78 425 PRO C N 1
ATOM 11332 C CA . PRO C 1 425 ? -31.300 26.469 9.431 1.00 37.67 425 PRO C CA 1
ATOM 11333 C C . PRO C 1 425 ? -32.169 25.929 10.561 1.00 35.87 425 PRO C C 1
ATOM 11334 O O . PRO C 1 425 ? -32.168 26.494 11.654 1.00 38.40 425 PRO C O 1
ATOM 11338 N N . MET C 1 426 ? -32.906 24.846 10.284 1.00 33.15 426 MET C N 1
ATOM 11339 C CA . MET C 1 426 ? -33.821 24.293 11.270 1.00 33.79 426 MET C CA 1
ATOM 11340 C C . MET C 1 426 ? -33.368 22.911 11.731 1.00 30.94 426 MET C C 1
ATOM 11341 O O . MET C 1 426 ? -32.956 22.081 10.926 1.00 31.39 426 MET C O 1
ATOM 11346 N N A SER C 1 427 ? -33.459 22.711 13.051 0.50 29.42 427 SER C N 1
ATOM 11347 N N B SER C 1 427 ? -33.445 22.714 13.052 0.50 30.06 427 SER C N 1
ATOM 11348 C CA A SER C 1 427 ? -33.146 21.458 13.715 0.50 27.61 427 SER C CA 1
ATOM 11349 C CA B SER C 1 427 ? -33.147 21.454 13.708 0.50 28.69 427 SER C CA 1
ATOM 11350 C C A SER C 1 427 ? -34.274 21.151 14.700 0.50 27.14 427 SER C C 1
ATOM 11351 C C B SER C 1 427 ? -34.273 21.154 14.695 0.50 27.69 427 SER C C 1
ATOM 11352 O O A SER C 1 427 ? -34.599 21.998 15.527 0.50 27.98 427 SER C O 1
ATOM 11353 O O B SER C 1 427 ? -34.594 22.010 15.515 0.50 28.41 427 SER C O 1
ATOM 11358 N N . ASN C 1 428 ? -34.883 19.959 14.606 1.00 26.32 428 ASN C N 1
ATOM 11359 C CA . ASN C 1 428 ? -35.972 19.606 15.505 1.00 27.49 428 ASN C CA 1
ATOM 11360 C C . ASN C 1 428 ? -35.558 18.466 16.433 1.00 25.46 428 ASN C C 1
ATOM 11361 O O . ASN C 1 428 ? -36.408 17.901 17.090 1.00 28.91 428 ASN C O 1
ATOM 11366 N N . GLY C 1 429 ? -34.263 18.164 16.517 1.00 24.84 429 GLY C N 1
ATOM 11367 C CA . GLY C 1 429 ? -33.795 17.200 17.496 1.00 25.25 429 GLY C CA 1
ATOM 11368 C C . GLY C 1 429 ? -32.273 17.138 17.570 1.00 26.25 429 GLY C C 1
ATOM 11369 O O . GLY C 1 429 ? -31.579 17.806 16.810 1.00 23.30 429 GLY C O 1
ATOM 11370 N N . LEU C 1 430 ? -31.779 16.325 18.513 1.00 26.73 430 LEU C N 1
ATOM 11371 C CA . LEU C 1 430 ? -30.400 15.883 18.565 1.00 25.14 430 LEU C CA 1
ATOM 11372 C C . LEU C 1 430 ? -30.368 14.369 18.407 1.00 25.11 430 LEU C C 1
ATOM 11373 O O . LEU C 1 430 ? -31.325 13.676 18.760 1.00 24.50 430 LEU C O 1
ATOM 11378 N N . ALA C 1 431 ? -29.226 13.864 17.940 1.00 24.96 431 ALA C N 1
ATOM 11379 C CA . ALA C 1 431 ? -28.982 12.436 17.878 1.00 25.99 431 ALA C CA 1
ATOM 11380 C C . ALA C 1 431 ? -27.607 12.133 18.449 1.00 26.37 431 ALA C C 1
ATOM 11381 O O . ALA C 1 431 ? -26.688 12.947 18.345 1.00 27.57 431 ALA C O 1
ATOM 11383 N N . HIS C 1 432 ? -27.496 10.955 19.070 1.00 25.35 432 HIS C N 1
ATOM 11384 C CA . HIS C 1 432 ? -26.235 10.417 19.536 1.00 27.74 432 HIS C CA 1
ATOM 11385 C C . HIS C 1 432 ? -25.992 9.109 18.794 1.00 30.13 432 HIS C C 1
ATOM 11386 O O . HIS C 1 432 ? -26.783 8.177 18.930 1.00 31.21 432 HIS C O 1
ATOM 11393 N N . LEU C 1 433 ? -24.915 9.074 17.998 1.00 30.60 433 LEU C N 1
ATOM 11394 C CA . LEU C 1 433 ? -24.463 7.855 17.353 1.00 31.16 433 LEU C CA 1
ATOM 11395 C C . LEU C 1 433 ? -23.302 7.260 18.140 1.00 31.43 433 LEU C C 1
ATOM 11396 O O . LEU C 1 433 ? -22.305 7.938 18.392 1.00 33.24 433 LEU C O 1
ATOM 11401 N N . ASN C 1 434 ? -23.455 5.987 18.516 1.00 32.10 434 ASN C N 1
ATOM 11402 C CA . ASN C 1 434 ? -22.354 5.149 18.956 1.00 33.90 434 ASN C CA 1
ATOM 11403 C C . ASN C 1 434 ? -21.791 4.458 17.719 1.00 33.79 434 ASN C C 1
ATOM 11404 O O . ASN C 1 434 ? -22.508 3.689 17.081 1.00 32.20 434 ASN C O 1
ATOM 11409 N N . HIS C 1 435 ? -20.528 4.749 17.371 1.00 33.52 435 HIS C N 1
ATOM 11410 C CA . HIS C 1 435 ? -19.956 4.306 16.106 1.00 34.34 435 HIS C CA 1
ATOM 11411 C C . HIS C 1 435 ? -19.579 2.821 16.144 1.00 37.61 435 HIS C C 1
ATOM 11412 O O . HIS C 1 435 ? -19.514 2.192 15.091 1.00 41.97 435 HIS C O 1
ATOM 11419 N N . GLU C 1 436 ? -19.305 2.273 17.336 1.00 40.33 436 GLU C N 1
ATOM 11420 C CA . GLU C 1 436 ? -18.981 0.857 17.476 1.00 43.68 436 GLU C CA 1
ATOM 11421 C C . GLU C 1 436 ? -20.234 0.003 17.313 1.00 45.17 436 GLU C C 1
ATOM 11422 O O . GLU C 1 436 ? -20.245 -0.904 16.490 1.00 46.74 436 GLU C O 1
ATOM 11428 N N . THR C 1 437 ? -21.285 0.309 18.085 1.00 45.93 437 THR C N 1
ATOM 11429 C CA . THR C 1 437 ? -22.488 -0.513 18.105 1.00 42.98 437 THR C CA 1
ATOM 11430 C C . THR C 1 437 ? -23.449 -0.135 16.977 1.00 41.80 437 THR C C 1
ATOM 11431 O O . THR C 1 437 ? -24.272 -0.951 16.572 1.00 43.83 437 THR C O 1
ATOM 11435 N N . GLY C 1 438 ? -23.385 1.113 16.498 1.00 37.79 438 GLY C N 1
ATOM 11436 C CA . GLY C 1 438 ? -24.337 1.609 15.516 1.00 35.22 438 GLY C CA 1
ATOM 11437 C C . GLY C 1 438 ? -25.655 2.089 16.138 1.00 36.40 438 GLY C C 1
ATOM 11438 O O . GLY C 1 438 ? -26.554 2.518 15.418 1.00 37.06 438 GLY C O 1
ATOM 11439 N N . ASP C 1 439 ? -25.770 2.039 17.470 1.00 36.99 439 ASP C N 1
ATOM 11440 C CA . ASP C 1 439 ? -26.974 2.498 18.149 1.00 43.28 439 ASP C CA 1
ATOM 11441 C C . ASP C 1 439 ? -27.103 4.022 18.048 1.00 41.78 439 ASP C C 1
ATOM 11442 O O . ASP C 1 439 ? -26.116 4.750 18.166 1.00 35.75 439 ASP C O 1
ATOM 11447 N N . ILE C 1 440 ? -28.344 4.484 17.859 1.00 39.79 440 ILE C N 1
ATOM 11448 C CA . ILE C 1 440 ? -28.669 5.898 17.792 1.00 41.54 440 ILE C CA 1
ATOM 11449 C C . ILE C 1 440 ? -29.780 6.175 18.799 1.00 39.62 440 ILE C C 1
ATOM 11450 O O . ILE C 1 440 ? -30.763 5.441 18.829 1.00 42.30 440 ILE C O 1
ATOM 11455 N N . GLN C 1 441 ? -29.604 7.213 19.627 1.00 35.00 441 GLN C N 1
ATOM 11456 C CA . GLN C 1 441 ? -30.693 7.763 20.414 1.00 33.02 441 GLN C CA 1
ATOM 11457 C C . GLN C 1 441 ? -31.042 9.138 19.872 1.00 29.17 441 GLN C C 1
ATOM 11458 O O . GLN C 1 441 ? -30.144 9.901 19.524 1.00 30.51 441 GLN C O 1
ATOM 11464 N N . ARG C 1 442 ? -32.332 9.468 19.883 1.00 28.67 442 ARG C N 1
ATOM 11465 C CA . ARG C 1 442 ? -32.801 10.739 19.363 1.00 28.81 442 ARG C CA 1
ATOM 11466 C C . ARG C 1 442 ? -33.564 11.488 20.448 1.00 28.87 442 ARG C C 1
ATOM 11467 O O . ARG C 1 442 ? -34.493 10.945 21.057 1.00 26.99 442 ARG C O 1
ATOM 11475 N N . TYR C 1 443 ? -33.152 12.744 20.667 1.00 26.70 443 TYR C N 1
ATOM 11476 C CA . TYR C 1 443 ? -33.844 13.666 21.550 1.00 25.19 443 TYR C CA 1
ATOM 11477 C C . TYR C 1 443 ? -34.746 14.562 20.703 1.00 26.52 443 TYR C C 1
ATOM 11478 O O . TYR C 1 443 ? -34.244 15.287 19.841 1.00 25.91 443 TYR C O 1
ATOM 11487 N N . LEU C 1 444 ? -36.057 14.500 20.942 1.00 26.16 444 LEU C N 1
ATOM 11488 C CA . LEU C 1 444 ? -37.018 15.366 20.279 1.00 29.03 444 LEU C CA 1
ATOM 11489 C C . LEU C 1 444 ? -37.639 16.274 21.338 1.00 28.29 444 LEU C C 1
ATOM 11490 O O . LEU C 1 444 ? -38.462 15.809 22.121 1.00 33.60 444 LEU C O 1
ATOM 11495 N N . PRO C 1 445 ? -37.280 17.575 21.416 1.00 25.91 445 PRO C N 1
ATOM 11496 C CA . PRO C 1 445 ? -37.839 18.458 22.436 1.00 25.07 445 PRO C CA 1
ATOM 11497 C C . PRO C 1 445 ? -39.355 18.650 22.319 1.00 26.58 445 PRO C C 1
ATOM 11498 O O . PRO C 1 445 ? -39.996 18.996 23.311 1.00 28.82 445 PRO C O 1
ATOM 11502 N N . GLY C 1 446 ? -39.924 18.471 21.115 1.00 25.22 446 GLY C N 1
ATOM 11503 C CA . GLY C 1 446 ? -41.367 18.544 20.963 1.00 26.21 446 GLY C CA 1
ATOM 11504 C C . GLY C 1 446 ? -41.787 19.184 19.644 1.00 29.07 446 GLY C C 1
ATOM 11505 O O . GLY C 1 446 ? -40.970 19.777 18.947 1.00 28.35 446 GLY C O 1
ATOM 11506 N N . PRO C 1 447 ? -43.092 19.105 19.289 1.00 28.48 447 PRO C N 1
ATOM 11507 C CA . PRO C 1 447 ? -43.575 19.564 17.990 1.00 27.65 447 PRO C CA 1
ATOM 11508 C C . PRO C 1 447 ? -43.460 21.068 17.737 1.00 26.71 447 PRO C C 1
ATOM 11509 O O . PRO C 1 447 ? -43.500 21.488 16.579 1.00 23.89 447 PRO C O 1
ATOM 11513 N N . ARG C 1 448 ? -43.352 21.871 18.809 1.00 24.79 448 ARG C N 1
ATOM 11514 C CA . ARG C 1 448 ? -43.334 23.317 18.663 1.00 24.86 448 ARG C CA 1
ATOM 11515 C C . ARG C 1 448 ? -42.031 23.896 19.218 1.00 22.87 448 ARG C C 1
ATOM 11516 O O . ARG C 1 448 ? -42.000 25.060 19.605 1.00 24.82 448 ARG C O 1
ATOM 11524 N N . LYS C 1 449 ? -40.960 23.096 19.191 1.00 23.33 449 LYS C N 1
ATOM 11525 C CA . LYS C 1 449 ? -39.644 23.530 19.632 1.00 23.81 449 LYS C CA 1
ATOM 11526 C C . LYS C 1 449 ? -38.594 23.102 18.608 1.00 23.24 449 LYS C C 1
ATOM 11527 O O . LYS C 1 449 ? -38.714 22.048 18.001 1.00 22.12 449 LYS C O 1
ATOM 11533 N N . LEU C 1 450 ? -37.552 23.930 18.450 1.00 23.97 450 LEU C N 1
ATOM 11534 C CA . LEU C 1 450 ? -36.399 23.609 17.620 1.00 23.33 450 LEU C CA 1
ATOM 11535 C C . LEU C 1 450 ? -35.131 23.813 18.452 1.00 24.56 450 LEU C C 1
ATOM 11536 O O . LEU C 1 450 ? -35.203 24.372 19.545 1.00 23.45 450 LEU C O 1
ATOM 11541 N N . THR C 1 451 ? -33.995 23.304 17.958 1.00 24.62 451 THR C N 1
ATOM 11542 C CA . THR C 1 451 ? -32.760 23.279 18.724 1.00 27.37 451 THR C CA 1
ATOM 11543 C C . THR C 1 451 ? -31.660 24.080 18.025 1.00 27.74 451 THR C C 1
ATOM 11544 O O . THR C 1 451 ? -31.687 24.295 16.808 1.00 25.32 451 THR C O 1
ATOM 11548 N N . GLY C 1 452 ? -30.676 24.487 18.832 1.00 27.30 452 GLY C N 1
ATOM 11549 C CA . GLY C 1 452 ? -29.387 24.946 18.340 1.00 26.83 452 GLY C CA 1
ATOM 11550 C C . GLY C 1 452 ? -28.360 23.819 18.370 1.00 25.27 452 GLY C C 1
ATOM 11551 O O . GLY C 1 452 ? -28.701 22.643 18.508 1.00 26.12 452 GLY C O 1
ATOM 11552 N N . GLU C 1 453 ? -27.091 24.208 18.260 1.00 24.94 453 GLU C N 1
ATOM 11553 C CA . GLU C 1 453 ? -25.972 23.286 18.363 1.00 24.33 453 GLU C CA 1
ATOM 11554 C C . GLU C 1 453 ? -25.799 22.883 19.826 1.00 23.54 453 GLU C C 1
ATOM 11555 O O . GLU C 1 453 ? -25.859 23.730 20.706 1.00 21.34 453 GLU C O 1
ATOM 11561 N N . CYS C 1 454 ? -25.533 21.594 20.069 1.00 25.05 454 CYS C N 1
ATOM 11562 C CA . CYS C 1 454 ? -25.349 21.106 21.424 1.00 23.02 454 CYS C CA 1
ATOM 11563 C C . CYS C 1 454 ? -23.884 21.264 21.846 1.00 21.47 454 CYS C C 1
ATOM 11564 O O . CYS C 1 454 ? -23.021 21.567 21.026 1.00 22.32 454 CYS C O 1
ATOM 11567 N N . ILE C 1 455 ? -23.640 21.109 23.155 1.00 21.92 455 ILE C N 1
ATOM 11568 C CA . ILE C 1 455 ? -22.318 20.880 23.714 1.00 22.27 455 ILE C CA 1
ATOM 11569 C C . ILE C 1 455 ? -22.324 19.554 24.473 1.00 23.34 455 ILE C C 1
ATOM 11570 O O . ILE C 1 455 ? -23.363 19.116 24.959 1.00 22.64 455 ILE C O 1
ATOM 11575 N N . PHE C 1 456 ? -21.132 18.955 24.573 1.00 23.68 456 PHE C N 1
ATOM 11576 C CA . PHE C 1 456 ? -20.898 17.776 25.383 1.00 23.99 456 PHE C CA 1
ATOM 11577 C C . PHE C 1 456 ? -20.011 18.133 26.572 1.00 23.67 456 PHE C C 1
ATOM 11578 O O . PHE C 1 456 ? -19.004 18.821 26.417 1.00 23.75 456 PHE C O 1
ATOM 11586 N N . ILE C 1 457 ? -20.381 17.618 27.748 1.00 23.61 457 ILE C N 1
ATOM 11587 C CA . ILE C 1 457 ? -19.661 17.842 28.994 1.00 23.58 457 ILE C CA 1
ATOM 11588 C C . ILE C 1 457 ? -19.284 16.479 29.581 1.00 23.43 457 ILE C C 1
ATOM 11589 O O . ILE C 1 457 ? -20.163 15.695 29.929 1.00 22.44 457 ILE C O 1
ATOM 11594 N N . PRO C 1 458 ? -17.982 16.156 29.736 1.00 24.83 458 PRO C N 1
ATOM 11595 C CA . PRO C 1 458 ? -17.584 14.929 30.429 1.00 25.46 458 PRO C CA 1
ATOM 11596 C C . PRO C 1 458 ? -18.191 14.882 31.830 1.00 24.51 458 PRO C C 1
ATOM 11597 O O . PRO C 1 458 ? -18.201 15.898 32.526 1.00 22.34 458 PRO C O 1
ATOM 11601 N N . ARG C 1 459 ? -18.696 13.705 32.229 1.00 25.87 459 ARG C N 1
ATOM 11602 C CA . ARG C 1 459 ? -19.299 13.532 33.547 1.00 28.21 459 ARG C CA 1
ATOM 11603 C C . ARG C 1 459 ? -18.324 13.978 34.638 1.00 28.31 459 ARG C C 1
ATOM 11604 O O . ARG C 1 459 ? -18.726 14.624 35.599 1.00 27.39 459 ARG C O 1
ATOM 11612 N N . ASN C 1 460 ? -17.050 13.611 34.464 1.00 28.04 460 ASN C N 1
ATOM 11613 C CA . ASN C 1 460 ? -15.973 13.958 35.374 1.00 32.22 460 ASN C CA 1
ATOM 11614 C C . ASN C 1 460 ? -14.678 13.624 34.642 1.00 32.48 460 ASN C C 1
ATOM 11615 O O . ASN C 1 460 ? -14.727 13.129 33.517 1.00 33.48 460 ASN C O 1
ATOM 11620 N N . SER C 1 461 ? -13.528 13.856 35.280 1.00 33.09 461 SER C N 1
ATOM 11621 C CA . SER C 1 461 ? -12.260 13.655 34.602 1.00 35.98 461 SER C CA 1
ATOM 11622 C C . SER C 1 461 ? -11.951 12.170 34.376 1.00 35.97 461 SER C C 1
ATOM 11623 O O . SER C 1 461 ? -11.054 11.868 33.600 1.00 36.37 461 SER C O 1
ATOM 11626 N N . GLU C 1 462 ? -12.699 11.245 34.994 1.00 37.44 462 GLU C N 1
ATOM 11627 C CA . GLU C 1 462 ? -12.474 9.817 34.792 1.00 43.63 462 GLU C CA 1
ATOM 11628 C C . GLU C 1 462 ? -13.454 9.228 33.772 1.00 40.46 462 GLU C C 1
ATOM 11629 O O . GLU C 1 462 ? -13.383 8.034 33.488 1.00 39.42 462 GLU C O 1
ATOM 11635 N N . ALA C 1 463 ? -14.370 10.048 33.248 1.00 36.37 463 ALA C N 1
ATOM 11636 C CA . ALA C 1 463 ? -15.464 9.538 32.441 1.00 32.73 463 ALA C CA 1
ATOM 11637 C C . ALA C 1 463 ? -14.952 8.915 31.140 1.00 30.64 463 ALA C C 1
ATOM 11638 O O . ALA C 1 463 ? -14.017 9.409 30.510 1.00 27.94 463 ALA C O 1
ATOM 11640 N N . ALA C 1 464 ? -15.612 7.825 30.737 1.00 29.61 464 ALA C N 1
ATOM 11641 C CA . ALA C 1 464 ? -15.357 7.208 29.446 1.00 30.30 464 ALA C CA 1
ATOM 11642 C C . ALA C 1 464 ? -15.783 8.167 28.333 1.00 30.39 464 ALA C C 1
ATOM 11643 O O . ALA C 1 464 ? -16.541 9.103 28.564 1.00 27.47 464 ALA C O 1
ATOM 11645 N N . GLU C 1 465 ? -15.267 7.930 27.123 1.00 30.99 465 GLU C N 1
ATOM 11646 C CA . GLU C 1 465 ? -15.578 8.767 25.975 1.00 31.55 465 GLU C CA 1
ATOM 11647 C C . GLU C 1 465 ? -17.093 8.854 25.802 1.00 29.60 465 GLU C C 1
ATOM 11648 O O . GLU C 1 465 ? -17.793 7.843 25.796 1.00 26.39 465 GLU C O 1
ATOM 11654 N N . GLY C 1 466 ? -17.592 10.082 25.655 1.00 27.59 466 GLY C N 1
ATOM 11655 C CA . GLY C 1 466 ? -18.990 10.290 25.325 1.00 28.44 466 GLY C CA 1
ATOM 11656 C C . GLY C 1 466 ? -19.923 10.092 26.515 1.00 30.19 466 GLY C C 1
ATOM 11657 O O . GLY C 1 466 ? -21.140 10.092 26.343 1.00 31.16 466 GLY C O 1
ATOM 11658 N N . ASP C 1 467 ? -19.360 9.953 27.722 1.00 27.55 467 ASP C N 1
ATOM 11659 C CA . ASP C 1 467 ? -20.179 9.759 28.908 1.00 29.59 467 ASP C CA 1
ATOM 11660 C C . ASP C 1 467 ? -20.226 11.057 29.712 1.00 26.25 467 ASP C C 1
ATOM 11661 O O . ASP C 1 467 ? -19.192 11.546 30.177 1.00 25.36 467 ASP C O 1
ATOM 11666 N N . GLY C 1 468 ? -21.440 11.586 29.898 1.00 25.28 468 GLY C N 1
ATOM 11667 C CA . GLY C 1 468 ? -21.629 12.816 30.644 1.00 24.32 468 GLY C CA 1
ATOM 11668 C C . GLY C 1 468 ? -22.961 13.492 30.331 1.00 26.13 468 GLY C C 1
ATOM 11669 O O . GLY C 1 468 ? -24.011 12.844 30.332 1.00 27.85 468 GLY C O 1
ATOM 11670 N N . TYR C 1 469 ? -22.901 14.799 30.057 1.00 23.82 469 TYR C N 1
ATOM 11671 C CA . TYR C 1 469 ? -24.096 15.592 29.833 1.00 24.30 469 TYR C CA 1
ATOM 11672 C C . TYR C 1 469 ? -24.037 16.277 28.474 1.00 23.44 469 TYR C C 1
ATOM 11673 O O . TYR C 1 469 ? -22.962 16.566 27.954 1.00 22.61 469 TYR C O 1
ATOM 11682 N N . VAL C 1 470 ? -25.221 16.508 27.907 1.00 23.41 470 VAL C N 1
ATOM 11683 C CA . VAL C 1 470 ? -25.370 17.323 26.716 1.00 23.23 470 VAL C CA 1
ATOM 11684 C C . VAL C 1 470 ? -26.293 18.484 27.069 1.00 22.24 470 VAL C C 1
ATOM 11685 O O . VAL C 1 470 ? -27.297 18.294 27.757 1.00 24.28 470 VAL C O 1
ATOM 11689 N N . MET C 1 471 ? -25.941 19.690 26.608 1.00 21.62 471 MET C N 1
ATOM 11690 C CA . MET C 1 471 ? -26.818 20.849 26.746 1.00 21.61 471 MET C CA 1
ATOM 11691 C C . MET C 1 471 ? -27.128 21.421 25.366 1.00 21.13 471 MET C C 1
ATOM 11692 O O . MET C 1 471 ? -26.305 21.308 24.461 1.00 20.13 471 MET C O 1
ATOM 11697 N N . VAL C 1 472 ? -28.320 22.014 25.221 1.00 22.88 472 VAL C N 1
ATOM 11698 C CA . VAL C 1 472 ? -28.745 22.575 23.950 1.00 22.86 472 VAL C CA 1
ATOM 11699 C C . VAL C 1 472 ? -29.814 23.631 24.208 1.00 22.02 472 VAL C C 1
ATOM 11700 O O . VAL C 1 472 ? -30.713 23.450 25.033 1.00 22.95 472 VAL C O 1
ATOM 11704 N N . LEU C 1 473 ? -29.708 24.743 23.479 1.00 21.67 473 LEU C N 1
ATOM 11705 C CA . LEU C 1 473 ? -30.698 25.796 23.560 1.00 22.80 473 LEU C CA 1
ATOM 11706 C C . LEU C 1 473 ? -31.881 25.431 22.677 1.00 23.68 473 LEU C C 1
ATOM 11707 O O . LEU C 1 473 ? -31.700 25.007 21.535 1.00 23.51 473 LEU C O 1
ATOM 11712 N N . LEU C 1 474 ? -33.087 25.603 23.229 1.00 23.28 474 LEU C N 1
ATOM 11713 C CA . LEU C 1 474 ? -34.324 25.368 22.504 1.00 24.64 474 LEU C CA 1
ATOM 11714 C C . LEU C 1 474 ? -35.007 26.695 22.196 1.00 23.55 474 LEU C C 1
ATOM 11715 O O . LEU C 1 474 ? -35.033 27.595 23.033 1.00 23.35 474 LEU C O 1
ATOM 11720 N N . ALA C 1 475 ? -35.588 26.778 20.995 1.00 24.27 475 ALA C N 1
ATOM 11721 C CA . ALA C 1 475 ? -36.562 27.804 20.675 1.00 25.40 475 ALA C CA 1
ATOM 11722 C C . ALA C 1 475 ? -37.958 27.229 20.892 1.00 25.87 475 ALA C C 1
ATOM 11723 O O . ALA C 1 475 ? -38.324 26.254 20.248 1.00 25.26 475 ALA C O 1
ATOM 11725 N N . ASN C 1 476 ? -38.718 27.821 21.820 1.00 27.65 476 ASN C N 1
ATOM 11726 C CA . ASN C 1 476 ? -40.069 27.374 22.113 1.00 27.65 476 ASN C CA 1
ATOM 11727 C C . ASN C 1 476 ? -41.056 28.336 21.453 1.00 26.11 476 ASN C C 1
ATOM 11728 O O . ASN C 1 476 ? -41.236 29.459 21.911 1.00 26.34 476 ASN C O 1
ATOM 11733 N N . TYR C 1 477 ? -41.697 27.880 20.373 1.00 27.37 477 TYR C N 1
ATOM 11734 C CA . TYR C 1 477 ? -42.529 28.754 19.559 1.00 28.86 477 TYR C CA 1
ATOM 11735 C C . TYR C 1 477 ? -43.892 28.981 20.210 1.00 28.79 477 TYR C C 1
ATOM 11736 O O . TYR C 1 477 ? -44.554 29.954 19.861 1.00 28.37 477 TYR C O 1
ATOM 11745 N N . GLU C 1 478 ? -44.288 28.124 21.164 1.00 30.86 478 GLU C N 1
ATOM 11746 C CA . GLU C 1 478 ? -45.532 28.335 21.900 1.00 33.94 478 GLU C CA 1
ATOM 11747 C C . GLU C 1 478 ? -45.425 29.563 22.796 1.00 32.92 478 GLU C C 1
ATOM 11748 O O . GLU C 1 478 ? -46.328 30.395 22.805 1.00 33.23 478 GLU C O 1
ATOM 11754 N N . ASP C 1 479 ? -44.319 29.638 23.553 1.00 33.52 479 ASP C N 1
ATOM 11755 C CA . ASP C 1 479 ? -44.078 30.695 24.527 1.00 33.15 479 ASP C CA 1
ATOM 11756 C C . ASP C 1 479 ? -43.343 31.872 23.884 1.00 30.65 479 ASP C C 1
ATOM 11757 O O . ASP C 1 479 ? -43.265 32.938 24.480 1.00 28.67 479 ASP C O 1
ATOM 11762 N N . MET C 1 480 ? -42.759 31.649 22.696 1.00 27.67 480 MET C N 1
ATOM 11763 C CA . MET C 1 480 ? -41.815 32.566 22.078 1.00 27.77 480 MET C CA 1
ATOM 11764 C C . MET C 1 480 ? -40.733 32.936 23.098 1.00 25.75 480 MET C C 1
ATOM 11765 O O . MET C 1 480 ? -40.368 34.094 23.245 1.00 26.48 480 MET C O 1
ATOM 11770 N N . CYS C 1 481 ? -40.209 31.902 23.765 1.00 25.25 481 CYS C N 1
ATOM 11771 C CA . CYS C 1 481 ? -39.135 32.011 24.737 1.00 26.56 481 CYS C CA 1
ATOM 11772 C C . CYS C 1 481 ? -38.072 30.975 24.398 1.00 23.68 481 CYS C C 1
ATOM 11773 O O . CYS C 1 481 ? -38.327 30.041 23.648 1.00 24.48 481 CYS C O 1
ATOM 11776 N N . SER C 1 482 ? -36.889 31.154 24.973 1.00 21.63 482 SER C N 1
ATOM 11777 C CA . SER C 1 482 ? -35.814 30.192 24.839 1.00 21.67 482 SER C CA 1
ATOM 11778 C C . SER C 1 482 ? -35.738 29.344 26.107 1.00 21.87 482 SER C C 1
ATOM 11779 O O . SER C 1 482 ? -36.180 29.762 27.178 1.00 22.56 482 SER C O 1
ATOM 11782 N N . GLU C 1 483 ? -35.185 28.140 25.960 1.00 23.11 483 GLU C N 1
ATOM 11783 C CA . GLU C 1 483 ? -35.003 27.212 27.064 1.00 23.13 483 GLU C CA 1
ATOM 11784 C C . GLU C 1 483 ? -33.644 26.552 26.897 1.00 24.38 483 GLU C C 1
ATOM 11785 O O . GLU C 1 483 ? -33.173 26.427 25.773 1.00 27.03 483 GLU C O 1
ATOM 11791 N N . LEU C 1 484 ? -33.009 26.150 28.000 1.00 22.53 484 LEU C N 1
ATOM 11792 C CA . LEU C 1 484 ? -31.738 25.443 27.916 1.00 21.64 484 LEU C CA 1
ATOM 11793 C C . LEU C 1 484 ? -31.934 24.057 28.529 1.00 24.31 484 LEU C C 1
ATOM 11794 O O . LEU C 1 484 ? -32.205 23.932 29.728 1.00 23.89 484 LEU C O 1
ATOM 11799 N N . ALA C 1 485 ? -31.854 23.023 27.677 1.00 23.10 485 ALA C N 1
ATOM 11800 C CA . ALA C 1 485 ? -32.107 21.652 28.094 1.00 23.53 485 ALA C CA 1
ATOM 11801 C C . ALA C 1 485 ? -30.794 20.996 28.501 1.00 23.44 485 ALA C C 1
ATOM 11802 O O . ALA C 1 485 ? -29.772 21.186 27.834 1.00 22.29 485 ALA C O 1
ATOM 11804 N N . VAL C 1 486 ? -30.858 20.216 29.590 1.00 23.19 486 VAL C N 1
ATOM 11805 C CA . VAL C 1 486 ? -29.729 19.440 30.073 1.00 24.36 486 VAL C CA 1
ATOM 11806 C C . VAL C 1 486 ? -30.095 17.959 30.010 1.00 24.16 486 VAL C C 1
ATOM 11807 O O . VAL C 1 486 ? -31.106 17.555 30.585 1.00 24.41 486 VAL C O 1
ATOM 11811 N N . LEU C 1 487 ? -29.256 17.185 29.312 1.00 24.46 487 LEU C N 1
ATOM 11812 C CA . LEU C 1 487 ? -29.485 15.778 29.040 1.00 25.70 487 LEU C CA 1
ATOM 11813 C C . LEU C 1 487 ? -28.329 14.967 29.617 1.00 27.25 487 LEU C C 1
ATOM 11814 O O . LEU C 1 487 ? -27.192 15.437 29.641 1.00 26.79 487 LEU C O 1
ATOM 11819 N N . ASP C 1 488 ? -28.635 13.736 30.049 1.00 26.14 488 ASP C N 1
ATOM 11820 C CA . ASP C 1 488 ? -27.627 12.755 30.424 1.00 24.99 488 ASP C CA 1
ATOM 11821 C C . ASP C 1 488 ? -27.437 11.803 29.246 1.00 26.76 488 ASP C C 1
ATOM 11822 O O . ASP C 1 488 ? -28.408 11.309 28.670 1.00 24.50 488 ASP C O 1
ATOM 11827 N N . THR C 1 489 ? -26.177 11.533 28.886 1.00 28.10 489 THR C N 1
ATOM 11828 C CA . THR C 1 489 ? -25.890 10.714 27.720 1.00 28.27 489 THR C CA 1
ATOM 11829 C C . THR C 1 489 ? -26.362 9.271 27.912 1.00 29.72 489 THR C C 1
ATOM 11830 O O . THR C 1 489 ? -26.474 8.546 26.934 1.00 30.98 489 THR C O 1
ATOM 11834 N N . LYS C 1 490 ? -26.626 8.847 29.156 1.00 29.18 490 LYS C N 1
ATOM 11835 C CA . LYS C 1 490 ? -27.179 7.522 29.410 1.00 33.19 490 LYS C CA 1
ATOM 11836 C C . LYS C 1 490 ? -28.591 7.405 28.837 1.00 30.47 490 LYS C C 1
ATOM 11837 O O . LYS C 1 490 ? -29.029 6.305 28.522 1.00 27.25 490 LYS C O 1
ATOM 11843 N N . ASP C 1 491 ? -29.309 8.526 28.718 1.00 27.90 491 ASP C N 1
ATOM 11844 C CA . ASP C 1 491 ? -30.615 8.524 28.081 1.00 26.97 491 ASP C CA 1
ATOM 11845 C C . ASP C 1 491 ? -30.905 9.906 27.494 1.00 26.32 491 ASP C C 1
ATOM 11846 O O . ASP C 1 491 ? -31.477 10.772 28.156 1.00 25.76 491 ASP C O 1
ATOM 11851 N N . LEU C 1 492 ? -30.569 10.072 26.214 1.00 26.66 492 LEU C N 1
ATOM 11852 C CA . LEU C 1 492 ? -30.649 11.359 25.549 1.00 25.01 492 LEU C CA 1
ATOM 11853 C C . LEU C 1 492 ? -32.100 11.799 25.377 1.00 26.17 492 LEU C C 1
ATOM 11854 O O . LEU C 1 492 ? -32.338 12.983 25.173 1.00 24.49 492 LEU C O 1
ATOM 11859 N N . THR C 1 493 ? -33.069 10.867 25.480 1.00 25.85 493 THR C N 1
ATOM 11860 C CA . THR C 1 493 ? -34.472 11.201 25.271 1.00 26.66 493 THR C CA 1
ATOM 11861 C C . THR C 1 493 ? -35.048 12.005 26.435 1.00 25.84 493 THR C C 1
ATOM 11862 O O . THR C 1 493 ? -36.114 12.601 26.286 1.00 29.59 493 THR C O 1
ATOM 11866 N N . ASN C 1 494 ? -34.363 12.010 27.591 1.00 26.27 494 ASN C N 1
ATOM 11867 C CA . ASN C 1 494 ? -34.921 12.563 28.815 1.00 27.10 494 ASN C CA 1
ATOM 11868 C C . ASN C 1 494 ? -34.184 13.842 29.221 1.00 27.64 494 ASN C C 1
ATOM 11869 O O . ASN C 1 494 ? -32.969 13.858 29.374 1.00 26.99 494 ASN C O 1
ATOM 11874 N N . GLU C 1 495 ? -34.966 14.901 29.451 1.00 26.93 495 GLU C N 1
ATOM 11875 C CA . GLU C 1 495 ? -34.451 16.141 29.994 1.00 28.73 495 GLU C CA 1
ATOM 11876 C C . GLU C 1 495 ? -34.322 15.986 31.500 1.00 29.57 495 GLU C C 1
ATOM 11877 O O . GLU C 1 495 ? -35.312 15.770 32.191 1.00 30.49 495 GLU C O 1
ATOM 11883 N N . VAL C 1 496 ? -33.090 16.089 31.999 1.00 27.46 496 VAL C N 1
ATOM 11884 C CA . VAL C 1 496 ? -32.834 16.042 33.425 1.00 28.73 496 VAL C CA 1
ATOM 11885 C C . VAL C 1 496 ? -33.209 17.391 34.030 1.00 25.92 496 VAL C C 1
ATOM 11886 O O . VAL C 1 496 ? -33.703 17.461 35.156 1.00 23.09 496 VAL C O 1
ATOM 11890 N N . ALA C 1 497 ? -32.961 18.469 33.271 1.00 25.30 497 ALA C N 1
ATOM 11891 C CA . ALA C 1 497 ? -33.407 19.795 33.659 1.00 24.64 497 ALA C CA 1
ATOM 11892 C C . ALA C 1 497 ? -33.802 20.575 32.411 1.00 23.88 497 ALA C C 1
ATOM 11893 O O . ALA C 1 497 ? -33.264 20.350 31.327 1.00 23.58 497 ALA C O 1
ATOM 11895 N N . LEU C 1 498 ? -34.763 21.483 32.585 1.00 24.14 498 LEU C N 1
ATOM 11896 C CA . LEU C 1 498 ? -35.120 22.425 31.545 1.00 25.63 498 LEU C CA 1
ATOM 11897 C C . LEU C 1 498 ? -35.103 23.822 32.154 1.00 25.23 498 LEU C C 1
ATOM 11898 O O . LEU C 1 498 ? -35.917 24.132 33.033 1.00 24.93 498 LEU C O 1
ATOM 11903 N N . ILE C 1 499 ? -34.126 24.622 31.708 1.00 22.96 499 ILE C N 1
ATOM 11904 C CA . ILE C 1 499 ? -33.933 25.977 32.191 1.00 24.34 499 ILE C CA 1
ATOM 11905 C C . ILE C 1 499 ? -34.772 26.905 31.324 1.00 24.60 499 ILE C C 1
ATOM 11906 O O . ILE C 1 499 ? -34.623 26.920 30.101 1.00 23.71 499 ILE C O 1
ATOM 11911 N N . LYS C 1 500 ? -35.651 27.672 31.975 1.00 26.74 500 LYS C N 1
ATOM 11912 C CA . LYS C 1 500 ? -36.697 28.415 31.293 1.00 29.82 500 LYS C CA 1
ATOM 11913 C C . LYS C 1 500 ? -36.341 29.898 31.285 1.00 30.76 500 LYS C C 1
ATOM 11914 O O . LYS C 1 500 ? -36.470 30.563 32.308 1.00 32.48 500 LYS C O 1
ATOM 11920 N N . LEU C 1 501 ? -35.910 30.402 30.118 1.00 29.31 501 LEU C N 1
ATOM 11921 C CA . LEU C 1 501 ? -35.603 31.816 29.962 1.00 31.94 501 LEU C CA 1
ATOM 11922 C C . LEU C 1 501 ? -36.899 32.571 29.669 1.00 33.77 501 LEU C C 1
ATOM 11923 O O . LEU C 1 501 ? -37.777 32.082 28.961 1.00 37.67 501 LEU C O 1
ATOM 11928 N N . PRO C 1 502 ? -37.090 33.781 30.231 1.00 33.75 502 PRO C N 1
ATOM 11929 C CA . PRO C 1 502 ? -38.268 34.597 29.920 1.00 31.35 502 PRO C CA 1
ATOM 11930 C C . PRO C 1 502 ? -38.051 35.568 28.762 1.00 30.21 502 PRO C C 1
ATOM 11931 O O . PRO C 1 502 ? -38.863 36.455 28.528 1.00 33.04 502 PRO C O 1
ATOM 11935 N N . VAL C 1 503 ? -36.919 35.410 28.075 1.00 29.83 503 VAL C N 1
ATOM 11936 C CA . VAL C 1 503 ? -36.588 36.177 26.886 1.00 32.98 503 VAL C CA 1
ATOM 11937 C C . VAL C 1 503 ? -36.315 35.193 25.754 1.00 32.09 503 VAL C C 1
ATOM 11938 O O . VAL C 1 503 ? -36.207 33.986 25.993 1.00 32.02 503 VAL C O 1
ATOM 11942 N N . ARG C 1 504 ? -36.196 35.736 24.536 1.00 29.02 504 ARG C N 1
ATOM 11943 C CA . ARG C 1 504 ? -35.726 34.973 23.395 1.00 26.42 504 ARG C CA 1
ATOM 11944 C C . ARG C 1 504 ? -34.232 35.206 23.219 1.00 23.20 504 ARG C C 1
ATOM 11945 O O . ARG C 1 504 ? -33.781 36.343 23.227 1.00 23.22 504 ARG C O 1
ATOM 11953 N N . LEU C 1 505 ? -33.504 34.107 23.038 1.00 23.67 505 LEU C N 1
ATOM 11954 C CA . LEU C 1 505 ? -32.192 34.127 22.431 1.00 24.35 505 LEU C CA 1
ATOM 11955 C C . LEU C 1 505 ? -32.375 33.711 20.974 1.00 24.82 505 LEU C C 1
ATOM 11956 O O . LEU C 1 505 ? -32.739 32.567 20.684 1.00 22.69 505 LEU C O 1
ATOM 11961 N N . ARG C 1 506 ? -32.173 34.686 20.080 1.00 22.04 506 ARG C N 1
ATOM 11962 C CA . ARG C 1 506 ? -32.287 34.491 18.646 1.00 24.24 506 ARG C CA 1
ATOM 11963 C C . ARG C 1 506 ? -31.455 33.287 18.208 1.00 22.54 506 ARG C C 1
ATOM 11964 O O . ARG C 1 506 ? -30.389 33.043 18.771 1.00 21.01 506 ARG C O 1
ATOM 11972 N N . PRO C 1 507 ? -31.885 32.506 17.189 1.00 24.97 507 PRO C N 1
ATOM 11973 C CA . PRO C 1 507 ? -31.071 31.401 16.675 1.00 24.27 507 PRO C CA 1
ATOM 11974 C C . PRO C 1 507 ? -29.631 31.848 16.436 1.00 23.37 507 PRO C C 1
ATOM 11975 O O . PRO C 1 507 ? -29.387 32.917 15.872 1.00 20.78 507 PRO C O 1
ATOM 11979 N N . GLY C 1 508 ? -28.698 31.009 16.893 1.00 24.08 508 GLY C N 1
ATOM 11980 C CA . GLY C 1 508 ? -27.292 31.369 16.943 1.00 22.90 508 GLY C CA 1
ATOM 11981 C C . GLY C 1 508 ? -26.430 30.382 16.176 1.00 21.92 508 GLY C C 1
ATOM 11982 O O . GLY C 1 508 ? -26.935 29.528 15.452 1.00 19.78 508 GLY C O 1
ATOM 11983 N N . LEU C 1 509 ? -25.117 30.561 16.315 1.00 21.13 509 LEU C N 1
ATOM 11984 C CA . LEU C 1 509 ? -24.157 29.700 15.659 1.00 22.24 509 LEU C CA 1
ATOM 11985 C C . LEU C 1 509 ? -23.493 28.843 16.739 1.00 20.58 509 LEU C C 1
ATOM 11986 O O . LEU C 1 509 ? -24.196 28.115 17.440 1.00 21.82 509 LEU C O 1
ATOM 11991 N N . HIS C 1 510 ? -22.174 28.946 16.915 1.00 20.66 510 HIS C N 1
ATOM 11992 C CA . HIS C 1 510 ? -21.432 27.939 17.658 1.00 20.57 510 HIS C CA 1
ATOM 11993 C C . HIS C 1 510 ? -21.315 28.317 19.133 1.00 20.04 510 HIS C C 1
ATOM 11994 O O . HIS C 1 510 ? -21.482 29.469 19.512 1.00 21.77 510 HIS C O 1
ATOM 12001 N N . GLY C 1 511 ? -21.027 27.307 19.958 1.00 19.75 511 GLY C N 1
ATOM 12002 C CA . GLY C 1 511 ? -20.824 27.492 21.386 1.00 19.77 511 GLY C CA 1
ATOM 12003 C C . GLY C 1 511 ? -19.934 26.396 21.960 1.00 19.90 511 GLY C C 1
ATOM 12004 O O . GLY C 1 511 ? -19.681 25.385 21.302 1.00 19.60 511 GLY C O 1
ATOM 12005 N N . ASN C 1 512 ? -19.454 26.623 23.187 1.00 19.57 512 ASN C N 1
ATOM 12006 C CA . ASN C 1 512 ? -18.439 25.772 23.789 1.00 21.45 512 ASN C CA 1
ATOM 12007 C C . ASN C 1 512 ? -18.627 25.730 25.302 1.00 20.78 512 ASN C C 1
ATOM 12008 O O . ASN C 1 512 ? -19.061 26.702 25.919 1.00 22.77 512 ASN C O 1
ATOM 12013 N N . TRP C 1 513 ? -18.279 24.573 25.869 1.00 22.19 513 TRP C N 1
ATOM 12014 C CA . TRP C 1 513 ? -18.227 24.367 27.304 1.00 22.67 513 TRP C CA 1
ATOM 12015 C C . TRP C 1 513 ? -16.811 24.603 27.799 1.00 23.33 513 TRP C C 1
ATOM 12016 O O . TRP C 1 513 ? -15.858 24.109 27.194 1.00 24.71 513 TRP C O 1
ATOM 12027 N N . VAL C 1 514 ? -16.706 25.356 28.902 1.00 22.42 514 VAL C N 1
ATOM 12028 C CA . VAL C 1 514 ? -15.454 25.582 29.601 1.00 21.71 514 VAL C CA 1
ATOM 12029 C C . VAL C 1 514 ? -15.637 25.067 31.025 1.00 21.67 514 VAL C C 1
ATOM 12030 O O . VAL C 1 514 ? -16.351 25.674 31.822 1.00 21.63 514 VAL C O 1
ATOM 12034 N N . ASP C 1 515 ? -15.037 23.906 31.321 1.00 24.10 515 ASP C N 1
ATOM 12035 C CA . ASP C 1 515 ? -15.265 23.237 32.594 1.00 24.95 515 ASP C CA 1
ATOM 12036 C C . ASP C 1 515 ? -14.404 23.891 33.670 1.00 24.12 515 ASP C C 1
ATOM 12037 O O . ASP C 1 515 ? -13.252 24.198 33.435 1.00 23.67 515 ASP C O 1
ATOM 12042 N N . LYS C 1 516 ? -14.958 24.064 34.868 1.00 24.11 516 LYS C N 1
ATOM 12043 C CA . LYS C 1 516 ? -14.228 24.702 35.951 1.00 27.91 516 LYS C CA 1
ATOM 12044 C C . LYS C 1 516 ? -13.023 23.874 36.387 1.00 26.83 516 LYS C C 1
ATOM 12045 O O . LYS C 1 516 ? -12.051 24.425 36.884 1.00 25.36 516 LYS C O 1
ATOM 12051 N N . SER C 1 517 ? -13.060 22.555 36.170 1.00 26.03 517 SER C N 1
ATOM 12052 C CA . SER C 1 517 ? -11.977 21.683 36.605 1.00 29.90 517 SER C CA 1
ATOM 12053 C C . SER C 1 517 ? -10.809 21.667 35.613 1.00 29.74 517 SER C C 1
ATOM 12054 O O . SER C 1 517 ? -9.767 21.091 35.917 1.00 29.46 517 SER C O 1
ATOM 12057 N N . ASP C 1 518 ? -10.958 22.308 34.442 1.00 28.42 518 ASP C N 1
ATOM 12058 C CA . ASP C 1 518 ? -9.899 22.351 33.439 1.00 27.54 518 ASP C CA 1
ATOM 12059 C C . ASP C 1 518 ? -9.184 23.697 33.516 1.00 27.21 518 ASP C C 1
ATOM 12060 O O . ASP C 1 518 ? -9.733 24.713 33.118 1.00 26.57 518 ASP C O 1
ATOM 12065 N N . VAL C 1 519 ? -7.941 23.694 34.009 1.00 29.28 519 VAL C N 1
ATOM 12066 C CA . VAL C 1 519 ? -7.231 24.933 34.287 1.00 31.83 519 VAL C CA 1
ATOM 12067 C C . VAL C 1 519 ? -7.094 25.765 33.008 1.00 30.81 519 VAL C C 1
ATOM 12068 O O . VAL C 1 519 ? -7.268 26.977 33.052 1.00 27.51 519 VAL C O 1
ATOM 12072 N N . ASP C 1 520 ? -6.795 25.121 31.869 1.00 28.44 520 ASP C N 1
ATOM 12073 C CA . ASP C 1 520 ? -6.591 25.850 30.622 1.00 28.83 520 ASP C CA 1
ATOM 12074 C C . ASP C 1 520 ? -7.880 25.927 29.788 1.00 28.64 520 ASP C C 1
ATOM 12075 O O . ASP C 1 520 ? -7.839 26.333 28.630 1.00 28.15 520 ASP C O 1
ATOM 12080 N N . GLY C 1 521 ? -9.014 25.503 30.368 1.00 26.98 521 GLY C N 1
ATOM 12081 C CA . GLY C 1 521 ? -10.310 25.645 29.727 1.00 27.58 521 GLY C CA 1
ATOM 12082 C C . GLY C 1 521 ? -10.683 24.468 28.827 1.00 26.18 521 GLY C C 1
ATOM 12083 O O . GLY C 1 521 ? -11.821 24.409 28.360 1.00 27.42 521 GLY C O 1
ATOM 12084 N N . HIS C 1 522 ? -9.740 23.548 28.589 1.00 24.85 522 HIS C N 1
ATOM 12085 C CA . HIS C 1 522 ? -9.943 22.441 27.662 1.00 25.27 522 HIS C CA 1
ATOM 12086 C C . HIS C 1 522 ? -9.773 21.108 28.389 1.00 25.65 522 HIS C C 1
ATOM 12087 O O . HIS C 1 522 ? -8.921 20.975 29.256 1.00 26.60 522 HIS C O 1
ATOM 12094 N N . PRO C 1 523 ? -10.563 20.069 28.046 1.00 28.07 523 PRO C N 1
ATOM 12095 C CA . PRO C 1 523 ? -10.507 18.796 28.766 1.00 29.79 523 PRO C CA 1
ATOM 12096 C C . PRO C 1 523 ? -9.219 18.012 28.504 1.00 30.06 523 PRO C C 1
ATOM 12097 O O . PRO C 1 523 ? -8.564 18.214 27.484 1.00 31.12 523 PRO C O 1
ATOM 12101 N N . ALA C 1 524 ? -8.870 17.127 29.447 1.00 33.32 524 ALA C N 1
ATOM 12102 C CA . ALA C 1 524 ? -7.655 16.326 29.382 1.00 33.88 524 ALA C CA 1
ATOM 12103 C C . ALA C 1 524 ? -7.836 15.177 28.393 1.00 33.67 524 ALA C C 1
ATOM 12104 O O . ALA C 1 524 ? -8.943 14.681 28.212 1.00 34.64 524 ALA C O 1
ATOM 12106 N N . PRO C 1 525 ? -6.742 14.674 27.775 1.00 35.46 525 PRO C N 1
ATOM 12107 C CA . PRO C 1 525 ? -6.838 13.580 26.813 1.00 37.94 525 PRO C CA 1
ATOM 12108 C C . PRO C 1 525 ? -7.296 12.287 27.481 1.00 39.86 525 PRO C C 1
ATOM 12109 O O . PRO C 1 525 ? -7.087 12.093 28.677 1.00 38.61 525 PRO C O 1
ATOM 12113 N N . LEU C 1 526 ? -7.992 11.447 26.711 1.00 44.51 526 LEU C N 1
ATOM 12114 C CA . LEU C 1 526 ? -8.324 10.107 27.164 1.00 50.16 526 LEU C CA 1
ATOM 12115 C C . LEU C 1 526 ? -7.090 9.209 26.991 1.00 55.84 526 LEU C C 1
ATOM 12116 O O . LEU C 1 526 ? -6.633 9.083 25.835 1.00 57.22 526 LEU C O 1
ATOM 12122 N N . LEU D 1 30 ? -16.460 58.565 74.615 1.00 65.64 30 LEU D N 1
ATOM 12123 C CA . LEU D 1 30 ? -15.437 57.716 73.946 1.00 65.30 30 LEU D CA 1
ATOM 12124 C C . LEU D 1 30 ? -14.055 58.342 74.146 1.00 66.57 30 LEU D C 1
ATOM 12125 O O . LEU D 1 30 ? -13.954 59.538 74.419 1.00 69.12 30 LEU D O 1
ATOM 12130 N N . PRO D 1 31 ? -12.947 57.567 74.031 1.00 65.20 31 PRO D N 1
ATOM 12131 C CA . PRO D 1 31 ? -11.605 58.153 73.972 1.00 66.97 31 PRO D CA 1
ATOM 12132 C C . PRO D 1 31 ? -11.527 59.213 72.871 1.00 69.67 31 PRO D C 1
ATOM 12133 O O . PRO D 1 31 ? -12.070 59.012 71.784 1.00 59.26 31 PRO D O 1
ATOM 12137 N N . PRO D 1 32 ? -10.865 60.371 73.110 1.00 73.05 32 PRO D N 1
ATOM 12138 C CA . PRO D 1 32 ? -10.911 61.492 72.170 1.00 72.13 32 PRO D CA 1
ATOM 12139 C C . PRO D 1 32 ? -10.316 61.109 70.816 1.00 65.62 32 PRO D C 1
ATOM 12140 O O . PRO D 1 32 ? -9.336 60.359 70.762 1.00 55.12 32 PRO D O 1
ATOM 12144 N N . ALA D 1 33 ? -10.952 61.593 69.738 1.00 60.25 33 ALA D N 1
ATOM 12145 C CA . ALA D 1 33 ? -10.472 61.366 68.383 1.00 55.24 33 ALA D CA 1
ATOM 12146 C C . ALA D 1 33 ? -9.575 62.532 67.967 1.00 46.03 33 ALA D C 1
ATOM 12147 O O . ALA D 1 33 ? -10.072 63.634 67.731 1.00 42.80 33 ALA D O 1
ATOM 12149 N N . PRO D 1 34 ? -8.236 62.351 67.862 1.00 38.15 34 PRO D N 1
ATOM 12150 C CA . PRO D 1 34 ? -7.356 63.455 67.472 1.00 34.88 34 PRO D CA 1
ATOM 12151 C C . PRO D 1 34 ? -7.600 63.818 66.003 1.00 29.05 34 PRO D C 1
ATOM 12152 O O . PRO D 1 34 ? -8.040 62.980 65.219 1.00 28.24 34 PRO D O 1
ATOM 12156 N N . ARG D 1 35 ? -7.321 65.074 65.645 1.00 26.99 35 ARG D N 1
ATOM 12157 C CA . ARG D 1 35 ? -7.630 65.579 64.310 1.00 27.30 35 ARG D CA 1
ATOM 12158 C C . ARG D 1 35 ? -6.359 65.759 63.474 1.00 27.42 35 ARG D C 1
ATOM 12159 O O . ARG D 1 35 ? -6.439 66.165 62.311 1.00 24.97 35 ARG D O 1
ATOM 12167 N N . TYR D 1 36 ? -5.188 65.460 64.055 1.00 27.50 36 TYR D N 1
ATOM 12168 C CA . TYR D 1 36 ? -3.954 65.373 63.287 1.00 26.05 36 TYR D CA 1
ATOM 12169 C C . TYR D 1 36 ? -3.080 64.300 63.918 1.00 25.68 36 TYR D C 1
ATOM 12170 O O . TYR D 1 36 ? -3.323 63.897 65.059 1.00 22.97 36 TYR D O 1
ATOM 12179 N N . PHE D 1 37 ? -2.099 63.808 63.148 1.00 24.35 37 PHE D N 1
ATOM 12180 C CA . PHE D 1 37 ? -1.247 62.717 63.602 1.00 24.69 37 PHE D CA 1
ATOM 12181 C C . PHE D 1 37 ? -0.185 63.255 64.560 1.00 26.80 37 PHE D C 1
ATOM 12182 O O . PHE D 1 37 ? 0.362 64.333 64.328 1.00 27.90 37 PHE D O 1
ATOM 12190 N N . GLN D 1 38 ? 0.088 62.481 65.615 1.00 27.76 38 GLN D N 1
ATOM 12191 C CA . GLN D 1 38 ? 1.083 62.818 66.622 1.00 30.95 38 GLN D CA 1
ATOM 12192 C C . GLN D 1 38 ? 1.860 61.564 67.013 1.00 28.71 38 GLN D C 1
ATOM 12193 O O . GLN D 1 38 ? 1.326 60.459 66.945 1.00 29.97 38 GLN D O 1
ATOM 12199 N N . GLY D 1 39 ? 3.115 61.751 67.434 1.00 27.63 39 GLY D N 1
ATOM 12200 C CA . GLY D 1 39 ? 3.965 60.648 67.856 1.00 27.07 39 GLY D CA 1
ATOM 12201 C C . GLY D 1 39 ? 4.958 60.264 66.764 1.00 28.34 39 GLY D C 1
ATOM 12202 O O . GLY D 1 39 ? 4.749 60.563 65.584 1.00 26.82 39 GLY D O 1
ATOM 12203 N N . GLU D 1 40 ? 6.023 59.567 67.170 1.00 29.02 40 GLU D N 1
ATOM 12204 C CA . GLU D 1 40 ? 7.134 59.224 66.292 1.00 32.92 40 GLU D CA 1
ATOM 12205 C C . GLU D 1 40 ? 6.691 58.313 65.143 1.00 28.46 40 GLU D C 1
ATOM 12206 O O . GLU D 1 40 ? 7.227 58.418 64.041 1.00 25.93 40 GLU D O 1
ATOM 12212 N N . ASN D 1 41 ? 5.710 57.434 65.394 1.00 27.14 41 ASN D N 1
ATOM 12213 C CA . ASN D 1 41 ? 5.292 56.445 64.408 1.00 27.62 41 ASN D CA 1
ATOM 12214 C C . ASN D 1 41 ? 4.561 57.079 63.226 1.00 23.82 41 ASN D C 1
ATOM 12215 O O . ASN D 1 41 ? 4.314 56.387 62.243 1.00 23.31 41 ASN D O 1
ATOM 12220 N N . THR D 1 42 ? 4.204 58.364 63.323 1.00 23.54 42 THR D N 1
ATOM 12221 C CA . THR D 1 42 ? 3.544 59.074 62.237 1.00 24.98 42 THR D CA 1
ATOM 12222 C C . THR D 1 42 ? 4.228 60.413 61.963 1.00 26.36 42 THR D C 1
ATOM 12223 O O . THR D 1 42 ? 3.612 61.304 61.376 1.00 27.05 42 THR D O 1
ATOM 12227 N N . ALA D 1 43 ? 5.514 60.539 62.332 1.00 26.95 43 ALA D N 1
ATOM 12228 C CA . ALA D 1 43 ? 6.277 61.761 62.093 1.00 26.63 43 ALA D CA 1
ATOM 12229 C C . ALA D 1 43 ? 7.201 61.587 60.883 1.00 23.57 43 ALA D C 1
ATOM 12230 O O . ALA D 1 43 ? 7.607 60.476 60.542 1.00 21.61 43 ALA D O 1
ATOM 12232 N N . GLY D 1 44 ? 7.566 62.710 60.265 1.00 22.10 44 GLY D N 1
ATOM 12233 C CA . GLY D 1 44 ? 8.522 62.710 59.171 1.00 23.02 44 GLY D CA 1
ATOM 12234 C C . GLY D 1 44 ? 8.035 61.859 57.999 1.00 23.35 44 GLY D C 1
ATOM 12235 O O . GLY D 1 44 ? 6.878 61.968 57.580 1.00 25.70 44 GLY D O 1
ATOM 12236 N N . PHE D 1 45 ? 8.912 60.979 57.506 1.00 21.50 45 PHE D N 1
ATOM 12237 C CA . PHE D 1 45 ? 8.605 60.156 56.351 1.00 22.59 45 PHE D CA 1
ATOM 12238 C C . PHE D 1 45 ? 7.510 59.144 56.701 1.00 21.75 45 PHE D C 1
ATOM 12239 O O . PHE D 1 45 ? 6.881 58.572 55.803 1.00 22.14 45 PHE D O 1
ATOM 12247 N N . MET D 1 46 ? 7.252 58.945 57.996 1.00 20.47 46 MET D N 1
ATOM 12248 C CA . MET D 1 46 ? 6.206 58.038 58.447 1.00 21.13 46 MET D CA 1
ATOM 12249 C C . MET D 1 46 ? 4.845 58.736 58.524 1.00 19.93 46 MET D C 1
ATOM 12250 O O . MET D 1 46 ? 3.844 58.091 58.829 1.00 20.83 46 MET D O 1
ATOM 12255 N N . ARG D 1 47 ? 4.785 60.044 58.251 1.00 20.05 47 ARG D N 1
ATOM 12256 C CA . ARG D 1 47 ? 3.514 60.747 58.264 1.00 19.92 47 ARG D CA 1
ATOM 12257 C C . ARG D 1 47 ? 2.609 60.179 57.174 1.00 20.74 47 ARG D C 1
ATOM 12258 O O . ARG D 1 47 ? 2.976 60.153 55.999 1.00 19.54 47 ARG D O 1
ATOM 12266 N N . PRO D 1 48 ? 1.396 59.697 57.527 1.00 20.69 48 PRO D N 1
ATOM 12267 C CA . PRO D 1 48 ? 0.445 59.217 56.529 1.00 20.35 48 PRO D CA 1
ATOM 12268 C C . PRO D 1 48 ? 0.089 60.312 55.523 1.00 20.32 48 PRO D C 1
ATOM 12269 O O . PRO D 1 48 ? -0.056 61.478 55.883 1.00 20.23 48 PRO D O 1
ATOM 12273 N N . VAL D 1 49 ? -0.028 59.905 54.259 1.00 19.64 49 VAL D N 1
ATOM 12274 C CA . VAL D 1 49 ? -0.446 60.781 53.182 1.00 19.33 49 VAL D CA 1
ATOM 12275 C C . VAL D 1 49 ? -1.931 60.541 52.936 1.00 18.85 49 VAL D C 1
ATOM 12276 O O . VAL D 1 49 ? -2.702 61.496 52.885 1.00 18.04 49 VAL D O 1
ATOM 12280 N N . ARG D 1 50 ? -2.298 59.256 52.785 1.00 18.40 50 ARG D N 1
ATOM 12281 C CA . ARG D 1 50 ? -3.682 58.788 52.767 1.00 18.53 50 ARG D CA 1
ATOM 12282 C C . ARG D 1 50 ? -4.362 59.125 51.443 1.00 19.90 50 ARG D C 1
ATOM 12283 O O . ARG D 1 50 ? -5.588 59.238 51.389 1.00 18.58 50 ARG D O 1
ATOM 12291 N N . PHE D 1 51 ? -3.562 59.228 50.369 1.00 18.26 51 PHE D N 1
ATOM 12292 C CA A PHE D 1 51 ? -4.098 59.492 49.047 0.50 18.50 51 PHE D CA 1
ATOM 12293 C CA B PHE D 1 51 ? -4.101 59.493 49.045 0.50 19.16 51 PHE D CA 1
ATOM 12294 C C . PHE D 1 51 ? -4.548 58.182 48.409 1.00 18.91 51 PHE D C 1
ATOM 12295 O O . PHE D 1 51 ? -3.930 57.142 48.613 1.00 19.64 51 PHE D O 1
ATOM 12310 N N . GLU D 1 52 ? -5.647 58.258 47.656 1.00 19.91 52 GLU D N 1
ATOM 12311 C CA . GLU D 1 52 ? -6.093 57.191 46.781 1.00 20.61 52 GLU D CA 1
ATOM 12312 C C . GLU D 1 52 ? -6.388 57.811 45.421 1.00 20.50 52 GLU D C 1
ATOM 12313 O O . GLU D 1 52 ? -7.021 58.861 45.360 1.00 19.14 52 GLU D O 1
ATOM 12319 N N . GLY D 1 53 ? -5.984 57.138 44.342 1.00 21.43 53 GLY D N 1
ATOM 12320 C CA . GLY D 1 53 ? -6.258 57.638 43.002 1.00 20.55 53 GLY D CA 1
ATOM 12321 C C . GLY D 1 53 ? -5.178 57.200 42.020 1.00 21.04 53 GLY D C 1
ATOM 12322 O O . GLY D 1 53 ? -4.657 56.082 42.124 1.00 21.36 53 GLY D O 1
ATOM 12323 N N . ASP D 1 54 ? -4.850 58.084 41.069 1.00 20.69 54 ASP D N 1
ATOM 12324 C CA . ASP D 1 54 ? -3.985 57.735 39.951 1.00 19.81 54 ASP D CA 1
ATOM 12325 C C . ASP D 1 54 ? -2.944 58.830 39.748 1.00 19.84 54 ASP D C 1
ATOM 12326 O O . ASP D 1 54 ? -3.246 60.009 39.904 1.00 20.77 54 ASP D O 1
ATOM 12331 N N . ILE D 1 55 ? -1.718 58.404 39.424 1.00 19.59 55 ILE D N 1
ATOM 12332 C CA . ILE D 1 55 ? -0.711 59.258 38.812 1.00 21.69 55 ILE D CA 1
ATOM 12333 C C . ILE D 1 55 ? -0.152 58.514 37.599 1.00 21.52 55 ILE D C 1
ATOM 12334 O O . ILE D 1 55 ? 0.588 57.555 37.757 1.00 21.65 55 ILE D O 1
ATOM 12339 N N . THR D 1 56 ? -0.527 58.941 36.396 1.00 21.42 56 THR D N 1
ATOM 12340 C CA . THR D 1 56 ? -0.117 58.268 35.177 1.00 21.19 56 THR D CA 1
ATOM 12341 C C . THR D 1 56 ? 1.169 58.891 34.650 1.00 21.49 56 THR D C 1
ATOM 12342 O O . THR D 1 56 ? 1.538 60.006 35.032 1.00 23.46 56 THR D O 1
ATOM 12346 N N . ASN D 1 57 ? 1.846 58.146 33.770 1.00 20.40 57 ASN D N 1
ATOM 12347 C CA . ASN D 1 57 ? 3.005 58.641 33.053 1.00 20.34 57 ASN D CA 1
ATOM 12348 C C . ASN D 1 57 ? 4.040 59.194 34.029 1.00 19.91 57 ASN D C 1
ATOM 12349 O O . ASN D 1 57 ? 4.469 60.329 33.896 1.00 20.20 57 ASN D O 1
ATOM 12354 N N . LEU D 1 58 ? 4.477 58.363 34.988 1.00 20.07 58 LEU D N 1
ATOM 12355 C CA . LEU D 1 58 ? 5.446 58.782 35.986 1.00 20.44 58 LEU D CA 1
ATOM 12356 C C . LEU D 1 58 ? 6.734 59.239 35.307 1.00 20.94 58 LEU D C 1
ATOM 12357 O O . LEU D 1 58 ? 7.139 58.695 34.277 1.00 19.59 58 LEU D O 1
ATOM 12362 N N . GLU D 1 59 ? 7.370 60.236 35.926 1.00 21.62 59 GLU D N 1
ATOM 12363 C CA . GLU D 1 59 ? 8.659 60.728 35.483 1.00 21.95 59 GLU D CA 1
ATOM 12364 C C . GLU D 1 59 ? 9.693 59.613 35.595 1.00 24.17 59 GLU D C 1
ATOM 12365 O O . GLU D 1 59 ? 9.716 58.870 36.579 1.00 25.14 59 GLU D O 1
ATOM 12371 N N . VAL D 1 60 ? 10.565 59.530 34.585 1.00 23.81 60 VAL D N 1
ATOM 12372 C CA . VAL D 1 60 ? 11.577 58.493 34.521 1.00 24.89 60 VAL D CA 1
ATOM 12373 C C . VAL D 1 60 ? 12.920 59.133 34.184 1.00 26.28 60 VAL D C 1
ATOM 12374 O O . VAL D 1 60 ? 13.027 59.833 33.190 1.00 25.06 60 VAL D O 1
ATOM 12378 N N . VAL D 1 61 ? 13.915 58.887 35.040 1.00 24.82 61 VAL D N 1
ATOM 12379 C CA . VAL D 1 61 ? 15.312 59.120 34.735 1.00 25.95 61 VAL D CA 1
ATOM 12380 C C . VAL D 1 61 ? 15.909 57.793 34.273 1.00 27.71 61 VAL D C 1
ATOM 12381 O O . VAL D 1 61 ? 15.634 56.748 34.861 1.00 24.89 61 VAL D O 1
ATOM 12385 N N . GLY D 1 62 ? 16.711 57.835 33.203 1.00 26.89 62 GLY D N 1
ATOM 12386 C CA . GLY D 1 62 ? 17.165 56.621 32.547 1.00 26.11 62 GLY D CA 1
ATOM 12387 C C . GLY D 1 62 ? 16.088 56.073 31.616 1.00 27.26 62 GLY D C 1
ATOM 12388 O O . GLY D 1 62 ? 15.343 56.834 31.020 1.00 29.48 62 GLY D O 1
ATOM 12389 N N . GLU D 1 63 ? 15.979 54.746 31.535 1.00 27.80 63 GLU D N 1
ATOM 12390 C CA . GLU D 1 63 ? 15.127 54.108 30.557 1.00 32.44 63 GLU D CA 1
ATOM 12391 C C . GLU D 1 63 ? 14.649 52.765 31.104 1.00 29.12 63 GLU D C 1
ATOM 12392 O O . GLU D 1 63 ? 15.452 51.892 31.413 1.00 29.17 63 GLU D O 1
ATOM 12398 N N . ILE D 1 64 ? 13.327 52.612 31.231 1.00 27.54 64 ILE D N 1
ATOM 12399 C CA . ILE D 1 64 ? 12.742 51.347 31.630 1.00 25.93 64 ILE D CA 1
ATOM 12400 C C . ILE D 1 64 ? 12.801 50.403 30.434 1.00 26.82 64 ILE D C 1
ATOM 12401 O O . ILE D 1 64 ? 12.231 50.718 29.399 1.00 26.11 64 ILE D O 1
ATOM 12406 N N . PRO D 1 65 ? 13.415 49.203 30.552 1.00 27.92 65 PRO D N 1
ATOM 12407 C CA . PRO D 1 65 ? 13.426 48.235 29.456 1.00 27.60 65 PRO D CA 1
ATOM 12408 C C . PRO D 1 65 ? 12.024 48.030 28.889 1.00 29.13 65 PRO D C 1
ATOM 12409 O O . PRO D 1 65 ? 11.079 47.772 29.632 1.00 23.43 65 PRO D O 1
ATOM 12413 N N . LYS D 1 66 ? 11.909 48.154 27.561 1.00 29.58 66 LYS D N 1
ATOM 12414 C CA . LYS D 1 66 ? 10.620 48.208 26.885 1.00 32.29 66 LYS D CA 1
ATOM 12415 C C . LYS D 1 66 ? 9.901 46.860 26.916 1.00 28.97 66 LYS D C 1
ATOM 12416 O O . LYS D 1 66 ? 8.704 46.789 26.676 1.00 30.53 66 LYS D O 1
ATOM 12422 N N . SER D 1 67 ? 10.642 45.783 27.163 1.00 27.38 67 SER D N 1
ATOM 12423 C CA . SER D 1 67 ? 10.090 44.440 27.161 1.00 28.93 67 SER D CA 1
ATOM 12424 C C . SER D 1 67 ? 9.422 44.104 28.496 1.00 28.19 67 SER D C 1
ATOM 12425 O O . SER D 1 67 ? 8.738 43.088 28.591 1.00 30.53 67 SER D O 1
ATOM 12428 N N . ILE D 1 68 ? 9.638 44.910 29.543 1.00 26.55 68 ILE D N 1
ATOM 12429 C CA . ILE D 1 68 ? 8.961 44.682 30.814 1.00 26.26 68 ILE D CA 1
ATOM 12430 C C . ILE D 1 68 ? 7.478 44.992 30.636 1.00 25.41 68 ILE D C 1
ATOM 12431 O O . ILE D 1 68 ? 7.107 46.086 30.207 1.00 25.30 68 ILE D O 1
ATOM 12436 N N . GLU D 1 69 ? 6.635 44.013 30.975 1.00 26.54 69 GLU D N 1
ATOM 12437 C CA . GLU D 1 69 ? 5.198 44.200 30.905 1.00 26.29 69 GLU D CA 1
ATOM 12438 C C . GLU D 1 69 ? 4.541 43.457 32.058 1.00 26.12 69 GLU D C 1
ATOM 12439 O O . GLU D 1 69 ? 4.663 42.241 32.168 1.00 24.04 69 GLU D O 1
ATOM 12445 N N . GLY D 1 70 ? 3.813 44.212 32.894 1.00 24.35 70 GLY D N 1
ATOM 12446 C CA . GLY D 1 70 ? 3.166 43.659 34.069 1.00 23.02 70 GLY D CA 1
ATOM 12447 C C . GLY D 1 70 ? 3.021 44.715 35.152 1.00 22.17 70 GLY D C 1
ATOM 12448 O O . GLY D 1 70 ? 3.169 45.908 34.879 1.00 22.33 70 GLY D O 1
ATOM 12449 N N . THR D 1 71 ? 2.757 44.258 36.381 1.00 21.69 71 THR D N 1
ATOM 12450 C CA . THR D 1 71 ? 2.387 45.146 37.465 1.00 20.16 71 THR D CA 1
ATOM 12451 C C . THR D 1 71 ? 3.114 44.740 38.745 1.00 18.68 71 THR D C 1
ATOM 12452 O O . THR D 1 71 ? 3.132 43.566 39.108 1.00 18.75 71 THR D O 1
ATOM 12456 N N . PHE D 1 72 ? 3.726 45.732 39.383 1.00 17.84 72 PHE D N 1
ATOM 12457 C CA . PHE D 1 72 ? 4.252 45.623 40.731 1.00 18.83 72 PHE D CA 1
ATOM 12458 C C . PHE D 1 72 ? 3.182 46.109 41.708 1.00 18.99 72 PHE D C 1
ATOM 12459 O O . PHE D 1 72 ? 2.819 47.283 41.695 1.00 20.52 72 PHE D O 1
ATOM 12467 N N . TYR D 1 73 ? 2.663 45.188 42.531 1.00 19.06 73 TYR D N 1
ATOM 12468 C CA . TYR D 1 73 ? 1.736 45.535 43.597 1.00 19.59 73 TYR D CA 1
ATOM 12469 C C . TYR D 1 73 ? 2.473 45.514 44.929 1.00 21.05 73 TYR D C 1
ATOM 12470 O O . TYR D 1 73 ? 3.246 44.587 45.170 1.00 19.60 73 TYR D O 1
ATOM 12479 N N . ARG D 1 74 ? 2.236 46.525 45.772 1.00 21.50 74 ARG D N 1
ATOM 12480 C CA . ARG D 1 74 ? 2.743 46.500 47.138 1.00 22.14 74 ARG D CA 1
ATOM 12481 C C . ARG D 1 74 ? 1.706 47.095 48.082 1.00 21.04 74 ARG D C 1
ATOM 12482 O O . ARG D 1 74 ? 0.840 47.870 47.675 1.00 21.36 74 ARG D O 1
ATOM 12490 N N . VAL D 1 75 ? 1.807 46.700 49.355 1.00 18.85 75 VAL D N 1
ATOM 12491 C CA . VAL D 1 75 ? 0.881 47.157 50.377 1.00 17.85 75 VAL D CA 1
ATOM 12492 C C . VAL D 1 75 ? 1.680 47.833 51.483 1.00 17.52 75 VAL D C 1
ATOM 12493 O O . VAL D 1 75 ? 2.761 47.370 51.865 1.00 15.92 75 VAL D O 1
ATOM 12497 N N . MET D 1 76 ? 1.138 48.950 51.972 1.00 17.37 76 MET D N 1
ATOM 12498 C CA . MET D 1 76 ? 1.698 49.611 53.141 1.00 18.50 76 MET D CA 1
ATOM 12499 C C . MET D 1 76 ? 0.612 49.744 54.201 1.00 18.48 76 MET D C 1
ATOM 12500 O O . MET D 1 76 ? -0.542 50.016 53.894 1.00 19.03 76 MET D O 1
ATOM 12505 N N . PRO D 1 77 ? 0.964 49.622 55.491 1.00 19.88 77 PRO D N 1
ATOM 12506 C CA . PRO D 1 77 ? 0.112 50.142 56.554 1.00 19.42 77 PRO D CA 1
ATOM 12507 C C . PRO D 1 77 ? 0.102 51.666 56.445 1.00 18.86 77 PRO D C 1
ATOM 12508 O O . PRO D 1 77 ? 1.156 52.293 56.324 1.00 18.23 77 PRO D O 1
ATOM 12512 N N . GLU D 1 78 ? -1.092 52.255 56.473 1.00 17.78 78 GLU D N 1
ATOM 12513 C CA . GLU D 1 78 ? -1.216 53.703 56.395 1.00 19.12 78 GLU D CA 1
ATOM 12514 C C . GLU D 1 78 ? -2.508 54.119 57.083 1.00 19.64 78 GLU D C 1
ATOM 12515 O O . GLU D 1 78 ? -3.560 54.138 56.448 1.00 20.32 78 GLU D O 1
ATOM 12521 N N . PRO D 1 79 ? -2.468 54.466 58.392 1.00 20.61 79 PRO D N 1
ATOM 12522 C CA . PRO D 1 79 ? -3.673 54.850 59.116 1.00 21.01 79 PRO D CA 1
ATOM 12523 C C . PRO D 1 79 ? -4.490 55.899 58.369 1.00 20.69 79 PRO D C 1
ATOM 12524 O O . PRO D 1 79 ? -3.971 56.952 58.023 1.00 19.26 79 PRO D O 1
ATOM 12528 N N . HIS D 1 80 ? -5.772 55.603 58.152 1.00 21.67 80 HIS D N 1
ATOM 12529 C CA . HIS D 1 80 ? -6.664 56.525 57.469 1.00 22.06 80 HIS D CA 1
ATOM 12530 C C . HIS D 1 80 ? -7.117 57.644 58.405 1.00 22.54 80 HIS D C 1
ATOM 12531 O O . HIS D 1 80 ? -7.421 58.752 57.956 1.00 19.53 80 HIS D O 1
ATOM 12538 N N . LEU D 1 81 ? -7.178 57.338 59.707 1.00 22.94 81 LEU D N 1
ATOM 12539 C CA . LEU D 1 81 ? -7.601 58.285 60.730 1.00 24.13 81 LEU D CA 1
ATOM 12540 C C . LEU D 1 81 ? -6.653 58.185 61.924 1.00 22.83 81 LEU D C 1
ATOM 12541 O O . LEU D 1 81 ? -6.135 57.115 62.224 1.00 23.42 81 LEU D O 1
ATOM 12546 N N . PRO D 1 82 ? -6.368 59.290 62.639 1.00 23.12 82 PRO D N 1
ATOM 12547 C CA . PRO D 1 82 ? -5.532 59.222 63.836 1.00 25.22 82 PRO D CA 1
ATOM 12548 C C . PRO D 1 82 ? -6.110 58.247 64.873 1.00 26.16 82 PRO D C 1
ATOM 12549 O O . PRO D 1 82 ? -7.306 58.252 65.155 1.00 22.74 82 PRO D O 1
ATOM 12553 N N . SER D 1 83 ? -5.230 57.383 65.386 1.00 26.91 83 SER D N 1
ATOM 12554 C CA . SER D 1 83 ? -5.565 56.360 66.366 1.00 28.29 83 SER D CA 1
ATOM 12555 C C . SER D 1 83 ? -5.869 57.003 67.720 1.00 27.39 83 SER D C 1
ATOM 12556 O O . SER D 1 83 ? -5.293 58.033 68.068 1.00 24.70 83 SER D O 1
ATOM 12559 N N . PHE D 1 84 ? -6.755 56.365 68.496 1.00 27.16 84 PHE D N 1
ATOM 12560 C CA . PHE D 1 84 ? -6.934 56.719 69.899 1.00 27.03 84 PHE D CA 1
ATOM 12561 C C . PHE D 1 84 ? -5.962 55.927 70.777 1.00 27.41 84 PHE D C 1
ATOM 12562 O O . PHE D 1 84 ? -5.902 56.156 71.977 1.00 30.69 84 PHE D O 1
ATOM 12570 N N . ILE D 1 85 ? -5.197 55.005 70.186 1.00 25.95 85 ILE D N 1
ATOM 12571 C CA . ILE D 1 85 ? -4.151 54.278 70.888 1.00 27.34 85 ILE D CA 1
ATOM 12572 C C . ILE D 1 85 ? -2.823 55.014 70.712 1.00 30.80 85 ILE D C 1
ATOM 12573 O O . ILE D 1 85 ? -2.339 55.135 69.590 1.00 31.08 85 ILE D O 1
ATOM 12578 N N . PRO D 1 86 ? -2.144 55.477 71.786 1.00 34.10 86 PRO D N 1
ATOM 12579 C CA . PRO D 1 86 ? -0.855 56.154 71.618 1.00 34.83 86 PRO D CA 1
ATOM 12580 C C . PRO D 1 86 ? 0.238 55.182 71.164 1.00 32.78 86 PRO D C 1
ATOM 12581 O O . PRO D 1 86 ? 0.255 54.024 71.567 1.00 30.33 86 PRO D O 1
ATOM 12585 N N . ASN D 1 87 ? 1.117 55.650 70.271 1.00 34.47 87 ASN D N 1
ATOM 12586 C CA . ASN D 1 87 ? 2.205 54.843 69.733 1.00 34.63 87 ASN D CA 1
ATOM 12587 C C . ASN D 1 87 ? 1.694 53.506 69.197 1.00 29.86 87 ASN D C 1
ATOM 12588 O O . ASN D 1 87 ? 2.334 52.469 69.392 1.00 28.77 87 ASN D O 1
ATOM 12593 N N . ASP D 1 88 ? 0.567 53.563 68.480 1.00 26.64 88 ASP D N 1
ATOM 12594 C CA . ASP D 1 88 ? -0.006 52.394 67.834 1.00 25.21 88 ASP D CA 1
ATOM 12595 C C . ASP D 1 88 ? 1.054 51.820 66.900 1.00 22.38 88 ASP D C 1
ATOM 12596 O O . ASP D 1 88 ? 1.637 52.561 66.112 1.00 24.27 88 ASP D O 1
ATOM 12601 N N . PRO D 1 89 ? 1.388 50.518 66.981 1.00 22.40 89 PRO D N 1
ATOM 12602 C CA . PRO D 1 89 ? 2.422 49.958 66.115 1.00 21.88 89 PRO D CA 1
ATOM 12603 C C . PRO D 1 89 ? 2.104 50.070 64.624 1.00 21.91 89 PRO D C 1
ATOM 12604 O O . PRO D 1 89 ? 0.942 50.026 64.200 1.00 19.81 89 PRO D O 1
ATOM 12608 N N . TRP D 1 90 ? 3.188 50.149 63.846 1.00 20.91 90 TRP D N 1
ATOM 12609 C CA . TRP D 1 90 ? 3.135 50.223 62.395 1.00 20.42 90 TRP D CA 1
ATOM 12610 C C . TRP D 1 90 ? 2.231 49.139 61.808 1.00 19.85 90 TRP D C 1
ATOM 12611 O O . TRP D 1 90 ? 1.463 49.430 60.892 1.00 19.96 90 TRP D O 1
ATOM 12622 N N . PHE D 1 91 ? 2.281 47.921 62.373 1.00 20.32 91 PHE D N 1
ATOM 12623 C CA . PHE D 1 91 ? 1.523 46.790 61.853 1.00 20.01 91 PHE D CA 1
ATOM 12624 C C . PHE D 1 91 ? 0.005 46.975 61.972 1.00 19.73 91 PHE D C 1
ATOM 12625 O O . PHE D 1 91 ? -0.748 46.175 61.416 1.00 20.56 91 PHE D O 1
ATOM 12633 N N . ASN D 1 92 ? -0.462 47.982 62.711 1.00 19.24 92 ASN D N 1
ATOM 12634 C CA . ASN D 1 92 ? -1.895 48.125 62.925 1.00 19.83 92 ASN D CA 1
ATOM 12635 C C . ASN D 1 92 ? -2.530 49.138 61.968 1.00 19.93 92 ASN D C 1
ATOM 12636 O O . ASN D 1 92 ? -3.693 49.481 62.158 1.00 20.47 92 ASN D O 1
ATOM 12641 N N . GLY D 1 93 ? -1.796 49.597 60.937 1.00 19.25 93 GLY D N 1
ATOM 12642 C CA . GLY D 1 93 ? -2.296 50.615 60.017 1.00 18.70 93 GLY D CA 1
ATOM 12643 C C . GLY D 1 93 ? -3.095 50.036 58.840 1.00 18.18 93 GLY D C 1
ATOM 12644 O O . GLY D 1 93 ? -2.748 48.984 58.290 1.00 17.88 93 GLY D O 1
ATOM 12645 N N . ASP D 1 94 ? -4.156 50.756 58.445 1.00 17.04 94 ASP D N 1
ATOM 12646 C CA . ASP D 1 94 ? -4.995 50.372 57.313 1.00 18.47 94 ASP D CA 1
ATOM 12647 C C . ASP D 1 94 ? -4.151 50.092 56.070 1.00 17.60 94 ASP D C 1
ATOM 12648 O O . ASP D 1 94 ? -3.278 50.881 55.717 1.00 17.68 94 ASP D O 1
ATOM 12653 N N . GLY D 1 95 ? -4.443 48.977 55.403 1.00 17.11 95 GLY D N 1
ATOM 12654 C CA . GLY D 1 95 ? -3.724 48.583 54.202 1.00 17.13 95 GLY D CA 1
ATOM 12655 C C . GLY D 1 95 ? -4.104 49.447 53.001 1.00 16.89 95 GLY D C 1
ATOM 12656 O O . GLY D 1 95 ? -5.292 49.594 52.681 1.00 14.94 95 GLY D O 1
ATOM 12657 N N . ASN D 1 96 ? -3.070 50.036 52.370 1.00 17.33 96 ASN D N 1
ATOM 12658 C CA . ASN D 1 96 ? -3.237 50.803 51.138 1.00 18.58 96 ASN D CA 1
ATOM 12659 C C . ASN D 1 96 ? -2.404 50.135 50.038 1.00 18.30 96 ASN D C 1
ATOM 12660 O O . ASN D 1 96 ? -1.218 49.873 50.242 1.00 18.50 96 ASN D O 1
ATOM 12665 N N . ILE D 1 97 ? -3.044 49.838 48.894 1.00 17.45 97 ILE D N 1
ATOM 12666 C CA . ILE D 1 97 ? -2.431 49.080 47.814 1.00 17.96 97 ILE D CA 1
ATOM 12667 C C . ILE D 1 97 ? -1.923 50.029 46.726 1.00 18.89 97 ILE D C 1
ATOM 12668 O O . ILE D 1 97 ? -2.679 50.869 46.253 1.00 19.10 97 ILE D O 1
ATOM 12673 N N . SER D 1 98 ? -0.648 49.878 46.346 1.00 18.63 98 SER D N 1
ATOM 12674 C CA . SER D 1 98 ? -0.066 50.534 45.180 1.00 19.62 98 SER D CA 1
ATOM 12675 C C . SER D 1 98 ? 0.075 49.523 44.050 1.00 20.14 98 SER D C 1
ATOM 12676 O O . SER D 1 98 ? 0.532 48.412 44.287 1.00 21.48 98 SER D O 1
ATOM 12679 N N . GLY D 1 99 ? -0.287 49.937 42.830 1.00 18.37 99 GLY D N 1
ATOM 12680 C CA . GLY D 1 99 ? 0.033 49.180 41.636 1.00 19.83 99 GLY D CA 1
ATOM 12681 C C . GLY D 1 99 ? 0.822 50.039 40.651 1.00 19.46 99 GLY D C 1
ATOM 12682 O O . GLY D 1 99 ? 0.382 51.134 40.315 1.00 20.93 99 GLY D O 1
ATOM 12683 N N . PHE D 1 100 ? 1.995 49.549 40.244 1.00 20.27 100 PHE D N 1
ATOM 12684 C CA . PHE D 1 100 ? 2.795 50.178 39.208 1.00 20.54 100 PHE D CA 1
ATOM 12685 C C . PHE D 1 100 ? 2.681 49.345 37.937 1.00 19.80 100 PHE D C 1
ATOM 12686 O O . PHE D 1 100 ? 3.202 48.235 37.882 1.00 19.75 100 PHE D O 1
ATOM 12694 N N . TYR D 1 101 ? 1.969 49.896 36.944 1.00 19.86 101 TYR D N 1
ATOM 12695 C CA . TYR D 1 101 ? 1.596 49.195 35.730 1.00 20.36 101 TYR D CA 1
ATOM 12696 C C . TYR D 1 101 ? 2.578 49.581 34.624 1.00 21.74 101 TYR D C 1
ATOM 12697 O O . TYR D 1 101 ? 2.637 50.753 34.245 1.00 21.86 101 TYR D O 1
ATOM 12706 N N . PHE D 1 102 ? 3.341 48.594 34.126 1.00 20.77 102 PHE D N 1
ATOM 12707 C CA . PHE D 1 102 ? 4.409 48.831 33.165 1.00 21.68 102 PHE D CA 1
ATOM 12708 C C . PHE D 1 102 ? 4.031 48.305 31.781 1.00 22.00 102 PHE D C 1
ATOM 12709 O O . PHE D 1 102 ? 3.550 47.181 31.642 1.00 21.18 102 PHE D O 1
ATOM 12717 N N . LYS D 1 103 ? 4.293 49.124 30.754 1.00 22.77 103 LYS D N 1
ATOM 12718 C CA . LYS D 1 103 ? 4.219 48.680 29.375 1.00 25.43 103 LYS D CA 1
ATOM 12719 C C . LYS D 1 103 ? 5.010 49.621 28.466 1.00 24.10 103 LYS D C 1
ATOM 12720 O O . LYS D 1 103 ? 4.883 50.834 28.565 1.00 23.88 103 LYS D O 1
ATOM 12726 N N . ASP D 1 104 ? 5.805 49.029 27.569 1.00 26.44 104 ASP D N 1
ATOM 12727 C CA . ASP D 1 104 ? 6.551 49.738 26.537 1.00 26.92 104 ASP D CA 1
ATOM 12728 C C . ASP D 1 104 ? 7.384 50.872 27.134 1.00 25.99 104 ASP D C 1
ATOM 12729 O O . ASP D 1 104 ? 7.535 51.919 26.520 1.00 25.49 104 ASP D O 1
ATOM 12734 N N . GLY D 1 105 ? 7.949 50.661 28.328 1.00 22.88 105 GLY D N 1
ATOM 12735 C CA . GLY D 1 105 ? 8.828 51.653 28.922 1.00 22.92 105 GLY D CA 1
ATOM 12736 C C . GLY D 1 105 ? 8.095 52.792 29.628 1.00 22.93 105 GLY D C 1
ATOM 12737 O O . GLY D 1 105 ? 8.738 53.732 30.094 1.00 23.79 105 GLY D O 1
ATOM 12738 N N . HIS D 1 106 ? 6.759 52.705 29.708 1.00 24.02 106 HIS D N 1
ATOM 12739 C CA . HIS D 1 106 ? 5.934 53.686 30.408 1.00 25.07 106 HIS D CA 1
ATOM 12740 C C . HIS D 1 106 ? 5.361 53.041 31.671 1.00 22.40 106 HIS D C 1
ATOM 12741 O O . HIS D 1 106 ? 5.196 51.824 31.719 1.00 22.71 106 HIS D O 1
ATOM 12748 N N . VAL D 1 107 ? 5.059 53.854 32.688 1.00 22.28 107 VAL D N 1
ATOM 12749 C CA . VAL D 1 107 ? 4.555 53.328 33.955 1.00 22.00 107 VAL D CA 1
ATOM 12750 C C . VAL D 1 107 ? 3.546 54.294 34.575 1.00 20.79 107 VAL D C 1
ATOM 12751 O O . VAL D 1 107 ? 3.761 55.496 34.600 1.00 20.63 107 VAL D O 1
ATOM 12755 N N . ASP D 1 108 ? 2.434 53.719 35.052 1.00 21.56 108 ASP D N 1
ATOM 12756 C CA . ASP D 1 108 ? 1.358 54.418 35.734 1.00 21.00 108 ASP D CA 1
ATOM 12757 C C . ASP D 1 108 ? 1.218 53.870 37.155 1.00 20.60 108 ASP D C 1
ATOM 12758 O O . ASP D 1 108 ? 1.417 52.679 37.370 1.00 19.77 108 ASP D O 1
ATOM 12763 N N . LEU D 1 109 ? 0.849 54.741 38.100 1.00 19.65 109 LEU D N 1
ATOM 12764 C CA . LEU D 1 109 ? 0.533 54.358 39.471 1.00 19.68 109 LEU D CA 1
ATOM 12765 C C . LEU D 1 109 ? -0.978 54.450 39.701 1.00 20.70 109 LEU D C 1
ATOM 12766 O O . LEU D 1 109 ? -1.617 55.449 39.358 1.00 21.99 109 LEU D O 1
ATOM 12771 N N . LYS D 1 110 ? -1.534 53.380 40.273 1.00 20.70 110 LYS D N 1
ATOM 12772 C CA . LYS D 1 110 ? -2.867 53.388 40.853 1.00 20.16 110 LYS D CA 1
ATOM 12773 C C . LYS D 1 110 ? -2.742 53.025 42.329 1.00 20.05 110 LYS D C 1
ATOM 12774 O O . LYS D 1 110 ? -1.966 52.135 42.678 1.00 20.76 110 LYS D O 1
ATOM 12780 N N A GLN D 1 111 ? -3.522 53.705 43.173 0.50 20.51 111 GLN D N 1
ATOM 12781 N N B GLN D 1 111 ? -3.495 53.729 43.188 0.50 20.32 111 GLN D N 1
ATOM 12782 C CA A GLN D 1 111 ? -3.411 53.562 44.616 0.50 20.42 111 GLN D CA 1
ATOM 12783 C CA B GLN D 1 111 ? -3.399 53.543 44.629 0.50 20.10 111 GLN D CA 1
ATOM 12784 C C A GLN D 1 111 ? -4.803 53.550 45.236 0.50 19.72 111 GLN D C 1
ATOM 12785 C C B GLN D 1 111 ? -4.782 53.571 45.267 0.50 19.52 111 GLN D C 1
ATOM 12786 O O A GLN D 1 111 ? -5.607 54.426 44.950 0.50 19.16 111 GLN D O 1
ATOM 12787 O O B GLN D 1 111 ? -5.535 54.516 45.063 0.50 18.85 111 GLN D O 1
ATOM 12798 N N . ARG D 1 112 ? -5.083 52.557 46.086 1.00 19.73 112 ARG D N 1
ATOM 12799 C CA . ARG D 1 112 ? -6.382 52.480 46.735 1.00 20.29 112 ARG D CA 1
ATOM 12800 C C . ARG D 1 112 ? -6.335 51.673 48.030 1.00 18.24 112 ARG D C 1
ATOM 12801 O O . ARG D 1 112 ? -5.751 50.592 48.092 1.00 17.38 112 ARG D O 1
ATOM 12809 N N . TYR D 1 113 ? -7.034 52.198 49.039 1.00 17.35 113 TYR D N 1
ATOM 12810 C CA . TYR D 1 113 ? -7.202 51.504 50.307 1.00 17.65 113 TYR D CA 1
ATOM 12811 C C . TYR D 1 113 ? -8.071 50.258 50.128 1.00 18.03 113 TYR D C 1
ATOM 12812 O O . TYR D 1 113 ? -9.051 50.263 49.368 1.00 17.28 113 TYR D O 1
ATOM 12821 N N . VAL D 1 114 ? -7.731 49.199 50.871 1.00 17.98 114 VAL D N 1
ATOM 12822 C CA . VAL D 1 114 ? -8.596 48.042 50.978 1.00 17.60 114 VAL D CA 1
ATOM 12823 C C . VAL D 1 114 ? -9.841 48.452 51.753 1.00 17.47 114 VAL D C 1
ATOM 12824 O O . VAL D 1 114 ? -9.727 49.023 52.828 1.00 18.16 114 VAL D O 1
ATOM 12828 N N . ARG D 1 115 ? -11.024 48.102 51.241 1.00 18.41 115 ARG D N 1
ATOM 12829 C CA . ARG D 1 115 ? -12.271 48.402 51.935 1.00 19.20 115 ARG D CA 1
ATOM 12830 C C . ARG D 1 115 ? -12.572 47.298 52.942 1.00 19.16 115 ARG D C 1
ATOM 12831 O O . ARG D 1 115 ? -13.509 46.522 52.761 1.00 20.38 115 ARG D O 1
ATOM 12839 N N . THR D 1 116 ? -11.767 47.247 54.002 1.00 19.31 116 THR D N 1
ATOM 12840 C CA . THR D 1 116 ? -12.017 46.348 55.119 1.00 18.44 116 THR D CA 1
ATOM 12841 C C . THR D 1 116 ? -13.222 46.849 55.908 1.00 19.58 116 THR D C 1
ATOM 12842 O O . THR D 1 116 ? -13.651 48.006 55.779 1.00 18.92 116 THR D O 1
ATOM 12846 N N . GLU D 1 117 ? -13.738 45.977 56.775 1.00 19.86 117 GLU D N 1
ATOM 12847 C CA . GLU D 1 117 ? -14.804 46.363 57.685 1.00 20.40 117 GLU D CA 1
ATOM 12848 C C . GLU D 1 117 ? -14.342 47.569 58.506 1.00 20.45 117 GLU D C 1
ATOM 12849 O O . GLU D 1 117 ? -15.090 48.528 58.682 1.00 19.26 117 GLU D O 1
ATOM 12855 N N . LYS D 1 118 ? -13.094 47.502 59.002 1.00 20.84 118 LYS D N 1
ATOM 12856 C CA . LYS D 1 118 ? -12.505 48.561 59.797 1.00 19.92 118 LYS D CA 1
ATOM 12857 C C . LYS D 1 118 ? -12.502 49.876 59.013 1.00 19.10 118 LYS D C 1
ATOM 12858 O O . LYS D 1 118 ? -12.933 50.916 59.511 1.00 19.56 118 LYS D O 1
ATOM 12864 N N . PHE D 1 119 ? -11.957 49.841 57.793 1.00 19.50 119 PHE D N 1
ATOM 12865 C CA . PHE D 1 119 ? -11.834 51.051 56.985 1.00 18.62 119 PHE D CA 1
ATOM 12866 C C . PHE D 1 119 ? -13.202 51.697 56.763 1.00 18.40 119 PHE D C 1
ATOM 12867 O O . PHE D 1 119 ? -13.367 52.902 56.949 1.00 17.14 119 PHE D O 1
ATOM 12875 N N . VAL D 1 120 ? -14.188 50.882 56.373 1.00 20.37 120 VAL D N 1
ATOM 12876 C CA . VAL D 1 120 ? -15.503 51.389 56.014 1.00 21.69 120 VAL D CA 1
ATOM 12877 C C . VAL D 1 120 ? -16.216 51.981 57.229 1.00 21.04 120 VAL D C 1
ATOM 12878 O O . VAL D 1 120 ? -16.764 53.086 57.150 1.00 21.25 120 VAL D O 1
ATOM 12882 N N . ARG D 1 121 ? -16.201 51.269 58.365 1.00 19.13 121 ARG D N 1
ATOM 12883 C CA . ARG D 1 121 ? -16.925 51.736 59.536 1.00 18.40 121 ARG D CA 1
ATOM 12884 C C . ARG D 1 121 ? -16.277 52.998 60.091 1.00 19.60 121 ARG D C 1
ATOM 12885 O O . ARG D 1 121 ? -16.970 53.927 60.504 1.00 20.45 121 ARG D O 1
ATOM 12893 N N . GLU D 1 122 ? -14.944 53.056 60.068 1.00 18.67 122 GLU D N 1
ATOM 12894 C CA . GLU D 1 122 ? -14.250 54.239 60.548 1.00 19.43 122 GLU D CA 1
ATOM 12895 C C . GLU D 1 122 ? -14.466 55.418 59.599 1.00 19.50 122 GLU D C 1
ATOM 12896 O O . GLU D 1 122 ? -14.582 56.559 60.046 1.00 18.91 122 GLU D O 1
ATOM 12902 N N . ALA D 1 123 ? -14.540 55.146 58.290 1.00 19.00 123 ALA D N 1
ATOM 12903 C CA . ALA D 1 123 ? -14.810 56.201 57.329 1.00 20.53 123 ALA D CA 1
ATOM 12904 C C . ALA D 1 123 ? -16.206 56.793 57.554 1.00 21.60 123 ALA D C 1
ATOM 12905 O O . ALA D 1 123 ? -16.379 58.007 57.460 1.00 21.38 123 ALA D O 1
ATOM 12907 N N . GLU D 1 124 ? -17.194 55.927 57.832 1.00 23.61 124 GLU D N 1
ATOM 12908 C CA . GLU D 1 124 ? -18.557 56.357 58.119 1.00 28.03 124 GLU D CA 1
ATOM 12909 C C . GLU D 1 124 ? -18.589 57.235 59.369 1.00 25.36 124 GLU D C 1
ATOM 12910 O O . GLU D 1 124 ? -19.300 58.231 59.397 1.00 24.62 124 GLU D O 1
ATOM 12916 N N . ALA D 1 125 ? -17.820 56.858 60.400 1.00 23.18 125 ALA D N 1
ATOM 12917 C CA . ALA D 1 125 ? -17.838 57.548 61.678 1.00 23.65 125 ALA D CA 1
ATOM 12918 C C . ALA D 1 125 ? -16.922 58.773 61.661 1.00 23.47 125 ALA D C 1
ATOM 12919 O O . ALA D 1 125 ? -17.027 59.635 62.535 1.00 23.26 125 ALA D O 1
ATOM 12921 N N . ARG D 1 126 ? -15.984 58.802 60.706 1.00 22.41 126 ARG D N 1
ATOM 12922 C CA . ARG D 1 126 ? -14.945 59.816 60.625 1.00 22.66 126 ARG D CA 1
ATOM 12923 C C . ARG D 1 126 ? -14.100 59.828 61.902 1.00 22.57 126 ARG D C 1
ATOM 12924 O O . ARG D 1 126 ? -13.635 60.877 62.333 1.00 21.20 126 ARG D O 1
ATOM 12932 N N . ARG D 1 127 ? -13.854 58.649 62.483 1.00 23.07 127 ARG D N 1
ATOM 12933 C CA . ARG D 1 127 ? -12.942 58.540 63.612 1.00 24.27 127 ARG D CA 1
ATOM 12934 C C . ARG D 1 127 ? -12.542 57.078 63.805 1.00 22.05 127 ARG D C 1
ATOM 12935 O O . ARG D 1 127 ? -13.212 56.182 63.297 1.00 20.21 127 ARG D O 1
ATOM 12943 N N A SER D 1 128 ? -11.450 56.861 64.545 0.50 22.83 128 SER D N 1
ATOM 12944 N N B SER D 1 128 ? -11.446 56.863 64.538 0.50 22.22 128 SER D N 1
ATOM 12945 C CA A SER D 1 128 ? -10.958 55.523 64.835 0.50 22.82 128 SER D CA 1
ATOM 12946 C CA B SER D 1 128 ? -10.955 55.530 64.841 0.50 21.80 128 SER D CA 1
ATOM 12947 C C A SER D 1 128 ? -11.900 54.810 65.803 0.50 23.13 128 SER D C 1
ATOM 12948 C C B SER D 1 128 ? -11.921 54.818 65.785 0.50 22.56 128 SER D C 1
ATOM 12949 O O A SER D 1 128 ? -12.398 55.412 66.749 0.50 23.70 128 SER D O 1
ATOM 12950 O O B SER D 1 128 ? -12.466 55.434 66.696 0.50 23.16 128 SER D O 1
ATOM 12955 N N . LEU D 1 129 ? -12.114 53.514 65.548 1.00 23.73 129 LEU D N 1
ATOM 12956 C CA . LEU D 1 129 ? -13.013 52.680 66.329 1.00 21.63 129 LEU D CA 1
ATOM 12957 C C . LEU D 1 129 ? -12.290 51.407 66.780 1.00 22.60 129 LEU D C 1
ATOM 12958 O O . LEU D 1 129 ? -12.494 50.939 67.899 1.00 22.13 129 LEU D O 1
ATOM 12963 N N . LEU D 1 130 ? -11.477 50.825 65.892 1.00 22.16 130 LEU D N 1
ATOM 12964 C CA . LEU D 1 130 ? -10.668 49.674 66.246 1.00 23.93 130 LEU D CA 1
ATOM 12965 C C . LEU D 1 130 ? -9.522 50.127 67.150 1.00 22.89 130 LEU D C 1
ATOM 12966 O O . LEU D 1 130 ? -8.904 51.165 66.910 1.00 21.75 130 LEU D O 1
ATOM 12971 N N . GLY D 1 131 ? -9.228 49.315 68.174 1.00 22.75 131 GLY D N 1
ATOM 12972 C CA . GLY D 1 131 ? -8.288 49.683 69.222 1.00 23.27 131 GLY D CA 1
ATOM 12973 C C . GLY D 1 131 ? -6.902 49.077 69.011 1.00 23.87 131 GLY D C 1
ATOM 12974 O O . GLY D 1 131 ? -6.301 49.240 67.956 1.00 22.15 131 GLY D O 1
ATOM 12975 N N . LYS D 1 132 ? -6.394 48.413 70.057 1.00 25.25 132 LYS D N 1
ATOM 12976 C CA . LYS D 1 132 ? -5.039 47.898 70.086 1.00 24.28 132 LYS D CA 1
ATOM 12977 C C . LYS D 1 132 ? -4.884 46.760 69.089 1.00 20.82 132 LYS D C 1
ATOM 12978 O O . LYS D 1 132 ? -5.833 46.042 68.798 1.00 23.08 132 LYS D O 1
ATOM 12984 N N . TYR D 1 133 ? -3.651 46.599 68.609 1.00 19.79 133 TYR D N 1
ATOM 12985 C CA . TYR D 1 133 ? -3.285 45.531 67.694 1.00 19.62 133 TYR D CA 1
ATOM 12986 C C . TYR D 1 133 ? -3.791 44.188 68.229 1.00 19.38 133 TYR D C 1
ATOM 12987 O O . TYR D 1 133 ? -3.421 43.789 69.332 1.00 18.79 133 TYR D O 1
ATOM 12996 N N . ARG D 1 134 ? -4.638 43.515 67.434 1.00 17.98 134 ARG D N 1
ATOM 12997 C CA . ARG D 1 134 ? -5.131 42.179 67.704 1.00 17.78 134 ARG D CA 1
ATOM 12998 C C . ARG D 1 134 ? -5.698 42.037 69.120 1.00 20.79 134 ARG D C 1
ATOM 12999 O O . ARG D 1 134 ? -5.550 40.975 69.745 1.00 21.28 134 ARG D O 1
ATOM 13007 N N . ASN D 1 135 ? -6.379 43.084 69.598 1.00 20.23 135 ASN D N 1
ATOM 13008 C CA . ASN D 1 135 ? -7.069 42.989 70.870 1.00 20.43 135 ASN D CA 1
ATOM 13009 C C . ASN D 1 135 ? -8.484 43.559 70.761 1.00 19.23 135 ASN D C 1
ATOM 13010 O O . ASN D 1 135 ? -8.702 44.741 71.043 1.00 18.30 135 ASN D O 1
ATOM 13015 N N . ARG D 1 136 ? -9.448 42.677 70.456 1.00 20.36 136 ARG D N 1
ATOM 13016 C CA . ARG D 1 136 ? -10.829 43.088 70.227 1.00 21.52 136 ARG D CA 1
ATOM 13017 C C . ARG D 1 136 ? -11.471 43.686 71.479 1.00 22.42 136 ARG D C 1
ATOM 13018 O O . ARG D 1 136 ? -12.464 44.408 71.382 1.00 20.85 136 ARG D O 1
ATOM 13026 N N . TYR D 1 137 ? -10.906 43.408 72.660 1.00 21.03 137 TYR D N 1
ATOM 13027 C CA . TYR D 1 137 ? -11.503 43.871 73.907 1.00 21.91 137 TYR D CA 1
ATOM 13028 C C . TYR D 1 137 ? -11.276 45.370 74.086 1.00 21.54 137 TYR D C 1
ATOM 13029 O O . TYR D 1 137 ? -11.840 45.954 74.993 1.00 22.62 137 TYR D O 1
ATOM 13038 N N . THR D 1 138 ? -10.470 45.994 73.216 1.00 21.39 138 THR D N 1
ATOM 13039 C CA . THR D 1 138 ? -10.212 47.426 73.284 1.00 22.09 138 THR D CA 1
ATOM 13040 C C . THR D 1 138 ? -10.944 48.204 72.181 1.00 21.82 138 THR D C 1
ATOM 13041 O O . THR D 1 138 ? -10.786 49.426 72.092 1.00 23.71 138 THR D O 1
ATOM 13045 N N . ASP D 1 139 ? -11.732 47.517 71.347 1.00 21.34 139 ASP D N 1
ATOM 13046 C CA . ASP D 1 139 ? -12.458 48.153 70.253 1.00 23.11 139 ASP D CA 1
ATOM 13047 C C . ASP D 1 139 ? -13.671 48.917 70.795 1.00 25.12 139 ASP D C 1
ATOM 13048 O O . ASP D 1 139 ? -14.270 48.505 71.786 1.00 25.02 139 ASP D O 1
ATOM 13053 N N . LEU D 1 140 ? -14.058 50.001 70.117 1.00 24.08 140 LEU D N 1
ATOM 13054 C CA . LEU D 1 140 ? -15.167 50.835 70.560 1.00 25.85 140 LEU D CA 1
ATOM 13055 C C . LEU D 1 140 ? -16.500 50.322 70.019 1.00 26.08 140 LEU D C 1
ATOM 13056 O O . LEU D 1 140 ? -17.545 50.701 70.537 1.00 24.13 140 LEU D O 1
ATOM 13061 N N . VAL D 1 141 ? -16.452 49.480 68.977 1.00 25.97 141 VAL D N 1
ATOM 13062 C CA . VAL D 1 141 ? -17.615 48.772 68.472 1.00 25.72 141 VAL D CA 1
ATOM 13063 C C . VAL D 1 141 ? -17.194 47.332 68.241 1.00 25.71 141 VAL D C 1
ATOM 13064 O O . VAL D 1 141 ? -16.003 47.049 68.191 1.00 25.69 141 VAL D O 1
ATOM 13068 N N . GLU D 1 142 ? -18.173 46.441 68.078 1.00 24.93 142 GLU D N 1
ATOM 13069 C CA . GLU D 1 142 ? -17.893 45.037 67.839 1.00 28.31 142 GLU D CA 1
ATOM 13070 C C . GLU D 1 142 ? -17.675 44.793 66.352 1.00 25.46 142 GLU D C 1
ATOM 13071 O O . GLU D 1 142 ? -18.590 44.962 65.547 1.00 24.26 142 GLU D O 1
ATOM 13077 N N . PHE D 1 143 ? -16.452 44.379 66.002 1.00 24.44 143 PHE D N 1
ATOM 13078 C CA . PHE D 1 143 ? -16.104 44.036 64.630 1.00 23.76 143 PHE D CA 1
ATOM 13079 C C . PHE D 1 143 ? -16.307 42.539 64.410 1.00 24.06 143 PHE D C 1
ATOM 13080 O O . PHE D 1 143 ? -16.011 41.737 65.288 1.00 24.36 143 PHE D O 1
ATOM 13088 N N . LYS D 1 144 ? -16.790 42.172 63.227 1.00 24.13 144 LYS D N 1
ATOM 13089 C CA . LYS D 1 144 ? -16.785 40.794 62.766 1.00 26.40 144 LYS D CA 1
ATOM 13090 C C . LYS D 1 144 ? -15.381 40.428 62.266 1.00 25.66 144 LYS D C 1
ATOM 13091 O O . LYS D 1 144 ? -14.852 39.380 62.619 1.00 21.45 144 LYS D O 1
ATOM 13097 N N . ILE D 1 145 ? -14.794 41.293 61.421 1.00 25.34 145 ILE D N 1
ATOM 13098 C CA . ILE D 1 145 ? -13.470 41.093 60.851 1.00 23.48 145 ILE D CA 1
ATOM 13099 C C . ILE D 1 145 ? -12.606 42.285 61.245 1.00 22.21 145 ILE D C 1
ATOM 13100 O O . ILE D 1 145 ? -13.022 43.425 61.042 1.00 20.83 145 ILE D O 1
ATOM 13105 N N . ARG D 1 146 ? -11.404 42.028 61.791 1.00 20.34 146 ARG D N 1
ATOM 13106 C CA . ARG D 1 146 ? -10.574 43.114 62.293 1.00 21.22 146 ARG D CA 1
ATOM 13107 C C . ARG D 1 146 ? -9.385 43.399 61.367 1.00 20.19 146 ARG D C 1
ATOM 13108 O O . ARG D 1 146 ? -8.528 44.219 61.708 1.00 19.75 146 ARG D O 1
ATOM 13116 N N . SER D 1 147 ? -9.350 42.742 60.199 1.00 19.19 147 SER D N 1
ATOM 13117 C CA . SER D 1 147 ? -8.264 42.877 59.242 1.00 19.04 147 SER D CA 1
ATOM 13118 C C . SER D 1 147 ? -8.012 44.338 58.852 1.00 18.57 147 SER D C 1
ATOM 13119 O O . SER D 1 147 ? -8.952 45.087 58.568 1.00 18.15 147 SER D O 1
ATOM 13122 N N . THR D 1 148 ? -6.721 44.701 58.801 1.00 18.32 148 THR D N 1
ATOM 13123 C CA . THR D 1 148 ? -6.253 45.883 58.093 1.00 18.64 148 THR D CA 1
ATOM 13124 C C . THR D 1 148 ? -5.765 45.536 56.679 1.00 20.00 148 THR D C 1
ATOM 13125 O O . THR D 1 148 ? -5.387 46.442 55.929 1.00 20.23 148 THR D O 1
ATOM 13129 N N . ALA D 1 149 ? -5.712 44.235 56.353 1.00 18.48 149 ALA D N 1
ATOM 13130 C CA . ALA D 1 149 ? -5.318 43.740 55.036 1.00 18.99 149 ALA D CA 1
ATOM 13131 C C . ALA D 1 149 ? -4.039 44.423 54.546 1.00 18.83 149 ALA D C 1
ATOM 13132 O O . ALA D 1 149 ? -3.959 44.838 53.390 1.00 18.71 149 ALA D O 1
ATOM 13134 N N . ASN D 1 150 ? -3.026 44.506 55.418 1.00 18.28 150 ASN D N 1
ATOM 13135 C CA . ASN D 1 150 ? -1.951 45.464 55.222 1.00 17.26 150 ASN D CA 1
ATOM 13136 C C . ASN D 1 150 ? -0.577 44.814 55.052 1.00 16.95 150 ASN D C 1
ATOM 13137 O O . ASN D 1 150 ? 0.409 45.540 55.018 1.00 16.79 150 ASN D O 1
ATOM 13142 N N . THR D 1 151 ? -0.494 43.486 54.912 1.00 17.36 151 THR D N 1
ATOM 13143 C CA . THR D 1 151 ? 0.790 42.814 55.061 1.00 17.50 151 THR D CA 1
ATOM 13144 C C . THR D 1 151 ? 1.321 42.263 53.739 1.00 17.12 151 THR D C 1
ATOM 13145 O O . THR D 1 151 ? 2.513 42.372 53.474 1.00 19.38 151 THR D O 1
ATOM 13149 N N . ASN D 1 152 ? 0.465 41.640 52.929 1.00 18.41 152 ASN D N 1
ATOM 13150 C CA . ASN D 1 152 ? 0.868 41.158 51.617 1.00 18.83 152 ASN D CA 1
ATOM 13151 C C . ASN D 1 152 ? -0.294 41.314 50.635 1.00 19.09 152 ASN D C 1
ATOM 13152 O O . ASN D 1 152 ? -1.449 41.473 51.037 1.00 18.27 152 ASN D O 1
ATOM 13157 N N . ILE D 1 153 ? 0.057 41.294 49.344 1.00 17.88 153 ILE D N 1
ATOM 13158 C CA . ILE D 1 153 ? -0.896 41.463 48.262 1.00 18.62 153 ILE D CA 1
ATOM 13159 C C . ILE D 1 153 ? -0.445 40.538 47.132 1.00 18.77 153 ILE D C 1
ATOM 13160 O O . ILE D 1 153 ? 0.591 40.751 46.519 1.00 21.44 153 ILE D O 1
ATOM 13165 N N . VAL D 1 154 ? -1.193 39.450 46.928 1.00 18.75 154 VAL D N 1
ATOM 13166 C CA . VAL D 1 154 ? -0.781 38.376 46.040 1.00 19.19 154 VAL D CA 1
ATOM 13167 C C . VAL D 1 154 ? -1.845 38.207 44.956 1.00 19.75 154 VAL D C 1
ATOM 13168 O O . VAL D 1 154 ? -2.977 38.654 45.116 1.00 19.03 154 VAL D O 1
ATOM 13172 N N . TYR D 1 155 ? -1.459 37.543 43.860 1.00 20.98 155 TYR D N 1
ATOM 13173 C CA . TYR D 1 155 ? -2.380 37.245 42.769 1.00 20.94 155 TYR D CA 1
ATOM 13174 C C . TYR D 1 155 ? -2.840 35.789 42.834 1.00 19.92 155 TYR D C 1
ATOM 13175 O O . TYR D 1 155 ? -2.017 34.888 42.944 1.00 20.01 155 TYR D O 1
ATOM 13184 N N . TRP D 1 156 ? -4.154 35.560 42.704 1.00 19.75 156 TRP D N 1
ATOM 13185 C CA . TRP D 1 156 ? -4.698 34.213 42.669 1.00 20.92 156 TRP D CA 1
ATOM 13186 C C . TRP D 1 156 ? -5.974 34.171 41.829 1.00 21.63 156 TRP D C 1
ATOM 13187 O O . TRP D 1 156 ? -6.960 34.840 42.155 1.00 20.69 156 TRP D O 1
ATOM 13198 N N A ARG D 1 157 ? -5.936 33.348 40.775 0.50 22.98 157 ARG D N 1
ATOM 13199 N N B ARG D 1 157 ? -5.898 33.402 40.731 0.50 22.90 157 ARG D N 1
ATOM 13200 C CA A ARG D 1 157 ? -7.076 33.060 39.913 0.50 23.93 157 ARG D CA 1
ATOM 13201 C CA B ARG D 1 157 ? -7.028 33.061 39.876 0.50 23.77 157 ARG D CA 1
ATOM 13202 C C A ARG D 1 157 ? -7.875 34.328 39.592 0.50 23.67 157 ARG D C 1
ATOM 13203 C C B ARG D 1 157 ? -7.863 34.290 39.527 0.50 23.61 157 ARG D C 1
ATOM 13204 O O A ARG D 1 157 ? -9.081 34.395 39.816 0.50 23.27 157 ARG D O 1
ATOM 13205 O O B ARG D 1 157 ? -9.080 34.288 39.687 0.50 23.36 157 ARG D O 1
ATOM 13220 N N . GLY D 1 158 ? -7.190 35.338 39.052 1.00 24.91 158 GLY D N 1
ATOM 13221 C CA . GLY D 1 158 ? -7.850 36.501 38.477 1.00 25.11 158 GLY D CA 1
ATOM 13222 C C . GLY D 1 158 ? -8.166 37.609 39.477 1.00 26.48 158 GLY D C 1
ATOM 13223 O O . GLY D 1 158 ? -8.767 38.612 39.092 1.00 27.10 158 GLY D O 1
ATOM 13224 N N . GLN D 1 159 ? -7.790 37.432 40.755 1.00 24.02 159 GLN D N 1
ATOM 13225 C CA . GLN D 1 159 ? -8.027 38.435 41.783 1.00 24.51 159 GLN D CA 1
ATOM 13226 C C . GLN D 1 159 ? -6.734 38.719 42.538 1.00 21.53 159 GLN D C 1
ATOM 13227 O O . GLN D 1 159 ? -5.826 37.894 42.539 1.00 19.14 159 GLN D O 1
ATOM 13233 N N . LEU D 1 160 ? -6.665 39.901 43.164 1.00 20.88 160 LEU D N 1
ATOM 13234 C CA . LEU D 1 160 ? -5.672 40.145 44.196 1.00 20.60 160 LEU D CA 1
ATOM 13235 C C . LEU D 1 160 ? -6.265 39.689 45.520 1.00 20.09 160 LEU D C 1
ATOM 13236 O O . LEU D 1 160 ? -7.471 39.810 45.736 1.00 20.58 160 LEU D O 1
ATOM 13241 N N . LEU D 1 161 ? -5.392 39.195 46.398 1.00 19.42 161 LEU D N 1
ATOM 13242 C CA . LEU D 1 161 ? -5.762 38.878 47.765 1.00 19.20 161 LEU D CA 1
ATOM 13243 C C . LEU D 1 161 ? -4.892 39.718 48.691 1.00 18.02 161 LEU D C 1
ATOM 13244 O O . LEU D 1 161 ? -3.671 39.586 48.664 1.00 17.81 161 LEU D O 1
ATOM 13249 N N . ALA D 1 162 ? -5.543 40.586 49.479 1.00 17.81 162 ALA D N 1
ATOM 13250 C CA . ALA D 1 162 ? -4.877 41.432 50.446 1.00 17.31 162 ALA D CA 1
ATOM 13251 C C . ALA D 1 162 ? -4.908 40.722 51.798 1.00 18.07 162 ALA D C 1
ATOM 13252 O O . ALA D 1 162 ? -5.988 40.464 52.340 1.00 16.48 162 ALA D O 1
ATOM 13254 N N . LEU D 1 163 ? -3.715 40.423 52.322 1.00 17.79 163 LEU D N 1
ATOM 13255 C CA . LEU D 1 163 ? -3.541 39.443 53.384 1.00 17.40 163 LEU D CA 1
ATOM 13256 C C . LEU D 1 163 ? -3.172 40.108 54.709 1.00 18.06 163 LEU D C 1
ATOM 13257 O O . LEU D 1 163 ? -2.425 41.082 54.762 1.00 17.39 163 LEU D O 1
ATOM 13262 N N . LYS D 1 164 ? -3.664 39.481 55.787 1.00 20.11 164 LYS D N 1
ATOM 13263 C CA . LYS D 1 164 ? -3.397 39.864 57.162 1.00 20.84 164 LYS D CA 1
ATOM 13264 C C . LYS D 1 164 ? -3.632 38.627 58.036 1.00 20.31 164 LYS D C 1
ATOM 13265 O O . LYS D 1 164 ? -4.712 38.043 57.993 1.00 20.83 164 LYS D O 1
ATOM 13271 N N . GLU D 1 165 ? -2.618 38.228 58.824 1.00 19.73 165 GLU D N 1
ATOM 13272 C CA . GLU D 1 165 ? -2.551 36.880 59.376 1.00 19.03 165 GLU D CA 1
ATOM 13273 C C . GLU D 1 165 ? -3.579 36.608 60.482 1.00 18.48 165 GLU D C 1
ATOM 13274 O O . GLU D 1 165 ? -3.679 35.460 60.924 1.00 19.37 165 GLU D O 1
ATOM 13280 N N . ASP D 1 166 ? -4.357 37.620 60.905 1.00 18.34 166 ASP D N 1
ATOM 13281 C CA . ASP D 1 166 ? -5.412 37.427 61.898 1.00 19.01 166 ASP D CA 1
ATOM 13282 C C . ASP D 1 166 ? -6.773 37.219 61.230 1.00 19.52 166 ASP D C 1
ATOM 13283 O O . ASP D 1 166 ? -7.805 37.171 61.904 1.00 19.65 166 ASP D O 1
ATOM 13288 N N . SER D 1 167 ? -6.799 37.097 59.899 1.00 19.72 167 SER D N 1
ATOM 13289 C CA . SER D 1 167 ? -8.042 37.269 59.158 1.00 19.26 167 SER D CA 1
ATOM 13290 C C . SER D 1 167 ? -8.041 36.424 57.892 1.00 20.21 167 SER D C 1
ATOM 13291 O O . SER D 1 167 ? -6.993 36.000 57.422 1.00 19.98 167 SER D O 1
ATOM 13294 N N . PRO D 1 168 ? -9.220 36.222 57.265 1.00 20.21 168 PRO D N 1
ATOM 13295 C CA . PRO D 1 168 ? -9.266 35.787 55.875 1.00 20.19 168 PRO D CA 1
ATOM 13296 C C . PRO D 1 168 ? -8.755 36.889 54.956 1.00 19.34 168 PRO D C 1
ATOM 13297 O O . PRO D 1 168 ? -8.662 38.047 55.362 1.00 18.72 168 PRO D O 1
ATOM 13301 N N . PRO D 1 169 ? -8.428 36.566 53.686 1.00 19.43 169 PRO D N 1
ATOM 13302 C CA . PRO D 1 169 ? -8.026 37.581 52.712 1.00 19.51 169 PRO D CA 1
ATOM 13303 C C . PRO D 1 169 ? -9.195 38.494 52.343 1.00 19.77 169 PRO D C 1
ATOM 13304 O O . PRO D 1 169 ? -10.353 38.117 52.501 1.00 19.36 169 PRO D O 1
ATOM 13308 N N . TYR D 1 170 ? -8.869 39.700 51.859 1.00 19.68 170 TYR D N 1
ATOM 13309 C CA . TYR D 1 170 ? -9.807 40.524 51.115 1.00 18.68 170 TYR D CA 1
ATOM 13310 C C . TYR D 1 170 ? -9.476 40.420 49.629 1.00 17.76 170 TYR D C 1
ATOM 13311 O O . TYR D 1 170 ? -8.318 40.561 49.246 1.00 17.14 170 TYR D O 1
ATOM 13320 N N . ALA D 1 171 ? -10.491 40.121 48.813 1.00 17.67 171 ALA D N 1
ATOM 13321 C CA . ALA D 1 171 ? -10.304 40.000 47.371 1.00 17.97 171 ALA D CA 1
ATOM 13322 C C . ALA D 1 171 ? -10.484 41.368 46.713 1.00 17.49 171 ALA D C 1
ATOM 13323 O O . ALA D 1 171 ? -11.352 42.143 47.112 1.00 17.25 171 ALA D O 1
ATOM 13325 N N . MET D 1 172 ? -9.660 41.635 45.689 1.00 17.25 172 MET D N 1
ATOM 13326 C CA . MET D 1 172 ? -9.616 42.921 45.014 1.00 18.07 172 MET D CA 1
ATOM 13327 C C . MET D 1 172 ? -9.427 42.712 43.510 1.00 18.94 172 MET D C 1
ATOM 13328 O O . MET D 1 172 ? -8.911 41.685 43.071 1.00 18.72 172 MET D O 1
ATOM 13333 N N . ASP D 1 173 ? -9.838 43.716 42.727 1.00 21.02 173 ASP D N 1
ATOM 13334 C CA . ASP D 1 173 ? -9.696 43.700 41.277 1.00 21.78 173 ASP D CA 1
ATOM 13335 C C . ASP D 1 173 ? -8.280 44.141 40.899 1.00 20.09 173 ASP D C 1
ATOM 13336 O O . ASP D 1 173 ? -7.862 45.232 41.268 1.00 20.95 173 ASP D O 1
ATOM 13341 N N . PRO D 1 174 ? -7.491 43.339 40.151 1.00 20.10 174 PRO D N 1
ATOM 13342 C CA . PRO D 1 174 ? -6.126 43.739 39.779 1.00 21.96 174 PRO D CA 1
ATOM 13343 C C . PRO D 1 174 ? -5.997 45.006 38.927 1.00 22.48 174 PRO D C 1
ATOM 13344 O O . PRO D 1 174 ? -4.954 45.659 38.958 1.00 22.64 174 PRO D O 1
ATOM 13348 N N A GLU D 1 175 ? -7.053 45.340 38.170 0.50 23.51 175 GLU D N 1
ATOM 13349 N N B GLU D 1 175 ? -7.056 45.361 38.189 0.50 23.62 175 GLU D N 1
ATOM 13350 C CA A GLU D 1 175 ? -7.025 46.464 37.238 0.50 24.86 175 GLU D CA 1
ATOM 13351 C CA B GLU D 1 175 ? -6.969 46.483 37.264 0.50 25.02 175 GLU D CA 1
ATOM 13352 C C A GLU D 1 175 ? -7.448 47.757 37.941 0.50 23.47 175 GLU D C 1
ATOM 13353 C C B GLU D 1 175 ? -7.445 47.769 37.947 0.50 23.53 175 GLU D C 1
ATOM 13354 O O A GLU D 1 175 ? -6.813 48.791 37.749 0.50 24.04 175 GLU D O 1
ATOM 13355 O O B GLU D 1 175 ? -6.815 48.808 37.775 0.50 24.06 175 GLU D O 1
ATOM 13366 N N . THR D 1 176 ? -8.515 47.701 38.750 1.00 23.38 176 THR D N 1
ATOM 13367 C CA . THR D 1 176 ? -9.095 48.897 39.350 1.00 22.16 176 THR D CA 1
ATOM 13368 C C . THR D 1 176 ? -8.747 49.057 40.832 1.00 21.94 176 THR D C 1
ATOM 13369 O O . THR D 1 176 ? -8.952 50.141 41.374 1.00 19.57 176 THR D O 1
ATOM 13373 N N . LEU D 1 177 ? -8.286 47.971 41.479 1.00 20.17 177 LEU D N 1
ATOM 13374 C CA . LEU D 1 177 ? -8.044 47.921 42.918 1.00 21.34 177 LEU D CA 1
ATOM 13375 C C . LEU D 1 177 ? -9.322 48.152 43.735 1.00 21.60 177 LEU D C 1
ATOM 13376 O O . LEU D 1 177 ? -9.250 48.479 44.920 1.00 21.35 177 LEU D O 1
ATOM 13381 N N . GLU D 1 178 ? -10.487 47.917 43.118 1.00 22.44 178 GLU D N 1
ATOM 13382 C CA . GLU D 1 178 ? -11.749 47.858 43.833 1.00 23.18 178 GLU D CA 1
ATOM 13383 C C . GLU D 1 178 ? -11.688 46.655 44.777 1.00 21.34 178 GLU D C 1
ATOM 13384 O O . GLU D 1 178 ? -11.117 45.625 44.435 1.00 19.12 178 GLU D O 1
ATOM 13390 N N . THR D 1 179 ? -12.294 46.800 45.960 1.00 20.77 179 THR D N 1
ATOM 13391 C CA . THR D 1 179 ? -12.407 45.696 46.899 1.00 19.69 179 THR D CA 1
ATOM 13392 C C . THR D 1 179 ? -13.720 44.948 46.665 1.00 21.48 179 THR D C 1
ATOM 13393 O O . THR D 1 179 ? -14.782 45.557 46.681 1.00 23.80 179 THR D O 1
ATOM 13397 N N . PHE D 1 180 ? -13.650 43.624 46.488 1.00 21.99 180 PHE D N 1
ATOM 13398 C CA . PHE D 1 180 ? -14.842 42.799 46.343 1.00 21.42 180 PHE D CA 1
ATOM 13399 C C . PHE D 1 180 ? -15.410 42.447 47.715 1.00 24.64 180 PHE D C 1
ATOM 13400 O O . PHE D 1 180 ? -16.624 42.427 47.897 1.00 25.50 180 PHE D O 1
ATOM 13408 N N . GLY D 1 181 ? -14.524 42.158 48.678 1.00 23.37 181 GLY D N 1
ATOM 13409 C CA . GLY D 1 181 ? -14.928 41.841 50.036 1.00 20.96 181 GLY D CA 1
ATOM 13410 C C . GLY D 1 181 ? -14.101 40.699 50.607 1.00 21.22 181 GLY D C 1
ATOM 13411 O O . GLY D 1 181 ? -13.138 40.244 49.994 1.00 20.51 181 GLY D O 1
ATOM 13412 N N . VAL D 1 182 ? -14.490 40.256 51.802 1.00 23.94 182 VAL D N 1
ATOM 13413 C CA . VAL D 1 182 ? -13.871 39.112 52.449 1.00 24.88 182 VAL D CA 1
ATOM 13414 C C . VAL D 1 182 ? -13.967 37.916 51.513 1.00 25.26 182 VAL D C 1
ATOM 13415 O O . VAL D 1 182 ? -15.022 37.672 50.933 1.00 23.12 182 VAL D O 1
ATOM 13419 N N . TYR D 1 183 ? -12.860 37.179 51.379 1.00 24.25 183 TYR D N 1
ATOM 13420 C CA . TYR D 1 183 ? -12.785 36.050 50.468 1.00 23.73 183 TYR D CA 1
ATOM 13421 C C . TYR D 1 183 ? -12.688 34.741 51.248 1.00 25.46 183 TYR D C 1
ATOM 13422 O O . TYR D 1 183 ? -11.769 34.574 52.042 1.00 24.88 183 TYR D O 1
ATOM 13431 N N . ASP D 1 184 ? -13.585 33.792 50.958 1.00 24.63 184 ASP D N 1
ATOM 13432 C CA . ASP D 1 184 ? -13.590 32.515 51.664 1.00 25.94 184 ASP D CA 1
ATOM 13433 C C . ASP D 1 184 ? -13.442 31.330 50.707 1.00 25.66 184 ASP D C 1
ATOM 13434 O O . ASP D 1 184 ? -13.802 30.214 51.068 1.00 27.65 184 ASP D O 1
ATOM 13439 N N . PHE D 1 185 ? -12.897 31.566 49.509 1.00 24.35 185 PHE D N 1
ATOM 13440 C CA . PHE D 1 185 ? -12.591 30.505 48.560 1.00 26.05 185 PHE D CA 1
ATOM 13441 C C . PHE D 1 185 ? -13.842 29.661 48.284 1.00 28.03 185 PHE D C 1
ATOM 13442 O O . PHE D 1 185 ? -13.810 28.442 48.444 1.00 27.18 185 PHE D O 1
ATOM 13450 N N . ASP D 1 186 ? -14.930 30.323 47.871 1.00 30.27 186 ASP D N 1
ATOM 13451 C CA . ASP D 1 186 ? -16.184 29.664 47.517 1.00 32.06 186 ASP D CA 1
ATOM 13452 C C . ASP D 1 186 ? -16.681 28.805 48.679 1.00 29.99 186 ASP D C 1
ATOM 13453 O O . ASP D 1 186 ? -17.114 27.677 48.481 1.00 31.59 186 ASP D O 1
ATOM 13458 N N . GLY D 1 187 ? -16.563 29.326 49.900 1.00 29.54 187 GLY D N 1
ATOM 13459 C CA . GLY D 1 187 ? -17.056 28.642 51.085 1.00 29.38 187 GLY D CA 1
ATOM 13460 C C . GLY D 1 187 ? -16.131 27.541 51.602 1.00 29.46 187 GLY D C 1
ATOM 13461 O O . GLY D 1 187 ? -16.507 26.861 52.547 1.00 30.87 187 GLY D O 1
ATOM 13462 N N . GLN D 1 188 ? -14.921 27.386 51.040 1.00 26.00 188 GLN D N 1
ATOM 13463 C CA . GLN D 1 188 ? -14.071 26.259 51.388 1.00 25.62 188 GLN D CA 1
ATOM 13464 C C . GLN D 1 188 ? -13.081 26.603 52.505 1.00 26.14 188 GLN D C 1
ATOM 13465 O O . GLN D 1 188 ? -12.468 25.699 53.080 1.00 23.50 188 GLN D O 1
ATOM 13471 N N . LEU D 1 189 ? -12.868 27.898 52.777 1.00 24.14 189 LEU D N 1
ATOM 13472 C CA . LEU D 1 189 ? -11.830 28.297 53.710 1.00 23.40 189 LEU D CA 1
ATOM 13473 C C . LEU D 1 189 ? -12.100 27.641 55.062 1.00 23.31 189 LEU D C 1
ATOM 13474 O O . LEU D 1 189 ? -13.138 27.878 55.655 1.00 20.58 189 LEU D O 1
ATOM 13479 N N . PRO D 1 190 ? -11.206 26.762 55.570 1.00 25.58 190 PRO D N 1
ATOM 13480 C CA . PRO D 1 190 ? -11.473 26.038 56.816 1.00 25.91 190 PRO D CA 1
ATOM 13481 C C . PRO D 1 190 ? -11.065 26.723 58.117 1.00 25.85 190 PRO D C 1
ATOM 13482 O O . PRO D 1 190 ? -11.420 26.261 59.196 1.00 26.89 190 PRO D O 1
ATOM 13486 N N . SER D 1 191 ? -10.377 27.864 57.992 1.00 25.99 191 SER D N 1
ATOM 13487 C CA . SER D 1 191 ? -9.668 28.516 59.078 1.00 24.33 191 SER D CA 1
ATOM 13488 C C . SER D 1 191 ? -10.216 29.935 59.255 1.00 23.97 191 SER D C 1
ATOM 13489 O O . SER D 1 191 ? -10.669 30.552 58.298 1.00 25.30 191 SER D O 1
ATOM 13492 N N . LEU D 1 192 ? -10.151 30.473 60.472 1.00 23.89 192 LEU D N 1
ATOM 13493 C CA . LEU D 1 192 ? -10.481 31.868 60.709 1.00 22.75 192 LEU D CA 1
ATOM 13494 C C . LEU D 1 192 ? -9.373 32.772 60.168 1.00 23.68 192 LEU D C 1
ATOM 13495 O O . LEU D 1 192 ? -9.587 33.977 60.004 1.00 24.85 192 LEU D O 1
ATOM 13500 N N . THR D 1 193 ? -8.183 32.191 59.939 1.00 22.60 193 THR D N 1
ATOM 13501 C CA . THR D 1 193 ? -6.984 32.971 59.668 1.00 22.06 193 THR D CA 1
ATOM 13502 C C . THR D 1 193 ? -6.280 32.442 58.426 1.00 21.14 193 THR D C 1
ATOM 13503 O O . THR D 1 193 ? -6.279 31.240 58.156 1.00 20.85 193 THR D O 1
ATOM 13507 N N . PHE D 1 194 ? -5.687 33.380 57.677 1.00 19.66 194 PHE D N 1
ATOM 13508 C CA . PHE D 1 194 ? -4.953 33.082 56.462 1.00 18.27 194 PHE D CA 1
ATOM 13509 C C . PHE D 1 194 ? -3.623 33.836 56.507 1.00 18.71 194 PHE D C 1
ATOM 13510 O O . PHE D 1 194 ? -3.609 35.052 56.615 1.00 18.11 194 PHE D O 1
ATOM 13518 N N . THR D 1 195 ? -2.519 33.089 56.419 1.00 19.18 195 THR D N 1
ATOM 13519 C CA . THR D 1 195 ? -1.171 33.630 56.520 1.00 17.80 195 THR D CA 1
ATOM 13520 C C . THR D 1 195 ? -0.944 34.733 55.485 1.00 18.22 195 THR D C 1
ATOM 13521 O O . THR D 1 195 ? -1.507 34.706 54.388 1.00 16.88 195 THR D O 1
ATOM 13525 N N . ALA D 1 196 ? -0.044 35.663 55.816 1.00 17.49 196 ALA D N 1
ATOM 13526 C CA . ALA D 1 196 ? 0.407 36.650 54.852 1.00 18.73 196 ALA D CA 1
ATOM 13527 C C . ALA D 1 196 ? 1.450 36.060 53.895 1.00 19.62 196 ALA D C 1
ATOM 13528 O O . ALA D 1 196 ? 1.860 36.749 52.965 1.00 19.18 196 ALA D O 1
ATOM 13530 N N . HIS D 1 197 ? 1.859 34.796 54.088 1.00 18.55 197 HIS D N 1
ATOM 13531 C CA . HIS D 1 197 ? 2.943 34.225 53.290 1.00 20.60 197 HIS D CA 1
ATOM 13532 C C . HIS D 1 197 ? 2.575 32.856 52.713 1.00 22.18 197 HIS D C 1
ATOM 13533 O O . HIS D 1 197 ? 3.279 31.868 52.909 1.00 22.73 197 HIS D O 1
ATOM 13540 N N . PRO D 1 198 ? 1.520 32.759 51.875 1.00 21.91 198 PRO D N 1
ATOM 13541 C CA . PRO D 1 198 ? 1.271 31.524 51.135 1.00 21.84 198 PRO D CA 1
ATOM 13542 C C . PRO D 1 198 ? 2.407 31.325 50.129 1.00 22.32 198 PRO D C 1
ATOM 13543 O O . PRO D 1 198 ? 3.087 32.287 49.758 1.00 21.17 198 PRO D O 1
ATOM 13547 N N . LYS D 1 199 ? 2.633 30.080 49.713 1.00 21.66 199 LYS D N 1
ATOM 13548 C CA . LYS D 1 199 ? 3.648 29.788 48.718 1.00 21.50 199 LYS D CA 1
ATOM 13549 C C . LYS D 1 199 ? 2.981 29.256 47.455 1.00 22.73 199 LYS D C 1
ATOM 13550 O O . LYS D 1 199 ? 1.998 28.516 47.527 1.00 21.65 199 LYS D O 1
ATOM 13556 N N . PHE D 1 200 ? 3.553 29.619 46.303 1.00 23.02 200 PHE D N 1
ATOM 13557 C CA . PHE D 1 200 ? 3.051 29.169 45.015 1.00 22.65 200 PHE D CA 1
ATOM 13558 C C . PHE D 1 200 ? 4.013 28.135 44.446 1.00 23.43 200 PHE D C 1
ATOM 13559 O O . PHE D 1 200 ? 5.158 28.455 44.135 1.00 24.83 200 PHE D O 1
ATOM 13567 N N . ASP D 1 201 ? 3.541 26.886 44.353 1.00 23.69 201 ASP D N 1
ATOM 13568 C CA . ASP D 1 201 ? 4.337 25.802 43.805 1.00 24.22 201 ASP D CA 1
ATOM 13569 C C . ASP D 1 201 ? 4.370 25.974 42.296 1.00 24.23 201 ASP D C 1
ATOM 13570 O O . ASP D 1 201 ? 3.328 25.897 41.649 1.00 25.10 201 ASP D O 1
ATOM 13575 N N . PRO D 1 202 ? 5.545 26.229 41.686 1.00 24.71 202 PRO D N 1
ATOM 13576 C CA . PRO D 1 202 ? 5.610 26.514 40.256 1.00 26.82 202 PRO D CA 1
ATOM 13577 C C . PRO D 1 202 ? 5.351 25.288 39.379 1.00 29.04 202 PRO D C 1
ATOM 13578 O O . PRO D 1 202 ? 5.046 25.439 38.196 1.00 28.11 202 PRO D O 1
ATOM 13582 N N . VAL D 1 203 ? 5.441 24.079 39.953 1.00 29.57 203 VAL D N 1
ATOM 13583 C CA . VAL D 1 203 ? 5.214 22.862 39.180 1.00 32.34 203 VAL D CA 1
ATOM 13584 C C . VAL D 1 203 ? 3.738 22.474 39.270 1.00 31.34 203 VAL D C 1
ATOM 13585 O O . VAL D 1 203 ? 3.088 22.272 38.251 1.00 30.76 203 VAL D O 1
ATOM 13589 N N . THR D 1 204 ? 3.204 22.382 40.491 1.00 32.23 204 THR D N 1
ATOM 13590 C CA . THR D 1 204 ? 1.845 21.901 40.677 1.00 31.52 204 THR D CA 1
ATOM 13591 C C . THR D 1 204 ? 0.825 23.025 40.493 1.00 32.26 204 THR D C 1
ATOM 13592 O O . THR D 1 204 ? -0.347 22.744 40.294 1.00 30.44 204 THR D O 1
ATOM 13596 N N . ARG D 1 205 ? 1.283 24.285 40.585 1.00 29.91 205 ARG D N 1
ATOM 13597 C CA . ARG D 1 205 ? 0.435 25.470 40.483 1.00 27.85 205 ARG D CA 1
ATOM 13598 C C . ARG D 1 205 ? -0.503 25.571 41.689 1.00 26.49 205 ARG D C 1
ATOM 13599 O O . ARG D 1 205 ? -1.483 26.314 41.650 1.00 26.39 205 ARG D O 1
ATOM 13607 N N . GLU D 1 206 ? -0.175 24.867 42.780 1.00 26.60 206 GLU D N 1
ATOM 13608 C CA . GLU D 1 206 ? -0.930 24.953 44.020 1.00 26.78 206 GLU D CA 1
ATOM 13609 C C . GLU D 1 206 ? -0.567 26.232 44.779 1.00 25.98 206 GLU D C 1
ATOM 13610 O O . GLU D 1 206 ? 0.587 26.677 44.751 1.00 23.77 206 GLU D O 1
ATOM 13616 N N . MET D 1 207 ? -1.565 26.790 45.487 1.00 23.50 207 MET D N 1
ATOM 13617 C CA . MET D 1 207 ? -1.299 27.766 46.526 1.00 23.36 207 MET D CA 1
ATOM 13618 C C . MET D 1 207 ? -1.344 27.042 47.874 1.00 23.33 207 MET D C 1
ATOM 13619 O O . MET D 1 207 ? -2.378 26.487 48.254 1.00 22.31 207 MET D O 1
ATOM 13624 N N . VAL D 1 208 ? -0.201 27.059 48.574 1.00 22.65 208 VAL D N 1
ATOM 13625 C CA . VAL D 1 208 ? -0.036 26.329 49.824 1.00 23.34 208 VAL D CA 1
ATOM 13626 C C . VAL D 1 208 ? -0.117 27.332 50.971 1.00 22.75 208 VAL D C 1
ATOM 13627 O O . VAL D 1 208 ? 0.600 28.332 50.968 1.00 23.37 208 VAL D O 1
ATOM 13631 N N . CYS D 1 209 ? -0.989 27.040 51.948 1.00 21.42 209 CYS D N 1
ATOM 13632 C CA . CYS D 1 209 ? -1.449 28.021 52.910 1.00 21.90 209 CYS D CA 1
ATOM 13633 C C . CYS D 1 209 ? -1.454 27.454 54.324 1.00 22.20 209 CYS D C 1
ATOM 13634 O O . CYS D 1 209 ? -1.404 26.241 54.525 1.00 23.62 209 CYS D O 1
ATOM 13637 N N . PHE D 1 210 ? -1.593 28.357 55.295 1.00 21.79 210 PHE D N 1
ATOM 13638 C CA . PHE D 1 210 ? -1.961 27.961 56.642 1.00 21.52 210 PHE D CA 1
ATOM 13639 C C . PHE D 1 210 ? -2.528 29.169 57.370 1.00 21.96 210 PHE D C 1
ATOM 13640 O O . PHE D 1 210 ? -2.468 30.296 56.871 1.00 21.34 210 PHE D O 1
ATOM 13648 N N . GLY D 1 211 ? -3.071 28.903 58.559 1.00 21.99 211 GLY D N 1
ATOM 13649 C CA . GLY D 1 211 ? -3.372 29.943 59.526 1.00 22.31 211 GLY D CA 1
ATOM 13650 C C . GLY D 1 211 ? -3.071 29.456 60.938 1.00 23.75 211 GLY D C 1
ATOM 13651 O O . GLY D 1 211 ? -3.319 28.287 61.225 1.00 22.48 211 GLY D O 1
ATOM 13652 N N . TYR D 1 212 ? -2.511 30.333 61.787 1.00 20.03 212 TYR D N 1
ATOM 13653 C CA . TYR D 1 212 ? -2.367 30.020 63.203 1.00 20.78 212 TYR D CA 1
ATOM 13654 C C . TYR D 1 212 ? -3.416 30.811 63.984 1.00 21.80 212 TYR D C 1
ATOM 13655 O O . TYR D 1 212 ? -4.090 31.686 63.435 1.00 23.02 212 TYR D O 1
ATOM 13664 N N . GLU D 1 213 ? -3.575 30.476 65.262 1.00 20.49 213 GLU D N 1
ATOM 13665 C CA . GLU D 1 213 ? -4.732 30.897 66.042 1.00 21.26 213 GLU D CA 1
ATOM 13666 C C . GLU D 1 213 ? -5.998 30.647 65.215 1.00 21.04 213 GLU D C 1
ATOM 13667 O O . GLU D 1 213 ? -6.930 31.458 65.203 1.00 20.51 213 GLU D O 1
ATOM 13673 N N . ALA D 1 214 ? -6.039 29.478 64.576 1.00 22.02 214 ALA D N 1
ATOM 13674 C CA . ALA D 1 214 ? -6.998 29.201 63.520 1.00 21.89 214 ALA D CA 1
ATOM 13675 C C . ALA D 1 214 ? -8.414 29.003 64.070 1.00 24.03 214 ALA D C 1
ATOM 13676 O O . ALA D 1 214 ? -9.363 29.012 63.283 1.00 22.85 214 ALA D O 1
ATOM 13678 N N . LYS D 1 215 ? -8.563 28.849 65.401 1.00 22.85 215 LYS D N 1
ATOM 13679 C CA . LYS D 1 215 ? -9.883 28.752 66.007 1.00 25.81 215 LYS D CA 1
ATOM 13680 C C . LYS D 1 215 ? -10.169 29.937 66.924 1.00 24.61 215 LYS D C 1
ATOM 13681 O O . LYS D 1 215 ? -11.105 29.890 67.713 1.00 25.50 215 LYS D O 1
ATOM 13687 N N . GLY D 1 216 ? -9.385 31.010 66.816 1.00 24.44 216 GLY D N 1
ATOM 13688 C CA . GLY D 1 216 ? -9.689 32.204 67.581 1.00 23.50 216 GLY D CA 1
ATOM 13689 C C . GLY D 1 216 ? -8.527 32.625 68.461 1.00 23.10 216 GLY D C 1
ATOM 13690 O O . GLY D 1 216 ? -7.505 31.936 68.523 1.00 23.56 216 GLY D O 1
ATOM 13691 N N . ASP D 1 217 ? -8.716 33.777 69.117 1.00 23.34 217 ASP D N 1
ATOM 13692 C CA . ASP D 1 217 ? -7.719 34.405 69.970 1.00 23.58 217 ASP D CA 1
ATOM 13693 C C . ASP D 1 217 ? -7.129 33.387 70.953 1.00 24.40 217 ASP D C 1
ATOM 13694 O O . ASP D 1 217 ? -7.853 32.728 71.695 1.00 21.26 217 ASP D O 1
ATOM 13699 N N . GLY D 1 218 ? -5.804 33.270 70.937 1.00 25.54 218 GLY D N 1
ATOM 13700 C CA . GLY D 1 218 ? -5.064 32.499 71.919 1.00 26.06 218 GLY D CA 1
ATOM 13701 C C . GLY D 1 218 ? -5.060 30.996 71.673 1.00 26.56 218 GLY D C 1
ATOM 13702 O O . GLY D 1 218 ? -4.480 30.282 72.477 1.00 28.25 218 GLY D O 1
ATOM 13703 N N . THR D 1 219 ? -5.721 30.522 70.603 1.00 25.59 219 THR D N 1
ATOM 13704 C CA . THR D 1 219 ? -5.797 29.093 70.329 1.00 24.32 219 THR D CA 1
ATOM 13705 C C . THR D 1 219 ? -4.466 28.617 69.756 1.00 25.81 219 THR D C 1
ATOM 13706 O O . THR D 1 219 ? -3.787 29.363 69.053 1.00 24.59 219 THR D O 1
ATOM 13710 N N . ARG D 1 220 ? -4.124 27.359 70.058 1.00 24.28 220 ARG D N 1
ATOM 13711 C CA . ARG D 1 220 ? -2.885 26.748 69.602 1.00 26.39 220 ARG D CA 1
ATOM 13712 C C . ARG D 1 220 ? -3.118 25.978 68.304 1.00 25.30 220 ARG D C 1
ATOM 13713 O O . ARG D 1 220 ? -2.213 25.332 67.790 1.00 25.91 220 ARG D O 1
ATOM 13721 N N . ASP D 1 221 ? -4.325 26.101 67.750 1.00 24.81 221 ASP D N 1
ATOM 13722 C CA . ASP D 1 221 ? -4.687 25.423 66.521 1.00 25.24 221 ASP D CA 1
ATOM 13723 C C . ASP D 1 221 ? -4.018 26.080 65.314 1.00 24.30 221 ASP D C 1
ATOM 13724 O O . ASP D 1 221 ? -4.102 27.296 65.126 1.00 22.17 221 ASP D O 1
ATOM 13729 N N . ILE D 1 222 ? -3.363 25.232 64.514 1.00 22.89 222 ILE D N 1
ATOM 13730 C CA . ILE D 1 222 ? -2.862 25.586 63.199 1.00 24.18 222 ILE D CA 1
ATOM 13731 C C . ILE D 1 222 ? -3.666 24.786 62.184 1.00 24.47 222 ILE D C 1
ATOM 13732 O O . ILE D 1 222 ? -3.755 23.568 62.297 1.00 25.41 222 ILE D O 1
ATOM 13737 N N . CYS D 1 223 ? -4.229 25.475 61.191 1.00 23.11 223 CYS D N 1
ATOM 13738 C CA . CYS D 1 223 ? -4.843 24.800 60.068 1.00 22.51 223 CYS D CA 1
ATOM 13739 C C . CYS D 1 223 ? -3.930 24.938 58.856 1.00 22.49 223 CYS D C 1
ATOM 13740 O O . CYS D 1 223 ? -3.647 26.059 58.431 1.00 23.72 223 CYS D O 1
ATOM 13743 N N . TYR D 1 224 ? -3.446 23.796 58.347 1.00 21.05 224 TYR D N 1
ATOM 13744 C CA . TYR D 1 224 ? -2.666 23.734 57.123 1.00 21.95 224 TYR D CA 1
ATOM 13745 C C . TYR D 1 224 ? -3.611 23.359 55.985 1.00 22.87 224 TYR D C 1
ATOM 13746 O O . TYR D 1 224 ? -4.336 22.371 56.084 1.00 23.58 224 TYR D O 1
ATOM 13755 N N . TYR D 1 225 ? -3.601 24.153 54.905 1.00 23.12 225 TYR D N 1
ATOM 13756 C CA . TYR D 1 225 ? -4.501 23.899 53.796 1.00 23.20 225 TYR D CA 1
ATOM 13757 C C . TYR D 1 225 ? -3.904 24.408 52.490 1.00 22.36 225 TYR D C 1
ATOM 13758 O O . TYR D 1 225 ? -3.025 25.262 52.478 1.00 22.60 225 TYR D O 1
ATOM 13767 N N . SER D 1 226 ? -4.415 23.858 51.384 1.00 23.02 226 SER D N 1
ATOM 13768 C CA . SER D 1 226 ? -3.888 24.171 50.070 1.00 24.50 226 SER D CA 1
ATOM 13769 C C . SER D 1 226 ? -5.019 24.191 49.053 1.00 23.83 226 SER D C 1
ATOM 13770 O O . SER D 1 226 ? -6.060 23.593 49.274 1.00 26.68 226 SER D O 1
ATOM 13773 N N . PHE D 1 227 ? -4.780 24.885 47.934 1.00 23.74 227 PHE D N 1
ATOM 13774 C CA . PHE D 1 227 ? -5.740 24.971 46.850 1.00 22.90 227 PHE D CA 1
ATOM 13775 C C . PHE D 1 227 ? -5.042 24.586 45.557 1.00 23.16 227 PHE D C 1
ATOM 13776 O O . PHE D 1 227 ? -3.930 25.030 45.298 1.00 23.06 227 PHE D O 1
ATOM 13784 N N . GLY D 1 228 ? -5.703 23.726 44.774 1.00 24.46 228 GLY D N 1
ATOM 13785 C CA . GLY D 1 228 ? -5.243 23.386 43.443 1.00 23.46 228 GLY D CA 1
ATOM 13786 C C . GLY D 1 228 ? -5.444 24.572 42.511 1.00 24.21 228 GLY D C 1
ATOM 13787 O O . GLY D 1 228 ? -6.180 25.495 42.839 1.00 21.95 228 GLY D O 1
ATOM 13788 N N . PRO D 1 229 ? -4.814 24.575 41.313 1.00 26.63 229 PRO D N 1
ATOM 13789 C CA . PRO D 1 229 ? -4.952 25.697 40.380 1.00 27.39 229 PRO D CA 1
ATOM 13790 C C . PRO D 1 229 ? -6.380 25.950 39.890 1.00 28.35 229 PRO D C 1
ATOM 13791 O O . PRO D 1 229 ? -6.676 27.037 39.400 1.00 28.76 229 PRO D O 1
ATOM 13795 N N . ASP D 1 230 ? -7.269 24.961 40.057 1.00 29.61 230 ASP D N 1
ATOM 13796 C CA . ASP D 1 230 ? -8.662 25.099 39.673 1.00 28.59 230 ASP D CA 1
ATOM 13797 C C . ASP D 1 230 ? -9.485 25.756 40.778 1.00 27.58 230 ASP D C 1
ATOM 13798 O O . ASP D 1 230 ? -10.689 25.939 40.609 1.00 26.90 230 ASP D O 1
ATOM 13803 N N . GLY D 1 231 ? -8.867 26.065 41.924 1.00 26.10 231 GLY D N 1
ATOM 13804 C CA . GLY D 1 231 ? -9.569 26.718 43.014 1.00 25.65 231 GLY D CA 1
ATOM 13805 C C . GLY D 1 231 ? -10.125 25.757 44.068 1.00 25.90 231 GLY D C 1
ATOM 13806 O O . GLY D 1 231 ? -10.625 26.205 45.097 1.00 24.38 231 GLY D O 1
ATOM 13807 N N . LYS D 1 232 ? -10.034 24.442 43.836 1.00 28.38 232 LYS D N 1
ATOM 13808 C CA . LYS D 1 232 ? -10.576 23.473 44.782 1.00 29.09 232 LYS D CA 1
ATOM 13809 C C . LYS D 1 232 ? -9.581 23.232 45.918 1.00 26.80 232 LYS D C 1
ATOM 13810 O O . LYS D 1 232 ? -8.379 23.101 45.692 1.00 25.35 232 LYS D O 1
ATOM 13816 N N . ILE D 1 233 ? -10.103 23.158 47.144 1.00 25.52 233 ILE D N 1
ATOM 13817 C CA . ILE D 1 233 ? -9.269 22.877 48.298 1.00 25.45 233 ILE D CA 1
ATOM 13818 C C . ILE D 1 233 ? -8.719 21.462 48.159 1.00 25.32 233 ILE D C 1
ATOM 13819 O O . ILE D 1 233 ? -9.408 20.575 47.672 1.00 25.37 233 ILE D O 1
ATOM 13824 N N . ALA D 1 234 ? -7.460 21.275 48.562 1.00 24.82 234 ALA D N 1
ATOM 13825 C CA . ALA D 1 234 ? -6.796 19.982 48.489 1.00 25.83 234 ALA D CA 1
ATOM 13826 C C . ALA D 1 234 ? -6.505 19.486 49.908 1.00 27.84 234 ALA D C 1
ATOM 13827 O O . ALA D 1 234 ? -7.317 18.759 50.478 1.00 28.50 234 ALA D O 1
ATOM 13829 N N . GLU D 1 235 ? -5.392 19.926 50.505 1.00 28.15 235 GLU D N 1
ATOM 13830 C CA . GLU D 1 235 ? -5.072 19.568 51.882 1.00 27.60 235 GLU D CA 1
ATOM 13831 C C . GLU D 1 235 ? -5.939 20.362 52.857 1.00 27.51 235 GLU D C 1
ATOM 13832 O O . GLU D 1 235 ? -6.302 21.510 52.602 1.00 25.13 235 GLU D O 1
ATOM 13838 N N . THR D 1 236 ? -6.280 19.719 53.980 1.00 26.41 236 THR D N 1
ATOM 13839 C CA . THR D 1 236 ? -6.711 20.411 55.186 1.00 26.61 236 THR D CA 1
ATOM 13840 C C . THR D 1 236 ? -6.336 19.548 56.390 1.00 28.82 236 THR D C 1
ATOM 13841 O O . THR D 1 236 ? -6.898 18.474 56.581 1.00 28.74 236 THR D O 1
ATOM 13845 N N . VAL D 1 237 ? -5.352 20.013 57.167 1.00 28.05 237 VAL D N 1
ATOM 13846 C CA . VAL D 1 237 ? -4.867 19.284 58.326 1.00 26.44 237 VAL D CA 1
ATOM 13847 C C . VAL D 1 237 ? -4.853 20.231 59.518 1.00 26.26 237 VAL D C 1
ATOM 13848 O O . VAL D 1 237 ? -4.319 21.336 59.433 1.00 28.95 237 VAL D O 1
ATOM 13852 N N . TRP D 1 238 ? -5.469 19.787 60.617 1.00 25.77 238 TRP D N 1
ATOM 13853 C CA . TRP D 1 238 ? -5.476 20.516 61.874 1.00 26.29 238 TRP D CA 1
ATOM 13854 C C . TRP D 1 238 ? -4.368 19.973 62.769 1.00 27.05 238 TRP D C 1
ATOM 13855 O O . TRP D 1 238 ? -4.292 18.770 62.995 1.00 27.00 238 TRP D O 1
ATOM 13866 N N . LEU D 1 239 ? -3.494 20.863 63.248 1.00 28.59 239 LEU D N 1
ATOM 13867 C CA . LEU D 1 239 ? -2.452 20.463 64.172 1.00 29.18 239 LEU D CA 1
ATOM 13868 C C . LEU D 1 239 ? -2.375 21.474 65.305 1.00 27.39 239 LEU D C 1
ATOM 13869 O O . LEU D 1 239 ? -3.145 22.434 65.355 1.00 26.36 239 LEU D O 1
ATOM 13874 N N . VAL D 1 240 ? -1.496 21.177 66.265 1.00 28.05 240 VAL D N 1
ATOM 13875 C CA . VAL D 1 240 ? -1.475 21.883 67.533 1.00 28.99 240 VAL D CA 1
ATOM 13876 C C . VAL D 1 240 ? -0.047 22.359 67.764 1.00 28.25 240 VAL D C 1
ATOM 13877 O O . VAL D 1 240 ? 0.905 21.569 67.705 1.00 29.17 240 VAL D O 1
ATOM 13881 N N . SER D 1 241 ? 0.066 23.665 68.007 1.00 25.64 241 SER D N 1
ATOM 13882 C CA . SER D 1 241 ? 1.318 24.324 68.313 1.00 26.65 241 SER D CA 1
ATOM 13883 C C . SER D 1 241 ? 1.680 24.074 69.784 1.00 26.71 241 SER D C 1
ATOM 13884 O O . SER D 1 241 ? 0.789 24.067 70.628 1.00 24.78 241 SER D O 1
ATOM 13887 N N . PRO D 1 242 ? 2.962 23.864 70.160 1.00 28.81 242 PRO D N 1
ATOM 13888 C CA . PRO D 1 242 ? 3.313 23.665 71.570 1.00 30.64 242 PRO D CA 1
ATOM 13889 C C . PRO D 1 242 ? 3.019 24.878 72.451 1.00 28.84 242 PRO D C 1
ATOM 13890 O O . PRO D 1 242 ? 2.709 24.726 73.628 1.00 30.31 242 PRO D O 1
ATOM 13894 N N . VAL D 1 243 ? 3.116 26.078 71.871 1.00 27.31 243 VAL D N 1
ATOM 13895 C CA . VAL D 1 243 ? 2.685 27.304 72.523 1.00 27.18 243 VAL D CA 1
ATOM 13896 C C . VAL D 1 243 ? 1.835 28.085 71.525 1.00 25.53 243 VAL D C 1
ATOM 13897 O O . VAL D 1 243 ? 1.921 27.839 70.326 1.00 25.62 243 VAL D O 1
ATOM 13901 N N . CYS D 1 244 ? 1.043 29.041 72.016 1.00 24.64 244 CYS D N 1
ATOM 13902 C CA . CYS D 1 244 ? 0.358 29.965 71.127 1.00 23.74 244 CYS D CA 1
ATOM 13903 C C . CYS D 1 244 ? 1.336 31.066 70.743 1.00 21.56 244 CYS D C 1
ATOM 13904 O O . CYS D 1 244 ? 1.347 32.127 71.344 1.00 20.98 244 CYS D O 1
ATOM 13907 N N . GLY D 1 245 ? 2.150 30.771 69.729 1.00 21.32 245 GLY D N 1
ATOM 13908 C CA . GLY D 1 245 ? 3.200 31.654 69.279 1.00 20.71 245 GLY D CA 1
ATOM 13909 C C . GLY D 1 245 ? 2.932 32.192 67.878 1.00 21.45 245 GLY D C 1
ATOM 13910 O O . GLY D 1 245 ? 2.179 31.595 67.115 1.00 22.02 245 GLY D O 1
ATOM 13911 N N . MET D 1 246 ? 3.583 33.317 67.546 1.00 22.79 246 MET D N 1
ATOM 13912 C CA . MET D 1 246 ? 3.404 33.945 66.247 1.00 21.89 246 MET D CA 1
ATOM 13913 C C . MET D 1 246 ? 4.137 33.125 65.184 1.00 21.84 246 MET D C 1
ATOM 13914 O O . MET D 1 246 ? 5.343 32.919 65.276 1.00 22.88 246 MET D O 1
ATOM 13919 N N . ILE D 1 247 ? 3.386 32.659 64.175 1.00 19.86 247 ILE D N 1
ATOM 13920 C CA . ILE D 1 247 ? 3.954 31.996 63.007 1.00 20.03 247 ILE D CA 1
ATOM 13921 C C . ILE D 1 247 ? 3.730 32.895 61.795 1.00 19.86 247 ILE D C 1
ATOM 13922 O O . ILE D 1 247 ? 2.736 32.760 61.081 1.00 18.63 247 ILE D O 1
ATOM 13927 N N . HIS D 1 248 ? 4.657 33.833 61.589 1.00 20.95 248 HIS D N 1
ATOM 13928 C CA . HIS D 1 248 ? 4.488 34.866 60.577 1.00 20.71 248 HIS D CA 1
ATOM 13929 C C . HIS D 1 248 ? 4.710 34.302 59.173 1.00 21.08 248 HIS D C 1
ATOM 13930 O O . HIS D 1 248 ? 4.007 34.670 58.237 1.00 22.05 248 HIS D O 1
ATOM 13937 N N . ASP D 1 249 ? 5.712 33.433 59.022 1.00 21.14 249 ASP D N 1
ATOM 13938 C CA . ASP D 1 249 ? 6.069 32.881 57.723 1.00 21.97 249 ASP D CA 1
ATOM 13939 C C . ASP D 1 249 ? 6.160 31.363 57.869 1.00 23.12 249 ASP D C 1
ATOM 13940 O O . ASP D 1 249 ? 6.166 30.850 58.990 1.00 22.95 249 ASP D O 1
ATOM 13945 N N . PHE D 1 250 ? 6.186 30.650 56.740 1.00 20.01 250 PHE D N 1
ATOM 13946 C CA . PHE D 1 250 ? 6.420 29.218 56.760 1.00 21.14 250 PHE D CA 1
ATOM 13947 C C . PHE D 1 250 ? 7.173 28.838 55.495 1.00 21.00 250 PHE D C 1
ATOM 13948 O O . PHE D 1 250 ? 7.498 29.703 54.685 1.00 22.27 250 PHE D O 1
ATOM 13956 N N . ALA D 1 251 ? 7.507 27.550 55.388 1.00 22.93 251 ALA D N 1
ATOM 13957 C CA . ALA D 1 251 ? 8.277 27.048 54.263 1.00 23.25 251 ALA D CA 1
ATOM 13958 C C . ALA D 1 251 ? 7.601 25.804 53.708 1.00 22.30 251 ALA D C 1
ATOM 13959 O O . ALA D 1 251 ? 6.904 25.082 54.420 1.00 22.49 251 ALA D O 1
ATOM 13961 N N . VAL D 1 252 ? 7.807 25.588 52.410 1.00 23.73 252 VAL D N 1
ATOM 13962 C CA . VAL D 1 252 ? 7.216 24.464 51.699 1.00 24.36 252 VAL D CA 1
ATOM 13963 C C . VAL D 1 252 ? 8.294 23.842 50.821 1.00 23.63 252 VAL D C 1
ATOM 13964 O O . VAL D 1 252 ? 9.010 24.559 50.125 1.00 25.20 252 VAL D O 1
ATOM 13968 N N . THR D 1 253 ? 8.418 22.515 50.909 1.00 25.23 253 THR D N 1
ATOM 13969 C CA . THR D 1 253 ? 9.271 21.733 50.029 1.00 25.01 253 THR D CA 1
ATOM 13970 C C . THR D 1 253 ? 8.390 20.762 49.246 1.00 26.71 253 THR D C 1
ATOM 13971 O O . THR D 1 253 ? 7.172 20.785 49.363 1.00 23.62 253 THR D O 1
ATOM 13975 N N . GLU D 1 254 ? 9.023 19.897 48.452 1.00 29.59 254 GLU D N 1
ATOM 13976 C CA . GLU D 1 254 ? 8.288 18.944 47.643 1.00 32.00 254 GLU D CA 1
ATOM 13977 C C . GLU D 1 254 ? 7.387 18.085 48.524 1.00 30.85 254 GLU D C 1
ATOM 13978 O O . GLU D 1 254 ? 6.248 17.858 48.147 1.00 33.30 254 GLU D O 1
ATOM 13984 N N . ASN D 1 255 ? 7.883 17.641 49.688 1.00 29.80 255 ASN D N 1
ATOM 13985 C CA . ASN D 1 255 ? 7.186 16.641 50.494 1.00 31.38 255 ASN D CA 1
ATOM 13986 C C . ASN D 1 255 ? 6.869 17.109 51.918 1.00 29.95 255 ASN D C 1
ATOM 13987 O O . ASN D 1 255 ? 6.256 16.350 52.674 1.00 31.79 255 ASN D O 1
ATOM 13992 N N . PHE D 1 256 ? 7.240 18.343 52.293 1.00 29.24 256 PHE D N 1
ATOM 13993 C CA . PHE D 1 256 ? 7.041 18.800 53.663 1.00 28.72 256 PHE D CA 1
ATOM 13994 C C . PHE D 1 256 ? 6.545 20.248 53.703 1.00 27.04 256 PHE D C 1
ATOM 13995 O O . PHE D 1 256 ? 6.786 21.021 52.781 1.00 24.77 256 PHE D O 1
ATOM 14003 N N . VAL D 1 257 ? 5.847 20.596 54.794 1.00 25.60 257 VAL D N 1
ATOM 14004 C CA . VAL D 1 257 ? 5.623 21.989 55.160 1.00 26.43 257 VAL D CA 1
ATOM 14005 C C . VAL D 1 257 ? 6.223 22.218 56.545 1.00 26.56 257 VAL D C 1
ATOM 14006 O O . VAL D 1 257 ? 6.218 21.310 57.381 1.00 26.88 257 VAL D O 1
ATOM 14010 N N . ILE D 1 258 ? 6.749 23.434 56.759 1.00 25.45 258 ILE D N 1
ATOM 14011 C CA . ILE D 1 258 ? 7.600 23.734 57.901 1.00 24.49 258 ILE D CA 1
ATOM 14012 C C . ILE D 1 258 ? 7.130 25.034 58.558 1.00 24.43 258 ILE D C 1
ATOM 14013 O O . ILE D 1 258 ? 6.973 26.039 57.865 1.00 24.10 258 ILE D O 1
ATOM 14018 N N . PHE D 1 259 ? 6.961 25.012 59.894 1.00 23.95 259 PHE D N 1
ATOM 14019 C CA . PHE D 1 259 ? 6.370 26.114 60.647 1.00 24.61 259 PHE D CA 1
ATOM 14020 C C . PHE D 1 259 ? 7.333 26.602 61.724 1.00 25.83 259 PHE D C 1
ATOM 14021 O O . PHE D 1 259 ? 7.398 26.038 62.818 1.00 25.20 259 PHE D O 1
ATOM 14029 N N . PRO D 1 260 ? 8.081 27.694 61.467 1.00 25.29 260 PRO D N 1
ATOM 14030 C CA . PRO D 1 260 ? 8.935 28.291 62.487 1.00 25.26 260 PRO D CA 1
ATOM 14031 C C . PRO D 1 260 ? 8.153 29.261 63.362 1.00 24.61 260 PRO D C 1
ATOM 14032 O O . PRO D 1 260 ? 7.492 30.155 62.847 1.00 26.15 260 PRO D O 1
ATOM 14036 N N . ILE D 1 261 ? 8.244 29.076 64.688 1.00 23.04 261 ILE D N 1
ATOM 14037 C CA . ILE D 1 261 ? 7.467 29.853 65.641 1.00 22.34 261 ILE D CA 1
ATOM 14038 C C . ILE D 1 261 ? 8.348 30.915 66.293 1.00 23.02 261 ILE D C 1
ATOM 14039 O O . ILE D 1 261 ? 9.347 30.596 66.941 1.00 22.95 261 ILE D O 1
ATOM 14044 N N . ILE D 1 262 ? 7.930 32.182 66.155 1.00 21.14 262 ILE D N 1
ATOM 14045 C CA . ILE D 1 262 ? 8.542 33.289 66.863 1.00 20.70 262 ILE D CA 1
ATOM 14046 C C . ILE D 1 262 ? 8.145 33.174 68.332 1.00 22.01 262 ILE D C 1
ATOM 14047 O O . ILE D 1 262 ? 6.960 33.024 68.629 1.00 22.52 262 ILE D O 1
ATOM 14052 N N . PRO D 1 263 ? 9.102 33.255 69.287 1.00 21.89 263 PRO D N 1
ATOM 14053 C CA . PRO D 1 263 ? 8.774 33.236 70.717 1.00 23.07 263 PRO D CA 1
ATOM 14054 C C . PRO D 1 263 ? 7.968 34.400 71.293 1.00 22.16 263 PRO D C 1
ATOM 14055 O O . PRO D 1 263 ? 8.156 34.744 72.460 1.00 21.07 263 PRO D O 1
ATOM 14059 N N . LEU D 1 264 ? 7.062 34.982 70.491 1.00 21.61 264 LEU D N 1
ATOM 14060 C CA . LEU D 1 264 ? 6.023 35.862 71.003 1.00 21.04 264 LEU D CA 1
ATOM 14061 C C . LEU D 1 264 ? 4.804 34.999 71.297 1.00 20.69 264 LEU D C 1
ATOM 14062 O O . LEU D 1 264 ? 4.381 34.231 70.445 1.00 20.32 264 LEU D O 1
ATOM 14067 N N . VAL D 1 265 ? 4.244 35.135 72.499 1.00 20.29 265 VAL D N 1
ATOM 14068 C CA . VAL D 1 265 ? 3.202 34.233 72.948 1.00 21.57 265 VAL D CA 1
ATOM 14069 C C . VAL D 1 265 ? 1.983 35.042 73.382 1.00 20.38 265 VAL D C 1
ATOM 14070 O O . VAL D 1 265 ? 2.109 36.132 73.930 1.00 19.91 265 VAL D O 1
ATOM 14074 N N . CYS D 1 266 ? 0.807 34.464 73.121 1.00 20.59 266 CYS D N 1
ATOM 14075 C CA . CYS D 1 266 ? -0.471 35.119 73.355 1.00 21.82 266 CYS D CA 1
ATOM 14076 C C . CYS D 1 266 ? -1.173 34.475 74.547 1.00 22.62 266 CYS D C 1
ATOM 14077 O O . CYS D 1 266 ? -1.313 33.258 74.609 1.00 23.75 266 CYS D O 1
ATOM 14080 N N . ASP D 1 267 ? -1.639 35.335 75.454 1.00 21.20 267 ASP D N 1
ATOM 14081 C CA . ASP D 1 267 ? -2.495 34.973 76.567 1.00 23.78 267 ASP D CA 1
ATOM 14082 C C . ASP D 1 267 ? -3.764 35.823 76.475 1.00 21.51 267 ASP D C 1
ATOM 14083 O O . ASP D 1 267 ? -3.720 37.037 76.630 1.00 21.08 267 ASP D O 1
ATOM 14088 N N . VAL D 1 268 ? -4.901 35.166 76.246 1.00 23.73 268 VAL D N 1
ATOM 14089 C CA . VAL D 1 268 ? -6.150 35.880 76.036 1.00 24.18 268 VAL D CA 1
ATOM 14090 C C . VAL D 1 268 ? -6.608 36.554 77.325 1.00 24.20 268 VAL D C 1
ATOM 14091 O O . VAL D 1 268 ? -7.263 37.596 77.274 1.00 23.11 268 VAL D O 1
ATOM 14095 N N . GLU D 1 269 ? -6.243 35.999 78.492 1.00 25.09 269 GLU D N 1
ATOM 14096 C CA . GLU D 1 269 ? -6.622 36.620 79.752 1.00 23.63 269 GLU D CA 1
ATOM 14097 C C . GLU D 1 269 ? -5.948 37.976 79.904 1.00 21.31 269 GLU D C 1
ATOM 14098 O O . GLU D 1 269 ? -6.562 38.920 80.393 1.00 21.45 269 GLU D O 1
ATOM 14104 N N . ARG D 1 270 ? -4.696 38.083 79.463 1.00 20.47 270 ARG D N 1
ATOM 14105 C CA . ARG D 1 270 ? -3.979 39.350 79.470 1.00 21.23 270 ARG D CA 1
ATOM 14106 C C . ARG D 1 270 ? -4.726 40.348 78.569 1.00 22.36 270 ARG D C 1
ATOM 14107 O O . ARG D 1 270 ? -4.905 41.510 78.926 1.00 24.06 270 ARG D O 1
ATOM 14115 N N . MET D 1 271 ? -5.161 39.881 77.392 1.00 24.25 271 MET D N 1
ATOM 14116 C CA . MET D 1 271 ? -5.858 40.722 76.425 1.00 25.68 271 MET D CA 1
ATOM 14117 C C . MET D 1 271 ? -7.171 41.256 77.004 1.00 25.54 271 MET D C 1
ATOM 14118 O O . MET D 1 271 ? -7.472 42.431 76.833 1.00 24.48 271 MET D O 1
ATOM 14123 N N . LYS D 1 272 ? -7.933 40.412 77.716 1.00 26.98 272 LYS D N 1
ATOM 14124 C CA . LYS D 1 272 ? -9.202 40.827 78.304 1.00 28.02 272 LYS D CA 1
ATOM 14125 C C . LYS D 1 272 ? -9.030 41.972 79.296 1.00 29.55 272 LYS D C 1
ATOM 14126 O O . LYS D 1 272 ? -9.948 42.764 79.480 1.00 28.73 272 LYS D O 1
ATOM 14132 N N . GLN D 1 273 ? -7.845 42.094 79.897 1.00 30.53 273 GLN D N 1
ATOM 14133 C CA . GLN D 1 273 ? -7.564 43.183 80.820 1.00 33.09 273 GLN D CA 1
ATOM 14134 C C . GLN D 1 273 ? -6.953 44.381 80.100 1.00 31.41 273 GLN D C 1
ATOM 14135 O O . GLN D 1 273 ? -6.571 45.343 80.748 1.00 34.41 273 GLN D O 1
ATOM 14141 N N . GLY D 1 274 ? -6.881 44.340 78.762 1.00 31.31 274 GLY D N 1
ATOM 14142 C CA . GLY D 1 274 ? -6.408 45.481 77.993 1.00 28.47 274 GLY D CA 1
ATOM 14143 C C . GLY D 1 274 ? -4.938 45.368 77.583 1.00 27.56 274 GLY D C 1
ATOM 14144 O O . GLY D 1 274 ? -4.405 46.312 77.012 1.00 27.24 274 GLY D O 1
ATOM 14145 N N . GLY D 1 275 ? -4.309 44.207 77.820 1.00 25.64 275 GLY D N 1
ATOM 14146 C CA . GLY D 1 275 ? -2.890 44.023 77.536 1.00 24.47 275 GLY D CA 1
ATOM 14147 C C . GLY D 1 275 ? -2.613 43.630 76.081 1.00 24.46 275 GLY D C 1
ATOM 14148 O O . GLY D 1 275 ? -3.533 43.516 75.265 1.00 22.99 275 GLY D O 1
ATOM 14149 N N . ASP D 1 276 ? -1.332 43.398 75.782 1.00 22.00 276 ASP D N 1
ATOM 14150 C CA . ASP D 1 276 ? -0.863 43.138 74.431 1.00 21.39 276 ASP D CA 1
ATOM 14151 C C . ASP D 1 276 ? -1.203 41.712 74.019 1.00 20.14 276 ASP D C 1
ATOM 14152 O O . ASP D 1 276 ? -1.186 40.788 74.833 1.00 21.10 276 ASP D O 1
ATOM 14157 N N . HIS D 1 277 ? -1.507 41.539 72.730 1.00 18.89 277 HIS D N 1
ATOM 14158 C CA . HIS D 1 277 ? -1.717 40.225 72.157 1.00 18.40 277 HIS D CA 1
ATOM 14159 C C . HIS D 1 277 ? -0.439 39.392 72.297 1.00 17.63 277 HIS D C 1
ATOM 14160 O O . HIS D 1 277 ? -0.521 38.194 72.559 1.00 17.53 277 HIS D O 1
ATOM 14167 N N . TRP D 1 278 ? 0.729 40.028 72.117 1.00 18.36 278 TRP D N 1
ATOM 14168 C CA . TRP D 1 278 ? 2.005 39.325 72.045 1.00 18.75 278 TRP D CA 1
ATOM 14169 C C . TRP D 1 278 ? 2.918 39.727 73.203 1.00 19.16 278 TRP D C 1
ATOM 14170 O O . TRP D 1 278 ? 2.985 40.897 73.576 1.00 18.43 278 TRP D O 1
ATOM 14181 N N . GLN D 1 279 ? 3.632 38.731 73.747 1.00 20.73 279 GLN D N 1
ATOM 14182 C CA . GLN D 1 279 ? 4.602 38.931 74.816 1.00 20.49 279 GLN D CA 1
ATOM 14183 C C . GLN D 1 279 ? 5.761 37.954 74.613 1.00 18.47 279 GLN D C 1
ATOM 14184 O O . GLN D 1 279 ? 5.543 36.763 74.507 1.00 18.03 279 GLN D O 1
ATOM 14190 N N . TRP D 1 280 ? 6.991 38.448 74.577 1.00 19.23 280 TRP D N 1
ATOM 14191 C CA . TRP D 1 280 ? 8.154 37.591 74.384 1.00 21.36 280 TRP D CA 1
ATOM 14192 C C . TRP D 1 280 ? 8.292 36.598 75.542 1.00 21.53 280 TRP D C 1
ATOM 14193 O O . TRP D 1 280 ? 7.925 36.917 76.662 1.00 21.44 280 TRP D O 1
ATOM 14204 N N . ASP D 1 281 ? 8.815 35.407 75.249 1.00 22.92 281 ASP D N 1
ATOM 14205 C CA . ASP D 1 281 ? 9.117 34.389 76.251 1.00 23.39 281 ASP D CA 1
ATOM 14206 C C . ASP D 1 281 ? 10.546 33.899 76.036 1.00 22.74 281 ASP D C 1
ATOM 14207 O O . ASP D 1 281 ? 10.808 33.164 75.087 1.00 22.53 281 ASP D O 1
ATOM 14212 N N . TYR D 1 282 ? 11.462 34.310 76.929 1.00 24.32 282 TYR D N 1
ATOM 14213 C CA . TYR D 1 282 ? 12.877 33.981 76.799 1.00 25.88 282 TYR D CA 1
ATOM 14214 C C . TYR D 1 282 ? 13.165 32.518 77.153 1.00 27.47 282 TYR D C 1
ATOM 14215 O O . TYR D 1 282 ? 14.272 32.048 76.898 1.00 30.30 282 TYR D O 1
ATOM 14224 N N . SER D 1 283 ? 12.186 31.789 77.701 1.00 27.66 283 SER D N 1
ATOM 14225 C CA . SER D 1 283 ? 12.441 30.458 78.236 1.00 29.15 283 SER D CA 1
ATOM 14226 C C . SER D 1 283 ? 12.245 29.366 77.188 1.00 29.18 283 SER D C 1
ATOM 14227 O O . SER D 1 283 ? 12.575 28.218 77.451 1.00 28.77 283 SER D O 1
ATOM 14230 N N . ILE D 1 284 ? 11.715 29.694 76.000 1.00 28.76 284 ILE D N 1
ATOM 14231 C CA . ILE D 1 284 ? 11.359 28.655 75.042 1.00 26.77 284 ILE D CA 1
ATOM 14232 C C . ILE D 1 284 ? 12.335 28.662 73.873 1.00 24.23 284 ILE D C 1
ATOM 14233 O O . ILE D 1 284 ? 12.985 29.661 73.592 1.00 26.48 284 ILE D O 1
ATOM 14238 N N . PRO D 1 285 ? 12.464 27.528 73.159 1.00 24.62 285 PRO D N 1
ATOM 14239 C CA . PRO D 1 285 ? 13.214 27.489 71.911 1.00 26.23 285 PRO D CA 1
ATOM 14240 C C . PRO D 1 285 ? 12.477 28.219 70.795 1.00 26.00 285 PRO D C 1
ATOM 14241 O O . PRO D 1 285 ? 11.351 28.674 70.984 1.00 23.17 285 PRO D O 1
ATOM 14245 N N . MET D 1 286 ? 13.145 28.343 69.645 1.00 26.45 286 MET D N 1
ATOM 14246 C CA . MET D 1 286 ? 12.445 28.652 68.413 1.00 26.08 286 MET D CA 1
ATOM 14247 C C . MET D 1 286 ? 11.999 27.325 67.805 1.00 25.12 286 MET D C 1
ATOM 14248 O O . MET D 1 286 ? 12.779 26.629 67.162 1.00 24.64 286 MET D O 1
ATOM 14253 N N . TYR D 1 287 ? 10.736 26.968 68.036 1.00 24.55 287 TYR D N 1
ATOM 14254 C CA . TYR D 1 287 ? 10.171 25.744 67.498 1.00 24.03 287 TYR D CA 1
ATOM 14255 C C . TYR D 1 287 ? 10.145 25.806 65.972 1.00 25.21 287 TYR D C 1
ATOM 14256 O O . TYR D 1 287 ? 9.893 26.864 65.395 1.00 24.45 287 TYR D O 1
ATOM 14265 N N . ILE D 1 288 ? 10.431 24.661 65.338 1.00 23.93 288 ILE D N 1
ATOM 14266 C CA . ILE D 1 288 ? 10.269 24.489 63.907 1.00 26.03 288 ILE D CA 1
ATOM 14267 C C . ILE D 1 288 ? 9.516 23.181 63.668 1.00 26.18 288 ILE D C 1
ATOM 14268 O O . ILE D 1 288 ? 10.094 22.092 63.766 1.00 25.37 288 ILE D O 1
ATOM 14273 N N . GLY D 1 289 ? 8.220 23.302 63.367 1.00 24.67 289 GLY D N 1
ATOM 14274 C CA . GLY D 1 289 ? 7.385 22.150 63.080 1.00 26.38 289 GLY D CA 1
ATOM 14275 C C . GLY D 1 289 ? 7.587 21.655 61.652 1.00 26.28 289 GLY D C 1
ATOM 14276 O O . GLY D 1 289 ? 7.675 22.458 60.717 1.00 25.31 289 GLY D O 1
ATOM 14277 N N . VAL D 1 290 ? 7.649 20.330 61.498 1.00 25.84 290 VAL D N 1
ATOM 14278 C CA . VAL D 1 290 ? 7.710 19.703 60.191 1.00 26.54 290 VAL D CA 1
ATOM 14279 C C . VAL D 1 290 ? 6.543 18.730 60.066 1.00 27.87 290 VAL D C 1
ATOM 14280 O O . VAL D 1 290 ? 6.348 17.875 60.929 1.00 27.98 290 VAL D O 1
ATOM 14284 N N . LEU D 1 291 ? 5.765 18.895 58.988 1.00 28.69 291 LEU D N 1
ATOM 14285 C CA . LEU D 1 291 ? 4.609 18.060 58.704 1.00 28.46 291 LEU D CA 1
ATOM 14286 C C . LEU D 1 291 ? 4.727 17.543 57.274 1.00 28.79 291 LEU D C 1
ATOM 14287 O O . LEU D 1 291 ? 5.110 18.294 56.377 1.00 28.56 291 LEU D O 1
ATOM 14292 N N . PRO D 1 292 ? 4.409 16.255 57.004 1.00 28.59 292 PRO D N 1
ATOM 14293 C CA . PRO D 1 292 ? 4.292 15.784 55.624 1.00 26.83 292 PRO D CA 1
ATOM 14294 C C . PRO D 1 292 ? 3.281 16.637 54.863 1.00 25.79 292 PRO D C 1
ATOM 14295 O O . PRO D 1 292 ? 2.215 16.965 55.381 1.00 24.45 292 PRO D O 1
ATOM 14299 N N . ARG D 1 293 ? 3.632 16.976 53.617 1.00 28.47 293 ARG D N 1
ATOM 14300 C CA . ARG D 1 293 ? 2.874 17.949 52.844 1.00 28.11 293 ARG D CA 1
ATOM 14301 C C . ARG D 1 293 ? 1.540 17.362 52.384 1.00 30.33 293 ARG D C 1
ATOM 14302 O O . ARG D 1 293 ? 0.571 18.103 52.231 1.00 28.00 293 ARG D O 1
ATOM 14310 N N . ARG D 1 294 ? 1.489 16.041 52.150 1.00 28.76 294 ARG D N 1
ATOM 14311 C CA . ARG D 1 294 ? 0.300 15.422 51.585 1.00 30.68 294 ARG D CA 1
ATOM 14312 C C . ARG D 1 294 ? -0.158 14.243 52.445 1.00 32.47 294 ARG D C 1
ATOM 14313 O O . ARG D 1 294 ? 0.643 13.391 52.811 1.00 36.24 294 ARG D O 1
ATOM 14321 N N . GLY D 1 295 ? -1.452 14.222 52.777 1.00 33.34 295 GLY D N 1
ATOM 14322 C CA . GLY D 1 295 ? -2.091 13.057 53.363 1.00 34.54 295 GLY D CA 1
ATOM 14323 C C . GLY D 1 295 ? -1.824 12.873 54.859 1.00 35.61 295 GLY D C 1
ATOM 14324 O O . GLY D 1 295 ? -2.142 11.819 55.400 1.00 37.96 295 GLY D O 1
ATOM 14325 N N . ALA D 1 296 ? -1.286 13.894 55.538 1.00 33.25 296 ALA D N 1
ATOM 14326 C CA . ALA D 1 296 ? -0.875 13.759 56.930 1.00 32.12 296 ALA D CA 1
ATOM 14327 C C . ALA D 1 296 ? -2.062 13.903 57.877 1.00 33.20 296 ALA D C 1
ATOM 14328 O O . ALA D 1 296 ? -3.099 14.458 57.518 1.00 33.02 296 ALA D O 1
ATOM 14330 N N . GLN D 1 297 ? -1.858 13.412 59.105 1.00 33.02 297 GLN D N 1
ATOM 14331 C CA . GLN D 1 297 ? -2.692 13.731 60.249 1.00 37.19 297 GLN D CA 1
ATOM 14332 C C . GLN D 1 297 ? -1.973 14.764 61.108 1.00 33.24 297 GLN D C 1
ATOM 14333 O O . GLN D 1 297 ? -0.755 14.882 61.029 1.00 31.33 297 GLN D O 1
ATOM 14339 N N . GLY D 1 298 ? -2.731 15.450 61.969 1.00 32.62 298 GLY D N 1
ATOM 14340 C CA . GLY D 1 298 ? -2.176 16.450 62.870 1.00 33.34 298 GLY D CA 1
ATOM 14341 C C . GLY D 1 298 ? -1.048 15.913 63.750 1.00 34.98 298 GLY D C 1
ATOM 14342 O O . GLY D 1 298 ? -0.097 16.637 64.048 1.00 32.69 298 GLY D O 1
ATOM 14343 N N . SER D 1 299 ? -1.148 14.642 64.164 1.00 33.97 299 SER D N 1
ATOM 14344 C CA . SER D 1 299 ? -0.181 14.070 65.090 1.00 35.19 299 SER D CA 1
ATOM 14345 C C . SER D 1 299 ? 1.130 13.716 64.385 1.00 32.91 299 SER D C 1
ATOM 14346 O O . SER D 1 299 ? 2.070 13.284 65.041 1.00 34.73 299 SER D O 1
ATOM 14349 N N . ASP D 1 300 ? 1.209 13.905 63.063 1.00 29.88 300 ASP D N 1
ATOM 14350 C CA . ASP D 1 300 ? 2.419 13.588 62.316 1.00 32.35 300 ASP D CA 1
ATOM 14351 C C . ASP D 1 300 ? 3.437 14.734 62.395 1.00 31.55 300 ASP D C 1
ATOM 14352 O O . ASP D 1 300 ? 4.591 14.564 62.001 1.00 30.91 300 ASP D O 1
ATOM 14357 N N . VAL D 1 301 ? 3.021 15.899 62.904 1.00 29.71 301 VAL D N 1
ATOM 14358 C CA . VAL D 1 301 ? 3.936 17.021 63.026 1.00 30.22 301 VAL D CA 1
ATOM 14359 C C . VAL D 1 301 ? 5.011 16.673 64.056 1.00 30.63 301 VAL D C 1
ATOM 14360 O O . VAL D 1 301 ? 4.722 16.031 65.067 1.00 32.38 301 VAL D O 1
ATOM 14364 N N . LYS D 1 302 ? 6.248 17.103 63.784 1.00 30.53 302 LYS D N 1
ATOM 14365 C CA . LYS D 1 302 ? 7.345 17.021 64.736 1.00 31.55 302 LYS D CA 1
ATOM 14366 C C . LYS D 1 302 ? 7.836 18.430 65.041 1.00 31.57 302 LYS D C 1
ATOM 14367 O O . LYS D 1 302 ? 8.186 19.172 64.130 1.00 30.32 302 LYS D O 1
ATOM 14373 N N . TRP D 1 303 ? 7.881 18.771 66.331 1.00 30.57 303 TRP D N 1
ATOM 14374 C CA . TRP D 1 303 ? 8.283 20.091 66.785 1.00 29.45 303 TRP D CA 1
ATOM 14375 C C . TRP D 1 303 ? 9.756 20.072 67.177 1.00 30.18 303 TRP D C 1
ATOM 14376 O O . TRP D 1 303 ? 10.102 19.863 68.344 1.00 28.14 303 TRP D O 1
ATOM 14387 N N . PHE D 1 304 ? 10.617 20.280 66.170 1.00 28.32 304 PHE D N 1
ATOM 14388 C CA . PHE D 1 304 ? 12.041 20.477 66.391 1.00 30.05 304 PHE D CA 1
ATOM 14389 C C . PHE D 1 304 ? 12.247 21.776 67.163 1.00 28.74 304 PHE D C 1
ATOM 14390 O O . PHE D 1 304 ? 11.385 22.655 67.160 1.00 26.02 304 PHE D O 1
ATOM 14398 N N . GLU D 1 305 ? 13.386 21.859 67.854 1.00 28.37 305 GLU D N 1
ATOM 14399 C CA . GLU D 1 305 ? 13.656 22.933 68.791 1.00 29.43 305 GLU D CA 1
ATOM 14400 C C . GLU D 1 305 ? 14.988 23.575 68.421 1.00 30.81 305 GLU D C 1
ATOM 14401 O O . GLU D 1 305 ? 16.055 23.051 68.741 1.00 29.00 305 GLU D O 1
ATOM 14407 N N . ALA D 1 306 ? 14.907 24.690 67.689 1.00 29.17 306 ALA D N 1
ATOM 14408 C CA . ALA D 1 306 ? 16.083 25.448 67.338 1.00 28.31 306 ALA D CA 1
ATOM 14409 C C . ALA D 1 306 ? 16.469 26.309 68.533 1.00 27.39 306 ALA D C 1
ATOM 14410 O O . ALA D 1 306 ? 15.638 26.593 69.399 1.00 27.84 306 ALA D O 1
ATOM 14412 N N . PRO D 1 307 ? 17.743 26.746 68.617 1.00 25.54 307 PRO D N 1
ATOM 14413 C CA . PRO D 1 307 ? 18.152 27.664 69.670 1.00 27.28 307 PRO D CA 1
ATOM 14414 C C . PRO D 1 307 ? 17.252 28.895 69.688 1.00 27.34 307 PRO D C 1
ATOM 14415 O O . PRO D 1 307 ? 16.827 29.379 68.639 1.00 26.81 307 PRO D O 1
ATOM 14419 N N . HIS D 1 308 ? 16.992 29.391 70.896 1.00 24.91 308 HIS D N 1
ATOM 14420 C CA . HIS D 1 308 ? 16.140 30.541 71.107 1.00 25.24 308 HIS D CA 1
ATOM 14421 C C . HIS D 1 308 ? 16.527 31.664 70.155 1.00 25.78 308 HIS D C 1
ATOM 14422 O O . HIS D 1 308 ? 17.702 32.007 70.023 1.00 25.78 308 HIS D O 1
ATOM 14429 N N . GLY D 1 309 ? 15.506 32.248 69.521 1.00 23.92 309 GLY D N 1
ATOM 14430 C CA . GLY D 1 309 ? 15.720 33.321 68.568 1.00 23.87 309 GLY D CA 1
ATOM 14431 C C . GLY D 1 309 ? 14.442 33.676 67.818 1.00 22.78 309 GLY D C 1
ATOM 14432 O O . GLY D 1 309 ? 13.391 33.077 68.036 1.00 20.29 309 GLY D O 1
ATOM 14433 N N . PHE D 1 310 ? 14.565 34.675 66.941 1.00 23.84 310 PHE D N 1
ATOM 14434 C CA . PHE D 1 310 ? 13.441 35.230 66.204 1.00 24.01 310 PHE D CA 1
ATOM 14435 C C . PHE D 1 310 ? 13.405 34.600 64.812 1.00 24.92 310 PHE D C 1
ATOM 14436 O O . PHE D 1 310 ? 14.387 34.666 64.076 1.00 25.26 310 PHE D O 1
ATOM 14444 N N . ALA D 1 311 ? 12.264 33.987 64.462 1.00 25.25 311 ALA D N 1
ATOM 14445 C CA . ALA D 1 311 ? 12.056 33.424 63.138 1.00 24.96 311 ALA D CA 1
ATOM 14446 C C . ALA D 1 311 ? 11.676 34.552 62.174 1.00 24.80 311 ALA D C 1
ATOM 14447 O O . ALA D 1 311 ? 10.520 34.968 62.124 1.00 26.58 311 ALA D O 1
ATOM 14449 N N . GLY D 1 312 ? 12.666 35.036 61.418 1.00 24.30 312 GLY D N 1
ATOM 14450 C CA . GLY D 1 312 ? 12.443 36.011 60.362 1.00 22.13 312 GLY D CA 1
ATOM 14451 C C . GLY D 1 312 ? 11.903 35.358 59.089 1.00 22.57 312 GLY D C 1
ATOM 14452 O O . GLY D 1 312 ? 11.525 34.187 59.087 1.00 21.91 312 GLY D O 1
ATOM 14453 N N . HIS D 1 313 ? 11.876 36.129 57.995 1.00 22.29 313 HIS D N 1
ATOM 14454 C CA . HIS D 1 313 ? 11.279 35.681 56.748 1.00 21.26 313 HIS D CA 1
ATOM 14455 C C . HIS D 1 313 ? 12.071 34.533 56.120 1.00 23.09 313 HIS D C 1
ATOM 14456 O O . HIS D 1 313 ? 13.299 34.496 56.159 1.00 20.89 313 HIS D O 1
ATOM 14463 N N . VAL D 1 314 ? 11.330 33.620 55.496 1.00 23.26 314 VAL D N 1
ATOM 14464 C CA . VAL D 1 314 ? 11.879 32.486 54.782 1.00 22.43 314 VAL D CA 1
ATOM 14465 C C . VAL D 1 314 ? 12.253 32.918 53.366 1.00 22.38 314 VAL D C 1
ATOM 14466 O O . VAL D 1 314 ? 11.424 33.455 52.631 1.00 21.31 314 VAL D O 1
ATOM 14470 N N . ALA D 1 315 ? 13.507 32.678 52.978 1.00 20.74 315 ALA D N 1
ATOM 14471 C CA . ALA D 1 315 ? 13.897 32.836 51.585 1.00 21.31 315 ALA D CA 1
ATOM 14472 C C . ALA D 1 315 ? 13.224 31.751 50.756 1.00 21.73 315 ALA D C 1
ATOM 14473 O O . ALA D 1 315 ? 12.469 32.050 49.823 1.00 20.85 315 ALA D O 1
ATOM 14475 N N . ASN D 1 316 ? 13.493 30.494 51.155 1.00 21.95 316 ASN D N 1
ATOM 14476 C CA . ASN D 1 316 ? 12.998 29.306 50.478 1.00 24.25 316 ASN D CA 1
ATOM 14477 C C . ASN D 1 316 ? 13.498 28.081 51.248 1.00 24.98 316 ASN D C 1
ATOM 14478 O O . ASN D 1 316 ? 14.472 28.165 51.990 1.00 23.15 316 ASN D O 1
ATOM 14483 N N . ALA D 1 317 ? 12.781 26.963 51.113 1.00 27.66 317 ALA D N 1
ATOM 14484 C CA . ALA D 1 317 ? 13.250 25.682 51.618 1.00 26.59 317 ALA D CA 1
ATOM 14485 C C . ALA D 1 317 ? 13.171 24.646 50.506 1.00 26.85 317 ALA D C 1
ATOM 14486 O O . ALA D 1 317 ? 12.376 24.773 49.573 1.00 26.14 317 ALA D O 1
ATOM 14488 N N . PHE D 1 318 ? 14.022 23.623 50.618 1.00 27.41 318 PHE D N 1
ATOM 14489 C CA . PHE D 1 318 ? 14.057 22.537 49.651 1.00 28.35 318 PHE D CA 1
ATOM 14490 C C . PHE D 1 318 ? 14.666 21.297 50.294 1.00 28.09 318 PHE D C 1
ATOM 14491 O O . PHE D 1 318 ? 15.401 21.409 51.269 1.00 29.62 318 PHE D O 1
ATOM 14499 N N . GLU D 1 319 ? 14.339 20.130 49.729 1.00 31.46 319 GLU D N 1
ATOM 14500 C CA . GLU D 1 319 ? 14.935 18.863 50.122 1.00 33.58 319 GLU D CA 1
ATOM 14501 C C . GLU D 1 319 ? 16.175 18.603 49.270 1.00 34.16 319 GLU D C 1
ATOM 14502 O O . GLU D 1 319 ? 16.135 18.766 48.054 1.00 33.00 319 GLU D O 1
ATOM 14508 N N . ASP D 1 320 ? 17.273 18.210 49.925 1.00 35.85 320 ASP D N 1
ATOM 14509 C CA . ASP D 1 320 ? 18.518 17.868 49.246 1.00 37.28 320 ASP D CA 1
ATOM 14510 C C . ASP D 1 320 ? 18.473 16.397 48.821 1.00 42.09 320 ASP D C 1
ATOM 14511 O O . ASP D 1 320 ? 17.411 15.771 48.859 1.00 37.86 320 ASP D O 1
ATOM 14516 N N . ASP D 1 321 ? 19.641 15.857 48.433 1.00 47.08 321 ASP D N 1
ATOM 14517 C CA . ASP D 1 321 ? 19.777 14.495 47.932 1.00 50.75 321 ASP D CA 1
ATOM 14518 C C . ASP D 1 321 ? 19.354 13.451 48.965 1.00 48.50 321 ASP D C 1
ATOM 14519 O O . ASP D 1 321 ? 18.834 12.409 48.586 1.00 49.22 321 ASP D O 1
ATOM 14524 N N . LYS D 1 322 ? 19.585 13.725 50.257 1.00 51.56 322 LYS D N 1
ATOM 14525 C CA . LYS D 1 322 ? 19.281 12.773 51.315 1.00 51.62 322 LYS D CA 1
ATOM 14526 C C . LYS D 1 322 ? 17.846 12.912 51.814 1.00 47.51 322 LYS D C 1
ATOM 14527 O O . LYS D 1 322 ? 17.451 12.179 52.710 1.00 48.00 322 LYS D O 1
ATOM 14533 N N . GLY D 1 323 ? 17.085 13.868 51.268 1.00 44.86 323 GLY D N 1
ATOM 14534 C CA . GLY D 1 323 ? 15.729 14.119 51.731 1.00 43.00 323 GLY D CA 1
ATOM 14535 C C . GLY D 1 323 ? 15.682 14.984 52.992 1.00 41.71 323 GLY D C 1
ATOM 14536 O O . GLY D 1 323 ? 14.625 15.099 53.620 1.00 40.88 323 GLY D O 1
ATOM 14537 N N . HIS D 1 324 ? 16.822 15.603 53.340 1.00 39.12 324 HIS D N 1
ATOM 14538 C CA . HIS D 1 324 ? 16.893 16.544 54.448 1.00 36.50 324 HIS D CA 1
ATOM 14539 C C . HIS D 1 324 ? 16.439 17.922 53.970 1.00 34.19 324 HIS D C 1
ATOM 14540 O O . HIS D 1 324 ? 16.747 18.327 52.850 1.00 30.55 324 HIS D O 1
ATOM 14547 N N . ILE D 1 325 ? 15.729 18.644 54.848 1.00 32.38 325 ILE D N 1
ATOM 14548 C CA . ILE D 1 325 ? 15.226 19.969 54.528 1.00 31.01 325 ILE D CA 1
ATOM 14549 C C . ILE D 1 325 ? 16.324 20.993 54.799 1.00 29.32 325 ILE D C 1
ATOM 14550 O O . ILE D 1 325 ? 16.833 21.078 55.912 1.00 32.32 325 ILE D O 1
ATOM 14555 N N . GLN D 1 326 ? 16.665 21.765 53.761 1.00 29.17 326 GLN D N 1
ATOM 14556 C CA . GLN D 1 326 ? 17.480 22.956 53.902 1.00 29.08 326 GLN D CA 1
ATOM 14557 C C . GLN D 1 326 ? 16.540 24.162 53.995 1.00 28.39 326 GLN D C 1
ATOM 14558 O O . GLN D 1 326 ? 15.873 24.495 53.023 1.00 25.71 326 GLN D O 1
ATOM 14564 N N . LEU D 1 327 ? 16.464 24.777 55.178 1.00 29.07 327 LEU D N 1
ATOM 14565 C CA . LEU D 1 327 ? 15.575 25.907 55.435 1.00 26.69 327 LEU D CA 1
ATOM 14566 C C . LEU D 1 327 ? 16.417 27.173 55.536 1.00 26.57 327 LEU D C 1
ATOM 14567 O O . LEU D 1 327 ? 17.209 27.302 56.461 1.00 25.08 327 LEU D O 1
ATOM 14572 N N . GLN D 1 328 ? 16.259 28.082 54.564 1.00 25.07 328 GLN D N 1
ATOM 14573 C CA . GLN D 1 328 ? 17.030 29.315 54.530 1.00 25.43 328 GLN D CA 1
ATOM 14574 C C . GLN D 1 328 ? 16.113 30.485 54.871 1.00 25.65 328 GLN D C 1
ATOM 14575 O O . GLN D 1 328 ? 15.102 30.691 54.205 1.00 24.55 328 GLN D O 1
ATOM 14581 N N . MET D 1 329 ? 16.474 31.214 55.938 1.00 26.24 329 MET D N 1
ATOM 14582 C CA . MET D 1 329 ? 15.614 32.233 56.522 1.00 26.98 329 MET D CA 1
ATOM 14583 C C . MET D 1 329 ? 16.454 33.224 57.323 1.00 25.79 329 MET D C 1
ATOM 14584 O O . MET D 1 329 ? 17.561 32.912 57.764 1.00 26.42 329 MET D O 1
ATOM 14589 N N . ALA D 1 330 ? 15.905 34.426 57.502 1.00 23.28 330 ALA D N 1
ATOM 14590 C CA . ALA D 1 330 ? 16.459 35.398 58.420 1.00 22.70 330 ALA D CA 1
ATOM 14591 C C . ALA D 1 330 ? 16.214 34.919 59.848 1.00 23.65 330 ALA D C 1
ATOM 14592 O O . ALA D 1 330 ? 15.139 34.403 60.161 1.00 21.66 330 ALA D O 1
ATOM 14594 N N . TYR D 1 331 ? 17.220 35.108 60.706 1.00 23.00 331 TYR D N 1
ATOM 14595 C CA . TYR D 1 331 ? 17.200 34.571 62.058 1.00 22.85 331 TYR D CA 1
ATOM 14596 C C . TYR D 1 331 ? 17.974 35.518 62.969 1.00 23.39 331 TYR D C 1
ATOM 14597 O O . TYR D 1 331 ? 19.117 35.863 62.679 1.00 24.84 331 TYR D O 1
ATOM 14606 N N . ALA D 1 332 ? 17.330 35.971 64.044 1.00 24.09 332 ALA D N 1
ATOM 14607 C CA . ALA D 1 332 ? 17.980 36.823 65.032 1.00 24.07 332 ALA D CA 1
ATOM 14608 C C . ALA D 1 332 ? 18.015 36.096 66.378 1.00 24.45 332 ALA D C 1
ATOM 14609 O O . ALA D 1 332 ? 17.258 35.153 66.585 1.00 23.90 332 ALA D O 1
ATOM 14611 N N . LYS D 1 333 ? 18.888 36.560 67.278 1.00 24.36 333 LYS D N 1
ATOM 14612 C CA . LYS D 1 333 ? 19.087 35.939 68.577 1.00 26.83 333 LYS D CA 1
ATOM 14613 C C . LYS D 1 333 ? 18.279 36.632 69.672 1.00 27.55 333 LYS D C 1
ATOM 14614 O O . LYS D 1 333 ? 18.386 36.254 70.839 1.00 27.22 333 LYS D O 1
ATOM 14620 N N . ASP D 1 334 ? 17.488 37.652 69.318 1.00 26.15 334 ASP D N 1
ATOM 14621 C CA . ASP D 1 334 ? 16.666 38.354 70.291 1.00 25.92 334 ASP D CA 1
ATOM 14622 C C . ASP D 1 334 ? 15.422 38.903 69.578 1.00 24.49 334 ASP D C 1
ATOM 14623 O O . ASP D 1 334 ? 15.246 38.708 68.372 1.00 23.27 334 ASP D O 1
ATOM 14628 N N . ASN D 1 335 ? 14.580 39.608 70.345 1.00 22.47 335 ASN D N 1
ATOM 14629 C CA . ASN D 1 335 ? 13.246 40.001 69.934 1.00 23.60 335 ASN D CA 1
ATOM 14630 C C . ASN D 1 335 ? 13.306 41.213 69.010 1.00 23.77 335 ASN D C 1
ATOM 14631 O O . ASN D 1 335 ? 13.497 42.337 69.464 1.00 23.81 335 ASN D O 1
ATOM 14636 N N . VAL D 1 336 ? 13.077 40.970 67.718 1.00 24.54 336 VAL D N 1
ATOM 14637 C CA . VAL D 1 336 ? 13.063 42.022 66.718 1.00 24.25 336 VAL D CA 1
ATOM 14638 C C . VAL D 1 336 ? 11.888 42.969 66.979 1.00 23.50 336 VAL D C 1
ATOM 14639 O O . VAL D 1 336 ? 11.997 44.167 66.734 1.00 22.16 336 VAL D O 1
ATOM 14643 N N . PHE D 1 337 ? 10.769 42.423 67.483 1.00 22.88 337 PHE D N 1
ATOM 14644 C CA . PHE D 1 337 ? 9.595 43.214 67.812 1.00 22.58 337 PHE D CA 1
ATOM 14645 C C . PHE D 1 337 ? 9.684 43.665 69.273 1.00 24.01 337 PHE D C 1
ATOM 14646 O O . PHE D 1 337 ? 8.892 43.246 70.125 1.00 23.13 337 PHE D O 1
ATOM 14654 N N . PHE D 1 338 ? 10.623 44.591 69.517 1.00 24.41 338 PHE D N 1
ATOM 14655 C CA . PHE D 1 338 ? 11.056 44.983 70.854 1.00 26.64 338 PHE D CA 1
ATOM 14656 C C . PHE D 1 338 ? 9.984 45.749 71.631 1.00 24.85 338 PHE D C 1
ATOM 14657 O O . PHE D 1 338 ? 10.089 45.865 72.849 1.00 24.81 338 PHE D O 1
ATOM 14665 N N . TRP D 1 339 ? 8.967 46.271 70.934 1.00 23.79 339 TRP D N 1
ATOM 14666 C CA . TRP D 1 339 ? 7.854 46.965 71.570 1.00 22.17 339 TRP D CA 1
ATOM 14667 C C . TRP D 1 339 ? 6.897 45.977 72.247 1.00 22.28 339 TRP D C 1
ATOM 14668 O O . TRP D 1 339 ? 5.980 46.397 72.950 1.00 21.72 339 TRP D O 1
ATOM 14679 N N . TRP D 1 340 ? 7.085 44.670 72.012 1.00 21.51 340 TRP D N 1
ATOM 14680 C 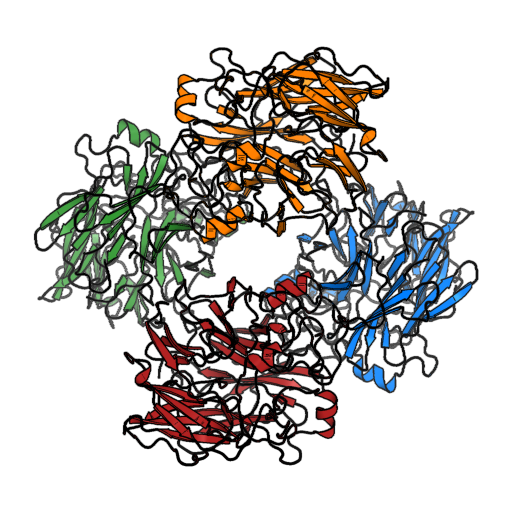CA . TRP D 1 340 ? 6.358 43.634 72.725 1.00 21.75 340 TRP D CA 1
ATOM 14681 C C . TRP D 1 340 ? 7.335 42.803 73.563 1.00 21.62 340 TRP D C 1
ATOM 14682 O O . TRP D 1 340 ? 7.684 41.680 73.206 1.00 21.09 340 TRP D O 1
ATOM 14693 N N . PRO D 1 341 ? 7.786 43.339 74.721 1.00 22.03 341 PRO D N 1
ATOM 14694 C CA . PRO D 1 341 ? 8.815 42.688 75.534 1.00 23.27 341 PRO D CA 1
ATOM 14695 C C . PRO D 1 341 ? 8.268 41.510 76.340 1.00 23.57 341 PRO D C 1
ATOM 14696 O O . PRO D 1 341 ? 7.128 41.091 76.149 1.00 23.50 341 PRO D O 1
ATOM 14700 N N . ASP D 1 342 ? 9.100 40.965 77.238 1.00 23.86 342 ASP D N 1
ATOM 14701 C CA . ASP D 1 342 ? 8.695 39.816 78.028 1.00 23.17 342 ASP D CA 1
ATOM 14702 C C . ASP D 1 342 ? 7.810 40.275 79.182 1.00 23.46 342 ASP D C 1
ATOM 14703 O O . ASP D 1 342 ? 7.478 41.458 79.279 1.00 21.81 342 ASP D O 1
ATOM 14708 N N . ALA D 1 343 ? 7.417 39.321 80.038 1.00 23.02 343 ALA D N 1
ATOM 14709 C CA . ALA D 1 343 ? 6.453 39.576 81.097 1.00 23.66 343 ALA D CA 1
ATOM 14710 C C . ALA D 1 343 ? 6.956 40.634 82.077 1.00 23.73 343 ALA D C 1
ATOM 14711 O O . ALA D 1 343 ? 6.141 41.344 82.666 1.00 22.40 343 ALA D O 1
ATOM 14713 N N . ASN D 1 344 ? 8.287 40.749 82.230 1.00 24.09 344 ASN D N 1
ATOM 14714 C CA . ASN D 1 344 ? 8.865 41.721 83.146 1.00 24.86 344 ASN D CA 1
ATOM 14715 C C . ASN D 1 344 ? 9.312 42.988 82.414 1.00 25.35 344 ASN D C 1
ATOM 14716 O O . ASN D 1 344 ? 10.021 43.811 82.985 1.00 26.89 344 ASN D O 1
ATOM 14721 N N . GLY D 1 345 ? 8.882 43.157 81.157 1.00 24.31 345 GLY D N 1
ATOM 14722 C CA . GLY D 1 345 ? 9.191 44.353 80.389 1.00 23.35 345 GLY D CA 1
ATOM 14723 C C . GLY D 1 345 ? 10.607 44.339 79.818 1.00 23.55 345 GLY D C 1
ATOM 14724 O O . GLY D 1 345 ? 11.087 45.375 79.376 1.00 24.92 345 GLY D O 1
ATOM 14725 N N . LYS D 1 346 ? 11.253 43.167 79.799 1.00 24.89 346 LYS D N 1
ATOM 14726 C CA . LYS D 1 346 ? 12.638 43.048 79.368 1.00 28.32 346 LYS D CA 1
ATOM 14727 C C . LYS D 1 346 ? 12.712 42.836 77.859 1.00 27.78 346 LYS D C 1
ATOM 14728 O O . LYS D 1 346 ? 11.978 42.025 77.295 1.00 25.34 346 LYS D O 1
ATOM 14734 N N . GLY D 1 347 ? 13.622 43.563 77.208 1.00 29.55 347 GLY D N 1
ATOM 14735 C CA . GLY D 1 347 ? 13.950 43.283 75.819 1.00 29.89 347 GLY D CA 1
ATOM 14736 C C . GLY D 1 347 ? 14.912 44.307 75.228 1.00 31.87 347 GLY D C 1
ATOM 14737 O O . GLY D 1 347 ? 15.385 45.195 75.934 1.00 31.26 347 GLY D O 1
ATOM 14738 N N . PRO D 1 348 ? 15.205 44.212 73.913 1.00 30.44 348 PRO D N 1
ATOM 14739 C CA . PRO D 1 348 ? 16.174 45.090 73.271 1.00 32.24 348 PRO D CA 1
ATOM 14740 C C . PRO D 1 348 ? 15.675 46.511 73.029 1.00 35.28 348 PRO D C 1
ATOM 14741 O O . PRO D 1 348 ? 14.494 46.805 73.198 1.00 32.13 348 PRO D O 1
ATOM 14745 N N . ARG D 1 349 ? 16.605 47.370 72.600 1.00 40.42 349 ARG D N 1
ATOM 14746 C CA . ARG D 1 349 ? 16.309 48.740 72.221 1.00 41.87 349 ARG D CA 1
ATOM 14747 C C . ARG D 1 349 ? 16.129 48.812 70.710 1.00 38.17 349 ARG D C 1
ATOM 14748 O O . ARG D 1 349 ? 16.544 47.906 69.994 1.00 36.63 349 ARG D O 1
ATOM 14756 N N . PRO D 1 350 ? 15.549 49.913 70.177 1.00 36.18 350 PRO D N 1
ATOM 14757 C CA . PRO D 1 350 ? 15.488 50.120 68.732 1.00 37.10 350 PRO D CA 1
ATOM 14758 C C . PRO D 1 350 ? 16.877 50.058 68.100 1.00 37.61 350 PRO D C 1
ATOM 14759 O O . PRO D 1 350 ? 17.815 50.647 68.625 1.00 37.89 350 PRO D O 1
ATOM 14763 N N . GLY D 1 351 ? 16.998 49.302 67.006 1.00 37.76 351 GLY D N 1
ATOM 14764 C CA . GLY D 1 351 ? 18.202 49.272 66.185 1.00 38.22 351 GLY D CA 1
ATOM 14765 C C . GLY D 1 351 ? 19.290 48.336 66.709 1.00 37.24 351 GLY D C 1
ATOM 14766 O O . GLY D 1 351 ? 20.391 48.305 66.163 1.00 40.05 351 GLY D O 1
ATOM 14767 N N . GLU D 1 352 ? 18.980 47.553 67.750 1.00 38.20 352 GLU D N 1
ATOM 14768 C CA . GLU D 1 352 ? 19.978 46.741 68.430 1.00 36.67 352 GLU D CA 1
ATOM 14769 C C . GLU D 1 352 ? 20.081 45.355 67.789 1.00 35.79 352 GLU D C 1
ATOM 14770 O O . GLU D 1 352 ? 21.168 44.814 67.624 1.00 39.46 352 GLU D O 1
ATOM 14776 N N . VAL D 1 353 ? 18.936 44.752 67.460 1.00 30.92 353 VAL D N 1
ATOM 14777 C CA . VAL D 1 353 ? 18.901 43.359 67.049 1.00 29.00 353 VAL D CA 1
ATOM 14778 C C . VAL D 1 353 ? 19.180 43.260 65.555 1.00 28.46 353 VAL D C 1
ATOM 14779 O O . VAL D 1 353 ? 18.504 43.899 64.766 1.00 29.94 353 VAL D O 1
ATOM 14783 N N . GLU D 1 354 ? 20.174 42.450 65.176 1.00 27.84 354 GLU D N 1
ATOM 14784 C CA . GLU D 1 354 ? 20.472 42.142 63.784 1.00 27.14 354 GLU D CA 1
ATOM 14785 C C . GLU D 1 354 ? 19.924 40.754 63.467 1.00 26.34 354 GLU D C 1
ATOM 14786 O O . GLU D 1 354 ? 19.932 39.871 64.328 1.00 27.19 354 GLU D O 1
ATOM 14792 N N . ALA D 1 355 ? 19.470 40.548 62.227 1.00 24.28 355 ALA D N 1
ATOM 14793 C CA . ALA D 1 355 ? 19.081 39.229 61.753 1.00 22.36 355 ALA D CA 1
ATOM 14794 C C . ALA D 1 355 ? 20.044 38.808 60.647 1.00 23.53 355 ALA D C 1
ATOM 14795 O O . ALA D 1 355 ? 20.517 39.640 59.874 1.00 23.07 355 ALA D O 1
ATOM 14797 N N . HIS D 1 356 ? 20.322 37.501 60.580 1.00 24.67 356 HIS D N 1
ATOM 14798 C CA . HIS D 1 356 ? 21.331 36.960 59.695 1.00 24.58 356 HIS D CA 1
ATOM 14799 C C . HIS D 1 356 ? 20.705 35.853 58.859 1.00 23.95 356 HIS D C 1
ATOM 14800 O O . HIS D 1 356 ? 19.725 35.228 59.263 1.00 23.16 356 HIS D O 1
ATOM 14807 N N . PHE D 1 357 ? 21.294 35.630 57.682 1.00 23.42 357 PHE D N 1
ATOM 14808 C CA . PHE D 1 357 ? 20.751 34.702 56.711 1.00 24.06 357 PHE D CA 1
ATOM 14809 C C . PHE D 1 357 ? 21.202 33.287 57.073 1.00 26.90 357 PHE D C 1
ATOM 14810 O O . PHE D 1 357 ? 22.330 32.895 56.782 1.00 28.57 357 PHE D O 1
ATOM 14818 N N . ALA D 1 358 ? 20.296 32.525 57.690 1.00 26.41 358 ALA D N 1
ATOM 14819 C CA . ALA D 1 358 ? 20.628 31.263 58.318 1.00 26.85 358 ALA D CA 1
ATOM 14820 C C . ALA D 1 358 ? 20.181 30.087 57.456 1.00 29.74 358 ALA D C 1
ATOM 14821 O O . ALA D 1 358 ? 19.207 30.186 56.708 1.00 26.34 358 ALA D O 1
ATOM 14823 N N . ASN D 1 359 ? 20.909 28.969 57.590 1.00 28.22 359 ASN D N 1
ATOM 14824 C CA . ASN D 1 359 ? 20.521 27.701 56.998 1.00 28.27 359 ASN D CA 1
ATOM 14825 C C . ASN D 1 359 ? 20.331 26.686 58.127 1.00 29.67 359 ASN D C 1
ATOM 14826 O O . ASN D 1 359 ? 21.272 26.385 58.853 1.00 30.08 359 ASN D O 1
ATOM 14831 N N . PHE D 1 360 ? 19.096 26.199 58.290 1.00 28.45 360 PHE D N 1
ATOM 14832 C CA . PHE D 1 360 ? 18.772 25.133 59.226 1.00 28.27 360 PHE D CA 1
ATOM 14833 C C . PHE D 1 360 ? 18.601 23.825 58.458 1.00 31.25 360 PHE D C 1
ATOM 14834 O O . PHE D 1 360 ? 17.967 23.814 57.404 1.00 31.96 360 PHE D O 1
ATOM 14842 N N . VAL D 1 361 ? 19.170 22.734 58.990 1.00 31.09 361 VAL D N 1
ATOM 14843 C CA . VAL D 1 361 ? 19.006 21.411 58.407 1.00 31.58 361 VAL D CA 1
ATOM 14844 C C . VAL D 1 361 ? 18.040 20.623 59.286 1.00 30.49 361 VAL D C 1
ATOM 14845 O O . VAL D 1 361 ? 18.255 20.514 60.494 1.00 30.27 361 VAL D O 1
ATOM 14849 N N . LEU D 1 362 ? 16.980 20.081 58.677 1.00 29.86 362 LEU D N 1
ATOM 14850 C CA . LEU D 1 362 ? 16.005 19.284 59.405 1.00 31.20 362 LEU D CA 1
ATOM 14851 C C . LEU D 1 362 ? 15.835 17.932 58.727 1.00 31.53 362 LEU D C 1
ATOM 14852 O O . LEU D 1 362 ? 15.789 17.850 57.504 1.00 30.87 362 LEU D O 1
ATOM 14857 N N . ASP D 1 363 ? 15.715 16.886 59.548 1.00 34.84 363 ASP D N 1
ATOM 14858 C CA . ASP D 1 363 ? 15.480 15.531 59.078 1.00 36.25 363 ASP D CA 1
ATOM 14859 C C . ASP D 1 363 ? 14.189 15.039 59.723 1.00 33.44 363 ASP D C 1
ATOM 14860 O O . ASP D 1 363 ? 14.155 14.799 60.930 1.00 32.93 363 ASP D O 1
ATOM 14865 N N . TYR D 1 364 ? 13.132 14.893 58.910 1.00 32.03 364 TYR D N 1
ATOM 14866 C CA . TYR D 1 364 ? 11.831 14.507 59.432 1.00 32.86 364 TYR D CA 1
ATOM 14867 C C . TYR D 1 364 ? 11.908 13.147 60.128 1.00 35.54 364 TYR D C 1
ATOM 14868 O O . TYR D 1 364 ? 11.155 12.907 61.069 1.00 38.07 364 TYR D O 1
ATOM 14877 N N . GLN D 1 365 ? 12.817 12.273 59.677 1.00 39.76 365 GLN D N 1
ATOM 14878 C CA . GLN D 1 365 ? 12.935 10.919 60.218 1.00 43.21 365 GLN D CA 1
ATOM 14879 C C . GLN D 1 365 ? 13.636 10.911 61.578 1.00 43.29 365 GLN D C 1
ATOM 14880 O O . GLN D 1 365 ? 13.520 9.931 62.308 1.00 47.10 365 GLN D O 1
ATOM 14886 N N . SER D 1 366 ? 14.368 11.987 61.914 1.00 43.25 366 SER D N 1
ATOM 14887 C CA . SER D 1 366 ? 15.075 12.064 63.183 1.00 40.72 366 SER D CA 1
ATOM 14888 C C . SER D 1 366 ? 14.088 12.148 64.348 1.00 44.57 366 SER D C 1
ATOM 14889 O O . SER D 1 366 ? 13.053 12.794 64.238 1.00 48.05 366 SER D O 1
ATOM 14892 N N . ASP D 1 367 ? 14.423 11.492 65.464 1.00 47.99 367 ASP D N 1
ATOM 14893 C CA . ASP D 1 367 ? 13.637 11.580 66.690 1.00 48.75 367 ASP D CA 1
ATOM 14894 C C . ASP D 1 367 ? 14.285 12.559 67.666 1.00 45.66 367 ASP D C 1
ATOM 14895 O O . ASP D 1 367 ? 13.751 12.789 68.744 1.00 51.52 367 ASP D O 1
ATOM 14900 N N . LYS D 1 368 ? 15.422 13.138 67.273 1.00 44.28 368 LYS D N 1
ATOM 14901 C CA . LYS D 1 368 ? 16.110 14.115 68.098 1.00 44.81 368 LYS D CA 1
ATOM 14902 C C . LYS D 1 368 ? 15.545 15.513 67.823 1.00 41.74 368 LYS D C 1
ATOM 14903 O O . LYS D 1 368 ? 15.667 16.017 66.708 1.00 40.30 368 LYS D O 1
ATOM 14909 N N . LEU D 1 369 ? 14.941 16.142 68.840 1.00 36.91 369 LEU D N 1
ATOM 14910 C CA . LEU D 1 369 ? 14.204 17.384 68.642 1.00 36.33 369 LEU D CA 1
ATOM 14911 C C . LEU D 1 369 ? 15.135 18.599 68.627 1.00 37.28 369 LEU D C 1
ATOM 14912 O O . LEU D 1 369 ? 14.971 19.478 67.779 1.00 36.29 369 LEU D O 1
ATOM 14917 N N . PRO D 1 370 ? 16.116 18.737 69.553 1.00 38.64 370 PRO D N 1
ATOM 14918 C CA . PRO D 1 370 ? 17.027 19.885 69.525 1.00 36.77 370 PRO D CA 1
ATOM 14919 C C . PRO D 1 370 ? 17.844 19.949 68.239 1.00 36.42 370 PRO D C 1
ATOM 14920 O O . PRO D 1 370 ? 18.346 18.929 67.772 1.00 33.25 370 PRO D O 1
ATOM 14924 N N . LEU D 1 371 ? 17.952 21.162 67.671 1.00 37.21 371 LEU D N 1
ATOM 14925 C CA . LEU D 1 371 ? 18.721 21.408 66.461 1.00 34.94 371 LEU D CA 1
ATOM 14926 C C . LEU D 1 371 ? 19.992 22.170 66.820 1.00 34.71 371 LEU D C 1
ATOM 14927 O O . LEU D 1 371 ? 20.023 22.914 67.796 1.00 38.03 371 LEU D O 1
ATOM 14932 N N . ALA D 1 372 ? 21.036 21.994 66.006 1.00 35.37 372 ALA D N 1
ATOM 14933 C CA . ALA D 1 372 ? 22.258 22.770 66.153 1.00 37.41 372 ALA D CA 1
ATOM 14934 C C . ALA D 1 372 ? 22.017 24.214 65.711 1.00 39.16 372 ALA D C 1
ATOM 14935 O O . ALA D 1 372 ? 21.081 24.498 64.969 1.00 36.00 372 ALA D O 1
ATOM 14937 N N . GLU D 1 373 ? 22.889 25.113 66.176 1.00 39.22 373 GLU D N 1
ATOM 14938 C CA . GLU D 1 373 ? 22.980 26.461 65.645 1.00 38.36 373 GLU D CA 1
ATOM 14939 C C . GLU D 1 373 ? 23.045 26.354 64.123 1.00 35.62 373 GLU D C 1
ATOM 14940 O O . GLU D 1 373 ? 23.639 25.420 63.590 1.00 33.56 373 GLU D O 1
ATOM 14946 N N . PRO D 1 374 ? 22.402 27.266 63.363 1.00 32.94 374 PRO D N 1
ATOM 14947 C CA . PRO D 1 374 ? 22.464 27.213 61.902 1.00 32.21 374 PRO D CA 1
ATOM 14948 C C . PRO D 1 374 ? 23.822 27.682 61.384 1.00 29.69 374 PRO D C 1
ATOM 14949 O O . PRO D 1 374 ? 24.577 28.307 62.115 1.00 29.52 374 PRO D O 1
ATOM 14953 N N . THR D 1 375 ? 24.117 27.375 60.122 1.00 29.49 375 THR D N 1
ATOM 14954 C CA . THR D 1 375 ? 25.185 28.043 59.398 1.00 30.14 375 THR D CA 1
ATOM 14955 C C . THR D 1 375 ? 24.619 29.324 58.794 1.00 31.06 375 THR D C 1
ATOM 14956 O O . THR D 1 375 ? 23.403 29.462 58.659 1.00 31.30 375 THR D O 1
ATOM 14960 N N . TYR D 1 376 ? 25.509 30.264 58.464 1.00 30.65 376 TYR D N 1
ATOM 14961 C CA . TYR D 1 376 ? 25.130 31.566 57.939 1.00 30.45 376 TYR D CA 1
ATOM 14962 C C . TYR D 1 376 ? 25.718 31.742 56.543 1.00 31.45 376 TYR D C 1
ATOM 14963 O O . TYR D 1 376 ? 26.888 31.439 56.312 1.00 30.76 376 TYR D O 1
ATOM 14972 N N . LEU D 1 377 ? 24.896 32.258 55.623 1.00 31.23 377 LEU D N 1
ATOM 14973 C CA . LEU D 1 377 ? 25.243 32.313 54.213 1.00 32.60 377 LEU D CA 1
ATOM 14974 C C . LEU D 1 377 ? 26.009 33.592 53.885 1.00 31.95 377 LEU D C 1
ATOM 14975 O O . LEU D 1 377 ? 26.775 33.611 52.929 1.00 33.82 377 LEU D O 1
ATOM 14980 N N . VAL D 1 378 ? 25.764 34.661 54.654 1.00 32.07 378 VAL D N 1
ATOM 14981 C CA . VAL D 1 378 ? 26.462 35.930 54.519 1.00 30.57 378 VAL D CA 1
ATOM 14982 C C . VAL D 1 378 ? 26.536 36.539 55.912 1.00 29.72 378 VAL D C 1
ATOM 14983 O O . VAL D 1 378 ? 25.859 36.055 56.816 1.00 28.06 378 VAL D O 1
ATOM 14987 N N . ASP D 1 379 ? 27.315 37.619 56.081 1.00 29.77 379 ASP D N 1
ATOM 14988 C CA . ASP D 1 379 ? 27.452 38.245 57.391 1.00 32.71 379 ASP D CA 1
ATOM 14989 C C . ASP D 1 379 ? 26.538 39.459 57.542 1.00 29.75 379 ASP D C 1
ATOM 14990 O O . ASP D 1 379 ? 26.400 39.970 58.650 1.00 29.01 379 ASP D O 1
ATOM 14995 N N . ASP D 1 380 ? 25.913 39.927 56.459 1.00 29.49 380 ASP D N 1
ATOM 14996 C CA . ASP D 1 380 ? 25.132 41.161 56.502 1.00 30.18 380 ASP D CA 1
ATOM 14997 C C . ASP D 1 380 ? 23.962 41.050 57.479 1.00 27.70 380 ASP D C 1
ATOM 14998 O O . ASP D 1 380 ? 23.355 39.993 57.601 1.00 26.16 380 ASP D O 1
ATOM 15003 N N . ASP D 1 381 ? 23.657 42.160 58.157 1.00 25.56 381 ASP D N 1
ATOM 15004 C CA . ASP D 1 381 ? 22.364 42.347 58.797 1.00 25.96 381 ASP D CA 1
ATOM 15005 C C . ASP D 1 381 ? 21.310 42.464 57.694 1.00 26.14 381 ASP D C 1
ATOM 15006 O O . ASP D 1 381 ? 21.361 43.394 56.886 1.00 25.24 381 ASP D O 1
ATOM 15011 N N . MET D 1 382 ? 20.372 41.510 57.635 1.00 24.56 382 MET D N 1
ATOM 15012 C CA . MET D 1 382 ? 19.524 41.392 56.456 1.00 24.03 382 MET D CA 1
ATOM 15013 C C . MET D 1 382 ? 18.092 41.030 56.848 1.00 22.45 382 MET D C 1
ATOM 15014 O O . MET D 1 382 ? 17.821 40.670 57.995 1.00 21.56 382 MET D O 1
ATOM 15019 N N . GLU D 1 383 ? 17.200 41.135 55.856 1.00 23.64 383 GLU D N 1
ATOM 15020 C CA . GLU D 1 383 ? 15.824 40.660 55.942 1.00 22.94 383 GLU D CA 1
ATOM 15021 C C . GLU D 1 383 ? 15.170 40.726 54.553 1.00 23.09 383 GLU D C 1
ATOM 15022 O O . GLU D 1 383 ? 15.814 41.109 53.571 1.00 23.73 383 GLU D O 1
ATOM 15028 N N A PHE D 1 384 ? 13.898 40.308 54.495 0.50 22.17 384 PHE D N 1
ATOM 15029 N N B PHE D 1 384 ? 13.891 40.319 54.501 0.50 22.53 384 PHE D N 1
ATOM 15030 C CA A PHE D 1 384 ? 13.054 40.436 53.315 0.50 22.14 384 PHE D CA 1
ATOM 15031 C CA B PHE D 1 384 ? 13.038 40.435 53.325 0.50 22.80 384 PHE D CA 1
ATOM 15032 C C A PHE D 1 384 ? 13.688 39.741 52.114 0.50 21.58 384 PHE D C 1
ATOM 15033 C C B PHE D 1 384 ? 13.669 39.737 52.119 0.50 21.90 384 PHE D C 1
ATOM 15034 O O A PHE D 1 384 ? 13.820 40.341 51.052 0.50 21.44 384 PHE D O 1
ATOM 15035 O O B PHE D 1 384 ? 13.766 40.320 51.046 0.50 21.60 384 PHE D O 1
ATOM 15050 N N . PRO D 1 385 ? 14.062 38.446 52.228 1.00 21.71 385 PRO D N 1
ATOM 15051 C CA . PRO D 1 385 ? 14.670 37.727 51.110 1.00 22.39 385 PRO D CA 1
ATOM 15052 C C . PRO D 1 385 ? 13.668 37.323 50.038 1.00 22.87 385 PRO D C 1
ATOM 15053 O O . PRO D 1 385 ? 12.565 36.880 50.357 1.00 23.39 385 PRO D O 1
ATOM 15057 N N . ARG D 1 386 ? 14.081 37.485 48.773 1.00 22.74 386 ARG D N 1
ATOM 15058 C CA . ARG D 1 386 ? 13.326 37.014 47.621 1.00 21.86 386 ARG D CA 1
ATOM 15059 C C . ARG D 1 386 ? 14.187 36.076 46.791 1.00 21.82 386 ARG D C 1
ATOM 15060 O O . ARG D 1 386 ? 15.394 36.269 46.692 1.00 22.60 386 ARG D O 1
ATOM 15068 N N . ILE D 1 387 ? 13.535 35.087 46.179 1.00 22.56 387 ILE D N 1
ATOM 15069 C CA . ILE D 1 387 ? 14.176 34.209 45.216 1.00 23.51 387 ILE D CA 1
ATOM 15070 C C . ILE D 1 387 ? 13.455 34.352 43.883 1.00 23.39 387 ILE D C 1
ATOM 15071 O O . ILE D 1 387 ? 12.435 35.042 43.772 1.00 21.51 387 ILE D O 1
ATOM 15076 N N . ASP D 1 388 ? 13.988 33.648 42.883 1.00 23.51 388 ASP D N 1
ATOM 15077 C CA . ASP D 1 388 ? 13.287 33.419 41.633 1.00 24.89 388 ASP D CA 1
ATOM 15078 C C . ASP D 1 388 ? 12.200 32.382 41.903 1.00 25.87 388 ASP D C 1
ATOM 15079 O O . ASP D 1 388 ? 12.502 31.204 42.100 1.00 29.00 388 ASP D O 1
ATOM 15084 N N . ASP D 1 389 ? 10.934 32.820 41.914 1.00 23.49 389 ASP D N 1
ATOM 15085 C CA . ASP D 1 389 ? 9.855 31.972 42.403 1.00 23.32 389 ASP D CA 1
ATOM 15086 C C . ASP D 1 389 ? 9.544 30.840 41.423 1.00 22.54 389 ASP D C 1
ATOM 15087 O O . ASP D 1 389 ? 8.729 29.971 41.721 1.00 22.41 389 ASP D O 1
ATOM 15092 N N . ARG D 1 390 ? 10.233 30.818 40.280 1.00 22.99 390 ARG D N 1
ATOM 15093 C CA . ARG D 1 390 ? 10.164 29.681 39.378 1.00 25.15 390 ARG D CA 1
ATOM 15094 C C . ARG D 1 390 ? 10.834 28.440 39.986 1.00 25.47 390 ARG D C 1
ATOM 15095 O O . ARG D 1 390 ? 10.660 27.349 39.441 1.00 25.07 390 ARG D O 1
ATOM 15103 N N . VAL D 1 391 ? 11.593 28.580 41.089 1.00 24.64 391 VAL D N 1
ATOM 15104 C CA . VAL D 1 391 ? 12.170 27.414 41.759 1.00 25.69 391 VAL D CA 1
ATOM 15105 C C . VAL D 1 391 ? 11.702 27.312 43.210 1.00 26.53 391 VAL D C 1
ATOM 15106 O O . VAL D 1 391 ? 12.286 26.544 43.982 1.00 27.28 391 VAL D O 1
ATOM 15110 N N . ALA D 1 392 ? 10.636 28.039 43.579 1.00 25.45 392 ALA D N 1
ATOM 15111 C CA . ALA D 1 392 ? 10.098 27.964 44.931 1.00 25.13 392 ALA D CA 1
ATOM 15112 C C . ALA D 1 392 ? 9.760 26.518 45.281 1.00 25.13 392 ALA D C 1
ATOM 15113 O O . ALA D 1 392 ? 9.182 25.803 44.468 1.00 24.03 392 ALA D O 1
ATOM 15115 N N . THR D 1 393 ? 10.162 26.102 46.491 1.00 25.66 393 THR D N 1
ATOM 15116 C CA . THR D 1 393 ? 9.975 24.754 47.031 1.00 26.31 393 THR D CA 1
ATOM 15117 C C . THR D 1 393 ? 11.013 23.762 46.505 1.00 28.71 393 THR D C 1
ATOM 15118 O O . THR D 1 393 ? 11.019 22.622 46.953 1.00 30.84 393 THR D O 1
ATOM 15122 N N A ARG D 1 394 ? 11.883 24.204 45.590 0.50 29.71 394 ARG D N 1
ATOM 15123 N N B ARG D 1 394 ? 11.849 24.187 45.540 0.50 31.22 394 ARG D N 1
ATOM 15124 C CA A ARG D 1 394 ? 12.965 23.381 45.068 0.50 30.02 394 ARG D CA 1
ATOM 15125 C CA B ARG D 1 394 ? 12.945 23.384 45.005 0.50 32.65 394 ARG D CA 1
ATOM 15126 C C A ARG D 1 394 ? 14.283 24.095 45.337 0.50 30.43 394 ARG D C 1
ATOM 15127 C C B ARG D 1 394 ? 14.265 24.076 45.345 0.50 31.88 394 ARG D C 1
ATOM 15128 O O A ARG D 1 394 ? 14.293 25.198 45.875 0.50 30.69 394 ARG D O 1
ATOM 15129 O O B ARG D 1 394 ? 14.262 25.147 45.945 0.50 32.16 394 ARG D O 1
ATOM 15144 N N . LYS D 1 395 ? 15.391 23.463 44.953 1.00 32.20 395 LYS D N 1
ATOM 15145 C CA . LYS D 1 395 ? 16.705 24.049 45.160 1.00 34.50 395 LYS D CA 1
ATOM 15146 C C . LYS D 1 395 ? 16.796 25.377 44.412 1.00 32.19 395 LYS D C 1
ATOM 15147 O O . LYS D 1 395 ? 16.552 25.424 43.212 1.00 33.13 395 LYS D O 1
ATOM 15153 N N . HIS D 1 396 ? 17.153 26.445 45.134 1.00 29.85 396 HIS D N 1
ATOM 15154 C CA . HIS D 1 396 ? 17.400 27.753 44.545 1.00 29.46 396 HIS D CA 1
ATOM 15155 C C . HIS D 1 396 ? 18.879 28.079 44.727 1.00 29.66 396 HIS D C 1
ATOM 15156 O O . HIS D 1 396 ? 19.499 27.572 45.652 1.00 28.48 396 HIS D O 1
ATOM 15163 N N . LYS D 1 397 ? 19.427 28.950 43.868 1.00 29.98 397 LYS D N 1
ATOM 15164 C CA . LYS D 1 397 ? 20.832 29.320 43.967 1.00 29.43 397 LYS D CA 1
ATOM 15165 C C . LYS D 1 397 ? 21.025 30.833 43.869 1.00 29.07 397 LYS D C 1
ATOM 15166 O O . LYS D 1 397 ? 22.166 31.302 43.775 1.00 28.46 397 LYS D O 1
ATOM 15172 N N . HIS D 1 398 ? 19.920 31.589 43.931 1.00 28.02 398 HIS D N 1
ATOM 15173 C CA . HIS D 1 398 ? 19.972 33.043 43.948 1.00 26.57 398 HIS D CA 1
ATOM 15174 C C . HIS D 1 398 ? 19.007 33.556 45.014 1.00 26.26 398 HIS D C 1
ATOM 15175 O O . HIS D 1 398 ? 17.854 33.123 45.068 1.00 27.49 398 HIS D O 1
ATOM 15182 N N . THR D 1 399 ? 19.490 34.469 45.863 1.00 25.24 399 THR D N 1
ATOM 15183 C CA . THR D 1 399 ? 18.632 35.209 46.778 1.00 26.92 399 THR D CA 1
ATOM 15184 C C . THR D 1 399 ? 18.941 36.704 46.684 1.00 26.07 399 THR D C 1
ATOM 15185 O O . THR D 1 399 ? 20.103 37.101 46.603 1.00 27.26 399 THR D O 1
ATOM 15189 N N . PHE D 1 400 ? 17.874 37.509 46.686 1.00 24.76 400 PHE D N 1
ATOM 15190 C CA . PHE D 1 400 ? 17.942 38.959 46.758 1.00 24.15 400 PHE D CA 1
ATOM 15191 C C . PHE D 1 400 ? 17.347 39.394 48.095 1.00 24.15 400 PHE D C 1
ATOM 15192 O O . PHE D 1 400 ? 16.304 38.880 48.493 1.00 24.27 400 PHE D O 1
ATOM 15200 N N . PHE D 1 401 ? 18.001 40.314 48.805 1.00 21.59 401 PHE D N 1
ATOM 15201 C CA . PHE D 1 401 ? 17.520 40.674 50.130 1.00 22.09 401 PHE D CA 1
ATOM 15202 C C . PHE D 1 401 ? 17.920 42.097 50.504 1.00 23.95 401 PHE D C 1
ATOM 15203 O O . PHE D 1 401 ? 18.842 42.681 49.928 1.00 26.82 401 PHE D O 1
ATOM 15211 N N . CYS D 1 402 ? 17.169 42.653 51.459 1.00 22.84 402 CYS D N 1
ATOM 15212 C CA . CYS D 1 402 ? 17.502 43.925 52.071 1.00 22.99 402 CYS D CA 1
ATOM 15213 C C . CYS D 1 402 ? 18.678 43.742 53.022 1.00 21.34 402 CYS D C 1
ATOM 15214 O O . CYS D 1 402 ? 18.799 42.701 53.666 1.00 19.87 402 CYS D O 1
ATOM 15217 N N . ILE D 1 403 ? 19.524 44.770 53.100 1.00 21.96 403 ILE D N 1
ATOM 15218 C CA . ILE D 1 403 ? 20.605 44.823 54.069 1.00 22.43 403 ILE D CA 1
ATOM 15219 C C . ILE D 1 403 ? 20.552 46.163 54.791 1.00 22.54 403 ILE D C 1
ATOM 15220 O O . ILE D 1 403 ? 20.051 47.161 54.251 1.00 21.16 403 ILE D O 1
ATOM 15225 N N . PHE D 1 404 ? 21.066 46.152 56.026 1.00 23.39 404 PHE D N 1
ATOM 15226 C CA . PHE D 1 404 ? 21.315 47.360 56.783 1.00 26.11 404 PHE D CA 1
ATOM 15227 C C . PHE D 1 404 ? 22.790 47.373 57.200 1.00 26.98 404 PHE D C 1
ATOM 15228 O O . PHE D 1 404 ? 23.216 46.607 58.068 1.00 27.00 404 PHE D O 1
ATOM 15236 N N . ASP D 1 405 ? 23.544 48.258 56.559 1.00 28.17 405 ASP D N 1
ATOM 15237 C CA . ASP D 1 405 ? 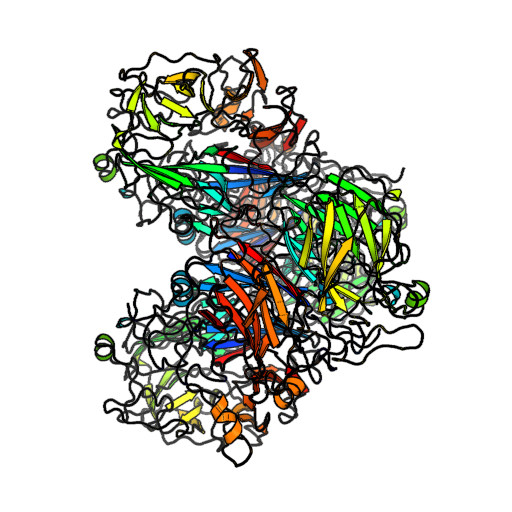24.982 48.306 56.703 1.00 30.20 405 ASP D CA 1
ATOM 15238 C C . ASP D 1 405 ? 25.335 49.533 57.529 1.00 29.26 405 ASP D C 1
ATOM 15239 O O . ASP D 1 405 ? 25.064 50.654 57.110 1.00 27.75 405 ASP D O 1
ATOM 15244 N N . ARG D 1 406 ? 25.961 49.320 58.693 1.00 28.94 406 ARG D N 1
ATOM 15245 C CA . ARG D 1 406 ? 26.304 50.405 59.609 1.00 31.40 406 ARG D CA 1
ATOM 15246 C C . ARG D 1 406 ? 27.691 50.992 59.293 1.00 30.06 406 ARG D C 1
ATOM 15247 O O . ARG D 1 406 ? 28.117 51.965 59.914 1.00 32.45 406 ARG D O 1
ATOM 15255 N N . LYS D 1 407 ? 28.398 50.417 58.315 1.00 26.79 407 LYS D N 1
ATOM 15256 C CA . LYS D 1 407 ? 29.651 50.957 57.813 1.00 27.43 407 LYS D CA 1
ATOM 15257 C C . LYS D 1 407 ? 29.557 52.475 57.623 1.00 27.58 407 LYS D C 1
ATOM 15258 O O . LYS D 1 407 ? 28.626 52.975 56.993 1.00 23.79 407 LYS D O 1
ATOM 15264 N N . PRO D 1 408 ? 30.504 53.267 58.185 1.00 26.34 408 PRO D N 1
ATOM 15265 C CA . PRO D 1 408 ? 30.406 54.731 58.159 1.00 26.21 408 PRO D CA 1
ATOM 15266 C C . PRO D 1 408 ? 30.202 55.293 56.757 1.00 25.86 408 PRO D C 1
ATOM 15267 O O . PRO D 1 408 ? 30.922 54.924 55.833 1.00 24.87 408 PRO D O 1
ATOM 15271 N N . GLY D 1 409 ? 29.170 56.138 56.598 1.00 25.43 409 GLY D N 1
ATOM 15272 C CA . GLY D 1 409 ? 28.935 56.845 55.351 1.00 25.51 409 GLY D CA 1
ATOM 15273 C C . GLY D 1 409 ? 27.853 56.226 54.470 1.00 24.94 409 GLY D C 1
ATOM 15274 O O . GLY D 1 409 ? 27.309 56.912 53.620 1.00 29.40 409 GLY D O 1
ATOM 15275 N N . VAL D 1 410 ? 27.529 54.941 54.652 1.00 24.17 410 VAL D N 1
ATOM 15276 C CA . VAL D 1 410 ? 26.559 54.295 53.778 1.00 25.84 410 VAL D CA 1
ATOM 15277 C C . VAL D 1 410 ? 25.199 54.978 53.939 1.00 24.76 410 VAL D C 1
ATOM 15278 O O . VAL D 1 410 ? 24.550 55.272 52.944 1.00 25.80 410 VAL D O 1
ATOM 15282 N N . THR D 1 411 ? 24.794 55.228 55.187 1.00 25.03 411 THR D N 1
ATOM 15283 C CA . THR D 1 411 ? 23.669 56.103 55.477 1.00 24.26 411 THR D CA 1
ATOM 15284 C C . THR D 1 411 ? 24.153 57.318 56.258 1.00 22.78 411 THR D C 1
ATOM 15285 O O . THR D 1 411 ? 24.890 57.197 57.232 1.00 24.66 411 THR D O 1
ATOM 15289 N N . ASP D 1 412 ? 23.699 58.495 55.830 1.00 22.77 412 ASP D N 1
ATOM 15290 C CA . ASP D 1 412 ? 23.920 59.753 56.524 1.00 24.03 412 ASP D CA 1
ATOM 15291 C C . ASP D 1 412 ? 22.873 59.892 57.633 1.00 24.70 412 ASP D C 1
ATOM 15292 O O . ASP D 1 412 ? 21.869 60.583 57.465 1.00 25.40 412 ASP D O 1
ATOM 15297 N N . PHE D 1 413 ? 23.131 59.253 58.781 1.00 25.26 413 PHE D N 1
ATOM 15298 C CA . PHE D 1 413 ? 22.166 59.175 59.874 1.00 27.74 413 PHE D CA 1
ATOM 15299 C C . PHE D 1 413 ? 21.803 60.550 60.422 1.00 29.40 413 PHE D C 1
ATOM 15300 O O . PHE D 1 413 ? 20.649 60.793 60.762 1.00 29.83 413 PHE D O 1
ATOM 15308 N N . GLU D 1 414 ? 22.790 61.441 60.525 1.00 31.03 414 GLU D N 1
ATOM 15309 C CA . GLU D 1 414 ? 22.574 62.797 61.007 1.00 33.76 414 GLU D CA 1
ATOM 15310 C C . GLU D 1 414 ? 21.466 63.484 60.204 1.00 30.98 414 GLU D C 1
ATOM 15311 O O . GLU D 1 414 ? 20.666 64.226 60.765 1.00 32.12 414 GLU D O 1
ATOM 15317 N N . PHE D 1 415 ? 21.442 63.260 58.885 1.00 27.79 415 PHE D N 1
ATOM 15318 C CA . PHE D 1 415 ? 20.438 63.853 58.019 1.00 27.27 415 PHE D CA 1
ATOM 15319 C C . PHE D 1 415 ? 19.135 63.043 58.045 1.00 25.35 415 PHE D C 1
ATOM 15320 O O . PHE D 1 415 ? 18.055 63.624 58.106 1.00 26.64 415 PHE D O 1
ATOM 15328 N N . VAL D 1 416 ? 19.237 61.711 57.963 1.00 24.25 416 VAL D N 1
ATOM 15329 C CA . VAL D 1 416 ? 18.076 60.854 57.738 1.00 24.45 416 VAL D CA 1
ATOM 15330 C C . VAL D 1 416 ? 17.223 60.719 59.006 1.00 25.85 416 VAL D C 1
ATOM 15331 O O . VAL D 1 416 ? 16.010 60.891 58.936 1.00 24.69 416 VAL D O 1
ATOM 15335 N N . MET D 1 417 ? 17.838 60.422 60.161 1.00 25.98 417 MET D N 1
ATOM 15336 C CA . MET D 1 417 ? 17.082 59.999 61.335 1.00 28.50 417 MET D CA 1
ATOM 15337 C C . MET D 1 417 ? 16.106 61.083 61.808 1.00 29.93 417 MET D C 1
ATOM 15338 O O . MET D 1 417 ? 14.973 60.769 62.149 1.00 30.77 417 MET D O 1
ATOM 15343 N N . PRO D 1 418 ? 16.462 62.387 61.850 1.00 32.01 418 PRO D N 1
ATOM 15344 C CA . PRO D 1 418 ? 15.490 63.420 62.219 1.00 31.98 418 PRO D CA 1
ATOM 15345 C C . PRO D 1 418 ? 14.272 63.510 61.295 1.00 30.30 418 PRO D C 1
ATOM 15346 O O . PRO D 1 418 ? 13.247 64.066 61.685 1.00 34.69 418 PRO D O 1
ATOM 15350 N N . ARG D 1 419 ? 14.384 62.984 60.069 1.00 28.19 419 ARG D N 1
ATOM 15351 C CA . ARG D 1 419 ? 13.311 63.056 59.086 1.00 26.58 419 ARG D CA 1
ATOM 15352 C C . ARG D 1 419 ? 12.558 61.738 58.949 1.00 25.80 419 ARG D C 1
ATOM 15353 O O . ARG D 1 419 ? 11.587 61.674 58.189 1.00 26.64 419 ARG D O 1
ATOM 15361 N N . ALA D 1 420 ? 13.004 60.696 59.671 1.00 23.48 420 ALA D N 1
ATOM 15362 C CA . ALA D 1 420 ? 12.601 59.337 59.367 1.00 24.76 420 ALA D CA 1
ATOM 15363 C C . ALA D 1 420 ? 11.313 58.931 60.082 1.00 25.84 420 ALA D C 1
ATOM 15364 O O . ALA D 1 420 ? 10.577 58.099 59.562 1.00 25.50 420 ALA D O 1
ATOM 15366 N N . GLY D 1 421 ? 11.067 59.485 61.275 1.00 27.57 421 GLY D N 1
ATOM 15367 C CA . GLY D 1 421 ? 10.040 58.950 62.152 1.00 27.95 421 GLY D CA 1
ATOM 15368 C C . GLY D 1 421 ? 10.451 57.580 62.677 1.00 29.89 421 GLY D C 1
ATOM 15369 O O . GLY D 1 421 ? 11.609 57.204 62.554 1.00 34.09 421 GLY D O 1
ATOM 15370 N N . GLY D 1 422 ? 9.506 56.841 63.265 1.00 29.97 422 GLY D N 1
ATOM 15371 C CA . GLY D 1 422 ? 9.820 55.561 63.885 1.00 30.04 422 GLY D CA 1
ATOM 15372 C C . GLY D 1 422 ? 8.812 54.475 63.526 1.00 27.21 422 GLY D C 1
ATOM 15373 O O . GLY D 1 422 ? 7.796 54.750 62.896 1.00 27.77 422 GLY D O 1
ATOM 15374 N N . GLY D 1 423 ? 9.123 53.239 63.919 1.00 25.48 423 GLY D N 1
ATOM 15375 C CA . GLY D 1 423 ? 8.148 52.159 63.950 1.00 26.21 423 GLY D CA 1
ATOM 15376 C C . GLY D 1 423 ? 8.333 51.121 62.851 1.00 25.12 423 GLY D C 1
ATOM 15377 O O . GLY D 1 423 ? 7.688 50.069 62.882 1.00 26.17 423 GLY D O 1
ATOM 15378 N N . ALA D 1 424 ? 9.208 51.412 61.879 1.00 24.84 424 ALA D N 1
ATOM 15379 C CA . ALA D 1 424 ? 9.453 50.525 60.756 1.00 24.99 424 ALA D CA 1
ATOM 15380 C C . ALA D 1 424 ? 10.941 50.186 60.649 1.00 24.45 424 ALA D C 1
ATOM 15381 O O . ALA D 1 424 ? 11.802 50.980 61.022 1.00 23.39 424 ALA D O 1
ATOM 15383 N N . PRO D 1 425 ? 11.288 49.012 60.081 1.00 25.52 425 PRO D N 1
ATOM 15384 C CA . PRO D 1 425 ? 12.682 48.606 59.927 1.00 26.43 425 PRO D CA 1
ATOM 15385 C C . PRO D 1 425 ? 13.359 49.411 58.824 1.00 26.52 425 PRO D C 1
ATOM 15386 O O . PRO D 1 425 ? 12.689 49.939 57.942 1.00 26.06 425 PRO D O 1
ATOM 15390 N N . MET D 1 426 ? 14.690 49.490 58.884 1.00 26.07 426 MET D N 1
ATOM 15391 C CA . MET D 1 426 ? 15.450 50.260 57.920 1.00 26.26 426 MET D CA 1
ATOM 15392 C C . MET D 1 426 ? 16.328 49.330 57.087 1.00 24.71 426 MET D C 1
ATOM 15393 O O . MET D 1 426 ? 16.927 48.379 57.600 1.00 24.15 426 MET D O 1
ATOM 15398 N N . SER D 1 427 ? 16.370 49.642 55.788 1.00 21.97 427 SER D N 1
ATOM 15399 C CA . SER D 1 427 ? 17.211 48.971 54.817 1.00 23.21 427 SER D CA 1
ATOM 15400 C C . SER D 1 427 ? 17.931 50.025 53.977 1.00 23.03 427 SER D C 1
ATOM 15401 O O . SER D 1 427 ? 17.277 50.915 53.437 1.00 21.02 427 SER D O 1
ATOM 15404 N N . ASN D 1 428 ? 19.272 49.949 53.903 1.00 23.89 428 ASN D N 1
ATOM 15405 C CA . ASN D 1 428 ? 20.029 50.922 53.130 1.00 22.95 428 ASN D CA 1
ATOM 15406 C C . ASN D 1 428 ? 20.704 50.264 51.931 1.00 24.54 428 ASN D C 1
ATOM 15407 O O . ASN D 1 428 ? 21.574 50.862 51.290 1.00 25.47 428 ASN D O 1
ATOM 15412 N N . GLY D 1 429 ? 20.252 49.063 51.567 1.00 23.09 429 GLY D N 1
ATOM 15413 C CA . GLY D 1 429 ? 20.691 48.461 50.324 1.00 22.77 429 GLY D CA 1
ATOM 15414 C C . GLY D 1 429 ? 19.968 47.159 50.024 1.00 22.72 429 GLY D C 1
ATOM 15415 O O . GLY D 1 429 ? 19.160 46.692 50.832 1.00 21.25 429 GLY D O 1
ATOM 15416 N N . LEU D 1 430 ? 20.242 46.634 48.826 1.00 21.77 430 LEU D N 1
ATOM 15417 C CA . LEU D 1 430 ? 19.882 45.277 48.452 1.00 23.67 430 LEU D CA 1
ATOM 15418 C C . LEU D 1 430 ? 21.160 44.502 48.179 1.00 26.33 430 LEU D C 1
ATOM 15419 O O . LEU D 1 430 ? 22.166 45.082 47.760 1.00 27.43 430 LEU D O 1
ATOM 15424 N N . ALA D 1 431 ? 21.074 43.181 48.359 1.00 27.48 431 ALA D N 1
ATOM 15425 C CA . ALA D 1 431 ? 22.182 42.302 48.039 1.00 27.80 431 ALA D CA 1
ATOM 15426 C C . ALA D 1 431 ? 21.660 41.143 47.204 1.00 27.19 431 ALA D C 1
ATOM 15427 O O . ALA D 1 431 ? 20.526 40.708 47.385 1.00 24.44 431 ALA D O 1
ATOM 15429 N N . HIS D 1 432 ? 22.508 40.681 46.282 1.00 27.48 432 HIS D N 1
ATOM 15430 C CA . HIS D 1 432 ? 22.257 39.482 45.506 1.00 27.64 432 HIS D CA 1
ATOM 15431 C C . HIS D 1 432 ? 23.360 38.482 45.843 1.00 26.82 432 HIS D C 1
ATOM 15432 O O . HIS D 1 432 ? 24.529 38.759 45.599 1.00 24.51 432 HIS D O 1
ATOM 15439 N N . LEU D 1 433 ? 22.966 37.349 46.430 1.00 26.49 433 LEU D N 1
ATOM 15440 C CA . LEU D 1 433 ? 23.867 36.239 46.684 1.00 27.19 433 LEU D CA 1
ATOM 15441 C C . LEU D 1 433 ? 23.683 35.185 45.600 1.00 27.28 433 LEU D C 1
ATOM 15442 O O . LEU D 1 433 ? 22.571 34.719 45.370 1.00 27.27 433 LEU D O 1
ATOM 15447 N N . ASN D 1 434 ? 24.800 34.827 44.957 1.00 27.43 434 ASN D N 1
ATOM 15448 C CA . ASN D 1 434 ? 24.902 33.626 44.149 1.00 30.89 434 ASN D CA 1
ATOM 15449 C C . ASN D 1 434 ? 25.369 32.501 45.070 1.00 32.53 434 ASN D C 1
ATOM 15450 O O . ASN D 1 434 ? 26.472 32.583 45.616 1.00 34.85 434 ASN D O 1
ATOM 15455 N N . HIS D 1 435 ? 24.526 31.475 45.255 1.00 33.61 435 HIS D N 1
ATOM 15456 C CA . HIS D 1 435 ? 24.781 30.440 46.250 1.00 34.86 435 HIS D CA 1
ATOM 15457 C C . HIS D 1 435 ? 25.851 29.445 45.785 1.00 38.57 435 HIS D C 1
ATOM 15458 O O . HIS D 1 435 ? 26.488 28.818 46.628 1.00 39.87 435 HIS D O 1
ATOM 15465 N N . GLU D 1 436 ? 26.038 29.290 44.466 1.00 40.89 436 GLU D N 1
ATOM 15466 C CA . GLU D 1 436 ? 27.072 28.412 43.930 1.00 42.88 436 GLU D CA 1
ATOM 15467 C C . GLU D 1 436 ? 28.450 29.044 44.122 1.00 45.65 436 GLU D C 1
ATOM 15468 O O . GLU D 1 436 ? 29.339 28.428 44.703 1.00 47.87 436 GLU D O 1
ATOM 15474 N N . THR D 1 437 ? 28.620 30.282 43.635 1.00 46.11 437 THR D N 1
ATOM 15475 C CA . THR D 1 437 ? 29.923 30.929 43.606 1.00 43.54 437 THR D CA 1
ATOM 15476 C C . THR D 1 437 ? 30.234 31.628 44.927 1.00 40.77 437 THR D C 1
ATOM 15477 O O . THR D 1 437 ? 31.396 31.862 45.232 1.00 41.70 437 THR D O 1
ATOM 15481 N N . GLY D 1 438 ? 29.200 32.013 45.684 1.00 40.39 438 GLY D N 1
ATOM 15482 C CA . GLY D 1 438 ? 29.381 32.798 46.898 1.00 38.31 438 GLY D CA 1
ATOM 15483 C C . GLY D 1 438 ? 29.539 34.299 46.634 1.00 36.06 438 GLY D C 1
ATOM 15484 O O . GLY D 1 438 ? 29.709 35.075 47.570 1.00 37.58 438 GLY D O 1
ATOM 15485 N N . ASP D 1 439 ? 29.474 34.718 45.363 1.00 38.92 439 ASP D N 1
ATOM 15486 C CA . ASP D 1 439 ? 29.606 36.125 45.013 1.00 40.82 439 ASP D CA 1
ATOM 15487 C C . ASP D 1 439 ? 28.374 36.909 45.475 1.00 37.83 439 ASP D C 1
ATOM 15488 O O . ASP D 1 439 ? 27.242 36.428 45.398 1.00 34.00 439 ASP D O 1
ATOM 15493 N N . ILE D 1 440 ? 28.622 38.131 45.955 1.00 37.25 440 ILE D N 1
ATOM 15494 C CA . ILE D 1 440 ? 27.583 39.042 46.396 1.00 37.51 440 ILE D CA 1
ATOM 15495 C C . ILE D 1 440 ? 27.755 40.362 45.648 1.00 36.03 440 ILE D C 1
ATOM 15496 O O . ILE D 1 440 ? 28.865 40.875 45.566 1.00 39.38 440 ILE D O 1
ATOM 15501 N N A GLN D 1 441 ? 26.658 40.882 45.085 0.50 33.29 441 GLN D N 1
ATOM 15502 N N B GLN D 1 441 ? 26.652 40.895 45.108 0.50 32.58 441 GLN D N 1
ATOM 15503 C CA A GLN D 1 441 ? 26.605 42.255 44.604 0.50 33.77 441 GLN D CA 1
ATOM 15504 C CA B GLN D 1 441 ? 26.614 42.260 44.610 0.50 32.57 441 GLN D CA 1
ATOM 15505 C C A GLN D 1 441 ? 25.706 43.054 45.544 0.50 32.79 441 GLN D C 1
ATOM 15506 C C B GLN D 1 441 ? 25.673 43.074 45.490 0.50 32.09 441 GLN D C 1
ATOM 15507 O O A GLN D 1 441 ? 24.667 42.555 45.964 0.50 34.79 441 GLN D O 1
ATOM 15508 O O B GLN D 1 441 ? 24.588 42.603 45.821 0.50 33.74 441 GLN D O 1
ATOM 15519 N N . ARG D 1 442 ? 26.082 44.304 45.821 1.00 31.22 442 ARG D N 1
ATOM 15520 C CA . ARG D 1 442 ? 25.308 45.170 46.693 1.00 29.64 442 ARG D CA 1
ATOM 15521 C C . ARG D 1 442 ? 24.874 46.421 45.932 1.00 30.43 442 ARG D C 1
ATOM 15522 O O . ARG D 1 442 ? 25.688 47.090 45.309 1.00 33.93 442 ARG D O 1
ATOM 15530 N N . TYR D 1 443 ? 23.573 46.715 45.989 1.00 30.08 443 TYR D N 1
ATOM 15531 C CA . TYR D 1 443 ? 23.007 47.956 45.485 1.00 29.05 443 TYR D CA 1
ATOM 15532 C C . TYR D 1 443 ? 22.831 48.927 46.647 1.00 28.51 443 TYR D C 1
ATOM 15533 O O . TYR D 1 443 ? 22.122 48.619 47.603 1.00 26.25 443 TYR D O 1
ATOM 15542 N N . LEU D 1 444 ? 23.507 50.084 46.561 1.00 29.02 444 LEU D N 1
ATOM 15543 C CA . LEU D 1 444 ? 23.375 51.155 47.530 1.00 29.55 444 LEU D CA 1
ATOM 15544 C C . LEU D 1 444 ? 22.686 52.340 46.857 1.00 29.91 444 LEU D C 1
ATOM 15545 O O . LEU D 1 444 ? 23.291 53.020 46.031 1.00 29.33 444 LEU D O 1
ATOM 15550 N N . PRO D 1 445 ? 21.400 52.629 47.157 1.00 27.45 445 PRO D N 1
ATOM 15551 C CA . PRO D 1 445 ? 20.710 53.751 46.520 1.00 26.49 445 PRO D CA 1
ATOM 15552 C C . PRO D 1 445 ? 21.304 55.120 46.827 1.00 26.19 445 PRO D C 1
ATOM 15553 O O . PRO D 1 445 ? 21.135 56.050 46.051 1.00 25.64 445 PRO D O 1
ATOM 15557 N N . GLY D 1 446 ? 21.984 55.240 47.969 1.00 25.19 446 GLY D N 1
ATOM 15558 C CA . GLY D 1 446 ? 22.700 56.459 48.298 1.00 25.50 446 GLY D CA 1
ATOM 15559 C C . GLY D 1 446 ? 22.580 56.816 49.774 1.00 24.73 446 GLY D C 1
ATOM 15560 O O . GLY D 1 446 ? 21.792 56.211 50.504 1.00 24.60 446 GLY D O 1
ATOM 15561 N N . PRO D 1 447 ? 23.370 57.799 50.253 1.00 24.79 447 PRO D N 1
ATOM 15562 C CA . PRO D 1 447 ? 23.460 58.088 51.683 1.00 26.17 447 PRO D CA 1
ATOM 15563 C C . PRO D 1 447 ? 22.181 58.632 52.321 1.00 25.86 447 PRO D C 1
ATOM 15564 O O . PRO D 1 447 ? 22.043 58.557 53.545 1.00 23.13 447 PRO D O 1
ATOM 15568 N N . ARG D 1 448 ? 21.263 59.181 51.506 1.00 24.04 448 ARG D N 1
ATOM 15569 C CA . ARG D 1 448 ? 20.060 59.792 52.053 1.00 23.06 448 ARG D CA 1
ATOM 15570 C C . ARG D 1 448 ? 18.807 59.096 51.520 1.00 22.92 448 ARG D C 1
ATOM 15571 O O . ARG D 1 448 ? 17.737 59.697 51.467 1.00 21.71 448 ARG D O 1
ATOM 15579 N N . LYS D 1 449 ? 18.945 57.805 51.191 1.00 22.71 449 LYS D N 1
ATOM 15580 C CA . LYS D 1 449 ? 17.841 56.988 50.706 1.00 22.62 449 LYS D CA 1
ATOM 15581 C C . LYS D 1 449 ? 17.836 55.647 51.431 1.00 22.30 449 LYS D C 1
ATOM 15582 O O . LYS D 1 449 ? 18.898 55.137 51.773 1.00 22.04 449 LYS D O 1
ATOM 15588 N N . LEU D 1 450 ? 16.633 55.075 51.623 1.00 21.62 450 LEU D N 1
ATOM 15589 C CA . LEU D 1 450 ? 16.462 53.731 52.156 1.00 21.76 450 LEU D CA 1
ATOM 15590 C C . LEU D 1 450 ? 15.525 52.957 51.229 1.00 22.46 450 LEU D C 1
ATOM 15591 O O . LEU D 1 450 ? 14.904 53.552 50.361 1.00 21.43 450 LEU D O 1
ATOM 15596 N N . THR D 1 451 ? 15.454 51.627 51.394 1.00 22.29 451 THR D N 1
ATOM 15597 C CA . THR D 1 451 ? 14.724 50.760 50.483 1.00 22.93 451 THR D CA 1
ATOM 15598 C C . THR D 1 451 ? 13.605 50.013 51.202 1.00 22.37 451 THR D C 1
ATOM 15599 O O . THR D 1 451 ? 13.625 49.841 52.423 1.00 21.22 451 THR D O 1
ATOM 15603 N N . GLY D 1 452 ? 12.637 49.552 50.404 1.00 22.74 452 GLY D N 1
ATOM 15604 C CA . GLY D 1 452 ? 11.685 48.532 50.820 1.00 21.56 452 GLY D CA 1
ATOM 15605 C C . GLY D 1 452 ? 12.119 47.150 50.340 1.00 21.68 452 GLY D C 1
ATOM 15606 O O . GLY D 1 452 ? 13.271 46.937 49.969 1.00 23.07 452 GLY D O 1
ATOM 15607 N N . GLU D 1 453 ? 11.180 46.207 50.367 1.00 21.57 453 GLU D N 1
ATOM 15608 C CA . GLU D 1 453 ? 11.394 44.860 49.862 1.00 21.78 453 GLU D CA 1
ATOM 15609 C C . GLU D 1 453 ? 11.420 44.900 48.337 1.00 21.91 453 GLU D C 1
ATOM 15610 O O . GLU D 1 453 ? 10.582 45.552 47.724 1.00 20.15 453 GLU D O 1
ATOM 15616 N N . CYS D 1 454 ? 12.356 44.155 47.736 1.00 20.94 454 CYS D N 1
ATOM 15617 C CA . CYS D 1 454 ? 12.471 44.113 46.288 1.00 20.66 454 CYS D CA 1
ATOM 15618 C C . CYS D 1 454 ? 11.546 43.047 45.702 1.00 20.20 454 CYS D C 1
ATOM 15619 O O . CYS D 1 454 ? 10.975 42.233 46.435 1.00 19.08 454 CYS D O 1
ATOM 15622 N N . ILE D 1 455 ? 11.352 43.122 44.379 1.00 20.29 455 ILE D N 1
ATOM 15623 C CA . ILE D 1 455 ? 10.789 42.048 43.578 1.00 21.69 455 ILE D CA 1
ATOM 15624 C C . ILE D 1 455 ? 11.785 41.665 42.483 1.00 21.73 455 ILE D C 1
ATOM 15625 O O . ILE D 1 455 ? 12.590 42.483 42.052 1.00 20.32 455 ILE D O 1
ATOM 15630 N N . PHE D 1 456 ? 11.668 40.419 42.028 1.00 23.30 456 PHE D N 1
ATOM 15631 C CA . PHE D 1 456 ? 12.434 39.888 40.920 1.00 24.51 456 PHE D CA 1
ATOM 15632 C C . PHE D 1 456 ? 11.502 39.608 39.742 1.00 23.86 456 PHE D C 1
ATOM 15633 O O . PHE D 1 456 ? 10.423 39.045 39.913 1.00 23.98 456 PHE D O 1
ATOM 15641 N N . ILE D 1 457 ? 11.958 39.985 38.545 1.00 23.61 457 ILE D N 1
ATOM 15642 C CA . ILE D 1 457 ? 11.226 39.805 37.299 1.00 24.59 457 ILE D CA 1
ATOM 15643 C C . ILE D 1 457 ? 12.102 39.007 36.334 1.00 24.22 457 ILE D C 1
ATOM 15644 O O . ILE D 1 457 ? 13.170 39.472 35.946 1.00 23.85 457 ILE D O 1
ATOM 15649 N N . PRO D 1 458 ? 11.693 37.795 35.901 1.00 26.57 458 PRO D N 1
ATOM 15650 C CA . PRO D 1 458 ? 12.432 37.069 34.863 1.00 27.56 458 PRO D CA 1
ATOM 15651 C C . PRO D 1 458 ? 12.578 37.928 33.609 1.00 26.60 458 PRO D C 1
ATOM 15652 O O . PRO D 1 458 ? 11.623 38.589 33.207 1.00 26.19 458 PRO D O 1
ATOM 15656 N N . ARG D 1 459 ? 13.774 37.926 33.005 1.00 26.71 459 ARG D N 1
ATOM 15657 C CA . ARG D 1 459 ? 14.028 38.701 31.796 1.00 28.20 459 ARG D CA 1
ATOM 15658 C C . ARG D 1 459 ? 13.005 38.364 30.711 1.00 28.57 459 ARG D C 1
ATOM 15659 O O . ARG D 1 459 ? 12.512 39.251 30.020 1.00 29.88 459 ARG D O 1
ATOM 15667 N N . ASN D 1 460 ? 12.706 37.069 30.579 1.00 28.03 460 ASN D N 1
ATOM 15668 C CA . ASN D 1 460 ? 11.738 36.554 29.626 1.00 31.19 460 ASN D CA 1
ATOM 15669 C C . ASN D 1 460 ? 11.479 35.111 30.030 1.00 31.61 460 ASN D C 1
ATOM 15670 O O . ASN D 1 460 ? 12.080 34.633 30.986 1.00 31.53 460 ASN D O 1
ATOM 15675 N N . SER D 1 461 ? 10.621 34.405 29.290 1.00 36.12 461 SER D N 1
ATOM 15676 C CA . SER D 1 461 ? 10.251 33.054 29.678 1.00 40.12 461 SER D CA 1
ATOM 15677 C C . SER D 1 461 ? 11.404 32.063 29.480 1.00 37.95 461 SER D C 1
ATOM 15678 O O . SER D 1 461 ? 11.329 30.956 29.990 1.00 36.62 461 SER D O 1
ATOM 15681 N N . GLU D 1 462 ? 12.478 32.449 28.777 1.00 41.26 462 GLU D N 1
ATOM 15682 C CA . GLU D 1 462 ? 13.617 31.559 28.569 1.00 44.13 462 GLU D CA 1
ATOM 15683 C C . GLU D 1 462 ? 14.756 31.871 29.539 1.00 40.12 462 GLU D C 1
ATOM 15684 O O . GLU D 1 462 ? 15.790 31.205 29.503 1.00 40.76 462 GLU D O 1
ATOM 15690 N N . ALA D 1 463 ? 14.580 32.880 30.404 1.00 34.45 463 ALA D N 1
ATOM 15691 C CA . ALA D 1 463 ? 15.669 33.355 31.240 1.00 30.45 463 ALA D CA 1
ATOM 15692 C C . ALA D 1 463 ? 16.105 32.285 32.243 1.00 29.91 463 ALA D C 1
ATOM 15693 O O . ALA D 1 463 ? 15.288 31.568 32.811 1.00 27.45 463 ALA D O 1
ATOM 15695 N N . ALA D 1 464 ? 17.419 32.209 32.460 1.00 30.46 464 ALA D N 1
ATOM 15696 C CA . ALA D 1 464 ? 18.001 31.390 33.505 1.00 30.29 464 ALA D CA 1
ATOM 15697 C C . ALA D 1 464 ? 17.549 31.900 34.874 1.00 29.66 464 ALA D C 1
ATOM 15698 O O . ALA D 1 464 ? 17.106 33.039 35.012 1.00 27.03 464 ALA D O 1
ATOM 15700 N N . GLU D 1 465 ? 17.679 31.044 35.886 1.00 28.31 465 GLU D N 1
ATOM 15701 C CA . GLU D 1 465 ? 17.310 31.395 37.246 1.00 28.48 465 GLU D CA 1
ATOM 15702 C C . GLU D 1 465 ? 18.039 32.668 37.667 1.00 27.88 465 GLU D C 1
ATOM 15703 O O . GLU D 1 465 ? 19.255 32.789 37.511 1.00 26.76 465 GLU D O 1
ATOM 15709 N N . GLY D 1 466 ? 17.272 33.612 38.222 1.00 26.98 466 GLY D N 1
ATOM 15710 C CA . GLY D 1 466 ? 17.840 34.815 38.794 1.00 26.60 466 GLY D CA 1
ATOM 15711 C C . GLY D 1 466 ? 18.297 35.820 37.740 1.00 27.27 466 GLY D C 1
ATOM 15712 O O . GLY D 1 466 ? 18.941 36.800 38.094 1.00 26.57 466 GLY D O 1
ATOM 15713 N N . ASP D 1 467 ? 17.959 35.592 36.464 1.00 27.40 467 ASP D N 1
ATOM 15714 C CA . ASP D 1 467 ? 18.365 36.496 35.401 1.00 26.75 467 ASP D CA 1
ATOM 15715 C C . ASP D 1 467 ? 17.170 37.341 34.971 1.00 24.51 467 ASP D C 1
ATOM 15716 O O . ASP D 1 467 ? 16.165 36.823 34.485 1.00 24.07 467 ASP D O 1
ATOM 15721 N N . GLY D 1 468 ? 17.308 38.662 35.126 1.00 25.34 468 GLY D N 1
ATOM 15722 C CA . GLY D 1 468 ? 16.248 39.584 34.747 1.00 26.45 468 GLY D CA 1
ATOM 15723 C C . GLY D 1 468 ? 16.402 40.927 35.443 1.00 26.24 468 GLY D C 1
ATOM 15724 O O . GLY D 1 468 ? 17.480 41.510 35.440 1.00 24.83 468 GLY D O 1
ATOM 15725 N N . TYR D 1 469 ? 15.304 41.406 36.036 1.00 25.76 469 TYR D N 1
ATOM 15726 C CA . TYR D 1 469 ? 15.267 42.726 36.630 1.00 24.48 469 TYR D CA 1
ATOM 15727 C C . TYR D 1 469 ? 14.848 42.641 38.091 1.00 23.68 469 TYR D C 1
ATOM 15728 O O . TYR D 1 469 ? 14.136 41.731 38.481 1.00 22.28 469 TYR D O 1
ATOM 15737 N N . VAL D 1 470 ? 15.328 43.603 38.877 1.00 23.57 470 VAL D N 1
ATOM 15738 C CA . VAL D 1 470 ? 14.897 43.795 40.249 1.00 24.81 470 VAL D CA 1
ATOM 15739 C C . VAL D 1 470 ? 14.339 45.210 40.344 1.00 24.04 470 VAL D C 1
ATOM 15740 O O . VAL D 1 470 ? 14.911 46.142 39.779 1.00 23.56 470 VAL D O 1
ATOM 15744 N N . MET D 1 471 ? 13.202 45.355 41.036 1.00 22.98 471 MET D N 1
ATOM 15745 C CA . MET D 1 471 ? 12.645 46.664 41.341 1.00 20.24 471 MET D CA 1
ATOM 15746 C C . MET D 1 471 ? 12.539 46.809 42.860 1.00 19.85 471 MET D C 1
ATOM 15747 O O . MET D 1 471 ? 12.322 45.826 43.581 1.00 18.55 471 MET D O 1
ATOM 15752 N N . VAL D 1 472 ? 12.673 48.052 43.330 1.00 20.00 472 VAL D N 1
ATOM 15753 C CA . VAL D 1 472 ? 12.561 48.343 44.749 1.00 21.39 472 VAL D CA 1
ATOM 15754 C C . VAL D 1 472 ? 12.156 49.804 44.934 1.00 20.88 472 VAL D C 1
ATOM 15755 O O . VAL D 1 472 ? 12.639 50.697 44.234 1.00 20.58 472 VAL D O 1
ATOM 15759 N N . LEU D 1 473 ? 11.254 50.032 45.892 1.00 19.73 473 LEU D N 1
ATOM 15760 C CA . LEU D 1 473 ? 10.821 51.374 46.220 1.00 21.09 473 LEU D CA 1
ATOM 15761 C C . LEU D 1 473 ? 11.838 51.999 47.163 1.00 21.47 473 LEU D C 1
ATOM 15762 O O . LEU D 1 473 ? 12.276 51.358 48.114 1.00 19.81 473 LEU D O 1
ATOM 15767 N N . LEU D 1 474 ? 12.211 53.247 46.863 1.00 20.55 474 LEU D N 1
ATOM 15768 C CA . LEU D 1 474 ? 13.150 54.003 47.674 1.00 20.92 474 LEU D CA 1
ATOM 15769 C C . LEU D 1 474 ? 12.421 55.119 48.411 1.00 20.57 474 LEU D C 1
ATOM 15770 O O . LEU D 1 474 ? 11.545 55.765 47.846 1.00 20.96 474 LEU D O 1
ATOM 15775 N N . ALA D 1 475 ? 12.835 55.362 49.656 1.00 21.12 475 ALA D N 1
ATOM 15776 C CA . ALA D 1 475 ? 12.495 56.577 50.371 1.00 21.44 475 ALA D CA 1
ATOM 15777 C C . ALA D 1 475 ? 13.651 57.560 50.215 1.00 22.24 475 ALA D C 1
ATOM 15778 O O . ALA D 1 475 ? 14.768 57.258 50.614 1.00 22.01 475 ALA D O 1
ATOM 15780 N N . ASN D 1 476 ? 13.381 58.718 49.604 1.00 21.80 476 ASN D N 1
ATOM 15781 C CA . ASN D 1 476 ? 14.393 59.746 49.412 1.00 23.09 476 ASN D CA 1
ATOM 15782 C C . ASN D 1 476 ? 14.176 60.850 50.443 1.00 23.57 476 ASN D C 1
ATOM 15783 O O . ASN D 1 476 ? 13.244 61.641 50.325 1.00 24.31 476 ASN D O 1
ATOM 15788 N N . TYR D 1 477 ? 15.051 60.902 51.450 1.00 21.97 477 TYR D N 1
ATOM 15789 C CA . TYR D 1 477 ? 14.861 61.800 52.578 1.00 23.38 477 TYR D CA 1
ATOM 15790 C C . TYR D 1 477 ? 15.258 63.234 52.221 1.00 25.55 477 TYR D C 1
ATOM 15791 O O . TYR D 1 477 ? 14.849 64.160 52.912 1.00 27.79 477 TYR D O 1
ATOM 15800 N N . GLU D 1 478 ? 16.027 63.427 51.143 1.00 27.63 478 GLU D N 1
ATOM 15801 C CA . GLU D 1 478 ? 16.387 64.768 50.691 1.00 31.16 478 GLU D CA 1
ATOM 15802 C C . GLU D 1 478 ? 15.149 65.466 50.128 1.00 31.84 478 GLU D C 1
ATOM 15803 O O . GLU D 1 478 ? 14.904 66.619 50.455 1.00 34.02 478 GLU D O 1
ATOM 15809 N N . ASP D 1 479 ? 14.408 64.759 49.267 1.00 32.31 479 ASP D N 1
ATOM 15810 C CA . ASP D 1 479 ? 13.238 65.289 48.581 1.00 33.16 479 ASP D CA 1
ATOM 15811 C C . ASP D 1 479 ? 11.965 65.043 49.394 1.00 31.47 479 ASP D C 1
ATOM 15812 O O . ASP D 1 479 ? 10.932 65.631 49.108 1.00 30.71 479 ASP D O 1
ATOM 15817 N N . MET D 1 480 ? 12.036 64.143 50.380 1.00 28.32 480 MET D N 1
ATOM 15818 C CA . MET D 1 480 ? 10.878 63.615 51.081 1.00 26.70 480 MET D CA 1
ATOM 15819 C C . MET D 1 480 ? 9.849 63.133 50.053 1.00 29.15 480 MET D C 1
ATOM 15820 O O . MET D 1 480 ? 8.658 63.413 50.160 1.00 28.89 480 MET D O 1
ATOM 15825 N N . CYS D 1 481 ? 10.347 62.375 49.071 1.00 26.99 481 CYS D N 1
ATOM 15826 C CA . CYS D 1 481 ? 9.560 61.756 48.020 1.00 28.21 481 CYS D CA 1
ATOM 15827 C C . CYS D 1 481 ? 9.966 60.289 47.915 1.00 24.66 481 CYS D C 1
ATOM 15828 O O . CYS D 1 481 ? 11.009 59.897 48.420 1.00 25.15 481 CYS D O 1
ATOM 15831 N N . SER D 1 482 ? 9.150 59.491 47.224 1.00 21.36 482 SER D N 1
ATOM 15832 C CA . SER D 1 482 ? 9.466 58.106 46.944 1.00 21.80 482 SER D CA 1
ATOM 15833 C C . SER D 1 482 ? 9.961 57.980 45.504 1.00 23.16 482 SER D C 1
ATOM 15834 O O . SER D 1 482 ? 9.664 58.830 44.662 1.00 22.62 482 SER D O 1
ATOM 15837 N N . GLU D 1 483 ? 10.727 56.915 45.234 1.00 21.85 483 GLU D N 1
ATOM 15838 C CA . GLU D 1 483 ? 11.238 56.612 43.906 1.00 22.45 483 GLU D CA 1
ATOM 15839 C C . GLU D 1 483 ? 11.141 55.110 43.695 1.00 22.35 483 GLU D C 1
ATOM 15840 O O . GLU D 1 483 ? 11.178 54.361 44.658 1.00 22.58 483 GLU D O 1
ATOM 15846 N N . LEU D 1 484 ? 11.022 54.661 42.443 1.00 22.08 484 LEU D N 1
ATOM 15847 C CA . LEU D 1 484 ? 11.025 53.235 42.154 1.00 20.35 484 LEU D CA 1
ATOM 15848 C C . LEU D 1 484 ? 12.222 52.937 41.249 1.00 22.24 484 LEU D C 1
ATOM 15849 O O . LEU D 1 484 ? 12.280 53.413 40.113 1.00 22.22 484 LEU D O 1
ATOM 15854 N N . ALA D 1 485 ? 13.187 52.182 41.785 1.00 21.20 485 ALA D N 1
ATOM 15855 C CA . ALA D 1 485 ? 14.412 51.863 41.067 1.00 22.33 485 ALA D CA 1
ATOM 15856 C C . ALA D 1 485 ? 14.254 50.549 40.310 1.00 23.86 485 ALA D C 1
ATOM 15857 O O . ALA D 1 485 ? 13.675 49.601 40.834 1.00 21.18 485 ALA D O 1
ATOM 15859 N N . VAL D 1 486 ? 14.792 50.517 39.087 1.00 23.36 486 VAL D N 1
ATOM 15860 C CA . VAL D 1 486 ? 14.817 49.331 38.249 1.00 23.79 486 VAL D CA 1
ATOM 15861 C C . VAL D 1 486 ? 16.271 48.955 37.975 1.00 23.92 486 VAL D C 1
ATOM 15862 O O . VAL D 1 486 ? 17.039 49.774 37.462 1.00 25.16 486 VAL D O 1
ATOM 15866 N N . LEU D 1 487 ? 16.612 47.712 38.319 1.00 24.47 487 LEU D N 1
ATOM 15867 C CA . LEU D 1 487 ? 17.968 47.188 38.246 1.00 25.40 487 LEU D CA 1
ATOM 15868 C C . LEU D 1 487 ? 17.982 45.972 37.323 1.00 25.69 487 LEU D C 1
ATOM 15869 O O . LEU D 1 487 ? 17.001 45.223 37.252 1.00 23.25 487 LEU D O 1
ATOM 15874 N N . ASP D 1 488 ? 19.119 45.781 36.635 1.00 25.82 488 ASP D N 1
ATOM 15875 C CA . ASP D 1 488 ? 19.377 44.573 35.870 1.00 26.15 488 ASP D CA 1
ATOM 15876 C C . ASP D 1 488 ? 20.266 43.656 36.711 1.00 25.47 488 ASP D C 1
ATOM 15877 O O . ASP D 1 488 ? 21.265 44.093 37.266 1.00 25.88 488 ASP D O 1
ATOM 15882 N N . THR D 1 489 ? 19.912 42.372 36.789 1.00 25.62 489 THR D N 1
ATOM 15883 C CA . THR D 1 489 ? 20.628 41.447 37.655 1.00 28.70 489 THR D CA 1
ATOM 15884 C C . THR D 1 489 ? 22.059 41.212 37.166 1.00 31.26 489 THR D C 1
ATOM 15885 O O . THR D 1 489 ? 22.884 40.752 37.956 1.00 31.16 489 THR D O 1
ATOM 15889 N N . LYS D 1 490 ? 22.357 41.549 35.902 1.00 31.83 490 LYS D N 1
ATOM 15890 C CA . LYS D 1 490 ? 23.722 41.482 35.397 1.00 35.20 490 LYS D CA 1
ATOM 15891 C C . LYS D 1 490 ? 24.624 42.481 36.125 1.00 33.01 490 LYS D C 1
ATOM 15892 O O . LYS D 1 490 ? 25.826 42.272 36.186 1.00 33.25 490 LYS D O 1
ATOM 15898 N N . ASP D 1 491 ? 24.059 43.584 36.631 1.00 31.11 491 ASP D N 1
ATOM 15899 C CA . ASP D 1 491 ? 24.816 44.529 37.430 1.00 31.48 491 ASP D CA 1
ATOM 15900 C C . ASP D 1 491 ? 23.889 45.261 38.402 1.00 31.04 491 ASP D C 1
ATOM 15901 O O . ASP D 1 491 ? 23.350 46.328 38.086 1.00 28.87 491 ASP D O 1
ATOM 15906 N N . LEU D 1 492 ? 23.774 44.710 39.615 1.00 29.34 492 LEU D N 1
ATOM 15907 C CA . LEU D 1 492 ? 22.814 45.209 40.588 1.00 30.18 492 LEU D CA 1
ATOM 15908 C C . LEU D 1 492 ? 23.222 46.591 41.105 1.00 30.11 492 LEU D C 1
ATOM 15909 O O . LEU D 1 492 ? 22.374 47.301 41.646 1.00 31.37 492 LEU D O 1
ATOM 15914 N N . THR D 1 493 ? 24.493 46.989 40.904 1.00 30.48 493 THR D N 1
ATOM 15915 C CA . THR D 1 493 ? 24.994 48.253 41.425 1.00 28.49 493 THR D CA 1
ATOM 15916 C C . THR D 1 493 ? 24.454 49.437 40.625 1.00 29.70 493 THR D C 1
ATOM 15917 O O . THR D 1 493 ? 24.536 50.570 41.092 1.00 33.79 493 THR D O 1
ATOM 15921 N N . ASN D 1 494 ? 23.900 49.185 39.432 1.00 31.25 494 ASN D N 1
ATOM 15922 C CA . ASN D 1 494 ? 23.533 50.253 38.516 1.00 33.65 494 ASN D CA 1
ATOM 15923 C C . ASN D 1 494 ? 22.018 50.328 38.336 1.00 30.83 494 ASN D C 1
ATOM 15924 O O . ASN D 1 494 ? 21.379 49.339 37.989 1.00 33.69 494 ASN D O 1
ATOM 15929 N N . GLU D 1 495 ? 21.458 51.529 38.512 1.00 30.11 495 GLU D N 1
ATOM 15930 C CA . GLU D 1 495 ? 20.062 51.781 38.179 1.00 29.58 495 GLU D CA 1
ATOM 15931 C C . GLU D 1 495 ? 19.923 51.975 36.672 1.00 30.18 495 GLU D C 1
ATOM 15932 O O . GLU D 1 495 ? 20.512 52.902 36.110 1.00 27.46 495 GLU D O 1
ATOM 15938 N N . VAL D 1 496 ? 19.133 51.109 36.031 1.00 28.65 496 VAL D N 1
ATOM 15939 C CA . VAL D 1 496 ? 18.820 51.285 34.623 1.00 29.34 496 VAL D CA 1
ATOM 15940 C C . VAL D 1 496 ? 17.765 52.384 34.473 1.00 28.34 496 VAL D C 1
ATOM 15941 O O . VAL D 1 496 ? 17.768 53.129 33.498 1.00 26.80 496 VAL D O 1
ATOM 15945 N N . ALA D 1 497 ? 16.851 52.465 35.443 1.00 27.48 497 ALA D N 1
ATOM 15946 C CA . ALA D 1 497 ? 15.853 53.522 35.479 1.00 25.60 497 ALA D CA 1
ATOM 15947 C C . ALA D 1 497 ? 15.541 53.893 36.926 1.00 25.09 497 ALA D C 1
ATOM 15948 O O . ALA D 1 497 ? 15.629 53.064 37.823 1.00 25.98 497 ALA D O 1
ATOM 15950 N N . LEU D 1 498 ? 15.223 55.164 37.145 1.00 24.23 498 LEU D N 1
ATOM 15951 C CA . LEU D 1 498 ? 14.758 55.643 38.432 1.00 25.25 498 LEU D CA 1
ATOM 15952 C C . LEU D 1 498 ? 13.466 56.425 38.202 1.00 25.72 498 LEU D C 1
ATOM 15953 O O . LEU D 1 498 ? 13.473 57.476 37.563 1.00 26.44 498 LEU D O 1
ATOM 15958 N N . ILE D 1 499 ? 12.355 55.858 38.673 1.00 24.39 499 ILE D N 1
ATOM 15959 C CA . ILE D 1 499 ? 11.034 56.447 38.533 1.00 24.14 499 ILE D CA 1
ATOM 15960 C C . ILE D 1 499 ? 10.794 57.365 39.726 1.00 26.14 499 ILE D C 1
ATOM 15961 O O . ILE D 1 499 ? 10.873 56.921 40.866 1.00 24.87 499 ILE D O 1
ATOM 15966 N N . LYS D 1 500 ? 10.486 58.634 39.437 1.00 26.26 500 LYS D N 1
ATOM 15967 C CA . LYS D 1 500 ? 10.496 59.688 40.438 1.00 28.97 500 LYS D CA 1
ATOM 15968 C C . LYS D 1 500 ? 9.065 60.085 40.788 1.00 27.43 500 LYS D C 1
ATOM 15969 O O . LYS D 1 500 ? 8.429 60.793 40.012 1.00 25.92 500 LYS D O 1
ATOM 15975 N N . LEU D 1 501 ? 8.583 59.650 41.959 1.00 26.50 501 LEU D N 1
ATOM 15976 C CA . LEU D 1 501 ? 7.247 60.008 42.423 1.00 28.21 501 LEU D CA 1
ATOM 15977 C C . LEU D 1 501 ? 7.294 61.376 43.102 1.00 28.87 501 LEU D C 1
ATOM 15978 O O . LEU D 1 501 ? 8.255 61.715 43.785 1.00 30.51 501 LEU D O 1
ATOM 15983 N N . PRO D 1 502 ? 6.277 62.236 42.913 1.00 28.40 502 PRO D N 1
ATOM 15984 C CA . PRO D 1 502 ? 6.223 63.533 43.586 1.00 28.03 502 PRO D CA 1
ATOM 15985 C C . PRO D 1 502 ? 5.462 63.508 44.912 1.00 28.76 502 PRO D C 1
ATOM 15986 O O . PRO D 1 502 ? 5.164 64.557 45.472 1.00 28.93 502 PRO D O 1
ATOM 15990 N N . VAL D 1 503 ? 5.126 62.302 45.375 1.00 27.78 503 VAL D N 1
ATOM 15991 C CA . VAL D 1 503 ? 4.501 62.088 46.670 1.00 29.63 503 VAL D CA 1
ATOM 15992 C C . VAL D 1 503 ? 5.352 61.081 47.442 1.00 29.53 503 VAL D C 1
ATOM 15993 O O . VAL D 1 503 ? 6.248 60.463 46.859 1.00 28.29 503 VAL D O 1
ATOM 15997 N N . ARG D 1 504 ? 5.036 60.907 48.734 1.00 25.75 504 ARG D N 1
ATOM 15998 C CA . ARG D 1 504 ? 5.615 59.851 49.546 1.00 23.99 504 ARG D CA 1
ATOM 15999 C C . ARG D 1 504 ? 4.689 58.640 49.553 1.00 23.05 504 ARG D C 1
ATOM 16000 O O . ARG D 1 504 ? 3.486 58.779 49.749 1.00 20.34 504 ARG D O 1
ATOM 16008 N N . LEU D 1 505 ? 5.280 57.467 49.335 1.00 22.15 505 LEU D N 1
ATOM 16009 C CA . LEU D 1 505 ? 4.683 56.205 49.732 1.00 22.94 505 LEU D CA 1
ATOM 16010 C C . LEU D 1 505 ? 5.355 55.782 51.037 1.00 22.53 505 LEU D C 1
ATOM 16011 O O . LEU D 1 505 ? 6.551 55.501 51.068 1.00 21.08 505 LEU D O 1
ATOM 16016 N N . ARG D 1 506 ? 4.574 55.807 52.114 1.00 21.54 506 ARG D N 1
ATOM 16017 C CA . ARG D 1 506 ? 5.028 55.435 53.445 1.00 21.84 506 ARG D CA 1
ATOM 16018 C C . ARG D 1 506 ? 5.704 54.060 53.419 1.00 21.51 506 ARG D C 1
ATOM 16019 O O . ARG D 1 506 ? 5.282 53.187 52.670 1.00 18.69 506 ARG D O 1
ATOM 16027 N N . PRO D 1 507 ? 6.760 53.811 54.228 1.00 21.67 507 PRO D N 1
ATOM 16028 C CA . PRO D 1 507 ? 7.357 52.478 54.325 1.00 23.91 507 PRO D CA 1
ATOM 16029 C C . PRO D 1 507 ? 6.298 51.389 54.481 1.00 23.05 507 PRO D C 1
ATOM 16030 O O . PRO D 1 507 ? 5.362 51.534 55.268 1.00 21.46 507 PRO D O 1
ATOM 16034 N N . GLY D 1 508 ? 6.450 50.331 53.677 1.00 21.36 508 GLY D N 1
ATOM 16035 C CA . GLY D 1 508 ? 5.421 49.319 53.514 1.00 20.36 508 GLY D CA 1
ATOM 16036 C C . GLY D 1 508 ? 5.927 47.927 53.871 1.00 19.23 508 GLY D C 1
ATOM 16037 O O . GLY D 1 508 ? 7.028 47.756 54.415 1.00 17.01 508 GLY D O 1
ATOM 16038 N N . LEU D 1 509 ? 5.093 46.937 53.571 1.00 19.04 509 LEU D N 1
ATOM 16039 C CA . LEU D 1 509 ? 5.435 45.552 53.829 1.00 19.53 509 LEU D CA 1
ATOM 16040 C C . LEU D 1 509 ? 5.675 44.877 52.483 1.00 19.23 509 LEU D C 1
ATOM 16041 O O . LEU D 1 509 ? 6.563 45.318 51.752 1.00 20.27 509 LEU D O 1
ATOM 16046 N N . HIS D 1 510 ? 4.901 43.846 52.138 1.00 19.43 510 HIS D N 1
ATOM 16047 C CA . HIS D 1 510 ? 5.279 42.953 51.055 1.00 18.88 510 HIS D CA 1
ATOM 16048 C C . HIS D 1 510 ? 4.692 43.428 49.724 1.00 19.35 510 HIS D C 1
ATOM 16049 O O . HIS D 1 510 ? 3.727 44.201 49.680 1.00 20.17 510 HIS D O 1
ATOM 16056 N N . GLY D 1 511 ? 5.290 42.945 48.632 1.00 18.84 511 GLY D N 1
ATOM 16057 C CA . GLY D 1 511 ? 4.804 43.215 47.290 1.00 19.86 511 GLY D CA 1
ATOM 16058 C C . GLY D 1 511 ? 5.172 42.100 46.323 1.00 19.66 511 GLY D C 1
ATOM 16059 O O . GLY D 1 511 ? 6.002 41.254 46.641 1.00 19.01 511 GLY D O 1
ATOM 16060 N N . ASN D 1 512 ? 4.543 42.120 45.138 1.00 20.01 512 ASN D N 1
ATOM 16061 C CA . ASN D 1 512 ? 4.678 41.036 44.179 1.00 20.24 512 ASN D CA 1
ATOM 16062 C C . ASN D 1 512 ? 4.599 41.577 42.754 1.00 20.91 512 ASN D C 1
ATOM 16063 O O . ASN D 1 512 ? 3.892 42.550 42.486 1.00 20.48 512 ASN D O 1
ATOM 16068 N N . TRP D 1 513 ? 5.313 40.894 41.859 1.00 19.91 513 TRP D N 1
ATOM 16069 C CA . TRP D 1 513 ? 5.236 41.122 40.427 1.00 18.95 513 TRP D CA 1
ATOM 16070 C C . TRP D 1 513 ? 4.235 40.161 39.805 1.00 18.56 513 TRP D C 1
ATOM 16071 O O . TRP D 1 513 ? 4.256 38.972 4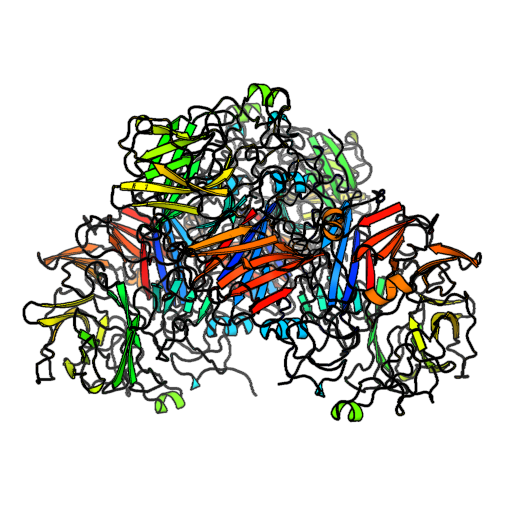0.105 1.00 18.82 513 TRP D O 1
ATOM 16082 N N . VAL D 1 514 ? 3.374 40.703 38.941 1.00 19.16 514 VAL D N 1
ATOM 16083 C CA . VAL D 1 514 ? 2.430 39.928 38.149 1.00 20.23 514 VAL D CA 1
ATOM 16084 C C . VAL D 1 514 ? 2.740 40.220 36.681 1.00 21.54 514 VAL D C 1
ATOM 16085 O O . VAL D 1 514 ? 2.453 41.314 36.194 1.00 20.59 514 VAL D O 1
ATOM 16089 N N . ASP D 1 515 ? 3.378 39.260 36.003 1.00 22.66 515 ASP D N 1
ATOM 16090 C CA . ASP D 1 515 ? 3.844 39.471 34.643 1.00 23.48 515 ASP D CA 1
ATOM 16091 C C . ASP D 1 515 ? 2.671 39.310 33.677 1.00 23.85 515 ASP D C 1
ATOM 16092 O O . ASP D 1 515 ? 1.868 38.393 33.819 1.00 22.43 515 ASP D O 1
ATOM 16097 N N . LYS D 1 516 ? 2.600 40.186 32.665 1.00 27.28 516 LYS D N 1
ATOM 16098 C CA . LYS D 1 516 ? 1.511 40.156 31.700 1.00 28.89 516 LYS D CA 1
ATOM 16099 C C . LYS D 1 516 ? 1.519 38.848 30.905 1.00 26.12 516 LYS D C 1
ATOM 16100 O O . LYS D 1 516 ? 0.475 38.422 30.435 1.00 26.23 516 LYS D O 1
ATOM 16106 N N . SER D 1 517 ? 2.681 38.210 30.760 1.00 27.56 517 SER D N 1
ATOM 16107 C CA . SER D 1 517 ? 2.791 37.016 29.928 1.00 29.97 517 SER D CA 1
ATOM 16108 C C . SER D 1 517 ? 2.335 35.747 30.659 1.00 29.01 517 SER D C 1
ATOM 16109 O O . SER D 1 517 ? 2.248 34.690 30.039 1.00 28.58 517 SER D O 1
ATOM 16112 N N . ASP D 1 518 ? 2.030 35.841 31.966 1.00 28.99 518 ASP D N 1
ATOM 16113 C CA . ASP D 1 518 ? 1.639 34.682 32.755 1.00 26.53 518 ASP D CA 1
ATOM 16114 C C . ASP D 1 518 ? 0.116 34.642 32.910 1.00 26.39 518 ASP D C 1
ATOM 16115 O O . ASP D 1 518 ? -0.467 35.461 33.615 1.00 27.21 518 ASP D O 1
ATOM 16120 N N . VAL D 1 519 ? -0.520 33.648 32.289 1.00 25.82 519 VAL D N 1
ATOM 16121 C CA . VAL D 1 519 ? -1.970 33.526 32.278 1.00 25.51 519 VAL D CA 1
ATOM 16122 C C . VAL D 1 519 ? -2.526 33.511 33.707 1.00 25.39 519 VAL D C 1
ATOM 16123 O O . VAL D 1 519 ? -3.519 34.174 33.987 1.00 24.93 519 VAL D O 1
ATOM 16127 N N . ASP D 1 520 ? -1.899 32.752 34.613 1.00 24.98 520 ASP D N 1
ATOM 16128 C CA . ASP D 1 520 ? -2.413 32.617 35.968 1.00 23.13 520 ASP D CA 1
ATOM 16129 C C . ASP D 1 520 ? -1.697 33.576 36.928 1.00 24.56 520 ASP D C 1
ATOM 16130 O O . ASP D 1 520 ? -1.861 33.451 38.149 1.00 23.48 520 ASP D O 1
ATOM 16135 N N . GLY D 1 521 ? -0.889 34.501 36.391 1.00 23.07 521 GLY D N 1
ATOM 16136 C CA . GLY D 1 521 ? -0.259 35.555 37.183 1.00 24.38 521 GLY D CA 1
ATOM 16137 C C . GLY D 1 521 ? 1.065 35.147 37.836 1.00 23.76 521 GLY D C 1
ATOM 16138 O O . GLY D 1 521 ? 1.736 35.981 38.434 1.00 25.67 521 GLY D O 1
ATOM 16139 N N . HIS D 1 522 ? 1.449 33.871 37.703 1.00 24.90 522 HIS D N 1
ATOM 16140 C CA . HIS D 1 522 ? 2.652 33.340 38.329 1.00 24.38 522 HIS D CA 1
ATOM 16141 C C . HIS D 1 522 ? 3.574 32.778 37.247 1.00 26.01 522 HIS D C 1
ATOM 16142 O O . HIS D 1 522 ? 3.112 32.194 36.265 1.00 26.13 522 HIS D O 1
ATOM 16149 N N . PRO D 1 523 ? 4.910 32.908 37.397 1.00 25.56 523 PRO D N 1
ATOM 16150 C CA . PRO D 1 523 ? 5.842 32.473 36.360 1.00 27.45 523 PRO D CA 1
ATOM 16151 C C . PRO D 1 523 ? 5.929 30.950 36.231 1.00 28.16 523 PRO D C 1
ATOM 16152 O O . PRO D 1 523 ? 5.599 30.224 37.164 1.00 28.91 523 PRO D O 1
ATOM 16156 N N . ALA D 1 524 ? 6.355 30.485 35.047 1.00 31.28 524 ALA D N 1
ATOM 16157 C CA . ALA D 1 524 ? 6.413 29.065 34.725 1.00 30.99 524 ALA D CA 1
ATOM 16158 C C . ALA D 1 524 ? 7.638 28.427 35.372 1.00 29.72 524 ALA D C 1
ATOM 16159 O O . ALA D 1 524 ? 8.645 29.094 35.578 1.00 31.16 524 ALA D O 1
ATOM 16161 N N . PRO D 1 525 ? 7.616 27.106 35.662 1.00 31.65 525 PRO D N 1
ATOM 16162 C CA . PRO D 1 525 ? 8.741 26.443 36.327 1.00 32.65 525 PRO D CA 1
ATOM 16163 C C . PRO D 1 525 ? 9.985 26.415 35.442 1.00 35.40 525 PRO D C 1
ATOM 16164 O O . PRO D 1 525 ? 9.888 26.480 34.217 1.00 33.32 525 PRO D O 1
ATOM 16168 N N . LEU D 1 526 ? 11.152 26.352 36.092 1.00 43.22 526 LEU D N 1
ATOM 16169 C CA . LEU D 1 526 ? 12.421 26.114 35.419 1.00 49.14 526 LEU D CA 1
ATOM 16170 C C . LEU D 1 526 ? 12.613 24.601 35.271 1.00 57.31 526 LEU D C 1
ATOM 16171 O O . LEU D 1 526 ? 13.185 23.990 36.202 1.00 65.29 526 LEU D O 1
#

Sequence (1991 aa):
LPPAPRYFQGENTAGFMRPVRFFEGDITNLEVVGEIPKSIEGTFYRVMPEPHLPSFIPNDPWFNGDGNISGFYFKDGHVDLKQQRYVRTEKFVREAEARRSSLLGKYRNRYTDLVEFKIRSTANTNIVYWRGQLLALKEDSPPYAMDPEETLETFGVYDFDGQLPSLTFTAHPKFDPVTREMVCFGYEAKGDGTRDICYYSFGPDGKIAETVWLVSSPVCGMIHDFAVTENFVIFPIIPLVCDVERMKQGGDHWQWDYSIPMYIGVLPRRGAQGSDVKWFEAPHGFAGHVANAFEDDKGHIQLQMAYAKDNVFFWWPDANGKGPRPGEVEAHFANFVLDYQSDKLPLAEPTYLVDDDMEFFPRIDDRVATRKHKHTFFCIFDRKPGVTDFEFVMPRAGGGAPMSNGLAHLNHETGDIQRYLPGPRKLTGECIFIPRNSEAAEGDGYVMVLLANYEDMCSELAVLDTKDLTNEVALIKLPVRLRPGLHGNWVDKSDVDGHPAPLLPPAPRYFQGENTAGFMRPVRFFEGDITNLEVVGEIPKSIEGTFYRVMPEPHLPSFIPNDPWFNGDGNISGFYFKDGHVDLKQQRYVRTEKFVREAEARRSLLGKYRNRYTDLVEFKIRSTANTNIVYWRGQLLALKEDSPPYAMDPETLEETFGVYDFDGQLPSLTFTAHPKFDPVTREMVCFGYEAKGDGTRDICYYSFGPDGKIAETVWLVSPVCGMIHDFAVTENFVIFPIIPLVCDVERMKQGGDHWQWDYSIPMYIGVLPRRGAQGSDVKWFEAPHGFAGHVANAFEDDKGHIQLQMAYAKDNVFFWWPDANGKGPRRPGEVEAHFANFVLDYQSDKLPLAEPTYLVDDDMEFFPRIDDRVATRKHKHTFFCIFDRKPGVTDFEFVMPRAGGGAPMSNGLAHLNHETGDIQRYLPGPRKLTGECIFIPRNSEAAEGDGYVMVLLANYEDMCSELAVLDTKDLTNEVALIKLPVRLRPGLHGNWVDKSDVDGHPAPLPEELPPAPRYFQGENTAGFMRPVRFFEGDITNLEVVGEIPKSIEGTFYRVMPEPHLPSFIPNDPWFNGDGNISGFYFKDGHHVDLKQQRYVRTEKFVREAEARRSSLLGKYRNRYTDLVEFKIRSTANTNIVYWRGQLLALKEDSPPYAMDPETLETFGVYDFDGQLPSLTFTAHPKFDPVTREMVCFGYEAKGDGTRDICYYSFGPDGKIAETVWLVSPVCGMIHDFAVTENFVIFPIIPLVCDVERMKQGGDHWQWDYSIPMYIGVLPRRGAQGSDVKWFEAPHGFAGHVANAFEDDKGHIQLQMAYAKDNVFFWWPDANGKGPRPGEVEAHFANFVLDYQSDKLPLAEPTYLVDDDMEFFPRIDDRVATRKHKHTFFCIFDRKPGVTDFEFVMPRAGGGAPMSSNGLAHLNHETGDIQRYLPGPRKLTGECIFIPRNSEAAEGDGYVMVLLANYEDMCSELAVLDTKDLTNEVALIKLPVRLRPGLHGNWVDKSDVDGHPAPLLPPAPRYFQGENTAGFMRPVRFFEGDITNLEVVGEIPKSIEGTFYRVMPEPHLPSFIPNDPWFNGDGNISGFYFKDGHVDLKQQRYVRTEKFVREAEARRSSLLGKYRNRYTDLVEFKIRSTANTNIVYWRRGQLLALKEDSPPYAMDPEETLETFGVYDFDGQLPSLTFTAHPKFDPVTREMVCFGYEAKGDGTRDICYYSFGPDGKIAETVWLVSPVCGMIHDFAVTENFVIFPIIPLVCDVERMKQGGDHWQWDYSIPMYIGVLPRRGAQGSDVKWFEAPHGFAGHVANAFEDDKGHIQLQMAYAKDNVFFWWPDANGKGPRPGEVEAHFANFVLDYQSDKLPLAEPTYLVDDDMEFFPRIDDRVATRRKHKHTFFCIFDRKPGVTDFEFVMPRAGGGAPMSNGLAHLNHETGDIQQRYLPGPRKLTGECIFIPRNSEAAEGDGYVMVLLANYEDMCSELAVLDTKDLTNEVALIKLPVRLRPGLHGNWVDKSDVDGHPAPL

Nearest PDB structures (foldseek):
  5u97-assembly2_C  TM=1.002E+00  e=0.000E+00  Neurospora crassa OR74A
  8fu2-assembly2_C  TM=1.002E+00  e=0.000E+00  Neurospora crassa
  7t8p-assembly2_C  TM=1.001E+00  e=0.000E+00  Neurospora crassa OR74A
  6n1y-assembly1_A  TM=1.001E+00  e=0.000E+00  Neurospora crassa
  6n20-assembly1_B  TM=9.982E-01  e=7.570E-103  Neurospora crassa

InterPro domains:
  IPR004294 Carotenoid oxygenase [PF03055] (47-515)
  IPR004294 Carotenoid oxygenase [PTHR10543] (55-515)

Solvent-accessible surface area: 71831 Å² total; per-residue (Å²): 160,56,119,35,47,80,86,24,125,42,116,28,20,36,31,0,2,45,0,0,5,0,20,13,41,0,40,19,3,12,4,63,57,116,3,25,137,86,6,34,6,14,3,5,14,0,0,0,0,27,9,14,16,34,31,33,113,114,29,27,12,30,11,3,4,1,0,0,0,0,0,44,6,81,75,5,43,0,27,1,57,2,74,0,2,66,2,38,16,9,75,84,4,35,154,48,79,41,7,14,7,0,48,15,13,0,104,108,31,24,47,48,162,10,181,26,18,0,2,0,0,9,11,1,5,32,14,48,28,39,0,0,0,0,8,10,29,3,14,0,8,2,0,32,12,105,72,0,85,19,105,21,70,33,72,2,106,62,39,30,42,8,107,4,1,2,0,16,10,40,39,8,5,90,52,57,16,0,1,0,0,0,5,3,2,121,20,36,23,37,113,30,1,0,1,0,2,0,10,73,92,3,107,53,60,27,59,10,92,3,80,4,48,29,9,3,4,1,31,6,0,1,3,0,119,76,25,0,0,0,2,1,2,0,0,33,10,64,34,107,49,0,112,161,30,21,45,2,1,46,3,46,58,99,21,33,0,29,0,0,0,0,29,5,117,74,16,126,20,100,53,22,47,35,1,56,1,32,43,0,7,6,6,20,9,11,11,1,14,42,37,156,162,35,50,0,27,0,13,0,0,1,1,102,38,0,49,27,64,80,11,40,24,80,139,53,121,36,14,168,101,59,85,34,68,8,49,0,0,14,2,78,0,46,36,140,36,127,146,66,72,30,87,107,12,94,97,58,11,138,23,22,5,34,37,9,36,7,1,62,7,6,11,7,83,131,2,70,20,0,1,0,3,3,32,47,93,137,126,58,21,5,39,73,161,38,0,88,103,87,5,11,21,31,28,81,51,5,2,0,1,0,20,8,34,46,130,88,44,95,58,59,94,2,90,15,19,74,74,34,8,16,29,22,1,2,20,2,23,52,81,95,160,8,70,21,4,40,0,17,0,0,0,14,1,12,8,7,101,75,59,18,0,2,0,0,0,0,21,13,151,61,0,82,78,58,47,1,16,0,51,1,15,6,20,3,4,34,21,28,7,3,28,29,19,26,81,70,31,82,59,3,33,28,58,62,99,162,55,118,36,44,82,89,25,114,43,116,29,22,36,32,1,3,45,0,0,5,5,22,15,43,1,42,18,3,11,4,58,56,115,3,25,136,87,6,60,6,14,4,5,14,0,0,0,0,26,9,13,17,34,30,29,112,113,29,26,10,28,12,3,3,1,0,0,0,0,0,47,6,118,79,6,42,1,27,2,56,2,74,0,2,66,2,38,16,8,57,77,3,35,142,49,81,39,6,14,7,0,48,16,15,0,104,100,29,25,45,49,161,10,184,33,21,0,2,0,0,8,10,1,6,30,12,87,43,38,0,0,0,0,8,10,29,2,13,0,7,2,0,32,14,108,73,0,85,19,104,22,71,39,72,2,95,63,43,32,43,9,107,5,0,1,0,16,10,39,37,6,6,76,52,53,16,0,0,0,0,0,6,3,2,126,20,36,22,38,112,30,1,0,1,0,3,0,12,36,33,9,92,54,60,26,60,10,94,4,77,3,46,30,10,2,3,1,30,7,0,1,4,0,91,73,24,0,0,0,2,2,2,0,0,32,10,65,36,111,44,0,108,160,31,19,44,2,2,45,4,43,72,100,21,33,0,29,0,0,0,0,29,4,119,73,15,126,19,100,52,23,49,36,1,56,1,43,43,0,6,5,5,21,9,12,10,1,13,42,47,160,170,35,50,0,29,0,13,0,0,2,1,102,37,0,47,26,60,73,11,37,24,79,141,52,132,38,14,160,94,48,86,34,69,7,48,0,0,15,2,79,1,45,31,140,34,129,141,69,73,28,86,88,9,93,91,56,10,137,22,21,6,32,38,8,37,8,1,62,10,15,10,4,89,144,3,73,19,0,0,0,3,3,22,38,87,134,131,58,23,4,41,69,156,42,0,82,106,88,10,16,21,22,29,76,55,5,1,0,0,0,14,7,34,48,128,90,43,97,60,49,96,2,92,16,18,75,78,34,10,16,30,24,0,2,20,3,24,49,78,86,151,8,70,21,4,36,0,15,0,0,0,16,2,13,9,9,103,77,60,15,1,2,0,0,0,0,27,10,156,66,0,86,79,58,45,1,16,0,50,1,14,6,20,2,4,33,20,29,7,3,28,28,19,28,142,69,32,77,51,3,34,32,58,62,124,186,174,169,82,56,118,35,48,85,82,24,124,42,117,28,20,34,32,0,4,44,1,0,4,5,22,15,43,0,41,19,3,12,4,60,56,112,3,23,137,85,6,32,5,14,4,6,14,0,0,0,0,25,10,15,16,32,28,29,113,111,30,26,12,27,12,3,3,1,0,0,0,0,0,53,7,76,80,6,45,1,27,2,56,2,76,0,2,67,2,38,16,8,71,80,4,35,154,49,81,40,6,14,6,0,48,14,14,0,107,109,28,24,44,48,163,10,182,33,19,0,2,0,0,9,11,0,6,32,12,54,28,40,0,0,0,0,7,10,28,3,14,1,7,2,0,32,27,127,62,0,73,18,103,21,70,35,72,2,114,61,36,31,42,8,108,4,1,2,0,16,10,40,40,3,6,86,50,56,17,0,1,0,0,0,5,4,2,121,21,36,22,38,114,30,1,0,1,0,3,0,11,71,98,5,131,51,60,27,60,10,92,4,79,3,49,28,10,2,3,1,29,6,0,1,3,0,85,76,29,0,0,0,2,1,2,0,0,34,10,66,34,106,43,0,108,161,31,20,43,1,1,46,4,44,89,99,22,33,0,29,0,0,0,0,27,4,120,75,15,127,18,98,52,21,49,35,2,56,1,32,44,0,7,6,5,22,10,12,10,1,17,41,46,146,160,32,56,0,28,0,14,0,0,1,1,99,39,0,42,26,60,70,9,37,26,79,122,53,130,40,13,180,102,55,98,34,68,7,48,0,0,15,4,78,0,43,46,157,34,129,148,68,77,30,86,106,12,93,97,58,11,136,22,19,5,30,36,9,36,8,1,62,10,16,10,4,79,132,4,71,21,0,1,0,3,2,26,26,88,139,137,57,34,5,40,79,162,39,0,86,106,86,5,12,22,21,27,77,53,6,0,0,0,0,19,7,35,48,124,88,44,95,58,60,90,3,69,16,18,75,76,33,9,17,30,23,1,2,19,3,23,53,76,91,153,8,70,21,4,41,0,16,0,0,0,16,1,13,8,7,103,76,58,17,1,2,0,0,0,0,20,12,151,60,0,80,80,54,46,1,16,0,49,1,12,7,21,3,3,34,19,27,8,3,28,29,19,25,99,68,32,84,59,3,34,30,59,63,122,158,55,117,37,47,88,88,23,125,42,116,28,20,38,32,0,4,49,0,4,6,9,20,15,40,0,39,18,2,11,3,61,56,126,2,27,138,87,6,64,3,10,4,7,14,0,4,0,1,28,10,13,18,33,30,31,114,114,30,27,14,31,11,4,3,1,0,0,0,0,0,52,6,116,74,5,42,1,26,1,56,2,74,0,2,68,2,39,16,8,58,80,5,36,141,51,82,38,6,14,7,0,50,15,16,0,104,105,30,25,48,50,160,12,188,40,18,0,2,0,0,9,11,1,6,32,13,96,43,38,0,0,0,0,7,9,29,3,14,0,7,2,0,32,27,116,61,0,88,21,106,22,71,44,72,2,93,62,42,30,42,8,110,4,0,2,0,17,11,39,37,4,7,78,50,51,17,0,0,0,0,1,5,3,2,122,20,34,22,39,116,30,1,0,1,0,3,0,11,34,32,10,93,54,62,27,60,10,92,4,79,3,45,28,8,2,4,1,30,5,0,1,4,0,88,77,24,0,0,0,2,1,1,0,0,32,10,64,38,100,45,0,104,164,30,21,46,2,1,47,4,46,90,100,21,33,0,29,0,0,0,0,29,6,119,74,16,127,19,99,53,23,46,35,2,56,1,33,44,0,8,6,4,20,9,12,10,1,12,41,45,146,162,32,55,0,30,0,13,0,0,2,1,102,38,0,50,28,64,80,10,39,26,78,116,51,128,41,14,168,101,59,86,34,70,8,48,0,0,14,3,78,1,46,36,139,34,127,148,68,74,31,85,105,12,93,99,57,14,126,18,22,5,35,35,9,36,8,0,61,9,14,10,3,83,146,4,74,20,0,1,0,3,2,35,31,94,119,130,59,20,6,40,72,159,37,0,89,103,86,5,13,20,33,27,78,49,5,1,0,0,0,14,7,34,47,131,88,46,93,57,48,83,2,82,14,19,74,78,32,8,17,30,21,0,2,20,3,22,48,78,98,154,8,69,22,4,36,0,15,0,0,0,14,1,13,8,8,105,74,61,16,0,2,0,0,0,0,26,10,156,65,1,86,79,57,42,1,16,0,51,1,13,6,20,7,4,34,20,28,8,3,27,28,19,27,140,77,31,81,52,4,34,29,59,63,120

GO terms:
  GO:0005506 iron ion binding (F, IDA)
  GO:0016702 oxidoreductase activity, acting on single donors with incorporation of molecular oxygen, incorporation of two atoms of oxygen (F, IDA)
  GO:1905594 resveratrol binding (F, IDA)

B-factor: mean 29.51, std 9.47, range [6.99, 92.88]

Organism: Neurospora crassa (strain ATCC 24698 / 74-OR23-1A / CBS 708.71 / DSM 1257 / FGSC 987) (NCBI:txid367110)